Protein 2BA3 (pdb70)

Nearest PDB structures (foldseek):
  2ba3-assembly1_B  TM=7.836E-01  e=4.817E-06  Plasmid R64
  7vp3-assembly2_G  TM=6.598E-01  e=9.126E+00  Arabidopsis thaliana
  2ba3-assembly1_B  TM=8.034E-01  e=7.171E-06  Plasmid R64
  2ba3-assembly1_B  TM=7.892E-01  e=9.236E-06  Plasmid R64
  2bsq-assembly1_F  TM=8.356E-01  e=1.122E+00  Neisseria gonorrhoeae

Foldseek 3Di:
DDDPDDDDDPDDDPDDDDDDDADPVRCVVLCCCCVVVVHDSVCSVVVVVPD/DDDPPDDDDDDDDPDDDDDDDDDPVRVVVLCVCCVVVVHHSVRSVVVVVVD

CATH classification: 1.10.1220.10

Radius of gyration: 18.78 Å; Cα contacts (8 Å, |Δi|>4): 96; chains: 2; bounding box: 69×31×35 Å

Secondary structure (DSSP, 8-state):
--BTTB-TT-----SEEEEEEE-HHHHHHHHHHHHHHT--HHHHHHHHHH-/---TT---S-S---SEEEEEEE-HHHHHHHHHHHHHHT--HHHHHHHHHH-

InterPro domains:
  IPR013321 Arc-type ribbon-helix-helix [G3DSA:1.10.1220.10] (24-52)
  IPR047751 Plasmid mobilization protein MobA-like [NF041264] (13-103)
  IPR053842 Mobilization protein NikA-like [PF21983] (13-79)

Organism: NCBI:txid2492

Solvent-accessible surface area: 8827 Å² total; per-residue (Å²): 164,90,60,94,148,190,109,201,84,135,134,199,152,136,25,46,99,163,79,22,134,31,45,56,102,34,50,99,52,6,150,119,111,1,139,136,67,62,66,91,60,45,15,24,3,111,60,19,2,68,141,167,88,52,111,116,186,105,162,104,133,124,200,119,141,46,45,75,168,82,18,152,26,44,50,108,38,48,104,47,4,160,119,117,1,139,133,71,64,70,88,64,43,16,32,1,125,69,25,1,57,135

Sequence (102 aa):
SDSAVRKKSEVRQKTVVRTLRFSPVEDETIRKKAEDSGLTVSAYIRNAALNSDSAVRKKSEVRQKTVVRTLRFSPVEDETIRKKAEDSGLTVSAYIRNAALNSDSAVRKKSEVRQKTVVRTLRFSPVEDETIRKKAEDSGLTVSAYIRNAALNSDSAVRKKSEVRQKTVVRTLRFSPVEDETIRKKAEDSGLTVSAYIRNAALNSDSAVRKKSEVRQKTVVRTLRFSPVEDETIRKKAEDSGLTVSAYIRNAALNSDSAVRKKSEVRQKTVVRTLRFSPVEDETIRKKAEDSGLTVSAYIRNAALNSDSAVRKKSEVRQKTVVRTLRFSPVEDETIRKKAEDSGLTVSAYIRNAALNSDSAVRKKSEVRQKTVVRTLRFSPVEDETIRKKAEDSGLTVSAYIRNAALNSDSAVRKKSEVRQKTVVRTLRFSPVEDETIRKKAEDSGLTVSAYIRNAALNSDSAVRKKSEVRQKTVVRTLRFSPVEDETIRKKAEDSGLTVSAYIRNAALNSDSAVRKKSEVRQKTVVRTLRFSPVEDETIRKKAEDSGLTVSAYIRNAALNSDSAVRKKSEVRQKTVVRTLRFSPVEDETIRKKAEDSGLTVSAYIRNAALNSDSAVRKKSEVRQKTVVRTLRFSPVEDETIRKKAEDSGLTVSAYIRNAALNSDSAVRKKSEVRQKTVVRTLRFSPVEDETIRKKAEDSGLTVSAYIRNAALNSDSAVRKKSEVRQKTVVRTLRFSPVEDETIRKKAEDSGLTVSAYIRNAALNSDSAVRKKSEVRQKTVVRTLRFSPVEDETIRKKAEDSGLTVSAYIRNAALNSDSAVRKKSEVRQKTVVRTLRFSPVEDETIRKKAEDSGLTVSAYIRNAALNSDSAVRKKSEVRQKTVVRTLRFSPVEDETIRKKAEDSGLTVSAYIRNAALNSDSAVRKKSEVRQKTVVRTLRFSPVEDETIRKKAEDSGLTVSAYIRNAALNSDSAVRKKSEVRQKTVVRTLRFSPVEDETIRKKAEDSGLTVSAYIRNAALNSDSAVRKKSEVRQKTVVRTLRFSPVEDETIRKKAEDSGLTVSAYIRNAALNSDSAVRKKSEVRQKTVVRTLRFSPVEDETIRKKAEDSGLTVSAYIRNAALNSDSAVRKKSEVRQKTVVRTLRFSPVEDETIRKKAEDSGLTVSAYIRNAALNSDSAVRKKSEVRQKTVVRTLRFSPVEDETIRKKAEDSGLTVSAYIRNAALNSDSAVRKKSEVRQKTVVRTLRFSPVEDETIRKKAEDSGLTVSAYIRNAALNSDSAVRKKSEVRQKTVVRTLRFSPVEDETIRKKAEDSGLTVSAYIRNAALNSDSAVRKKSEVRQKTVVRTLRFSPVEDETIRKKAEDSGLTVSAYIRNAALNSDSAVRKKSEVRQKTVVRTLRFSPVEDETIRKKAEDSGLTVSAYIRNAALNSDSAVRKKSEVRQKTVVRTLRFSPVEDETIRKKAEDSGLTVSAYIRNAALNSDSAVRKKSEVRQKTVVRTLRFSPVEDETIRKKAEDSGLTVSAYIRNAALNSDSAVRKKSEVRQKTVVRTLRFSPVEDETIRKKAEDSGLTVSAYIRNAALNSDSAVRKKSEVRQKTVVRTLRFSPVEDETIRKKAEDSGLTVSAYIRNAALNSDSAVRKKSEVRQKTVVRTLRFSPVEDETIRKKAEDSGLTVSAYIRNAALNSDSAVRKKSEVRQKTVVRTLRFSPVEDETIRKKAEDSGLTVSAYIRNAALNSDSAVRKKSEVRQKTVVRTLRFSPVEDETIRKKAEDSGLTVSAYIRNAALNSDSAVRKKSEVRQKTVVRTLRFSPVEDETIRKKAEDSGLTVSAYIRNAALNSDSAVRKKSEVRQKTVVRTLRFSPVEDETIRKKAEDSGLTVSAYIRNAALNSDSAVRKKSEVRQKTVVRTLRFSPVEDETIRKKAEDSGLTVSAYIRNAALNSDSAVRKKSEVRQKTVVRTLRFSPVEDETIRKKAEDSGLTVSAYIRNAALNSDSAVRKKSEVRQKTVVRTLRFSPVEDETIRKKAEDSGLTVSAYIRNAALN

Structure (mmCIF, N/CA/C/O backbone):
data_2BA3
#
_entry.id   2BA3
#
_cell.length_a   1.000
_cell.length_b   1.000
_cell.length_c   1.000
_cell.angle_alpha   90.00
_cell.angle_beta   90.00
_cell.angle_gamma   90.00
#
_symmetry.space_group_name_H-M   'P 1'
#
loop_
_atom_site.group_PDB
_atom_site.id
_atom_site.type_symbol
_atom_site.label_atom_id
_atom_site.label_alt_id
_atom_site.label_comp_id
_atom_site.label_asym_id
_atom_site.label_entity_id
_atom_site.label_seq_id
_atom_site.pdbx_PDB_ins_code
_atom_site.Cartn_x
_atom_site.Cartn_y
_atom_site.Cartn_z
_atom_site.occupancy
_atom_site.B_iso_or_equiv
_atom_site.auth_seq_id
_atom_site.auth_comp_id
_atom_site.auth_asym_id
_atom_site.auth_atom_id
_atom_site.pdbx_PDB_model_num
ATOM 1 N N . SER A 1 1 ? 27.185 -0.345 -21.199 1.00 0.00 1 SER A N 1
ATOM 2 C CA . SER A 1 1 ? 28.310 0.574 -20.982 1.00 0.00 1 SER A CA 1
ATOM 3 C C . SER A 1 1 ? 28.451 0.935 -19.506 1.00 0.00 1 SER A C 1
ATOM 4 O O . SER A 1 1 ? 27.630 1.669 -18.957 1.00 0.00 1 SER A O 1
ATOM 12 N N . ASP A 1 2 ? 29.478 0.410 -18.836 1.00 0.00 2 ASP A N 1
ATOM 13 C CA . ASP A 1 2 ? 29.781 0.664 -17.429 1.00 0.00 2 ASP A CA 1
ATOM 14 C C . ASP A 1 2 ? 31.270 0.394 -17.211 1.00 0.00 2 ASP A C 1
ATOM 15 O O . ASP A 1 2 ? 31.997 0.094 -18.162 1.00 0.00 2 ASP A O 1
ATOM 24 N N . SER A 1 3 ? 31.766 0.617 -16.000 1.00 0.00 3 SER A N 1
ATOM 25 C CA . SER A 1 3 ? 33.146 0.385 -15.609 1.00 0.00 3 SER A CA 1
ATOM 26 C C . SER A 1 3 ? 33.137 0.043 -14.114 1.00 0.00 3 SER A C 1
ATOM 27 O O . SER A 1 3 ? 32.119 0.242 -13.447 1.00 0.00 3 SER A O 1
ATOM 35 N N . ALA A 1 4 ? 34.264 -0.433 -13.571 1.00 0.00 4 ALA A N 1
ATOM 36 C CA . ALA A 1 4 ? 34.385 -0.798 -12.160 1.00 0.00 4 ALA A CA 1
ATOM 37 C C . ALA A 1 4 ? 34.000 0.383 -11.262 1.00 0.00 4 ALA A C 1
ATOM 38 O O . ALA A 1 4 ? 32.920 0.395 -10.683 1.00 0.00 4 ALA A O 1
ATOM 45 N N . VAL A 1 5 ? 34.845 1.412 -11.214 1.00 0.00 5 VAL A N 1
ATOM 46 C CA . VAL A 1 5 ? 34.647 2.618 -10.409 1.00 0.00 5 VAL A CA 1
ATOM 47 C C . VAL A 1 5 ? 33.612 3.595 -11.005 1.00 0.00 5 VAL A C 1
ATOM 48 O O . VAL A 1 5 ? 33.508 4.730 -10.546 1.00 0.00 5 VAL A O 1
ATOM 61 N N . ARG A 1 6 ? 32.890 3.231 -12.075 1.00 0.00 6 ARG A N 1
ATOM 62 C CA . ARG A 1 6 ? 31.885 4.096 -12.698 1.00 0.00 6 ARG A CA 1
ATOM 63 C C . ARG A 1 6 ? 30.705 3.237 -13.125 1.00 0.00 6 ARG A C 1
ATOM 64 O O . ARG A 1 6 ? 30.560 2.901 -14.304 1.00 0.00 6 ARG A O 1
ATOM 85 N N . LYS A 1 7 ? 29.841 2.907 -12.166 1.00 0.00 7 LYS A N 1
ATOM 86 C CA . LYS A 1 7 ? 28.649 2.087 -12.371 1.00 0.00 7 LYS A CA 1
ATOM 87 C C . LYS A 1 7 ? 27.419 2.765 -11.760 1.00 0.00 7 LYS A C 1
ATOM 88 O O . LYS A 1 7 ? 26.458 2.092 -11.406 1.00 0.00 7 LYS A O 1
ATOM 107 N N . LYS A 1 8 ? 27.421 4.094 -11.599 1.00 0.00 8 LYS A N 1
ATOM 108 C CA . LYS A 1 8 ? 26.271 4.807 -11.033 1.00 0.00 8 LYS A CA 1
ATOM 109 C C . LYS A 1 8 ? 25.058 4.841 -11.980 1.00 0.00 8 LYS A C 1
ATOM 110 O O . LYS A 1 8 ? 24.123 5.603 -11.751 1.00 0.00 8 LYS A O 1
ATOM 129 N N . SER A 1 9 ? 25.100 4.103 -13.090 1.00 0.00 9 SER A N 1
ATOM 130 C CA . SER A 1 9 ? 24.053 4.002 -14.087 1.00 0.00 9 SER A CA 1
ATOM 131 C C . SER A 1 9 ? 22.789 3.401 -13.476 1.00 0.00 9 SER A C 1
ATOM 132 O O . SER A 1 9 ? 21.730 4.027 -13.536 1.00 0.00 9 SER A O 1
ATOM 140 N N . GLU A 1 10 ? 22.896 2.207 -12.890 1.00 0.00 10 GLU A N 1
ATOM 141 C CA . GLU A 1 10 ? 21.797 1.485 -12.270 1.00 0.00 10 GLU A CA 1
ATOM 142 C C . GLU A 1 10 ? 22.362 0.461 -11.276 1.00 0.00 10 GLU A C 1
ATOM 143 O O . GLU A 1 10 ? 23.558 0.148 -11.303 1.00 0.00 10 GLU A O 1
ATOM 155 N N . VAL A 1 11 ? 21.501 -0.050 -10.395 1.00 0.00 11 VAL A N 1
ATOM 156 C CA . VAL A 1 11 ? 21.805 -1.044 -9.383 1.00 0.00 11 VAL A CA 1
ATOM 157 C C . VAL A 1 11 ? 20.686 -2.089 -9.449 1.00 0.00 11 VAL A C 1
ATOM 158 O O . VAL A 1 11 ? 20.809 -3.072 -10.173 1.00 0.00 11 VAL A O 1
ATOM 171 N N . ARG A 1 12 ? 19.603 -1.896 -8.695 1.00 0.00 12 ARG A N 1
ATOM 172 C CA . ARG A 1 12 ? 18.422 -2.750 -8.583 1.00 0.00 12 ARG A CA 1
ATOM 173 C C . ARG A 1 12 ? 17.279 -1.880 -8.078 1.00 0.00 12 ARG A C 1
ATOM 174 O O . ARG A 1 12 ? 17.555 -0.812 -7.517 1.00 0.00 12 ARG A O 1
ATOM 195 N N . GLN A 1 13 ? 16.019 -2.283 -8.232 1.00 0.00 13 GLN A N 1
ATOM 196 C CA . GLN A 1 13 ? 14.895 -1.492 -7.739 1.00 0.00 13 GLN A CA 1
ATOM 197 C C . GLN A 1 13 ? 14.813 -1.753 -6.242 1.00 0.00 13 GLN A C 1
ATOM 198 O O . GLN A 1 13 ? 14.237 -2.735 -5.786 1.00 0.00 13 GLN A O 1
ATOM 212 N N . LYS A 1 14 ? 15.491 -0.904 -5.472 1.00 0.00 14 LYS A N 1
ATOM 213 C CA . LYS A 1 14 ? 15.525 -0.974 -4.020 1.00 0.00 14 LYS A CA 1
ATOM 214 C C . LYS A 1 14 ? 14.097 -0.893 -3.488 1.00 0.00 14 LYS A C 1
ATOM 215 O O . LYS A 1 14 ? 13.711 -1.649 -2.597 1.00 0.00 14 LYS A O 1
ATOM 234 N N . THR A 1 15 ? 13.339 0.069 -4.002 1.00 0.00 15 THR A N 1
ATOM 235 C CA . THR A 1 15 ? 11.973 0.268 -3.614 1.00 0.00 15 THR A CA 1
ATOM 236 C C . THR A 1 15 ? 11.111 -0.748 -4.340 1.00 0.00 15 THR A C 1
ATOM 237 O O . THR A 1 15 ? 11.428 -1.206 -5.437 1.00 0.00 15 THR A O 1
ATOM 248 N N . VAL A 1 16 ? 9.973 -1.015 -3.732 1.00 0.00 16 VAL A N 1
ATOM 249 C CA . VAL A 1 16 ? 8.972 -1.923 -4.247 1.00 0.00 16 VAL A CA 1
ATOM 250 C C . VAL A 1 16 ? 7.882 -1.026 -4.793 1.00 0.00 16 VAL A C 1
ATOM 251 O O . VAL A 1 16 ? 7.521 -0.071 -4.105 1.00 0.00 16 VAL A O 1
ATOM 264 N N . VAL A 1 17 ? 7.367 -1.290 -5.985 1.00 0.00 17 VAL A N 1
ATOM 265 C CA . VAL A 1 17 ? 6.308 -0.501 -6.583 1.00 0.00 17 VAL A CA 1
ATOM 266 C C . VAL A 1 17 ? 5.213 -1.484 -6.977 1.00 0.00 17 VAL A C 1
ATOM 267 O O . VAL A 1 17 ? 5.403 -2.356 -7.833 1.00 0.00 17 VAL A O 1
ATOM 280 N N . ARG A 1 18 ? 4.083 -1.393 -6.277 1.00 0.00 18 ARG A N 1
ATOM 281 C CA . ARG A 1 18 ? 2.933 -2.253 -6.512 1.00 0.00 18 ARG A CA 1
ATOM 282 C C . ARG A 1 18 ? 1.663 -1.433 -6.357 1.00 0.00 18 ARG A C 1
ATOM 283 O O . ARG A 1 18 ? 1.667 -0.371 -5.731 1.00 0.00 18 ARG A O 1
ATOM 304 N N . THR A 1 19 ? 0.592 -1.921 -6.970 1.00 0.00 19 THR A N 1
ATOM 305 C CA . THR A 1 19 ? -0.725 -1.320 -6.933 1.00 0.00 19 THR A CA 1
ATOM 306 C C . THR A 1 19 ? -1.450 -2.053 -5.816 1.00 0.00 19 THR A C 1
ATOM 307 O O . THR A 1 19 ? -1.697 -3.259 -5.928 1.00 0.00 19 THR A O 1
ATOM 318 N N . LEU A 1 20 ? -1.703 -1.365 -4.710 1.00 0.00 20 LEU A N 1
ATOM 319 C CA . LEU A 1 20 ? -2.391 -1.929 -3.559 1.00 0.00 20 LEU A CA 1
ATOM 320 C C . LEU A 1 20 ? -3.815 -1.373 -3.578 1.00 0.00 20 LEU A C 1
ATOM 321 O O . LEU A 1 20 ? -4.039 -0.245 -4.034 1.00 0.00 20 LEU A O 1
ATOM 337 N N . ARG A 1 21 ? -4.789 -2.174 -3.140 1.00 0.00 21 ARG A N 1
ATOM 338 C CA . ARG A 1 21 ? -6.190 -1.790 -3.107 1.00 0.00 21 ARG A CA 1
ATOM 339 C C . ARG A 1 21 ? -6.769 -2.026 -1.722 1.00 0.00 21 ARG A C 1
ATOM 340 O O . ARG A 1 21 ? -6.203 -2.787 -0.939 1.00 0.00 21 ARG A O 1
ATOM 361 N N . PHE A 1 22 ? -7.897 -1.384 -1.425 1.00 0.00 22 PHE A N 1
ATOM 362 C CA . PHE A 1 22 ? -8.585 -1.477 -0.135 1.00 0.00 22 PHE A CA 1
ATOM 363 C C . PHE A 1 22 ? -10.076 -1.298 -0.361 1.00 0.00 22 PHE A C 1
ATOM 364 O O . PHE A 1 22 ? -10.443 -0.771 -1.413 1.00 0.00 22 PHE A O 1
ATOM 381 N N . SER A 1 23 ? -10.930 -1.751 0.560 1.00 0.00 23 SER A N 1
ATOM 382 C CA . SER A 1 23 ? -12.376 -1.580 0.412 1.00 0.00 23 SER A CA 1
ATOM 383 C C . SER A 1 23 ? -12.761 -0.187 0.950 1.00 0.00 23 SER A C 1
ATOM 384 O O . SER A 1 23 ? -11.920 0.470 1.574 1.00 0.00 23 SER A O 1
ATOM 392 N N . PRO A 1 24 ? -14.005 0.291 0.738 1.00 0.00 24 PRO A N 1
ATOM 393 C CA . PRO A 1 24 ? -14.417 1.614 1.203 1.00 0.00 24 PRO A CA 1
ATOM 394 C C . PRO A 1 24 ? -14.335 1.732 2.723 1.00 0.00 24 PRO A C 1
ATOM 395 O O . PRO A 1 24 ? -14.042 2.816 3.225 1.00 0.00 24 PRO A O 1
ATOM 406 N N . VAL A 1 25 ? -14.583 0.626 3.429 1.00 0.00 25 VAL A N 1
ATOM 407 C CA . VAL A 1 25 ? -14.550 0.515 4.875 1.00 0.00 25 VAL A CA 1
ATOM 408 C C . VAL A 1 25 ? -13.109 0.720 5.345 1.00 0.00 25 VAL A C 1
ATOM 409 O O . VAL A 1 25 ? -12.842 1.660 6.087 1.00 0.00 25 VAL A O 1
ATOM 422 N N . GLU A 1 26 ? -12.168 -0.105 4.873 1.00 0.00 26 GLU A N 1
ATOM 423 C CA . GLU A 1 26 ? -10.768 0.005 5.265 1.00 0.00 26 GLU A CA 1
ATOM 424 C C . GLU A 1 26 ? -10.216 1.391 4.968 1.00 0.00 26 GLU A C 1
ATOM 425 O O . GLU A 1 26 ? -9.388 1.907 5.715 1.00 0.00 26 GLU A O 1
ATOM 437 N N . ASP A 1 27 ? -10.589 1.956 3.825 1.00 0.00 27 ASP A N 1
ATOM 438 C CA . ASP A 1 27 ? -10.160 3.276 3.393 1.00 0.00 27 ASP A CA 1
ATOM 439 C C . ASP A 1 27 ? -10.700 4.349 4.312 1.00 0.00 27 ASP A C 1
ATOM 440 O O . ASP A 1 27 ? -9.970 5.272 4.642 1.00 0.00 27 ASP A O 1
ATOM 449 N N . GLU A 1 28 ? -11.966 4.242 4.708 1.00 0.00 28 GLU A N 1
ATOM 450 C CA . GLU A 1 28 ? -12.607 5.188 5.597 1.00 0.00 28 GLU A CA 1
ATOM 451 C C . GLU A 1 28 ? -11.832 5.188 6.914 1.00 0.00 28 GLU A C 1
ATOM 452 O O . GLU A 1 28 ? -11.395 6.242 7.369 1.00 0.00 28 GLU A O 1
ATOM 464 N N . THR A 1 29 ? -11.623 4.012 7.511 1.00 0.00 29 THR A N 1
ATOM 465 C CA . THR A 1 29 ? -10.917 3.879 8.772 1.00 0.00 29 THR A CA 1
ATOM 466 C C . THR A 1 29 ? -9.530 4.499 8.665 1.00 0.00 29 THR A C 1
ATOM 467 O O . THR A 1 29 ? -9.203 5.402 9.434 1.00 0.00 29 THR A O 1
ATOM 478 N N . ILE A 1 30 ? -8.733 4.037 7.701 1.00 0.00 30 ILE A N 1
ATOM 479 C CA . ILE A 1 30 ? -7.380 4.515 7.505 1.00 0.00 30 ILE A CA 1
ATOM 480 C C . ILE A 1 30 ? -7.326 6.016 7.243 1.00 0.00 30 ILE A C 1
ATOM 481 O O . ILE A 1 30 ? -6.468 6.697 7.797 1.00 0.00 30 ILE A O 1
ATOM 497 N N . ARG A 1 31 ? -8.214 6.549 6.411 1.00 0.00 31 ARG A N 1
ATOM 498 C CA . ARG A 1 31 ? -8.245 7.972 6.106 1.00 0.00 31 ARG A CA 1
ATOM 499 C C . ARG A 1 31 ? -8.454 8.771 7.388 1.00 0.00 31 ARG A C 1
ATOM 500 O O . ARG A 1 31 ? -7.758 9.761 7.604 1.00 0.00 31 ARG A O 1
ATOM 521 N N . LYS A 1 32 ? -9.416 8.368 8.220 1.00 0.00 32 LYS A N 1
ATOM 522 C CA . LYS A 1 32 ? -9.707 9.059 9.469 1.00 0.00 32 LYS A CA 1
ATOM 523 C C . LYS A 1 32 ? -8.535 8.913 10.440 1.00 0.00 32 LYS A C 1
ATOM 524 O O . LYS A 1 32 ? -8.200 9.874 11.134 1.00 0.00 32 LYS A O 1
ATOM 543 N N . LYS A 1 33 ? -7.912 7.732 10.532 1.00 0.00 33 LYS A N 1
ATOM 544 C CA . LYS A 1 33 ? -6.794 7.496 11.440 1.00 0.00 33 LYS A CA 1
ATOM 545 C C . LYS A 1 33 ? -5.582 8.347 11.055 1.00 0.00 33 LYS A C 1
ATOM 546 O O . LYS A 1 33 ? -4.923 8.942 11.912 1.00 0.00 33 LYS A O 1
ATOM 565 N N . ALA A 1 34 ? -5.275 8.397 9.762 1.00 0.00 34 ALA A N 1
ATOM 566 C CA . ALA A 1 34 ? -4.160 9.149 9.212 1.00 0.00 34 ALA A CA 1
ATOM 567 C C . ALA A 1 34 ? -4.314 10.649 9.491 1.00 0.00 34 ALA A C 1
ATOM 568 O O . ALA A 1 34 ? -3.421 11.271 10.067 1.00 0.00 34 ALA A O 1
ATOM 575 N N . GLU A 1 35 ? -5.461 11.221 9.123 1.00 0.00 35 GLU A N 1
ATOM 576 C CA . GLU A 1 35 ? -5.720 12.652 9.272 1.00 0.00 35 GLU A CA 1
ATOM 577 C C . GLU A 1 35 ? -5.768 13.112 10.728 1.00 0.00 35 GLU A C 1
ATOM 578 O O . GLU A 1 35 ? -5.303 14.210 11.043 1.00 0.00 35 GLU A O 1
ATOM 590 N N . ASP A 1 36 ? -6.301 12.283 11.626 1.00 0.00 36 ASP A N 1
ATOM 591 C CA . ASP A 1 36 ? -6.377 12.620 13.046 1.00 0.00 36 ASP A CA 1
ATOM 592 C C . ASP A 1 36 ? -4.983 12.661 13.642 1.00 0.00 36 ASP A C 1
ATOM 593 O O . ASP A 1 36 ? -4.665 13.545 14.436 1.00 0.00 36 ASP A O 1
ATOM 602 N N . SER A 1 37 ? -4.151 11.699 13.239 1.00 0.00 37 SER A N 1
ATOM 603 C CA . SER A 1 37 ? -2.789 11.601 13.734 1.00 0.00 37 SER A CA 1
ATOM 604 C C . SER A 1 37 ? -1.880 12.651 13.097 1.00 0.00 37 SER A C 1
ATOM 605 O O . SER A 1 37 ? -0.788 12.906 13.608 1.00 0.00 37 SER A O 1
ATOM 613 N N . GLY A 1 38 ? -2.324 13.297 12.015 1.00 0.00 38 GLY A N 1
ATOM 614 C CA . GLY A 1 38 ? -1.525 14.289 11.331 1.00 0.00 38 GLY A CA 1
ATOM 615 C C . GLY A 1 38 ? -0.391 13.587 10.590 1.00 0.00 38 GLY A C 1
ATOM 616 O O . GLY A 1 38 ? 0.746 14.056 10.637 1.00 0.00 38 GLY A O 1
ATOM 620 N N . LEU A 1 39 ? -0.661 12.430 9.974 1.00 0.00 39 LEU A N 1
ATOM 621 C CA . LEU A 1 39 ? 0.257 11.617 9.204 1.00 0.00 39 LEU A CA 1
ATOM 622 C C . LEU A 1 39 ? -0.488 11.399 7.898 1.00 0.00 39 LEU A C 1
ATOM 623 O O . LEU A 1 39 ? -1.703 11.188 7.902 1.00 0.00 39 LEU A O 1
ATOM 639 N N . THR A 1 40 ? 0.177 11.499 6.763 1.00 0.00 40 THR A N 1
ATOM 640 C CA . THR A 1 40 ? -0.505 11.257 5.507 1.00 0.00 40 THR A CA 1
ATOM 641 C C . THR A 1 40 ? -0.785 9.750 5.460 1.00 0.00 40 THR A C 1
ATOM 642 O O . THR A 1 40 ? -0.062 8.951 6.058 1.00 0.00 40 THR A O 1
ATOM 653 N N . VAL A 1 41 ? -1.791 9.329 4.704 1.00 0.00 41 VAL A N 1
ATOM 654 C CA . VAL A 1 41 ? -2.166 7.915 4.581 1.00 0.00 41 VAL A CA 1
ATOM 655 C C . VAL A 1 41 ? -0.970 7.035 4.194 1.00 0.00 41 VAL A C 1
ATOM 656 O O . VAL A 1 41 ? -0.839 5.936 4.734 1.00 0.00 41 VAL A O 1
ATOM 669 N N . SER A 1 42 ? -0.098 7.474 3.280 1.00 0.00 42 SER A N 1
ATOM 670 C CA . SER A 1 42 ? 1.051 6.647 2.893 1.00 0.00 42 SER A CA 1
ATOM 671 C C . SER A 1 42 ? 1.972 6.392 4.094 1.00 0.00 42 SER A C 1
ATOM 672 O O . SER A 1 42 ? 2.370 5.248 4.337 1.00 0.00 42 SER A O 1
ATOM 680 N N . ALA A 1 43 ? 2.293 7.447 4.851 1.00 0.00 43 ALA A N 1
ATOM 681 C CA . ALA A 1 43 ? 3.124 7.346 6.035 1.00 0.00 43 ALA A CA 1
ATOM 682 C C . ALA A 1 43 ? 2.395 6.488 7.056 1.00 0.00 43 ALA A C 1
ATOM 683 O O . ALA A 1 43 ? 3.018 5.611 7.630 1.00 0.00 43 ALA A O 1
ATOM 690 N N . TYR A 1 44 ? 1.094 6.710 7.271 1.00 0.00 44 TYR A N 1
ATOM 691 C CA . TYR A 1 44 ? 0.293 5.960 8.221 1.00 0.00 44 TYR A CA 1
ATOM 692 C C . TYR A 1 44 ? 0.408 4.454 7.930 1.00 0.00 44 TYR A C 1
ATOM 693 O O . TYR A 1 44 ? 0.710 3.681 8.832 1.00 0.00 44 TYR A O 1
ATOM 711 N N . ILE A 1 45 ? 0.233 4.046 6.668 1.00 0.00 45 ILE A N 1
ATOM 712 C CA . ILE A 1 45 ? 0.314 2.657 6.215 1.00 0.00 45 ILE A CA 1
ATOM 713 C C . ILE A 1 45 ? 1.668 2.042 6.580 1.00 0.00 45 ILE A C 1
ATOM 714 O O . ILE A 1 45 ? 1.722 1.090 7.353 1.00 0.00 45 ILE A O 1
ATOM 730 N N . ARG A 1 46 ? 2.764 2.545 5.999 1.00 0.00 46 ARG A N 1
ATOM 731 C CA . ARG A 1 46 ? 4.104 2.023 6.251 1.00 0.00 46 ARG A CA 1
ATOM 732 C C . ARG A 1 46 ? 4.430 2.087 7.743 1.00 0.00 46 ARG A C 1
ATOM 733 O O . ARG A 1 46 ? 5.013 1.148 8.260 1.00 0.00 46 ARG A O 1
ATOM 754 N N . ASN A 1 47 ? 4.046 3.157 8.437 1.00 0.00 47 ASN A N 1
ATOM 755 C CA . ASN A 1 47 ? 4.284 3.333 9.860 1.00 0.00 47 ASN A CA 1
ATOM 756 C C . ASN A 1 47 ? 3.646 2.183 10.622 1.00 0.00 47 ASN A C 1
ATOM 757 O O . ASN A 1 47 ? 4.357 1.478 11.331 1.00 0.00 47 ASN A O 1
ATOM 768 N N . ALA A 1 48 ? 2.341 1.975 10.458 1.00 0.00 48 ALA A N 1
ATOM 769 C CA . ALA A 1 48 ? 1.621 0.907 11.139 1.00 0.00 48 ALA A CA 1
ATOM 770 C C . ALA A 1 48 ? 2.192 -0.466 10.771 1.00 0.00 48 ALA A C 1
ATOM 771 O O . ALA A 1 48 ? 2.249 -1.375 11.593 1.00 0.00 48 ALA A O 1
ATOM 778 N N . ALA A 1 49 ? 2.656 -0.624 9.530 1.00 0.00 49 ALA A N 1
ATOM 779 C CA . ALA A 1 49 ? 3.219 -1.874 9.057 1.00 0.00 49 ALA A CA 1
ATOM 780 C C . ALA A 1 49 ? 4.553 -2.232 9.734 1.00 0.00 49 ALA A C 1
ATOM 781 O O . ALA A 1 49 ? 4.894 -3.415 9.800 1.00 0.00 49 ALA A O 1
ATOM 788 N N . LEU A 1 50 ? 5.327 -1.255 10.210 1.00 0.00 50 LEU A N 1
ATOM 789 C CA . LEU A 1 50 ? 6.629 -1.492 10.846 1.00 0.00 50 LEU A CA 1
ATOM 790 C C . LEU A 1 50 ? 6.541 -1.442 12.367 1.00 0.00 50 LEU A C 1
ATOM 791 O O . LEU A 1 50 ? 7.348 -2.096 13.032 1.00 0.00 50 LEU A O 1
ATOM 807 N N . ASN A 1 51 ? 5.628 -0.618 12.889 1.00 0.00 51 ASN A N 1
ATOM 808 C CA . ASN A 1 51 ? 5.389 -0.440 14.319 1.00 0.00 51 ASN A CA 1
ATOM 809 C C . ASN A 1 51 ? 4.520 -1.585 14.798 1.00 0.00 51 ASN A C 1
ATOM 810 O O . ASN A 1 51 ? 5.050 -2.709 14.904 1.00 0.00 51 ASN A O 1
ATOM 821 N N . SER B 1 1 ? -27.343 5.670 -20.620 1.00 0.00 1 SER B N 1
ATOM 822 C CA . SER B 1 1 ? -28.398 4.644 -20.659 1.00 0.00 1 SER B CA 1
ATOM 823 C C . SER B 1 1 ? -28.511 3.971 -19.292 1.00 0.00 1 SER B C 1
ATOM 824 O O . SER B 1 1 ? -27.527 3.428 -18.790 1.00 0.00 1 SER B O 1
ATOM 832 N N . ASP B 1 2 ? -29.672 4.039 -18.636 1.00 0.00 2 ASP B N 1
ATOM 833 C CA . ASP B 1 2 ? -29.906 3.446 -17.318 1.00 0.00 2 ASP B CA 1
ATOM 834 C C . ASP B 1 2 ? -31.410 3.368 -17.048 1.00 0.00 2 ASP B C 1
ATOM 835 O O . ASP B 1 2 ? -32.237 3.553 -17.942 1.00 0.00 2 ASP B O 1
ATOM 844 N N . SER B 1 3 ? -31.768 2.985 -15.828 1.00 0.00 3 SER B N 1
ATOM 845 C CA . SER B 1 3 ? -33.109 2.876 -15.294 1.00 0.00 3 SER B CA 1
ATOM 846 C C . SER B 1 3 ? -32.937 2.950 -13.775 1.00 0.00 3 SER B C 1
ATOM 847 O O . SER B 1 3 ? -31.900 2.527 -13.253 1.00 0.00 3 SER B O 1
ATOM 855 N N . ALA B 1 4 ? -33.970 3.386 -13.047 1.00 0.00 4 ALA B N 1
ATOM 856 C CA . ALA B 1 4 ? -33.925 3.511 -11.589 1.00 0.00 4 ALA B CA 1
ATOM 857 C C . ALA B 1 4 ? -33.486 2.212 -10.895 1.00 0.00 4 ALA B C 1
ATOM 858 O O . ALA B 1 4 ? -32.714 2.262 -9.947 1.00 0.00 4 ALA B O 1
ATOM 865 N N . VAL B 1 5 ? -33.919 1.054 -11.405 1.00 0.00 5 VAL B N 1
ATOM 866 C CA . VAL B 1 5 ? -33.598 -0.263 -10.854 1.00 0.00 5 VAL B CA 1
ATOM 867 C C . VAL B 1 5 ? -32.533 -1.008 -11.687 1.00 0.00 5 VAL B C 1
ATOM 868 O O . VAL B 1 5 ? -32.246 -2.181 -11.434 1.00 0.00 5 VAL B O 1
ATOM 881 N N . ARG B 1 6 ? -31.972 -0.393 -12.737 1.00 0.00 6 ARG B N 1
ATOM 882 C CA . ARG B 1 6 ? -30.953 -1.020 -13.586 1.00 0.00 6 ARG B CA 1
ATOM 883 C C . ARG B 1 6 ? -29.799 -0.042 -13.766 1.00 0.00 6 ARG B C 1
ATOM 884 O O . ARG B 1 6 ? -29.586 0.509 -14.844 1.00 0.00 6 ARG B O 1
ATOM 905 N N . LYS B 1 7 ? -29.069 0.197 -12.684 1.00 0.00 7 LYS B N 1
ATOM 906 C CA . LYS B 1 7 ? -27.916 1.075 -12.646 1.00 0.00 7 LYS B CA 1
ATOM 907 C C . LYS B 1 7 ? -26.862 0.337 -11.834 1.00 0.00 7 LYS B C 1
ATOM 908 O O . LYS B 1 7 ? -26.692 0.566 -10.643 1.00 0.00 7 LYS B O 1
ATOM 927 N N . LYS B 1 8 ? -26.205 -0.619 -12.483 1.00 0.00 8 LYS B N 1
ATOM 928 C CA . LYS B 1 8 ? -25.141 -1.450 -11.927 1.00 0.00 8 LYS B CA 1
ATOM 929 C C . LYS B 1 8 ? -23.896 -1.343 -12.812 1.00 0.00 8 LYS B C 1
ATOM 930 O O . LYS B 1 8 ? -22.951 -2.106 -12.608 1.00 0.00 8 LYS B O 1
ATOM 949 N N . SER B 1 9 ? -23.899 -0.468 -13.821 1.00 0.00 9 SER B N 1
ATOM 950 C CA . SER B 1 9 ? -22.809 -0.258 -14.753 1.00 0.00 9 SER B CA 1
ATOM 951 C C . SER B 1 9 ? -21.561 0.196 -14.001 1.00 0.00 9 SER B C 1
ATOM 952 O O . SER B 1 9 ? -20.588 -0.559 -13.937 1.00 0.00 9 SER B O 1
ATOM 960 N N . GLU B 1 10 ? -21.591 1.376 -13.377 1.00 0.00 10 GLU B N 1
ATOM 961 C CA . GLU B 1 10 ? -20.463 1.910 -12.630 1.00 0.00 10 GLU B CA 1
ATOM 962 C C . GLU B 1 10 ? -20.988 2.906 -11.588 1.00 0.00 10 GLU B C 1
ATOM 963 O O . GLU B 1 10 ? -21.004 4.115 -11.821 1.00 0.00 10 GLU B O 1
ATOM 975 N N . VAL B 1 11 ? -21.424 2.404 -10.432 1.00 0.00 11 VAL B N 1
ATOM 976 C CA . VAL B 1 11 ? -21.947 3.229 -9.344 1.00 0.00 11 VAL B CA 1
ATOM 977 C C . VAL B 1 11 ? -20.849 4.176 -8.842 1.00 0.00 11 VAL B C 1
ATOM 978 O O . VAL B 1 11 ? -20.983 5.400 -8.903 1.00 0.00 11 VAL B O 1
ATOM 991 N N . ARG B 1 12 ? -19.766 3.612 -8.311 1.00 0.00 12 ARG B N 1
ATOM 992 C CA . ARG B 1 12 ? -18.604 4.311 -7.775 1.00 0.00 12 ARG B CA 1
ATOM 993 C C . ARG B 1 12 ? -17.530 3.269 -7.508 1.00 0.00 12 ARG B C 1
ATOM 994 O O . ARG B 1 12 ? -17.865 2.127 -7.164 1.00 0.00 12 ARG B O 1
ATOM 1015 N N . GLN B 1 13 ? -16.262 3.643 -7.664 1.00 0.00 13 GLN B N 1
ATOM 1016 C CA . GLN B 1 13 ? -15.152 2.746 -7.390 1.00 0.00 13 GLN B CA 1
ATOM 1017 C C . GLN B 1 13 ? -15.035 2.767 -5.879 1.00 0.00 13 GLN B C 1
ATOM 1018 O O . GLN B 1 13 ? -14.503 3.706 -5.290 1.00 0.00 13 GLN B O 1
ATOM 1032 N N . LYS B 1 14 ? -15.678 1.805 -5.229 1.00 0.00 14 LYS B N 1
ATOM 1033 C CA . LYS B 1 14 ? -15.627 1.700 -3.785 1.00 0.00 14 LYS B CA 1
ATOM 1034 C C . LYS B 1 14 ? -14.215 1.295 -3.386 1.00 0.00 14 LYS B C 1
ATOM 1035 O O . LYS B 1 14 ? -13.752 1.706 -2.323 1.00 0.00 14 LYS B O 1
ATOM 1054 N N . THR B 1 15 ? -13.553 0.467 -4.199 1.00 0.00 15 THR B N 1
ATOM 1055 C CA . THR B 1 15 ? -12.202 0.084 -3.893 1.00 0.00 15 THR B CA 1
ATOM 1056 C C . THR B 1 15 ? -11.319 1.276 -4.209 1.00 0.00 15 THR B C 1
ATOM 1057 O O . THR B 1 15 ? -11.612 2.111 -5.074 1.00 0.00 15 THR B O 1
ATOM 1068 N N . VAL B 1 16 ? -10.198 1.303 -3.522 1.00 0.00 16 VAL B N 1
ATOM 1069 C CA . VAL B 1 16 ? -9.184 2.312 -3.701 1.00 0.00 16 VAL B CA 1
ATOM 1070 C C . VAL B 1 16 ? -8.128 1.618 -4.559 1.00 0.00 16 VAL B C 1
ATOM 1071 O O . VAL B 1 16 ? -8.034 0.382 -4.549 1.00 0.00 16 VAL B O 1
ATOM 1084 N N . VAL B 1 17 ? -7.357 2.391 -5.309 1.00 0.00 17 VAL B N 1
ATOM 1085 C CA . VAL B 1 17 ? -6.303 1.909 -6.171 1.00 0.00 17 VAL B CA 1
ATOM 1086 C C . VAL B 1 17 ? -5.210 2.960 -6.145 1.00 0.00 17 VAL B C 1
ATOM 1087 O O . VAL B 1 17 ? -5.416 4.112 -6.550 1.00 0.00 17 VAL B O 1
ATOM 1100 N N . ARG B 1 18 ? -4.052 2.582 -5.617 1.00 0.00 18 ARG B N 1
ATOM 1101 C CA . ARG B 1 18 ? -2.923 3.494 -5.523 1.00 0.00 18 ARG B CA 1
ATOM 1102 C C . ARG B 1 18 ? -1.613 2.729 -5.530 1.00 0.00 18 ARG B C 1
ATOM 1103 O O . ARG B 1 18 ? -1.570 1.519 -5.298 1.00 0.00 18 ARG B O 1
ATOM 1124 N N . THR B 1 19 ? -0.541 3.447 -5.838 1.00 0.00 19 THR B N 1
ATOM 1125 C CA . THR B 1 19 ? 0.804 2.918 -5.886 1.00 0.00 19 THR B CA 1
ATOM 1126 C C . THR B 1 19 ? 1.425 3.262 -4.537 1.00 0.00 19 THR B C 1
ATOM 1127 O O . THR B 1 19 ? 1.629 4.445 -4.239 1.00 0.00 19 THR B O 1
ATOM 1138 N N . LEU B 1 20 ? 1.674 2.259 -3.696 1.00 0.00 20 LEU B N 1
ATOM 1139 C CA . LEU B 1 20 ? 2.261 2.452 -2.380 1.00 0.00 20 LEU B CA 1
ATOM 1140 C C . LEU B 1 20 ? 3.674 1.897 -2.451 1.00 0.00 20 LEU B C 1
ATOM 1141 O O . LEU B 1 20 ? 3.847 0.690 -2.652 1.00 0.00 20 LEU B O 1
ATOM 1157 N N . ARG B 1 21 ? 4.669 2.786 -2.428 1.00 0.00 21 ARG B N 1
ATOM 1158 C CA . ARG B 1 21 ? 6.074 2.399 -2.491 1.00 0.00 21 ARG B CA 1
ATOM 1159 C C . ARG B 1 21 ? 6.606 2.113 -1.091 1.00 0.00 21 ARG B C 1
ATOM 1160 O O . ARG B 1 21 ? 6.091 2.664 -0.121 1.00 0.00 21 ARG B O 1
ATOM 1181 N N . PHE B 1 22 ? 7.628 1.259 -0.999 1.00 0.00 22 PHE B N 1
ATOM 1182 C CA . PHE B 1 22 ? 8.257 0.878 0.272 1.00 0.00 22 PHE B CA 1
ATOM 1183 C C . PHE B 1 22 ? 9.755 0.774 0.041 1.00 0.00 22 PHE B C 1
ATOM 1184 O O . PHE B 1 22 ? 10.150 0.366 -1.052 1.00 0.00 22 PHE B O 1
ATOM 1201 N N . SER B 1 23 ? 10.582 1.162 1.015 1.00 0.00 23 SER B N 1
ATOM 1202 C CA . SER B 1 23 ? 12.043 1.100 0.894 1.00 0.00 23 SER B CA 1
ATOM 1203 C C . SER B 1 23 ? 12.493 -0.366 1.011 1.00 0.00 23 SER B C 1
ATOM 1204 O O . SER B 1 23 ? 11.695 -1.185 1.458 1.00 0.00 23 SER B O 1
ATOM 1212 N N . PRO B 1 24 ? 13.743 -0.741 0.681 1.00 0.00 24 PRO B N 1
ATOM 1213 C CA . PRO B 1 24 ? 14.182 -2.136 0.770 1.00 0.00 24 PRO B CA 1
ATOM 1214 C C . PRO B 1 24 ? 14.261 -2.628 2.216 1.00 0.00 24 PRO B C 1
ATOM 1215 O O . PRO B 1 24 ? 14.027 -3.805 2.487 1.00 0.00 24 PRO B O 1
ATOM 1226 N N . VAL B 1 25 ? 14.610 -1.740 3.148 1.00 0.00 25 VAL B N 1
ATOM 1227 C CA . VAL B 1 25 ? 14.719 -2.060 4.561 1.00 0.00 25 VAL B CA 1
ATOM 1228 C C . VAL B 1 25 ? 13.318 -2.431 5.069 1.00 0.00 25 VAL B C 1
ATOM 1229 O O . VAL B 1 25 ? 13.136 -3.515 5.624 1.00 0.00 25 VAL B O 1
ATOM 1242 N N . GLU B 1 26 ? 12.330 -1.563 4.814 1.00 0.00 26 GLU B N 1
ATOM 1243 C CA . GLU B 1 26 ? 10.943 -1.764 5.209 1.00 0.00 26 GLU B CA 1
ATOM 1244 C C . GLU B 1 26 ? 10.362 -2.987 4.511 1.00 0.00 26 GLU B C 1
ATOM 1245 O O . GLU B 1 26 ? 9.700 -3.788 5.154 1.00 0.00 26 GLU B O 1
ATOM 1257 N N . ASP B 1 27 ? 10.614 -3.133 3.211 1.00 0.00 27 ASP B N 1
ATOM 1258 C CA . ASP B 1 27 ? 10.143 -4.228 2.370 1.00 0.00 27 ASP B CA 1
ATOM 1259 C C . ASP B 1 27 ? 10.586 -5.577 2.914 1.00 0.00 27 ASP B C 1
ATOM 1260 O O . ASP B 1 27 ? 9.784 -6.499 2.971 1.00 0.00 27 ASP B O 1
ATOM 1269 N N . GLU B 1 28 ? 11.848 -5.700 3.312 1.00 0.00 28 GLU B N 1
ATOM 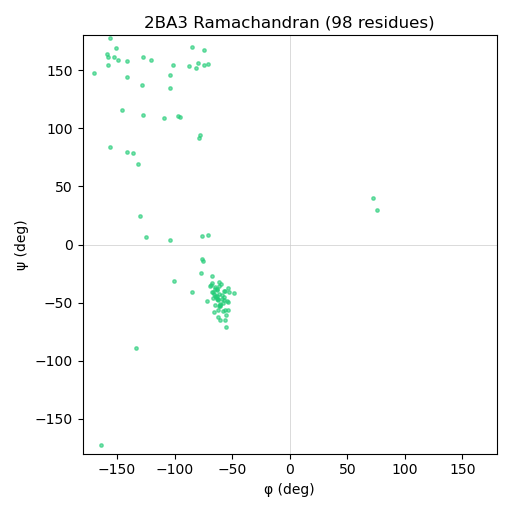1270 C CA . GLU B 1 28 ? 12.402 -6.915 3.872 1.00 0.00 28 GLU B CA 1
ATOM 1271 C C . GLU B 1 28 ? 11.677 -7.223 5.184 1.00 0.00 28 GLU B C 1
ATOM 1272 O O . GLU B 1 28 ? 11.249 -8.354 5.393 1.00 0.00 28 GLU B O 1
ATOM 1284 N N . THR B 1 29 ? 11.497 -6.233 6.059 1.00 0.00 29 THR B N 1
ATOM 1285 C CA . THR B 1 29 ? 10.805 -6.418 7.329 1.00 0.00 29 THR B CA 1
ATOM 1286 C C . THR B 1 29 ? 9.356 -6.836 7.093 1.00 0.00 29 THR B C 1
ATOM 1287 O O . THR B 1 29 ? 8.897 -7.799 7.704 1.00 0.00 29 THR B O 1
ATOM 1298 N N . ILE B 1 30 ? 8.641 -6.143 6.208 1.00 0.00 30 ILE B N 1
ATOM 1299 C CA . ILE B 1 30 ? 7.255 -6.449 5.895 1.00 0.00 30 ILE B CA 1
ATOM 1300 C C . ILE B 1 30 ? 7.197 -7.856 5.268 1.00 0.00 30 ILE B C 1
ATOM 1301 O O . ILE B 1 30 ? 6.298 -8.648 5.516 1.00 0.00 30 ILE B O 1
ATOM 1317 N N . ARG B 1 31 ? 8.163 -8.223 4.435 1.00 0.00 31 ARG B N 1
ATOM 1318 C CA . ARG B 1 31 ? 8.186 -9.556 3.838 1.00 0.00 31 ARG B CA 1
ATOM 1319 C C . ARG B 1 31 ? 8.376 -10.602 4.942 1.00 0.00 31 ARG B C 1
ATOM 1320 O O . ARG B 1 31 ? 7.801 -11.687 4.875 1.00 0.00 31 ARG B O 1
ATOM 1341 N N . LYS B 1 32 ? 9.200 -10.309 5.944 1.00 0.00 32 LYS B N 1
ATOM 1342 C CA . LYS B 1 32 ? 9.489 -11.211 7.048 1.00 0.00 32 LYS B CA 1
ATOM 1343 C C . LYS B 1 32 ? 8.316 -11.355 8.002 1.00 0.00 32 LYS B C 1
ATOM 1344 O O . LYS B 1 32 ? 8.008 -12.482 8.384 1.00 0.00 32 LYS B O 1
ATOM 1363 N N . LYS B 1 33 ? 7.696 -10.262 8.444 1.00 0.00 33 LYS B N 1
ATOM 1364 C CA . LYS B 1 33 ? 6.566 -10.344 9.364 1.00 0.00 33 LYS B CA 1
ATOM 1365 C C . LYS B 1 33 ? 5.397 -11.004 8.641 1.00 0.00 33 LYS B C 1
ATOM 1366 O O . LYS B 1 33 ? 4.824 -11.931 9.200 1.00 0.00 33 LYS B O 1
ATOM 1385 N N . ALA B 1 34 ? 5.081 -10.603 7.404 1.00 0.00 34 ALA B N 1
ATOM 1386 C CA . ALA B 1 34 ? 3.992 -11.178 6.619 1.00 0.00 34 ALA B CA 1
ATOM 1387 C C . ALA B 1 34 ? 4.147 -12.696 6.535 1.00 0.00 34 ALA B C 1
ATOM 1388 O O . ALA B 1 34 ? 3.256 -13.428 6.961 1.00 0.00 34 ALA B O 1
ATOM 1395 N N . GLU B 1 35 ? 5.295 -13.167 6.044 1.00 0.00 35 GLU B N 1
ATOM 1396 C CA . GLU B 1 35 ? 5.553 -14.595 5.878 1.00 0.00 35 GLU B CA 1
ATOM 1397 C C . GLU B 1 35 ? 5.556 -15.349 7.207 1.00 0.00 35 GLU B C 1
ATOM 1398 O O . GLU B 1 35 ? 5.067 -16.478 7.269 1.00 0.00 35 GLU B O 1
ATOM 1410 N N . ASP B 1 36 ? 6.114 -14.763 8.270 1.00 0.00 36 ASP B N 1
ATOM 1411 C CA . ASP B 1 36 ? 6.148 -15.417 9.575 1.00 0.00 36 ASP B CA 1
ATOM 1412 C C . ASP B 1 36 ? 4.744 -15.497 10.165 1.00 0.00 36 ASP B C 1
ATOM 1413 O O . ASP B 1 36 ? 4.399 -16.486 10.807 1.00 0.00 36 ASP B O 1
ATOM 1422 N N . SER B 1 37 ? 3.918 -14.479 9.928 1.00 0.00 37 SER B N 1
ATOM 1423 C CA . SER B 1 37 ? 2.543 -14.445 10.399 1.00 0.00 37 SER B CA 1
ATOM 1424 C C . SER B 1 37 ? 1.689 -15.375 9.515 1.00 0.00 37 SER B C 1
ATOM 1425 O O . SER B 1 37 ? 0.568 -15.733 9.885 1.00 0.00 37 SER B O 1
ATOM 1433 N N . GLY B 1 38 ? 2.222 -15.836 8.377 1.00 0.00 38 GLY B N 1
ATOM 1434 C CA . GLY B 1 38 ? 1.530 -16.707 7.449 1.00 0.00 38 GLY B CA 1
ATOM 1435 C C . GLY B 1 38 ? 0.499 -15.926 6.642 1.00 0.00 38 GLY B C 1
ATOM 1436 O O . GLY B 1 38 ? -0.548 -16.479 6.296 1.00 0.00 38 GLY B O 1
ATOM 1440 N N . LEU B 1 39 ? 0.732 -14.633 6.397 1.00 0.00 39 LEU B N 1
ATOM 1441 C CA . LEU B 1 39 ? -0.131 -13.754 5.642 1.00 0.00 39 LEU B CA 1
ATOM 1442 C C . LEU B 1 39 ? 0.666 -13.214 4.463 1.00 0.00 39 LEU B C 1
ATOM 1443 O O . LEU B 1 39 ? 1.899 -13.227 4.438 1.00 0.00 39 LEU B O 1
ATOM 1459 N N . THR B 1 40 ? -0.043 -12.755 3.446 1.00 0.00 40 THR B N 1
ATOM 1460 C CA . THR B 1 40 ? 0.590 -12.151 2.291 1.00 0.00 40 THR B CA 1
ATOM 1461 C C . THR B 1 40 ? 0.877 -10.713 2.732 1.00 0.00 40 THR B C 1
ATOM 1462 O O . THR B 1 40 ? 0.143 -10.144 3.549 1.00 0.00 40 THR B O 1
ATOM 1473 N N . VAL B 1 41 ? 1.911 -10.097 2.165 1.00 0.00 41 VAL B N 1
ATOM 1474 C CA . VAL B 1 41 ? 2.320 -8.725 2.431 1.00 0.00 41 VAL B CA 1
ATOM 1475 C C . VAL B 1 41 ? 1.092 -7.795 2.358 1.00 0.00 41 VAL B C 1
ATOM 1476 O O . VAL B 1 41 ? 0.941 -6.935 3.222 1.00 0.00 41 VAL B O 1
ATOM 1489 N N . SER B 1 42 ? 0.191 -7.964 1.384 1.00 0.00 42 SER B N 1
ATOM 1490 C CA . SER B 1 42 ? -1.005 -7.130 1.255 1.00 0.00 42 SER B CA 1
ATOM 1491 C C . SER B 1 42 ? -1.900 -7.237 2.500 1.00 0.00 42 SER B C 1
ATOM 1492 O O . SER B 1 42 ? -2.287 -6.213 3.070 1.00 0.00 42 SER B O 1
ATOM 1500 N N . ALA B 1 43 ? -2.227 -8.466 2.922 1.00 0.00 43 ALA B N 1
ATOM 1501 C CA . ALA B 1 43 ? -3.053 -8.723 4.096 1.00 0.00 43 ALA B CA 1
ATOM 1502 C C . ALA B 1 43 ? -2.362 -8.154 5.321 1.00 0.00 43 ALA B C 1
ATOM 1503 O O . ALA B 1 43 ? -3.015 -7.549 6.160 1.00 0.00 43 ALA B O 1
ATOM 1510 N N . TYR B 1 44 ? -1.049 -8.351 5.432 1.00 0.00 44 TYR B N 1
ATOM 1511 C CA . TYR B 1 44 ? -0.295 -7.841 6.554 1.00 0.00 44 TYR B CA 1
ATOM 1512 C C . TYR B 1 44 ? -0.453 -6.319 6.625 1.00 0.00 44 TYR B C 1
ATOM 1513 O O . TYR B 1 44 ? -0.784 -5.801 7.687 1.00 0.00 44 TYR B O 1
ATOM 1531 N N . ILE B 1 45 ? -0.228 -5.610 5.510 1.00 0.00 45 ILE B N 1
ATOM 1532 C CA . ILE B 1 45 ? -0.345 -4.158 5.428 1.00 0.00 45 ILE B CA 1
ATOM 1533 C C . ILE B 1 45 ? -1.732 -3.714 5.885 1.00 0.00 45 ILE B C 1
ATOM 1534 O O . ILE B 1 45 ? -1.848 -2.944 6.834 1.00 0.00 45 ILE B O 1
ATOM 1550 N N . ARG B 1 46 ? -2.776 -4.169 5.189 1.00 0.00 46 ARG B N 1
ATOM 1551 C CA . ARG B 1 46 ? -4.145 -3.797 5.502 1.00 0.00 46 ARG B CA 1
ATOM 1552 C C . ARG B 1 46 ? -4.477 -4.078 6.962 1.00 0.00 46 ARG B C 1
ATOM 1553 O O . ARG B 1 46 ? -4.981 -3.191 7.636 1.00 0.00 46 ARG B O 1
ATOM 1574 N N . ASN B 1 47 ? -4.175 -5.274 7.457 1.00 0.00 47 ASN B N 1
ATOM 1575 C CA . ASN B 1 47 ? -4.451 -5.686 8.823 1.00 0.00 47 ASN B CA 1
ATOM 1576 C C . ASN B 1 47 ? -3.751 -4.811 9.853 1.00 0.00 47 ASN B C 1
ATOM 1577 O O . ASN B 1 47 ? -4.423 -4.322 10.763 1.00 0.00 47 ASN B O 1
ATOM 1588 N N . ALA B 1 48 ? -2.437 -4.618 9.713 1.00 0.00 48 ALA B N 1
ATOM 1589 C CA . ALA B 1 48 ? -1.651 -3.806 10.631 1.00 0.00 48 ALA B CA 1
ATOM 1590 C C . ALA B 1 48 ? -2.129 -2.358 10.647 1.00 0.00 48 ALA B C 1
ATOM 1591 O O . ALA B 1 48 ? -2.098 -1.713 11.685 1.00 0.00 48 ALA B O 1
ATOM 1598 N N . ALA B 1 49 ? -2.561 -1.839 9.497 1.00 0.00 49 ALA B N 1
ATOM 1599 C CA . ALA B 1 49 ? -3.011 -0.467 9.401 1.00 0.00 49 ALA B CA 1
ATOM 1600 C C . ALA B 1 49 ? -4.420 -0.242 9.967 1.00 0.00 49 ALA B C 1
ATOM 1601 O O . ALA B 1 49 ? -4.742 0.888 10.339 1.00 0.00 49 ALA B O 1
ATOM 1608 N N . LEU B 1 50 ? -5.264 -1.277 10.020 1.00 0.00 50 LEU B N 1
ATOM 1609 C CA . LEU B 1 50 ? -6.631 -1.171 10.534 1.00 0.00 50 LEU B CA 1
ATOM 1610 C C . LEU B 1 50 ? -6.662 -1.321 12.039 1.00 0.00 50 LEU B C 1
ATOM 1611 O O . LEU B 1 50 ? -7.477 -0.674 12.692 1.00 0.00 50 LEU B O 1
ATOM 1627 N N . ASN B 1 51 ? -5.865 -2.254 12.550 1.00 0.00 51 ASN B N 1
ATOM 1628 C CA . ASN B 1 51 ? -5.766 -2.531 13.982 1.00 0.00 51 ASN B CA 1
ATOM 1629 C C . ASN B 1 51 ? -4.837 -1.517 14.616 1.00 0.00 51 ASN B C 1
ATOM 1630 O O . ASN B 1 51 ? -5.356 -0.443 14.978 1.00 0.00 51 ASN B O 1
ATOM 1641 N N . SER A 1 1 ? 38.475 12.111 7.788 1.00 0.00 1 SER A N 2
ATOM 1642 C CA . SER A 1 1 ? 37.491 11.075 7.456 1.00 0.00 1 SER A CA 2
ATOM 1643 C C . SER A 1 1 ? 36.517 11.648 6.436 1.00 0.00 1 SER A C 2
ATOM 1644 O O . SER A 1 1 ? 36.199 12.831 6.495 1.00 0.00 1 SER A O 2
ATOM 1652 N N . ASP A 1 2 ? 36.141 10.819 5.474 1.00 0.00 2 ASP A N 2
ATOM 1653 C CA . ASP A 1 2 ? 35.248 11.006 4.337 1.00 0.00 2 ASP A CA 2
ATOM 1654 C C . ASP A 1 2 ? 34.972 9.551 3.890 1.00 0.00 2 ASP A C 2
ATOM 1655 O O . ASP A 1 2 ? 35.483 8.609 4.515 1.00 0.00 2 ASP A O 2
ATOM 1664 N N . SER A 1 3 ? 34.147 9.293 2.886 1.00 0.00 3 SER A N 2
ATOM 1665 C CA . SER A 1 3 ? 33.837 7.946 2.426 1.00 0.00 3 SER A CA 2
ATOM 1666 C C . SER A 1 3 ? 33.601 8.047 0.930 1.00 0.00 3 SER A C 2
ATOM 1667 O O . SER A 1 3 ? 32.696 8.764 0.508 1.00 0.00 3 SER A O 2
ATOM 1675 N N . ALA A 1 4 ? 34.399 7.335 0.122 1.00 0.00 4 ALA A N 2
ATOM 1676 C CA . ALA A 1 4 ? 34.288 7.366 -1.336 1.00 0.00 4 ALA A CA 2
ATOM 1677 C C . ALA A 1 4 ? 32.856 7.111 -1.830 1.00 0.00 4 ALA A C 2
ATOM 1678 O O . ALA A 1 4 ? 32.446 7.655 -2.854 1.00 0.00 4 ALA A O 2
ATOM 1685 N N . VAL A 1 5 ? 32.078 6.331 -1.079 1.00 0.00 5 VAL A N 2
ATOM 1686 C CA . VAL A 1 5 ? 30.688 5.977 -1.353 1.00 0.00 5 VAL A CA 2
ATOM 1687 C C . VAL A 1 5 ? 29.727 7.179 -1.258 1.00 0.00 5 VAL A C 2
ATOM 1688 O O . VAL A 1 5 ? 28.516 7.021 -1.391 1.00 0.00 5 VAL A O 2
ATOM 1701 N N . ARG A 1 6 ? 30.233 8.404 -1.058 1.00 0.00 6 ARG A N 2
ATOM 1702 C CA . ARG A 1 6 ? 29.451 9.640 -0.974 1.00 0.00 6 ARG A CA 2
ATOM 1703 C C . ARG A 1 6 ? 28.690 9.929 -2.282 1.00 0.00 6 ARG A C 2
ATOM 1704 O O . ARG A 1 6 ? 27.914 10.882 -2.338 1.00 0.00 6 ARG A O 2
ATOM 1725 N N . LYS A 1 7 ? 28.940 9.159 -3.347 1.00 0.00 7 LYS A N 2
ATOM 1726 C CA . LYS A 1 7 ? 28.300 9.230 -4.657 1.00 0.00 7 LYS A CA 2
ATOM 1727 C C . LYS A 1 7 ? 27.763 7.829 -4.944 1.00 0.00 7 LYS A C 2
ATOM 1728 O O . LYS A 1 7 ? 28.240 6.863 -4.343 1.00 0.00 7 LYS A O 2
ATOM 1747 N N . LYS A 1 8 ? 26.816 7.694 -5.871 1.00 0.00 8 LYS A N 2
ATOM 1748 C CA . LYS A 1 8 ? 26.213 6.407 -6.218 1.00 0.00 8 LYS A CA 2
ATOM 1749 C C . LYS A 1 8 ? 25.959 6.324 -7.714 1.00 0.00 8 LYS A C 2
ATOM 1750 O O . LYS A 1 8 ? 25.139 7.081 -8.238 1.00 0.00 8 LYS A O 2
ATOM 1769 N N . SER A 1 9 ? 26.706 5.469 -8.411 1.00 0.00 9 SER A N 2
ATOM 1770 C CA . SER A 1 9 ? 26.563 5.273 -9.849 1.00 0.00 9 SER A CA 2
ATOM 1771 C C . SER A 1 9 ? 25.371 4.345 -10.104 1.00 0.00 9 SER A C 2
ATOM 1772 O O . SER A 1 9 ? 24.367 4.757 -10.688 1.00 0.00 9 SER A O 2
ATOM 1780 N N . GLU A 1 10 ? 25.471 3.105 -9.618 1.00 0.00 10 GLU A N 2
ATOM 1781 C CA . GLU A 1 10 ? 24.450 2.070 -9.747 1.00 0.00 10 GLU A CA 2
ATOM 1782 C C . GLU A 1 10 ? 23.150 2.505 -9.061 1.00 0.00 10 GLU A C 2
ATOM 1783 O O . GLU A 1 10 ? 23.172 3.234 -8.063 1.00 0.00 10 GLU A O 2
ATOM 1795 N N . VAL A 1 11 ? 22.019 2.038 -9.588 1.00 0.00 11 VAL A N 2
ATOM 1796 C CA . VAL A 1 11 ? 20.677 2.270 -9.085 1.00 0.00 11 VAL A CA 2
ATOM 1797 C C . VAL A 1 11 ? 19.909 0.963 -9.306 1.00 0.00 11 VAL A C 2
ATOM 1798 O O . VAL A 1 11 ? 20.180 0.230 -10.264 1.00 0.00 11 VAL A O 2
ATOM 1811 N N . ARG A 1 12 ? 19.014 0.597 -8.395 1.00 0.00 12 ARG A N 2
ATOM 1812 C CA . ARG A 1 12 ? 18.212 -0.613 -8.520 1.00 0.00 12 ARG A CA 2
ATOM 1813 C C . ARG A 1 12 ? 16.856 -0.343 -7.912 1.00 0.00 12 ARG A C 2
ATOM 1814 O O . ARG A 1 12 ? 16.721 0.615 -7.144 1.00 0.00 12 ARG A O 2
ATOM 1835 N N . GLN A 1 13 ? 15.873 -1.189 -8.212 1.00 0.00 13 GLN A N 2
ATOM 1836 C CA . GLN A 1 13 ? 14.539 -1.021 -7.654 1.00 0.00 13 GLN A CA 2
ATOM 1837 C C . GLN A 1 13 ? 14.554 -1.653 -6.260 1.00 0.00 13 GLN A C 2
ATOM 1838 O O . GLN A 1 13 ? 14.013 -2.729 -6.002 1.00 0.00 13 GLN A O 2
ATOM 1852 N N . LYS A 1 14 ? 15.274 -0.965 -5.372 1.00 0.00 14 LYS A N 2
ATOM 1853 C CA . LYS A 1 14 ? 15.478 -1.280 -3.964 1.00 0.00 14 LYS A CA 2
ATOM 1854 C C . LYS A 1 14 ? 14.140 -1.215 -3.238 1.00 0.00 14 LYS A C 2
ATOM 1855 O O . LYS A 1 14 ? 13.871 -1.984 -2.319 1.00 0.00 14 LYS A O 2
ATOM 1874 N N . THR A 1 15 ? 13.339 -0.234 -3.632 1.00 0.00 15 THR A N 2
ATOM 1875 C CA . THR A 1 15 ? 12.027 0.037 -3.127 1.00 0.00 15 THR A CA 2
ATOM 1876 C C . THR A 1 15 ? 11.045 -0.937 -3.782 1.00 0.00 15 THR A C 2
ATOM 1877 O O . THR A 1 15 ? 11.378 -1.628 -4.747 1.00 0.00 15 THR A O 2
ATOM 1888 N N . VAL A 1 16 ? 9.826 -0.957 -3.269 1.00 0.00 16 VAL A N 2
ATOM 1889 C CA . VAL A 1 16 ? 8.733 -1.781 -3.753 1.00 0.00 16 VAL A CA 2
ATOM 1890 C C . VAL A 1 16 ? 7.834 -0.864 -4.582 1.00 0.00 16 VAL A C 2
ATOM 1891 O O . VAL A 1 16 ? 7.862 0.356 -4.405 1.00 0.00 16 VAL A O 2
ATOM 1904 N N . VAL A 1 17 ? 7.045 -1.430 -5.486 1.00 0.00 17 VAL A N 2
ATOM 1905 C CA . VAL A 1 17 ? 6.103 -0.714 -6.327 1.00 0.00 17 VAL A CA 2
ATOM 1906 C C . VAL A 1 17 ? 4.982 -1.701 -6.624 1.00 0.00 17 VAL A C 2
ATOM 1907 O O . VAL A 1 17 ? 5.182 -2.685 -7.339 1.00 0.00 17 VAL A O 2
ATOM 1920 N N . ARG A 1 18 ? 3.817 -1.493 -6.019 1.00 0.00 18 ARG A N 2
ATOM 1921 C CA . ARG A 1 18 ? 2.688 -2.396 -6.221 1.00 0.00 18 ARG A CA 2
ATOM 1922 C C . ARG A 1 18 ? 1.360 -1.685 -6.029 1.00 0.00 18 ARG A C 2
ATOM 1923 O O . ARG A 1 18 ? 1.258 -0.773 -5.202 1.00 0.00 18 ARG A O 2
ATOM 1944 N N . THR A 1 19 ? 0.344 -2.095 -6.786 1.00 0.00 19 THR A N 2
ATOM 1945 C CA . THR A 1 19 ? -0.995 -1.552 -6.673 1.00 0.00 19 THR A CA 2
ATOM 1946 C C . THR A 1 19 ? -1.574 -2.205 -5.424 1.00 0.00 19 THR A C 2
ATOM 1947 O O . THR A 1 19 ? -1.662 -3.437 -5.357 1.00 0.00 19 THR A O 2
ATOM 1958 N N . LEU A 1 20 ? -1.934 -1.404 -4.423 1.00 0.00 20 LEU A N 2
ATOM 1959 C CA . LEU A 1 20 ? -2.499 -1.887 -3.187 1.00 0.00 20 LEU A CA 2
ATOM 1960 C C . LEU A 1 20 ? -3.848 -1.219 -2.953 1.00 0.00 20 LEU A C 2
ATOM 1961 O O . LEU A 1 20 ? -3.920 0.009 -2.844 1.00 0.00 20 LEU A O 2
ATOM 1977 N N . ARG A 1 21 ? -4.924 -2.002 -3.004 1.00 0.00 21 ARG A N 2
ATOM 1978 C CA . ARG A 1 21 ? -6.297 -1.568 -2.807 1.00 0.00 21 ARG A CA 2
ATOM 1979 C C . ARG A 1 21 ? -6.769 -1.846 -1.385 1.00 0.00 21 ARG A C 2
ATOM 1980 O O . ARG A 1 21 ? -6.187 -2.673 -0.679 1.00 0.00 21 ARG A O 2
ATOM 2001 N N . PHE A 1 22 ? -7.850 -1.170 -0.999 1.00 0.00 22 PHE A N 2
ATOM 2002 C CA . PHE A 1 22 ? -8.501 -1.270 0.307 1.00 0.00 22 PHE A CA 2
ATOM 2003 C C . PHE A 1 22 ? -10.006 -1.127 0.069 1.00 0.00 22 PHE A C 2
ATOM 2004 O O . PHE A 1 22 ? -10.383 -0.504 -0.925 1.00 0.00 22 PHE A O 2
ATOM 2021 N N . SER A 1 23 ? -10.869 -1.723 0.896 1.00 0.00 23 SER A N 2
ATOM 2022 C CA . SER A 1 23 ? -12.331 -1.625 0.748 1.00 0.00 23 SER A CA 2
ATOM 2023 C C . SER A 1 23 ? -12.790 -0.221 1.222 1.00 0.00 23 SER A C 2
ATOM 2024 O O . SER A 1 23 ? -11.957 0.509 1.755 1.00 0.00 23 SER A O 2
ATOM 2032 N N . PRO A 1 24 ? -14.072 0.189 1.117 1.00 0.00 24 PRO A N 2
ATOM 2033 C CA . PRO A 1 24 ? -14.492 1.528 1.541 1.00 0.00 24 PRO A CA 2
ATOM 2034 C C . PRO A 1 24 ? -14.383 1.739 3.044 1.00 0.00 24 PRO A C 2
ATOM 2035 O O . PRO A 1 24 ? -13.920 2.785 3.480 1.00 0.00 24 PRO A O 2
ATOM 2046 N N . VAL A 1 25 ? -14.807 0.752 3.832 1.00 0.00 25 VAL A N 2
ATOM 2047 C CA . VAL A 1 25 ? -14.757 0.824 5.284 1.00 0.00 25 VAL A CA 2
ATOM 2048 C C . VAL A 1 25 ? -13.293 0.895 5.719 1.00 0.00 25 VAL A C 2
ATOM 2049 O O . VAL A 1 25 ? -12.939 1.680 6.595 1.00 0.00 25 VAL A O 2
ATOM 2062 N N . GLU A 1 26 ? -12.439 0.098 5.075 1.00 0.00 26 GLU A N 2
ATOM 2063 C CA . GLU A 1 26 ? -11.017 0.043 5.362 1.00 0.00 26 GLU A CA 2
ATOM 2064 C C . GLU A 1 26 ? -10.386 1.402 5.052 1.00 0.00 26 GLU A C 2
ATOM 2065 O O . GLU A 1 26 ? -9.639 1.944 5.857 1.00 0.00 26 GLU A O 2
ATOM 2077 N N . ASP A 1 27 ? -10.706 1.942 3.876 1.00 0.00 27 ASP A N 2
ATOM 2078 C CA . ASP A 1 27 ? -10.229 3.218 3.367 1.00 0.00 27 ASP A CA 2
ATOM 2079 C C . ASP A 1 27 ? -10.611 4.361 4.272 1.00 0.00 27 ASP A C 2
ATOM 2080 O O . ASP A 1 27 ? -9.755 5.176 4.593 1.00 0.00 27 ASP A O 2
ATOM 2089 N N . GLU A 1 28 ? -11.885 4.434 4.645 1.00 0.00 28 GLU A N 2
ATOM 2090 C CA . GLU A 1 28 ? -12.400 5.478 5.504 1.00 0.00 28 GLU A CA 2
ATOM 2091 C C . GLU A 1 28 ? -11.694 5.375 6.851 1.00 0.00 28 GLU A C 2
ATOM 2092 O O . GLU A 1 28 ? -11.236 6.393 7.356 1.00 0.00 28 GLU A O 2
ATOM 2104 N N . THR A 1 29 ? -11.540 4.169 7.407 1.00 0.00 29 THR A N 2
ATOM 2105 C CA . THR A 1 29 ? -10.857 3.985 8.677 1.00 0.00 29 THR A CA 2
ATOM 2106 C C . THR A 1 29 ? -9.412 4.470 8.532 1.00 0.00 29 THR A C 2
ATOM 2107 O O . THR A 1 29 ? -8.990 5.329 9.302 1.00 0.00 29 THR A O 2
ATOM 2118 N N . ILE A 1 30 ? -8.662 3.984 7.541 1.00 0.00 30 ILE A N 2
ATOM 2119 C CA . ILE A 1 30 ? -7.274 4.377 7.324 1.00 0.00 30 ILE A CA 2
ATOM 2120 C C . ILE A 1 30 ? -7.179 5.891 7.118 1.00 0.00 30 ILE A C 2
ATOM 2121 O O . ILE A 1 30 ? -6.294 6.523 7.677 1.00 0.00 30 ILE A O 2
ATOM 2137 N N . ARG A 1 31 ? -8.071 6.491 6.331 1.00 0.00 31 ARG A N 2
ATOM 2138 C CA . ARG A 1 31 ? -8.075 7.925 6.067 1.00 0.00 31 ARG A CA 2
ATOM 2139 C C . ARG A 1 31 ? -8.325 8.694 7.358 1.00 0.00 31 ARG A C 2
ATOM 2140 O O . ARG A 1 31 ? -7.625 9.669 7.615 1.00 0.00 31 ARG A O 2
ATOM 2161 N N . LYS A 1 32 ? -9.327 8.310 8.152 1.00 0.00 32 LYS A N 2
ATOM 2162 C CA . LYS A 1 32 ? -9.638 8.994 9.404 1.00 0.00 32 LYS A CA 2
ATOM 2163 C C . LYS A 1 32 ? -8.472 8.854 10.371 1.00 0.00 32 LYS A C 2
ATOM 2164 O O . LYS A 1 32 ? -8.083 9.847 10.973 1.00 0.00 32 LYS A O 2
ATOM 2183 N N . LYS A 1 33 ? -7.912 7.654 10.536 1.00 0.00 33 LYS A N 2
ATOM 2184 C CA . LYS A 1 33 ? -6.798 7.439 11.451 1.00 0.00 33 LYS A CA 2
ATOM 2185 C C . LYS A 1 33 ? -5.567 8.211 10.976 1.00 0.00 33 LYS A C 2
ATOM 2186 O O . LYS A 1 33 ? -4.935 8.859 11.807 1.00 0.00 33 LYS A O 2
ATOM 2205 N N . ALA A 1 34 ? -5.241 8.171 9.682 1.00 0.00 34 ALA A N 2
ATOM 2206 C CA . ALA A 1 34 ? -4.109 8.874 9.090 1.00 0.00 34 ALA A CA 2
ATOM 2207 C C . ALA A 1 34 ? -4.231 10.367 9.370 1.00 0.00 34 ALA A C 2
ATOM 2208 O O . ALA A 1 34 ? -3.332 10.967 9.959 1.00 0.00 34 ALA A O 2
ATOM 2215 N N . GLU A 1 35 ? -5.361 10.945 8.964 1.00 0.00 35 GLU A N 2
ATOM 2216 C CA . GLU A 1 35 ? -5.637 12.360 9.112 1.00 0.00 35 GLU A CA 2
ATOM 2217 C C . GLU A 1 35 ? -5.634 12.797 10.576 1.00 0.00 35 GLU A C 2
ATOM 2218 O O . GLU A 1 35 ? -5.083 13.852 10.895 1.00 0.00 35 GLU A O 2
ATOM 2230 N N . ASP A 1 36 ? -6.204 11.989 11.473 1.00 0.00 36 ASP A N 2
ATOM 2231 C CA . ASP A 1 36 ? -6.269 12.264 12.906 1.00 0.00 36 ASP A CA 2
ATOM 2232 C C . ASP A 1 36 ? -4.870 12.192 13.520 1.00 0.00 36 ASP A C 2
ATOM 2233 O O . ASP A 1 36 ? -4.585 12.894 14.491 1.00 0.00 36 ASP A O 2
ATOM 2242 N N . SER A 1 37 ? -3.995 11.356 12.953 1.00 0.00 37 SER A N 2
ATOM 2243 C CA . SER A 1 37 ? -2.613 11.190 13.382 1.00 0.00 37 SER A CA 2
ATOM 2244 C C . SER A 1 37 ? -1.749 12.308 12.767 1.00 0.00 37 SER A C 2
ATOM 2245 O O . SER A 1 37 ? -0.581 12.459 13.123 1.00 0.00 37 SER A O 2
ATOM 2253 N N . GLY A 1 38 ? -2.303 13.141 11.877 1.00 0.00 38 GLY A N 2
ATOM 2254 C CA . GLY A 1 38 ? -1.562 14.215 11.233 1.00 0.00 38 GLY A CA 2
ATOM 2255 C C . GLY A 1 38 ? -0.534 13.633 10.266 1.00 0.00 38 GLY A C 2
ATOM 2256 O O . GLY A 1 38 ? 0.529 14.221 10.055 1.00 0.00 38 GLY A O 2
ATOM 2260 N N . LEU A 1 39 ? -0.811 12.458 9.694 1.00 0.00 39 LEU A N 2
ATOM 2261 C CA . LEU A 1 39 ? 0.035 11.752 8.756 1.00 0.00 39 LEU A CA 2
ATOM 2262 C C . LEU A 1 39 ? -0.758 11.527 7.481 1.00 0.00 39 LEU A C 2
ATOM 2263 O O . LEU A 1 39 ? -1.990 11.583 7.443 1.00 0.00 39 LEU A O 2
ATOM 2279 N N . THR A 1 40 ? -0.038 11.302 6.398 1.00 0.00 40 THR A N 2
ATOM 2280 C CA . THR A 1 40 ? -0.639 11.011 5.116 1.00 0.00 40 THR A CA 2
ATOM 2281 C C . THR A 1 40 ? -0.888 9.505 5.157 1.00 0.00 40 THR A C 2
ATOM 2282 O O . THR A 1 40 ? -0.098 8.759 5.738 1.00 0.00 40 THR A O 2
ATOM 2293 N N . VAL A 1 41 ? -1.949 9.040 4.504 1.00 0.00 41 VAL A N 2
ATOM 2294 C CA . VAL A 1 41 ? -2.329 7.638 4.404 1.00 0.00 41 VAL A CA 2
ATOM 2295 C C . VAL A 1 41 ? -1.106 6.780 4.041 1.00 0.00 41 VAL A C 2
ATOM 2296 O O . VAL A 1 41 ? -0.929 5.712 4.621 1.00 0.00 41 VAL A O 2
ATOM 2309 N N . SER A 1 42 ? -0.233 7.225 3.131 1.00 0.00 42 SER A N 2
ATOM 2310 C CA . SER A 1 42 ? 0.956 6.468 2.745 1.00 0.00 42 SER A CA 2
ATOM 2311 C C . SER A 1 42 ? 1.879 6.244 3.967 1.00 0.00 42 SER A C 2
ATOM 2312 O O . SER A 1 42 ? 2.288 5.110 4.234 1.00 0.00 42 SER A O 2
ATOM 2320 N N . ALA A 1 43 ? 2.184 7.309 4.722 1.00 0.00 43 ALA A N 2
ATOM 2321 C CA . ALA A 1 43 ? 3.018 7.281 5.920 1.00 0.00 43 ALA A CA 2
ATOM 2322 C C . ALA A 1 43 ? 2.348 6.449 7.009 1.00 0.00 43 ALA A C 2
ATOM 2323 O O . ALA A 1 43 ? 3.016 5.682 7.690 1.00 0.00 43 ALA A O 2
ATOM 2330 N N . TYR A 1 44 ? 1.037 6.601 7.177 1.00 0.00 44 TYR A N 2
ATOM 2331 C CA . TYR A 1 44 ? 0.253 5.872 8.158 1.00 0.00 44 TYR A CA 2
ATOM 2332 C C . TYR A 1 44 ? 0.416 4.373 7.879 1.00 0.00 44 TYR A C 2
ATOM 2333 O O . TYR A 1 44 ? 0.836 3.622 8.754 1.00 0.00 44 TYR A O 2
ATOM 2351 N N . ILE A 1 45 ? 0.170 3.950 6.630 1.00 0.00 45 ILE A N 2
ATOM 2352 C CA . ILE A 1 45 ? 0.288 2.561 6.195 1.00 0.00 45 ILE A CA 2
ATOM 2353 C C . ILE A 1 45 ? 1.662 1.992 6.566 1.00 0.00 45 ILE A C 2
ATOM 2354 O O . ILE A 1 45 ? 1.744 0.984 7.261 1.00 0.00 45 ILE A O 2
ATOM 2370 N N . ARG A 1 46 ? 2.744 2.595 6.062 1.00 0.00 46 ARG A N 2
ATOM 2371 C CA . ARG A 1 46 ? 4.095 2.104 6.346 1.00 0.00 46 ARG A CA 2
ATOM 2372 C C . ARG A 1 46 ? 4.405 2.093 7.840 1.00 0.00 46 ARG A C 2
ATOM 2373 O O . ARG A 1 46 ? 4.971 1.120 8.315 1.00 0.00 46 ARG A O 2
ATOM 2394 N N . ASN A 1 47 ? 4.057 3.149 8.572 1.00 0.00 47 ASN A N 2
ATOM 2395 C CA . ASN A 1 47 ? 4.324 3.254 9.997 1.00 0.00 47 ASN A CA 2
ATOM 2396 C C . ASN A 1 47 ? 3.644 2.121 10.761 1.00 0.00 47 ASN A C 2
ATOM 2397 O O . ASN A 1 47 ? 4.326 1.404 11.496 1.00 0.00 47 ASN A O 2
ATOM 2408 N N . ALA A 1 48 ? 2.340 1.933 10.554 1.00 0.00 48 ALA A N 2
ATOM 2409 C CA . ALA A 1 48 ? 1.562 0.885 11.203 1.00 0.00 48 ALA A CA 2
ATOM 2410 C C . ALA A 1 48 ? 2.060 -0.513 10.807 1.00 0.00 48 ALA A C 2
ATOM 2411 O O . ALA A 1 48 ? 1.941 -1.459 11.582 1.00 0.00 48 ALA A O 2
ATOM 2418 N N . ALA A 1 49 ? 2.619 -0.653 9.601 1.00 0.00 49 ALA A N 2
ATOM 2419 C CA . ALA A 1 49 ? 3.128 -1.921 9.093 1.00 0.00 49 ALA A CA 2
ATOM 2420 C C . ALA A 1 49 ? 4.522 -2.282 9.617 1.00 0.00 49 ALA A C 2
ATOM 2421 O O . ALA A 1 49 ? 4.920 -3.432 9.469 1.00 0.00 49 ALA A O 2
ATOM 2428 N N . LEU A 1 50 ? 5.281 -1.352 10.200 1.00 0.00 50 LEU A N 2
ATOM 2429 C CA . LEU A 1 50 ? 6.620 -1.630 10.712 1.00 0.00 50 LEU A CA 2
ATOM 2430 C C . LEU A 1 50 ? 6.633 -1.791 12.225 1.00 0.00 50 LEU A C 2
ATOM 2431 O O . LEU A 1 50 ? 7.350 -2.653 12.730 1.00 0.00 50 LEU A O 2
ATOM 2447 N N . ASN A 1 51 ? 5.909 -0.915 12.924 1.00 0.00 51 ASN A N 2
ATOM 2448 C CA . ASN A 1 51 ? 5.825 -0.925 14.385 1.00 0.00 51 ASN A CA 2
ATOM 2449 C C . ASN A 1 51 ? 4.963 -2.081 14.832 1.00 0.00 51 ASN A C 2
ATOM 2450 O O . ASN A 1 51 ? 5.440 -2.935 15.602 1.00 0.00 51 ASN A O 2
ATOM 2461 N N . SER B 1 1 ? -38.172 -13.442 4.536 1.00 0.00 1 SER B N 2
ATOM 2462 C CA . SER B 1 1 ? -37.277 -12.315 4.819 1.00 0.00 1 SER B CA 2
ATOM 2463 C C . SER B 1 1 ? -35.944 -12.603 4.150 1.00 0.00 1 SER B C 2
ATOM 2464 O O . SER B 1 1 ? -35.402 -13.681 4.366 1.00 0.00 1 SER B O 2
ATOM 2472 N N . ASP B 1 2 ? -35.473 -11.696 3.300 1.00 0.00 2 ASP B N 2
ATOM 2473 C CA . ASP B 1 2 ? -34.217 -11.758 2.553 1.00 0.00 2 ASP B CA 2
ATOM 2474 C C . ASP B 1 2 ? -33.834 -10.285 2.305 1.00 0.00 2 ASP B C 2
ATOM 2475 O O . ASP B 1 2 ? -34.001 -9.473 3.218 1.00 0.00 2 ASP B O 2
ATOM 2484 N N . SER B 1 3 ? -33.264 -9.899 1.166 1.00 0.00 3 SER B N 2
ATOM 2485 C CA . SER B 1 3 ? -32.897 -8.530 0.858 1.00 0.00 3 SER B CA 2
ATOM 2486 C C . SER B 1 3 ? -32.958 -8.371 -0.658 1.00 0.00 3 SER B C 2
ATOM 2487 O O . SER B 1 3 ? -32.237 -9.057 -1.377 1.00 0.00 3 SER B O 2
ATOM 2495 N N . ALA B 1 4 ? -33.794 -7.457 -1.163 1.00 0.00 4 ALA B N 2
ATOM 2496 C CA . ALA B 1 4 ? -33.914 -7.220 -2.604 1.00 0.00 4 ALA B CA 2
ATOM 2497 C C . ALA B 1 4 ? -32.553 -6.845 -3.214 1.00 0.00 4 ALA B C 2
ATOM 2498 O O . ALA B 1 4 ? -32.253 -7.216 -4.349 1.00 0.00 4 ALA B O 2
ATOM 2505 N N . VAL B 1 5 ? -31.716 -6.161 -2.427 1.00 0.00 5 VAL B N 2
ATOM 2506 C CA . VAL B 1 5 ? -30.368 -5.706 -2.760 1.00 0.00 5 VAL B CA 2
ATOM 2507 C C . VAL B 1 5 ? -29.364 -6.872 -2.885 1.00 0.00 5 VAL B C 2
ATOM 2508 O O . VAL B 1 5 ? -28.158 -6.647 -2.930 1.00 0.00 5 VAL B O 2
ATOM 2521 N N . ARG B 1 6 ? -29.824 -8.129 -2.943 1.00 0.00 6 ARG B N 2
ATOM 2522 C CA . ARG B 1 6 ? -29.029 -9.355 -3.083 1.00 0.00 6 ARG B CA 2
ATOM 2523 C C . ARG B 1 6 ? -28.337 -9.451 -4.460 1.00 0.00 6 ARG B C 2
ATOM 2524 O O . ARG B 1 6 ? -27.765 -10.487 -4.804 1.00 0.00 6 ARG B O 2
ATOM 2545 N N . LYS B 1 7 ? -28.499 -8.426 -5.299 1.00 0.00 7 LYS B N 2
ATOM 2546 C CA . LYS B 1 7 ? -27.935 -8.236 -6.629 1.00 0.00 7 LYS B CA 2
ATOM 2547 C C . LYS B 1 7 ? -27.616 -6.739 -6.698 1.00 0.00 7 LYS B C 2
ATOM 2548 O O . LYS B 1 7 ? -28.168 -5.961 -5.907 1.00 0.00 7 LYS B O 2
ATOM 2567 N N . LYS B 1 8 ? -26.820 -6.292 -7.668 1.00 0.00 8 LYS B N 2
ATOM 2568 C CA . LYS B 1 8 ? -26.438 -4.887 -7.783 1.00 0.00 8 LYS B CA 2
ATOM 2569 C C . LYS B 1 8 ? -26.378 -4.396 -9.219 1.00 0.00 8 LYS B C 2
ATOM 2570 O O . LYS B 1 8 ? -25.517 -4.798 -10.002 1.00 0.00 8 LYS B O 2
ATOM 2589 N N . SER B 1 9 ? -27.313 -3.513 -9.556 1.00 0.00 9 SER B N 2
ATOM 2590 C CA . SER B 1 9 ? -27.435 -2.877 -10.862 1.00 0.00 9 SER B CA 2
ATOM 2591 C C . SER B 1 9 ? -26.290 -1.881 -11.094 1.00 0.00 9 SER B C 2
ATOM 2592 O O . SER B 1 9 ? -26.116 -1.374 -12.203 1.00 0.00 9 SER B O 2
ATOM 2600 N N . GLU B 1 10 ? -25.482 -1.601 -10.070 1.00 0.00 10 GLU B N 2
ATOM 2601 C CA . GLU B 1 10 ? -24.382 -0.667 -10.128 1.00 0.00 10 GLU B CA 2
ATOM 2602 C C . GLU B 1 10 ? -23.219 -1.108 -9.254 1.00 0.00 10 GLU B C 2
ATOM 2603 O O . GLU B 1 10 ? -23.387 -1.854 -8.285 1.00 0.00 10 GLU B O 2
ATOM 2615 N N . VAL B 1 11 ? -22.045 -0.592 -9.588 1.00 0.00 11 VAL B N 2
ATOM 2616 C CA . VAL B 1 11 ? -20.778 -0.793 -8.909 1.00 0.00 11 VAL B CA 2
ATOM 2617 C C . VAL B 1 11 ? -20.092 0.564 -9.013 1.00 0.00 11 VAL B C 2
ATOM 2618 O O . VAL B 1 11 ? -20.260 1.285 -10.003 1.00 0.00 11 VAL B O 2
ATOM 2631 N N . ARG B 1 12 ? -19.328 0.918 -7.990 1.00 0.00 12 ARG B N 2
ATOM 2632 C CA . ARG B 1 12 ? -18.607 2.175 -7.907 1.00 0.00 12 ARG B CA 2
ATOM 2633 C C . ARG B 1 12 ? -17.195 1.873 -7.450 1.00 0.00 12 ARG B C 2
ATOM 2634 O O . ARG B 1 12 ? -16.922 0.742 -7.008 1.00 0.00 12 ARG B O 2
ATOM 2655 N N . GLN B 1 13 ? -16.291 2.848 -7.511 1.00 0.00 13 GLN B N 2
ATOM 2656 C CA . GLN B 1 13 ? -14.919 2.652 -7.066 1.00 0.00 13 GLN B CA 2
ATOM 2657 C C . GLN B 1 13 ? -14.846 2.889 -5.563 1.00 0.00 13 GLN B C 2
ATOM 2658 O O . GLN B 1 13 ? -14.116 3.745 -5.074 1.00 0.00 13 GLN B O 2
ATOM 2672 N N . LYS B 1 14 ? -15.614 2.073 -4.837 1.00 0.00 14 LYS B N 2
ATOM 2673 C CA . LYS B 1 14 ? -15.707 2.066 -3.383 1.00 0.00 14 LYS B CA 2
ATOM 2674 C C . LYS B 1 14 ? -14.349 1.747 -2.755 1.00 0.00 14 LYS B C 2
ATOM 2675 O O . LYS B 1 14 ? -14.124 2.011 -1.582 1.00 0.00 14 LYS B O 2
ATOM 2694 N N . THR B 1 15 ? -13.488 1.084 -3.520 1.00 0.00 15 THR B N 2
ATOM 2695 C CA . THR B 1 15 ? -12.164 0.692 -3.124 1.00 0.00 15 THR B CA 2
ATOM 2696 C C . THR B 1 15 ? -11.197 1.874 -3.304 1.00 0.00 15 THR B C 2
ATOM 2697 O O . THR B 1 15 ? -11.593 3.017 -3.555 1.00 0.00 15 THR B O 2
ATOM 2708 N N . VAL B 1 16 ? -9.910 1.596 -3.148 1.00 0.00 16 VAL B N 2
ATOM 2709 C CA . VAL B 1 16 ? -8.815 2.537 -3.283 1.00 0.00 16 VAL B CA 2
ATOM 2710 C C . VAL B 1 16 ? -7.910 1.955 -4.341 1.00 0.00 16 VAL B C 2
ATOM 2711 O O . VAL B 1 16 ? -7.773 0.735 -4.412 1.00 0.00 16 VAL B O 2
ATOM 2724 N N . VAL B 1 17 ? -7.309 2.797 -5.169 1.00 0.00 17 VAL B N 2
ATOM 2725 C CA . VAL B 1 17 ? -6.406 2.331 -6.194 1.00 0.00 17 VAL B CA 2
ATOM 2726 C C . VAL B 1 17 ? -5.266 3.325 -6.359 1.00 0.00 17 VAL B C 2
ATOM 2727 O O . VAL B 1 17 ? -5.385 4.367 -7.007 1.00 0.00 17 VAL B O 2
ATOM 2740 N N . ARG B 1 18 ? -4.156 3.005 -5.709 1.00 0.00 18 ARG B N 2
ATOM 2741 C CA . ARG B 1 18 ? -2.938 3.791 -5.730 1.00 0.00 18 ARG B CA 2
ATOM 2742 C C . ARG B 1 18 ? -1.749 2.836 -5.702 1.00 0.00 18 ARG B C 2
ATOM 2743 O O . ARG B 1 18 ? -1.879 1.684 -5.272 1.00 0.00 18 ARG B O 2
ATOM 2764 N N . THR B 1 19 ? -0.611 3.282 -6.212 1.00 0.00 19 THR B N 2
ATOM 2765 C CA . THR B 1 19 ? 0.627 2.524 -6.219 1.00 0.00 19 THR B CA 2
ATOM 2766 C C . THR B 1 19 ? 1.315 2.925 -4.920 1.00 0.00 19 THR B C 2
ATOM 2767 O O . THR B 1 19 ? 1.356 4.125 -4.617 1.00 0.00 19 THR B O 2
ATOM 2778 N N . LEU B 1 20 ? 1.855 1.976 -4.159 1.00 0.00 20 LEU B N 2
ATOM 2779 C CA . LEU B 1 20 ? 2.536 2.292 -2.912 1.00 0.00 20 LEU B CA 2
ATOM 2780 C C . LEU B 1 20 ? 4.010 1.912 -3.021 1.00 0.00 20 LEU B C 2
ATOM 2781 O O . LEU B 1 20 ? 4.373 1.052 -3.830 1.00 0.00 20 LEU B O 2
ATOM 2797 N N . ARG B 1 21 ? 4.852 2.574 -2.226 1.00 0.00 21 ARG B N 2
ATOM 2798 C CA . ARG B 1 21 ? 6.298 2.393 -2.177 1.00 0.00 21 ARG B CA 2
ATOM 2799 C C . ARG B 1 21 ? 6.745 2.118 -0.749 1.00 0.00 21 ARG B C 2
ATOM 2800 O O . ARG B 1 21 ? 6.133 2.630 0.190 1.00 0.00 21 ARG B O 2
ATOM 2821 N N . PHE B 1 22 ? 7.833 1.362 -0.599 1.00 0.00 22 PHE B N 2
ATOM 2822 C CA . PHE B 1 22 ? 8.449 1.001 0.677 1.00 0.00 22 PHE B CA 2
ATOM 2823 C C . PHE B 1 22 ? 9.957 0.930 0.451 1.00 0.00 22 PHE B C 2
ATOM 2824 O O . PHE B 1 22 ? 10.360 0.566 -0.655 1.00 0.00 22 PHE B O 2
ATOM 2841 N N . SER B 1 23 ? 10.781 1.334 1.419 1.00 0.00 23 SER B N 2
ATOM 2842 C CA . SER B 1 23 ? 12.246 1.298 1.319 1.00 0.00 23 SER B CA 2
ATOM 2843 C C . SER B 1 23 ? 12.739 -0.163 1.322 1.00 0.00 23 SER B C 2
ATOM 2844 O O . SER B 1 23 ? 11.950 -1.061 1.609 1.00 0.00 23 SER B O 2
ATOM 2852 N N . PRO B 1 24 ? 14.031 -0.444 1.054 1.00 0.00 24 PRO B N 2
ATOM 2853 C CA . PRO B 1 24 ? 14.519 -1.820 1.013 1.00 0.00 24 PRO B CA 2
ATOM 2854 C C . PRO B 1 24 ? 14.462 -2.517 2.369 1.00 0.00 24 PRO B C 2
ATOM 2855 O O . PRO B 1 24 ? 14.014 -3.654 2.460 1.00 0.00 24 PRO B O 2
ATOM 2866 N N . VAL B 1 25 ? 14.892 -1.829 3.422 1.00 0.00 25 VAL B N 2
ATOM 2867 C CA . VAL B 1 25 ? 14.900 -2.347 4.783 1.00 0.00 25 VAL B CA 2
ATOM 2868 C C . VAL B 1 25 ? 13.452 -2.565 5.255 1.00 0.00 25 VAL B C 2
ATOM 2869 O O . VAL B 1 25 ? 13.143 -3.545 5.936 1.00 0.00 25 VAL B O 2
ATOM 2882 N N . GLU B 1 26 ? 12.555 -1.644 4.887 1.00 0.00 26 GLU B N 2
ATOM 2883 C CA . GLU B 1 26 ? 11.143 -1.701 5.237 1.00 0.00 26 GLU B CA 2
ATOM 2884 C C . GLU B 1 26 ? 10.507 -2.898 4.531 1.00 0.00 26 GLU B C 2
ATOM 2885 O O . GLU B 1 26 ? 9.712 -3.603 5.142 1.00 0.00 26 GLU B O 2
ATOM 2897 N N . ASP B 1 27 ? 10.864 -3.143 3.268 1.00 0.00 27 ASP B N 2
ATOM 2898 C CA . ASP B 1 27 ? 10.352 -4.257 2.480 1.00 0.00 27 ASP B CA 2
ATOM 2899 C C . ASP B 1 27 ? 10.766 -5.564 3.123 1.00 0.00 27 ASP B C 2
ATOM 2900 O O . ASP B 1 27 ? 9.901 -6.394 3.356 1.00 0.00 27 ASP B O 2
ATOM 2909 N N . GLU B 1 28 ? 12.048 -5.729 3.443 1.00 0.00 28 GLU B N 2
ATOM 2910 C CA . GLU B 1 28 ? 12.585 -6.919 4.090 1.00 0.00 28 GLU B CA 2
ATOM 2911 C C . GLU B 1 28 ? 11.852 -7.159 5.406 1.00 0.00 28 GLU B C 2
ATOM 2912 O O . GLU B 1 28 ? 11.492 -8.293 5.717 1.00 0.00 28 GLU B O 2
ATOM 2924 N N . THR B 1 29 ? 11.621 -6.099 6.182 1.00 0.00 29 THR B N 2
ATOM 2925 C CA . THR B 1 29 ? 10.925 -6.196 7.451 1.00 0.00 29 THR B CA 2
ATOM 2926 C C . THR B 1 29 ? 9.493 -6.675 7.215 1.00 0.00 29 THR B C 2
ATOM 2927 O O . THR B 1 29 ? 9.110 -7.738 7.698 1.00 0.00 29 THR B O 2
ATOM 2938 N N . ILE B 1 30 ? 8.719 -5.917 6.442 1.00 0.00 30 ILE B N 2
ATOM 2939 C CA . ILE B 1 30 ? 7.332 -6.216 6.143 1.00 0.00 30 ILE B CA 2
ATOM 2940 C C . ILE B 1 30 ? 7.174 -7.584 5.482 1.00 0.00 30 ILE B C 2
ATOM 2941 O O . ILE B 1 30 ? 6.207 -8.287 5.752 1.00 0.00 30 ILE B O 2
ATOM 2957 N N . ARG B 1 31 ? 8.081 -7.967 4.588 1.00 0.00 31 ARG B N 2
ATOM 2958 C CA . ARG B 1 31 ? 8.025 -9.245 3.898 1.00 0.00 31 ARG B CA 2
ATOM 2959 C C . ARG B 1 31 ? 8.254 -10.360 4.904 1.00 0.00 31 ARG B C 2
ATOM 2960 O O . ARG B 1 31 ? 7.503 -11.332 4.885 1.00 0.00 31 ARG B O 2
ATOM 2981 N N . LYS B 1 32 ? 9.292 -10.245 5.742 1.00 0.00 32 LYS B N 2
ATOM 2982 C CA . LYS B 1 32 ? 9.588 -11.270 6.739 1.00 0.00 32 LYS B CA 2
ATOM 2983 C C . LYS B 1 32 ? 8.407 -11.392 7.680 1.00 0.00 32 LYS B C 2
ATOM 2984 O O . LYS B 1 32 ? 7.978 -12.507 7.943 1.00 0.00 32 LYS B O 2
ATOM 3003 N N . LYS B 1 33 ? 7.876 -10.273 8.175 1.00 0.00 33 LYS B N 2
ATOM 3004 C CA . LYS B 1 33 ? 6.751 -10.295 9.091 1.00 0.00 33 LYS B CA 2
ATOM 3005 C C . LYS B 1 33 ? 5.527 -10.878 8.418 1.00 0.00 33 LYS B C 2
ATOM 3006 O O . LYS B 1 33 ? 4.880 -11.714 9.028 1.00 0.00 33 LYS B O 2
ATOM 3025 N N . ALA B 1 34 ? 5.218 -10.505 7.178 1.00 0.00 34 ALA B N 2
ATOM 3026 C CA . ALA B 1 34 ? 4.073 -11.046 6.458 1.00 0.00 34 ALA B CA 2
ATOM 3027 C C . ALA B 1 34 ? 4.210 -12.567 6.363 1.00 0.00 34 ALA B C 2
ATOM 3028 O O . ALA B 1 34 ? 3.299 -13.309 6.727 1.00 0.00 34 ALA B O 2
ATOM 3035 N N . GLU B 1 35 ? 5.376 -13.016 5.903 1.00 0.00 35 GLU B N 2
ATOM 3036 C CA . GLU B 1 35 ? 5.695 -14.423 5.723 1.00 0.00 35 GLU B CA 2
ATOM 3037 C C . GLU B 1 35 ? 5.610 -15.198 7.041 1.00 0.00 35 GLU B C 2
ATOM 3038 O O . GLU B 1 35 ? 5.021 -16.278 7.084 1.00 0.00 35 GLU B O 2
ATOM 3050 N N . ASP B 1 36 ? 6.166 -14.644 8.116 1.00 0.00 36 ASP B N 2
ATOM 3051 C CA . ASP B 1 36 ? 6.197 -15.236 9.451 1.00 0.00 36 ASP B CA 2
ATOM 3052 C C . ASP B 1 36 ? 4.792 -15.270 10.052 1.00 0.00 36 ASP B C 2
ATOM 3053 O O . ASP B 1 36 ? 4.397 -16.242 10.690 1.00 0.00 36 ASP B O 2
ATOM 3062 N N . SER B 1 37 ? 4.003 -14.226 9.794 1.00 0.00 37 SER B N 2
ATOM 3063 C CA . SER B 1 37 ? 2.625 -14.053 10.236 1.00 0.00 37 SER B CA 2
ATOM 3064 C C . SER B 1 37 ? 1.697 -14.985 9.443 1.00 0.00 37 SER B C 2
ATOM 3065 O O . SER B 1 37 ? 0.529 -15.166 9.804 1.00 0.00 37 SER B O 2
ATOM 3073 N N . GLY B 1 38 ? 2.195 -15.606 8.369 1.00 0.00 38 GLY B N 2
ATOM 3074 C CA . GLY B 1 38 ? 1.430 -16.500 7.527 1.00 0.00 38 GLY B CA 2
ATOM 3075 C C . GLY B 1 38 ? 0.356 -15.745 6.751 1.00 0.00 38 GLY B C 2
ATOM 3076 O O . GLY B 1 38 ? -0.676 -16.326 6.419 1.00 0.00 38 GLY B O 2
ATOM 3080 N N . LEU B 1 39 ? 0.560 -14.455 6.478 1.00 0.00 39 LEU B N 2
ATOM 3081 C CA . LEU B 1 39 ? -0.358 -13.600 5.760 1.00 0.00 39 LEU B CA 2
ATOM 3082 C C . LEU B 1 39 ? 0.368 -13.069 4.544 1.00 0.00 39 LEU B C 2
ATOM 3083 O O . LEU B 1 39 ? 1.560 -12.764 4.594 1.00 0.00 39 LEU B O 2
ATOM 3099 N N . THR B 1 40 ? -0.332 -12.949 3.429 1.00 0.00 40 THR B N 2
ATOM 3100 C CA . THR B 1 40 ? 0.260 -12.389 2.227 1.00 0.00 40 THR B CA 2
ATOM 3101 C C . THR B 1 40 ? 0.584 -10.930 2.575 1.00 0.00 40 THR B C 2
ATOM 3102 O O . THR B 1 40 ? -0.168 -10.285 3.307 1.00 0.00 40 THR B O 2
ATOM 3113 N N . VAL B 1 41 ? 1.663 -10.381 2.024 1.00 0.00 41 VAL B N 2
ATOM 3114 C CA . VAL B 1 41 ? 2.098 -9.008 2.240 1.00 0.00 41 VAL B CA 2
ATOM 3115 C C . VAL B 1 41 ? 0.926 -8.020 2.125 1.00 0.00 41 VAL B C 2
ATOM 3116 O O . VAL B 1 41 ? 0.660 -7.220 3.022 1.00 0.00 41 VAL B O 2
ATOM 3129 N N . SER B 1 42 ? 0.160 -8.092 1.041 1.00 0.00 42 SER B N 2
ATOM 3130 C CA . SER B 1 42 ? -0.957 -7.178 0.855 1.00 0.00 42 SER B CA 2
ATOM 3131 C C . SER B 1 42 ? -1.985 -7.252 2.005 1.00 0.00 42 SER B C 2
ATOM 3132 O O . SER B 1 42 ? -2.610 -6.234 2.314 1.00 0.00 42 SER B O 2
ATOM 3140 N N . ALA B 1 43 ? -2.163 -8.425 2.629 1.00 0.00 43 ALA B N 2
ATOM 3141 C CA . ALA B 1 43 ? -3.059 -8.636 3.758 1.00 0.00 43 ALA B CA 2
ATOM 3142 C C . ALA B 1 43 ? -2.391 -8.114 5.029 1.00 0.00 43 ALA B C 2
ATOM 3143 O O . ALA B 1 43 ? -3.071 -7.515 5.852 1.00 0.00 43 ALA B O 2
ATOM 3150 N N . TYR B 1 44 ? -1.085 -8.340 5.216 1.00 0.00 44 TYR B N 2
ATOM 3151 C CA . TYR B 1 44 ? -0.339 -7.883 6.378 1.00 0.00 44 TYR B CA 2
ATOM 3152 C C . TYR B 1 44 ? -0.478 -6.363 6.474 1.00 0.00 44 TYR B C 2
ATOM 3153 O O . TYR B 1 44 ? -0.949 -5.857 7.490 1.00 0.00 44 TYR B O 2
ATOM 3171 N N . ILE B 1 45 ? -0.193 -5.639 5.386 1.00 0.00 45 ILE B N 2
ATOM 3172 C CA . ILE B 1 45 ? -0.295 -4.182 5.341 1.00 0.00 45 ILE B CA 2
ATOM 3173 C C . ILE B 1 45 ? -1.684 -3.698 5.773 1.00 0.00 45 ILE B C 2
ATOM 3174 O O . ILE B 1 45 ? -1.802 -2.907 6.705 1.00 0.00 45 ILE B O 2
ATOM 3190 N N . ARG B 1 46 ? -2.733 -4.109 5.047 1.00 0.00 46 ARG B N 2
ATOM 3191 C CA . ARG B 1 46 ? -4.101 -3.688 5.343 1.00 0.00 46 ARG B CA 2
ATOM 3192 C C . ARG B 1 46 ? -4.487 -4.034 6.776 1.00 0.00 46 ARG B C 2
ATOM 3193 O O . ARG B 1 46 ? -5.070 -3.199 7.455 1.00 0.00 46 ARG B O 2
ATOM 3214 N N . ASN B 1 47 ? -4.141 -5.231 7.239 1.00 0.00 47 ASN B N 2
ATOM 3215 C CA . ASN B 1 47 ? -4.454 -5.702 8.570 1.00 0.00 47 ASN B CA 2
ATOM 3216 C C . ASN B 1 47 ? -3.840 -4.819 9.644 1.00 0.00 47 ASN B C 2
ATOM 3217 O O . ASN B 1 47 ? -4.580 -4.316 10.488 1.00 0.00 47 ASN B O 2
ATOM 3228 N N . ALA B 1 48 ? -2.520 -4.632 9.598 1.00 0.00 48 ALA B N 2
ATOM 3229 C CA . ALA B 1 48 ? -1.776 -3.831 10.563 1.00 0.00 48 ALA B CA 2
ATOM 3230 C C . ALA B 1 48 ? -2.238 -2.373 10.596 1.00 0.00 48 ALA B C 2
ATOM 3231 O O . ALA B 1 48 ? -2.222 -1.734 11.644 1.00 0.00 48 ALA B O 2
ATOM 3238 N N . ALA B 1 49 ? -2.656 -1.845 9.446 1.00 0.00 49 ALA B N 2
ATOM 3239 C CA . ALA B 1 49 ? -3.103 -0.465 9.319 1.00 0.00 49 ALA B CA 2
ATOM 3240 C C . ALA B 1 49 ? -4.482 -0.201 9.921 1.00 0.00 49 ALA B C 2
ATOM 3241 O O . ALA B 1 49 ? -4.794 0.941 10.255 1.00 0.00 49 ALA B O 2
ATOM 3248 N N . LEU B 1 50 ? -5.325 -1.223 10.034 1.00 0.00 50 LEU B N 2
ATOM 3249 C CA . LEU B 1 50 ? -6.672 -1.076 10.567 1.00 0.00 50 LEU B CA 2
ATOM 3250 C C . LEU B 1 50 ? -6.797 -1.505 12.014 1.00 0.00 50 LEU B C 2
ATOM 3251 O O . LEU B 1 50 ? -7.520 -0.875 12.782 1.00 0.00 50 LEU B O 2
ATOM 3267 N N . ASN B 1 51 ? -6.174 -2.632 12.336 1.00 0.00 51 ASN B N 2
ATOM 3268 C CA . ASN B 1 51 ? -6.200 -3.254 13.639 1.00 0.00 51 ASN B CA 2
ATOM 3269 C C . ASN B 1 51 ? -4.979 -2.802 14.383 1.00 0.00 51 ASN B C 2
ATOM 3270 O O . ASN B 1 51 ? -5.052 -1.781 15.099 1.00 0.00 51 ASN B O 2
ATOM 3281 N N . SER A 1 1 ? 31.453 8.465 10.295 1.00 0.00 1 SER A N 3
ATOM 3282 C CA . SER A 1 1 ? 32.322 9.161 11.249 1.00 0.00 1 SER A CA 3
ATOM 3283 C C . SER A 1 1 ? 33.654 9.282 10.517 1.00 0.00 1 SER A C 3
ATOM 3284 O O . SER A 1 1 ? 33.710 10.000 9.524 1.00 0.00 1 SER A O 3
ATOM 3292 N N . ASP A 1 2 ? 34.681 8.578 10.979 1.00 0.00 2 ASP A N 3
ATOM 3293 C CA . ASP A 1 2 ? 36.035 8.472 10.452 1.00 0.00 2 ASP A CA 3
ATOM 3294 C C . ASP A 1 2 ? 35.985 7.927 9.024 1.00 0.00 2 ASP A C 3
ATOM 3295 O O . ASP A 1 2 ? 36.661 8.438 8.136 1.00 0.00 2 ASP A O 3
ATOM 3304 N N . SER A 1 3 ? 35.126 6.933 8.789 1.00 0.00 3 SER A N 3
ATOM 3305 C CA . SER A 1 3 ? 34.941 6.277 7.516 1.00 0.00 3 SER A CA 3
ATOM 3306 C C . SER A 1 3 ? 33.513 5.718 7.432 1.00 0.00 3 SER A C 3
ATOM 3307 O O . SER A 1 3 ? 32.662 5.946 8.309 1.00 0.00 3 SER A O 3
ATOM 3315 N N . ALA A 1 4 ? 33.242 5.042 6.312 1.00 0.00 4 ALA A N 3
ATOM 3316 C CA . ALA A 1 4 ? 32.003 4.386 5.933 1.00 0.00 4 ALA A CA 3
ATOM 3317 C C . ALA A 1 4 ? 32.323 3.426 4.779 1.00 0.00 4 ALA A C 3
ATOM 3318 O O . ALA A 1 4 ? 32.329 3.828 3.620 1.00 0.00 4 ALA A O 3
ATOM 3325 N N . VAL A 1 5 ? 32.601 2.153 5.081 1.00 0.00 5 VAL A N 3
ATOM 3326 C CA . VAL A 1 5 ? 32.914 1.151 4.055 1.00 0.00 5 VAL A CA 3
ATOM 3327 C C . VAL A 1 5 ? 31.692 0.847 3.163 1.00 0.00 5 VAL A C 3
ATOM 3328 O O . VAL A 1 5 ? 31.849 0.482 1.988 1.00 0.00 5 VAL A O 3
ATOM 3341 N N . ARG A 1 6 ? 30.474 0.966 3.712 1.00 0.00 6 ARG A N 3
ATOM 3342 C CA . ARG A 1 6 ? 29.250 0.714 2.959 1.00 0.00 6 ARG A CA 3
ATOM 3343 C C . ARG A 1 6 ? 29.112 1.803 1.895 1.00 0.00 6 ARG A C 3
ATOM 3344 O O . ARG A 1 6 ? 29.556 2.934 2.086 1.00 0.00 6 ARG A O 3
ATOM 3365 N N . LYS A 1 7 ? 28.497 1.466 0.764 1.00 0.00 7 LYS A N 3
ATOM 3366 C CA . LYS A 1 7 ? 28.316 2.373 -0.364 1.00 0.00 7 LYS A CA 3
ATOM 3367 C C . LYS A 1 7 ? 26.911 2.262 -0.946 1.00 0.00 7 LYS A C 3
ATOM 3368 O O . LYS A 1 7 ? 26.126 1.397 -0.538 1.00 0.00 7 LYS A O 3
ATOM 3387 N N . LYS A 1 8 ? 26.599 3.142 -1.900 1.00 0.00 8 LYS A N 3
ATOM 3388 C CA . LYS A 1 8 ? 25.312 3.250 -2.594 1.00 0.00 8 LYS A CA 3
ATOM 3389 C C . LYS A 1 8 ? 25.479 3.094 -4.112 1.00 0.00 8 LYS A C 3
ATOM 3390 O O . LYS A 1 8 ? 24.731 3.700 -4.881 1.00 0.00 8 LYS A O 3
ATOM 3409 N N . SER A 1 9 ? 26.491 2.345 -4.551 1.00 0.00 9 SER A N 3
ATOM 3410 C CA . SER A 1 9 ? 26.782 2.086 -5.959 1.00 0.00 9 SER A CA 3
ATOM 3411 C C . SER A 1 9 ? 25.772 1.111 -6.587 1.00 0.00 9 SER A C 3
ATOM 3412 O O . SER A 1 9 ? 25.711 1.016 -7.813 1.00 0.00 9 SER A O 3
ATOM 3420 N N . GLU A 1 10 ? 24.998 0.378 -5.775 1.00 0.00 10 GLU A N 3
ATOM 3421 C CA . GLU A 1 10 ? 24.004 -0.580 -6.241 1.00 0.00 10 GLU A CA 3
ATOM 3422 C C . GLU A 1 10 ? 22.803 0.180 -6.797 1.00 0.00 10 GLU A C 3
ATOM 3423 O O . GLU A 1 10 ? 21.886 0.568 -6.075 1.00 0.00 10 GLU A O 3
ATOM 3435 N N . VAL A 1 11 ? 22.814 0.380 -8.108 1.00 0.00 11 VAL A N 3
ATOM 3436 C CA . VAL A 1 11 ? 21.795 1.075 -8.881 1.00 0.00 11 VAL A CA 3
ATOM 3437 C C . VAL A 1 11 ? 20.450 0.347 -8.952 1.00 0.00 11 VAL A C 3
ATOM 3438 O O . VAL A 1 11 ? 19.462 0.986 -9.322 1.00 0.00 11 VAL A O 3
ATOM 3451 N N . ARG A 1 12 ? 20.371 -0.950 -8.616 1.00 0.00 12 ARG A N 3
ATOM 3452 C CA . ARG A 1 12 ? 19.090 -1.651 -8.690 1.00 0.00 12 ARG A CA 3
ATOM 3453 C C . ARG A 1 12 ? 18.114 -0.984 -7.738 1.00 0.00 12 ARG A C 3
ATOM 3454 O O . ARG A 1 12 ? 18.474 -0.756 -6.577 1.00 0.00 12 ARG A O 3
ATOM 3475 N N . GLN A 1 13 ? 16.914 -0.680 -8.233 1.00 0.00 13 GLN A N 3
ATOM 3476 C CA . GLN A 1 13 ? 15.828 -0.045 -7.501 1.00 0.00 13 GLN A CA 3
ATOM 3477 C C . GLN A 1 13 ? 15.553 -0.825 -6.218 1.00 0.00 13 GLN A C 3
ATOM 3478 O O . GLN A 1 13 ? 14.880 -1.858 -6.246 1.00 0.00 13 GLN A O 3
ATOM 3492 N N . LYS A 1 14 ? 16.089 -0.319 -5.103 1.00 0.00 14 LYS A N 3
ATOM 3493 C CA . LYS A 1 14 ? 15.968 -0.907 -3.769 1.00 0.00 14 LYS A CA 3
ATOM 3494 C C . LYS A 1 14 ? 14.573 -0.721 -3.193 1.00 0.00 14 LYS A C 3
ATOM 3495 O O . LYS A 1 14 ? 14.177 -1.470 -2.303 1.00 0.00 14 LYS A O 3
ATOM 3514 N N . THR A 1 15 ? 13.845 0.299 -3.651 1.00 0.00 15 THR A N 3
ATOM 3515 C CA . THR A 1 15 ? 12.490 0.543 -3.208 1.00 0.00 15 THR A CA 3
ATOM 3516 C C . THR A 1 15 ? 11.601 -0.550 -3.832 1.00 0.00 15 THR A C 3
ATOM 3517 O O . THR A 1 15 ? 12.062 -1.490 -4.485 1.00 0.00 15 THR A O 3
ATOM 3528 N N . VAL A 1 16 ? 10.301 -0.430 -3.623 1.00 0.00 16 VAL A N 3
ATOM 3529 C CA . VAL A 1 16 ? 9.277 -1.337 -4.104 1.00 0.00 16 VAL A CA 3
ATOM 3530 C C . VAL A 1 16 ? 8.208 -0.462 -4.744 1.00 0.00 16 VAL A C 3
ATOM 3531 O O . VAL A 1 16 ? 8.120 0.717 -4.401 1.00 0.00 16 VAL A O 3
ATOM 3544 N N . VAL A 1 17 ? 7.389 -1.003 -5.639 1.00 0.00 17 VAL A N 3
ATOM 3545 C CA . VAL A 1 17 ? 6.324 -0.264 -6.289 1.00 0.00 17 VAL A CA 3
ATOM 3546 C C . VAL A 1 17 ? 5.206 -1.262 -6.581 1.00 0.00 17 VAL A C 3
ATOM 3547 O O . VAL A 1 17 ? 5.418 -2.243 -7.294 1.00 0.00 17 VAL A O 3
ATOM 3560 N N . ARG A 1 18 ? 4.030 -1.072 -5.983 1.00 0.00 18 ARG A N 3
ATOM 3561 C CA . ARG A 1 18 ? 2.889 -1.969 -6.188 1.00 0.00 18 ARG A CA 3
ATOM 3562 C C . ARG A 1 18 ? 1.589 -1.220 -5.966 1.00 0.00 18 ARG A C 3
ATOM 3563 O O . ARG A 1 18 ? 1.577 -0.177 -5.307 1.00 0.00 18 ARG A O 3
ATOM 3584 N N . THR A 1 19 ? 0.497 -1.769 -6.477 1.00 0.00 19 THR A N 3
ATOM 3585 C CA . THR A 1 19 ? -0.837 -1.208 -6.350 1.00 0.00 19 THR A CA 3
ATOM 3586 C C . THR A 1 19 ? -1.550 -2.104 -5.334 1.00 0.00 19 THR A C 3
ATOM 3587 O O . THR A 1 19 ? -1.571 -3.331 -5.512 1.00 0.00 19 THR A O 3
ATOM 3598 N N . LEU A 1 20 ? -2.149 -1.542 -4.281 1.00 0.00 20 LEU A N 3
ATOM 3599 C CA . LEU A 1 20 ? -2.831 -2.287 -3.230 1.00 0.00 20 LEU A CA 3
ATOM 3600 C C . LEU A 1 20 ? -4.238 -1.722 -3.031 1.00 0.00 20 LEU A C 3
ATOM 3601 O O . LEU A 1 20 ? -4.405 -0.516 -2.851 1.00 0.00 20 LEU A O 3
ATOM 3617 N N . ARG A 1 21 ? -5.263 -2.554 -3.220 1.00 0.00 21 ARG A N 3
ATOM 3618 C CA . ARG A 1 21 ? -6.677 -2.187 -3.079 1.00 0.00 21 ARG A CA 3
ATOM 3619 C C . ARG A 1 21 ? -7.113 -2.273 -1.618 1.00 0.00 21 ARG A C 3
ATOM 3620 O O . ARG A 1 21 ? -6.530 -3.046 -0.855 1.00 0.00 21 ARG A O 3
ATOM 3641 N N . PHE A 1 22 ? -8.172 -1.547 -1.261 1.00 0.00 22 PHE A N 3
ATOM 3642 C CA . PHE A 1 22 ? -8.764 -1.514 0.077 1.00 0.00 22 PHE A CA 3
ATOM 3643 C C . PHE A 1 22 ? -10.276 -1.369 -0.071 1.00 0.00 22 PHE A C 3
ATOM 3644 O O . PHE A 1 22 ? -10.732 -0.881 -1.106 1.00 0.00 22 PHE A O 3
ATOM 3661 N N . SER A 1 23 ? -11.051 -1.805 0.920 1.00 0.00 23 SER A N 3
ATOM 3662 C CA . SER A 1 23 ? -12.513 -1.711 0.918 1.00 0.00 23 SER A CA 3
ATOM 3663 C C . SER A 1 23 ? -12.923 -0.276 1.319 1.00 0.00 23 SER A C 3
ATOM 3664 O O . SER A 1 23 ? -12.056 0.484 1.750 1.00 0.00 23 SER A O 3
ATOM 3672 N N . PRO A 1 24 ? -14.208 0.129 1.222 1.00 0.00 24 PRO A N 3
ATOM 3673 C CA . PRO A 1 24 ? -14.617 1.494 1.554 1.00 0.00 24 PRO A CA 3
ATOM 3674 C C . PRO A 1 24 ? -14.410 1.809 3.027 1.00 0.00 24 PRO A C 3
ATOM 3675 O O . PRO A 1 24 ? -13.720 2.762 3.362 1.00 0.00 24 PRO A O 3
ATOM 3686 N N . VAL A 1 25 ? -14.977 0.985 3.906 1.00 0.00 25 VAL A N 3
ATOM 3687 C CA . VAL A 1 25 ? -14.874 1.158 5.345 1.00 0.00 25 VAL A CA 3
ATOM 3688 C C . VAL A 1 25 ? -13.401 1.138 5.772 1.00 0.00 25 VAL A C 3
ATOM 3689 O O . VAL A 1 25 ? -12.996 1.925 6.622 1.00 0.00 25 VAL A O 3
ATOM 3702 N N . GLU A 1 26 ? -12.600 0.231 5.207 1.00 0.00 26 GLU A N 3
ATOM 3703 C CA . GLU A 1 26 ? -11.185 0.101 5.531 1.00 0.00 26 GLU A CA 3
ATOM 3704 C C . GLU A 1 26 ? -10.421 1.361 5.141 1.00 0.00 26 GLU A C 3
ATOM 3705 O O . GLU A 1 26 ? -9.673 1.897 5.953 1.00 0.00 26 GLU A O 3
ATOM 3717 N N . ASP A 1 27 ? -10.605 1.820 3.905 1.00 0.00 27 ASP A N 3
ATOM 3718 C CA . ASP A 1 27 ? -9.965 3.018 3.381 1.00 0.00 27 ASP A CA 3
ATOM 3719 C C . ASP A 1 27 ? -10.349 4.225 4.215 1.00 0.00 27 ASP A C 3
ATOM 3720 O O . ASP A 1 27 ? -9.489 5.009 4.586 1.00 0.00 27 ASP A O 3
ATOM 3729 N N . GLU A 1 28 ? -11.640 4.369 4.502 1.00 0.00 28 GLU A N 3
ATOM 3730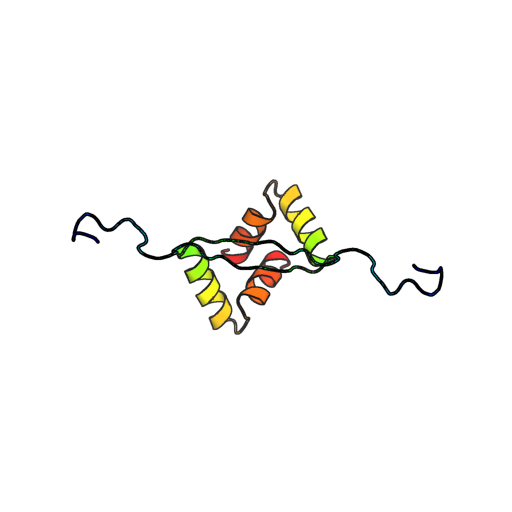 C CA . GLU A 1 28 ? -12.193 5.455 5.285 1.00 0.00 28 GLU A CA 3
ATOM 3731 C C . GLU A 1 28 ? -11.534 5.467 6.665 1.00 0.00 28 GLU A C 3
ATOM 3732 O O . GLU A 1 28 ? -11.123 6.528 7.124 1.00 0.00 28 GLU A O 3
ATOM 3744 N N . THR A 1 29 ? -11.392 4.299 7.297 1.00 0.00 29 THR A N 3
ATOM 3745 C CA . THR A 1 29 ? -10.762 4.160 8.604 1.00 0.00 29 THR A CA 3
ATOM 3746 C C . THR A 1 29 ? -9.309 4.656 8.509 1.00 0.00 29 THR A C 3
ATOM 3747 O O . THR A 1 29 ? -8.890 5.510 9.292 1.00 0.00 29 THR A O 3
ATOM 3758 N N . ILE A 1 30 ? -8.541 4.144 7.539 1.00 0.00 30 ILE A N 3
ATOM 3759 C CA . ILE A 1 30 ? -7.145 4.519 7.338 1.00 0.00 30 ILE A CA 3
ATOM 3760 C C . ILE A 1 30 ? -7.046 6.024 7.078 1.00 0.00 30 ILE A C 3
ATOM 3761 O O . ILE A 1 30 ? -6.199 6.696 7.660 1.00 0.00 30 ILE A O 3
ATOM 3777 N N . ARG A 1 31 ? -7.899 6.569 6.211 1.00 0.00 31 ARG A N 3
ATOM 3778 C CA . ARG A 1 31 ? -7.917 7.982 5.857 1.00 0.00 31 ARG A CA 3
ATOM 3779 C C . ARG A 1 31 ? -8.198 8.832 7.089 1.00 0.00 31 ARG A C 3
ATOM 3780 O O . ARG A 1 31 ? -7.566 9.882 7.232 1.00 0.00 31 ARG A O 3
ATOM 3801 N N . LYS A 1 32 ? -9.119 8.412 7.960 1.00 0.00 32 LYS A N 3
ATOM 3802 C CA . LYS A 1 32 ? -9.460 9.139 9.177 1.00 0.00 32 LYS A CA 3
ATOM 3803 C C . LYS A 1 32 ? -8.299 9.102 10.157 1.00 0.00 32 LYS A C 3
ATOM 3804 O O . LYS A 1 32 ? -7.884 10.160 10.620 1.00 0.00 32 LYS A O 3
ATOM 3823 N N . LYS A 1 33 ? -7.765 7.922 10.485 1.00 0.00 33 LYS A N 3
ATOM 3824 C CA . LYS A 1 33 ? -6.668 7.809 11.443 1.00 0.00 33 LYS A CA 3
ATOM 3825 C C . LYS A 1 33 ? -5.441 8.562 10.961 1.00 0.00 33 LYS A C 3
ATOM 3826 O O . LYS A 1 33 ? -4.817 9.251 11.769 1.00 0.00 33 LYS A O 3
ATOM 3845 N N . ALA A 1 34 ? -5.107 8.431 9.676 1.00 0.00 34 ALA A N 3
ATOM 3846 C CA . ALA A 1 34 ? -3.973 9.098 9.061 1.00 0.00 34 ALA A CA 3
ATOM 3847 C C . ALA A 1 34 ? -4.102 10.606 9.257 1.00 0.00 34 ALA A C 3
ATOM 3848 O O . ALA A 1 34 ? -3.206 11.242 9.808 1.00 0.00 34 ALA A O 3
ATOM 3855 N N . GLU A 1 35 ? -5.245 11.157 8.845 1.00 0.00 35 GLU A N 3
ATOM 3856 C CA . GLU A 1 35 ? -5.518 12.584 8.929 1.00 0.00 35 GLU A CA 3
ATOM 3857 C C . GLU A 1 35 ? -5.539 13.100 10.361 1.00 0.00 35 GLU A C 3
ATOM 3858 O O . GLU A 1 35 ? -5.001 14.171 10.635 1.00 0.00 35 GLU A O 3
ATOM 3870 N N . ASP A 1 36 ? -6.142 12.333 11.265 1.00 0.00 36 ASP A N 3
ATOM 3871 C CA . ASP A 1 36 ? -6.262 12.635 12.681 1.00 0.00 36 ASP A CA 3
ATOM 3872 C C . ASP A 1 36 ? -4.862 12.689 13.287 1.00 0.00 36 ASP A C 3
ATOM 3873 O O . ASP A 1 36 ? -4.574 13.556 14.114 1.00 0.00 36 ASP A O 3
ATOM 3882 N N . SER A 1 37 ? -3.983 11.781 12.855 1.00 0.00 37 SER A N 3
ATOM 3883 C CA . SER A 1 37 ? -2.600 11.723 13.293 1.00 0.00 37 SER A CA 3
ATOM 3884 C C . SER A 1 37 ? -1.770 12.788 12.555 1.00 0.00 37 SER A C 3
ATOM 3885 O O . SER A 1 37 ? -0.610 13.019 12.906 1.00 0.00 37 SER A O 3
ATOM 3893 N N . GLY A 1 38 ? -2.348 13.426 11.537 1.00 0.00 38 GLY A N 3
ATOM 3894 C CA . GLY A 1 38 ? -1.736 14.443 10.718 1.00 0.00 38 GLY A CA 3
ATOM 3895 C C . GLY A 1 38 ? -0.567 13.901 9.913 1.00 0.00 38 GLY A C 3
ATOM 3896 O O . GLY A 1 38 ? 0.361 14.669 9.673 1.00 0.00 38 GLY A O 3
ATOM 3900 N N . LEU A 1 39 ? -0.536 12.607 9.577 1.00 0.00 39 LEU A N 3
ATOM 3901 C CA . LEU A 1 39 ? 0.521 11.980 8.798 1.00 0.00 39 LEU A CA 3
ATOM 3902 C C . LEU A 1 39 ? -0.192 11.478 7.556 1.00 0.00 39 LEU A C 3
ATOM 3903 O O . LEU A 1 39 ? -1.299 10.944 7.657 1.00 0.00 39 LEU A O 3
ATOM 3919 N N . THR A 1 40 ? 0.404 11.634 6.379 1.00 0.00 40 THR A N 3
ATOM 3920 C CA . THR A 1 40 ? -0.226 11.150 5.160 1.00 0.00 40 THR A CA 3
ATOM 3921 C C . THR A 1 40 ? -0.514 9.651 5.309 1.00 0.00 40 THR A C 3
ATOM 3922 O O . THR A 1 40 ? 0.228 8.926 5.979 1.00 0.00 40 THR A O 3
ATOM 3933 N N . VAL A 1 41 ? -1.543 9.155 4.621 1.00 0.00 41 VAL A N 3
ATOM 3934 C CA . VAL A 1 41 ? -1.907 7.744 4.629 1.00 0.00 41 VAL A CA 3
ATOM 3935 C C . VAL A 1 41 ? -0.669 6.904 4.288 1.00 0.00 41 VAL A C 3
ATOM 3936 O O . VAL A 1 41 ? -0.456 5.853 4.886 1.00 0.00 41 VAL A O 3
ATOM 3949 N N . SER A 1 42 ? 0.194 7.370 3.382 1.00 0.00 42 SER A N 3
ATOM 3950 C CA . SER A 1 42 ? 1.393 6.635 3.005 1.00 0.00 42 SER A CA 3
ATOM 3951 C C . SER A 1 42 ? 2.360 6.431 4.187 1.00 0.00 42 SER A C 3
ATOM 3952 O O . SER A 1 42 ? 3.108 5.448 4.203 1.00 0.00 42 SER A O 3
ATOM 3960 N N . ALA A 1 43 ? 2.391 7.360 5.149 1.00 0.00 43 ALA A N 3
ATOM 3961 C CA . ALA A 1 43 ? 3.219 7.277 6.342 1.00 0.00 43 ALA A CA 3
ATOM 3962 C C . ALA A 1 43 ? 2.476 6.391 7.322 1.00 0.00 43 ALA A C 3
ATOM 3963 O O . ALA A 1 43 ? 3.082 5.506 7.912 1.00 0.00 43 ALA A O 3
ATOM 3970 N N . TYR A 1 44 ? 1.172 6.624 7.507 1.00 0.00 44 TYR A N 3
ATOM 3971 C CA . TYR A 1 44 ? 0.331 5.866 8.415 1.00 0.00 44 TYR A CA 3
ATOM 3972 C C . TYR A 1 44 ? 0.499 4.363 8.130 1.00 0.00 44 TYR A C 3
ATOM 3973 O O . TYR A 1 44 ? 0.849 3.597 9.020 1.00 0.00 44 TYR A O 3
ATOM 3991 N N . ILE A 1 45 ? 0.325 3.963 6.863 1.00 0.00 45 ILE A N 3
ATOM 3992 C CA . ILE A 1 45 ? 0.446 2.594 6.369 1.00 0.00 45 ILE A CA 3
ATOM 3993 C C . ILE A 1 45 ? 1.788 1.989 6.772 1.00 0.00 45 ILE A C 3
ATOM 3994 O O . ILE A 1 45 ? 1.825 1.008 7.512 1.00 0.00 45 ILE A O 3
ATOM 4010 N N . ARG A 1 46 ? 2.889 2.560 6.266 1.00 0.00 46 ARG A N 3
ATOM 4011 C CA . ARG A 1 46 ? 4.226 2.052 6.544 1.00 0.00 46 ARG A CA 3
ATOM 4012 C C . ARG A 1 46 ? 4.479 1.953 8.038 1.00 0.00 46 ARG A C 3
ATOM 4013 O O . ARG A 1 46 ? 4.906 0.908 8.500 1.00 0.00 46 ARG A O 3
ATOM 4034 N N . ASN A 1 47 ? 4.173 2.994 8.801 1.00 0.00 47 ASN A N 3
ATOM 4035 C CA . ASN A 1 47 ? 4.390 3.026 10.229 1.00 0.00 47 ASN A CA 3
ATOM 4036 C C . ASN A 1 47 ? 3.650 1.908 10.955 1.00 0.00 47 ASN A C 3
ATOM 4037 O O . ASN A 1 47 ? 4.273 1.186 11.733 1.00 0.00 47 ASN A O 3
ATOM 4048 N N . ALA A 1 48 ? 2.354 1.745 10.679 1.00 0.00 48 ALA A N 3
ATOM 4049 C CA . ALA A 1 48 ? 1.529 0.710 11.287 1.00 0.00 48 ALA A CA 3
ATOM 4050 C C . ALA A 1 48 ? 2.001 -0.691 10.870 1.00 0.00 48 ALA A C 3
ATOM 4051 O O . ALA A 1 48 ? 1.875 -1.642 11.638 1.00 0.00 48 ALA A O 3
ATOM 4058 N N . ALA A 1 49 ? 2.536 -0.828 9.651 1.00 0.00 49 ALA A N 3
ATOM 4059 C CA . ALA A 1 49 ? 3.024 -2.089 9.109 1.00 0.00 49 ALA A CA 3
ATOM 4060 C C . ALA A 1 49 ? 4.381 -2.511 9.695 1.00 0.00 49 ALA A C 3
ATOM 4061 O O . ALA A 1 49 ? 4.643 -3.701 9.851 1.00 0.00 49 ALA A O 3
ATOM 4068 N N . LEU A 1 50 ? 5.268 -1.557 9.975 1.00 0.00 50 LEU A N 3
ATOM 4069 C CA . LEU A 1 50 ? 6.612 -1.818 10.492 1.00 0.00 50 LEU A CA 3
ATOM 4070 C C . LEU A 1 50 ? 6.645 -2.152 11.969 1.00 0.00 50 LEU A C 3
ATOM 4071 O O . LEU A 1 50 ? 7.413 -3.031 12.375 1.00 0.00 50 LEU A O 3
ATOM 4087 N N . ASN A 1 51 ? 5.899 -1.384 12.760 1.00 0.00 51 ASN A N 3
ATOM 4088 C CA . ASN A 1 51 ? 5.814 -1.579 14.210 1.00 0.00 51 ASN A CA 3
ATOM 4089 C C . ASN A 1 51 ? 5.183 -2.924 14.550 1.00 0.00 51 ASN A C 3
ATOM 4090 O O . ASN A 1 51 ? 5.121 -3.250 15.754 1.00 0.00 51 ASN A O 3
ATOM 4101 N N . SER B 1 1 ? -31.326 -10.194 8.012 1.00 0.00 1 SER B N 3
ATOM 4102 C CA . SER B 1 1 ? -32.026 -11.077 8.950 1.00 0.00 1 SER B CA 3
ATOM 4103 C C . SER B 1 1 ? -33.375 -11.342 8.288 1.00 0.00 1 SER B C 3
ATOM 4104 O O . SER B 1 1 ? -33.387 -11.664 7.100 1.00 0.00 1 SER B O 3
ATOM 4112 N N . ASP B 1 2 ? -34.473 -11.215 9.031 1.00 0.00 2 ASP B N 3
ATOM 4113 C CA . ASP B 1 2 ? -35.873 -11.348 8.622 1.00 0.00 2 ASP B CA 3
ATOM 4114 C C . ASP B 1 2 ? -36.108 -10.397 7.442 1.00 0.00 2 ASP B C 3
ATOM 4115 O O . ASP B 1 2 ? -36.763 -10.736 6.461 1.00 0.00 2 ASP B O 3
ATOM 4124 N N . SER B 1 3 ? -35.476 -9.230 7.518 1.00 0.00 3 SER B N 3
ATOM 4125 C CA . SER B 1 3 ? -35.473 -8.147 6.576 1.00 0.00 3 SER B CA 3
ATOM 4126 C C . SER B 1 3 ? -34.069 -7.531 6.647 1.00 0.00 3 SER B C 3
ATOM 4127 O O . SER B 1 3 ? -33.190 -7.983 7.403 1.00 0.00 3 SER B O 3
ATOM 4135 N N . ALA B 1 4 ? -33.831 -6.530 5.801 1.00 0.00 4 ALA B N 3
ATOM 4136 C CA . ALA B 1 4 ? -32.595 -5.778 5.679 1.00 0.00 4 ALA B CA 3
ATOM 4137 C C . ALA B 1 4 ? -32.834 -4.670 4.655 1.00 0.00 4 ALA B C 3
ATOM 4138 O O . ALA B 1 4 ? -32.560 -4.856 3.471 1.00 0.00 4 ALA B O 3
ATOM 4145 N N . VAL B 1 5 ? -33.306 -3.506 5.111 1.00 0.00 5 VAL B N 3
ATOM 4146 C CA . VAL B 1 5 ? -33.597 -2.341 4.269 1.00 0.00 5 VAL B CA 3
ATOM 4147 C C . VAL B 1 5 ? -32.377 -1.846 3.466 1.00 0.00 5 VAL B C 3
ATOM 4148 O O . VAL B 1 5 ? -32.538 -1.147 2.461 1.00 0.00 5 VAL B O 3
ATOM 4161 N N . ARG B 1 6 ? -31.153 -2.164 3.901 1.00 0.00 6 ARG B N 3
ATOM 4162 C CA . ARG B 1 6 ? -29.929 -1.754 3.219 1.00 0.00 6 ARG B CA 3
ATOM 4163 C C . ARG B 1 6 ? -29.881 -2.379 1.817 1.00 0.00 6 ARG B C 3
ATOM 4164 O O . ARG B 1 6 ? -30.429 -3.453 1.578 1.00 0.00 6 ARG B O 3
ATOM 4185 N N . LYS B 1 7 ? -29.255 -1.699 0.858 1.00 0.00 7 LYS B N 3
ATOM 4186 C CA . LYS B 1 7 ? -29.107 -2.157 -0.524 1.00 0.00 7 LYS B CA 3
ATOM 4187 C C . LYS B 1 7 ? -27.696 -1.822 -1.011 1.00 0.00 7 LYS B C 3
ATOM 4188 O O . LYS B 1 7 ? -26.856 -1.395 -0.210 1.00 0.00 7 LYS B O 3
ATOM 4207 N N . LYS B 1 8 ? -27.403 -2.038 -2.297 1.00 0.00 8 LYS B N 3
ATOM 4208 C CA . LYS B 1 8 ? -26.087 -1.798 -2.892 1.00 0.00 8 LYS B CA 3
ATOM 4209 C C . LYS B 1 8 ? -26.204 -1.045 -4.225 1.00 0.00 8 LYS B C 3
ATOM 4210 O O . LYS B 1 8 ? -25.487 -1.346 -5.176 1.00 0.00 8 LYS B O 3
ATOM 4229 N N . SER B 1 9 ? -27.088 -0.053 -4.321 1.00 0.00 9 SER B N 3
ATOM 4230 C CA . SER B 1 9 ? -27.305 0.742 -5.534 1.00 0.00 9 SER B CA 3
ATOM 4231 C C . SER B 1 9 ? -26.128 1.659 -5.909 1.00 0.00 9 SER B C 3
ATOM 4232 O O . SER B 1 9 ? -26.109 2.250 -6.987 1.00 0.00 9 SER B O 3
ATOM 4240 N N . GLU B 1 10 ? -25.130 1.791 -5.040 1.00 0.00 10 GLU B N 3
ATOM 4241 C CA . GLU B 1 10 ? -23.973 2.646 -5.222 1.00 0.00 10 GLU B CA 3
ATOM 4242 C C . GLU B 1 10 ? -22.913 1.930 -6.059 1.00 0.00 10 GLU B C 3
ATOM 4243 O O . GLU B 1 10 ? -21.915 1.426 -5.537 1.00 0.00 10 GLU B O 3
ATOM 4255 N N . VAL B 1 11 ? -23.128 1.905 -7.373 1.00 0.00 11 VAL B N 3
ATOM 4256 C CA . VAL B 1 11 ? -22.247 1.280 -8.357 1.00 0.00 11 VAL B CA 3
ATOM 4257 C C . VAL B 1 11 ? -20.880 1.977 -8.484 1.00 0.00 11 VAL B C 3
ATOM 4258 O O . VAL B 1 11 ? -20.022 1.493 -9.226 1.00 0.00 11 VAL B O 3
ATOM 4271 N N . ARG B 1 12 ? -20.669 3.137 -7.852 1.00 0.00 12 ARG B N 3
ATOM 4272 C CA . ARG B 1 12 ? -19.393 3.852 -7.916 1.00 0.00 12 ARG B CA 3
ATOM 4273 C C . ARG B 1 12 ? -18.319 2.988 -7.249 1.00 0.00 12 ARG B C 3
ATOM 4274 O O . ARG B 1 12 ? -18.642 2.158 -6.395 1.00 0.00 12 ARG B O 3
ATOM 4295 N N . GLN B 1 13 ? -17.053 3.145 -7.641 1.00 0.00 13 GLN B N 3
ATOM 4296 C CA . GLN B 1 13 ? -15.955 2.382 -7.059 1.00 0.00 13 GLN B CA 3
ATOM 4297 C C . GLN B 1 13 ? -15.877 2.662 -5.560 1.00 0.00 13 GLN B C 3
ATOM 4298 O O . GLN B 1 13 ? -15.555 3.774 -5.141 1.00 0.00 13 GLN B O 3
ATOM 4312 N N . LYS B 1 14 ? -16.220 1.658 -4.756 1.00 0.00 14 LYS B N 3
ATOM 4313 C CA . LYS B 1 14 ? -16.184 1.752 -3.302 1.00 0.00 14 LYS B CA 3
ATOM 4314 C C . LYS B 1 14 ? -14.785 1.425 -2.792 1.00 0.00 14 LYS B C 3
ATOM 4315 O O . LYS B 1 14 ? -14.420 1.849 -1.699 1.00 0.00 14 LYS B O 3
ATOM 4334 N N . THR B 1 15 ? -14.037 0.618 -3.541 1.00 0.00 15 THR B N 3
ATOM 4335 C CA . THR B 1 15 ? -12.679 0.242 -3.222 1.00 0.00 15 THR B CA 3
ATOM 4336 C C . THR B 1 15 ? -11.784 1.456 -3.520 1.00 0.00 15 THR B C 3
ATOM 4337 O O . THR B 1 15 ? -12.251 2.579 -3.723 1.00 0.00 15 THR B O 3
ATOM 4348 N N . VAL B 1 16 ? -10.479 1.229 -3.504 1.00 0.00 16 VAL B N 3
ATOM 4349 C CA . VAL B 1 16 ? -9.477 2.234 -3.774 1.00 0.00 16 VAL B CA 3
ATOM 4350 C C . VAL B 1 16 ? -8.390 1.550 -4.585 1.00 0.00 16 VAL B C 3
ATOM 4351 O O . VAL B 1 16 ? -8.214 0.334 -4.474 1.00 0.00 16 VAL B O 3
ATOM 4364 N N . VAL B 1 17 ? -7.655 2.321 -5.375 1.00 0.00 17 VAL B N 3
ATOM 4365 C CA . VAL B 1 17 ? -6.560 1.854 -6.196 1.00 0.00 17 VAL B CA 3
ATOM 4366 C C . VAL B 1 17 ? -5.479 2.929 -6.139 1.00 0.00 17 VAL B C 3
ATOM 4367 O O . VAL B 1 17 ? -5.711 4.075 -6.545 1.00 0.00 17 VAL B O 3
ATOM 4380 N N . ARG B 1 18 ? -4.326 2.613 -5.558 1.00 0.00 18 ARG B N 3
ATOM 4381 C CA . ARG B 1 18 ? -3.217 3.575 -5.482 1.00 0.00 18 ARG B CA 3
ATOM 4382 C C . ARG B 1 18 ? -1.916 2.799 -5.507 1.00 0.00 18 ARG B C 3
ATOM 4383 O O . ARG B 1 18 ? -1.862 1.685 -4.977 1.00 0.00 18 ARG B O 3
ATOM 4404 N N . THR B 1 19 ? -0.870 3.390 -6.072 1.00 0.00 19 THR B N 3
ATOM 4405 C CA . THR B 1 19 ? 0.443 2.773 -6.181 1.00 0.00 19 THR B CA 3
ATOM 4406 C C . THR B 1 19 ? 1.332 3.360 -5.087 1.00 0.00 19 THR B C 3
ATOM 4407 O O . THR B 1 19 ? 1.570 4.573 -5.083 1.00 0.00 19 THR B O 3
ATOM 4418 N N . LEU B 1 20 ? 1.791 2.533 -4.149 1.00 0.00 20 LEU B N 3
ATOM 4419 C CA . LEU B 1 20 ? 2.640 2.940 -3.035 1.00 0.00 20 LEU B CA 3
ATOM 4420 C C . LEU B 1 20 ? 4.011 2.276 -3.154 1.00 0.00 20 LEU B C 3
ATOM 4421 O O . LEU B 1 20 ? 4.148 1.241 -3.813 1.00 0.00 20 LEU B O 3
ATOM 4437 N N . ARG B 1 21 ? 5.016 2.839 -2.479 1.00 0.00 21 ARG B N 3
ATOM 4438 C CA . ARG B 1 21 ? 6.368 2.335 -2.446 1.00 0.00 21 ARG B CA 3
ATOM 4439 C C . ARG B 1 21 ? 6.832 2.140 -1.019 1.00 0.00 21 ARG B C 3
ATOM 4440 O O . ARG B 1 21 ? 6.275 2.752 -0.103 1.00 0.00 21 ARG B O 3
ATOM 4461 N N . PHE B 1 22 ? 7.900 1.365 -0.851 1.00 0.00 22 PHE B N 3
ATOM 4462 C CA . PHE B 1 22 ? 8.510 1.053 0.431 1.00 0.00 22 PHE B CA 3
ATOM 4463 C C . PHE B 1 22 ? 10.017 1.058 0.247 1.00 0.00 22 PHE B C 3
ATOM 4464 O O . PHE B 1 22 ? 10.498 0.770 -0.851 1.00 0.00 22 PHE B O 3
ATOM 4481 N N . SER B 1 23 ? 10.756 1.467 1.269 1.00 0.00 23 SER B N 3
ATOM 4482 C CA . SER B 1 23 ? 12.215 1.496 1.263 1.00 0.00 23 SER B CA 3
ATOM 4483 C C . SER B 1 23 ? 12.690 0.028 1.389 1.00 0.00 23 SER B C 3
ATOM 4484 O O . SER B 1 23 ? 11.876 -0.840 1.710 1.00 0.00 23 SER B O 3
ATOM 4492 N N . PRO B 1 24 ? 13.979 -0.298 1.188 1.00 0.00 24 PRO B N 3
ATOM 4493 C CA . PRO B 1 24 ? 14.435 -1.682 1.263 1.00 0.00 24 PRO B CA 3
ATOM 4494 C C . PRO B 1 24 ? 14.251 -2.292 2.651 1.00 0.00 24 PRO B C 3
ATOM 4495 O O . PRO B 1 24 ? 13.764 -3.414 2.750 1.00 0.00 24 PRO B O 3
ATOM 4506 N N . VAL B 1 25 ? 14.598 -1.556 3.710 1.00 0.00 25 VAL B N 3
ATOM 4507 C CA . VAL B 1 25 ? 14.469 -2.008 5.095 1.00 0.00 25 VAL B CA 3
ATOM 4508 C C . VAL B 1 25 ? 12.992 -2.208 5.450 1.00 0.00 25 VAL B C 3
ATOM 4509 O O . VAL B 1 25 ? 12.642 -3.161 6.145 1.00 0.00 25 VAL B O 3
ATOM 4522 N N . GLU B 1 26 ? 12.133 -1.298 4.983 1.00 0.00 26 GLU B N 3
ATOM 4523 C CA . GLU B 1 26 ? 10.707 -1.356 5.254 1.00 0.00 26 GLU B CA 3
ATOM 4524 C C . GLU B 1 26 ? 10.125 -2.628 4.647 1.00 0.00 26 GLU B C 3
ATOM 4525 O O . GLU B 1 26 ? 9.421 -3.380 5.313 1.00 0.00 26 GLU B O 3
ATOM 4537 N N . ASP B 1 27 ? 10.422 -2.837 3.367 1.00 0.00 27 ASP B N 3
ATOM 4538 C CA . ASP B 1 27 ? 9.984 -3.976 2.583 1.00 0.00 27 ASP B CA 3
ATOM 4539 C C . ASP B 1 27 ? 10.460 -5.277 3.186 1.00 0.00 27 ASP B C 3
ATOM 4540 O O . ASP B 1 27 ? 9.666 -6.192 3.333 1.00 0.00 27 ASP B O 3
ATOM 4549 N N . GLU B 1 28 ? 11.738 -5.343 3.540 1.00 0.00 28 GLU B N 3
ATOM 4550 C CA . GLU B 1 28 ? 12.365 -6.500 4.142 1.00 0.00 28 GLU B CA 3
ATOM 4551 C C . GLU B 1 28 ? 11.621 -6.859 5.433 1.00 0.00 28 GLU B C 3
ATOM 4552 O O . GLU B 1 28 ? 11.267 -8.020 5.617 1.00 0.00 28 GLU B O 3
ATOM 4564 N N . THR B 1 29 ? 11.337 -5.870 6.288 1.00 0.00 29 THR B N 3
ATOM 4565 C CA . THR B 1 29 ? 10.616 -6.093 7.536 1.00 0.00 29 THR B CA 3
ATOM 4566 C C . THR B 1 29 ? 9.214 -6.634 7.231 1.00 0.00 29 THR B C 3
ATOM 4567 O O . THR B 1 29 ? 8.833 -7.698 7.709 1.00 0.00 29 THR B O 3
ATOM 4578 N N . ILE B 1 30 ? 8.425 -5.886 6.453 1.00 0.00 30 ILE B N 3
ATOM 4579 C CA . ILE B 1 30 ? 7.056 -6.248 6.110 1.00 0.00 30 ILE B CA 3
ATOM 4580 C C . ILE B 1 30 ? 7.004 -7.650 5.508 1.00 0.00 30 ILE B C 3
ATOM 4581 O O . ILE B 1 30 ? 6.151 -8.447 5.890 1.00 0.00 30 ILE B O 3
ATOM 4597 N N . ARG B 1 31 ? 7.897 -7.961 4.572 1.00 0.00 31 ARG B N 3
ATOM 4598 C CA . ARG B 1 31 ? 7.943 -9.257 3.922 1.00 0.00 31 ARG B CA 3
ATOM 4599 C C . ARG B 1 31 ? 8.203 -10.359 4.937 1.00 0.00 31 ARG B C 3
ATOM 4600 O O . ARG B 1 31 ? 7.505 -11.368 4.903 1.00 0.00 31 ARG B O 3
ATOM 4621 N N . LYS B 1 32 ? 9.195 -10.190 5.815 1.00 0.00 32 LYS B N 3
ATOM 4622 C CA . LYS B 1 32 ? 9.512 -11.214 6.802 1.00 0.00 32 LYS B CA 3
ATOM 4623 C C . LYS B 1 32 ? 8.359 -11.380 7.774 1.00 0.00 32 LYS B C 3
ATOM 4624 O O . LYS B 1 32 ? 7.975 -12.514 8.042 1.00 0.00 32 LYS B O 3
ATOM 4643 N N . LYS B 1 33 ? 7.794 -10.290 8.298 1.00 0.00 33 LYS B N 3
ATOM 4644 C CA . LYS B 1 33 ? 6.689 -10.341 9.248 1.00 0.00 33 LYS B CA 3
ATOM 4645 C C . LYS B 1 33 ? 5.497 -11.057 8.632 1.00 0.00 33 LYS B C 3
ATOM 4646 O O . LYS B 1 33 ? 4.918 -11.944 9.267 1.00 0.00 33 LYS B O 3
ATOM 4665 N N . ALA B 1 34 ? 5.144 -10.676 7.405 1.00 0.00 34 ALA B N 3
ATOM 4666 C CA . ALA B 1 34 ? 4.039 -11.247 6.660 1.00 0.00 34 ALA B CA 3
ATOM 4667 C C . ALA B 1 34 ? 4.233 -12.753 6.498 1.00 0.00 34 ALA B C 3
ATOM 4668 O O . ALA B 1 34 ? 3.390 -13.545 6.918 1.00 0.00 34 ALA B O 3
ATOM 4675 N N . GLU B 1 35 ? 5.368 -13.138 5.921 1.00 0.00 35 GLU B N 3
ATOM 4676 C CA . GLU B 1 35 ? 5.703 -14.526 5.640 1.00 0.00 35 GLU B CA 3
ATOM 4677 C C . GLU B 1 35 ? 5.820 -15.374 6.905 1.00 0.00 35 GLU B C 3
ATOM 4678 O O . GLU B 1 35 ? 5.451 -16.550 6.895 1.00 0.00 35 GLU B O 3
ATOM 4690 N N . ASP B 1 36 ? 6.308 -14.786 7.994 1.00 0.00 36 ASP B N 3
ATOM 4691 C CA . ASP B 1 36 ? 6.457 -15.450 9.284 1.00 0.00 36 ASP B CA 3
ATOM 4692 C C . ASP B 1 36 ? 5.066 -15.735 9.838 1.00 0.00 36 ASP B C 3
ATOM 4693 O O . ASP B 1 36 ? 4.815 -16.820 10.357 1.00 0.00 36 ASP B O 3
ATOM 4702 N N . SER B 1 37 ? 4.154 -14.769 9.712 1.00 0.00 37 SER B N 3
ATOM 4703 C CA . SER B 1 37 ? 2.784 -14.912 10.185 1.00 0.00 37 SER B CA 3
ATOM 4704 C C . SER B 1 37 ? 2.016 -15.885 9.275 1.00 0.00 37 SER B C 3
ATOM 4705 O O . SER B 1 37 ? 1.102 -16.588 9.716 1.00 0.00 37 SER B O 3
ATOM 4713 N N . GLY B 1 38 ? 2.421 -15.996 8.009 1.00 0.00 38 GLY B N 3
ATOM 4714 C CA . GLY B 1 38 ? 1.814 -16.858 7.007 1.00 0.00 38 GLY B CA 3
ATOM 4715 C C . GLY B 1 38 ? 0.838 -16.097 6.120 1.00 0.00 38 GLY B C 3
ATOM 4716 O O . GLY B 1 38 ? 0.273 -16.690 5.199 1.00 0.00 38 GLY B O 3
ATOM 4720 N N . LEU B 1 39 ? 0.603 -14.816 6.408 1.00 0.00 39 LEU B N 3
ATOM 4721 C CA . LEU B 1 39 ? -0.286 -13.951 5.680 1.00 0.00 39 LEU B CA 3
ATOM 4722 C C . LEU B 1 39 ? 0.516 -13.329 4.557 1.00 0.00 39 LEU B C 3
ATOM 4723 O O . LEU B 1 39 ? 1.706 -13.041 4.672 1.00 0.00 39 LEU B O 3
ATOM 4739 N N . THR B 1 40 ? -0.130 -13.136 3.430 1.00 0.00 40 THR B N 3
ATOM 4740 C CA . THR B 1 40 ? 0.493 -12.503 2.287 1.00 0.00 40 THR B CA 3
ATOM 4741 C C . THR B 1 40 ? 0.717 -11.041 2.683 1.00 0.00 40 THR B C 3
ATOM 4742 O O . THR B 1 40 ? -0.108 -10.454 3.388 1.00 0.00 40 THR B O 3
ATOM 4753 N N . VAL B 1 41 ? 1.784 -10.413 2.189 1.00 0.00 41 VAL B N 3
ATOM 4754 C CA . VAL B 1 41 ? 2.097 -9.012 2.478 1.00 0.00 41 VAL B CA 3
ATOM 4755 C C . VAL B 1 41 ? 0.871 -8.116 2.243 1.00 0.00 41 VAL B C 3
ATOM 4756 O O . VAL B 1 41 ? 0.636 -7.190 3.019 1.00 0.00 41 VAL B O 3
ATOM 4769 N N . SER B 1 42 ? 0.063 -8.372 1.210 1.00 0.00 42 SER B N 3
ATOM 4770 C CA . SER B 1 42 ? -1.117 -7.552 0.953 1.00 0.00 42 SER B CA 3
ATOM 4771 C C . SER B 1 42 ? -2.116 -7.610 2.115 1.00 0.00 42 SER B C 3
ATOM 4772 O O . SER B 1 42 ? -2.763 -6.604 2.395 1.00 0.00 42 SER B O 3
ATOM 4780 N N . ALA B 1 43 ? -2.282 -8.783 2.743 1.00 0.00 43 ALA B N 3
ATOM 4781 C CA . ALA B 1 43 ? -3.160 -9.024 3.884 1.00 0.00 43 ALA B CA 3
ATOM 4782 C C . ALA B 1 43 ? -2.523 -8.397 5.119 1.00 0.00 43 ALA B C 3
ATOM 4783 O O . ALA B 1 43 ? -3.207 -7.735 5.893 1.00 0.00 43 ALA B O 3
ATOM 4790 N N . TYR B 1 44 ? -1.210 -8.578 5.284 1.00 0.00 44 TYR B N 3
ATOM 4791 C CA . TYR B 1 44 ? -0.456 -8.037 6.400 1.00 0.00 44 TYR B CA 3
ATOM 4792 C C . TYR B 1 44 ? -0.650 -6.516 6.454 1.00 0.00 44 TYR B C 3
ATOM 4793 O O . TYR B 1 44 ? -1.024 -5.982 7.490 1.00 0.00 44 TYR B O 3
ATOM 4811 N N . ILE B 1 45 ? -0.461 -5.821 5.323 1.00 0.00 45 ILE B N 3
ATOM 4812 C CA . ILE B 1 45 ? -0.609 -4.372 5.200 1.00 0.00 45 ILE B CA 3
ATOM 4813 C C . ILE B 1 45 ? -1.973 -3.919 5.732 1.00 0.00 45 ILE B C 3
ATOM 4814 O O . ILE B 1 45 ? -2.027 -3.160 6.697 1.00 0.00 45 ILE B O 3
ATOM 4830 N N . ARG B 1 46 ? -3.067 -4.352 5.096 1.00 0.00 46 ARG B N 3
ATOM 4831 C CA . ARG B 1 46 ? -4.428 -3.990 5.489 1.00 0.00 46 ARG B CA 3
ATOM 4832 C C . ARG B 1 46 ? -4.712 -4.328 6.946 1.00 0.00 46 ARG B C 3
ATOM 4833 O O . ARG B 1 46 ? -5.222 -3.471 7.659 1.00 0.00 46 ARG B O 3
ATOM 4854 N N . ASN B 1 47 ? -4.383 -5.538 7.394 1.00 0.00 47 ASN B N 3
ATOM 4855 C CA . ASN B 1 47 ? -4.629 -5.952 8.763 1.00 0.00 47 ASN B CA 3
ATOM 4856 C C . ASN B 1 47 ? -3.909 -5.042 9.750 1.00 0.00 47 ASN B C 3
ATOM 4857 O O . ASN B 1 47 ? -4.564 -4.497 10.638 1.00 0.00 47 ASN B O 3
ATOM 4868 N N . ALA B 1 48 ? -2.600 -4.858 9.575 1.00 0.00 48 ALA B N 3
ATOM 4869 C CA . ALA B 1 48 ? -1.778 -4.026 10.440 1.00 0.00 48 ALA B CA 3
ATOM 4870 C C . ALA B 1 48 ? -2.200 -2.557 10.403 1.00 0.00 48 ALA B C 3
ATOM 4871 O O . ALA B 1 48 ? -2.079 -1.858 11.401 1.00 0.00 48 ALA B O 3
ATOM 4878 N N . ALA B 1 49 ? -2.688 -2.070 9.258 1.00 0.00 49 ALA B N 3
ATOM 4879 C CA . ALA B 1 49 ? -3.117 -0.684 9.128 1.00 0.00 49 ALA B CA 3
ATOM 4880 C C . ALA B 1 49 ? -4.374 -0.418 9.949 1.00 0.00 49 ALA B C 3
ATOM 4881 O O . ALA B 1 49 ? -4.544 0.687 10.467 1.00 0.00 49 ALA B O 3
ATOM 4888 N N . LEU B 1 50 ? -5.289 -1.386 10.009 1.00 0.00 50 LEU B N 3
ATOM 4889 C CA . LEU B 1 50 ? -6.531 -1.244 10.756 1.00 0.00 50 LEU B CA 3
ATOM 4890 C C . LEU B 1 50 ? -6.289 -1.481 12.239 1.00 0.00 50 LEU B C 3
ATOM 4891 O O . LEU B 1 50 ? -6.863 -0.768 13.060 1.00 0.00 50 LEU B O 3
ATOM 4907 N N . ASN B 1 51 ? -5.475 -2.485 12.559 1.00 0.00 51 ASN B N 3
ATOM 4908 C CA . ASN B 1 51 ? -5.153 -2.878 13.923 1.00 0.00 51 ASN B CA 3
ATOM 4909 C C . ASN B 1 51 ? -3.834 -2.287 14.368 1.00 0.00 51 ASN B C 3
ATOM 4910 O O . ASN B 1 51 ? -2.836 -3.039 14.466 1.00 0.00 51 ASN B O 3
ATOM 4921 N N . SER A 1 1 ? 38.715 -9.671 12.840 1.00 0.00 1 SER A N 4
ATOM 4922 C CA . SER A 1 1 ? 37.847 -8.677 12.165 1.00 0.00 1 SER A CA 4
ATOM 4923 C C . SER A 1 1 ? 37.857 -9.093 10.709 1.00 0.00 1 SER A C 4
ATOM 4924 O O . SER A 1 1 ? 38.366 -8.407 9.831 1.00 0.00 1 SER A O 4
ATOM 4932 N N . ASP A 1 2 ? 37.146 -10.185 10.491 1.00 0.00 2 ASP A N 4
ATOM 4933 C CA . ASP A 1 2 ? 37.046 -10.950 9.267 1.00 0.00 2 ASP A CA 4
ATOM 4934 C C . ASP A 1 2 ? 35.602 -11.129 8.788 1.00 0.00 2 ASP A C 4
ATOM 4935 O O . ASP A 1 2 ? 35.363 -11.533 7.652 1.00 0.00 2 ASP A O 4
ATOM 4944 N N . SER A 1 3 ? 34.620 -10.834 9.645 1.00 0.00 3 SER A N 4
ATOM 4945 C CA . SER A 1 3 ? 33.206 -10.940 9.319 1.00 0.00 3 SER A CA 4
ATOM 4946 C C . SER A 1 3 ? 32.837 -9.791 8.376 1.00 0.00 3 SER A C 4
ATOM 4947 O O . SER A 1 3 ? 32.917 -8.626 8.762 1.00 0.00 3 SER A O 4
ATOM 4955 N N . ALA A 1 4 ? 32.401 -10.109 7.152 1.00 0.00 4 ALA A N 4
ATOM 4956 C CA . ALA A 1 4 ? 32.019 -9.104 6.159 1.00 0.00 4 ALA A CA 4
ATOM 4957 C C . ALA A 1 4 ? 30.504 -8.856 6.096 1.00 0.00 4 ALA A C 4
ATOM 4958 O O . ALA A 1 4 ? 30.084 -7.910 5.428 1.00 0.00 4 ALA A O 4
ATOM 4965 N N . VAL A 1 5 ? 29.688 -9.723 6.713 1.00 0.00 5 VAL A N 4
ATOM 4966 C CA . VAL A 1 5 ? 28.214 -9.695 6.784 1.00 0.00 5 VAL A CA 4
ATOM 4967 C C . VAL A 1 5 ? 27.557 -9.209 5.470 1.00 0.00 5 VAL A C 4
ATOM 4968 O O . VAL A 1 5 ? 26.667 -8.355 5.459 1.00 0.00 5 VAL A O 4
ATOM 4981 N N . ARG A 1 6 ? 28.037 -9.709 4.326 1.00 0.00 6 ARG A N 4
ATOM 4982 C CA . ARG A 1 6 ? 27.500 -9.331 3.019 1.00 0.00 6 ARG A CA 4
ATOM 4983 C C . ARG A 1 6 ? 26.093 -9.910 2.925 1.00 0.00 6 ARG A C 4
ATOM 4984 O O . ARG A 1 6 ? 25.905 -11.090 3.233 1.00 0.00 6 ARG A O 4
ATOM 5005 N N . LYS A 1 7 ? 25.113 -9.117 2.503 1.00 0.00 7 LYS A N 4
ATOM 5006 C CA . LYS A 1 7 ? 23.720 -9.551 2.367 1.00 0.00 7 LYS A CA 4
ATOM 5007 C C . LYS A 1 7 ? 23.043 -8.961 1.131 1.00 0.00 7 LYS A C 4
ATOM 5008 O O . LYS A 1 7 ? 22.017 -9.481 0.691 1.00 0.00 7 LYS A O 4
ATOM 5027 N N . LYS A 1 8 ? 23.579 -7.885 0.558 1.00 0.00 8 LYS A N 4
ATOM 5028 C CA . LYS A 1 8 ? 23.051 -7.228 -0.629 1.00 0.00 8 LYS A CA 4
ATOM 5029 C C . LYS A 1 8 ? 24.209 -6.454 -1.239 1.00 0.00 8 LYS A C 4
ATOM 5030 O O . LYS A 1 8 ? 24.416 -5.283 -0.927 1.00 0.00 8 LYS A O 4
ATOM 5049 N N . SER A 1 9 ? 24.998 -7.130 -2.073 1.00 0.00 9 SER A N 4
ATOM 5050 C CA . SER A 1 9 ? 26.154 -6.543 -2.740 1.00 0.00 9 SER A CA 4
ATOM 5051 C C . SER A 1 9 ? 25.725 -5.272 -3.483 1.00 0.00 9 SER A C 4
ATOM 5052 O O . SER A 1 9 ? 26.382 -4.233 -3.385 1.00 0.00 9 SER A O 4
ATOM 5060 N N . GLU A 1 10 ? 24.605 -5.346 -4.201 1.00 0.00 10 GLU A N 4
ATOM 5061 C CA . GLU A 1 10 ? 24.002 -4.265 -4.960 1.00 0.00 10 GLU A CA 4
ATOM 5062 C C . GLU A 1 10 ? 22.507 -4.559 -5.054 1.00 0.00 10 GLU A C 4
ATOM 5063 O O . GLU A 1 10 ? 22.092 -5.707 -4.863 1.00 0.00 10 GLU A O 4
ATOM 5075 N N . VAL A 1 11 ? 21.689 -3.542 -5.340 1.00 0.00 11 VAL A N 4
ATOM 5076 C CA . VAL A 1 11 ? 20.247 -3.692 -5.487 1.00 0.00 11 VAL A CA 4
ATOM 5077 C C . VAL A 1 11 ? 19.839 -2.710 -6.579 1.00 0.00 11 VAL A C 4
ATOM 5078 O O . VAL A 1 11 ? 19.819 -1.503 -6.345 1.00 0.00 11 VAL A O 4
ATOM 5091 N N . ARG A 1 12 ? 19.572 -3.221 -7.786 1.00 0.00 12 ARG A N 4
ATOM 5092 C CA . ARG A 1 12 ? 19.175 -2.420 -8.949 1.00 0.00 12 ARG A CA 4
ATOM 5093 C C . ARG A 1 12 ? 17.995 -1.532 -8.564 1.00 0.00 12 ARG A C 4
ATOM 5094 O O . ARG A 1 12 ? 18.045 -0.304 -8.695 1.00 0.00 12 ARG A O 4
ATOM 5115 N N . GLN A 1 13 ? 16.963 -2.164 -8.012 1.00 0.00 13 GLN A N 4
ATOM 5116 C CA . GLN A 1 13 ? 15.732 -1.555 -7.556 1.00 0.00 13 GLN A CA 4
ATOM 5117 C C . GLN A 1 13 ? 15.587 -1.844 -6.067 1.00 0.00 13 GLN A C 4
ATOM 5118 O O . GLN A 1 13 ? 14.983 -2.825 -5.645 1.00 0.00 13 GLN A O 4
ATOM 5132 N N . LYS A 1 14 ? 16.211 -0.995 -5.253 1.00 0.00 14 LYS A N 4
ATOM 5133 C CA . LYS A 1 14 ? 16.160 -1.127 -3.800 1.00 0.00 14 LYS A CA 4
ATOM 5134 C C . LYS A 1 14 ? 14.740 -0.909 -3.269 1.00 0.00 14 LYS A C 4
ATOM 5135 O O . LYS A 1 14 ? 14.362 -1.519 -2.280 1.00 0.00 14 LYS A O 4
ATOM 5154 N N . THR A 1 15 ? 13.986 -0.002 -3.881 1.00 0.00 15 THR A N 4
ATOM 5155 C CA . THR A 1 15 ? 12.620 0.296 -3.511 1.00 0.00 15 THR A CA 4
ATOM 5156 C C . THR A 1 15 ? 11.695 -0.751 -4.143 1.00 0.00 15 THR A C 4
ATOM 5157 O O . THR A 1 15 ? 12.068 -1.470 -5.079 1.00 0.00 15 THR A O 4
ATOM 5168 N N . VAL A 1 16 ? 10.456 -0.758 -3.679 1.00 0.00 16 VAL A N 4
ATOM 5169 C CA . VAL A 1 16 ? 9.383 -1.624 -4.129 1.00 0.00 16 VAL A CA 4
ATOM 5170 C C . VAL A 1 16 ? 8.286 -0.713 -4.674 1.00 0.00 16 VAL A C 4
ATOM 5171 O O . VAL A 1 16 ? 8.211 0.449 -4.277 1.00 0.00 16 VAL A O 4
ATOM 5184 N N . VAL A 1 17 ? 7.432 -1.222 -5.556 1.00 0.00 17 VAL A N 4
ATOM 5185 C CA . VAL A 1 17 ? 6.331 -0.481 -6.138 1.00 0.00 17 VAL A CA 4
ATOM 5186 C C . VAL A 1 17 ? 5.178 -1.469 -6.310 1.00 0.00 17 VAL A C 4
ATOM 5187 O O . VAL A 1 17 ? 5.355 -2.539 -6.908 1.00 0.00 17 VAL A O 4
ATOM 5200 N N . ARG A 1 18 ? 4.013 -1.175 -5.730 1.00 0.00 18 ARG A N 4
ATOM 5201 C CA . ARG A 1 18 ? 2.837 -2.036 -5.835 1.00 0.00 18 ARG A CA 4
ATOM 5202 C C . ARG A 1 18 ? 1.577 -1.201 -5.650 1.00 0.00 18 ARG A C 4
ATOM 5203 O O . ARG A 1 18 ? 1.649 -0.053 -5.203 1.00 0.00 18 ARG A O 4
ATOM 5224 N N . THR A 1 19 ? 0.448 -1.790 -6.028 1.00 0.00 19 THR A N 4
ATOM 5225 C CA . THR A 1 19 ? -0.882 -1.225 -5.933 1.00 0.00 19 THR A CA 4
ATOM 5226 C C . THR A 1 19 ? -1.567 -1.993 -4.806 1.00 0.00 19 THR A C 4
ATOM 5227 O O . THR A 1 19 ? -1.455 -3.221 -4.753 1.00 0.00 19 THR A O 4
ATOM 5238 N N . LEU A 1 20 ? -2.271 -1.319 -3.899 1.00 0.00 20 LEU A N 4
ATOM 5239 C CA . LEU A 1 20 ? -2.963 -1.987 -2.806 1.00 0.00 20 LEU A CA 4
ATOM 5240 C C . LEU A 1 20 ? -4.390 -1.490 -2.764 1.00 0.00 20 LEU A C 4
ATOM 5241 O O . LEU A 1 20 ? -4.650 -0.322 -2.469 1.00 0.00 20 LEU A O 4
ATOM 5257 N N . ARG A 1 21 ? -5.298 -2.376 -3.155 1.00 0.00 21 ARG A N 4
ATOM 5258 C CA . ARG A 1 21 ? -6.724 -2.115 -3.140 1.00 0.00 21 ARG A CA 4
ATOM 5259 C C . ARG A 1 21 ? -7.195 -2.259 -1.693 1.00 0.00 21 ARG A C 4
ATOM 5260 O O . ARG A 1 21 ? -6.611 -3.026 -0.923 1.00 0.00 21 ARG A O 4
ATOM 5281 N N . PHE A 1 22 ? -8.236 -1.519 -1.332 1.00 0.00 22 PHE A N 4
ATOM 5282 C CA . PHE A 1 22 ? -8.869 -1.530 -0.014 1.00 0.00 22 PHE A CA 4
ATOM 5283 C C . PHE A 1 22 ? -10.367 -1.338 -0.250 1.00 0.00 22 PHE A C 4
ATOM 5284 O O . PHE A 1 22 ? -10.760 -0.887 -1.333 1.00 0.00 22 PHE A O 4
ATOM 5301 N N . SER A 1 23 ? -11.199 -1.675 0.730 1.00 0.00 23 SER A N 4
ATOM 5302 C CA . SER A 1 23 ? -12.655 -1.542 0.666 1.00 0.00 23 SER A CA 4
ATOM 5303 C C . SER A 1 23 ? -13.070 -0.182 1.251 1.00 0.00 23 SER A C 4
ATOM 5304 O O . SER A 1 23 ? -12.250 0.461 1.903 1.00 0.00 23 SER A O 4
ATOM 5312 N N . PRO A 1 24 ? -14.322 0.284 1.082 1.00 0.00 24 PRO A N 4
ATOM 5313 C CA . PRO A 1 24 ? -14.762 1.581 1.595 1.00 0.00 24 PRO A CA 4
ATOM 5314 C C . PRO A 1 24 ? -14.709 1.678 3.121 1.00 0.00 24 PRO A C 4
ATOM 5315 O O . PRO A 1 24 ? -14.534 2.771 3.660 1.00 0.00 24 PRO A O 4
ATOM 5326 N N . VAL A 1 25 ? -14.887 0.560 3.823 1.00 0.00 25 VAL A N 4
ATOM 5327 C CA . VAL A 1 25 ? -14.847 0.486 5.278 1.00 0.00 25 VAL A CA 4
ATOM 5328 C C . VAL A 1 25 ? -13.395 0.743 5.711 1.00 0.00 25 VAL A C 4
ATOM 5329 O O . VAL A 1 25 ? -13.116 1.663 6.480 1.00 0.00 25 VAL A O 4
ATOM 5342 N N . GLU A 1 26 ? -12.466 -0.039 5.162 1.00 0.00 26 GLU A N 4
ATOM 5343 C CA . GLU A 1 26 ? -11.035 0.037 5.433 1.00 0.00 26 GLU A CA 4
ATOM 5344 C C . GLU A 1 26 ? -10.493 1.418 5.072 1.00 0.00 26 GLU A C 4
ATOM 5345 O O . GLU A 1 26 ? -9.735 2.006 5.831 1.00 0.00 26 GLU A O 4
ATOM 5357 N N . ASP A 1 27 ? -10.903 1.936 3.919 1.00 0.00 27 ASP A N 4
ATOM 5358 C CA . ASP A 1 27 ? -10.513 3.231 3.385 1.00 0.00 27 ASP A CA 4
ATOM 5359 C C . ASP A 1 27 ? -10.958 4.349 4.301 1.00 0.00 27 ASP A C 4
ATOM 5360 O O . ASP A 1 27 ? -10.166 5.229 4.605 1.00 0.00 27 ASP A O 4
ATOM 5369 N N . GLU A 1 28 ? -12.215 4.345 4.734 1.00 0.00 28 GLU A N 4
ATOM 5370 C CA . GLU A 1 28 ? -12.740 5.351 5.642 1.00 0.00 28 GLU A CA 4
ATOM 5371 C C . GLU A 1 28 ? -11.925 5.312 6.932 1.00 0.00 28 GLU A C 4
ATOM 5372 O O . GLU A 1 28 ? -11.561 6.365 7.443 1.00 0.00 28 GLU A O 4
ATOM 5384 N N . THR A 1 29 ? -11.611 4.115 7.430 1.00 0.00 29 THR A N 4
ATOM 5385 C CA . THR A 1 29 ? -10.842 3.931 8.650 1.00 0.00 29 THR A CA 4
ATOM 5386 C C . THR A 1 29 ? -9.444 4.533 8.471 1.00 0.00 29 THR A C 4
ATOM 5387 O O . THR A 1 29 ? -9.086 5.475 9.173 1.00 0.00 29 THR A O 4
ATOM 5398 N N . ILE A 1 30 ? -8.674 4.035 7.500 1.00 0.00 30 ILE A N 4
ATOM 5399 C CA . ILE A 1 30 ? -7.317 4.485 7.219 1.00 0.00 30 ILE A CA 4
ATOM 5400 C C . ILE A 1 30 ? -7.287 5.983 6.913 1.00 0.00 30 ILE A C 4
ATOM 5401 O O . ILE A 1 30 ? -6.368 6.679 7.330 1.00 0.00 30 ILE A O 4
ATOM 5417 N N . ARG A 1 31 ? -8.266 6.510 6.180 1.00 0.00 31 ARG A N 4
ATOM 5418 C CA . ARG A 1 31 ? -8.313 7.927 5.838 1.00 0.00 31 ARG A CA 4
ATOM 5419 C C . ARG A 1 31 ? -8.602 8.770 7.075 1.00 0.00 31 ARG A C 4
ATOM 5420 O O . ARG A 1 31 ? -8.068 9.872 7.190 1.00 0.00 31 ARG A O 4
ATOM 5441 N N . LYS A 1 32 ? -9.451 8.292 7.985 1.00 0.00 32 LYS A N 4
ATOM 5442 C CA . LYS A 1 32 ? -9.776 9.011 9.211 1.00 0.00 32 LYS A CA 4
ATOM 5443 C C . LYS A 1 32 ? -8.570 9.007 10.132 1.00 0.00 32 LYS A C 4
ATOM 5444 O O . LYS A 1 32 ? -8.202 10.061 10.637 1.00 0.00 32 LYS A O 4
ATOM 5463 N N . LYS A 1 33 ? -7.977 7.835 10.347 1.00 0.00 33 LYS A N 4
ATOM 5464 C CA . LYS A 1 33 ? -6.834 7.640 11.222 1.00 0.00 33 LYS A CA 4
ATOM 5465 C C . LYS A 1 33 ? -5.631 8.395 10.705 1.00 0.00 33 LYS A C 4
ATOM 5466 O O . LYS A 1 33 ? -4.982 9.069 11.492 1.00 0.00 33 LYS A O 4
ATOM 5485 N N . ALA A 1 34 ? -5.318 8.310 9.413 1.00 0.00 34 ALA A N 4
ATOM 5486 C CA . ALA A 1 34 ? -4.179 9.020 8.860 1.00 0.00 34 ALA A CA 4
ATOM 5487 C C . ALA A 1 34 ? -4.345 10.522 9.088 1.00 0.00 34 ALA A C 4
ATOM 5488 O O . ALA A 1 34 ? -3.454 11.149 9.660 1.00 0.00 34 ALA A O 4
ATOM 5495 N N . GLU A 1 35 ? -5.480 11.087 8.658 1.00 0.00 35 GLU A N 4
ATOM 5496 C CA . GLU A 1 35 ? -5.721 12.524 8.790 1.00 0.00 35 GLU A CA 4
ATOM 5497 C C . GLU A 1 35 ? -5.751 12.969 10.256 1.00 0.00 35 GLU A C 4
ATOM 5498 O O . GLU A 1 35 ? -5.202 14.017 10.585 1.00 0.00 35 GLU A O 4
ATOM 5510 N N . ASP A 1 36 ? -6.319 12.162 11.153 1.00 0.00 36 ASP A N 4
ATOM 5511 C CA . ASP A 1 36 ? -6.394 12.467 12.580 1.00 0.00 36 ASP A CA 4
ATOM 5512 C C . ASP A 1 36 ? -4.999 12.391 13.202 1.00 0.00 36 ASP A C 4
ATOM 5513 O O . ASP A 1 36 ? -4.623 13.210 14.044 1.00 0.00 36 ASP A O 4
ATOM 5522 N N . SER A 1 37 ? -4.191 11.427 12.758 1.00 0.00 37 SER A N 4
ATOM 5523 C CA . SER A 1 37 ? -2.822 11.239 13.204 1.00 0.00 37 SER A CA 4
ATOM 5524 C C . SER A 1 37 ? -1.952 12.364 12.611 1.00 0.00 37 SER A C 4
ATOM 5525 O O . SER A 1 37 ? -0.789 12.489 12.993 1.00 0.00 37 SER A O 4
ATOM 5533 N N . GLY A 1 38 ? -2.496 13.187 11.702 1.00 0.00 38 GLY A N 4
ATOM 5534 C CA . GLY A 1 38 ? -1.826 14.286 11.036 1.00 0.00 38 GLY A CA 4
ATOM 5535 C C . GLY A 1 38 ? -0.787 13.826 10.021 1.00 0.00 38 GLY A C 4
ATOM 5536 O O . GLY A 1 38 ? -0.058 14.669 9.492 1.00 0.00 38 GLY A O 4
ATOM 5540 N N . LEU A 1 39 ? -0.695 12.521 9.749 1.00 0.00 39 LEU A N 4
ATOM 5541 C CA . LEU A 1 39 ? 0.230 11.907 8.830 1.00 0.00 39 LEU A CA 4
ATOM 5542 C C . LEU A 1 39 ? -0.536 11.607 7.561 1.00 0.00 39 LEU A C 4
ATOM 5543 O O . LEU A 1 39 ? -1.767 11.583 7.517 1.00 0.00 39 LEU A O 4
ATOM 5559 N N . THR A 1 40 ? 0.172 11.406 6.474 1.00 0.00 40 THR A N 4
ATOM 5560 C CA . THR A 1 40 ? -0.486 11.087 5.223 1.00 0.00 40 THR A CA 4
ATOM 5561 C C . THR A 1 40 ? -0.816 9.588 5.240 1.00 0.00 40 THR A C 4
ATOM 5562 O O . THR A 1 40 ? -0.145 8.802 5.906 1.00 0.00 40 THR A O 4
ATOM 5573 N N . VAL A 1 41 ? -1.827 9.168 4.478 1.00 0.00 41 VAL A N 4
ATOM 5574 C CA . VAL A 1 41 ? -2.258 7.775 4.353 1.00 0.00 41 VAL A CA 4
ATOM 5575 C C . VAL A 1 41 ? -1.058 6.880 4.011 1.00 0.00 41 VAL A C 4
ATOM 5576 O O . VAL A 1 41 ? -0.950 5.770 4.533 1.00 0.00 41 VAL A O 4
ATOM 5589 N N . SER A 1 42 ? -0.153 7.344 3.145 1.00 0.00 42 SER A N 4
ATOM 5590 C CA . SER A 1 42 ? 1.030 6.590 2.759 1.00 0.00 42 SER A CA 4
ATOM 5591 C C . SER A 1 42 ? 1.908 6.326 3.989 1.00 0.00 42 SER A C 4
ATOM 5592 O O . SER A 1 42 ? 2.273 5.177 4.228 1.00 0.00 42 SER A O 4
ATOM 5600 N N . ALA A 1 43 ? 2.215 7.374 4.767 1.00 0.00 43 ALA A N 4
ATOM 5601 C CA . ALA A 1 43 ? 3.017 7.325 5.987 1.00 0.00 43 ALA A CA 4
ATOM 5602 C C . ALA A 1 43 ? 2.360 6.406 7.003 1.00 0.00 43 ALA A C 4
ATOM 5603 O O . ALA A 1 43 ? 3.025 5.537 7.555 1.00 0.00 43 ALA A O 4
ATOM 5610 N N . TYR A 1 44 ? 1.057 6.593 7.230 1.00 0.00 44 TYR A N 4
ATOM 5611 C CA . TYR A 1 44 ? 0.260 5.820 8.162 1.00 0.00 44 TYR A CA 4
ATOM 5612 C C . TYR A 1 44 ? 0.456 4.327 7.897 1.00 0.00 44 TYR A C 4
ATOM 5613 O O . TYR A 1 44 ? 0.768 3.581 8.822 1.00 0.00 44 TYR A O 4
ATOM 5631 N N . ILE A 1 45 ? 0.327 3.914 6.633 1.00 0.00 45 ILE A N 4
ATOM 5632 C CA . ILE A 1 45 ? 0.494 2.531 6.205 1.00 0.00 45 ILE A CA 4
ATOM 5633 C C . ILE A 1 45 ? 1.888 2.012 6.585 1.00 0.00 45 ILE A C 4
ATOM 5634 O O . ILE A 1 45 ? 2.008 1.084 7.380 1.00 0.00 45 ILE A O 4
ATOM 5650 N N . ARG A 1 46 ? 2.951 2.582 6.000 1.00 0.00 46 ARG A N 4
ATOM 5651 C CA . ARG A 1 46 ? 4.323 2.150 6.257 1.00 0.00 46 ARG A CA 4
ATOM 5652 C C . ARG A 1 46 ? 4.648 2.146 7.744 1.00 0.00 46 ARG A C 4
ATOM 5653 O O . ARG A 1 46 ? 5.276 1.193 8.191 1.00 0.00 46 ARG A O 4
ATOM 5674 N N . ASN A 1 47 ? 4.217 3.158 8.494 1.00 0.00 47 ASN A N 4
ATOM 5675 C CA . ASN A 1 47 ? 4.454 3.269 9.923 1.00 0.00 47 ASN A CA 4
ATOM 5676 C C . ASN A 1 47 ? 3.804 2.100 10.655 1.00 0.00 47 ASN A C 4
ATOM 5677 O O . ASN A 1 47 ? 4.496 1.378 11.374 1.00 0.00 47 ASN A O 4
ATOM 5688 N N . ALA A 1 48 ? 2.493 1.914 10.462 1.00 0.00 48 ALA A N 4
ATOM 5689 C CA . ALA A 1 48 ? 1.732 0.847 11.111 1.00 0.00 48 ALA A CA 4
ATOM 5690 C C . ALA A 1 48 ? 2.239 -0.544 10.726 1.00 0.00 48 ALA A C 4
ATOM 5691 O O . ALA A 1 48 ? 2.126 -1.475 11.513 1.00 0.00 48 ALA A O 4
ATOM 5698 N N . ALA A 1 49 ? 2.792 -0.691 9.522 1.00 0.00 49 ALA A N 4
ATOM 5699 C CA . ALA A 1 49 ? 3.311 -1.959 9.045 1.00 0.00 49 ALA A CA 4
ATOM 5700 C C . ALA A 1 49 ? 4.678 -2.310 9.636 1.00 0.00 49 ALA A C 4
ATOM 5701 O O . ALA A 1 49 ? 5.042 -3.482 9.664 1.00 0.00 49 ALA A O 4
ATOM 5708 N N . LEU A 1 50 ? 5.484 -1.332 10.039 1.00 0.00 50 LEU A N 4
ATOM 5709 C CA . LEU A 1 50 ? 6.803 -1.618 10.604 1.00 0.00 50 LEU A CA 4
ATOM 5710 C C . LEU A 1 50 ? 6.677 -1.808 12.101 1.00 0.00 50 LEU A C 4
ATOM 5711 O O . LEU A 1 50 ? 7.325 -2.695 12.646 1.00 0.00 50 LEU A O 4
ATOM 5727 N N . ASN A 1 51 ? 5.886 -0.944 12.741 1.00 0.00 51 ASN A N 4
ATOM 5728 C CA . ASN A 1 51 ? 5.639 -0.983 14.176 1.00 0.00 51 ASN A CA 4
ATOM 5729 C C . ASN A 1 51 ? 4.972 -2.299 14.496 1.00 0.00 51 ASN A C 4
ATOM 5730 O O . ASN A 1 51 ? 5.523 -3.095 15.274 1.00 0.00 51 ASN A O 4
ATOM 5741 N N . SER B 1 1 ? -38.295 6.037 15.255 1.00 0.00 1 SER B N 4
ATOM 5742 C CA . SER B 1 1 ? -37.428 5.295 14.310 1.00 0.00 1 SER B CA 4
ATOM 5743 C C . SER B 1 1 ? -37.557 6.072 13.020 1.00 0.00 1 SER B C 4
ATOM 5744 O O . SER B 1 1 ? -38.135 5.616 12.039 1.00 0.00 1 SER B O 4
ATOM 5752 N N . ASP B 1 2 ? -36.874 7.207 13.031 1.00 0.00 2 ASP B N 4
ATOM 5753 C CA . ASP B 1 2 ? -36.928 8.237 12.016 1.00 0.00 2 ASP B CA 4
ATOM 5754 C C . ASP B 1 2 ? -35.563 8.644 11.466 1.00 0.00 2 ASP B C 4
ATOM 5755 O O . ASP B 1 2 ? -35.490 9.354 10.466 1.00 0.00 2 ASP B O 4
ATOM 5764 N N . SER B 1 3 ? -34.466 8.226 12.106 1.00 0.00 3 SER B N 4
ATOM 5765 C CA . SER B 1 3 ? -33.132 8.552 11.631 1.00 0.00 3 SER B CA 4
ATOM 5766 C C . SER B 1 3 ? -32.905 7.732 10.361 1.00 0.00 3 SER B C 4
ATOM 5767 O O . SER B 1 3 ? -32.904 6.502 10.403 1.00 0.00 3 SER B O 4
ATOM 5775 N N . ALA B 1 4 ? -32.694 8.408 9.230 1.00 0.00 4 ALA B N 4
ATOM 5776 C CA . ALA B 1 4 ? -32.469 7.748 7.950 1.00 0.00 4 ALA B CA 4
ATOM 5777 C C . ALA B 1 4 ? -31.098 7.059 7.853 1.00 0.00 4 ALA B C 4
ATOM 5778 O O . ALA B 1 4 ? -30.903 6.278 6.926 1.00 0.00 4 ALA B O 4
ATOM 5785 N N . VAL B 1 5 ? -30.151 7.370 8.750 1.00 0.00 5 VAL B N 4
ATOM 5786 C CA . VAL B 1 5 ? -28.782 6.833 8.815 1.00 0.00 5 VAL B CA 4
ATOM 5787 C C . VAL B 1 5 ? -28.115 6.755 7.422 1.00 0.00 5 VAL B C 4
ATOM 5788 O O . VAL B 1 5 ? -27.579 5.728 6.996 1.00 0.00 5 VAL B O 4
ATOM 5801 N N . ARG B 1 6 ? -28.192 7.847 6.652 1.00 0.00 6 ARG B N 4
ATOM 5802 C CA . ARG B 1 6 ? -27.582 7.927 5.324 1.00 0.00 6 ARG B CA 4
ATOM 5803 C C . ARG B 1 6 ? -26.259 8.661 5.477 1.00 0.00 6 ARG B C 4
ATOM 5804 O O . ARG B 1 6 ? -26.137 9.537 6.334 1.00 0.00 6 ARG B O 4
ATOM 5825 N N . LYS B 1 7 ? -25.278 8.325 4.640 1.00 0.00 7 LYS B N 4
ATOM 5826 C CA . LYS B 1 7 ? -23.943 8.929 4.659 1.00 0.00 7 LYS B CA 4
ATOM 5827 C C . LYS B 1 7 ? -23.268 8.856 3.296 1.00 0.00 7 LYS B C 4
ATOM 5828 O O . LYS B 1 7 ? -22.527 9.774 2.935 1.00 0.00 7 LYS B O 4
ATOM 5847 N N . LYS B 1 8 ? -23.522 7.779 2.550 1.00 0.00 8 LYS B N 4
ATOM 5848 C CA . LYS B 1 8 ? -23.009 7.500 1.215 1.00 0.00 8 LYS B CA 4
ATOM 5849 C C . LYS B 1 8 ? -24.199 6.857 0.511 1.00 0.00 8 LYS B C 4
ATOM 5850 O O . LYS B 1 8 ? -24.429 5.670 0.730 1.00 0.00 8 LYS B O 4
ATOM 5869 N N . SER B 1 9 ? -25.016 7.617 -0.215 1.00 0.00 9 SER B N 4
ATOM 5870 C CA . SER B 1 9 ? -26.187 7.084 -0.913 1.00 0.00 9 SER B CA 4
ATOM 5871 C C . SER B 1 9 ? -25.719 5.990 -1.876 1.00 0.00 9 SER B C 4
ATOM 5872 O O . SER B 1 9 ? -26.095 4.827 -1.751 1.00 0.00 9 SER B O 4
ATOM 5880 N N . GLU B 1 10 ? -24.834 6.360 -2.798 1.00 0.00 10 GLU B N 4
ATOM 5881 C CA . GLU B 1 10 ? -24.245 5.484 -3.795 1.00 0.00 10 GLU B CA 4
ATOM 5882 C C . GLU B 1 10 ? -22.758 5.812 -3.889 1.00 0.00 10 GLU B C 4
ATOM 5883 O O . GLU B 1 10 ? -22.330 6.872 -3.422 1.00 0.00 10 GLU B O 4
ATOM 5895 N N . VAL B 1 11 ? -21.956 4.911 -4.461 1.00 0.00 11 VAL B N 4
ATOM 5896 C CA . VAL B 1 11 ? -20.517 5.079 -4.623 1.00 0.00 11 VAL B CA 4
ATOM 5897 C C . VAL B 1 11 ? -20.103 4.401 -5.935 1.00 0.00 11 VAL B C 4
ATOM 5898 O O . VAL B 1 11 ? -20.359 3.207 -6.117 1.00 0.00 11 VAL B O 4
ATOM 5911 N N . ARG B 1 12 ? -19.465 5.156 -6.842 1.00 0.00 12 ARG B N 4
ATOM 5912 C CA . ARG B 1 12 ? -19.010 4.657 -8.145 1.00 0.00 12 ARG B CA 4
ATOM 5913 C C . ARG B 1 12 ? -17.879 3.652 -7.959 1.00 0.00 12 ARG B C 4
ATOM 5914 O O . ARG B 1 12 ? -17.993 2.518 -8.424 1.00 0.00 12 ARG B O 4
ATOM 5935 N N . GLN B 1 13 ? -16.787 4.060 -7.308 1.00 0.00 13 GLN B N 4
ATOM 5936 C CA . GLN B 1 13 ? -15.604 3.245 -7.044 1.00 0.00 13 GLN B CA 4
ATOM 5937 C C . GLN B 1 13 ? -15.431 3.180 -5.534 1.00 0.00 13 GLN B C 4
ATOM 5938 O O . GLN B 1 13 ? -14.808 4.065 -4.939 1.00 0.00 13 GLN B O 4
ATOM 5952 N N . LYS B 1 14 ? -16.037 2.172 -4.907 1.00 0.00 14 LYS B N 4
ATOM 5953 C CA . LYS B 1 14 ? -15.967 1.960 -3.464 1.00 0.00 14 LYS B CA 4
ATOM 5954 C C . LYS B 1 14 ? -14.552 1.601 -3.029 1.00 0.00 14 LYS B C 4
ATOM 5955 O O . LYS B 1 14 ? -14.158 1.952 -1.918 1.00 0.00 14 LYS B O 4
ATOM 5974 N N . THR B 1 15 ? -13.808 0.892 -3.873 1.00 0.00 15 THR B N 4
ATOM 5975 C CA . THR B 1 15 ? -12.456 0.490 -3.567 1.00 0.00 15 THR B CA 4
ATOM 5976 C C . THR B 1 15 ? -11.494 1.679 -3.673 1.00 0.00 15 THR B C 4
ATOM 5977 O O . THR B 1 15 ? -11.859 2.785 -4.083 1.00 0.00 15 THR B O 4
ATOM 5988 N N . VAL B 1 16 ? -10.240 1.420 -3.329 1.00 0.00 16 VAL B N 4
ATOM 5989 C CA . VAL B 1 16 ? -9.122 2.347 -3.352 1.00 0.00 16 VAL B CA 4
ATOM 5990 C C . VAL B 1 16 ? -8.124 1.773 -4.351 1.00 0.00 16 VAL B C 4
ATOM 5991 O O . VAL B 1 16 ? -8.016 0.555 -4.456 1.00 0.00 16 VAL B O 4
ATOM 6004 N N . VAL B 1 17 ? -7.393 2.613 -5.073 1.00 0.00 17 VAL B N 4
ATOM 6005 C CA . VAL B 1 17 ? -6.388 2.186 -6.028 1.00 0.00 17 VAL B CA 4
ATOM 6006 C C . VAL B 1 17 ? -5.297 3.245 -5.965 1.00 0.00 17 VAL B C 4
ATOM 6007 O O . VAL B 1 17 ? -5.510 4.397 -6.353 1.00 0.00 17 VAL B O 4
ATOM 6020 N N . ARG B 1 18 ? -4.156 2.895 -5.379 1.00 0.00 18 ARG B N 4
ATOM 6021 C CA . ARG B 1 18 ? -3.045 3.835 -5.259 1.00 0.00 18 ARG B CA 4
ATOM 6022 C C . ARG B 1 18 ? -1.734 3.089 -5.281 1.00 0.00 18 ARG B C 4
ATOM 6023 O O . ARG B 1 18 ? -1.716 1.870 -5.092 1.00 0.00 18 ARG B O 4
ATOM 6044 N N . THR B 1 19 ? -0.645 3.822 -5.460 1.00 0.00 19 THR B N 4
ATOM 6045 C CA . THR B 1 19 ? 0.692 3.255 -5.499 1.00 0.00 19 THR B CA 4
ATOM 6046 C C . THR B 1 19 ? 1.390 3.590 -4.192 1.00 0.00 19 THR B C 4
ATOM 6047 O O . THR B 1 19 ? 1.180 4.663 -3.614 1.00 0.00 19 THR B O 4
ATOM 6058 N N . LEU B 1 20 ? 2.229 2.671 -3.730 1.00 0.00 20 LEU B N 4
ATOM 6059 C CA . LEU B 1 20 ? 3.023 2.830 -2.536 1.00 0.00 20 LEU B CA 4
ATOM 6060 C C . LEU B 1 20 ? 4.416 2.342 -2.878 1.00 0.00 20 LEU B C 4
ATOM 6061 O O . LEU B 1 20 ? 4.600 1.426 -3.686 1.00 0.00 20 LEU B O 4
ATOM 6077 N N . ARG B 1 21 ? 5.388 3.040 -2.302 1.00 0.00 21 ARG B N 4
ATOM 6078 C CA . ARG B 1 21 ? 6.808 2.786 -2.433 1.00 0.00 21 ARG B CA 4
ATOM 6079 C C . ARG B 1 21 ? 7.276 2.389 -1.048 1.00 0.00 21 ARG B C 4
ATOM 6080 O O . ARG B 1 21 ? 6.775 2.938 -0.057 1.00 0.00 21 ARG B O 4
ATOM 6101 N N . PHE B 1 22 ? 8.208 1.449 -0.979 1.00 0.00 22 PHE B N 4
ATOM 6102 C CA . PHE B 1 22 ? 8.762 0.969 0.279 1.00 0.00 22 PHE B CA 4
ATOM 6103 C C . PHE B 1 22 ? 10.263 0.867 0.068 1.00 0.00 22 PHE B C 4
ATOM 6104 O O . PHE B 1 22 ? 10.694 0.539 -1.038 1.00 0.00 22 PHE B O 4
ATOM 6121 N N . SER B 1 23 ? 11.043 1.232 1.081 1.00 0.00 23 SER B N 4
ATOM 6122 C CA . SER B 1 23 ? 12.501 1.185 1.028 1.00 0.00 23 SER B CA 4
ATOM 6123 C C . SER B 1 23 ? 12.968 -0.281 1.147 1.00 0.00 23 SER B C 4
ATOM 6124 O O . SER B 1 23 ? 12.159 -1.150 1.477 1.00 0.00 23 SER B O 4
ATOM 6132 N N . PRO B 1 24 ? 14.257 -0.590 0.902 1.00 0.00 24 PRO B N 4
ATOM 6133 C CA . PRO B 1 24 ? 14.750 -1.966 0.963 1.00 0.00 24 PRO B CA 4
ATOM 6134 C C . PRO B 1 24 ? 14.730 -2.559 2.367 1.00 0.00 24 PRO B C 4
ATOM 6135 O O . PRO B 1 24 ? 14.659 -3.779 2.510 1.00 0.00 24 PRO B O 4
ATOM 6146 N N . VAL B 1 25 ? 14.865 -1.725 3.391 1.00 0.00 25 VAL B N 4
ATOM 6147 C CA . VAL B 1 25 ? 14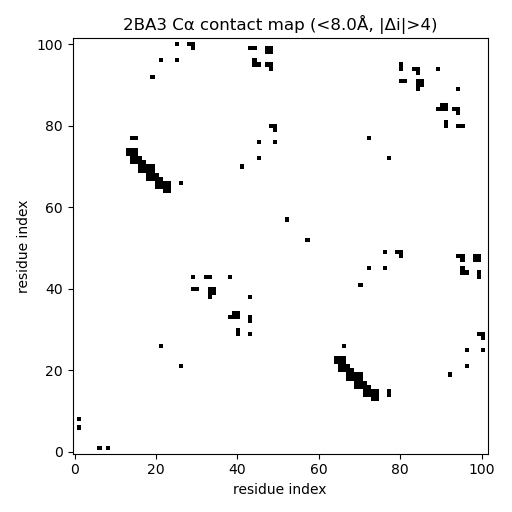.873 -2.137 4.783 1.00 0.00 25 VAL B CA 4
ATOM 6148 C C . VAL B 1 25 ? 13.434 -2.479 5.166 1.00 0.00 25 VAL B C 4
ATOM 6149 O O . VAL B 1 25 ? 13.163 -3.562 5.683 1.00 0.00 25 VAL B O 4
ATOM 6162 N N . GLU B 1 26 ? 12.500 -1.590 4.833 1.00 0.00 26 GLU B N 4
ATOM 6163 C CA . GLU B 1 26 ? 11.083 -1.736 5.091 1.00 0.00 26 GLU B CA 4
ATOM 6164 C C . GLU B 1 26 ? 10.573 -2.997 4.396 1.00 0.00 26 GLU B C 4
ATOM 6165 O O . GLU B 1 26 ? 9.831 -3.767 4.997 1.00 0.00 26 GLU B O 4
ATOM 6177 N N . ASP B 1 27 ? 10.991 -3.232 3.152 1.00 0.00 27 ASP B N 4
ATOM 6178 C CA . ASP B 1 27 ? 10.609 -4.399 2.364 1.00 0.00 27 ASP B CA 4
ATOM 6179 C C . ASP B 1 27 ? 11.129 -5.662 3.028 1.00 0.00 27 ASP B C 4
ATOM 6180 O O . ASP B 1 27 ? 10.349 -6.577 3.259 1.00 0.00 27 ASP B O 4
ATOM 6189 N N . GLU B 1 28 ? 12.418 -5.693 3.377 1.00 0.00 28 GLU B N 4
ATOM 6190 C CA . GLU B 1 28 ? 13.084 -6.814 4.037 1.00 0.00 28 GLU B CA 4
ATOM 6191 C C . GLU B 1 28 ? 12.441 -7.107 5.406 1.00 0.00 28 GLU B C 4
ATOM 6192 O O . GLU B 1 28 ? 12.627 -8.185 5.972 1.00 0.00 28 GLU B O 4
ATOM 6204 N N . THR B 1 29 ? 11.673 -6.168 5.958 1.00 0.00 29 THR B N 4
ATOM 6205 C CA . THR B 1 29 ? 10.987 -6.339 7.227 1.00 0.00 29 THR B CA 4
ATOM 6206 C C . THR B 1 29 ? 9.592 -6.885 6.930 1.00 0.00 29 THR B C 4
ATOM 6207 O O . THR B 1 29 ? 9.272 -8.007 7.319 1.00 0.00 29 THR B O 4
ATOM 6218 N N . ILE B 1 30 ? 8.786 -6.121 6.188 1.00 0.00 30 ILE B N 4
ATOM 6219 C CA . ILE B 1 30 ? 7.420 -6.474 5.842 1.00 0.00 30 ILE B CA 4
ATOM 6220 C C . ILE B 1 30 ? 7.332 -7.810 5.086 1.00 0.00 30 ILE B C 4
ATOM 6221 O O . ILE B 1 30 ? 6.334 -8.525 5.177 1.00 0.00 30 ILE B O 4
ATOM 6237 N N . ARG B 1 31 ? 8.359 -8.184 4.332 1.00 0.00 31 ARG B N 4
ATOM 6238 C CA . ARG B 1 31 ? 8.337 -9.438 3.590 1.00 0.00 31 ARG B CA 4
ATOM 6239 C C . ARG B 1 31 ? 8.514 -10.617 4.543 1.00 0.00 31 ARG B C 4
ATOM 6240 O O . ARG B 1 31 ? 7.976 -11.686 4.280 1.00 0.00 31 ARG B O 4
ATOM 6261 N N . LYS B 1 32 ? 9.268 -10.438 5.631 1.00 0.00 32 LYS B N 4
ATOM 6262 C CA . LYS B 1 32 ? 9.526 -11.482 6.613 1.00 0.00 32 LYS B CA 4
ATOM 6263 C C . LYS B 1 32 ? 8.378 -11.641 7.602 1.00 0.00 32 LYS B C 4
ATOM 6264 O O . LYS B 1 32 ? 7.922 -12.762 7.809 1.00 0.00 32 LYS B O 4
ATOM 6283 N N . LYS B 1 33 ? 7.912 -10.548 8.217 1.00 0.00 33 LYS B N 4
ATOM 6284 C CA . LYS B 1 33 ? 6.844 -10.608 9.216 1.00 0.00 33 LYS B CA 4
ATOM 6285 C C . LYS B 1 33 ? 5.565 -11.168 8.607 1.00 0.00 33 LYS B C 4
ATOM 6286 O O . LYS B 1 33 ? 4.932 -12.023 9.230 1.00 0.00 33 LYS B O 4
ATOM 6305 N N . ALA B 1 34 ? 5.225 -10.746 7.387 1.00 0.00 34 ALA B N 4
ATOM 6306 C CA . ALA B 1 34 ? 4.041 -11.192 6.669 1.00 0.00 34 ALA B CA 4
ATOM 6307 C C . ALA B 1 34 ? 4.125 -12.702 6.473 1.00 0.00 34 ALA B C 4
ATOM 6308 O O . ALA B 1 34 ? 3.214 -13.436 6.861 1.00 0.00 34 ALA B O 4
ATOM 6315 N N . GLU B 1 35 ? 5.227 -13.167 5.882 1.00 0.00 35 GLU B N 4
ATOM 6316 C CA . GLU B 1 35 ? 5.411 -14.588 5.610 1.00 0.00 35 GLU B CA 4
ATOM 6317 C C . GLU B 1 35 ? 5.409 -15.433 6.888 1.00 0.00 35 GLU B C 4
ATOM 6318 O O . GLU B 1 35 ? 4.850 -16.531 6.896 1.00 0.00 35 GLU B O 4
ATOM 6330 N N . ASP B 1 36 ? 5.970 -14.915 7.980 1.00 0.00 36 ASP B N 4
ATOM 6331 C CA . ASP B 1 36 ? 6.022 -15.591 9.272 1.00 0.00 36 ASP B CA 4
ATOM 6332 C C . ASP B 1 36 ? 4.623 -15.643 9.902 1.00 0.00 36 ASP B C 4
ATOM 6333 O O . ASP B 1 36 ? 4.265 -16.618 10.567 1.00 0.00 36 ASP B O 4
ATOM 6342 N N . SER B 1 37 ? 3.809 -14.608 9.677 1.00 0.00 37 SER B N 4
ATOM 6343 C CA . SER B 1 37 ? 2.453 -14.509 10.189 1.00 0.00 37 SER B CA 4
ATOM 6344 C C . SER B 1 37 ? 1.465 -15.325 9.351 1.00 0.00 37 SER B C 4
ATOM 6345 O O . SER B 1 37 ? 0.290 -15.394 9.722 1.00 0.00 37 SER B O 4
ATOM 6353 N N . GLY B 1 38 ? 1.904 -15.904 8.229 1.00 0.00 38 GLY B N 4
ATOM 6354 C CA . GLY B 1 38 ? 1.023 -16.662 7.363 1.00 0.00 38 GLY B CA 4
ATOM 6355 C C . GLY B 1 38 ? 0.001 -15.738 6.689 1.00 0.00 38 GLY B C 4
ATOM 6356 O O . GLY B 1 38 ? -1.059 -16.195 6.263 1.00 0.00 38 GLY B O 4
ATOM 6360 N N . LEU B 1 39 ? 0.269 -14.430 6.611 1.00 0.00 39 LEU B N 4
ATOM 6361 C CA . LEU B 1 39 ? -0.577 -13.411 6.010 1.00 0.00 39 LEU B CA 4
ATOM 6362 C C . LEU B 1 39 ? 0.218 -12.886 4.833 1.00 0.00 39 LEU B C 4
ATOM 6363 O O . LEU B 1 39 ? 1.402 -12.582 4.974 1.00 0.00 39 LEU B O 4
ATOM 6379 N N . THR B 1 40 ? -0.366 -12.832 3.646 1.00 0.00 40 THR B N 4
ATOM 6380 C CA . THR B 1 40 ? 0.377 -12.309 2.508 1.00 0.00 40 THR B CA 4
ATOM 6381 C C . THR B 1 40 ? 0.699 -10.837 2.799 1.00 0.00 40 THR B C 4
ATOM 6382 O O . THR B 1 40 ? -0.058 -10.164 3.494 1.00 0.00 40 THR B O 4
ATOM 6393 N N . VAL B 1 41 ? 1.783 -10.306 2.228 1.00 0.00 41 VAL B N 4
ATOM 6394 C CA . VAL B 1 41 ? 2.200 -8.914 2.381 1.00 0.00 41 VAL B CA 4
ATOM 6395 C C . VAL B 1 41 ? 1.005 -7.966 2.158 1.00 0.00 41 VAL B C 4
ATOM 6396 O O . VAL B 1 41 ? 0.826 -6.997 2.897 1.00 0.00 41 VAL B O 4
ATOM 6409 N N . SER B 1 42 ? 0.140 -8.221 1.180 1.00 0.00 42 SER B N 4
ATOM 6410 C CA . SER B 1 42 ? -0.998 -7.337 0.958 1.00 0.00 42 SER B CA 4
ATOM 6411 C C . SER B 1 42 ? -1.957 -7.326 2.170 1.00 0.00 42 SER B C 4
ATOM 6412 O O . SER B 1 42 ? -2.526 -6.279 2.488 1.00 0.00 42 SER B O 4
ATOM 6420 N N . ALA B 1 43 ? -2.142 -8.479 2.830 1.00 0.00 43 ALA B N 4
ATOM 6421 C CA . ALA B 1 43 ? -2.984 -8.658 4.006 1.00 0.00 43 ALA B CA 4
ATOM 6422 C C . ALA B 1 43 ? -2.313 -8.068 5.245 1.00 0.00 43 ALA B C 4
ATOM 6423 O O . ALA B 1 43 ? -2.985 -7.382 6.003 1.00 0.00 43 ALA B O 4
ATOM 6430 N N . TYR B 1 44 ? -1.017 -8.324 5.470 1.00 0.00 44 TYR B N 4
ATOM 6431 C CA . TYR B 1 44 ? -0.306 -7.784 6.631 1.00 0.00 44 TYR B CA 4
ATOM 6432 C C . TYR B 1 44 ? -0.436 -6.253 6.643 1.00 0.00 44 TYR B C 4
ATOM 6433 O O . TYR B 1 44 ? -0.723 -5.680 7.690 1.00 0.00 44 TYR B O 4
ATOM 6451 N N . ILE B 1 45 ? -0.329 -5.585 5.484 1.00 0.00 45 ILE B N 4
ATOM 6452 C CA . ILE B 1 45 ? -0.462 -4.130 5.392 1.00 0.00 45 ILE B CA 4
ATOM 6453 C C . ILE B 1 45 ? -1.828 -3.698 5.942 1.00 0.00 45 ILE B C 4
ATOM 6454 O O . ILE B 1 45 ? -1.888 -2.962 6.924 1.00 0.00 45 ILE B O 4
ATOM 6470 N N . ARG B 1 46 ? -2.921 -4.115 5.289 1.00 0.00 46 ARG B N 4
ATOM 6471 C CA . ARG B 1 46 ? -4.277 -3.756 5.703 1.00 0.00 46 ARG B CA 4
ATOM 6472 C C . ARG B 1 46 ? -4.540 -4.156 7.149 1.00 0.00 46 ARG B C 4
ATOM 6473 O O . ARG B 1 46 ? -5.038 -3.330 7.895 1.00 0.00 46 ARG B O 4
ATOM 6494 N N . ASN B 1 47 ? -4.187 -5.373 7.556 1.00 0.00 47 ASN B N 4
ATOM 6495 C CA . ASN B 1 47 ? -4.400 -5.859 8.908 1.00 0.00 47 ASN B CA 4
ATOM 6496 C C . ASN B 1 47 ? -3.777 -4.912 9.924 1.00 0.00 47 ASN B C 4
ATOM 6497 O O . ASN B 1 47 ? -4.485 -4.435 10.809 1.00 0.00 47 ASN B O 4
ATOM 6508 N N . ALA B 1 48 ? -2.484 -4.621 9.766 1.00 0.00 48 ALA B N 4
ATOM 6509 C CA . ALA B 1 48 ? -1.739 -3.735 10.649 1.00 0.00 48 ALA B CA 4
ATOM 6510 C C . ALA B 1 48 ? -2.264 -2.294 10.608 1.00 0.00 48 ALA B C 4
ATOM 6511 O O . ALA B 1 48 ? -2.140 -1.572 11.592 1.00 0.00 48 ALA B O 4
ATOM 6518 N N . ALA B 1 49 ? -2.820 -1.871 9.469 1.00 0.00 49 ALA B N 4
ATOM 6519 C CA . ALA B 1 49 ? -3.358 -0.530 9.263 1.00 0.00 49 ALA B CA 4
ATOM 6520 C C . ALA B 1 49 ? -4.745 -0.334 9.878 1.00 0.00 49 ALA B C 4
ATOM 6521 O O . ALA B 1 49 ? -5.185 0.804 9.999 1.00 0.00 49 ALA B O 4
ATOM 6528 N N . LEU B 1 50 ? -5.449 -1.404 10.253 1.00 0.00 50 LEU B N 4
ATOM 6529 C CA . LEU B 1 50 ? -6.784 -1.314 10.833 1.00 0.00 50 LEU B CA 4
ATOM 6530 C C . LEU B 1 50 ? -6.833 -1.746 12.295 1.00 0.00 50 LEU B C 4
ATOM 6531 O O . LEU B 1 50 ? -7.636 -1.206 13.062 1.00 0.00 50 LEU B O 4
ATOM 6547 N N . ASN B 1 51 ? -6.030 -2.747 12.657 1.00 0.00 51 ASN B N 4
ATOM 6548 C CA . ASN B 1 51 ? -5.991 -3.315 13.997 1.00 0.00 51 ASN B CA 4
ATOM 6549 C C . ASN B 1 51 ? -4.845 -2.785 14.806 1.00 0.00 51 ASN B C 4
ATOM 6550 O O . ASN B 1 51 ? -5.137 -2.004 15.734 1.00 0.00 51 ASN B O 4
ATOM 6561 N N . SER A 1 1 ? 22.149 14.899 -28.123 1.00 0.00 1 SER A N 5
ATOM 6562 C CA . SER A 1 1 ? 20.925 14.269 -28.640 1.00 0.00 1 SER A CA 5
ATOM 6563 C C . SER A 1 1 ? 20.307 13.346 -27.589 1.00 0.00 1 SER A C 5
ATOM 6564 O O . SER A 1 1 ? 20.991 12.898 -26.669 1.00 0.00 1 SER A O 5
ATOM 6572 N N . ASP A 1 2 ? 19.012 13.057 -27.705 1.00 0.00 2 ASP A N 5
ATOM 6573 C CA . ASP A 1 2 ? 18.216 12.191 -26.824 1.00 0.00 2 ASP A CA 5
ATOM 6574 C C . ASP A 1 2 ? 17.294 11.332 -27.711 1.00 0.00 2 ASP A C 5
ATOM 6575 O O . ASP A 1 2 ? 17.480 11.334 -28.933 1.00 0.00 2 ASP A O 5
ATOM 6584 N N . SER A 1 3 ? 16.350 10.560 -27.166 1.00 0.00 3 SER A N 5
ATOM 6585 C CA . SER A 1 3 ? 15.431 9.726 -27.953 1.00 0.00 3 SER A CA 5
ATOM 6586 C C . SER A 1 3 ? 13.977 9.982 -27.550 1.00 0.00 3 SER A C 5
ATOM 6587 O O . SER A 1 3 ? 13.702 10.688 -26.577 1.00 0.00 3 SER A O 5
ATOM 6595 N N . ALA A 1 4 ? 13.034 9.427 -28.319 1.00 0.00 4 ALA A N 5
ATOM 6596 C CA . ALA A 1 4 ? 11.600 9.561 -28.073 1.00 0.00 4 ALA A CA 5
ATOM 6597 C C . ALA A 1 4 ? 11.134 8.705 -26.884 1.00 0.00 4 ALA A C 5
ATOM 6598 O O . ALA A 1 4 ? 10.022 8.893 -26.380 1.00 0.00 4 ALA A O 5
ATOM 6605 N N . VAL A 1 5 ? 11.963 7.758 -26.443 1.00 0.00 5 VAL A N 5
ATOM 6606 C CA . VAL A 1 5 ? 11.729 6.860 -25.324 1.00 0.00 5 VAL A CA 5
ATOM 6607 C C . VAL A 1 5 ? 12.990 6.938 -24.474 1.00 0.00 5 VAL A C 5
ATOM 6608 O O . VAL A 1 5 ? 14.100 6.711 -24.964 1.00 0.00 5 VAL A O 5
ATOM 6621 N N . ARG A 1 6 ? 12.830 7.331 -23.215 1.00 0.00 6 ARG A N 5
ATOM 6622 C CA . ARG A 1 6 ? 13.929 7.472 -22.278 1.00 0.00 6 ARG A CA 5
ATOM 6623 C C . ARG A 1 6 ? 14.240 6.138 -21.619 1.00 0.00 6 ARG A C 5
ATOM 6624 O O . ARG A 1 6 ? 15.395 5.721 -21.650 1.00 0.00 6 ARG A O 5
ATOM 6645 N N . LYS A 1 7 ? 13.228 5.514 -20.996 1.00 0.00 7 LYS A N 5
ATOM 6646 C CA . LYS A 1 7 ? 13.247 4.244 -20.263 1.00 0.00 7 LYS A CA 5
ATOM 6647 C C . LYS A 1 7 ? 14.609 3.983 -19.621 1.00 0.00 7 LYS A C 5
ATOM 6648 O O . LYS A 1 7 ? 15.292 3.000 -19.923 1.00 0.00 7 LYS A O 5
ATOM 6667 N N . LYS A 1 8 ? 15.039 4.917 -18.775 1.00 0.00 8 LYS A N 5
ATOM 6668 C CA . LYS A 1 8 ? 16.305 4.877 -18.061 1.00 0.00 8 LYS A CA 5
ATOM 6669 C C . LYS A 1 8 ? 15.923 4.863 -16.595 1.00 0.00 8 LYS A C 5
ATOM 6670 O O . LYS A 1 8 ? 15.416 5.864 -16.082 1.00 0.00 8 LYS A O 5
ATOM 6689 N N . SER A 1 9 ? 16.118 3.727 -15.947 1.00 0.00 9 SER A N 5
ATOM 6690 C CA . SER A 1 9 ? 15.788 3.474 -14.556 1.00 0.00 9 SER A CA 5
ATOM 6691 C C . SER A 1 9 ? 17.032 3.083 -13.761 1.00 0.00 9 SER A C 5
ATOM 6692 O O . SER A 1 9 ? 18.133 3.011 -14.312 1.00 0.00 9 SER A O 5
ATOM 6700 N N . GLU A 1 10 ? 16.900 2.947 -12.443 1.00 0.00 10 GLU A N 5
ATOM 6701 C CA . GLU A 1 10 ? 17.992 2.536 -11.573 1.00 0.00 10 GLU A CA 5
ATOM 6702 C C . GLU A 1 10 ? 18.122 1.024 -11.804 1.00 0.00 10 GLU A C 5
ATOM 6703 O O . GLU A 1 10 ? 17.108 0.324 -11.786 1.00 0.00 10 GLU A O 5
ATOM 6715 N N . VAL A 1 11 ? 19.341 0.526 -12.024 1.00 0.00 11 VAL A N 5
ATOM 6716 C CA . VAL A 1 11 ? 19.634 -0.884 -12.304 1.00 0.00 11 VAL A CA 5
ATOM 6717 C C . VAL A 1 11 ? 18.915 -1.854 -11.358 1.00 0.00 11 VAL A C 5
ATOM 6718 O O . VAL A 1 11 ? 18.414 -2.895 -11.801 1.00 0.00 11 VAL A O 5
ATOM 6731 N N . ARG A 1 12 ? 18.872 -1.528 -10.065 1.00 0.00 12 ARG A N 5
ATOM 6732 C CA . ARG A 1 12 ? 18.225 -2.321 -9.030 1.00 0.00 12 ARG A CA 5
ATOM 6733 C C . ARG A 1 12 ? 17.087 -1.471 -8.488 1.00 0.00 12 ARG A C 5
ATOM 6734 O O . ARG A 1 12 ? 17.351 -0.380 -7.973 1.00 0.00 12 ARG A O 5
ATOM 6755 N N . GLN A 1 13 ? 15.827 -1.875 -8.672 1.00 0.00 13 GLN A N 5
ATOM 6756 C CA . GLN A 1 13 ? 14.718 -1.097 -8.128 1.00 0.00 13 GLN A CA 5
ATOM 6757 C C . GLN A 1 13 ? 14.653 -1.524 -6.663 1.00 0.00 13 GLN A C 5
ATOM 6758 O O . GLN A 1 13 ? 13.956 -2.475 -6.313 1.00 0.00 13 GLN A O 5
ATOM 6772 N N . LYS A 1 14 ? 15.444 -0.866 -5.811 1.00 0.00 14 LYS A N 5
ATOM 6773 C CA . LYS A 1 14 ? 15.517 -1.162 -4.382 1.00 0.00 14 LYS A CA 5
ATOM 6774 C C . LYS A 1 14 ? 14.173 -0.973 -3.687 1.00 0.00 14 LYS A C 5
ATOM 6775 O O . LYS A 1 14 ? 13.944 -1.564 -2.639 1.00 0.00 14 LYS A O 5
ATOM 6794 N N . THR A 1 15 ? 13.311 -0.119 -4.231 1.00 0.00 15 THR A N 5
ATOM 6795 C CA . THR A 1 15 ? 12.002 0.135 -3.677 1.00 0.00 15 THR A CA 5
ATOM 6796 C C . THR A 1 15 ? 11.005 -0.848 -4.296 1.00 0.00 15 THR A C 5
ATOM 6797 O O . THR A 1 15 ? 11.235 -1.444 -5.352 1.00 0.00 15 THR A O 5
ATOM 6808 N N . VAL A 1 16 ? 9.887 -1.034 -3.616 1.00 0.00 16 VAL A N 5
ATOM 6809 C CA . VAL A 1 16 ? 8.789 -1.886 -4.032 1.00 0.00 16 VAL A CA 5
ATOM 6810 C C . VAL A 1 16 ? 7.800 -0.939 -4.701 1.00 0.00 16 VAL A C 5
ATOM 6811 O O . VAL A 1 16 ? 7.679 0.213 -4.283 1.00 0.00 16 VAL A O 5
ATOM 6824 N N . VAL A 1 17 ? 7.107 -1.397 -5.734 1.00 0.00 17 VAL A N 5
ATOM 6825 C CA . VAL A 1 17 ? 6.109 -0.616 -6.439 1.00 0.00 17 VAL A CA 5
ATOM 6826 C C . VAL A 1 17 ? 5.019 -1.613 -6.806 1.00 0.00 17 VAL A C 5
ATOM 6827 O O . VAL A 1 17 ? 5.229 -2.523 -7.619 1.00 0.00 17 VAL A O 5
ATOM 6840 N N . ARG A 1 18 ? 3.882 -1.522 -6.119 1.00 0.00 18 ARG A N 5
ATOM 6841 C CA . ARG A 1 18 ? 2.771 -2.427 -6.364 1.00 0.00 18 ARG A CA 5
ATOM 6842 C C . ARG A 1 18 ? 1.435 -1.718 -6.268 1.00 0.00 18 ARG A C 5
ATOM 6843 O O . ARG A 1 18 ? 1.320 -0.636 -5.680 1.00 0.00 18 ARG A O 5
ATOM 6864 N N . THR A 1 19 ? 0.433 -2.376 -6.835 1.00 0.00 19 THR A N 5
ATOM 6865 C CA . THR A 1 19 ? -0.945 -1.944 -6.885 1.00 0.00 19 THR A CA 5
ATOM 6866 C C . THR A 1 19 ? -1.601 -2.563 -5.657 1.00 0.00 19 THR A C 5
ATOM 6867 O O . THR A 1 19 ? -1.861 -3.773 -5.622 1.00 0.00 19 THR A O 5
ATOM 6878 N N . LEU A 1 20 ? -1.828 -1.760 -4.630 1.00 0.00 20 LEU A N 5
ATOM 6879 C CA . LEU A 1 20 ? -2.446 -2.187 -3.390 1.00 0.00 20 LEU A CA 5
ATOM 6880 C C . LEU A 1 20 ? -3.829 -1.561 -3.292 1.00 0.00 20 LEU A C 5
ATOM 6881 O O . LEU A 1 20 ? -3.959 -0.342 -3.225 1.00 0.00 20 LEU A O 5
ATOM 6897 N N . ARG A 1 21 ? -4.858 -2.400 -3.386 1.00 0.00 21 ARG A N 5
ATOM 6898 C CA . ARG A 1 21 ? -6.253 -2.006 -3.313 1.00 0.00 21 ARG A CA 5
ATOM 6899 C C . ARG A 1 21 ? -6.760 -2.158 -1.885 1.00 0.00 21 ARG A C 5
ATOM 6900 O O . ARG A 1 21 ? -6.319 -3.054 -1.162 1.00 0.00 21 ARG A O 5
ATOM 6921 N N . PHE A 1 22 ? -7.736 -1.329 -1.527 1.00 0.00 22 PHE A N 5
ATOM 6922 C CA . PHE A 1 22 ? -8.404 -1.304 -0.228 1.00 0.00 22 PHE A CA 5
ATOM 6923 C C . PHE A 1 22 ? -9.912 -1.346 -0.469 1.00 0.00 22 PHE A C 5
ATOM 6924 O O . PHE A 1 22 ? -10.355 -1.410 -1.622 1.00 0.00 22 PHE A O 5
ATOM 6941 N N . SER A 1 23 ? -10.709 -1.350 0.591 1.00 0.00 23 SER A N 5
ATOM 6942 C CA . SER A 1 23 ? -12.166 -1.385 0.520 1.00 0.00 23 SER A CA 5
ATOM 6943 C C . SER A 1 23 ? -12.727 -0.039 1.024 1.00 0.00 23 SER A C 5
ATOM 6944 O O . SER A 1 23 ? -11.930 0.765 1.508 1.00 0.00 23 SER A O 5
ATOM 6952 N N . PRO A 1 24 ? -14.044 0.248 0.954 1.00 0.00 24 PRO A N 5
ATOM 6953 C CA . PRO A 1 24 ? -14.568 1.545 1.374 1.00 0.00 24 PRO A CA 5
ATOM 6954 C C . PRO A 1 24 ? -14.476 1.779 2.876 1.00 0.00 24 PRO A C 5
ATOM 6955 O O . PRO A 1 24 ? -13.974 2.821 3.294 1.00 0.00 24 PRO A O 5
ATOM 6966 N N . VAL A 1 25 ? -14.921 0.815 3.681 1.00 0.00 25 VAL A N 5
ATOM 6967 C CA . VAL A 1 25 ? -14.897 0.924 5.134 1.00 0.00 25 VAL A CA 5
ATOM 6968 C C . VAL A 1 25 ? -13.442 0.954 5.626 1.00 0.00 25 VAL A C 5
ATOM 6969 O O . VAL A 1 25 ? -13.130 1.664 6.584 1.00 0.00 25 VAL A O 5
ATOM 6982 N N . GLU A 1 26 ? -12.545 0.185 4.992 1.00 0.00 26 GLU A N 5
ATOM 6983 C CA . GLU A 1 26 ? -11.137 0.142 5.370 1.00 0.00 26 GLU A CA 5
ATOM 6984 C C . GLU A 1 26 ? -10.521 1.510 5.121 1.00 0.00 26 GLU A C 5
ATOM 6985 O O . GLU A 1 26 ? -9.889 2.087 6.001 1.00 0.00 26 GLU A O 5
ATOM 6997 N N . ASP A 1 27 ? -10.733 2.023 3.910 1.00 0.00 27 ASP A N 5
ATOM 6998 C CA . ASP A 1 27 ? -10.248 3.312 3.457 1.00 0.00 27 ASP A CA 5
ATOM 6999 C C . ASP A 1 27 ? -10.747 4.417 4.362 1.00 0.00 27 ASP A C 5
ATOM 7000 O O . ASP A 1 27 ? -9.963 5.270 4.751 1.00 0.00 27 ASP A O 5
ATOM 7009 N N . GLU A 1 28 ? -12.029 4.395 4.712 1.00 0.00 28 GLU A N 5
ATOM 7010 C CA . GLU A 1 28 ? -12.635 5.388 5.578 1.00 0.00 28 GLU A CA 5
ATOM 7011 C C . GLU A 1 28 ? -11.936 5.370 6.942 1.00 0.00 28 GLU A C 5
ATOM 7012 O O . GLU A 1 28 ? -11.563 6.423 7.457 1.00 0.00 28 GLU A O 5
ATOM 7024 N N . THR A 1 29 ? -11.719 4.178 7.506 1.00 0.00 29 THR A N 5
ATOM 7025 C CA . THR A 1 29 ? -11.060 4.014 8.794 1.00 0.00 29 THR A CA 5
ATOM 7026 C C . THR A 1 29 ? -9.637 4.584 8.730 1.00 0.00 29 THR A C 5
ATOM 7027 O O . THR A 1 29 ? -9.288 5.467 9.517 1.00 0.00 29 THR A O 5
ATOM 7038 N N . ILE A 1 30 ? -8.828 4.076 7.792 1.00 0.00 30 ILE A N 5
ATOM 7039 C CA . ILE A 1 30 ? -7.440 4.466 7.588 1.00 0.00 30 ILE A CA 5
ATOM 7040 C C . ILE A 1 30 ? -7.328 5.959 7.311 1.00 0.00 30 ILE A C 5
ATOM 7041 O O . ILE A 1 30 ? -6.448 6.612 7.854 1.00 0.00 30 ILE A O 5
ATOM 7057 N N . ARG A 1 31 ? -8.202 6.520 6.482 1.00 0.00 31 ARG A N 5
ATOM 7058 C CA . ARG A 1 31 ? -8.185 7.935 6.138 1.00 0.00 31 ARG A CA 5
ATOM 7059 C C . ARG A 1 31 ? -8.416 8.784 7.372 1.00 0.00 31 ARG A C 5
ATOM 7060 O O . ARG A 1 31 ? -7.684 9.749 7.579 1.00 0.00 31 ARG A O 5
ATOM 7081 N N . LYS A 1 32 ? -9.435 8.455 8.172 1.00 0.00 32 LYS A N 5
ATOM 7082 C CA . LYS A 1 32 ? -9.730 9.243 9.362 1.00 0.00 32 LYS A CA 5
ATOM 7083 C C . LYS A 1 32 ? -8.574 9.159 10.343 1.00 0.00 32 LYS A C 5
ATOM 7084 O O . LYS A 1 32 ? -8.162 10.186 10.874 1.00 0.00 32 LYS A O 5
ATOM 7103 N N . LYS A 1 33 ? -8.055 7.954 10.588 1.00 0.00 33 LYS A N 5
ATOM 7104 C CA . LYS A 1 33 ? -6.955 7.760 11.521 1.00 0.00 33 LYS A CA 5
ATOM 7105 C C . LYS A 1 33 ? -5.694 8.475 11.037 1.00 0.00 33 LYS A C 5
ATOM 7106 O O . LYS A 1 33 ? -5.050 9.164 11.820 1.00 0.00 33 LYS A O 5
ATOM 7125 N N . ALA A 1 34 ? -5.363 8.357 9.752 1.00 0.00 34 ALA A N 5
ATOM 7126 C CA . ALA A 1 34 ? -4.197 8.984 9.151 1.00 0.00 34 ALA A CA 5
ATOM 7127 C C . ALA A 1 34 ? -4.269 10.503 9.297 1.00 0.00 34 ALA A C 5
ATOM 7128 O O . ALA A 1 34 ? -3.320 11.129 9.767 1.00 0.00 34 ALA A O 5
ATOM 7135 N N . GLU A 1 35 ? -5.393 11.099 8.893 1.00 0.00 35 GLU A N 5
ATOM 7136 C CA . GLU A 1 35 ? -5.588 12.539 8.956 1.00 0.00 35 GLU A CA 5
ATOM 7137 C C . GLU A 1 35 ? -5.591 13.025 10.408 1.00 0.00 35 GLU A C 5
ATOM 7138 O O . GLU A 1 35 ? -5.052 14.099 10.682 1.00 0.00 35 GLU A O 5
ATOM 7150 N N . ASP A 1 36 ? -6.154 12.242 11.335 1.00 0.00 36 ASP A N 5
ATOM 7151 C CA . ASP A 1 36 ? -6.211 12.572 12.755 1.00 0.00 36 ASP A CA 5
ATOM 7152 C C . ASP A 1 36 ? -4.813 12.544 13.346 1.00 0.00 36 ASP A C 5
ATOM 7153 O O . ASP A 1 36 ? -4.439 13.447 14.092 1.00 0.00 36 ASP A O 5
ATOM 7162 N N . SER A 1 37 ? -4.031 11.523 12.999 1.00 0.00 37 SER A N 5
ATOM 7163 C CA . SER A 1 37 ? -2.662 11.360 13.460 1.00 0.00 37 SER A CA 5
ATOM 7164 C C . SER A 1 37 ? -1.750 12.379 12.747 1.00 0.00 37 SER A C 5
ATOM 7165 O O . SER A 1 37 ? -0.623 12.656 13.166 1.00 0.00 37 SER A O 5
ATOM 7173 N N . GLY A 1 38 ? -2.241 12.990 11.668 1.00 0.00 38 GLY A N 5
ATOM 7174 C CA . GLY A 1 38 ? -1.527 13.983 10.903 1.00 0.00 38 GLY A CA 5
ATOM 7175 C C . GLY A 1 38 ? -0.469 13.424 9.957 1.00 0.00 38 GLY A C 5
ATOM 7176 O O . GLY A 1 38 ? 0.334 14.210 9.444 1.00 0.00 38 GLY A O 5
ATOM 7180 N N . LEU A 1 39 ? -0.399 12.104 9.769 1.00 0.00 39 LEU A N 5
ATOM 7181 C CA . LEU A 1 39 ? 0.545 11.436 8.888 1.00 0.00 39 LEU A CA 5
ATOM 7182 C C . LEU A 1 39 ? -0.333 10.830 7.813 1.00 0.00 39 LEU A C 5
ATOM 7183 O O . LEU A 1 39 ? -1.191 10.009 8.131 1.00 0.00 39 LEU A O 5
ATOM 7199 N N . THR A 1 40 ? -0.137 11.249 6.567 1.00 0.00 40 THR A N 5
ATOM 7200 C CA . THR A 1 40 ? -0.892 10.793 5.408 1.00 0.00 40 THR A CA 5
ATOM 7201 C C . THR A 1 40 ? -0.994 9.266 5.368 1.00 0.00 40 THR A C 5
ATOM 7202 O O . THR A 1 40 ? -0.164 8.559 5.938 1.00 0.00 40 THR A O 5
ATOM 7213 N N . VAL A 1 41 ? -1.987 8.751 4.645 1.00 0.00 41 VAL A N 5
ATOM 7214 C CA . VAL A 1 41 ? -2.265 7.333 4.501 1.00 0.00 41 VAL A CA 5
ATOM 7215 C C . VAL A 1 41 ? -1.000 6.528 4.213 1.00 0.00 41 VAL A C 5
ATOM 7216 O O . VAL A 1 41 ? -0.804 5.504 4.856 1.00 0.00 41 VAL A O 5
ATOM 7229 N N . SER A 1 42 ? -0.107 6.965 3.322 1.00 0.00 42 SER A N 5
ATOM 7230 C CA . SER A 1 42 ? 1.102 6.195 3.047 1.00 0.00 42 SER A CA 5
ATOM 7231 C C . SER A 1 42 ? 1.995 6.070 4.290 1.00 0.00 42 SER A C 5
ATOM 7232 O O . SER A 1 42 ? 2.564 5.002 4.525 1.00 0.00 42 SER A O 5
ATOM 7240 N N . ALA A 1 43 ? 2.149 7.154 5.059 1.00 0.00 43 ALA A N 5
ATOM 7241 C CA . ALA A 1 43 ? 2.934 7.168 6.283 1.00 0.00 43 ALA A CA 5
ATOM 7242 C C . ALA A 1 43 ? 2.223 6.299 7.311 1.00 0.00 43 ALA A C 5
ATOM 7243 O O . ALA A 1 43 ? 2.864 5.438 7.887 1.00 0.00 43 ALA A O 5
ATOM 7250 N N . TYR A 1 44 ? 0.920 6.500 7.530 1.00 0.00 44 TYR A N 5
ATOM 7251 C CA . TYR A 1 44 ? 0.124 5.726 8.475 1.00 0.00 44 TYR A CA 5
ATOM 7252 C C . TYR A 1 44 ? 0.320 4.234 8.175 1.00 0.00 44 TYR A C 5
ATOM 7253 O O . TYR A 1 44 ? 0.689 3.470 9.057 1.00 0.00 44 TYR A O 5
ATOM 7271 N N . ILE A 1 45 ? 0.138 3.834 6.911 1.00 0.00 45 ILE A N 5
ATOM 7272 C CA . ILE A 1 45 ? 0.283 2.470 6.422 1.00 0.00 45 ILE A CA 5
ATOM 7273 C C . ILE A 1 45 ? 1.668 1.920 6.756 1.00 0.00 45 ILE A C 5
ATOM 7274 O O . ILE A 1 45 ? 1.769 0.918 7.454 1.00 0.00 45 ILE A O 5
ATOM 7290 N N . ARG A 1 46 ? 2.734 2.527 6.223 1.00 0.00 46 ARG A N 5
ATOM 7291 C CA . ARG A 1 46 ? 4.087 2.031 6.467 1.00 0.00 46 ARG A CA 5
ATOM 7292 C C . ARG A 1 46 ? 4.421 2.019 7.953 1.00 0.00 46 ARG A C 5
ATOM 7293 O O . ARG A 1 46 ? 4.936 1.022 8.438 1.00 0.00 46 ARG A O 5
ATOM 7314 N N . ASN A 1 47 ? 4.113 3.091 8.675 1.00 0.00 47 ASN A N 5
ATOM 7315 C CA . ASN A 1 47 ? 4.392 3.228 10.091 1.00 0.00 47 ASN A CA 5
ATOM 7316 C C . ASN A 1 47 ? 3.730 2.117 10.889 1.00 0.00 47 ASN A C 5
ATOM 7317 O O . ASN A 1 47 ? 4.430 1.437 11.636 1.00 0.00 47 ASN A O 5
ATOM 7328 N N . ALA A 1 48 ? 2.424 1.920 10.703 1.00 0.00 48 ALA A N 5
ATOM 7329 C CA . ALA A 1 48 ? 1.643 0.897 11.383 1.00 0.00 48 ALA A CA 5
ATOM 7330 C C . ALA A 1 48 ? 2.035 -0.516 10.943 1.00 0.00 48 ALA A C 5
ATOM 7331 O O . ALA A 1 48 ? 1.828 -1.465 11.693 1.00 0.00 48 ALA A O 5
ATOM 7338 N N . ALA A 1 49 ? 2.574 -0.678 9.733 1.00 0.00 49 ALA A N 5
ATOM 7339 C CA . ALA A 1 49 ? 2.983 -1.980 9.232 1.00 0.00 49 ALA A CA 5
ATOM 7340 C C . ALA A 1 49 ? 4.351 -2.385 9.780 1.00 0.00 49 ALA A C 5
ATOM 7341 O O . ALA A 1 49 ? 4.579 -3.548 10.099 1.00 0.00 49 ALA A O 5
ATOM 7348 N N . LEU A 1 50 ? 5.288 -1.443 9.829 1.00 0.00 50 LEU A N 5
ATOM 7349 C CA . LEU A 1 50 ? 6.643 -1.680 10.304 1.00 0.00 50 LEU A CA 5
ATOM 7350 C C . LEU A 1 50 ? 6.691 -1.845 11.810 1.00 0.00 50 LEU A C 5
ATOM 7351 O O . LEU A 1 50 ? 7.431 -2.694 12.303 1.00 0.00 50 LEU A O 5
ATOM 7367 N N . ASN A 1 51 ? 5.992 -0.967 12.525 1.00 0.00 51 ASN A N 5
ATOM 7368 C CA . ASN A 1 51 ? 5.971 -0.981 13.980 1.00 0.00 51 ASN A CA 5
ATOM 7369 C C . ASN A 1 51 ? 5.067 -2.062 14.498 1.00 0.00 51 ASN A C 5
ATOM 7370 O O . ASN A 1 51 ? 5.597 -2.965 15.182 1.00 0.00 51 ASN A O 5
ATOM 7381 N N . SER B 1 1 ? -21.156 -8.072 -30.404 1.00 0.00 1 SER B N 5
ATOM 7382 C CA . SER B 1 1 ? -20.945 -6.779 -31.062 1.00 0.00 1 SER B CA 5
ATOM 7383 C C . SER B 1 1 ? -20.040 -5.921 -30.186 1.00 0.00 1 SER B C 5
ATOM 7384 O O . SER B 1 1 ? -20.529 -5.170 -29.336 1.00 0.00 1 SER B O 5
ATOM 7392 N N . ASP B 1 2 ? -18.723 -6.029 -30.363 1.00 0.00 2 ASP B N 5
ATOM 7393 C CA . ASP B 1 2 ? -17.756 -5.269 -29.577 1.00 0.00 2 ASP B CA 5
ATOM 7394 C C . ASP B 1 2 ? -16.889 -4.421 -30.483 1.00 0.00 2 ASP B C 5
ATOM 7395 O O . ASP B 1 2 ? -16.759 -4.665 -31.683 1.00 0.00 2 ASP B O 5
ATOM 7404 N N . SER B 1 3 ? -16.299 -3.413 -29.869 1.00 0.00 3 SER B N 5
ATOM 7405 C CA . SER B 1 3 ? -15.403 -2.447 -30.457 1.00 0.00 3 SER B CA 5
ATOM 7406 C C . SER B 1 3 ? -13.971 -2.965 -30.281 1.00 0.00 3 SER B C 5
ATOM 7407 O O . SER B 1 3 ? -13.728 -3.947 -29.571 1.00 0.00 3 SER B O 5
ATOM 7415 N N . ALA B 1 4 ? -12.999 -2.263 -30.866 1.00 0.00 4 ALA B N 5
ATOM 7416 C CA . ALA B 1 4 ? -11.590 -2.625 -30.743 1.00 0.00 4 ALA B CA 5
ATOM 7417 C C . ALA B 1 4 ? -11.068 -2.349 -29.315 1.00 0.00 4 ALA B C 5
ATOM 7418 O O . ALA B 1 4 ? -9.882 -2.546 -29.057 1.00 0.00 4 ALA B O 5
ATOM 7425 N N . VAL B 1 5 ? -11.916 -1.831 -28.419 1.00 0.00 5 VAL B N 5
ATOM 7426 C CA . VAL B 1 5 ? -11.655 -1.497 -27.026 1.00 0.00 5 VAL B CA 5
ATOM 7427 C C . VAL B 1 5 ? -12.895 -1.877 -26.200 1.00 0.00 5 VAL B C 5
ATOM 7428 O O . VAL B 1 5 ? -13.963 -2.145 -26.762 1.00 0.00 5 VAL B O 5
ATOM 7441 N N . ARG B 1 6 ? -12.793 -1.850 -24.868 1.00 0.00 6 ARG B N 5
ATOM 7442 C CA . ARG B 1 6 ? -13.868 -2.194 -23.939 1.00 0.00 6 ARG B CA 5
ATOM 7443 C C . ARG B 1 6 ? -13.992 -1.156 -22.833 1.00 0.00 6 ARG B C 5
ATOM 7444 O O . ARG B 1 6 ? -15.061 -0.563 -22.724 1.00 0.00 6 ARG B O 5
ATOM 7465 N N . LYS B 1 7 ? -12.930 -0.944 -22.044 1.00 0.00 7 LYS B N 5
ATOM 7466 C CA . LYS B 1 7 ? -12.836 0.003 -20.923 1.00 0.00 7 LYS B CA 5
ATOM 7467 C C . LYS B 1 7 ? -14.148 0.153 -20.132 1.00 0.00 7 LYS B C 5
ATOM 7468 O O . LYS B 1 7 ? -14.812 1.188 -20.214 1.00 0.00 7 LYS B O 5
ATOM 7487 N N . LYS B 1 8 ? -14.526 -0.859 -19.340 1.00 0.00 8 LYS B N 5
ATOM 7488 C CA . LYS B 1 8 ? -15.757 -0.852 -18.546 1.00 0.00 8 LYS B CA 5
ATOM 7489 C C . LYS B 1 8 ? -15.454 -0.934 -17.050 1.00 0.00 8 LYS B C 5
ATOM 7490 O O . LYS B 1 8 ? -15.254 -2.018 -16.497 1.00 0.00 8 LYS B O 5
ATOM 7509 N N . SER B 1 9 ? -15.359 0.217 -16.404 1.00 0.00 9 SER B N 5
ATOM 7510 C CA . SER B 1 9 ? -15.094 0.410 -14.982 1.00 0.00 9 SER B CA 5
ATOM 7511 C C . SER B 1 9 ? -16.409 0.343 -14.184 1.00 0.00 9 SER B C 5
ATOM 7512 O O . SER B 1 9 ? -17.466 0.049 -14.751 1.00 0.00 9 SER B O 5
ATOM 7520 N N . GLU B 1 10 ? -16.355 0.539 -12.862 1.00 0.00 10 GLU B N 5
ATOM 7521 C CA . GLU B 1 10 ? -17.531 0.544 -11.991 1.00 0.00 10 GLU B CA 5
ATOM 7522 C C . GLU B 1 10 ? -17.954 2.008 -11.789 1.00 0.00 10 GLU B C 5
ATOM 7523 O O . GLU B 1 10 ? -17.118 2.905 -11.913 1.00 0.00 10 GLU B O 5
ATOM 7535 N N . VAL B 1 11 ? -19.221 2.251 -11.444 1.00 0.00 11 VAL B N 5
ATOM 7536 C CA . VAL B 1 11 ? -19.787 3.585 -11.233 1.00 0.00 11 VAL B CA 5
ATOM 7537 C C . VAL B 1 11 ? -19.064 4.330 -10.102 1.00 0.00 11 VAL B C 5
ATOM 7538 O O . VAL B 1 11 ? -18.404 5.348 -10.344 1.00 0.00 11 VAL B O 5
ATOM 7551 N N . ARG B 1 12 ? -19.204 3.869 -8.856 1.00 0.00 12 ARG B N 5
ATOM 7552 C CA . ARG B 1 12 ? -18.570 4.478 -7.690 1.00 0.00 12 ARG B CA 5
ATOM 7553 C C . ARG B 1 12 ? -17.444 3.550 -7.279 1.00 0.00 12 ARG B C 5
ATOM 7554 O O . ARG B 1 12 ? -17.714 2.479 -6.736 1.00 0.00 12 ARG B O 5
ATOM 7575 N N . GLN B 1 13 ? -16.211 3.906 -7.615 1.00 0.00 13 GLN B N 5
ATOM 7576 C CA . GLN B 1 13 ? -15.035 3.126 -7.277 1.00 0.00 13 GLN B CA 5
ATOM 7577 C C . GLN B 1 13 ? -14.895 3.168 -5.751 1.00 0.00 13 GLN B C 5
ATOM 7578 O O . GLN B 1 13 ? -14.495 4.182 -5.180 1.00 0.00 13 GLN B O 5
ATOM 7592 N N . LYS B 1 14 ? -15.277 2.071 -5.095 1.00 0.00 14 LYS B N 5
ATOM 7593 C CA . LYS B 1 14 ? -15.267 1.879 -3.641 1.00 0.00 14 LYS B CA 5
ATOM 7594 C C . LYS B 1 14 ? -13.881 1.689 -3.026 1.00 0.00 14 LYS B C 5
ATOM 7595 O O . LYS B 1 14 ? -13.713 1.830 -1.820 1.00 0.00 14 LYS B O 5
ATOM 7614 N N . THR B 1 15 ? -12.933 1.239 -3.836 1.00 0.00 15 THR B N 5
ATOM 7615 C CA . THR B 1 15 ? -11.566 0.954 -3.474 1.00 0.00 15 THR B CA 5
ATOM 7616 C C . THR B 1 15 ? -10.717 2.224 -3.456 1.00 0.00 15 THR B C 5
ATOM 7617 O O . THR B 1 15 ? -11.213 3.353 -3.458 1.00 0.00 15 THR B O 5
ATOM 7628 N N . VAL B 1 16 ? -9.416 1.989 -3.356 1.00 0.00 16 VAL B N 5
ATOM 7629 C CA . VAL B 1 16 ? -8.349 2.957 -3.345 1.00 0.00 16 VAL B CA 5
ATOM 7630 C C . VAL B 1 16 ? -7.228 2.268 -4.106 1.00 0.00 16 VAL B C 5
ATOM 7631 O O . VAL B 1 16 ? -6.513 1.457 -3.518 1.00 0.00 16 VAL B O 5
ATOM 7644 N N . VAL B 1 17 ? -7.152 2.458 -5.422 1.00 0.00 17 VAL B N 5
ATOM 7645 C CA . VAL B 1 17 ? -6.091 1.862 -6.218 1.00 0.00 17 VAL B CA 5
ATOM 7646 C C . VAL B 1 17 ? -4.998 2.930 -6.252 1.00 0.00 17 VAL B C 5
ATOM 7647 O O . VAL B 1 17 ? -5.235 4.063 -6.694 1.00 0.00 17 VAL B O 5
ATOM 7660 N N . ARG B 1 18 ? -3.814 2.624 -5.724 1.00 0.00 18 ARG B N 5
ATOM 7661 C CA . ARG B 1 18 ? -2.711 3.578 -5.681 1.00 0.00 18 ARG B CA 5
ATOM 7662 C C . ARG B 1 18 ? -1.388 2.843 -5.857 1.00 0.00 18 ARG B C 5
ATOM 7663 O O . ARG B 1 18 ? -1.352 1.614 -5.954 1.00 0.00 18 ARG B O 5
ATOM 7684 N N . THR B 1 19 ? -0.309 3.614 -5.907 1.00 0.00 19 THR B N 5
ATOM 7685 C CA . THR B 1 19 ? 1.052 3.130 -6.079 1.00 0.00 19 THR B CA 5
ATOM 7686 C C . THR B 1 19 ? 1.775 3.479 -4.783 1.00 0.00 19 THR B C 5
ATOM 7687 O O . THR B 1 19 ? 2.284 4.586 -4.605 1.00 0.00 19 THR B O 5
ATOM 7698 N N . LEU B 1 20 ? 1.733 2.554 -3.837 1.00 0.00 20 LEU B N 5
ATOM 7699 C CA . LEU B 1 20 ? 2.343 2.693 -2.517 1.00 0.00 20 LEU B CA 5
ATOM 7700 C C . LEU B 1 20 ? 3.718 2.052 -2.561 1.00 0.00 20 LEU B C 5
ATOM 7701 O O . LEU B 1 20 ? 3.798 0.827 -2.658 1.00 0.00 20 LEU B O 5
ATOM 7717 N N . ARG B 1 21 ? 4.787 2.848 -2.578 1.00 0.00 21 ARG B N 5
ATOM 7718 C CA . ARG B 1 21 ? 6.134 2.310 -2.596 1.00 0.00 21 ARG B CA 5
ATOM 7719 C C . ARG B 1 21 ? 6.681 2.143 -1.191 1.00 0.00 21 ARG B C 5
ATOM 7720 O O . ARG B 1 21 ? 6.263 2.858 -0.271 1.00 0.00 21 ARG B O 5
ATOM 7741 N N . PHE B 1 22 ? 7.644 1.237 -1.051 1.00 0.00 22 PHE B N 5
ATOM 7742 C CA . PHE B 1 22 ? 8.309 0.922 0.207 1.00 0.00 22 PHE B CA 5
ATOM 7743 C C . PHE B 1 22 ? 9.801 0.809 -0.071 1.00 0.00 22 PHE B C 5
ATOM 7744 O O . PHE B 1 22 ? 10.180 0.382 -1.165 1.00 0.00 22 PHE B O 5
ATOM 7761 N N . SER B 1 23 ? 10.647 1.242 0.856 1.00 0.00 23 SER B N 5
ATOM 7762 C CA . SER B 1 23 ? 12.100 1.179 0.716 1.00 0.00 23 SER B CA 5
ATOM 7763 C C . SER B 1 23 ? 12.585 -0.271 0.924 1.00 0.00 23 SER B C 5
ATOM 7764 O O . SER B 1 23 ? 11.808 -1.095 1.409 1.00 0.00 23 SER B O 5
ATOM 7772 N N . PRO B 1 24 ? 13.850 -0.616 0.610 1.00 0.00 24 PRO B N 5
ATOM 7773 C CA . PRO B 1 24 ? 14.356 -1.985 0.743 1.00 0.00 24 PRO B CA 5
ATOM 7774 C C . PRO B 1 24 ? 14.316 -2.506 2.176 1.00 0.00 24 PRO B C 5
ATOM 7775 O O . PRO B 1 24 ? 13.970 -3.664 2.410 1.00 0.00 24 PRO B O 5
ATOM 7786 N N . VAL B 1 25 ? 14.665 -1.666 3.146 1.00 0.00 25 VAL B N 5
ATOM 7787 C CA . VAL B 1 25 ? 14.655 -2.052 4.548 1.00 0.00 25 VAL B CA 5
ATOM 7788 C C . VAL B 1 25 ? 13.200 -2.172 5.031 1.00 0.00 25 VAL B C 5
ATOM 7789 O O . VAL B 1 25 ? 12.920 -3.002 5.892 1.00 0.00 25 VAL B O 5
ATOM 7802 N N . GLU B 1 26 ? 12.276 -1.346 4.513 1.00 0.00 26 GLU B N 5
ATOM 7803 C CA . GLU B 1 26 ? 10.868 -1.426 4.909 1.00 0.00 26 GLU B CA 5
ATOM 7804 C C . GLU B 1 26 ? 10.321 -2.768 4.422 1.00 0.00 26 GLU B C 5
ATOM 7805 O O . GLU B 1 26 ? 9.649 -3.482 5.161 1.00 0.00 26 GLU B O 5
ATOM 7817 N N . ASP B 1 27 ? 10.633 -3.088 3.167 1.00 0.00 27 ASP B N 5
ATOM 7818 C CA . ASP B 1 27 ? 10.264 -4.299 2.456 1.00 0.00 27 ASP B CA 5
ATOM 7819 C C . ASP B 1 27 ? 10.794 -5.512 3.187 1.00 0.00 27 ASP B C 5
ATOM 7820 O O . ASP B 1 27 ? 10.013 -6.417 3.439 1.00 0.00 27 ASP B O 5
ATOM 7829 N N . GLU B 1 28 ? 12.071 -5.525 3.573 1.00 0.00 28 GLU B N 5
ATOM 7830 C CA . GLU B 1 28 ? 12.645 -6.654 4.289 1.00 0.00 28 GLU B CA 5
ATOM 7831 C C . GLU B 1 28 ? 11.838 -6.929 5.559 1.00 0.00 28 GLU B C 5
ATOM 7832 O O . GLU B 1 28 ? 11.445 -8.068 5.803 1.00 0.00 28 GLU B O 5
ATOM 7844 N N . THR B 1 29 ? 11.601 -5.902 6.376 1.00 0.00 29 THR B N 5
ATOM 7845 C CA . THR B 1 29 ? 10.869 -6.046 7.620 1.00 0.00 29 THR B CA 5
ATOM 7846 C C . THR B 1 29 ? 9.450 -6.545 7.363 1.00 0.00 29 THR B C 5
ATOM 7847 O O . THR B 1 29 ? 9.058 -7.583 7.901 1.00 0.00 29 THR B O 5
ATOM 7858 N N . ILE B 1 30 ? 8.692 -5.818 6.541 1.00 0.00 30 ILE B N 5
ATOM 7859 C CA . ILE B 1 30 ? 7.317 -6.155 6.230 1.00 0.00 30 ILE B CA 5
ATOM 7860 C C . ILE B 1 30 ? 7.215 -7.562 5.643 1.00 0.00 30 ILE B C 5
ATOM 7861 O O . ILE B 1 30 ? 6.394 -8.346 6.102 1.00 0.00 30 ILE B O 5
ATOM 7877 N N . ARG B 1 31 ? 8.018 -7.905 4.637 1.00 0.00 31 ARG B N 5
ATOM 7878 C CA . ARG B 1 31 ? 7.996 -9.217 3.996 1.00 0.00 31 ARG B CA 5
ATOM 7879 C C . ARG B 1 31 ? 8.297 -10.324 4.994 1.00 0.00 31 ARG B C 5
ATOM 7880 O O . ARG B 1 31 ? 7.627 -11.356 4.961 1.00 0.00 31 ARG B O 5
ATOM 7901 N N . LYS B 1 32 ? 9.309 -10.143 5.844 1.00 0.00 32 LYS B N 5
ATOM 7902 C CA . LYS B 1 32 ? 9.675 -11.165 6.814 1.00 0.00 32 LYS B CA 5
ATOM 7903 C C . LYS B 1 32 ? 8.559 -11.382 7.807 1.00 0.00 32 LYS B C 5
ATOM 7904 O O . LYS B 1 32 ? 8.256 -12.531 8.113 1.00 0.00 32 LYS B O 5
ATOM 7923 N N . LYS B 1 33 ? 7.970 -10.311 8.336 1.00 0.00 33 LYS B N 5
ATOM 7924 C CA . LYS B 1 33 ? 6.898 -10.440 9.309 1.00 0.00 33 LYS B CA 5
ATOM 7925 C C . LYS B 1 33 ? 5.667 -11.044 8.638 1.00 0.00 33 LYS B C 5
ATOM 7926 O O . LYS B 1 33 ? 5.099 -11.998 9.156 1.00 0.00 33 LYS B O 5
ATOM 7945 N N . ALA B 1 34 ? 5.290 -10.536 7.468 1.00 0.00 34 ALA B N 5
ATOM 7946 C CA . ALA B 1 34 ? 4.145 -10.978 6.690 1.00 0.00 34 ALA B CA 5
ATOM 7947 C C . ALA B 1 34 ? 4.201 -12.471 6.352 1.00 0.00 34 ALA B C 5
ATOM 7948 O O . ALA B 1 34 ? 3.263 -13.217 6.645 1.00 0.00 34 ALA B O 5
ATOM 7955 N N . GLU B 1 35 ? 5.296 -12.918 5.732 1.00 0.00 35 GLU B N 5
ATOM 7956 C CA . GLU B 1 35 ? 5.416 -14.313 5.319 1.00 0.00 35 GLU B CA 5
ATOM 7957 C C . GLU B 1 35 ? 5.571 -15.257 6.511 1.00 0.00 35 GLU B C 5
ATOM 7958 O O . GLU B 1 35 ? 5.209 -16.433 6.425 1.00 0.00 35 GLU B O 5
ATOM 7970 N N . ASP B 1 36 ? 6.109 -14.774 7.628 1.00 0.00 36 ASP B N 5
ATOM 7971 C CA . ASP B 1 36 ? 6.273 -15.570 8.841 1.00 0.00 36 ASP B CA 5
ATOM 7972 C C . ASP B 1 36 ? 4.913 -15.734 9.519 1.00 0.00 36 ASP B C 5
ATOM 7973 O O . ASP B 1 36 ? 4.561 -16.826 9.960 1.00 0.00 36 ASP B O 5
ATOM 7982 N N . SER B 1 37 ? 4.144 -14.646 9.566 1.00 0.00 37 SER B N 5
ATOM 7983 C CA . SER B 1 37 ? 2.821 -14.560 10.160 1.00 0.00 37 SER B CA 5
ATOM 7984 C C . SER B 1 37 ? 1.792 -15.338 9.340 1.00 0.00 37 SER B C 5
ATOM 7985 O O . SER B 1 37 ? 0.783 -15.798 9.884 1.00 0.00 37 SER B O 5
ATOM 7993 N N . GLY B 1 38 ? 2.056 -15.547 8.047 1.00 0.00 38 GLY B N 5
ATOM 7994 C CA . GLY B 1 38 ? 1.147 -16.247 7.156 1.00 0.00 38 GLY B CA 5
ATOM 7995 C C . GLY B 1 38 ? 0.045 -15.303 6.671 1.00 0.00 38 GLY B C 5
ATOM 7996 O O . GLY B 1 38 ? -1.061 -15.728 6.337 1.00 0.00 38 GLY B O 5
ATOM 8000 N N . LEU B 1 39 ? 0.317 -14.001 6.702 1.00 0.00 39 LEU B N 5
ATOM 8001 C CA . LEU B 1 39 ? -0.543 -12.921 6.270 1.00 0.00 39 LEU B CA 5
ATOM 8002 C C . LEU B 1 39 ? 0.335 -12.301 5.209 1.00 0.00 39 LEU B C 5
ATOM 8003 O O . LEU B 1 39 ? 1.228 -11.533 5.553 1.00 0.00 39 LEU B O 5
ATOM 8019 N N . THR B 1 40 ? 0.143 -12.680 3.942 1.00 0.00 40 THR B N 5
ATOM 8020 C CA . THR B 1 40 ? 0.942 -12.169 2.836 1.00 0.00 40 THR B CA 5
ATOM 8021 C C . THR B 1 40 ? 1.025 -10.648 2.900 1.00 0.00 40 THR B C 5
ATOM 8022 O O . THR B 1 40 ? 0.167 -9.997 3.496 1.00 0.00 40 THR B O 5
ATOM 8033 N N . VAL B 1 41 ? 2.034 -10.066 2.255 1.00 0.00 41 VAL B N 5
ATOM 8034 C CA . VAL B 1 41 ? 2.296 -8.643 2.269 1.00 0.00 41 VAL B CA 5
ATOM 8035 C C . VAL B 1 41 ? 1.024 -7.802 2.148 1.00 0.00 41 VAL B C 5
ATOM 8036 O O . VAL B 1 41 ? 0.812 -6.900 2.960 1.00 0.00 41 VAL B O 5
ATOM 8049 N N . SER B 1 42 ? 0.132 -8.094 1.209 1.00 0.00 42 SER B N 5
ATOM 8050 C CA . SER B 1 42 ? -1.061 -7.256 1.122 1.00 0.00 42 SER B CA 5
ATOM 8051 C C . SER B 1 42 ? -1.963 -7.375 2.365 1.00 0.00 42 SER B C 5
ATOM 8052 O O . SER B 1 42 ? -2.429 -6.359 2.883 1.00 0.00 42 SER B O 5
ATOM 8060 N N . ALA B 1 43 ? -2.217 -8.604 2.829 1.00 0.00 43 ALA B N 5
ATOM 8061 C CA . ALA B 1 43 ? -3.033 -8.913 4.000 1.00 0.00 43 ALA B CA 5
ATOM 8062 C C . ALA B 1 43 ? -2.424 -8.283 5.256 1.00 0.00 43 ALA B C 5
ATOM 8063 O O . ALA B 1 43 ? -3.143 -7.677 6.046 1.00 0.00 43 ALA B O 5
ATOM 8070 N N . TYR B 1 44 ? -1.107 -8.410 5.437 1.00 0.00 44 TYR B N 5
ATOM 8071 C CA . TYR B 1 44 ? -0.391 -7.856 6.573 1.00 0.00 44 TYR B CA 5
ATOM 8072 C C . TYR B 1 44 ? -0.553 -6.336 6.598 1.00 0.00 44 TYR B C 5
ATOM 8073 O O . TYR B 1 44 ? -0.883 -5.800 7.646 1.00 0.00 44 TYR B O 5
ATOM 8091 N N . ILE B 1 45 ? -0.385 -5.631 5.467 1.00 0.00 45 ILE B N 5
ATOM 8092 C CA . ILE B 1 45 ? -0.535 -4.173 5.433 1.00 0.00 45 ILE B CA 5
ATOM 8093 C C . ILE B 1 45 ? -1.928 -3.774 5.916 1.00 0.00 45 ILE B C 5
ATOM 8094 O O . ILE B 1 45 ? -2.048 -3.051 6.900 1.00 0.00 45 ILE B O 5
ATOM 8110 N N . ARG B 1 46 ? -2.977 -4.216 5.215 1.00 0.00 46 ARG B N 5
ATOM 8111 C CA . ARG B 1 46 ? -4.347 -3.872 5.575 1.00 0.00 46 ARG B CA 5
ATOM 8112 C C . ARG B 1 46 ? -4.649 -4.213 7.034 1.00 0.00 46 ARG B C 5
ATOM 8113 O O . ARG B 1 46 ? -5.165 -3.364 7.757 1.00 0.00 46 ARG B O 5
ATOM 8134 N N . ASN B 1 47 ? -4.297 -5.413 7.490 1.00 0.00 47 ASN B N 5
ATOM 8135 C CA . ASN B 1 47 ? -4.564 -5.832 8.858 1.00 0.00 47 ASN B CA 5
ATOM 8136 C C . ASN B 1 47 ? -3.824 -5.014 9.918 1.00 0.00 47 ASN B C 5
ATOM 8137 O O . ASN B 1 47 ? -4.444 -4.584 10.895 1.00 0.00 47 ASN B O 5
ATOM 8148 N N . ALA B 1 48 ? -2.512 -4.834 9.754 1.00 0.00 48 ALA B N 5
ATOM 8149 C CA . ALA B 1 48 ? -1.664 -4.092 10.681 1.00 0.00 48 ALA B CA 5
ATOM 8150 C C . ALA B 1 48 ? -1.979 -2.599 10.688 1.00 0.00 48 ALA B C 5
ATOM 8151 O O . ALA B 1 48 ? -1.637 -1.921 11.656 1.00 0.00 48 ALA B O 5
ATOM 8158 N N . ALA B 1 49 ? -2.605 -2.073 9.632 1.00 0.00 49 ALA B N 5
ATOM 8159 C CA . ALA B 1 49 ? -2.953 -0.667 9.547 1.00 0.00 49 ALA B CA 5
ATOM 8160 C C . ALA B 1 49 ? -4.314 -0.401 10.187 1.00 0.00 49 ALA B C 5
ATOM 8161 O O . ALA B 1 49 ? -4.491 0.616 10.852 1.00 0.00 49 ALA B O 5
ATOM 8168 N N . LEU B 1 50 ? -5.293 -1.283 9.985 1.00 0.00 50 LEU B N 5
ATOM 8169 C CA . LEU B 1 50 ? -6.630 -1.099 10.541 1.00 0.00 50 LEU B CA 5
ATOM 8170 C C . LEU B 1 50 ? -6.661 -1.222 12.057 1.00 0.00 50 LEU B C 5
ATOM 8171 O O . LEU B 1 50 ? -7.286 -0.397 12.727 1.00 0.00 50 LEU B O 5
ATOM 8187 N N . ASN B 1 51 ? -6.049 -2.284 12.573 1.00 0.00 51 ASN B N 5
ATOM 8188 C CA . ASN B 1 51 ? -6.018 -2.617 13.992 1.00 0.00 51 ASN B CA 5
ATOM 8189 C C . ASN B 1 51 ? -4.762 -2.144 14.668 1.00 0.00 51 ASN B C 5
ATOM 8190 O O . ASN B 1 51 ? -4.889 -1.455 15.699 1.00 0.00 51 ASN B O 5
ATOM 8201 N N . SER A 1 1 ? 39.020 7.626 9.894 1.00 0.00 1 SER A N 6
ATOM 8202 C CA . SER A 1 1 ? 38.605 7.063 8.599 1.00 0.00 1 SER A CA 6
ATOM 8203 C C . SER A 1 1 ? 37.332 6.264 8.842 1.00 0.00 1 SER A C 6
ATOM 8204 O O . SER A 1 1 ? 37.186 5.751 9.948 1.00 0.00 1 SER A O 6
ATOM 8212 N N . ASP A 1 2 ? 36.413 6.199 7.875 1.00 0.00 2 ASP A N 6
ATOM 8213 C CA . ASP A 1 2 ? 35.153 5.464 8.016 1.00 0.00 2 ASP A CA 6
ATOM 8214 C C . ASP A 1 2 ? 34.788 4.863 6.654 1.00 0.00 2 ASP A C 6
ATOM 8215 O O . ASP A 1 2 ? 33.952 5.369 5.900 1.00 0.00 2 ASP A O 6
ATOM 8224 N N . SER A 1 3 ? 35.479 3.768 6.340 1.00 0.00 3 SER A N 6
ATOM 8225 C CA . SER A 1 3 ? 35.390 2.976 5.119 1.00 0.00 3 SER A CA 6
ATOM 8226 C C . SER A 1 3 ? 34.067 2.220 4.908 1.00 0.00 3 SER A C 6
ATOM 8227 O O . SER A 1 3 ? 34.009 1.362 4.030 1.00 0.00 3 SER A O 6
ATOM 8235 N N . ALA A 1 4 ? 33.012 2.459 5.695 1.00 0.00 4 ALA A N 6
ATOM 8236 C CA . ALA A 1 4 ? 31.747 1.751 5.530 1.00 0.00 4 ALA A CA 6
ATOM 8237 C C . ALA A 1 4 ? 31.077 2.125 4.202 1.00 0.00 4 ALA A C 6
ATOM 8238 O O . ALA A 1 4 ? 30.494 3.208 4.088 1.00 0.00 4 ALA A O 6
ATOM 8245 N N . VAL A 1 5 ? 31.163 1.244 3.201 1.00 0.00 5 VAL A N 6
ATOM 8246 C CA . VAL A 1 5 ? 30.576 1.439 1.880 1.00 0.00 5 VAL A CA 6
ATOM 8247 C C . VAL A 1 5 ? 29.066 1.173 1.956 1.00 0.00 5 VAL A C 6
ATOM 8248 O O . VAL A 1 5 ? 28.587 0.051 1.758 1.00 0.00 5 VAL A O 6
ATOM 8261 N N . ARG A 1 6 ? 28.294 2.197 2.316 1.00 0.00 6 ARG A N 6
ATOM 8262 C CA . ARG A 1 6 ? 26.839 2.093 2.394 1.00 0.00 6 ARG A CA 6
ATOM 8263 C C . ARG A 1 6 ? 26.271 2.175 0.978 1.00 0.00 6 ARG A C 6
ATOM 8264 O O . ARG A 1 6 ? 25.409 1.377 0.620 1.00 0.00 6 ARG A O 6
ATOM 8285 N N . LYS A 1 7 ? 26.752 3.124 0.171 1.00 0.00 7 LYS A N 6
ATOM 8286 C CA . LYS A 1 7 ? 26.336 3.350 -1.205 1.00 0.00 7 LYS A CA 6
ATOM 8287 C C . LYS A 1 7 ? 27.099 2.388 -2.107 1.00 0.00 7 LYS A C 6
ATOM 8288 O O . LYS A 1 7 ? 28.280 2.607 -2.370 1.00 0.00 7 LYS A O 6
ATOM 8307 N N . LYS A 1 8 ? 26.473 1.286 -2.525 1.00 0.00 8 LYS A N 6
ATOM 8308 C CA . LYS A 1 8 ? 27.113 0.313 -3.418 1.00 0.00 8 LYS A CA 6
ATOM 8309 C C . LYS A 1 8 ? 26.981 0.893 -4.826 1.00 0.00 8 LYS A C 6
ATOM 8310 O O . LYS A 1 8 ? 27.981 1.209 -5.466 1.00 0.00 8 LYS A O 6
ATOM 8329 N N . SER A 1 9 ? 25.750 0.983 -5.322 1.00 0.00 9 SER A N 6
ATOM 8330 C CA . SER A 1 9 ? 25.367 1.540 -6.607 1.00 0.00 9 SER A CA 6
ATOM 8331 C C . SER A 1 9 ? 23.907 1.969 -6.440 1.00 0.00 9 SER A C 6
ATOM 8332 O O . SER A 1 9 ? 23.208 1.443 -5.558 1.00 0.00 9 SER A O 6
ATOM 8340 N N . GLU A 1 10 ? 23.404 2.827 -7.325 1.00 0.00 10 GLU A N 6
ATOM 8341 C CA . GLU A 1 10 ? 22.023 3.318 -7.269 1.00 0.00 10 GLU A CA 6
ATOM 8342 C C . GLU A 1 10 ? 21.227 3.061 -8.552 1.00 0.00 10 GLU A C 6
ATOM 8343 O O . GLU A 1 10 ? 20.065 3.447 -8.666 1.00 0.00 10 GLU A O 6
ATOM 8355 N N . VAL A 1 11 ? 21.848 2.376 -9.508 1.00 0.00 11 VAL A N 6
ATOM 8356 C CA . VAL A 1 11 ? 21.260 2.047 -10.799 1.00 0.00 11 VAL A CA 6
ATOM 8357 C C . VAL A 1 11 ? 20.092 1.062 -10.646 1.00 0.00 11 VAL A C 6
ATOM 8358 O O . VAL A 1 11 ? 19.009 1.302 -11.182 1.00 0.00 11 VAL A O 6
ATOM 8371 N N . ARG A 1 12 ? 20.296 -0.059 -9.944 1.00 0.00 12 ARG A N 6
ATOM 8372 C CA . ARG A 1 12 ? 19.253 -1.073 -9.763 1.00 0.00 12 ARG A CA 6
ATOM 8373 C C . ARG A 1 12 ? 18.098 -0.586 -8.902 1.00 0.00 12 ARG A C 6
ATOM 8374 O O . ARG A 1 12 ? 18.207 0.458 -8.255 1.00 0.00 12 ARG A O 6
ATOM 8395 N N . GLN A 1 13 ? 16.993 -1.329 -8.897 1.00 0.00 13 GLN A N 6
ATOM 8396 C CA . GLN A 1 13 ? 15.860 -0.974 -8.068 1.00 0.00 13 GLN A CA 6
ATOM 8397 C C . GLN A 1 13 ? 16.137 -1.607 -6.701 1.00 0.00 13 GLN A C 6
ATOM 8398 O O . GLN A 1 13 ? 16.641 -2.731 -6.605 1.00 0.00 13 GLN A O 6
ATOM 8412 N N . LYS A 1 14 ? 15.823 -0.873 -5.642 1.00 0.00 14 LYS A N 6
ATOM 8413 C CA . LYS A 1 14 ? 15.964 -1.271 -4.242 1.00 0.00 14 LYS A CA 6
ATOM 8414 C C . LYS A 1 14 ? 14.619 -1.031 -3.552 1.00 0.00 14 LYS A C 6
ATOM 8415 O O . LYS A 1 14 ? 14.271 -1.746 -2.622 1.00 0.00 14 LYS A O 6
ATOM 8434 N N . THR A 1 15 ? 13.864 -0.030 -4.000 1.00 0.00 15 THR A N 6
ATOM 8435 C CA . THR A 1 15 ? 12.546 0.304 -3.510 1.00 0.00 15 THR A CA 6
ATOM 8436 C C . THR A 1 15 ? 11.585 -0.774 -4.028 1.00 0.00 15 THR A C 6
ATOM 8437 O O . THR A 1 15 ? 11.958 -1.717 -4.743 1.00 0.00 15 THR A O 6
ATOM 8448 N N . VAL A 1 16 ? 10.310 -0.602 -3.722 1.00 0.00 16 VAL A N 6
ATOM 8449 C CA . VAL A 1 16 ? 9.239 -1.484 -4.140 1.00 0.00 16 VAL A CA 6
ATOM 8450 C C . VAL A 1 16 ? 8.152 -0.587 -4.700 1.00 0.00 16 VAL A C 6
ATOM 8451 O O . VAL A 1 16 ? 7.958 0.510 -4.177 1.00 0.00 16 VAL A O 6
ATOM 8464 N N . VAL A 1 17 ? 7.454 -1.036 -5.737 1.00 0.00 17 VAL A N 6
ATOM 8465 C CA . VAL A 1 17 ? 6.382 -0.286 -6.361 1.00 0.00 17 VAL A CA 6
ATOM 8466 C C . VAL A 1 17 ? 5.247 -1.283 -6.583 1.00 0.00 17 VAL A C 6
ATOM 8467 O O . VAL A 1 17 ? 5.302 -2.177 -7.438 1.00 0.00 17 VAL A O 6
ATOM 8480 N N . ARG A 1 18 ? 4.239 -1.187 -5.723 1.00 0.00 18 ARG A N 6
ATOM 8481 C CA . ARG A 1 18 ? 3.071 -2.056 -5.772 1.00 0.00 18 ARG A CA 6
ATOM 8482 C C . ARG A 1 18 ? 1.824 -1.243 -5.498 1.00 0.00 18 ARG A C 6
ATOM 8483 O O . ARG A 1 18 ? 1.876 -0.251 -4.768 1.00 0.00 18 ARG A O 6
ATOM 8504 N N . THR A 1 19 ? 0.712 -1.689 -6.063 1.00 0.00 19 THR A N 6
ATOM 8505 C CA . THR A 1 19 ? -0.590 -1.066 -5.937 1.00 0.00 19 THR A CA 6
ATOM 8506 C C . THR A 1 19 ? -1.396 -1.894 -4.940 1.00 0.00 19 THR A C 6
ATOM 8507 O O . THR A 1 19 ? -1.244 -3.119 -4.890 1.00 0.00 19 THR A O 6
ATOM 8518 N N . LEU A 1 20 ? -2.238 -1.259 -4.127 1.00 0.00 20 LEU A N 6
ATOM 8519 C CA . LEU A 1 20 ? -3.058 -1.967 -3.151 1.00 0.00 20 LEU A CA 6
ATOM 8520 C C . LEU A 1 20 ? -4.486 -1.455 -3.228 1.00 0.00 20 LEU A C 6
ATOM 8521 O O . LEU A 1 20 ? -4.743 -0.271 -3.471 1.00 0.00 20 LEU A O 6
ATOM 8537 N N . ARG A 1 21 ? -5.409 -2.395 -3.065 1.00 0.00 21 ARG A N 6
ATOM 8538 C CA . ARG A 1 21 ? -6.848 -2.207 -3.065 1.00 0.00 21 ARG A CA 6
ATOM 8539 C C . ARG A 1 21 ? -7.296 -2.235 -1.609 1.00 0.00 21 ARG A C 6
ATOM 8540 O O . ARG A 1 21 ? -6.752 -3.018 -0.825 1.00 0.00 21 ARG A O 6
ATOM 8561 N N . PHE A 1 22 ? -8.256 -1.388 -1.257 1.00 0.00 22 PHE A N 6
ATOM 8562 C CA . PHE A 1 22 ? -8.824 -1.278 0.084 1.00 0.00 22 PHE A CA 6
ATOM 8563 C C . PHE A 1 22 ? -10.316 -1.062 -0.125 1.00 0.00 22 PHE A C 6
ATOM 8564 O O . PHE A 1 22 ? -10.700 -0.444 -1.121 1.00 0.00 22 PHE A O 6
ATOM 8581 N N . SER A 1 23 ? -11.157 -1.625 0.737 1.00 0.00 23 SER A N 6
ATOM 8582 C CA . SER A 1 23 ? -12.608 -1.486 0.641 1.00 0.00 23 SER A CA 6
ATOM 8583 C C . SER A 1 23 ? -12.999 -0.106 1.198 1.00 0.00 23 SER A C 6
ATOM 8584 O O . SER A 1 23 ? -12.199 0.484 1.918 1.00 0.00 23 SER A O 6
ATOM 8592 N N . PRO A 1 24 ? -14.219 0.415 0.972 1.00 0.00 24 PRO A N 6
ATOM 8593 C CA . PRO A 1 24 ? -14.610 1.732 1.487 1.00 0.00 24 PRO A CA 6
ATOM 8594 C C . PRO A 1 24 ? -14.717 1.745 3.018 1.00 0.00 24 PRO A C 6
ATOM 8595 O O . PRO A 1 24 ? -14.648 2.791 3.660 1.00 0.00 24 PRO A O 6
ATOM 8606 N N . VAL A 1 25 ? -14.884 0.568 3.615 1.00 0.00 25 VAL A N 6
ATOM 8607 C CA . VAL A 1 25 ? -15.013 0.370 5.048 1.00 0.00 25 VAL A CA 6
ATOM 8608 C C . VAL A 1 25 ? -13.631 0.325 5.716 1.00 0.00 25 VAL A C 6
ATOM 8609 O O . VAL A 1 25 ? -13.531 0.502 6.929 1.00 0.00 25 VAL A O 6
ATOM 8622 N N . GLU A 1 26 ? -12.584 0.039 4.945 1.00 0.00 26 GLU A N 6
ATOM 8623 C CA . GLU A 1 26 ? -11.197 -0.023 5.398 1.00 0.00 26 GLU A CA 6
ATOM 8624 C C . GLU A 1 26 ? -10.588 1.363 5.170 1.00 0.00 26 GLU A C 6
ATOM 8625 O O . GLU A 1 26 ? -9.951 1.941 6.043 1.00 0.00 26 GLU A O 6
ATOM 8637 N N . ASP A 1 27 ? -10.836 1.893 3.975 1.00 0.00 27 ASP A N 6
ATOM 8638 C CA . ASP A 1 27 ? -10.414 3.175 3.450 1.00 0.00 27 ASP A CA 6
ATOM 8639 C C . ASP A 1 27 ? -10.830 4.330 4.324 1.00 0.00 27 ASP A C 6
ATOM 8640 O O . ASP A 1 27 ? -9.971 5.124 4.693 1.00 0.00 27 ASP A O 6
ATOM 8649 N N . GLU A 1 28 ? -12.118 4.423 4.666 1.00 0.00 28 GLU A N 6
ATOM 8650 C CA . GLU A 1 28 ? -12.561 5.539 5.479 1.00 0.00 28 GLU A CA 6
ATOM 8651 C C . GLU A 1 28 ? -11.845 5.526 6.828 1.00 0.00 28 GLU A C 6
ATOM 8652 O O . GLU A 1 28 ? -11.447 6.579 7.312 1.00 0.00 28 GLU A O 6
ATOM 8664 N N . THR A 1 29 ? -11.628 4.348 7.415 1.00 0.00 29 THR A N 6
ATOM 8665 C CA . THR A 1 29 ? -10.939 4.219 8.686 1.00 0.00 29 THR A CA 6
ATOM 8666 C C . THR A 1 29 ? -9.486 4.676 8.532 1.00 0.00 29 THR A C 6
ATOM 8667 O O . THR A 1 29 ? -9.055 5.549 9.286 1.00 0.00 29 THR A O 6
ATOM 8678 N N . ILE A 1 30 ? -8.749 4.128 7.556 1.00 0.00 30 ILE A N 6
ATOM 8679 C CA . ILE A 1 30 ? -7.353 4.488 7.327 1.00 0.00 30 ILE A CA 6
ATOM 8680 C C . ILE A 1 30 ? -7.257 5.996 7.103 1.00 0.00 30 ILE A C 6
ATOM 8681 O O . ILE A 1 30 ? -6.374 6.638 7.659 1.00 0.00 30 ILE A O 6
ATOM 8697 N N . ARG A 1 31 ? -8.158 6.578 6.312 1.00 0.00 31 ARG A N 6
ATOM 8698 C CA . ARG A 1 31 ? -8.183 8.005 6.029 1.00 0.00 31 ARG A CA 6
ATOM 8699 C C . ARG A 1 31 ? -8.404 8.807 7.308 1.00 0.00 31 ARG A C 6
ATOM 8700 O O . ARG A 1 31 ? -7.663 9.758 7.546 1.00 0.00 31 ARG A O 6
ATOM 8721 N N . LYS A 1 32 ? -9.419 8.472 8.109 1.00 0.00 32 LYS A N 6
ATOM 8722 C CA . LYS A 1 32 ? -9.700 9.209 9.339 1.00 0.00 32 LYS A CA 6
ATOM 8723 C C . LYS A 1 32 ? -8.520 9.107 10.296 1.00 0.00 32 LYS A C 6
ATOM 8724 O O . LYS A 1 32 ? -8.114 10.133 10.845 1.00 0.00 32 LYS A O 6
ATOM 8743 N N . LYS A 1 33 ? -7.970 7.909 10.509 1.00 0.00 33 LYS A N 6
ATOM 8744 C CA . LYS A 1 33 ? -6.840 7.712 11.411 1.00 0.00 33 LYS A CA 6
ATOM 8745 C C . LYS A 1 33 ? -5.615 8.459 10.896 1.00 0.00 33 LYS A C 6
ATOM 8746 O O . LYS A 1 33 ? -4.959 9.137 11.680 1.00 0.00 33 LYS A O 6
ATOM 8765 N N . ALA A 1 34 ? -5.312 8.372 9.602 1.00 0.00 34 ALA A N 6
ATOM 8766 C CA . ALA A 1 34 ? -4.172 9.043 8.991 1.00 0.00 34 ALA A CA 6
ATOM 8767 C C . ALA A 1 34 ? -4.292 10.560 9.159 1.00 0.00 34 ALA A C 6
ATOM 8768 O O . ALA A 1 34 ? -3.336 11.241 9.549 1.00 0.00 34 ALA A O 6
ATOM 8775 N N . GLU A 1 35 ? -5.475 11.105 8.877 1.00 0.00 35 GLU A N 6
ATOM 8776 C CA . GLU A 1 35 ? -5.697 12.537 8.993 1.00 0.00 35 GLU A CA 6
ATOM 8777 C C . GLU A 1 35 ? -5.626 12.982 10.457 1.00 0.00 35 GLU A C 6
ATOM 8778 O O . GLU A 1 35 ? -5.065 14.039 10.752 1.00 0.00 35 GLU A O 6
ATOM 8790 N N . ASP A 1 36 ? -6.169 12.193 11.385 1.00 0.00 36 ASP A N 6
ATOM 8791 C CA . ASP A 1 36 ? -6.147 12.538 12.799 1.00 0.00 36 ASP A CA 6
ATOM 8792 C C . ASP A 1 36 ? -4.722 12.492 13.333 1.00 0.00 36 ASP A C 6
ATOM 8793 O O . ASP A 1 36 ? -4.303 13.397 14.056 1.00 0.00 36 ASP A O 6
ATOM 8802 N N . SER A 1 37 ? -3.978 11.449 12.969 1.00 0.00 37 SER A N 6
ATOM 8803 C CA . SER A 1 37 ? -2.614 11.222 13.401 1.00 0.00 37 SER A CA 6
ATOM 8804 C C . SER A 1 37 ? -1.650 12.235 12.788 1.00 0.00 37 SER A C 6
ATOM 8805 O O . SER A 1 37 ? -0.557 12.428 13.322 1.00 0.00 37 SER A O 6
ATOM 8813 N N . GLY A 1 38 ? -2.044 12.936 11.719 1.00 0.00 38 GLY A N 6
ATOM 8814 C CA . GLY A 1 38 ? -1.164 13.910 11.100 1.00 0.00 38 GLY A CA 6
ATOM 8815 C C . GLY A 1 38 ? -0.070 13.228 10.276 1.00 0.00 38 GLY A C 6
ATOM 8816 O O . GLY A 1 38 ? 1.020 13.786 10.118 1.00 0.00 38 GLY A O 6
ATOM 8820 N N . LEU A 1 39 ? -0.347 12.014 9.786 1.00 0.00 39 LEU A N 6
ATOM 8821 C CA . LEU A 1 39 ? 0.517 11.168 8.978 1.00 0.00 39 LEU A CA 6
ATOM 8822 C C . LEU A 1 39 ? -0.310 10.790 7.756 1.00 0.00 39 LEU A C 6
ATOM 8823 O O . LEU A 1 39 ? -1.320 10.116 7.921 1.00 0.00 39 LEU A O 6
ATOM 8839 N N . THR A 1 40 ? 0.062 11.229 6.552 1.00 0.00 40 THR A N 6
ATOM 8840 C CA . THR A 1 40 ? -0.663 10.916 5.318 1.00 0.00 40 THR A CA 6
ATOM 8841 C C . THR A 1 40 ? -0.861 9.397 5.206 1.00 0.00 40 THR A C 6
ATOM 8842 O O . THR A 1 40 ? -0.056 8.629 5.727 1.00 0.00 40 THR A O 6
ATOM 8853 N N . VAL A 1 41 ? -1.886 8.944 4.480 1.00 0.00 41 VAL A N 6
ATOM 8854 C CA . VAL A 1 41 ? -2.229 7.539 4.286 1.00 0.00 41 VAL A CA 6
ATOM 8855 C C . VAL A 1 41 ? -1.002 6.692 3.929 1.00 0.00 41 VAL A C 6
ATOM 8856 O O . VAL A 1 41 ? -0.860 5.593 4.461 1.00 0.00 41 VAL A O 6
ATOM 8869 N N . SER A 1 42 ? -0.101 7.167 3.063 1.00 0.00 42 SER A N 6
ATOM 8870 C CA . SER A 1 42 ? 1.086 6.392 2.706 1.00 0.00 42 SER A CA 6
ATOM 8871 C C . SER A 1 42 ? 1.992 6.181 3.934 1.00 0.00 42 SER A C 6
ATOM 8872 O O . SER A 1 42 ? 2.418 5.056 4.207 1.00 0.00 42 SER A O 6
ATOM 8880 N N . ALA A 1 43 ? 2.284 7.259 4.672 1.00 0.00 43 ALA A N 6
ATOM 8881 C CA . ALA A 1 43 ? 3.099 7.245 5.880 1.00 0.00 43 ALA A CA 6
ATOM 8882 C C . ALA A 1 43 ? 2.424 6.380 6.940 1.00 0.00 43 ALA A C 6
ATOM 8883 O O . ALA A 1 43 ? 3.091 5.563 7.560 1.00 0.00 43 ALA A O 6
ATOM 8890 N N . TYR A 1 44 ? 1.115 6.545 7.136 1.00 0.00 44 TYR A N 6
ATOM 8891 C CA . TYR A 1 44 ? 0.314 5.799 8.090 1.00 0.00 44 TYR A CA 6
ATOM 8892 C C . TYR A 1 44 ? 0.491 4.301 7.819 1.00 0.00 44 TYR A C 6
ATOM 8893 O O . TYR A 1 44 ? 0.831 3.546 8.723 1.00 0.00 44 TYR A O 6
ATOM 8911 N N . ILE A 1 45 ? 0.324 3.883 6.559 1.00 0.00 45 ILE A N 6
ATOM 8912 C CA . ILE A 1 45 ? 0.468 2.495 6.128 1.00 0.00 45 ILE A CA 6
ATOM 8913 C C . ILE A 1 45 ? 1.856 1.959 6.498 1.00 0.00 45 ILE A C 6
ATOM 8914 O O . ILE A 1 45 ? 1.963 1.027 7.291 1.00 0.00 45 ILE A O 6
ATOM 8930 N N . ARG A 1 46 ? 2.929 2.527 5.934 1.00 0.00 46 ARG A N 6
ATOM 8931 C CA . ARG A 1 46 ? 4.289 2.056 6.211 1.00 0.00 46 ARG A CA 6
ATOM 8932 C C . ARG A 1 46 ? 4.597 2.059 7.708 1.00 0.00 46 ARG A C 6
ATOM 8933 O O . ARG A 1 46 ? 5.210 1.118 8.192 1.00 0.00 46 ARG A O 6
ATOM 8954 N N . ASN A 1 47 ? 4.181 3.092 8.435 1.00 0.00 47 ASN A N 6
ATOM 8955 C CA . ASN A 1 47 ? 4.404 3.216 9.865 1.00 0.00 47 ASN A CA 6
ATOM 8956 C C . ASN A 1 47 ? 3.747 2.068 10.620 1.00 0.00 47 ASN A C 6
ATOM 8957 O O . ASN A 1 47 ? 4.437 1.385 11.376 1.00 0.00 47 ASN A O 6
ATOM 8968 N N . ALA A 1 48 ? 2.451 1.846 10.397 1.00 0.00 48 ALA A N 6
ATOM 8969 C CA . ALA A 1 48 ? 1.690 0.790 11.054 1.00 0.00 48 ALA A CA 6
ATOM 8970 C C . ALA A 1 48 ? 2.197 -0.608 10.688 1.00 0.00 48 ALA A C 6
ATOM 8971 O O . ALA A 1 48 ? 2.131 -1.522 11.502 1.00 0.00 48 ALA A O 6
ATOM 8978 N N . ALA A 1 49 ? 2.709 -0.785 9.468 1.00 0.00 49 ALA A N 6
ATOM 8979 C CA . ALA A 1 49 ? 3.209 -2.074 9.003 1.00 0.00 49 ALA A CA 6
ATOM 8980 C C . ALA A 1 49 ? 4.543 -2.473 9.639 1.00 0.00 49 ALA A C 6
ATOM 8981 O O . ALA A 1 49 ? 4.852 -3.659 9.718 1.00 0.00 49 ALA A O 6
ATOM 8988 N N . LEU A 1 50 ? 5.371 -1.502 10.024 1.00 0.00 50 LEU A N 6
ATOM 8989 C CA . LEU A 1 50 ? 6.675 -1.765 10.635 1.00 0.00 50 LEU A CA 6
ATOM 8990 C C . LEU A 1 50 ? 6.562 -1.804 12.149 1.00 0.00 50 LEU A C 6
ATOM 8991 O O . LEU A 1 50 ? 7.296 -2.557 12.799 1.00 0.00 50 LEU A O 6
ATOM 9007 N N . ASN A 1 51 ? 5.678 -0.971 12.695 1.00 0.00 51 ASN A N 6
ATOM 9008 C CA . ASN A 1 51 ? 5.423 -0.862 14.125 1.00 0.00 51 ASN A CA 6
ATOM 9009 C C . ASN A 1 51 ? 4.099 -1.540 14.441 1.00 0.00 51 ASN A C 6
ATOM 9010 O O . ASN A 1 51 ? 3.973 -2.753 14.172 1.00 0.00 51 ASN A O 6
ATOM 9021 N N . SER B 1 1 ? -39.839 -11.104 7.639 1.00 0.00 1 SER B N 6
ATOM 9022 C CA . SER B 1 1 ? -39.634 -10.005 6.689 1.00 0.00 1 SER B CA 6
ATOM 9023 C C . SER B 1 1 ? -38.382 -9.254 7.098 1.00 0.00 1 SER B C 6
ATOM 9024 O O . SER B 1 1 ? -38.080 -9.237 8.290 1.00 0.00 1 SER B O 6
ATOM 9032 N N . ASP B 1 2 ? -37.658 -8.706 6.123 1.00 0.00 2 ASP B N 6
ATOM 9033 C CA . ASP B 1 2 ? -36.430 -7.941 6.315 1.00 0.00 2 ASP B CA 6
ATOM 9034 C C . ASP B 1 2 ? -36.439 -6.866 5.231 1.00 0.00 2 ASP B C 6
ATOM 9035 O O . ASP B 1 2 ? -37.068 -7.056 4.187 1.00 0.00 2 ASP B O 6
ATOM 9044 N N . SER B 1 3 ? -35.787 -5.745 5.502 1.00 0.00 3 SER B N 6
ATOM 9045 C CA . SER B 1 3 ? -35.662 -4.581 4.635 1.00 0.00 3 SER B CA 6
ATOM 9046 C C . SER B 1 3 ? -34.224 -4.033 4.677 1.00 0.00 3 SER B C 6
ATOM 9047 O O . SER B 1 3 ? -33.968 -2.926 4.200 1.00 0.00 3 SER B O 6
ATOM 9055 N N . ALA B 1 4 ? -33.278 -4.773 5.269 1.00 0.00 4 ALA B N 6
ATOM 9056 C CA . ALA B 1 4 ? -31.878 -4.405 5.399 1.00 0.00 4 ALA B CA 6
ATOM 9057 C C . ALA B 1 4 ? -31.122 -4.443 4.059 1.00 0.00 4 ALA B C 6
ATOM 9058 O O . ALA B 1 4 ? -30.310 -5.339 3.798 1.00 0.00 4 ALA B O 6
ATOM 9065 N N . VAL B 1 5 ? -31.393 -3.464 3.193 1.00 0.00 5 VAL B N 6
ATOM 9066 C CA . VAL B 1 5 ? -30.738 -3.306 1.896 1.00 0.00 5 VAL B CA 6
ATOM 9067 C C . VAL B 1 5 ? -29.317 -2.818 2.223 1.00 0.00 5 VAL B C 6
ATOM 9068 O O . VAL B 1 5 ? -29.136 -2.047 3.175 1.00 0.00 5 VAL B O 6
ATOM 9081 N N . ARG B 1 6 ? -28.301 -3.220 1.451 1.00 0.00 6 ARG B N 6
ATOM 9082 C CA . ARG B 1 6 ? -26.908 -2.824 1.688 1.00 0.00 6 ARG B CA 6
ATOM 9083 C C . ARG B 1 6 ? -26.202 -2.409 0.397 1.00 0.00 6 ARG B C 6
ATOM 9084 O O . ARG B 1 6 ? -25.617 -1.330 0.331 1.00 0.00 6 ARG B O 6
ATOM 9105 N N . LYS B 1 7 ? -26.209 -3.269 -0.625 1.00 0.00 7 LYS B N 6
ATOM 9106 C CA . LYS B 1 7 ? -25.556 -3.023 -1.910 1.00 0.00 7 LYS B CA 6
ATOM 9107 C C . LYS B 1 7 ? -26.323 -1.996 -2.744 1.00 0.00 7 LYS B C 6
ATOM 9108 O O . LYS B 1 7 ? -27.097 -2.396 -3.611 1.00 0.00 7 LYS B O 6
ATOM 9127 N N . LYS B 1 8 ? -26.087 -0.695 -2.522 1.00 0.00 8 LYS B N 6
ATOM 9128 C CA . LYS B 1 8 ? -26.723 0.414 -3.247 1.00 0.00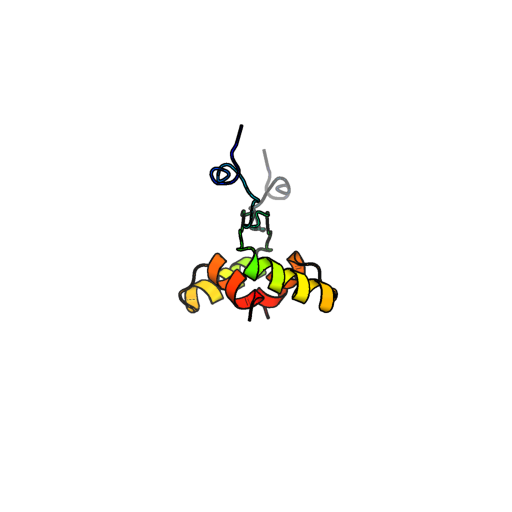 8 LYS B CA 6
ATOM 9129 C C . LYS B 1 8 ? -26.667 0.150 -4.744 1.00 0.00 8 LYS B C 6
ATOM 9130 O O . LYS B 1 8 ? -27.696 -0.004 -5.404 1.00 0.00 8 LYS B O 6
ATOM 9149 N N . SER B 1 9 ? -25.447 0.105 -5.258 1.00 0.00 9 SER B N 6
ATOM 9150 C CA . SER B 1 9 ? -25.116 -0.116 -6.646 1.00 0.00 9 SER B CA 6
ATOM 9151 C C . SER B 1 9 ? -23.723 -0.747 -6.698 1.00 0.00 9 SER B C 6
ATOM 9152 O O . SER B 1 9 ? -23.090 -0.968 -5.653 1.00 0.00 9 SER B O 6
ATOM 9160 N N . GLU B 1 10 ? -23.223 -0.999 -7.906 1.00 0.00 10 GLU B N 6
ATOM 9161 C CA . GLU B 1 10 ? -21.899 -1.565 -8.146 1.00 0.00 10 GLU B CA 6
ATOM 9162 C C . GLU B 1 10 ? -21.137 -0.815 -9.247 1.00 0.00 10 GLU B C 6
ATOM 9163 O O . GLU B 1 10 ? -20.030 -1.206 -9.618 1.00 0.00 10 GLU B O 6
ATOM 9175 N N . VAL B 1 11 ? -21.708 0.275 -9.756 1.00 0.00 11 VAL B N 6
ATOM 9176 C CA . VAL B 1 11 ? -21.110 1.107 -10.795 1.00 0.00 11 VAL B CA 6
ATOM 9177 C C . VAL B 1 11 ? -19.944 1.882 -10.175 1.00 0.00 11 VAL B C 6
ATOM 9178 O O . VAL B 1 11 ? -18.802 1.806 -10.624 1.00 0.00 11 VAL B O 6
ATOM 9191 N N . ARG B 1 12 ? -20.246 2.625 -9.107 1.00 0.00 12 ARG B N 6
ATOM 9192 C CA . ARG B 1 12 ? -19.329 3.470 -8.352 1.00 0.00 12 ARG B CA 6
ATOM 9193 C C . ARG B 1 12 ? -18.120 2.659 -7.897 1.00 0.00 12 ARG B C 6
ATOM 9194 O O . ARG B 1 12 ? -18.299 1.560 -7.358 1.00 0.00 12 ARG B O 6
ATOM 9215 N N . GLN B 1 13 ? -16.909 3.146 -8.153 1.00 0.00 13 GLN B N 6
ATOM 9216 C CA . GLN B 1 13 ? -15.673 2.491 -7.735 1.00 0.00 13 GLN B CA 6
ATOM 9217 C C . GLN B 1 13 ? -15.555 2.771 -6.237 1.00 0.00 13 GLN B C 6
ATOM 9218 O O . GLN B 1 13 ? -15.162 3.866 -5.837 1.00 0.00 13 GLN B O 6
ATOM 9232 N N . LYS B 1 14 ? -16.002 1.830 -5.408 1.00 0.00 14 LYS B N 6
ATOM 9233 C CA . LYS B 1 14 ? -15.970 1.958 -3.953 1.00 0.00 14 LYS B CA 6
ATOM 9234 C C . LYS B 1 14 ? -14.595 1.619 -3.379 1.00 0.00 14 LYS B C 6
ATOM 9235 O O . LYS B 1 14 ? -14.240 2.112 -2.310 1.00 0.00 14 LYS B O 6
ATOM 9254 N N . THR B 1 15 ? -13.869 0.731 -4.055 1.00 0.00 15 THR B N 6
ATOM 9255 C CA . THR B 1 15 ? -12.539 0.319 -3.672 1.00 0.00 15 THR B CA 6
ATOM 9256 C C . THR B 1 15 ? -11.590 1.484 -3.959 1.00 0.00 15 THR B C 6
ATOM 9257 O O . THR B 1 15 ? -11.916 2.418 -4.698 1.00 0.00 15 THR B O 6
ATOM 9268 N N . VAL B 1 16 ? -10.394 1.402 -3.406 1.00 0.00 16 VAL B N 6
ATOM 9269 C CA . VAL B 1 16 ? -9.321 2.370 -3.567 1.00 0.00 16 VAL B CA 6
ATOM 9270 C C . VAL B 1 16 ? -8.277 1.693 -4.448 1.00 0.00 16 VAL B C 6
ATOM 9271 O O . VAL B 1 16 ? -8.192 0.463 -4.465 1.00 0.00 16 VAL B O 6
ATOM 9284 N N . VAL B 1 17 ? -7.480 2.467 -5.177 1.00 0.00 17 VAL B N 6
ATOM 9285 C CA . VAL B 1 17 ? -6.441 1.926 -6.028 1.00 0.00 17 VAL B CA 6
ATOM 9286 C C . VAL B 1 17 ? -5.314 2.957 -6.104 1.00 0.00 17 VAL B C 6
ATOM 9287 O O . VAL B 1 17 ? -5.410 4.001 -6.761 1.00 0.00 17 VAL B O 6
ATOM 9300 N N . ARG B 1 18 ? -4.235 2.696 -5.375 1.00 0.00 18 ARG B N 6
ATOM 9301 C CA . ARG B 1 18 ? -3.075 3.587 -5.342 1.00 0.00 18 ARG B CA 6
ATOM 9302 C C . ARG B 1 18 ? -1.803 2.770 -5.179 1.00 0.00 18 ARG B C 6
ATOM 9303 O O . ARG B 1 18 ? -1.839 1.662 -4.639 1.00 0.00 18 ARG B O 6
ATOM 9324 N N . THR B 1 19 ? -0.700 3.319 -5.679 1.00 0.00 19 THR B N 6
ATOM 9325 C CA . THR B 1 19 ? 0.625 2.736 -5.630 1.00 0.00 19 THR B CA 6
ATOM 9326 C C . THR B 1 19 ? 1.367 3.338 -4.436 1.00 0.00 19 THR B C 6
ATOM 9327 O O . THR B 1 19 ? 1.238 4.536 -4.158 1.00 0.00 19 THR B O 6
ATOM 9338 N N . LEU B 1 20 ? 2.129 2.516 -3.719 1.00 0.00 20 LEU B N 6
ATOM 9339 C CA . LEU B 1 20 ? 2.934 2.920 -2.575 1.00 0.00 20 LEU B CA 6
ATOM 9340 C C . LEU B 1 20 ? 4.378 2.518 -2.881 1.00 0.00 20 LEU B C 6
ATOM 9341 O O . LEU B 1 20 ? 4.651 1.734 -3.797 1.00 0.00 20 LEU B O 6
ATOM 9357 N N . ARG B 1 21 ? 5.297 3.064 -2.093 1.00 0.00 21 ARG B N 6
ATOM 9358 C CA . ARG B 1 21 ? 6.734 2.847 -2.158 1.00 0.00 21 ARG B CA 6
ATOM 9359 C C . ARG B 1 21 ? 7.211 2.388 -0.789 1.00 0.00 21 ARG B C 6
ATOM 9360 O O . ARG B 1 21 ? 6.698 2.854 0.238 1.00 0.00 21 ARG B O 6
ATOM 9381 N N . PHE B 1 22 ? 8.188 1.488 -0.773 1.00 0.00 22 PHE B N 6
ATOM 9382 C CA . PHE B 1 22 ? 8.774 0.938 0.441 1.00 0.00 22 PHE B CA 6
ATOM 9383 C C . PHE B 1 22 ? 10.257 0.814 0.152 1.00 0.00 22 PHE B C 6
ATOM 9384 O O . PHE B 1 22 ? 10.639 0.519 -0.979 1.00 0.00 22 PHE B O 6
ATOM 9401 N N . SER B 1 23 ? 11.083 1.097 1.147 1.00 0.00 23 SER B N 6
ATOM 9402 C CA . SER B 1 23 ? 12.532 1.035 1.021 1.00 0.00 23 SER B CA 6
ATOM 9403 C C . SER B 1 23 ? 12.986 -0.426 1.139 1.00 0.00 23 SER B C 6
ATOM 9404 O O . SER B 1 23 ? 12.229 -1.232 1.672 1.00 0.00 23 SER B O 6
ATOM 9412 N N . PRO B 1 24 ? 14.226 -0.784 0.761 1.00 0.00 24 PRO B N 6
ATOM 9413 C CA . PRO B 1 24 ? 14.721 -2.164 0.853 1.00 0.00 24 PRO B CA 6
ATOM 9414 C C . PRO B 1 24 ? 14.880 -2.654 2.301 1.00 0.00 24 PRO B C 6
ATOM 9415 O O . PRO B 1 24 ? 15.282 -3.794 2.538 1.00 0.00 24 PRO B O 6
ATOM 9426 N N . VAL B 1 25 ? 14.668 -1.773 3.273 1.00 0.00 25 VAL B N 6
ATOM 9427 C CA . VAL B 1 25 ? 14.740 -2.038 4.696 1.00 0.00 25 VAL B CA 6
ATOM 9428 C C . VAL B 1 25 ? 13.307 -2.367 5.108 1.00 0.00 25 VAL B C 6
ATOM 9429 O O . VAL B 1 25 ? 13.030 -3.487 5.520 1.00 0.00 25 VAL B O 6
ATOM 9442 N N . GLU B 1 26 ? 12.411 -1.394 4.928 1.00 0.00 26 GLU B N 6
ATOM 9443 C CA . GLU B 1 26 ? 10.994 -1.461 5.250 1.00 0.00 26 GLU B CA 6
ATOM 9444 C C . GLU B 1 26 ? 10.340 -2.675 4.590 1.00 0.00 26 GLU B C 6
ATOM 9445 O O . GLU B 1 26 ? 9.619 -3.420 5.244 1.00 0.00 26 GLU B O 6
ATOM 9457 N N . ASP B 1 27 ? 10.595 -2.866 3.298 1.00 0.00 27 ASP B N 6
ATOM 9458 C CA . ASP B 1 27 ? 10.063 -3.960 2.499 1.00 0.00 27 ASP B CA 6
ATOM 9459 C C . ASP B 1 27 ? 10.501 -5.309 3.021 1.00 0.00 27 ASP B C 6
ATOM 9460 O O . ASP B 1 27 ? 9.664 -6.187 3.187 1.00 0.00 27 ASP B O 6
ATOM 9469 N N . GLU B 1 28 ? 11.805 -5.476 3.241 1.00 0.00 28 GLU B N 6
ATOM 9470 C CA . GLU B 1 28 ? 12.357 -6.725 3.727 1.00 0.00 28 GLU B CA 6
ATOM 9471 C C . GLU B 1 28 ? 11.734 -7.038 5.090 1.00 0.00 28 GLU B C 6
ATOM 9472 O O . GLU B 1 28 ? 11.332 -8.172 5.331 1.00 0.00 28 GLU B O 6
ATOM 9484 N N . THR B 1 29 ? 11.620 -6.036 5.966 1.00 0.00 29 THR B N 6
ATOM 9485 C CA . THR B 1 29 ? 11.026 -6.200 7.281 1.00 0.00 29 THR B CA 6
ATOM 9486 C C . THR B 1 29 ? 9.584 -6.686 7.112 1.00 0.00 29 THR B C 6
ATOM 9487 O O . THR B 1 29 ? 9.224 -7.723 7.669 1.00 0.00 29 THR B O 6
ATOM 9498 N N . ILE B 1 30 ? 8.767 -5.965 6.334 1.00 0.00 30 ILE B N 6
ATOM 9499 C CA . ILE B 1 30 ? 7.370 -6.316 6.101 1.00 0.00 30 ILE B CA 6
ATOM 9500 C C . ILE B 1 30 ? 7.272 -7.714 5.490 1.00 0.00 30 ILE B C 6
ATOM 9501 O O . ILE B 1 30 ? 6.418 -8.488 5.899 1.00 0.00 30 ILE B O 6
ATOM 9517 N N . ARG B 1 31 ? 8.111 -8.048 4.510 1.00 0.00 31 ARG B N 6
ATOM 9518 C CA . ARG B 1 31 ? 8.119 -9.352 3.853 1.00 0.00 31 ARG B CA 6
ATOM 9519 C C . ARG B 1 31 ? 8.303 -10.447 4.893 1.00 0.00 31 ARG B C 6
ATOM 9520 O O . ARG B 1 31 ? 7.543 -11.412 4.892 1.00 0.00 31 ARG B O 6
ATOM 9541 N N . LYS B 1 32 ? 9.299 -10.304 5.772 1.00 0.00 32 LYS B N 6
ATOM 9542 C CA . LYS B 1 32 ? 9.549 -11.310 6.793 1.00 0.00 32 LYS B CA 6
ATOM 9543 C C . LYS B 1 32 ? 8.412 -11.350 7.799 1.00 0.00 32 LYS B C 6
ATOM 9544 O O . LYS B 1 32 ? 8.010 -12.447 8.161 1.00 0.00 32 LYS B O 6
ATOM 9563 N N . LYS B 1 33 ? 7.890 -10.208 8.259 1.00 0.00 33 LYS B N 6
ATOM 9564 C CA . LYS B 1 33 ? 6.799 -10.193 9.237 1.00 0.00 33 LYS B CA 6
ATOM 9565 C C . LYS B 1 33 ? 5.547 -10.839 8.656 1.00 0.00 33 LYS B C 6
ATOM 9566 O O . LYS B 1 33 ? 4.895 -11.630 9.336 1.00 0.00 33 LYS B O 6
ATOM 9585 N N . ALA B 1 34 ? 5.217 -10.507 7.411 1.00 0.00 34 ALA B N 6
ATOM 9586 C CA . ALA B 1 34 ? 4.068 -11.025 6.693 1.00 0.00 34 ALA B CA 6
ATOM 9587 C C . ALA B 1 34 ? 4.180 -12.546 6.598 1.00 0.00 34 ALA B C 6
ATOM 9588 O O . ALA B 1 34 ? 3.301 -13.264 7.075 1.00 0.00 34 ALA B O 6
ATOM 9595 N N . GLU B 1 35 ? 5.287 -13.031 6.032 1.00 0.00 35 GLU B N 6
ATOM 9596 C CA . GLU B 1 35 ? 5.532 -14.451 5.842 1.00 0.00 35 GLU B CA 6
ATOM 9597 C C . GLU B 1 35 ? 5.586 -15.209 7.175 1.00 0.00 35 GLU B C 6
ATOM 9598 O O . GLU B 1 35 ? 5.107 -16.345 7.262 1.00 0.00 35 GLU B O 6
ATOM 9610 N N . ASP B 1 36 ? 6.167 -14.600 8.208 1.00 0.00 36 ASP B N 6
ATOM 9611 C CA . ASP B 1 36 ? 6.289 -15.152 9.554 1.00 0.00 36 ASP B CA 6
ATOM 9612 C C . ASP B 1 36 ? 4.890 -15.312 10.145 1.00 0.00 36 ASP B C 6
ATOM 9613 O O . ASP B 1 36 ? 4.586 -16.343 10.744 1.00 0.00 36 ASP B O 6
ATOM 9622 N N . SER B 1 37 ? 4.019 -14.328 9.909 1.00 0.00 37 SER B N 6
ATOM 9623 C CA . SER B 1 37 ? 2.646 -14.336 10.381 1.00 0.00 37 SER B CA 6
ATOM 9624 C C . SER B 1 37 ? 1.779 -15.254 9.499 1.00 0.00 37 SER B C 6
ATOM 9625 O O . SER B 1 37 ? 0.633 -15.538 9.846 1.00 0.00 37 SER B O 6
ATOM 9633 N N . GLY B 1 38 ? 2.306 -15.759 8.376 1.00 0.00 38 GLY B N 6
ATOM 9634 C CA . GLY B 1 38 ? 1.569 -16.619 7.460 1.00 0.00 38 GLY B CA 6
ATOM 9635 C C . GLY B 1 38 ? 0.476 -15.829 6.736 1.00 0.00 38 GLY B C 6
ATOM 9636 O O . GLY B 1 38 ? -0.530 -16.405 6.318 1.00 0.00 38 GLY B O 6
ATOM 9640 N N . LEU B 1 39 ? 0.643 -14.507 6.624 1.00 0.00 39 LEU B N 6
ATOM 9641 C CA . LEU B 1 39 ? -0.271 -13.578 5.995 1.00 0.00 39 LEU B CA 6
ATOM 9642 C C . LEU B 1 39 ? 0.441 -12.982 4.799 1.00 0.00 39 LEU B C 6
ATOM 9643 O O . LEU B 1 39 ? 1.554 -12.477 4.931 1.00 0.00 39 LEU B O 6
ATOM 9659 N N . THR B 1 40 ? -0.176 -13.020 3.625 1.00 0.00 40 THR B N 6
ATOM 9660 C CA . THR B 1 40 ? 0.412 -12.428 2.430 1.00 0.00 40 THR B CA 6
ATOM 9661 C C . THR B 1 40 ? 0.666 -10.945 2.750 1.00 0.00 40 THR B C 6
ATOM 9662 O O . THR B 1 40 ? -0.137 -10.303 3.430 1.00 0.00 40 THR B O 6
ATOM 9673 N N . VAL B 1 41 ? 1.739 -10.354 2.222 1.00 0.00 41 VAL B N 6
ATOM 9674 C CA . VAL B 1 41 ? 2.089 -8.956 2.483 1.00 0.00 41 VAL B CA 6
ATOM 9675 C C . VAL B 1 41 ? 0.902 -8.016 2.269 1.00 0.00 41 VAL B C 6
ATOM 9676 O O . VAL B 1 41 ? 0.719 -7.091 3.056 1.00 0.00 41 VAL B O 6
ATOM 9689 N N . SER B 1 42 ? 0.087 -8.204 1.229 1.00 0.00 42 SER B N 6
ATOM 9690 C CA . SER B 1 42 ? -1.042 -7.302 1.020 1.00 0.00 42 SER B CA 6
ATOM 9691 C C . SER B 1 42 ? -2.028 -7.353 2.203 1.00 0.00 42 SER B C 6
ATOM 9692 O O . SER B 1 42 ? -2.551 -6.314 2.612 1.00 0.00 42 SER B O 6
ATOM 9700 N N . ALA B 1 43 ? -2.289 -8.555 2.732 1.00 0.00 43 ALA B N 6
ATOM 9701 C CA . ALA B 1 43 ? -3.162 -8.778 3.873 1.00 0.00 43 ALA B CA 6
ATOM 9702 C C . ALA B 1 43 ? -2.486 -8.193 5.108 1.00 0.00 43 ALA B C 6
ATOM 9703 O O . ALA B 1 43 ? -3.152 -7.522 5.879 1.00 0.00 43 ALA B O 6
ATOM 9710 N N . TYR B 1 44 ? -1.181 -8.423 5.293 1.00 0.00 44 TYR B N 6
ATOM 9711 C CA . TYR B 1 44 ? -0.422 -7.910 6.422 1.00 0.00 44 TYR B CA 6
ATOM 9712 C C . TYR B 1 44 ? -0.586 -6.389 6.474 1.00 0.00 44 TYR B C 6
ATOM 9713 O O . TYR B 1 44 ? -1.027 -5.857 7.485 1.00 0.00 44 TYR B O 6
ATOM 9731 N N . ILE B 1 45 ? -0.333 -5.694 5.357 1.00 0.00 45 ILE B N 6
ATOM 9732 C CA . ILE B 1 45 ? -0.453 -4.243 5.245 1.00 0.00 45 ILE B CA 6
ATOM 9733 C C . ILE B 1 45 ? -1.832 -3.758 5.700 1.00 0.00 45 ILE B C 6
ATOM 9734 O O . ILE B 1 45 ? -1.934 -2.996 6.661 1.00 0.00 45 ILE B O 6
ATOM 9750 N N . ARG B 1 46 ? -2.891 -4.149 4.984 1.00 0.00 46 ARG B N 6
ATOM 9751 C CA . ARG B 1 46 ? -4.244 -3.706 5.309 1.00 0.00 46 ARG B CA 6
ATOM 9752 C C . ARG B 1 46 ? -4.636 -4.088 6.731 1.00 0.00 46 ARG B C 6
ATOM 9753 O O . ARG B 1 46 ? -5.210 -3.261 7.425 1.00 0.00 46 ARG B O 6
ATOM 9774 N N . ASN B 1 47 ? -4.308 -5.299 7.177 1.00 0.00 47 ASN B N 6
ATOM 9775 C CA . ASN B 1 47 ? -4.641 -5.758 8.511 1.00 0.00 47 ASN B CA 6
ATOM 9776 C C . ASN B 1 47 ? -3.984 -4.866 9.553 1.00 0.00 47 ASN B C 6
ATOM 9777 O O . ASN B 1 47 ? -4.694 -4.304 10.376 1.00 0.00 47 ASN B O 6
ATOM 9788 N N . ALA B 1 48 ? -2.661 -4.693 9.485 1.00 0.00 48 ALA B N 6
ATOM 9789 C CA . ALA B 1 48 ? -1.895 -3.870 10.418 1.00 0.00 48 ALA B CA 6
ATOM 9790 C C . ALA B 1 48 ? -2.384 -2.420 10.421 1.00 0.00 48 ALA B C 6
ATOM 9791 O O . ALA B 1 48 ? -2.299 -1.725 11.432 1.00 0.00 48 ALA B O 6
ATOM 9798 N N . ALA B 1 49 ? -2.877 -1.947 9.274 1.00 0.00 49 ALA B N 6
ATOM 9799 C CA . ALA B 1 49 ? -3.374 -0.590 9.118 1.00 0.00 49 ALA B CA 6
ATOM 9800 C C . ALA B 1 49 ? -4.740 -0.369 9.767 1.00 0.00 49 ALA B C 6
ATOM 9801 O O . ALA B 1 49 ? -5.101 0.777 10.010 1.00 0.00 49 ALA B O 6
ATOM 9808 N N . LEU B 1 50 ? -5.524 -1.418 10.016 1.00 0.00 50 LEU B N 6
ATOM 9809 C CA . LEU B 1 50 ? -6.853 -1.313 10.622 1.00 0.00 50 LEU B CA 6
ATOM 9810 C C . LEU B 1 50 ? -6.857 -1.825 12.056 1.00 0.00 50 LEU B C 6
ATOM 9811 O O . LEU B 1 50 ? -7.672 -1.389 12.872 1.00 0.00 50 LEU B O 6
ATOM 9827 N N . ASN B 1 51 ? -5.968 -2.773 12.338 1.00 0.00 51 ASN B N 6
ATOM 9828 C CA . ASN B 1 51 ? -5.789 -3.434 13.620 1.00 0.00 51 ASN B CA 6
ATOM 9829 C C . ASN B 1 51 ? -4.360 -3.291 14.073 1.00 0.00 51 ASN B C 6
ATOM 9830 O O . ASN B 1 51 ? -4.137 -2.602 15.086 1.00 0.00 51 ASN B O 6
ATOM 9841 N N . SER A 1 1 ? 23.672 26.898 -2.843 1.00 0.00 1 SER A N 7
ATOM 9842 C CA . SER A 1 1 ? 23.901 25.442 -2.831 1.00 0.00 1 SER A CA 7
ATOM 9843 C C . SER A 1 1 ? 23.128 24.872 -1.647 1.00 0.00 1 SER A C 7
ATOM 9844 O O . SER A 1 1 ? 23.686 24.656 -0.576 1.00 0.00 1 SER A O 7
ATOM 9852 N N . ASP A 1 2 ? 21.826 24.695 -1.834 1.00 0.00 2 ASP A N 7
ATOM 9853 C CA . ASP A 1 2 ? 20.857 24.181 -0.868 1.00 0.00 2 ASP A CA 7
ATOM 9854 C C . ASP A 1 2 ? 20.538 22.699 -1.089 1.00 0.00 2 ASP A C 7
ATOM 9855 O O . ASP A 1 2 ? 20.087 22.026 -0.162 1.00 0.00 2 ASP A O 7
ATOM 9864 N N . SER A 1 3 ? 20.784 22.181 -2.290 1.00 0.00 3 SER A N 7
ATOM 9865 C CA . SER A 1 3 ? 20.535 20.808 -2.680 1.00 0.00 3 SER A CA 7
ATOM 9866 C C . SER A 1 3 ? 21.709 20.391 -3.557 1.00 0.00 3 SER A C 7
ATOM 9867 O O . SER A 1 3 ? 22.280 21.221 -4.277 1.00 0.00 3 SER A O 7
ATOM 9875 N N . ALA A 1 4 ? 22.086 19.115 -3.483 1.00 0.00 4 ALA A N 7
ATOM 9876 C CA . ALA A 1 4 ? 23.180 18.567 -4.262 1.00 0.00 4 ALA A CA 7
ATOM 9877 C C . ALA A 1 4 ? 22.843 18.659 -5.752 1.00 0.00 4 ALA A C 7
ATOM 9878 O O . ALA A 1 4 ? 21.677 18.598 -6.150 1.00 0.00 4 ALA A O 7
ATOM 9885 N N . VAL A 1 5 ? 23.874 18.779 -6.592 1.00 0.00 5 VAL A N 7
ATOM 9886 C CA . VAL A 1 5 ? 23.691 18.870 -8.039 1.00 0.00 5 VAL A CA 7
ATOM 9887 C C . VAL A 1 5 ? 23.211 17.522 -8.610 1.00 0.00 5 VAL A C 7
ATOM 9888 O O . VAL A 1 5 ? 22.576 17.490 -9.665 1.00 0.00 5 VAL A O 7
ATOM 9901 N N . ARG A 1 6 ? 23.518 16.405 -7.940 1.00 0.00 6 ARG A N 7
ATOM 9902 C CA . ARG A 1 6 ? 23.126 15.055 -8.333 1.00 0.00 6 ARG A CA 7
ATOM 9903 C C . ARG A 1 6 ? 22.022 14.622 -7.377 1.00 0.00 6 ARG A C 7
ATOM 9904 O O . ARG A 1 6 ? 22.149 14.838 -6.173 1.00 0.00 6 ARG A O 7
ATOM 9925 N N . LYS A 1 7 ? 20.942 14.053 -7.909 1.00 0.00 7 LYS A N 7
ATOM 9926 C CA . LYS A 1 7 ? 19.792 13.565 -7.149 1.00 0.00 7 LYS A CA 7
ATOM 9927 C C . LYS A 1 7 ? 19.179 12.380 -7.883 1.00 0.00 7 LYS A C 7
ATOM 9928 O O . LYS A 1 7 ? 18.960 11.333 -7.276 1.00 0.00 7 LYS A O 7
ATOM 9947 N N . LYS A 1 8 ? 18.882 12.530 -9.176 1.00 0.00 8 LYS A N 7
ATOM 9948 C CA . LYS A 1 8 ? 18.319 11.487 -10.024 1.00 0.00 8 LYS A CA 7
ATOM 9949 C C . LYS A 1 8 ? 19.431 10.465 -10.268 1.00 0.00 8 LYS A C 7
ATOM 9950 O O . LYS A 1 8 ? 20.353 10.752 -11.036 1.00 0.00 8 LYS A O 7
ATOM 9969 N N . SER A 1 9 ? 19.430 9.332 -9.569 1.00 0.00 9 SER A N 7
ATOM 9970 C CA . SER A 1 9 ? 20.407 8.260 -9.718 1.00 0.00 9 SER A CA 7
ATOM 9971 C C . SER A 1 9 ? 19.895 7.008 -9.011 1.00 0.00 9 SER A C 7
ATOM 9972 O O . SER A 1 9 ? 19.294 7.106 -7.936 1.00 0.00 9 SER A O 7
ATOM 9980 N N . GLU A 1 10 ? 20.158 5.841 -9.593 1.00 0.00 10 GLU A N 7
ATOM 9981 C CA . GLU A 1 10 ? 19.822 4.493 -9.140 1.00 0.00 10 GLU A CA 7
ATOM 9982 C C . GLU A 1 10 ? 20.315 3.502 -10.202 1.00 0.00 10 GLU A C 7
ATOM 9983 O O . GLU A 1 10 ? 20.485 3.882 -11.363 1.00 0.00 10 GLU A O 7
ATOM 9995 N N . VAL A 1 11 ? 20.538 2.248 -9.810 1.00 0.00 11 VAL A N 7
ATOM 9996 C CA . VAL A 1 11 ? 21.014 1.168 -10.682 1.00 0.00 11 VAL A CA 7
ATOM 9997 C C . VAL A 1 11 ? 20.127 -0.075 -10.582 1.00 0.00 11 VAL A C 7
ATOM 9998 O O . VAL A 1 11 ? 20.122 -0.905 -11.492 1.00 0.00 11 VAL A O 7
ATOM 10011 N N . ARG A 1 12 ? 19.386 -0.222 -9.484 1.00 0.00 12 ARG A N 7
ATOM 10012 C CA . ARG A 1 12 ? 18.489 -1.332 -9.226 1.00 0.00 12 ARG A CA 7
ATOM 10013 C C . ARG A 1 12 ? 17.360 -0.762 -8.394 1.00 0.00 12 ARG A C 7
ATOM 10014 O O . ARG A 1 12 ? 17.637 -0.133 -7.369 1.00 0.00 12 ARG A O 7
ATOM 10035 N N . GLN A 1 13 ? 16.120 -0.968 -8.831 1.00 0.00 13 GLN A N 7
ATOM 10036 C CA . GLN A 1 13 ? 14.917 -0.487 -8.161 1.00 0.00 13 GLN A CA 7
ATOM 10037 C C . GLN A 1 13 ? 14.863 -1.076 -6.750 1.00 0.00 13 GLN A C 7
ATOM 10038 O O . GLN A 1 13 ? 14.493 -2.236 -6.568 1.00 0.00 13 GLN A O 7
ATOM 10052 N N . LYS A 1 14 ? 15.289 -0.301 -5.749 1.00 0.00 14 LYS A N 7
ATOM 10053 C CA . LYS A 1 14 ? 15.288 -0.733 -4.350 1.00 0.00 14 LYS A CA 7
ATOM 10054 C C . LYS A 1 14 ? 13.886 -0.652 -3.763 1.00 0.00 14 LYS A C 7
ATOM 10055 O O . LYS A 1 14 ? 13.521 -1.461 -2.909 1.00 0.00 14 LYS A O 7
ATOM 10074 N N . THR A 1 15 ? 13.123 0.352 -4.195 1.00 0.00 15 THR A N 7
ATOM 10075 C CA . THR A 1 15 ? 11.763 0.573 -3.759 1.00 0.00 15 THR A CA 7
ATOM 10076 C C . THR A 1 15 ? 10.890 -0.600 -4.204 1.00 0.00 15 THR A C 7
ATOM 10077 O O . THR A 1 15 ? 11.228 -1.337 -5.127 1.00 0.00 15 THR A O 7
ATOM 10088 N N . VAL A 1 16 ? 9.706 -0.694 -3.606 1.00 0.00 16 VAL A N 7
ATOM 10089 C CA . VAL A 1 16 ? 8.752 -1.772 -3.866 1.00 0.00 16 VAL A CA 7
ATOM 10090 C C . VAL A 1 16 ? 7.409 -1.197 -4.260 1.00 0.00 16 VAL A C 7
ATOM 10091 O O . VAL A 1 16 ? 6.699 -0.650 -3.414 1.00 0.00 16 VAL A O 7
ATOM 10104 N N . VAL A 1 17 ? 7.120 -1.236 -5.555 1.00 0.00 17 VAL A N 7
ATOM 10105 C CA . VAL A 1 17 ? 5.903 -0.699 -6.134 1.00 0.00 17 VAL A CA 7
ATOM 10106 C C . VAL A 1 17 ? 4.905 -1.810 -6.425 1.00 0.00 17 VAL A C 7
ATOM 10107 O O . VAL A 1 17 ? 5.230 -2.800 -7.084 1.00 0.00 17 VAL A O 7
ATOM 10120 N N . ARG A 1 18 ? 3.679 -1.653 -5.931 1.00 0.00 18 ARG A N 7
ATOM 10121 C CA . ARG A 1 18 ? 2.609 -2.622 -6.169 1.00 0.00 18 ARG A CA 7
ATOM 10122 C C . ARG A 1 18 ? 1.262 -1.907 -6.050 1.00 0.00 18 ARG A C 7
ATOM 10123 O O . ARG A 1 18 ? 1.168 -0.820 -5.468 1.00 0.00 18 ARG A O 7
ATOM 10144 N N . THR A 1 19 ? 0.221 -2.518 -6.609 1.00 0.00 19 THR A N 7
ATOM 10145 C CA . THR A 1 19 ? -1.140 -2.015 -6.601 1.00 0.00 19 THR A CA 7
ATOM 10146 C C . THR A 1 19 ? -1.832 -2.581 -5.358 1.00 0.00 19 THR A C 7
ATOM 10147 O O . THR A 1 19 ? -2.343 -3.707 -5.373 1.00 0.00 19 THR A O 7
ATOM 10158 N N . LEU A 1 20 ? -1.785 -1.852 -4.249 1.00 0.00 20 LEU A N 7
ATOM 10159 C CA . LEU A 1 20 ? -2.408 -2.243 -2.993 1.00 0.00 20 LEU A CA 7
ATOM 10160 C C . LEU A 1 20 ? -3.746 -1.529 -2.903 1.00 0.00 20 LEU A C 7
ATOM 10161 O O . LEU A 1 20 ? -3.791 -0.309 -2.707 1.00 0.00 20 LEU A O 7
ATOM 10177 N N . ARG A 1 21 ? -4.823 -2.242 -3.206 1.00 0.00 21 ARG A N 7
ATOM 10178 C CA . ARG A 1 21 ? -6.172 -1.697 -3.157 1.00 0.00 21 ARG A CA 7
ATOM 10179 C C . ARG A 1 21 ? -6.724 -1.867 -1.749 1.00 0.00 21 ARG A C 7
ATOM 10180 O O . ARG A 1 21 ? -6.249 -2.718 -0.998 1.00 0.00 21 ARG A O 7
ATOM 10201 N N . PHE A 1 22 ? -7.732 -1.073 -1.400 1.00 0.00 22 PHE A N 7
ATOM 10202 C CA . PHE A 1 22 ? -8.372 -1.103 -0.089 1.00 0.00 22 PHE A CA 7
ATOM 10203 C C . PHE A 1 22 ? -9.867 -1.021 -0.293 1.00 0.00 22 PHE A C 7
ATOM 10204 O O . PHE A 1 22 ? -10.310 -0.520 -1.328 1.00 0.00 22 PHE A O 7
ATOM 10221 N N . SER A 1 23 ? -10.645 -1.580 0.628 1.00 0.00 23 SER A N 7
ATOM 10222 C CA . SER A 1 23 ? -12.100 -1.543 0.517 1.00 0.00 23 SER A CA 7
ATOM 10223 C C . SER A 1 23 ? -12.571 -0.185 1.066 1.00 0.00 23 SER A C 7
ATOM 10224 O O . SER A 1 23 ? -11.760 0.531 1.652 1.00 0.00 23 SER A O 7
ATOM 10232 N N . PRO A 1 24 ? -13.851 0.187 0.936 1.00 0.00 24 PRO A N 7
ATOM 10233 C CA . PRO A 1 24 ? -14.320 1.480 1.416 1.00 0.00 24 PRO A CA 7
ATOM 10234 C C . PRO A 1 24 ? -14.277 1.595 2.941 1.00 0.00 24 PRO A C 7
ATOM 10235 O O . PRO A 1 24 ? -13.979 2.676 3.449 1.00 0.00 24 PRO A O 7
ATOM 10246 N N . VAL A 1 25 ? -14.584 0.521 3.673 1.00 0.00 25 VAL A N 7
ATOM 10247 C CA . VAL A 1 25 ? -14.565 0.517 5.134 1.00 0.00 25 VAL A CA 7
ATOM 10248 C C . VAL A 1 25 ? -13.110 0.693 5.585 1.00 0.00 25 VAL A C 7
ATOM 10249 O O . VAL A 1 25 ? -12.802 1.627 6.332 1.00 0.00 25 VAL A O 7
ATOM 10262 N N . GLU A 1 26 ? -12.205 -0.153 5.077 1.00 0.00 26 GLU A N 7
ATOM 10263 C CA . GLU A 1 26 ? -10.790 -0.093 5.412 1.00 0.00 26 GLU A CA 7
ATOM 10264 C C . GLU A 1 26 ? -10.218 1.279 5.066 1.00 0.00 26 GLU A C 7
ATOM 10265 O O . GLU A 1 26 ? -9.525 1.868 5.888 1.00 0.00 26 GLU A O 7
ATOM 10277 N N . ASP A 1 27 ? -10.503 1.790 3.867 1.00 0.00 27 ASP A N 7
ATOM 10278 C CA . ASP A 1 27 ? -10.018 3.087 3.419 1.00 0.00 27 ASP A CA 7
ATOM 10279 C C . ASP A 1 27 ? -10.487 4.191 4.332 1.00 0.00 27 ASP A C 7
ATOM 10280 O O . ASP A 1 27 ? -9.664 4.953 4.804 1.00 0.00 27 ASP A O 7
ATOM 10289 N N . GLU A 1 28 ? -11.786 4.278 4.602 1.00 0.00 28 GLU A N 7
ATOM 10290 C CA . GLU A 1 28 ? -12.336 5.315 5.462 1.00 0.00 28 GLU A CA 7
ATOM 10291 C C . GLU A 1 28 ? -11.659 5.293 6.830 1.00 0.00 28 GLU A C 7
ATOM 10292 O O . GLU A 1 28 ? -11.396 6.342 7.412 1.00 0.00 28 GLU A O 7
ATOM 10304 N N . THR A 1 29 ? -11.374 4.098 7.341 1.00 0.00 29 THR A N 7
ATOM 10305 C CA . THR A 1 29 ? -10.724 3.914 8.623 1.00 0.00 29 THR A CA 7
ATOM 10306 C C . THR A 1 29 ? -9.285 4.432 8.556 1.00 0.00 29 THR A C 7
ATOM 10307 O O . THR A 1 29 ? -8.913 5.300 9.343 1.00 0.00 29 THR A O 7
ATOM 10318 N N . ILE A 1 30 ? -8.480 3.920 7.621 1.00 0.00 30 ILE A N 7
ATOM 10319 C CA . ILE A 1 30 ? -7.084 4.309 7.449 1.00 0.00 30 ILE A CA 7
ATOM 10320 C C . ILE A 1 30 ? -6.998 5.807 7.142 1.00 0.00 30 ILE A C 7
ATOM 10321 O O . ILE A 1 30 ? -6.097 6.481 7.626 1.00 0.00 30 ILE A O 7
ATOM 10337 N N . ARG A 1 31 ? -7.919 6.345 6.344 1.00 0.00 31 ARG A N 7
ATOM 10338 C CA . ARG A 1 31 ? -7.980 7.751 5.974 1.00 0.00 31 ARG A CA 7
ATOM 10339 C C . ARG A 1 31 ? -8.185 8.571 7.240 1.00 0.00 31 ARG A C 7
ATOM 10340 O O . ARG A 1 31 ? -7.415 9.493 7.472 1.00 0.00 31 ARG A O 7
ATOM 10361 N N . LYS A 1 32 ? -9.187 8.231 8.057 1.00 0.00 32 LYS A N 7
ATOM 10362 C CA . LYS A 1 32 ? -9.481 8.935 9.299 1.00 0.00 32 LYS A CA 7
ATOM 10363 C C . LYS A 1 32 ? -8.275 8.873 10.214 1.00 0.00 32 LYS A C 7
ATOM 10364 O O . LYS A 1 32 ? -7.881 9.890 10.766 1.00 0.00 32 LYS A O 7
ATOM 10383 N N . LYS A 1 33 ? -7.715 7.684 10.402 1.00 0.00 33 LYS A N 7
ATOM 10384 C CA . LYS A 1 33 ? -6.572 7.479 11.268 1.00 0.00 33 LYS A CA 7
ATOM 10385 C C . LYS A 1 33 ? -5.371 8.269 10.810 1.00 0.00 33 LYS A C 7
ATOM 10386 O O . LYS A 1 33 ? -4.721 8.888 11.648 1.00 0.00 33 LYS A O 7
ATOM 10405 N N . ALA A 1 34 ? -5.068 8.243 9.518 1.00 0.00 34 ALA A N 7
ATOM 10406 C CA . ALA A 1 34 ? -3.930 8.951 8.976 1.00 0.00 34 ALA A CA 7
ATOM 10407 C C . ALA A 1 34 ? -4.103 10.450 9.172 1.00 0.00 34 ALA A C 7
ATOM 10408 O O . ALA A 1 34 ? -3.239 11.108 9.745 1.00 0.00 34 ALA A O 7
ATOM 10415 N N . GLU A 1 35 ? -5.235 10.974 8.711 1.00 0.00 35 GLU A N 7
ATOM 10416 C CA . GLU A 1 35 ? -5.543 12.392 8.774 1.00 0.00 35 GLU A CA 7
ATOM 10417 C C . GLU A 1 35 ? -5.590 12.902 10.221 1.00 0.00 35 GLU A C 7
ATOM 10418 O O . GLU A 1 35 ? -5.105 14.004 10.480 1.00 0.00 35 GLU A O 7
ATOM 10430 N N . ASP A 1 36 ? -6.095 12.100 11.168 1.00 0.00 36 ASP A N 7
ATOM 10431 C CA . ASP A 1 36 ? -6.187 12.427 12.600 1.00 0.00 36 ASP A CA 7
ATOM 10432 C C . ASP A 1 36 ? -4.792 12.362 13.236 1.00 0.00 36 ASP A C 7
ATOM 10433 O O . ASP A 1 36 ? -4.449 13.125 14.148 1.00 0.00 36 ASP A O 7
ATOM 10442 N N . SER A 1 37 ? -3.960 11.444 12.741 1.00 0.00 37 SER A N 7
ATOM 10443 C CA . SER A 1 37 ? -2.582 11.250 13.164 1.00 0.00 37 SER A CA 7
ATOM 10444 C C . SER A 1 37 ? -1.745 12.421 12.618 1.00 0.00 37 SER A C 7
ATOM 10445 O O . SER A 1 37 ? -0.624 12.642 13.073 1.00 0.00 37 SER A O 7
ATOM 10453 N N . GLY A 1 38 ? -2.279 13.209 11.677 1.00 0.00 38 GLY A N 7
ATOM 10454 C CA . GLY A 1 38 ? -1.618 14.341 11.043 1.00 0.00 38 GLY A CA 7
ATOM 10455 C C . GLY A 1 38 ? -0.718 13.900 9.895 1.00 0.00 38 GLY A C 7
ATOM 10456 O O . GLY A 1 38 ? -0.189 14.751 9.176 1.00 0.00 38 GLY A O 7
ATOM 10460 N N . LEU A 1 39 ? -0.495 12.593 9.758 1.00 0.00 39 LEU A N 7
ATOM 10461 C CA . LEU A 1 39 ? 0.316 11.975 8.742 1.00 0.00 39 LEU A CA 7
ATOM 10462 C C . LEU A 1 39 ? -0.573 11.758 7.526 1.00 0.00 39 LEU A C 7
ATOM 10463 O O . LEU A 1 39 ? -1.784 11.992 7.528 1.00 0.00 39 LEU A O 7
ATOM 10479 N N . THR A 1 40 ? 0.036 11.325 6.442 1.00 0.00 40 THR A N 7
ATOM 10480 C CA . THR A 1 40 ? -0.662 11.013 5.215 1.00 0.00 40 THR A CA 7
ATOM 10481 C C . THR A 1 40 ? -0.880 9.500 5.271 1.00 0.00 40 THR A C 7
ATOM 10482 O O . THR A 1 40 ? -0.133 8.780 5.944 1.00 0.00 40 THR A O 7
ATOM 10493 N N . VAL A 1 41 ? -1.873 8.996 4.541 1.00 0.00 41 VAL A N 7
ATOM 10494 C CA . VAL A 1 41 ? -2.183 7.576 4.473 1.00 0.00 41 VAL A CA 7
ATOM 10495 C C . VAL A 1 41 ? -0.907 6.788 4.146 1.00 0.00 41 VAL A C 7
ATOM 10496 O O . VAL A 1 41 ? -0.699 5.740 4.741 1.00 0.00 41 VAL A O 7
ATOM 10509 N N . SER A 1 42 ? -0.037 7.252 3.241 1.00 0.00 42 SER A N 7
ATOM 10510 C CA . SER A 1 42 ? 1.181 6.518 2.906 1.00 0.00 42 SER A CA 7
ATOM 10511 C C . SER A 1 42 ? 2.099 6.341 4.123 1.00 0.00 42 SER A C 7
ATOM 10512 O O . SER A 1 42 ? 2.621 5.245 4.332 1.00 0.00 42 SER A O 7
ATOM 10520 N N . ALA A 1 43 ? 2.308 7.404 4.910 1.00 0.00 43 ALA A N 7
ATOM 10521 C CA . ALA A 1 43 ? 3.140 7.380 6.110 1.00 0.00 43 ALA A CA 7
ATOM 10522 C C . ALA A 1 43 ? 2.489 6.493 7.163 1.00 0.00 43 ALA A C 7
ATOM 10523 O O . ALA A 1 43 ? 3.149 5.632 7.733 1.00 0.00 43 ALA A O 7
ATOM 10530 N N . TYR A 1 44 ? 1.193 6.691 7.409 1.00 0.00 44 TYR A N 7
ATOM 10531 C CA . TYR A 1 44 ? 0.449 5.915 8.383 1.00 0.00 44 TYR A CA 7
ATOM 10532 C C . TYR A 1 44 ? 0.559 4.419 8.043 1.00 0.00 44 TYR A C 7
ATOM 10533 O O . TYR A 1 44 ? 0.899 3.631 8.914 1.00 0.00 44 TYR A O 7
ATOM 10551 N N . ILE A 1 45 ? 0.355 4.031 6.775 1.00 0.00 45 ILE A N 7
ATOM 10552 C CA . ILE A 1 45 ? 0.436 2.647 6.298 1.00 0.00 45 ILE A CA 7
ATOM 10553 C C . ILE A 1 45 ? 1.787 2.030 6.664 1.00 0.00 45 ILE A C 7
ATOM 10554 O O . ILE A 1 45 ? 1.833 1.049 7.398 1.00 0.00 45 ILE A O 7
ATOM 10570 N N . ARG A 1 46 ? 2.884 2.560 6.110 1.00 0.00 46 ARG A N 7
ATOM 10571 C CA . ARG A 1 46 ? 4.226 2.036 6.365 1.00 0.00 46 ARG A CA 7
ATOM 10572 C C . ARG A 1 46 ? 4.527 2.019 7.854 1.00 0.00 46 ARG A C 7
ATOM 10573 O O . ARG A 1 46 ? 5.033 1.023 8.343 1.00 0.00 46 ARG A O 7
ATOM 10594 N N . ASN A 1 47 ? 4.213 3.091 8.575 1.00 0.00 47 ASN A N 7
ATOM 10595 C CA . ASN A 1 47 ? 4.473 3.178 9.997 1.00 0.00 47 ASN A CA 7
ATOM 10596 C C . ASN A 1 47 ? 3.766 2.075 10.772 1.00 0.00 47 ASN A C 7
ATOM 10597 O O . ASN A 1 47 ? 4.430 1.320 11.483 1.00 0.00 47 ASN A O 7
ATOM 10608 N N . ALA A 1 48 ? 2.449 1.965 10.606 1.00 0.00 48 ALA A N 7
ATOM 10609 C CA . ALA A 1 48 ? 1.627 0.969 11.281 1.00 0.00 48 ALA A CA 7
ATOM 10610 C C . ALA A 1 48 ? 2.042 -0.456 10.901 1.00 0.00 48 ALA A C 7
ATOM 10611 O O . ALA A 1 48 ? 1.911 -1.382 11.700 1.00 0.00 48 ALA A O 7
ATOM 10618 N N . ALA A 1 49 ? 2.559 -0.635 9.684 1.00 0.00 49 ALA A N 7
ATOM 10619 C CA . ALA A 1 49 ? 3.002 -1.925 9.180 1.00 0.00 49 ALA A CA 7
ATOM 10620 C C . ALA A 1 49 ? 4.334 -2.391 9.774 1.00 0.00 49 ALA A C 7
ATOM 10621 O O . ALA A 1 49 ? 4.596 -3.586 9.759 1.00 0.00 49 ALA A O 7
ATOM 10628 N N . LEU A 1 50 ? 5.182 -1.492 10.278 1.00 0.00 50 LEU A N 7
ATOM 10629 C CA . LEU A 1 50 ? 6.485 -1.858 10.836 1.00 0.00 50 LEU A CA 7
ATOM 10630 C C . LEU A 1 50 ? 6.461 -1.923 12.360 1.00 0.00 50 LEU A C 7
ATOM 10631 O O . LEU A 1 50 ? 7.138 -2.769 12.948 1.00 0.00 50 LEU A O 7
ATOM 10647 N N . ASN A 1 51 ? 5.746 -0.988 12.989 1.00 0.00 51 ASN A N 7
ATOM 10648 C CA . ASN A 1 51 ? 5.651 -0.909 14.448 1.00 0.00 51 ASN A CA 7
ATOM 10649 C C . ASN A 1 51 ? 4.812 -2.019 15.053 1.00 0.00 51 ASN A C 7
ATOM 10650 O O . ASN A 1 51 ? 4.906 -2.174 16.294 1.00 0.00 51 ASN A O 7
ATOM 10661 N N . SER B 1 1 ? -23.504 -26.652 -8.761 1.00 0.00 1 SER B N 7
ATOM 10662 C CA . SER B 1 1 ? -23.752 -25.315 -8.203 1.00 0.00 1 SER B CA 7
ATOM 10663 C C . SER B 1 1 ? -22.651 -25.095 -7.188 1.00 0.00 1 SER B C 7
ATOM 10664 O O . SER B 1 1 ? -22.421 -25.991 -6.381 1.00 0.00 1 SER B O 7
ATOM 10672 N N . ASP B 1 2 ? -21.971 -23.958 -7.257 1.00 0.00 2 ASP B N 7
ATOM 10673 C CA . ASP B 1 2 ? -20.864 -23.612 -6.376 1.00 0.00 2 ASP B CA 7
ATOM 10674 C C . ASP B 1 2 ? -20.858 -22.111 -6.120 1.00 0.00 2 ASP B C 7
ATOM 10675 O O . ASP B 1 2 ? -20.791 -21.704 -4.965 1.00 0.00 2 ASP B O 7
ATOM 10684 N N . SER B 1 3 ? -21.017 -21.280 -7.151 1.00 0.00 3 SER B N 7
ATOM 10685 C CA . SER B 1 3 ? -21.019 -19.837 -7.025 1.00 0.00 3 SER B CA 7
ATOM 10686 C C . SER B 1 3 ? -22.154 -19.273 -7.876 1.00 0.00 3 SER B C 7
ATOM 10687 O O . SER B 1 3 ? -22.554 -19.886 -8.869 1.00 0.00 3 SER B O 7
ATOM 10695 N N . ALA B 1 4 ? -22.667 -18.098 -7.499 1.00 0.00 4 ALA B N 7
ATOM 10696 C CA . ALA B 1 4 ? -23.750 -17.443 -8.220 1.00 0.00 4 ALA B CA 7
ATOM 10697 C C . ALA B 1 4 ? -23.310 -17.122 -9.650 1.00 0.00 4 ALA B C 7
ATOM 10698 O O . ALA B 1 4 ? -22.189 -16.659 -9.872 1.00 0.00 4 ALA B O 7
ATOM 10705 N N . VAL B 1 5 ? -24.229 -17.277 -10.605 1.00 0.00 5 VAL B N 7
ATOM 10706 C CA . VAL B 1 5 ? -23.999 -17.028 -12.028 1.00 0.00 5 VAL B CA 7
ATOM 10707 C C . VAL B 1 5 ? -23.635 -15.564 -12.339 1.00 0.00 5 VAL B C 7
ATOM 10708 O O . VAL B 1 5 ? -23.172 -15.273 -13.442 1.00 0.00 5 VAL B O 7
ATOM 10721 N N . ARG B 1 6 ? -23.856 -14.618 -11.419 1.00 0.00 6 ARG B N 7
ATOM 10722 C CA . ARG B 1 6 ? -23.532 -13.205 -11.605 1.00 0.00 6 ARG B CA 7
ATOM 10723 C C . ARG B 1 6 ? -22.440 -12.836 -10.615 1.00 0.00 6 ARG B C 7
ATOM 10724 O O . ARG B 1 6 ? -22.587 -13.140 -9.430 1.00 0.00 6 ARG B O 7
ATOM 10745 N N . LYS B 1 7 ? -21.363 -12.207 -11.091 1.00 0.00 7 LYS B N 7
ATOM 10746 C CA . LYS B 1 7 ? -20.265 -11.764 -10.232 1.00 0.00 7 LYS B CA 7
ATOM 10747 C C . LYS B 1 7 ? -19.789 -10.371 -10.606 1.00 0.00 7 LYS B C 7
ATOM 10748 O O . LYS B 1 7 ? -19.671 -9.530 -9.712 1.00 0.00 7 LYS B O 7
ATOM 10767 N N . LYS B 1 8 ? -19.589 -10.072 -11.893 1.00 0.00 8 LYS B N 7
ATOM 10768 C CA . LYS B 1 8 ? -19.136 -8.750 -12.311 1.00 0.00 8 LYS B CA 7
ATOM 10769 C C . LYS B 1 8 ? -20.271 -7.738 -12.153 1.00 0.00 8 LYS B C 7
ATOM 10770 O O . LYS B 1 8 ? -21.083 -7.572 -13.065 1.00 0.00 8 LYS B O 7
ATOM 10789 N N . SER B 1 9 ? -20.347 -7.068 -11.006 1.00 0.00 9 SER B N 7
ATOM 10790 C CA . SER B 1 9 ? -21.347 -6.060 -10.688 1.00 0.00 9 SER B CA 7
ATOM 10791 C C . SER B 1 9 ? -20.641 -4.943 -9.933 1.00 0.00 9 SER B C 7
ATOM 10792 O O . SER B 1 9 ? -20.394 -5.057 -8.730 1.00 0.00 9 SER B O 7
ATOM 10800 N N . GLU B 1 10 ? -20.276 -3.883 -10.645 1.00 0.00 10 GLU B N 7
ATOM 10801 C CA . GLU B 1 10 ? -19.606 -2.712 -10.103 1.00 0.00 10 GLU B CA 7
ATOM 10802 C C . GLU B 1 10 ? -20.317 -1.514 -10.722 1.00 0.00 10 GLU B C 7
ATOM 10803 O O . GLU B 1 10 ? -20.458 -1.456 -11.946 1.00 0.00 10 GLU B O 7
ATOM 10815 N N . VAL B 1 11 ? -20.831 -0.611 -9.887 1.00 0.00 11 VAL B N 7
ATOM 10816 C CA . VAL B 1 11 ? -21.554 0.596 -10.308 1.00 0.00 11 VAL B CA 7
ATOM 10817 C C . VAL B 1 11 ? -20.756 1.840 -9.909 1.00 0.00 11 VAL B C 7
ATOM 10818 O O . VAL B 1 11 ? -20.837 2.865 -10.579 1.00 0.00 11 VAL B O 7
ATOM 10831 N N . ARG B 1 12 ? -19.976 1.759 -8.830 1.00 0.00 12 ARG B N 7
ATOM 10832 C CA . ARG B 1 12 ? -19.135 2.833 -8.327 1.00 0.00 12 ARG B CA 7
ATOM 10833 C C . ARG B 1 12 ? -17.911 2.137 -7.748 1.00 0.00 12 ARG B C 7
ATOM 10834 O O . ARG B 1 12 ? -18.045 1.105 -7.077 1.00 0.00 12 ARG B O 7
ATOM 10855 N N . GLN B 1 13 ? -16.724 2.649 -8.042 1.00 0.00 13 GLN B N 7
ATOM 10856 C CA . GLN B 1 13 ? -15.457 2.102 -7.587 1.00 0.00 13 GLN B CA 7
ATOM 10857 C C . GLN B 1 13 ? -15.255 2.485 -6.123 1.00 0.00 13 GLN B C 7
ATOM 10858 O O . GLN B 1 13 ? -14.610 3.476 -5.779 1.00 0.00 13 GLN B O 7
ATOM 10872 N N . LYS B 1 14 ? -15.853 1.692 -5.238 1.00 0.00 14 LYS B N 7
ATOM 10873 C CA . LYS B 1 14 ? -15.767 1.886 -3.795 1.00 0.00 14 LYS B CA 7
ATOM 10874 C C . LYS B 1 14 ? -14.367 1.566 -3.261 1.00 0.00 14 LYS B C 7
ATOM 10875 O O . LYS B 1 14 ? -14.040 1.971 -2.152 1.00 0.00 14 LYS B O 7
ATOM 10894 N N . THR B 1 15 ? -13.577 0.781 -3.998 1.00 0.00 15 THR B N 7
ATOM 10895 C CA . THR B 1 15 ? -12.226 0.448 -3.594 1.00 0.00 15 THR B CA 7
ATOM 10896 C C . THR B 1 15 ? -11.322 1.649 -3.907 1.00 0.00 15 THR B C 7
ATOM 10897 O O . THR B 1 15 ? -11.729 2.610 -4.566 1.00 0.00 15 THR B O 7
ATOM 10908 N N . VAL B 1 16 ? -10.075 1.564 -3.469 1.00 0.00 16 VAL B N 7
ATOM 10909 C CA . VAL B 1 16 ? -9.043 2.567 -3.663 1.00 0.00 16 VAL B CA 7
ATOM 10910 C C . VAL B 1 16 ? -7.964 1.918 -4.514 1.00 0.00 16 VAL B C 7
ATOM 10911 O O . VAL B 1 16 ? -7.750 0.709 -4.399 1.00 0.00 16 VAL B O 7
ATOM 10924 N N . VAL B 1 17 ? -7.273 2.684 -5.352 1.00 0.00 17 VAL B N 7
ATOM 10925 C CA . VAL B 1 17 ? -6.193 2.175 -6.169 1.00 0.00 17 VAL B CA 7
ATOM 10926 C C . VAL B 1 17 ? -5.106 3.242 -6.199 1.00 0.00 17 VAL B C 7
ATOM 10927 O O . VAL B 1 17 ? -5.259 4.319 -6.783 1.00 0.00 17 VAL B O 7
ATOM 10940 N N . ARG B 1 18 ? -4.027 2.974 -5.473 1.00 0.00 18 ARG B N 7
ATOM 10941 C CA . ARG B 1 18 ? -2.880 3.868 -5.375 1.00 0.00 18 ARG B CA 7
ATOM 10942 C C . ARG B 1 18 ? -1.595 3.051 -5.484 1.00 0.00 18 ARG B C 7
ATOM 10943 O O . ARG B 1 18 ? -1.585 1.834 -5.287 1.00 0.00 18 ARG B O 7
ATOM 10964 N N . THR B 1 19 ? -0.510 3.725 -5.827 1.00 0.00 19 THR B N 7
ATOM 10965 C CA . THR B 1 19 ? 0.808 3.145 -5.991 1.00 0.00 19 THR B CA 7
ATOM 10966 C C . THR B 1 19 ? 1.579 3.383 -4.689 1.00 0.00 19 THR B C 7
ATOM 10967 O O . THR B 1 19 ? 2.238 4.412 -4.498 1.00 0.00 19 THR B O 7
ATOM 10978 N N . LEU B 1 20 ? 1.429 2.458 -3.746 1.00 0.00 20 LEU B N 7
ATOM 10979 C CA . LEU B 1 20 ? 2.083 2.520 -2.440 1.00 0.00 20 LEU B CA 7
ATOM 10980 C C . LEU B 1 20 ? 3.515 1.999 -2.580 1.00 0.00 20 LEU B C 7
ATOM 10981 O O . LEU B 1 20 ? 3.732 0.800 -2.753 1.00 0.00 20 LEU B O 7
ATOM 10997 N N . ARG B 1 21 ? 4.483 2.912 -2.557 1.00 0.00 21 ARG B N 7
ATOM 10998 C CA . ARG B 1 21 ? 5.914 2.663 -2.674 1.00 0.00 21 ARG B CA 7
ATOM 10999 C C . ARG B 1 21 ? 6.561 2.526 -1.290 1.00 0.00 21 ARG B C 7
ATOM 11000 O O . ARG B 1 21 ? 6.204 3.288 -0.389 1.00 0.00 21 ARG B O 7
ATOM 11021 N N . PHE B 1 22 ? 7.534 1.619 -1.135 1.00 0.00 22 PHE B N 7
ATOM 11022 C CA . PHE B 1 22 ? 8.251 1.344 0.132 1.00 0.00 22 PHE B CA 7
ATOM 11023 C C . PHE B 1 22 ? 9.757 1.367 -0.068 1.00 0.00 22 PHE B C 7
ATOM 11024 O O . PHE B 1 22 ? 10.209 1.415 -1.212 1.00 0.00 22 PHE B O 7
ATOM 11041 N N . SER B 1 23 ? 10.534 1.328 1.015 1.00 0.00 23 SER B N 7
ATOM 11042 C CA . SER B 1 23 ? 11.996 1.319 0.959 1.00 0.00 23 SER B CA 7
ATOM 11043 C C . SER B 1 23 ? 12.470 -0.134 1.127 1.00 0.00 23 SER B C 7
ATOM 11044 O O . SER B 1 23 ? 11.682 -0.967 1.578 1.00 0.00 23 SER B O 7
ATOM 11052 N N . PRO B 1 24 ? 13.740 -0.473 0.838 1.00 0.00 24 PRO B N 7
ATOM 11053 C CA . PRO B 1 24 ? 14.213 -1.845 0.983 1.00 0.00 24 PRO B CA 7
ATOM 11054 C C . PRO B 1 24 ? 14.297 -2.281 2.447 1.00 0.00 24 PRO B C 7
ATOM 11055 O O . PRO B 1 24 ? 14.186 -3.475 2.713 1.00 0.00 24 PRO B O 7
ATOM 11066 N N . VAL B 1 25 ? 14.521 -1.343 3.376 1.00 0.00 25 VAL B N 7
ATOM 11067 C CA . VAL B 1 25 ? 14.609 -1.613 4.807 1.00 0.00 25 VAL B CA 7
ATOM 11068 C C . VAL B 1 25 ? 13.209 -2.040 5.263 1.00 0.00 25 VAL B C 7
ATOM 11069 O O . VAL B 1 25 ? 13.031 -3.151 5.757 1.00 0.00 25 VAL B O 7
ATOM 11082 N N . GLU B 1 26 ? 12.209 -1.185 5.025 1.00 0.00 26 GLU B N 7
ATOM 11083 C CA . GLU B 1 26 ? 10.813 -1.416 5.374 1.00 0.00 26 GLU B CA 7
ATOM 11084 C C . GLU B 1 26 ? 10.289 -2.710 4.753 1.00 0.00 26 GLU B C 7
ATOM 11085 O O . GLU B 1 26 ? 9.604 -3.485 5.415 1.00 0.00 26 GLU B O 7
ATOM 11097 N N . ASP B 1 27 ? 10.608 -2.941 3.482 1.00 0.00 27 ASP B N 7
ATOM 11098 C CA . ASP B 1 27 ? 10.179 -4.122 2.750 1.00 0.00 27 ASP B CA 7
ATOM 11099 C C . ASP B 1 27 ? 10.719 -5.414 3.334 1.00 0.00 27 ASP B C 7
ATOM 11100 O O . ASP B 1 27 ? 10.042 -6.433 3.290 1.00 0.00 27 ASP B O 7
ATOM 11109 N N . GLU B 1 28 ? 11.956 -5.404 3.814 1.00 0.00 28 GLU B N 7
ATOM 11110 C CA . GLU B 1 28 ? 12.598 -6.554 4.421 1.00 0.00 28 GLU B CA 7
ATOM 11111 C C . GLU B 1 28 ? 11.774 -6.932 5.654 1.00 0.00 28 GLU B C 7
ATOM 11112 O O . GLU B 1 28 ? 11.342 -8.075 5.778 1.00 0.00 28 GLU B O 7
ATOM 11124 N N . THR B 1 29 ? 11.489 -5.958 6.520 1.00 0.00 29 THR B N 7
ATOM 11125 C CA . THR B 1 29 ? 10.730 -6.142 7.743 1.00 0.00 29 THR B CA 7
ATOM 11126 C C . THR B 1 29 ? 9.334 -6.694 7.452 1.00 0.00 29 THR B C 7
ATOM 11127 O O . THR B 1 29 ? 8.990 -7.778 7.932 1.00 0.00 29 THR B O 7
ATOM 11138 N N . ILE B 1 30 ? 8.550 -5.958 6.660 1.00 0.00 30 ILE B N 7
ATOM 11139 C CA . ILE B 1 30 ? 7.186 -6.310 6.295 1.00 0.00 30 ILE B CA 7
ATOM 11140 C C . ILE B 1 30 ? 7.154 -7.686 5.638 1.00 0.00 30 ILE B C 7
ATOM 11141 O O . ILE B 1 30 ? 6.299 -8.494 5.979 1.00 0.00 30 ILE B O 7
ATOM 11157 N N . ARG B 1 31 ? 8.049 -7.979 4.693 1.00 0.00 31 ARG B N 7
ATOM 11158 C CA . ARG B 1 31 ? 8.065 -9.276 4.017 1.00 0.00 31 ARG B CA 7
ATOM 11159 C C . ARG B 1 31 ? 8.331 -10.404 4.997 1.00 0.00 31 ARG B C 7
ATOM 11160 O O . ARG B 1 31 ? 7.672 -11.437 4.909 1.00 0.00 31 ARG B O 7
ATOM 11181 N N . LYS B 1 32 ? 9.314 -10.237 5.884 1.00 0.00 32 LYS B N 7
ATOM 11182 C CA . LYS B 1 32 ? 9.659 -11.268 6.851 1.00 0.00 32 LYS B CA 7
ATOM 11183 C C . LYS B 1 32 ? 8.463 -11.567 7.731 1.00 0.00 32 LYS B C 7
ATOM 11184 O O . LYS B 1 32 ? 8.117 -12.735 7.906 1.00 0.00 32 LYS B O 7
ATOM 11203 N N . LYS B 1 33 ? 7.879 -10.515 8.302 1.00 0.00 33 LYS B N 7
ATOM 11204 C CA . LYS B 1 33 ? 6.738 -10.597 9.191 1.00 0.00 33 LYS B CA 7
ATOM 11205 C C . LYS B 1 33 ? 5.548 -11.224 8.492 1.00 0.00 33 LYS B C 7
ATOM 11206 O O . LYS B 1 33 ? 4.985 -12.182 9.010 1.00 0.00 33 LYS B O 7
ATOM 11225 N N . ALA B 1 34 ? 5.180 -10.685 7.334 1.00 0.00 34 ALA B N 7
ATOM 11226 C CA . ALA B 1 34 ? 4.050 -11.150 6.554 1.00 0.00 34 ALA B CA 7
ATOM 11227 C C . ALA B 1 34 ? 4.173 -12.634 6.231 1.00 0.00 34 ALA B C 7
ATOM 11228 O O . ALA B 1 34 ? 3.274 -13.421 6.532 1.00 0.00 34 ALA B O 7
ATOM 11235 N N . GLU B 1 35 ? 5.301 -13.022 5.638 1.00 0.00 35 GLU B N 7
ATOM 11236 C CA . GLU B 1 35 ? 5.516 -14.402 5.245 1.00 0.00 35 GLU B CA 7
ATOM 11237 C C . GLU B 1 35 ? 5.537 -15.356 6.439 1.00 0.00 35 GLU B C 7
ATOM 11238 O O . GLU B 1 35 ? 4.939 -16.434 6.364 1.00 0.00 35 GLU B O 7
ATOM 11250 N N . ASP B 1 36 ? 6.205 -14.967 7.527 1.00 0.00 36 ASP B N 7
ATOM 11251 C CA . ASP B 1 36 ? 6.313 -15.772 8.738 1.00 0.00 36 ASP B CA 7
ATOM 11252 C C . ASP B 1 36 ? 4.947 -15.934 9.395 1.00 0.00 36 ASP B C 7
ATOM 11253 O O . ASP B 1 36 ? 4.630 -17.008 9.908 1.00 0.00 36 ASP B O 7
ATOM 11262 N N . SER B 1 37 ? 4.127 -14.884 9.348 1.00 0.00 37 SER B N 7
ATOM 11263 C CA . SER B 1 37 ? 2.793 -14.874 9.907 1.00 0.00 37 SER B CA 7
ATOM 11264 C C . SER B 1 37 ? 1.807 -15.591 8.977 1.00 0.00 37 SER B C 7
ATOM 11265 O O . SER B 1 37 ? 0.655 -15.778 9.366 1.00 0.00 37 SER B O 7
ATOM 11273 N N . GLY B 1 38 ? 2.208 -15.988 7.764 1.00 0.00 38 GLY B N 7
ATOM 11274 C CA . GLY B 1 38 ? 1.331 -16.667 6.820 1.00 0.00 38 GLY B CA 7
ATOM 11275 C C . GLY B 1 38 ? 0.249 -15.751 6.230 1.00 0.00 38 GLY B C 7
ATOM 11276 O O . GLY B 1 38 ? -0.701 -16.250 5.615 1.00 0.00 38 GLY B O 7
ATOM 11280 N N . LEU B 1 39 ? 0.344 -14.437 6.456 1.00 0.00 39 LEU B N 7
ATOM 11281 C CA . LEU B 1 39 ? -0.573 -13.421 5.973 1.00 0.00 39 LEU B CA 7
ATOM 11282 C C . LEU B 1 39 ? 0.222 -12.685 4.913 1.00 0.00 39 LEU B C 7
ATOM 11283 O O . LEU B 1 39 ? 1.150 -11.957 5.254 1.00 0.00 39 LEU B O 7
ATOM 11299 N N . THR B 1 40 ? -0.108 -12.882 3.637 1.00 0.00 40 THR B N 7
ATOM 11300 C CA . THR B 1 40 ? 0.564 -12.234 2.515 1.00 0.00 40 THR B CA 7
ATOM 11301 C C . THR B 1 40 ? 0.724 -10.730 2.796 1.00 0.00 40 THR B C 7
ATOM 11302 O O . THR B 1 40 ? -0.094 -10.126 3.495 1.00 0.00 40 THR B O 7
ATOM 11313 N N . VAL B 1 41 ? 1.760 -10.113 2.224 1.00 0.00 41 VAL B N 7
ATOM 11314 C CA . VAL B 1 41 ? 2.107 -8.707 2.396 1.00 0.00 41 VAL B CA 7
ATOM 11315 C C . VAL B 1 41 ? 0.878 -7.804 2.323 1.00 0.00 41 VAL B C 7
ATOM 11316 O O . VAL B 1 41 ? 0.749 -6.901 3.145 1.00 0.00 41 VAL B O 7
ATOM 11329 N N . SER B 1 42 ? -0.043 -8.021 1.385 1.00 0.00 42 SER B N 7
ATOM 11330 C CA . SER B 1 42 ? -1.226 -7.171 1.315 1.00 0.00 42 SER B CA 7
ATOM 11331 C C . SER B 1 42 ? -2.147 -7.336 2.529 1.00 0.00 42 SER B C 7
ATOM 11332 O O . SER B 1 42 ? -2.647 -6.335 3.044 1.00 0.00 42 SER B O 7
ATOM 11340 N N . ALA B 1 43 ? -2.397 -8.572 2.975 1.00 0.00 43 ALA B N 7
ATOM 11341 C CA . ALA B 1 43 ? -3.233 -8.837 4.138 1.00 0.00 43 ALA B CA 7
ATOM 11342 C C . ALA B 1 43 ? -2.575 -8.238 5.374 1.00 0.00 43 ALA B C 7
ATOM 11343 O O . ALA B 1 43 ? -3.270 -7.671 6.218 1.00 0.00 43 ALA B O 7
ATOM 11350 N N . TYR B 1 44 ? -1.253 -8.374 5.471 1.00 0.00 44 TYR B N 7
ATOM 11351 C CA . TYR B 1 44 ? -0.460 -7.857 6.559 1.00 0.00 44 TYR B CA 7
ATOM 11352 C C . TYR B 1 44 ? -0.632 -6.338 6.588 1.00 0.00 44 TYR B C 7
ATOM 11353 O O . TYR B 1 44 ? -1.034 -5.794 7.607 1.00 0.00 44 TYR B O 7
ATOM 11371 N N . ILE B 1 45 ? -0.397 -5.653 5.459 1.00 0.00 45 ILE B N 7
ATOM 11372 C CA . ILE B 1 45 ? -0.536 -4.201 5.355 1.00 0.00 45 ILE B CA 7
ATOM 11373 C C . ILE B 1 45 ? -1.939 -3.796 5.798 1.00 0.00 45 ILE B C 7
ATOM 11374 O O . ILE B 1 45 ? -2.075 -2.941 6.671 1.00 0.00 45 ILE B O 7
ATOM 11390 N N . ARG B 1 46 ? -2.974 -4.389 5.191 1.00 0.00 46 ARG B N 7
ATOM 11391 C CA . ARG B 1 46 ? -4.376 -4.120 5.509 1.00 0.00 46 ARG B CA 7
ATOM 11392 C C . ARG B 1 46 ? -4.581 -4.150 7.023 1.00 0.00 46 ARG B C 7
ATOM 11393 O O . ARG B 1 46 ? -4.918 -3.143 7.624 1.00 0.00 46 ARG B O 7
ATOM 11414 N N . ASN B 1 47 ? -4.376 -5.318 7.613 1.00 0.00 47 ASN B N 7
ATOM 11415 C CA . ASN B 1 47 ? -4.544 -5.616 9.024 1.00 0.00 47 ASN B CA 7
ATOM 11416 C C . ASN B 1 47 ? -3.765 -4.687 9.944 1.00 0.00 47 ASN B C 7
ATOM 11417 O O . ASN B 1 47 ? -4.341 -4.130 10.879 1.00 0.00 47 ASN B O 7
ATOM 11428 N N . ALA B 1 48 ? -2.470 -4.519 9.689 1.00 0.00 48 ALA B N 7
ATOM 11429 C CA . ALA B 1 48 ? -1.607 -3.677 10.499 1.00 0.00 48 ALA B CA 7
ATOM 11430 C C . ALA B 1 48 ? -2.067 -2.225 10.519 1.00 0.00 48 ALA B C 7
ATOM 11431 O O . ALA B 1 48 ? -1.853 -1.530 11.505 1.00 0.00 48 ALA B O 7
ATOM 11438 N N . ALA B 1 49 ? -2.714 -1.775 9.448 1.00 0.00 49 ALA B N 7
ATOM 11439 C CA . ALA B 1 49 ? -3.194 -0.407 9.331 1.00 0.00 49 ALA B CA 7
ATOM 11440 C C . ALA B 1 49 ? -4.580 -0.189 9.937 1.00 0.00 49 ALA B C 7
ATOM 11441 O O . ALA B 1 49 ? -5.020 0.948 10.061 1.00 0.00 49 ALA B O 7
ATOM 11448 N N . LEU B 1 50 ? -5.310 -1.251 10.269 1.00 0.00 50 LEU B N 7
ATOM 11449 C CA . LEU B 1 50 ? -6.655 -1.135 10.833 1.00 0.00 50 LEU B CA 7
ATOM 11450 C C . LEU B 1 50 ? -6.651 -1.424 12.321 1.00 0.00 50 LEU B C 7
ATOM 11451 O O . LEU B 1 50 ? -7.466 -0.870 13.060 1.00 0.00 50 LEU B O 7
ATOM 11467 N N . ASN B 1 51 ? -5.717 -2.262 12.755 1.00 0.00 51 ASN B N 7
ATOM 11468 C CA . ASN B 1 51 ? -5.546 -2.691 14.137 1.00 0.00 51 ASN B CA 7
ATOM 11469 C C . ASN B 1 51 ? -4.212 -2.233 14.695 1.00 0.00 51 ASN B C 7
ATOM 11470 O O . ASN B 1 51 ? -4.180 -1.194 15.387 1.00 0.00 51 ASN B O 7
ATOM 11481 N N . SER A 1 1 ? 40.646 -23.771 -8.193 1.00 0.00 1 SER A N 8
ATOM 11482 C CA . SER A 1 1 ? 39.567 -22.923 -7.634 1.00 0.00 1 SER A CA 8
ATOM 11483 C C . SER A 1 1 ? 39.523 -21.615 -8.430 1.00 0.00 1 SER A C 8
ATOM 11484 O O . SER A 1 1 ? 39.520 -20.509 -7.898 1.00 0.00 1 SER A O 8
ATOM 11492 N N . ASP A 1 2 ? 39.497 -21.815 -9.734 1.00 0.00 2 ASP A N 8
ATOM 11493 C CA . ASP A 1 2 ? 39.505 -20.943 -10.895 1.00 0.00 2 ASP A CA 8
ATOM 11494 C C . ASP A 1 2 ? 38.150 -20.246 -11.046 1.00 0.00 2 ASP A C 8
ATOM 11495 O O . ASP A 1 2 ? 38.065 -19.037 -11.267 1.00 0.00 2 ASP A O 8
ATOM 11504 N N . SER A 1 3 ? 37.077 -21.017 -10.867 1.00 0.00 3 SER A N 8
ATOM 11505 C CA . SER A 1 3 ? 35.704 -20.566 -10.945 1.00 0.00 3 SER A CA 8
ATOM 11506 C C . SER A 1 3 ? 35.165 -20.504 -9.518 1.00 0.00 3 SER A C 8
ATOM 11507 O O . SER A 1 3 ? 35.250 -21.487 -8.783 1.00 0.00 3 SER A O 8
ATOM 11515 N N . ALA A 1 4 ? 34.662 -19.339 -9.113 1.00 0.00 4 ALA A N 8
ATOM 11516 C CA . ALA A 1 4 ? 34.099 -19.085 -7.798 1.00 0.00 4 ALA A CA 8
ATOM 11517 C C . ALA A 1 4 ? 33.046 -17.987 -7.937 1.00 0.00 4 ALA A C 8
ATOM 11518 O O . ALA A 1 4 ? 33.090 -17.190 -8.888 1.00 0.00 4 ALA A O 8
ATOM 11525 N N . VAL A 1 5 ? 32.106 -17.962 -6.989 1.00 0.00 5 VAL A N 8
ATOM 11526 C CA . VAL A 1 5 ? 31.022 -16.988 -6.935 1.00 0.00 5 VAL A CA 8
ATOM 11527 C C . VAL A 1 5 ? 31.611 -15.579 -6.811 1.00 0.00 5 VAL A C 8
ATOM 11528 O O . VAL A 1 5 ? 32.720 -15.400 -6.304 1.00 0.00 5 VAL A O 8
ATOM 11541 N N . ARG A 1 6 ? 30.891 -14.563 -7.290 1.00 0.00 6 ARG A N 8
ATOM 11542 C CA . ARG A 1 6 ? 31.347 -13.179 -7.240 1.00 0.00 6 ARG A CA 8
ATOM 11543 C C . ARG A 1 6 ? 30.160 -12.241 -7.396 1.00 0.00 6 ARG A C 8
ATOM 11544 O O . ARG A 1 6 ? 29.152 -12.626 -7.989 1.00 0.00 6 ARG A O 8
ATOM 11565 N N . LYS A 1 7 ? 30.276 -11.036 -6.837 1.00 0.00 7 LYS A N 8
ATOM 11566 C CA . LYS A 1 7 ? 29.232 -10.022 -6.942 1.00 0.00 7 LYS A CA 8
ATOM 11567 C C . LYS A 1 7 ? 29.250 -9.538 -8.395 1.00 0.00 7 LYS A C 8
ATOM 11568 O O . LYS A 1 7 ? 30.310 -9.559 -9.029 1.00 0.00 7 LYS A O 8
ATOM 11587 N N . LYS A 1 8 ? 28.119 -9.065 -8.912 1.00 0.00 8 LYS A N 8
ATOM 11588 C CA . LYS A 1 8 ? 28.006 -8.556 -10.276 1.00 0.00 8 LYS A CA 8
ATOM 11589 C C . LYS A 1 8 ? 27.243 -7.243 -10.167 1.00 0.00 8 LYS A C 8
ATOM 11590 O O . LYS A 1 8 ? 27.856 -6.178 -10.206 1.00 0.00 8 LYS A O 8
ATOM 11609 N N . SER A 1 9 ? 25.929 -7.313 -10.000 1.00 0.00 9 SER A N 8
ATOM 11610 C CA . SER A 1 9 ? 25.018 -6.190 -9.851 1.00 0.00 9 SER A CA 8
ATOM 11611 C C . SER A 1 9 ? 23.959 -6.626 -8.834 1.00 0.00 9 SER A C 8
ATOM 11612 O O . SER A 1 9 ? 24.158 -7.609 -8.114 1.00 0.00 9 SER A O 8
ATOM 11620 N N . GLU A 1 10 ? 22.862 -5.884 -8.694 1.00 0.00 10 GLU A N 8
ATOM 11621 C CA . GLU A 1 10 ? 21.812 -6.232 -7.746 1.00 0.00 10 GLU A CA 8
ATOM 11622 C C . GLU A 1 10 ? 20.486 -5.655 -8.243 1.00 0.00 10 GLU A C 8
ATOM 11623 O O . GLU A 1 10 ? 20.351 -5.412 -9.452 1.00 0.00 10 GLU A O 8
ATOM 11635 N N . VAL A 1 11 ? 19.501 -5.496 -7.357 1.00 0.00 11 VAL A N 8
ATOM 11636 C CA . VAL A 1 11 ? 18.191 -4.943 -7.663 1.00 0.00 11 VAL A CA 8
ATOM 11637 C C . VAL A 1 11 ? 18.377 -3.560 -8.294 1.00 0.00 11 VAL A C 8
ATOM 11638 O O . VAL A 1 11 ? 18.896 -2.647 -7.652 1.00 0.00 11 VAL A O 8
ATOM 11651 N N . ARG A 1 12 ? 18.022 -3.398 -9.575 1.00 0.00 12 ARG A N 8
ATOM 11652 C CA . ARG A 1 12 ? 18.149 -2.098 -10.248 1.00 0.00 12 ARG A CA 8
ATOM 11653 C C . ARG A 1 12 ? 17.200 -1.078 -9.608 1.00 0.00 12 ARG A C 8
ATOM 11654 O O . ARG A 1 12 ? 17.463 0.122 -9.628 1.00 0.00 12 ARG A O 8
ATOM 11675 N N . GLN A 1 13 ? 16.106 -1.577 -9.036 1.00 0.00 13 GLN A N 8
ATOM 11676 C CA . GLN A 1 13 ? 15.040 -0.872 -8.365 1.00 0.00 13 GLN A CA 8
ATOM 11677 C C . GLN A 1 13 ? 14.965 -1.511 -6.986 1.00 0.00 13 GLN A C 8
ATOM 11678 O O . GLN A 1 13 ? 14.479 -2.633 -6.849 1.00 0.00 13 GLN A O 8
ATOM 11692 N N . LYS A 1 14 ? 15.577 -0.844 -6.004 1.00 0.00 14 LYS A N 8
ATOM 11693 C CA . LYS A 1 14 ? 15.619 -1.275 -4.606 1.00 0.00 14 LYS A CA 8
ATOM 11694 C C . LYS A 1 14 ? 14.245 -1.090 -3.964 1.00 0.00 14 LYS A C 8
ATOM 11695 O O . LYS A 1 14 ? 13.856 -1.879 -3.103 1.00 0.00 14 LYS A O 8
ATOM 11714 N N . THR A 1 15 ? 13.538 -0.017 -4.330 1.00 0.00 15 THR A N 8
ATOM 11715 C CA . THR A 1 15 ? 12.208 0.251 -3.815 1.00 0.00 15 THR A CA 8
ATOM 11716 C C . THR A 1 15 ? 11.254 -0.752 -4.452 1.00 0.00 15 THR A C 8
ATOM 11717 O O . THR A 1 15 ? 11.530 -1.342 -5.496 1.00 0.00 15 THR A O 8
ATOM 11728 N N . VAL A 1 16 ? 10.095 -0.886 -3.838 1.00 0.00 16 VAL A N 8
ATOM 11729 C CA . VAL A 1 16 ? 9.049 -1.773 -4.296 1.00 0.00 16 VAL A CA 8
ATOM 11730 C C . VAL A 1 16 ? 7.961 -0.894 -4.875 1.00 0.00 16 VAL A C 8
ATOM 11731 O O . VAL A 1 16 ? 7.716 0.202 -4.367 1.00 0.00 16 VAL A O 8
ATOM 11744 N N . VAL A 1 17 ? 7.295 -1.378 -5.909 1.00 0.00 17 VAL A N 8
ATOM 11745 C CA . VAL A 1 17 ? 6.204 -0.700 -6.568 1.00 0.00 17 VAL A CA 8
ATOM 11746 C C . VAL A 1 17 ? 5.194 -1.791 -6.893 1.00 0.00 17 VAL A C 8
ATOM 11747 O O . VAL A 1 17 ? 5.466 -2.717 -7.658 1.00 0.00 17 VAL A O 8
ATOM 11760 N N . ARG A 1 18 ? 4.067 -1.762 -6.201 1.00 0.00 18 ARG A N 8
ATOM 11761 C CA . ARG A 1 18 ? 3.003 -2.752 -6.376 1.00 0.00 18 ARG A CA 8
ATOM 11762 C C . ARG A 1 18 ? 1.646 -2.073 -6.200 1.00 0.00 18 ARG A C 8
ATOM 11763 O O . ARG A 1 18 ? 1.604 -0.855 -5.987 1.00 0.00 18 ARG A O 8
ATOM 11784 N N . THR A 1 19 ? 0.545 -2.820 -6.238 1.00 0.00 19 THR A N 8
ATOM 11785 C CA . THR A 1 19 ? -0.791 -2.259 -6.099 1.00 0.00 19 THR A CA 8
ATOM 11786 C C . THR A 1 19 ? -1.496 -2.850 -4.878 1.00 0.00 19 THR A C 8
ATOM 11787 O O . THR A 1 19 ? -1.833 -4.037 -4.846 1.00 0.00 19 THR A O 8
ATOM 11798 N N . LEU A 1 20 ? -1.734 -2.019 -3.863 1.00 0.00 20 LEU A N 8
ATOM 11799 C CA . LEU A 1 20 ? -2.394 -2.369 -2.612 1.00 0.00 20 LEU A CA 8
ATOM 11800 C C . LEU A 1 20 ? -3.802 -1.782 -2.652 1.00 0.00 20 LEU A C 8
ATOM 11801 O O . LEU A 1 20 ? -3.952 -0.561 -2.537 1.00 0.00 20 LEU A O 8
ATOM 11817 N N . ARG A 1 21 ? -4.814 -2.597 -2.949 1.00 0.00 21 ARG A N 8
ATOM 11818 C CA . ARG A 1 21 ? -6.191 -2.116 -2.962 1.00 0.00 21 ARG A CA 8
ATOM 11819 C C . ARG A 1 21 ? -6.740 -2.184 -1.538 1.00 0.00 21 ARG A C 8
ATOM 11820 O O . ARG A 1 21 ? -6.247 -2.974 -0.729 1.00 0.00 21 ARG A O 8
ATOM 11841 N N . PHE A 1 22 ? -7.768 -1.392 -1.247 1.00 0.00 22 PHE A N 8
ATOM 11842 C CA . PHE A 1 22 ? -8.429 -1.325 0.055 1.00 0.00 22 PHE A CA 8
ATOM 11843 C C . PHE A 1 22 ? -9.923 -1.197 -0.200 1.00 0.00 22 PHE A C 8
ATOM 11844 O O . PHE A 1 22 ? -10.304 -0.697 -1.264 1.00 0.00 22 PHE A O 8
ATOM 11861 N N . SER A 1 23 ? -10.765 -1.659 0.722 1.00 0.00 23 SER A N 8
ATOM 11862 C CA . SER A 1 23 ? -12.222 -1.572 0.568 1.00 0.00 23 SER A CA 8
ATOM 11863 C C . SER A 1 23 ? -12.673 -0.163 1.019 1.00 0.00 23 SER A C 8
ATOM 11864 O O . SER A 1 23 ? -11.847 0.548 1.589 1.00 0.00 23 SER A O 8
ATOM 11872 N N . PRO A 1 24 ? -13.934 0.276 0.838 1.00 0.00 24 PRO A N 8
ATOM 11873 C CA . PRO A 1 24 ? -14.347 1.631 1.215 1.00 0.00 24 PRO A CA 8
ATOM 11874 C C . PRO A 1 24 ? -14.263 1.931 2.708 1.00 0.00 24 PRO A C 8
ATOM 11875 O O . PRO A 1 24 ? -13.708 2.958 3.089 1.00 0.00 24 PRO A O 8
ATOM 11886 N N . VAL A 1 25 ? -14.797 1.044 3.543 1.00 0.00 25 VAL A N 8
ATOM 11887 C CA . VAL A 1 25 ? -14.814 1.174 4.997 1.00 0.00 25 VAL A CA 8
ATOM 11888 C C . VAL A 1 25 ? -13.385 1.139 5.553 1.00 0.00 25 VAL A C 8
ATOM 11889 O O . VAL A 1 25 ? -13.044 1.853 6.500 1.00 0.00 25 VAL A O 8
ATOM 11902 N N . GLU A 1 26 ? -12.548 0.295 4.952 1.00 0.00 26 GLU A N 8
ATOM 11903 C CA . GLU A 1 26 ? -11.155 0.087 5.312 1.00 0.00 26 GLU A CA 8
ATOM 11904 C C . GLU A 1 26 ? -10.400 1.392 5.057 1.00 0.00 26 GLU A C 8
ATOM 11905 O O . GLU A 1 26 ? -9.738 1.930 5.939 1.00 0.00 26 GLU A O 8
ATOM 11917 N N . ASP A 1 27 ? -10.537 1.895 3.832 1.00 0.00 27 ASP A N 8
ATOM 11918 C CA . ASP A 1 27 ? -9.949 3.118 3.306 1.00 0.00 27 ASP A CA 8
ATOM 11919 C C . ASP A 1 27 ? -10.402 4.337 4.096 1.00 0.00 27 ASP A C 8
ATOM 11920 O O . ASP A 1 27 ? -9.602 5.222 4.385 1.00 0.00 27 ASP A O 8
ATOM 11929 N N . GLU A 1 28 ? -11.688 4.408 4.431 1.00 0.00 28 GLU A N 8
ATOM 11930 C CA . GLU A 1 28 ? -12.265 5.496 5.197 1.00 0.00 28 GLU A CA 8
ATOM 11931 C C . GLU A 1 28 ? -11.627 5.487 6.585 1.00 0.00 28 GLU A C 8
ATOM 11932 O O . GLU A 1 28 ? -11.145 6.523 7.040 1.00 0.00 28 GLU A O 8
ATOM 11944 N N . THR A 1 29 ? -11.587 4.325 7.244 1.00 0.00 29 THR A N 8
ATOM 11945 C CA . THR A 1 29 ? -10.992 4.188 8.564 1.00 0.00 29 THR A CA 8
ATOM 11946 C C . THR A 1 29 ? -9.522 4.620 8.501 1.00 0.00 29 THR A C 8
ATOM 11947 O O . THR A 1 29 ? -9.105 5.446 9.310 1.00 0.00 29 THR A O 8
ATOM 11958 N N . ILE A 1 30 ? -8.747 4.106 7.538 1.00 0.00 30 ILE A N 8
ATOM 11959 C CA . ILE A 1 30 ? -7.339 4.450 7.374 1.00 0.00 30 ILE A CA 8
ATOM 11960 C C . ILE A 1 30 ? -7.206 5.955 7.175 1.00 0.00 30 ILE A C 8
ATOM 11961 O O . ILE A 1 30 ? -6.348 6.570 7.793 1.00 0.00 30 ILE A O 8
ATOM 11977 N N . ARG A 1 31 ? -8.022 6.563 6.315 1.00 0.00 31 ARG A N 8
ATOM 11978 C CA . ARG A 1 31 ? -7.963 7.996 6.054 1.00 0.00 31 ARG A CA 8
ATOM 11979 C C . ARG A 1 31 ? -8.222 8.787 7.323 1.00 0.00 31 ARG A C 8
ATOM 11980 O O . ARG A 1 31 ? -7.463 9.706 7.615 1.00 0.00 31 ARG A O 8
ATOM 12001 N N . LYS A 1 32 ? -9.307 8.490 8.041 1.00 0.00 32 LYS A N 8
ATOM 12002 C CA . LYS A 1 32 ? -9.626 9.223 9.259 1.00 0.00 32 LYS A CA 8
ATOM 12003 C C . LYS A 1 32 ? -8.514 9.033 10.277 1.00 0.00 32 LYS A C 8
ATOM 12004 O O . LYS A 1 32 ? -8.084 10.018 10.865 1.00 0.00 32 LYS A O 8
ATOM 12023 N N . LYS A 1 33 ? -8.020 7.810 10.471 1.00 0.00 33 LYS A N 8
ATOM 12024 C CA . LYS A 1 33 ? -6.960 7.532 11.431 1.00 0.00 33 LYS A CA 8
ATOM 12025 C C . LYS A 1 33 ? -5.666 8.235 11.025 1.00 0.00 33 LYS A C 8
ATOM 12026 O O . LYS A 1 33 ? -4.978 8.758 11.892 1.00 0.00 33 LYS A O 8
ATOM 12045 N N . ALA A 1 34 ? -5.342 8.282 9.733 1.00 0.00 34 ALA A N 8
ATOM 12046 C CA . ALA A 1 34 ? -4.160 8.933 9.186 1.00 0.00 34 ALA A CA 8
ATOM 12047 C C . ALA A 1 34 ? -4.253 10.434 9.473 1.00 0.00 34 ALA A C 8
ATOM 12048 O O . ALA A 1 34 ? -3.354 11.015 10.087 1.00 0.00 34 ALA A O 8
ATOM 12055 N N . GLU A 1 35 ? -5.362 11.050 9.054 1.00 0.00 35 GLU A N 8
ATOM 12056 C CA . GLU A 1 35 ? -5.625 12.472 9.223 1.00 0.00 35 GLU A CA 8
ATOM 12057 C C . GLU A 1 35 ? -5.610 12.848 10.712 1.00 0.00 35 GLU A C 8
ATOM 12058 O O . GLU A 1 35 ? -5.059 13.883 11.082 1.00 0.00 35 GLU A O 8
ATOM 12070 N N . ASP A 1 36 ? -6.172 11.995 11.568 1.00 0.00 36 ASP A N 8
ATOM 12071 C CA . ASP A 1 36 ? -6.253 12.168 13.014 1.00 0.00 36 ASP A CA 8
ATOM 12072 C C . ASP A 1 36 ? -4.887 11.997 13.682 1.00 0.00 36 ASP A C 8
ATOM 12073 O O . ASP A 1 36 ? -4.558 12.714 14.629 1.00 0.00 36 ASP A O 8
ATOM 12082 N N . SER A 1 37 ? -4.070 11.066 13.188 1.00 0.00 37 SER A N 8
ATOM 12083 C CA . SER A 1 37 ? -2.739 10.781 13.704 1.00 0.00 37 SER A CA 8
ATOM 12084 C C . SER A 1 37 ? -1.727 11.842 13.257 1.00 0.00 37 SER A C 8
ATOM 12085 O O . SER A 1 37 ? -0.649 11.931 13.848 1.00 0.00 37 SER A O 8
ATOM 12093 N N . GLY A 1 38 ? -2.047 12.664 12.254 1.00 0.00 38 GLY A N 8
ATOM 12094 C CA . GLY A 1 38 ? -1.125 13.679 11.770 1.00 0.00 38 GLY A CA 8
ATOM 12095 C C . GLY A 1 38 ? -0.056 13.036 10.885 1.00 0.00 38 GLY A C 8
ATOM 12096 O O . GLY A 1 38 ? 1.107 13.435 10.925 1.00 0.00 38 GLY A O 8
ATOM 12100 N N . LEU A 1 39 ? -0.414 11.995 10.126 1.00 0.00 39 LEU A N 8
ATOM 12101 C CA . LEU A 1 39 ? 0.470 11.270 9.226 1.00 0.00 39 LEU A CA 8
ATOM 12102 C C . LEU A 1 39 ? -0.303 11.044 7.944 1.00 0.00 39 LEU A C 8
ATOM 12103 O O . LEU A 1 39 ? -1.461 10.636 8.005 1.00 0.00 39 LEU A O 8
ATOM 12119 N N . THR A 1 40 ? 0.287 11.315 6.787 1.00 0.00 40 THR A N 8
ATOM 12120 C CA . THR A 1 40 ? -0.397 11.089 5.520 1.00 0.00 40 THR A CA 8
ATOM 12121 C C . THR A 1 40 ? -0.679 9.582 5.408 1.00 0.00 40 THR A C 8
ATOM 12122 O O . THR A 1 40 ? 0.090 8.773 5.927 1.00 0.00 40 THR A O 8
ATOM 12133 N N . VAL A 1 41 ? -1.746 9.191 4.707 1.00 0.00 41 VAL A N 8
ATOM 12134 C CA . VAL A 1 41 ? -2.157 7.800 4.508 1.00 0.00 41 VAL A CA 8
ATOM 12135 C C . VAL A 1 41 ? -0.970 6.915 4.097 1.00 0.00 41 VAL A C 8
ATOM 12136 O O . VAL A 1 41 ? -0.787 5.848 4.683 1.00 0.00 41 VAL A O 8
ATOM 12149 N N . SER A 1 42 ? -0.125 7.357 3.159 1.00 0.00 42 SER A N 8
ATOM 12150 C CA . SER A 1 42 ? 1.021 6.572 2.709 1.00 0.00 42 SER A CA 8
ATOM 12151 C C . SER A 1 42 ? 1.949 6.194 3.872 1.00 0.00 42 SER A C 8
ATOM 12152 O O . SER A 1 42 ? 2.398 5.049 3.980 1.00 0.00 42 SER A O 8
ATOM 12160 N N . ALA A 1 43 ? 2.245 7.171 4.733 1.00 0.00 43 ALA A N 8
ATOM 12161 C CA . ALA A 1 43 ? 3.087 7.005 5.901 1.00 0.00 43 ALA A CA 8
ATOM 12162 C C . ALA A 1 43 ? 2.344 6.188 6.952 1.00 0.00 43 ALA A C 8
ATOM 12163 O O . ALA A 1 43 ? 2.944 5.298 7.532 1.00 0.00 43 ALA A O 8
ATOM 12170 N N . TYR A 1 44 ? 1.062 6.479 7.199 1.00 0.00 44 TYR A N 8
ATOM 12171 C CA . TYR A 1 44 ? 0.230 5.782 8.169 1.00 0.00 44 TYR A CA 8
ATOM 12172 C C . TYR A 1 44 ? 0.303 4.277 7.905 1.00 0.00 44 TYR A C 8
ATOM 12173 O O . TYR A 1 44 ? 0.566 3.512 8.832 1.00 0.00 44 TYR A O 8
ATOM 12191 N N . ILE A 1 45 ? 0.122 3.856 6.647 1.00 0.00 45 ILE A N 8
ATOM 12192 C CA . ILE A 1 45 ? 0.171 2.454 6.242 1.00 0.00 45 ILE A CA 8
ATOM 12193 C C . ILE A 1 45 ? 1.490 1.804 6.645 1.00 0.00 45 ILE A C 8
ATOM 12194 O O . ILE A 1 45 ? 1.500 0.886 7.458 1.00 0.00 45 ILE A O 8
ATOM 12210 N N . ARG A 1 46 ? 2.599 2.239 6.043 1.00 0.00 46 ARG A N 8
ATOM 12211 C CA . ARG A 1 46 ? 3.888 1.633 6.342 1.00 0.00 46 ARG A CA 8
ATOM 12212 C C . ARG A 1 46 ? 4.236 1.733 7.821 1.00 0.00 46 ARG A C 8
ATOM 12213 O O . ARG A 1 46 ? 4.634 0.732 8.392 1.00 0.00 46 ARG A O 8
ATOM 12234 N N . ASN A 1 47 ? 4.053 2.889 8.453 1.00 0.00 47 ASN A N 8
ATOM 12235 C CA . ASN A 1 47 ? 4.369 3.080 9.860 1.00 0.00 47 ASN A CA 8
ATOM 12236 C C . ASN A 1 47 ? 3.652 2.055 10.738 1.00 0.00 47 ASN A C 8
ATOM 12237 O O . ASN A 1 47 ? 4.291 1.438 11.586 1.00 0.00 47 ASN A O 8
ATOM 12248 N N . ALA A 1 48 ? 2.349 1.856 10.532 1.00 0.00 48 ALA A N 8
ATOM 12249 C CA . ALA A 1 48 ? 1.564 0.895 11.301 1.00 0.00 48 ALA A CA 8
ATOM 12250 C C . ALA A 1 48 ? 1.982 -0.550 11.007 1.00 0.00 48 ALA A C 8
ATOM 12251 O O . ALA A 1 48 ? 1.859 -1.415 11.870 1.00 0.00 48 ALA A O 8
ATOM 12258 N N . ALA A 1 49 ? 2.441 -0.810 9.779 1.00 0.00 49 ALA A N 8
ATOM 12259 C CA . ALA A 1 49 ? 2.872 -2.120 9.329 1.00 0.00 49 ALA A CA 8
ATOM 12260 C C . ALA A 1 49 ? 4.268 -2.509 9.832 1.00 0.00 49 ALA A C 8
ATOM 12261 O O . ALA A 1 49 ? 4.551 -3.693 9.971 1.00 0.00 49 ALA A O 8
ATOM 12268 N N . LEU A 1 50 ? 5.157 -1.549 10.073 1.00 0.00 50 LEU A N 8
ATOM 12269 C CA . LEU A 1 50 ? 6.523 -1.816 10.520 1.00 0.00 50 LEU A CA 8
ATOM 12270 C C . LEU A 1 50 ? 6.658 -1.886 12.040 1.00 0.00 50 LEU A C 8
ATOM 12271 O O . LEU A 1 50 ? 7.469 -2.662 12.546 1.00 0.00 50 LEU A O 8
ATOM 12287 N N . ASN A 1 51 ? 5.956 -1.011 12.757 1.00 0.00 51 ASN A N 8
ATOM 12288 C CA . ASN A 1 51 ? 6.008 -0.935 14.215 1.00 0.00 51 ASN A CA 8
ATOM 12289 C C . ASN A 1 51 ? 5.342 -2.114 14.883 1.00 0.00 51 ASN A C 8
ATOM 12290 O O . ASN A 1 51 ? 5.985 -2.762 15.739 1.00 0.00 51 ASN A O 8
ATOM 12301 N N . SER B 1 1 ? -40.604 24.699 -1.654 1.00 0.00 1 SER B N 8
ATOM 12302 C CA . SER B 1 1 ? -39.662 23.588 -1.371 1.00 0.00 1 SER B CA 8
ATOM 12303 C C . SER B 1 1 ? -40.023 22.485 -2.356 1.00 0.00 1 SER B C 8
ATOM 12304 O O . SER B 1 1 ? -40.522 21.410 -2.043 1.00 0.00 1 SER B O 8
ATOM 12312 N N . ASP B 1 2 ? -39.790 22.889 -3.588 1.00 0.00 2 ASP B N 8
ATOM 12313 C CA . ASP B 1 2 ? -39.984 22.352 -4.913 1.00 0.00 2 ASP B CA 8
ATOM 12314 C C . ASP B 1 2 ? -38.761 21.510 -5.260 1.00 0.00 2 ASP B C 8
ATOM 12315 O O . ASP B 1 2 ? -38.859 20.308 -5.516 1.00 0.00 2 ASP B O 8
ATOM 12324 N N . SER B 1 3 ? -37.583 22.130 -5.189 1.00 0.00 3 SER B N 8
ATOM 12325 C CA . SER B 1 3 ? -36.306 21.499 -5.459 1.00 0.00 3 SER B CA 8
ATOM 12326 C C . SER B 1 3 ? -35.663 21.179 -4.111 1.00 0.00 3 SER B C 8
ATOM 12327 O O . SER B 1 3 ? -35.550 22.053 -3.253 1.00 0.00 3 SER B O 8
ATOM 12335 N N . ALA B 1 4 ? -35.281 19.919 -3.904 1.00 0.00 4 ALA B N 8
ATOM 12336 C CA . ALA B 1 4 ? -34.640 19.440 -2.688 1.00 0.00 4 ALA B CA 8
ATOM 12337 C C . ALA B 1 4 ? -33.616 18.383 -3.092 1.00 0.00 4 ALA B C 8
ATOM 12338 O O . ALA B 1 4 ? -33.873 17.619 -4.034 1.00 0.00 4 ALA B O 8
ATOM 12345 N N . VAL B 1 5 ? -32.481 18.353 -2.389 1.00 0.00 5 VAL B N 8
ATOM 12346 C CA . VAL B 1 5 ? -31.380 17.424 -2.622 1.00 0.00 5 VAL B CA 8
ATOM 12347 C C . VAL B 1 5 ? -31.893 15.980 -2.575 1.00 0.00 5 VAL B C 8
ATOM 12348 O O . VAL B 1 5 ? -32.824 15.659 -1.834 1.00 0.00 5 VAL B O 8
ATOM 12361 N N . ARG B 1 6 ? -31.324 15.111 -3.411 1.00 0.00 6 ARG B N 8
ATOM 12362 C CA . ARG B 1 6 ? -31.676 13.700 -3.518 1.00 0.00 6 ARG B CA 8
ATOM 12363 C C . ARG B 1 6 ? -30.501 12.982 -4.168 1.00 0.00 6 ARG B C 8
ATOM 12364 O O . ARG B 1 6 ? -29.700 13.625 -4.845 1.00 0.00 6 ARG B O 8
ATOM 12385 N N . LYS B 1 7 ? -30.406 11.665 -3.973 1.00 0.00 7 LYS B N 8
ATOM 12386 C CA . LYS B 1 7 ? -29.312 10.883 -4.538 1.00 0.00 7 LYS B CA 8
ATOM 12387 C C . LYS B 1 7 ? -29.327 10.908 -6.063 1.00 0.00 7 LYS B C 8
ATOM 12388 O O . LYS B 1 7 ? -30.399 10.971 -6.669 1.00 0.00 7 LYS B O 8
ATOM 12407 N N . LYS B 1 8 ? -28.147 10.787 -6.676 1.00 0.00 8 LYS B N 8
ATOM 12408 C CA . LYS B 1 8 ? -27.977 10.767 -8.126 1.00 0.00 8 LYS B CA 8
ATOM 12409 C C . LYS B 1 8 ? -26.917 9.720 -8.459 1.00 0.00 8 LYS B C 8
ATOM 12410 O O . LYS B 1 8 ? -27.243 8.708 -9.084 1.00 0.00 8 LYS B O 8
ATOM 12429 N N . SER B 1 9 ? -25.677 9.934 -8.022 1.00 0.00 9 SER B N 8
ATOM 12430 C CA . SER B 1 9 ? -24.544 9.042 -8.245 1.00 0.00 9 SER B CA 8
ATOM 12431 C C . SER B 1 9 ? -23.747 8.866 -6.952 1.00 0.00 9 SER B C 8
ATOM 12432 O O . SER B 1 9 ? -24.043 9.516 -5.948 1.00 0.00 9 SER B O 8
ATOM 12440 N N . GLU B 1 10 ? -22.738 8.001 -6.974 1.00 0.00 10 GLU B N 8
ATOM 12441 C CA . GLU B 1 10 ? -21.872 7.700 -5.841 1.00 0.00 10 GLU B CA 8
ATOM 12442 C C . GLU B 1 10 ? -20.475 7.355 -6.380 1.00 0.00 10 GLU B C 8
ATOM 12443 O O . GLU B 1 10 ? -20.257 7.437 -7.594 1.00 0.00 10 GLU B O 8
ATOM 12455 N N . VAL B 1 11 ? -19.510 7.050 -5.508 1.00 0.00 11 VAL B N 8
ATOM 12456 C CA . VAL B 1 11 ? -18.148 6.690 -5.889 1.00 0.00 11 VAL B CA 8
ATOM 12457 C C . VAL B 1 11 ? -18.213 5.412 -6.735 1.00 0.00 11 VAL B C 8
ATOM 12458 O O . VAL B 1 11 ? -18.568 4.342 -6.232 1.00 0.00 11 VAL B O 8
ATOM 12471 N N . ARG B 1 12 ? -17.904 5.533 -8.033 1.00 0.00 12 ARG B N 8
ATOM 12472 C CA . ARG B 1 12 ? -17.953 4.419 -8.982 1.00 0.00 12 ARG B CA 8
ATOM 12473 C C . ARG B 1 12 ? -17.041 3.258 -8.603 1.00 0.00 12 ARG B C 8
ATOM 12474 O O . ARG B 1 12 ? -17.386 2.105 -8.859 1.00 0.00 12 ARG B O 8
ATOM 12495 N N . GLN B 1 13 ? -15.908 3.538 -7.968 1.00 0.00 13 GLN B N 8
ATOM 12496 C CA . GLN B 1 13 ? -14.924 2.558 -7.543 1.00 0.00 13 GLN B CA 8
ATOM 12497 C C . GLN B 1 13 ? -14.813 2.711 -6.038 1.00 0.00 13 GLN B C 8
ATOM 12498 O O . GLN B 1 13 ? -14.142 3.620 -5.545 1.00 0.00 13 GLN B O 8
ATOM 12512 N N . LYS B 1 14 ? -15.576 1.884 -5.325 1.00 0.00 14 LYS B N 8
ATOM 12513 C CA . LYS B 1 14 ? -15.610 1.854 -3.871 1.00 0.00 14 LYS B CA 8
ATOM 12514 C C . LYS B 1 14 ? -14.237 1.460 -3.331 1.00 0.00 14 LYS B C 8
ATOM 12515 O O . LYS B 1 14 ? -13.866 1.893 -2.246 1.00 0.00 14 LYS B O 8
ATOM 12534 N N . THR B 1 15 ? -13.496 0.615 -4.051 1.00 0.00 15 THR B N 8
ATOM 12535 C CA . THR B 1 15 ? -12.170 0.212 -3.628 1.00 0.00 15 THR B CA 8
ATOM 12536 C C . THR B 1 15 ? -11.186 1.309 -4.042 1.00 0.00 15 THR B C 8
ATOM 12537 O O . THR B 1 15 ? -11.461 2.134 -4.920 1.00 0.00 15 THR B O 8
ATOM 12548 N N . VAL B 1 16 ? -10.007 1.277 -3.440 1.00 0.00 16 VAL B N 8
ATOM 12549 C CA . VAL B 1 16 ? -8.914 2.198 -3.703 1.00 0.00 16 VAL B CA 8
ATOM 12550 C C . VAL B 1 16 ? -7.867 1.410 -4.478 1.00 0.00 16 VAL B C 8
ATOM 12551 O O . VAL B 1 16 ? -7.800 0.183 -4.366 1.00 0.00 16 VAL B O 8
ATOM 12564 N N . VAL B 1 17 ? -7.022 2.108 -5.221 1.00 0.00 17 VAL B N 8
ATOM 12565 C CA . VAL B 1 17 ? -5.949 1.534 -5.998 1.00 0.00 17 VAL B CA 8
ATOM 12566 C C . VAL B 1 17 ? -4.882 2.616 -6.056 1.00 0.00 17 VAL B C 8
ATOM 12567 O O . VAL B 1 17 ? -5.165 3.731 -6.503 1.00 0.00 17 VAL B O 8
ATOM 12580 N N . ARG B 1 18 ? -3.673 2.346 -5.559 1.00 0.00 18 ARG B N 8
ATOM 12581 C CA . ARG B 1 18 ? -2.626 3.373 -5.599 1.00 0.00 18 ARG B CA 8
ATOM 12582 C C . ARG B 1 18 ? -1.247 2.763 -5.803 1.00 0.00 18 ARG B C 8
ATOM 12583 O O . ARG B 1 18 ? -1.108 1.534 -5.849 1.00 0.00 18 ARG B O 8
ATOM 12604 N N . THR B 1 19 ? -0.223 3.599 -5.945 1.00 0.00 19 THR B N 8
ATOM 12605 C CA . THR B 1 19 ? 1.160 3.182 -6.156 1.00 0.00 19 THR B CA 8
ATOM 12606 C C . THR B 1 19 ? 1.947 3.638 -4.932 1.00 0.00 19 THR B C 8
ATOM 12607 O O . THR B 1 19 ? 2.593 4.687 -4.896 1.00 0.00 19 THR B O 8
ATOM 12618 N N . LEU B 1 20 ? 1.745 2.864 -3.877 1.00 0.00 20 LEU B N 8
ATOM 12619 C CA . LEU B 1 20 ? 2.316 3.014 -2.555 1.00 0.00 20 LEU B CA 8
ATOM 12620 C C . LEU B 1 20 ? 3.630 2.246 -2.522 1.00 0.00 20 LEU B C 8
ATOM 12621 O O . LEU B 1 20 ? 3.646 1.027 -2.336 1.00 0.00 20 LEU B O 8
ATOM 12637 N N . ARG B 1 21 ? 4.726 2.936 -2.806 1.00 0.00 21 ARG B N 8
ATOM 12638 C CA . ARG B 1 21 ? 6.065 2.357 -2.826 1.00 0.00 21 ARG B CA 8
ATOM 12639 C C . ARG B 1 21 ? 6.598 2.161 -1.405 1.00 0.00 21 ARG B C 8
ATOM 12640 O O . ARG B 1 21 ? 6.050 2.727 -0.457 1.00 0.00 21 ARG B O 8
ATOM 12661 N N . PHE B 1 22 ? 7.656 1.365 -1.246 1.00 0.00 22 PHE B N 8
ATOM 12662 C CA . PHE B 1 22 ? 8.294 1.071 0.040 1.00 0.00 22 PHE B CA 8
ATOM 12663 C C . PHE B 1 22 ? 9.799 0.996 -0.199 1.00 0.00 22 PHE B C 8
ATOM 12664 O O . PHE B 1 22 ? 10.215 0.641 -1.308 1.00 0.00 22 PHE B O 8
ATOM 12681 N N . SER B 1 23 ? 10.613 1.370 0.788 1.00 0.00 23 SER B N 8
ATOM 12682 C CA . SER B 1 23 ? 12.070 1.323 0.667 1.00 0.00 23 SER B CA 8
ATOM 12683 C C . SER B 1 23 ? 12.514 -0.135 0.894 1.00 0.00 23 SER B C 8
ATOM 12684 O O . SER B 1 23 ? 11.707 -0.919 1.394 1.00 0.00 23 SER B O 8
ATOM 12692 N N . PRO B 1 24 ? 13.759 -0.541 0.575 1.00 0.00 24 PRO B N 8
ATOM 12693 C CA . PRO B 1 24 ? 14.181 -1.927 0.760 1.00 0.00 24 PRO B CA 8
ATOM 12694 C C . PRO B 1 24 ? 14.194 -2.331 2.227 1.00 0.00 24 PRO B C 8
ATOM 12695 O O . PRO B 1 24 ? 13.851 -3.470 2.531 1.00 0.00 24 PRO B O 8
ATOM 12706 N N . VAL B 1 25 ? 14.554 -1.408 3.122 1.00 0.00 25 VAL B N 8
ATOM 12707 C CA . VAL B 1 25 ? 14.598 -1.653 4.552 1.00 0.00 25 VAL B CA 8
ATOM 12708 C C . VAL B 1 25 ? 13.190 -2.032 5.016 1.00 0.00 25 VAL B C 8
ATOM 12709 O O . VAL B 1 25 ? 12.991 -3.107 5.579 1.00 0.00 25 VAL B O 8
ATOM 12722 N N . GLU B 1 26 ? 12.221 -1.165 4.724 1.00 0.00 26 GLU B N 8
ATOM 12723 C CA . GLU B 1 26 ? 10.820 -1.315 5.087 1.00 0.00 26 GLU B CA 8
ATOM 12724 C C . GLU B 1 26 ? 10.227 -2.589 4.481 1.00 0.00 26 GLU B C 8
ATOM 12725 O O . GLU B 1 26 ? 9.513 -3.330 5.150 1.00 0.00 26 GLU B O 8
ATOM 12737 N N . ASP B 1 27 ? 10.527 -2.832 3.206 1.00 0.00 27 ASP B N 8
ATOM 12738 C CA . ASP B 1 27 ? 10.077 -3.982 2.432 1.00 0.00 27 ASP B CA 8
ATOM 12739 C C . ASP B 1 27 ? 10.566 -5.279 3.042 1.00 0.00 27 ASP B C 8
ATOM 12740 O O . ASP B 1 27 ? 9.778 -6.202 3.182 1.00 0.00 27 ASP B O 8
ATOM 12749 N N . GLU B 1 28 ? 11.844 -5.345 3.412 1.00 0.00 28 GLU B N 8
ATOM 12750 C CA . GLU B 1 28 ? 12.444 -6.512 4.025 1.00 0.00 28 GLU B CA 8
ATOM 12751 C C . GLU B 1 28 ? 11.710 -6.800 5.334 1.00 0.00 28 GLU B C 8
ATOM 12752 O O . GLU B 1 28 ? 11.299 -7.936 5.563 1.00 0.00 28 GLU B O 8
ATOM 12764 N N . THR B 1 29 ? 11.507 -5.780 6.173 1.00 0.00 29 THR B N 8
ATOM 12765 C CA . THR B 1 29 ? 10.813 -5.923 7.444 1.00 0.00 29 THR B CA 8
ATOM 12766 C C . THR B 1 29 ? 9.411 -6.500 7.199 1.00 0.00 29 THR B C 8
ATOM 12767 O O . THR B 1 29 ? 9.092 -7.581 7.696 1.00 0.00 29 THR B O 8
ATOM 12778 N N . ILE B 1 30 ? 8.605 -5.808 6.387 1.00 0.00 30 ILE B N 8
ATOM 12779 C CA . ILE B 1 30 ? 7.236 -6.190 6.062 1.00 0.00 30 ILE B CA 8
ATOM 12780 C C . ILE B 1 30 ? 7.187 -7.581 5.446 1.00 0.00 30 ILE B C 8
ATOM 12781 O O . ILE B 1 30 ? 6.315 -8.363 5.798 1.00 0.00 30 ILE B O 8
ATOM 12797 N N . ARG B 1 31 ? 8.081 -7.910 4.518 1.00 0.00 31 ARG B N 8
ATOM 12798 C CA . ARG B 1 31 ? 8.104 -9.221 3.881 1.00 0.00 31 ARG B CA 8
ATOM 12799 C C . ARG B 1 31 ? 8.359 -10.308 4.910 1.00 0.00 31 ARG B C 8
ATOM 12800 O O . ARG B 1 31 ? 7.664 -11.322 4.895 1.00 0.00 31 ARG B O 8
ATOM 12821 N N . LYS B 1 32 ? 9.386 -10.132 5.744 1.00 0.00 32 LYS B N 8
ATOM 12822 C CA . LYS B 1 32 ? 9.720 -11.148 6.731 1.00 0.00 32 LYS B CA 8
ATOM 12823 C C . LYS B 1 32 ? 8.570 -11.323 7.707 1.00 0.00 32 LYS B C 8
ATOM 12824 O O . LYS B 1 32 ? 8.217 -12.456 8.020 1.00 0.00 32 LYS B O 8
ATOM 12843 N N . LYS B 1 33 ? 7.978 -10.228 8.186 1.00 0.00 33 LYS B N 8
ATOM 12844 C CA . LYS B 1 33 ? 6.878 -10.324 9.130 1.00 0.00 33 LYS B CA 8
ATOM 12845 C C . LYS B 1 33 ? 5.641 -10.917 8.473 1.00 0.00 33 LYS B C 8
ATOM 12846 O O . LYS B 1 33 ? 5.020 -11.784 9.067 1.00 0.00 33 LYS B O 8
ATOM 12865 N N . ALA B 1 34 ? 5.295 -10.503 7.258 1.00 0.00 34 ALA B N 8
ATOM 12866 C CA . ALA B 1 34 ? 4.138 -10.998 6.528 1.00 0.00 34 ALA B CA 8
ATOM 12867 C C . ALA B 1 34 ? 4.220 -12.516 6.352 1.00 0.00 34 ALA B C 8
ATOM 12868 O O . ALA B 1 34 ? 3.283 -13.241 6.696 1.00 0.00 34 ALA B O 8
ATOM 12875 N N . GLU B 1 35 ? 5.348 -13.003 5.829 1.00 0.00 35 GLU B N 8
ATOM 12876 C CA . GLU B 1 35 ? 5.537 -14.429 5.589 1.00 0.00 35 GLU B CA 8
ATOM 12877 C C . GLU B 1 35 ? 5.506 -15.204 6.912 1.00 0.00 35 GLU B C 8
ATOM 12878 O O . GLU B 1 35 ? 4.954 -16.305 6.970 1.00 0.00 35 GLU B O 8
ATOM 12890 N N . ASP B 1 36 ? 6.069 -14.632 7.980 1.00 0.00 36 ASP B N 8
ATOM 12891 C CA . ASP B 1 36 ? 6.118 -15.233 9.306 1.00 0.00 36 ASP B CA 8
ATOM 12892 C C . ASP B 1 36 ? 4.730 -15.287 9.934 1.00 0.00 36 ASP B C 8
ATOM 12893 O O . ASP B 1 36 ? 4.365 -16.298 10.536 1.00 0.00 36 ASP B O 8
ATOM 12902 N N . SER B 1 37 ? 3.946 -14.221 9.775 1.00 0.00 37 SER B N 8
ATOM 12903 C CA . SER B 1 37 ? 2.591 -14.116 10.295 1.00 0.00 37 SER B CA 8
ATOM 12904 C C . SER B 1 37 ? 1.679 -15.065 9.502 1.00 0.00 37 SER B C 8
ATOM 12905 O O . SER B 1 37 ? 0.713 -15.597 10.045 1.00 0.00 37 SER B O 8
ATOM 12913 N N . GLY B 1 38 ? 2.019 -15.363 8.242 1.00 0.00 38 GLY B N 8
ATOM 12914 C CA . GLY B 1 38 ? 1.233 -16.229 7.375 1.00 0.00 38 GLY B CA 8
ATOM 12915 C C . GLY B 1 38 ? 0.142 -15.416 6.675 1.00 0.00 38 GLY B C 8
ATOM 12916 O O . GLY B 1 38 ? -0.888 -15.963 6.276 1.00 0.00 38 GLY B O 8
ATOM 12920 N N . LEU B 1 39 ? 0.334 -14.103 6.566 1.00 0.00 39 LEU B N 8
ATOM 12921 C CA . LEU B 1 39 ? -0.558 -13.145 5.951 1.00 0.00 39 LEU B CA 8
ATOM 12922 C C . LEU B 1 39 ? 0.287 -12.488 4.889 1.00 0.00 39 LEU B C 8
ATOM 12923 O O . LEU B 1 39 ? 1.266 -11.833 5.236 1.00 0.00 39 LEU B O 8
ATOM 12939 N N . THR B 1 40 ? -0.054 -12.667 3.613 1.00 0.00 40 THR B N 8
ATOM 12940 C CA . THR B 1 40 ? 0.700 -12.055 2.525 1.00 0.00 40 THR B CA 8
ATOM 12941 C C . THR B 1 40 ? 0.850 -10.550 2.781 1.00 0.00 40 THR B C 8
ATOM 12942 O O . THR B 1 40 ? 0.030 -9.954 3.480 1.00 0.00 40 THR B O 8
ATOM 12953 N N . VAL B 1 41 ? 1.842 -9.905 2.164 1.00 0.00 41 VAL B N 8
ATOM 12954 C CA . VAL B 1 41 ? 2.121 -8.488 2.327 1.00 0.00 41 VAL B CA 8
ATOM 12955 C C . VAL B 1 41 ? 0.852 -7.635 2.222 1.00 0.00 41 VAL B C 8
ATOM 12956 O O . VAL B 1 41 ? 0.696 -6.726 3.031 1.00 0.00 41 VAL B O 8
ATOM 12969 N N . SER B 1 42 ? -0.067 -7.897 1.286 1.00 0.00 42 SER B N 8
ATOM 12970 C CA . SER B 1 42 ? -1.274 -7.079 1.203 1.00 0.00 42 SER B CA 8
ATOM 12971 C C . SER B 1 42 ? -2.150 -7.215 2.453 1.00 0.00 42 SER B C 8
ATOM 12972 O O . SER B 1 42 ? -2.617 -6.201 2.975 1.00 0.00 42 SER B O 8
ATOM 12980 N N . ALA B 1 43 ? -2.387 -8.450 2.906 1.00 0.00 43 ALA B N 8
ATOM 12981 C CA . ALA B 1 43 ? -3.181 -8.750 4.088 1.00 0.00 43 ALA B CA 8
ATOM 12982 C C . ALA B 1 43 ? -2.483 -8.159 5.310 1.00 0.00 43 ALA B C 8
ATOM 12983 O O . ALA B 1 43 ? -3.115 -7.492 6.115 1.00 0.00 43 ALA B O 8
ATOM 12990 N N . TYR B 1 44 ? -1.170 -8.368 5.432 1.00 0.00 44 TYR B N 8
ATOM 12991 C CA . TYR B 1 44 ? -0.360 -7.867 6.522 1.00 0.00 44 TYR B CA 8
ATOM 12992 C C . TYR B 1 44 ? -0.535 -6.348 6.619 1.00 0.00 44 TYR B C 8
ATOM 12993 O O . TYR B 1 44 ? -0.906 -5.827 7.665 1.00 0.00 44 TYR B O 8
ATOM 13011 N N . ILE B 1 45 ? -0.328 -5.641 5.503 1.00 0.00 45 ILE B N 8
ATOM 13012 C CA . ILE B 1 45 ? -0.452 -4.193 5.404 1.00 0.00 45 ILE B CA 8
ATOM 13013 C C . ILE B 1 45 ? -1.836 -3.716 5.854 1.00 0.00 45 ILE B C 8
ATOM 13014 O O . ILE B 1 45 ? -1.947 -2.921 6.782 1.00 0.00 45 ILE B O 8
ATOM 13030 N N . ARG B 1 46 ? -2.888 -4.145 5.155 1.00 0.00 46 ARG B N 8
ATOM 13031 C CA . ARG B 1 46 ? -4.252 -3.732 5.442 1.00 0.00 46 ARG B CA 8
ATOM 13032 C C . ARG B 1 46 ? -4.689 -4.076 6.865 1.00 0.00 46 ARG B C 8
ATOM 13033 O O . ARG B 1 46 ? -5.358 -3.248 7.474 1.00 0.00 46 ARG B O 8
ATOM 13054 N N . ASN B 1 47 ? -4.314 -5.238 7.398 1.00 0.00 47 ASN B N 8
ATOM 13055 C CA . ASN B 1 47 ? -4.654 -5.669 8.748 1.00 0.00 47 ASN B CA 8
ATOM 13056 C C . ASN B 1 47 ? -3.987 -4.745 9.757 1.00 0.00 47 ASN B C 8
ATOM 13057 O O . ASN B 1 47 ? -4.672 -4.149 10.587 1.00 0.00 47 ASN B O 8
ATOM 13068 N N . ALA B 1 48 ? -2.660 -4.620 9.664 1.00 0.00 48 ALA B N 8
ATOM 13069 C CA . ALA B 1 48 ? -1.848 -3.796 10.544 1.00 0.00 48 ALA B CA 8
ATOM 13070 C C . ALA B 1 48 ? -2.301 -2.336 10.543 1.00 0.00 48 ALA B C 8
ATOM 13071 O O . ALA B 1 48 ? -2.148 -1.644 11.547 1.00 0.00 48 ALA B O 8
ATOM 13078 N N . ALA B 1 49 ? -2.869 -1.869 9.428 1.00 0.00 49 ALA B N 8
ATOM 13079 C CA . ALA B 1 49 ? -3.344 -0.512 9.286 1.00 0.00 49 ALA B CA 8
ATOM 13080 C C . ALA B 1 49 ? -4.657 -0.238 10.024 1.00 0.00 49 ALA B C 8
ATOM 13081 O O . ALA B 1 49 ? -4.945 0.921 10.334 1.00 0.00 49 ALA B O 8
ATOM 13088 N N . LEU B 1 50 ? -5.482 -1.261 10.255 1.00 0.00 50 LEU B N 8
ATOM 13089 C CA . LEU B 1 50 ? -6.764 -1.121 10.947 1.00 0.00 50 LEU B CA 8
ATOM 13090 C C . LEU B 1 50 ? -6.566 -1.408 12.439 1.00 0.00 50 LEU B C 8
ATOM 13091 O O . LEU B 1 50 ? -7.102 -0.683 13.287 1.00 0.00 50 LEU B O 8
ATOM 13107 N N . ASN B 1 51 ? -5.824 -2.479 12.745 1.00 0.00 51 ASN B N 8
ATOM 13108 C CA . ASN B 1 51 ? -5.513 -2.938 14.094 1.00 0.00 51 ASN B CA 8
ATOM 13109 C C . ASN B 1 51 ? -4.306 -2.194 14.629 1.00 0.00 51 ASN B C 8
ATOM 13110 O O . ASN B 1 51 ? -4.489 -1.039 15.072 1.00 0.00 51 ASN B O 8
ATOM 13121 N N . SER A 1 1 ? 16.133 -31.836 -24.077 1.00 0.00 1 SER A N 9
ATOM 13122 C CA . SER A 1 1 ? 14.806 -31.218 -24.093 1.00 0.00 1 SER A CA 9
ATOM 13123 C C . SER A 1 1 ? 14.938 -29.868 -24.759 1.00 0.00 1 SER A C 9
ATOM 13124 O O . SER A 1 1 ? 15.926 -29.176 -24.514 1.00 0.00 1 SER A O 9
ATOM 13132 N N . ASP A 1 2 ? 13.970 -29.518 -25.595 1.00 0.00 2 ASP A N 9
ATOM 13133 C CA . ASP A 1 2 ? 13.908 -28.266 -26.330 1.00 0.00 2 ASP A CA 9
ATOM 13134 C C . ASP A 1 2 ? 13.451 -27.215 -25.326 1.00 0.00 2 ASP A C 9
ATOM 13135 O O . ASP A 1 2 ? 12.267 -26.885 -25.239 1.00 0.00 2 ASP A O 9
ATOM 13144 N N . SER A 1 3 ? 14.398 -26.720 -24.533 1.00 0.00 3 SER A N 9
ATOM 13145 C CA . SER A 1 3 ? 14.167 -25.734 -23.495 1.00 0.00 3 SER A CA 9
ATOM 13146 C C . SER A 1 3 ? 14.876 -24.428 -23.840 1.00 0.00 3 SER A C 9
ATOM 13147 O O . SER A 1 3 ? 16.090 -24.402 -24.068 1.00 0.00 3 SER A O 9
ATOM 13155 N N . ALA A 1 4 ? 14.113 -23.336 -23.900 1.00 0.00 4 ALA A N 9
ATOM 13156 C CA . ALA A 1 4 ? 14.625 -22.017 -24.218 1.00 0.00 4 ALA A CA 9
ATOM 13157 C C . ALA A 1 4 ? 13.886 -20.956 -23.421 1.00 0.00 4 ALA A C 9
ATOM 13158 O O . ALA A 1 4 ? 12.668 -21.042 -23.250 1.00 0.00 4 ALA A O 9
ATOM 13165 N N . VAL A 1 5 ? 14.618 -19.940 -22.971 1.00 0.00 5 VAL A N 9
ATOM 13166 C CA . VAL A 1 5 ? 14.089 -18.826 -22.203 1.00 0.00 5 VAL A CA 9
ATOM 13167 C C . VAL A 1 5 ? 14.758 -17.542 -22.670 1.00 0.00 5 VAL A C 9
ATOM 13168 O O . VAL A 1 5 ? 15.872 -17.567 -23.190 1.00 0.00 5 VAL A O 9
ATOM 13181 N N . ARG A 1 6 ? 14.081 -16.416 -22.457 1.00 0.00 6 ARG A N 9
ATOM 13182 C CA . ARG A 1 6 ? 14.554 -15.066 -22.774 1.00 0.00 6 ARG A CA 9
ATOM 13183 C C . ARG A 1 6 ? 14.184 -14.156 -21.594 1.00 0.00 6 ARG A C 9
ATOM 13184 O O . ARG A 1 6 ? 14.007 -12.945 -21.758 1.00 0.00 6 ARG A O 9
ATOM 13205 N N . LYS A 1 7 ? 13.981 -14.754 -20.407 1.00 0.00 7 LYS A N 9
ATOM 13206 C CA . LYS A 1 7 ? 13.632 -14.037 -19.191 1.00 0.00 7 LYS A CA 9
ATOM 13207 C C . LYS A 1 7 ? 14.799 -13.141 -18.793 1.00 0.00 7 LYS A C 9
ATOM 13208 O O . LYS A 1 7 ? 15.931 -13.293 -19.270 1.00 0.00 7 LYS A O 9
ATOM 13227 N N . LYS A 1 8 ? 14.522 -12.193 -17.912 1.00 0.00 8 LYS A N 9
ATOM 13228 C CA . LYS A 1 8 ? 15.476 -11.237 -17.379 1.00 0.00 8 LYS A CA 9
ATOM 13229 C C . LYS A 1 8 ? 15.227 -11.182 -15.877 1.00 0.00 8 LYS A C 9
ATOM 13230 O O . LYS A 1 8 ? 14.151 -11.588 -15.424 1.00 0.00 8 LYS A O 9
ATOM 13249 N N . SER A 1 9 ? 16.188 -10.686 -15.109 1.00 0.00 9 SER A N 9
ATOM 13250 C CA . SER A 1 9 ? 16.061 -10.593 -13.657 1.00 0.00 9 SER A CA 9
ATOM 13251 C C . SER A 1 9 ? 16.628 -9.284 -13.107 1.00 0.00 9 SER A C 9
ATOM 13252 O O . SER A 1 9 ? 16.577 -9.044 -11.899 1.00 0.00 9 SER A O 9
ATOM 13260 N N . GLU A 1 10 ? 17.181 -8.428 -13.968 1.00 0.00 10 GLU A N 9
ATOM 13261 C CA . GLU A 1 10 ? 17.739 -7.156 -13.551 1.00 0.00 10 GLU A CA 9
ATOM 13262 C C . GLU A 1 10 ? 16.675 -6.071 -13.648 1.00 0.00 10 GLU A C 9
ATOM 13263 O O . GLU A 1 10 ? 15.798 -6.123 -14.510 1.00 0.00 10 GLU A O 9
ATOM 13275 N N . VAL A 1 11 ? 16.764 -5.086 -12.757 1.00 0.00 11 VAL A N 9
ATOM 13276 C CA . VAL A 1 11 ? 15.842 -3.959 -12.674 1.00 0.00 11 VAL A CA 9
ATOM 13277 C C . VAL A 1 11 ? 16.477 -2.754 -11.959 1.00 0.00 11 VAL A C 9
ATOM 13278 O O . VAL A 1 11 ? 16.036 -1.627 -12.189 1.00 0.00 11 VAL A O 9
ATOM 13291 N N . ARG A 1 12 ? 17.532 -2.947 -11.149 1.00 0.00 12 ARG A N 9
ATOM 13292 C CA . ARG A 1 12 ? 18.229 -1.901 -10.393 1.00 0.00 12 ARG A CA 9
ATOM 13293 C C . ARG A 1 12 ? 17.256 -1.005 -9.610 1.00 0.00 12 ARG A C 9
ATOM 13294 O O . ARG A 1 12 ? 17.400 0.216 -9.599 1.00 0.00 12 ARG A O 9
ATOM 13315 N N . GLN A 1 13 ? 16.243 -1.586 -8.973 1.00 0.00 13 GLN A N 9
ATOM 13316 C CA . GLN A 1 13 ? 15.239 -0.891 -8.181 1.00 0.00 13 GLN A CA 9
ATOM 13317 C C . GLN A 1 13 ? 15.428 -1.309 -6.729 1.00 0.00 13 GLN A C 9
ATOM 13318 O O . GLN A 1 13 ? 15.316 -2.487 -6.402 1.00 0.00 13 GLN A O 9
ATOM 13332 N N . LYS A 1 14 ? 15.753 -0.349 -5.864 1.00 0.00 14 LYS A N 9
ATOM 13333 C CA . LYS A 1 14 ? 15.919 -0.617 -4.434 1.00 0.00 14 LYS A CA 9
ATOM 13334 C C . LYS A 1 14 ? 14.550 -0.563 -3.742 1.00 0.00 14 LYS A C 9
ATOM 13335 O O . LYS A 1 14 ? 14.352 -1.192 -2.712 1.00 0.00 14 LYS A O 9
ATOM 13354 N N . THR A 1 15 ? 13.651 0.280 -4.256 1.00 0.00 15 THR A N 9
ATOM 13355 C CA . THR A 1 15 ? 12.307 0.473 -3.760 1.00 0.00 15 THR A CA 9
ATOM 13356 C C . THR A 1 15 ? 11.432 -0.665 -4.291 1.00 0.00 15 THR A C 9
ATOM 13357 O O . THR A 1 15 ? 11.905 -1.593 -4.943 1.00 0.00 15 THR A O 9
ATOM 13368 N N . VAL A 1 16 ? 10.138 -0.571 -4.028 1.00 0.00 16 VAL A N 9
ATOM 13369 C CA . VAL A 1 16 ? 9.138 -1.524 -4.455 1.00 0.00 16 VAL A CA 9
ATOM 13370 C C . VAL A 1 16 ? 8.015 -0.701 -5.042 1.00 0.00 16 VAL A C 9
ATOM 13371 O O . VAL A 1 16 ? 7.766 0.415 -4.578 1.00 0.00 16 VAL A O 9
ATOM 13384 N N . VAL A 1 17 ? 7.319 -1.249 -6.026 1.00 0.00 17 VAL A N 9
ATOM 13385 C CA . VAL A 1 17 ? 6.198 -0.599 -6.650 1.00 0.00 17 VAL A CA 9
ATOM 13386 C C . VAL A 1 17 ? 5.154 -1.683 -6.858 1.00 0.00 17 VAL A C 9
ATOM 13387 O O . VAL A 1 17 ? 5.371 -2.654 -7.586 1.00 0.00 17 VAL A O 9
ATOM 13400 N N . ARG A 1 18 ? 4.041 -1.569 -6.140 1.00 0.00 18 ARG A N 9
ATOM 13401 C CA . ARG A 1 18 ? 2.949 -2.541 -6.227 1.00 0.00 18 ARG A CA 9
ATOM 13402 C C . ARG A 1 18 ? 1.634 -1.764 -6.162 1.00 0.00 18 ARG A C 9
ATOM 13403 O O . ARG A 1 18 ? 1.666 -0.535 -6.031 1.00 0.00 18 ARG A O 9
ATOM 13424 N N . THR A 1 19 ? 0.484 -2.424 -6.246 1.00 0.00 19 THR A N 9
ATOM 13425 C CA . THR A 1 19 ? -0.827 -1.790 -6.191 1.00 0.00 19 THR A CA 9
ATOM 13426 C C . THR A 1 19 ? -1.529 -2.327 -4.942 1.00 0.00 19 THR A C 9
ATOM 13427 O O . THR A 1 19 ? -1.894 -3.507 -4.877 1.00 0.00 19 THR A O 9
ATOM 13438 N N . LEU A 1 20 ? -1.670 -1.491 -3.911 1.00 0.00 20 LEU A N 9
ATOM 13439 C CA . LEU A 1 20 ? -2.297 -1.868 -2.649 1.00 0.00 20 LEU A CA 9
ATOM 13440 C C . LEU A 1 20 ? -3.757 -1.427 -2.685 1.00 0.00 20 LEU A C 9
ATOM 13441 O O . LEU A 1 20 ? -4.053 -0.235 -2.557 1.00 0.00 20 LEU A O 9
ATOM 13457 N N . ARG A 1 21 ? -4.648 -2.375 -2.974 1.00 0.00 21 ARG A N 9
ATOM 13458 C CA . ARG A 1 21 ? -6.085 -2.134 -3.032 1.00 0.00 21 ARG A CA 9
ATOM 13459 C C . ARG A 1 21 ? -6.664 -2.168 -1.621 1.00 0.00 21 ARG A C 9
ATOM 13460 O O . ARG A 1 21 ? -6.101 -2.845 -0.755 1.00 0.00 21 ARG A O 9
ATOM 13481 N N . PHE A 1 22 ? -7.790 -1.493 -1.406 1.00 0.00 22 PHE A N 9
ATOM 13482 C CA . PHE A 1 22 ? -8.488 -1.447 -0.123 1.00 0.00 22 PHE A CA 9
ATOM 13483 C C . PHE A 1 22 ? -9.976 -1.322 -0.385 1.00 0.00 22 PHE A C 9
ATOM 13484 O O . PHE A 1 22 ? -10.373 -0.826 -1.441 1.00 0.00 22 PHE A O 9
ATOM 13501 N N . SER A 1 23 ? -10.793 -1.804 0.541 1.00 0.00 23 SER A N 9
ATOM 13502 C CA . SER A 1 23 ? -12.247 -1.734 0.451 1.00 0.00 23 SER A CA 9
ATOM 13503 C C . SER A 1 23 ? -12.670 -0.308 0.868 1.00 0.00 23 SER A C 9
ATOM 13504 O O . SER A 1 23 ? -11.855 0.410 1.454 1.00 0.00 23 SER A O 9
ATOM 13512 N N . PRO A 1 24 ? -13.921 0.131 0.637 1.00 0.00 24 PRO A N 9
ATOM 13513 C CA . PRO A 1 24 ? -14.334 1.485 0.998 1.00 0.00 24 PRO A CA 9
ATOM 13514 C C . PRO A 1 24 ? -14.270 1.721 2.509 1.00 0.00 24 PRO A C 9
ATOM 13515 O O . PRO A 1 24 ? -13.750 2.747 2.944 1.00 0.00 24 PRO A O 9
ATOM 13526 N N . VAL A 1 25 ? -14.730 0.751 3.303 1.00 0.00 25 VAL A N 9
ATOM 13527 C CA . VAL A 1 25 ? -14.736 0.818 4.760 1.00 0.00 25 VAL A CA 9
ATOM 13528 C C . VAL A 1 25 ? -13.291 0.819 5.291 1.00 0.00 25 VAL A C 9
ATOM 13529 O O . VAL A 1 25 ? -12.976 1.526 6.250 1.00 0.00 25 VAL A O 9
ATOM 13542 N N . GLU A 1 26 ? -12.394 0.027 4.688 1.00 0.00 26 GLU A N 9
ATOM 13543 C CA . GLU A 1 26 ? -10.992 -0.047 5.105 1.00 0.00 26 GLU A CA 9
ATOM 13544 C C . GLU A 1 26 ? -10.319 1.308 4.894 1.00 0.00 26 GLU A C 9
ATOM 13545 O O . GLU A 1 26 ? -9.518 1.761 5.710 1.00 0.00 26 GLU A O 9
ATOM 13557 N N . ASP A 1 27 ? -10.629 1.936 3.765 1.00 0.00 27 ASP A N 9
ATOM 13558 C CA . ASP A 1 27 ? -10.111 3.232 3.380 1.00 0.00 27 ASP A CA 9
ATOM 13559 C C . ASP A 1 27 ? -10.653 4.315 4.285 1.00 0.00 27 ASP A C 9
ATOM 13560 O O . ASP A 1 27 ? -9.872 5.101 4.790 1.00 0.00 27 ASP A O 9
ATOM 13569 N N . GLU A 1 28 ? -11.959 4.341 4.539 1.00 0.00 28 GLU A N 9
ATOM 13570 C CA . GLU A 1 28 ? -12.574 5.328 5.418 1.00 0.00 28 GLU A CA 9
ATOM 13571 C C . GLU A 1 28 ? -11.930 5.241 6.804 1.00 0.00 28 GLU A C 9
ATOM 13572 O O . GLU A 1 28 ? -11.766 6.254 7.480 1.00 0.00 28 GLU A O 9
ATOM 13584 N N . THR A 1 29 ? -11.546 4.041 7.234 1.00 0.00 29 THR A N 9
ATOM 13585 C CA . THR A 1 29 ? -10.912 3.841 8.523 1.00 0.00 29 THR A CA 9
ATOM 13586 C C . THR A 1 29 ? -9.494 4.420 8.494 1.00 0.00 29 THR A C 9
ATOM 13587 O O . THR A 1 29 ? -9.183 5.337 9.249 1.00 0.00 29 THR A O 9
ATOM 13598 N N . ILE A 1 30 ? -8.636 3.906 7.612 1.00 0.00 30 ILE A N 9
ATOM 13599 C CA . ILE A 1 30 ? -7.244 4.329 7.493 1.00 0.00 30 ILE A CA 9
ATOM 13600 C C . ILE A 1 30 ? -7.129 5.813 7.186 1.00 0.00 30 ILE A C 9
ATOM 13601 O O . ILE A 1 30 ? -6.279 6.485 7.754 1.00 0.00 30 ILE A O 9
ATOM 13617 N N . ARG A 1 31 ? -7.955 6.339 6.291 1.00 0.00 31 ARG A N 9
ATOM 13618 C CA . ARG A 1 31 ? -7.922 7.738 5.918 1.00 0.00 31 ARG A CA 9
ATOM 13619 C C . ARG A 1 31 ? -8.282 8.616 7.107 1.00 0.00 31 ARG A C 9
ATOM 13620 O O . ARG A 1 31 ? -7.592 9.610 7.302 1.00 0.00 31 ARG A O 9
ATOM 13641 N N . LYS A 1 32 ? -9.325 8.291 7.886 1.00 0.00 32 LYS A N 9
ATOM 13642 C CA . LYS A 1 32 ? -9.647 9.147 9.033 1.00 0.00 32 LYS A CA 9
ATOM 13643 C C . LYS A 1 32 ? -8.540 9.031 10.074 1.00 0.00 32 LYS A C 9
ATOM 13644 O O . LYS A 1 32 ? -8.092 10.049 10.594 1.00 0.00 32 LYS A O 9
ATOM 13663 N N . LYS A 1 33 ? -8.082 7.809 10.364 1.00 0.00 33 LYS A N 9
ATOM 13664 C CA . LYS A 1 33 ? -7.031 7.550 11.341 1.00 0.00 33 LYS A CA 9
ATOM 13665 C C . LYS A 1 33 ? -5.779 8.339 11.001 1.00 0.00 33 LYS A C 9
ATOM 13666 O O . LYS A 1 33 ? -5.217 8.996 11.875 1.00 0.00 33 LYS A O 9
ATOM 13685 N N . ALA A 1 34 ? -5.356 8.256 9.742 1.00 0.00 34 ALA A N 9
ATOM 13686 C CA . ALA A 1 34 ? -4.194 8.923 9.204 1.00 0.00 34 ALA A CA 9
ATOM 13687 C C . ALA A 1 34 ? -4.332 10.436 9.362 1.00 0.00 34 ALA A C 9
ATOM 13688 O O . ALA A 1 34 ? -3.461 11.083 9.941 1.00 0.00 34 ALA A O 9
ATOM 13695 N N . GLU A 1 35 ? -5.438 10.998 8.873 1.00 0.00 35 GLU A N 9
ATOM 13696 C CA . GLU A 1 35 ? -5.715 12.427 8.934 1.00 0.00 35 GLU A CA 9
ATOM 13697 C C . GLU A 1 35 ? -5.703 12.924 10.389 1.00 0.00 35 GLU A C 9
ATOM 13698 O O . GLU A 1 35 ? -5.140 13.982 10.680 1.00 0.00 35 GLU A O 9
ATOM 13710 N N . ASP A 1 36 ? -6.280 12.146 11.312 1.00 0.00 36 ASP A N 9
ATOM 13711 C CA . ASP A 1 36 ? -6.362 12.444 12.742 1.00 0.00 36 ASP A CA 9
ATOM 13712 C C . ASP A 1 36 ? -4.970 12.378 13.369 1.00 0.00 36 ASP A C 9
ATOM 13713 O O . ASP A 1 36 ? -4.591 13.215 14.189 1.00 0.00 36 ASP A O 9
ATOM 13722 N N . SER A 1 37 ? -4.173 11.395 12.956 1.00 0.00 37 SER A N 9
ATOM 13723 C CA . SER A 1 37 ? -2.810 11.209 13.423 1.00 0.00 37 SER A CA 9
ATOM 13724 C C . SER A 1 37 ? -1.900 12.290 12.809 1.00 0.00 37 SER A C 9
ATOM 13725 O O . SER A 1 37 ? -0.787 12.542 13.282 1.00 0.00 37 SER A O 9
ATOM 13733 N N . GLY A 1 38 ? -2.372 12.978 11.765 1.00 0.00 38 GLY A N 9
ATOM 13734 C CA . GLY A 1 38 ? -1.631 13.998 11.052 1.00 0.00 38 GLY A CA 9
ATOM 13735 C C . GLY A 1 38 ? -0.573 13.350 10.151 1.00 0.00 38 GLY A C 9
ATOM 13736 O O . GLY A 1 38 ? 0.199 14.071 9.518 1.00 0.00 38 GLY A O 9
ATOM 13740 N N . LEU A 1 39 ? -0.482 12.017 10.122 1.00 0.00 39 LEU A N 9
ATOM 13741 C CA . LEU A 1 39 ? 0.434 11.212 9.339 1.00 0.00 39 LEU A CA 9
ATOM 13742 C C . LEU A 1 39 ? -0.355 10.818 8.110 1.00 0.00 39 LEU A C 9
ATOM 13743 O O . LEU A 1 39 ? -1.345 10.107 8.234 1.00 0.00 39 LEU A O 9
ATOM 13759 N N . THR A 1 40 ? 0.046 11.289 6.932 1.00 0.00 40 THR A N 9
ATOM 13760 C CA . THR A 1 40 ? -0.633 10.961 5.682 1.00 0.00 40 THR A CA 9
ATOM 13761 C C . THR A 1 40 ? -0.783 9.434 5.565 1.00 0.00 40 THR A C 9
ATOM 13762 O O . THR A 1 40 ? 0.029 8.686 6.112 1.00 0.00 40 THR A O 9
ATOM 13773 N N . VAL A 1 41 ? -1.791 8.959 4.827 1.00 0.00 41 VAL A N 9
ATOM 13774 C CA . VAL A 1 41 ? -2.091 7.542 4.632 1.00 0.00 41 VAL A CA 9
ATOM 13775 C C . VAL A 1 41 ? -0.837 6.722 4.335 1.00 0.00 41 VAL A C 9
ATOM 13776 O O . VAL A 1 41 ? -0.684 5.634 4.885 1.00 0.00 41 VAL A O 9
ATOM 13789 N N . SER A 1 42 ? 0.069 7.210 3.491 1.00 0.00 42 SER A N 9
ATOM 13790 C CA . SER A 1 42 ? 1.284 6.476 3.172 1.00 0.00 42 SER A CA 9
ATOM 13791 C C . SER A 1 42 ? 2.178 6.278 4.405 1.00 0.00 42 SER A C 9
ATOM 13792 O O . SER A 1 42 ? 2.677 5.172 4.628 1.00 0.00 42 SER A O 9
ATOM 13800 N N . ALA A 1 43 ? 2.381 7.336 5.198 1.00 0.00 43 ALA A N 9
ATOM 13801 C CA . ALA A 1 43 ? 3.182 7.293 6.413 1.00 0.00 43 ALA A CA 9
ATOM 13802 C C . ALA A 1 43 ? 2.494 6.395 7.431 1.00 0.00 43 ALA A C 9
ATOM 13803 O O . ALA A 1 43 ? 3.152 5.565 8.040 1.00 0.00 43 ALA A O 9
ATOM 13810 N N . TYR A 1 44 ? 1.179 6.554 7.601 1.00 0.00 44 TYR A N 9
ATOM 13811 C CA . TYR A 1 44 ? 0.366 5.784 8.525 1.00 0.00 44 TYR A CA 9
ATOM 13812 C C . TYR A 1 44 ? 0.530 4.294 8.215 1.00 0.00 44 TYR A C 9
ATOM 13813 O O . TYR A 1 44 ? 0.881 3.506 9.084 1.00 0.00 44 TYR A O 9
ATOM 13831 N N . ILE A 1 45 ? 0.334 3.913 6.950 1.00 0.00 45 ILE A N 9
ATOM 13832 C CA . ILE A 1 45 ? 0.449 2.544 6.464 1.00 0.00 45 ILE A CA 9
ATOM 13833 C C . ILE A 1 45 ? 1.814 1.963 6.816 1.00 0.00 45 ILE A C 9
ATOM 13834 O O . ILE A 1 45 ? 1.885 0.968 7.536 1.00 0.00 45 ILE A O 9
ATOM 13850 N N . ARG A 1 46 ? 2.893 2.553 6.287 1.00 0.00 46 ARG A N 9
ATOM 13851 C CA . ARG A 1 46 ? 4.235 2.045 6.535 1.00 0.00 46 ARG A CA 9
ATOM 13852 C C . ARG A 1 46 ? 4.552 2.018 8.026 1.00 0.00 46 ARG A C 9
ATOM 13853 O O . ARG A 1 46 ? 5.042 1.002 8.496 1.00 0.00 46 ARG A O 9
ATOM 13874 N N . ASN A 1 47 ? 4.269 3.087 8.770 1.00 0.00 47 ASN A N 9
ATOM 13875 C CA . ASN A 1 47 ? 4.546 3.141 10.198 1.00 0.00 47 ASN A CA 9
ATOM 13876 C C . ASN A 1 47 ? 3.856 1.989 10.912 1.00 0.00 47 ASN A C 9
ATOM 13877 O O . ASN A 1 47 ? 4.533 1.222 11.586 1.00 0.00 47 ASN A O 9
ATOM 13888 N N . ALA A 1 48 ? 2.541 1.847 10.738 1.00 0.00 48 ALA A N 9
ATOM 13889 C CA . ALA A 1 48 ? 1.773 0.793 11.377 1.00 0.00 48 ALA A CA 9
ATOM 13890 C C . ALA A 1 48 ? 2.256 -0.606 10.978 1.00 0.00 48 ALA A C 9
ATOM 13891 O O . ALA A 1 48 ? 2.198 -1.527 11.792 1.00 0.00 48 ALA A O 9
ATOM 13898 N N . ALA A 1 49 ? 2.722 -0.766 9.732 1.00 0.00 49 ALA A N 9
ATOM 13899 C CA . ALA A 1 49 ? 3.197 -2.040 9.209 1.00 0.00 49 ALA A CA 9
ATOM 13900 C C . ALA A 1 49 ? 4.544 -2.464 9.797 1.00 0.00 49 ALA A C 9
ATOM 13901 O O . ALA A 1 49 ? 4.779 -3.650 10.036 1.00 0.00 49 ALA A O 9
ATOM 13908 N N . LEU A 1 50 ? 5.456 -1.507 9.949 1.00 0.00 50 LEU A N 9
ATOM 13909 C CA . LEU A 1 50 ? 6.805 -1.730 10.451 1.00 0.00 50 LEU A CA 9
ATOM 13910 C C . LEU A 1 50 ? 6.891 -1.720 11.969 1.00 0.00 50 LEU A C 9
ATOM 13911 O O . LEU A 1 50 ? 7.658 -2.496 12.534 1.00 0.00 50 LEU A O 9
ATOM 13927 N N . ASN A 1 51 ? 6.124 -0.861 12.630 1.00 0.00 51 ASN A N 9
ATOM 13928 C CA . ASN A 1 51 ? 6.154 -0.706 14.080 1.00 0.00 51 ASN A CA 9
ATOM 13929 C C . ASN A 1 51 ? 4.981 -1.341 14.781 1.00 0.00 51 ASN A C 9
ATOM 13930 O O . ASN A 1 51 ? 4.205 -0.619 15.461 1.00 0.00 51 ASN A O 9
ATOM 13941 N N . SER B 1 1 ? -15.310 36.243 -14.907 1.00 0.00 1 SER B N 9
ATOM 13942 C CA . SER B 1 1 ? -14.200 35.327 -15.161 1.00 0.00 1 SER B CA 9
ATOM 13943 C C . SER B 1 1 ? -14.636 34.377 -16.252 1.00 0.00 1 SER B C 9
ATOM 13944 O O . SER B 1 1 ? -15.603 33.643 -16.062 1.00 0.00 1 SER B O 9
ATOM 13952 N N . ASP B 1 2 ? -13.913 34.368 -17.361 1.00 0.00 2 ASP B N 9
ATOM 13953 C CA . ASP B 1 2 ? -14.154 33.553 -18.547 1.00 0.00 2 ASP B CA 9
ATOM 13954 C C . ASP B 1 2 ? -13.518 32.177 -18.322 1.00 0.00 2 ASP B C 9
ATOM 13955 O O . ASP B 1 2 ? -12.708 31.674 -19.103 1.00 0.00 2 ASP B O 9
ATOM 13964 N N . SER B 1 3 ? -13.832 31.606 -17.164 1.00 0.00 3 SER B N 9
ATOM 13965 C CA . SER B 1 3 ? -13.387 30.329 -16.661 1.00 0.00 3 SER B CA 9
ATOM 13966 C C . SER B 1 3 ? -14.013 29.214 -17.497 1.00 0.00 3 SER B C 9
ATOM 13967 O O . SER B 1 3 ? -15.213 29.239 -17.797 1.00 0.00 3 SER B O 9
ATOM 13975 N N . ALA B 1 4 ? -13.204 28.227 -17.882 1.00 0.00 4 ALA B N 9
ATOM 13976 C CA . ALA B 1 4 ? -13.635 27.094 -18.681 1.00 0.00 4 ALA B CA 9
ATOM 13977 C C . ALA B 1 4 ? -12.941 25.844 -18.164 1.00 0.00 4 ALA B C 9
ATOM 13978 O O . ALA B 1 4 ? -11.714 25.739 -18.252 1.00 0.00 4 ALA B O 9
ATOM 13985 N N . VAL B 1 5 ? -13.712 24.907 -17.617 1.00 0.00 5 VAL B N 9
ATOM 13986 C CA . VAL B 1 5 ? -13.232 23.640 -17.080 1.00 0.00 5 VAL B CA 9
ATOM 13987 C C . VAL B 1 5 ? -14.072 22.520 -17.697 1.00 0.00 5 VAL B C 9
ATOM 13988 O O . VAL B 1 5 ? -15.279 22.691 -17.886 1.00 0.00 5 VAL B O 9
ATOM 14001 N N . ARG B 1 6 ? -13.442 21.388 -18.020 1.00 0.00 6 ARG B N 9
ATOM 14002 C CA . ARG B 1 6 ? -14.065 20.209 -18.621 1.00 0.00 6 ARG B CA 9
ATOM 14003 C C . ARG B 1 6 ? -13.610 18.930 -17.916 1.00 0.00 6 ARG B C 9
ATOM 14004 O O . ARG B 1 6 ? -13.230 17.935 -18.544 1.00 0.00 6 ARG B O 9
ATOM 14025 N N . LYS B 1 7 ? -13.531 18.995 -16.593 1.00 0.00 7 LYS B N 9
ATOM 14026 C CA . LYS B 1 7 ? -13.144 17.896 -15.712 1.00 0.00 7 LYS B CA 9
ATOM 14027 C C . LYS B 1 7 ? -14.344 16.951 -15.560 1.00 0.00 7 LYS B C 9
ATOM 14028 O O . LYS B 1 7 ? -15.363 17.106 -16.239 1.00 0.00 7 LYS B O 9
ATOM 14047 N N . LYS B 1 8 ? -14.197 15.909 -14.746 1.00 0.00 8 LYS B N 9
ATOM 14048 C CA . LYS B 1 8 ? -15.192 14.888 -14.405 1.00 0.00 8 LYS B CA 9
ATOM 14049 C C . LYS B 1 8 ? -14.867 14.449 -12.979 1.00 0.00 8 LYS B C 9
ATOM 14050 O O . LYS B 1 8 ? -13.756 14.718 -12.501 1.00 0.00 8 LYS B O 9
ATOM 14069 N N . SER B 1 9 ? -15.771 13.734 -12.315 1.00 0.00 9 SER B N 9
ATOM 14070 C CA . SER B 1 9 ? -15.560 13.288 -10.940 1.00 0.00 9 SER B CA 9
ATOM 14071 C C . SER B 1 9 ? -16.119 11.899 -10.622 1.00 0.00 9 SER B C 9
ATOM 14072 O O . SER B 1 9 ? -15.761 11.329 -9.588 1.00 0.00 9 SER B O 9
ATOM 14080 N N . GLU B 1 10 ? -16.962 11.331 -11.484 1.00 0.00 10 GLU B N 9
ATOM 14081 C CA . GLU B 1 10 ? -17.592 10.028 -11.326 1.00 0.00 10 GLU B CA 9
ATOM 14082 C C . GLU B 1 10 ? -16.644 8.907 -11.749 1.00 0.00 10 GLU B C 9
ATOM 14083 O O . GLU B 1 10 ? -16.571 8.569 -12.930 1.00 0.00 10 GLU B O 9
ATOM 14095 N N . VAL B 1 11 ? -15.911 8.307 -10.809 1.00 0.00 11 VAL B N 9
ATOM 14096 C CA . VAL B 1 11 ? -14.978 7.218 -11.122 1.00 0.00 11 VAL B CA 9
ATOM 14097 C C . VAL B 1 11 ? -15.612 5.830 -10.956 1.00 0.00 11 VAL B C 9
ATOM 14098 O O . VAL B 1 11 ? -15.026 4.859 -11.430 1.00 0.00 11 VAL B O 9
ATOM 14111 N N . ARG B 1 12 ? -16.799 5.719 -10.338 1.00 0.00 12 ARG B N 9
ATOM 14112 C CA . ARG B 1 12 ? -17.518 4.460 -10.102 1.00 0.00 12 ARG B CA 9
ATOM 14113 C C . ARG B 1 12 ? -16.574 3.353 -9.604 1.00 0.00 12 ARG B C 9
ATOM 14114 O O . ARG B 1 12 ? -16.424 2.310 -10.246 1.00 0.00 12 ARG B O 9
ATOM 14135 N N . GLN B 1 13 ? -15.899 3.597 -8.479 1.00 0.00 13 GLN B N 9
ATOM 14136 C CA . GLN B 1 13 ? -14.948 2.684 -7.857 1.00 0.00 13 GLN B CA 9
ATOM 14137 C C . GLN B 1 13 ? -15.122 2.731 -6.345 1.00 0.00 13 GLN B C 9
ATOM 14138 O O . GLN B 1 13 ? -14.875 3.771 -5.726 1.00 0.00 13 GLN B O 9
ATOM 14152 N N . LYS B 1 14 ? -15.534 1.612 -5.747 1.00 0.00 14 LYS B N 9
ATOM 14153 C CA . LYS B 1 14 ? -15.719 1.502 -4.301 1.00 0.00 14 LYS B CA 9
ATOM 14154 C C . LYS B 1 14 ? -14.362 1.277 -3.635 1.00 0.00 14 LYS B C 9
ATOM 14155 O O . LYS B 1 14 ? -14.082 1.853 -2.587 1.00 0.00 14 LYS B O 9
ATOM 14174 N N . THR B 1 15 ? -13.538 0.417 -4.237 1.00 0.00 15 THR B N 9
ATOM 14175 C CA . THR B 1 15 ? -12.207 0.087 -3.768 1.00 0.00 15 THR B CA 9
ATOM 14176 C C . THR B 1 15 ? -11.310 1.318 -3.958 1.00 0.00 15 THR B C 9
ATOM 14177 O O . THR B 1 15 ? -11.738 2.347 -4.488 1.00 0.00 15 THR B O 9
ATOM 14188 N N . VAL B 1 16 ? -10.054 1.219 -3.556 1.00 0.00 16 VAL B N 9
ATOM 14189 C CA . VAL B 1 16 ? -9.063 2.277 -3.665 1.00 0.00 16 VAL B CA 9
ATOM 14190 C C . VAL B 1 16 ? -7.881 1.686 -4.413 1.00 0.00 16 VAL B C 9
ATOM 14191 O O . VAL B 1 16 ? -7.590 0.505 -4.224 1.00 0.00 16 VAL B O 9
ATOM 14204 N N . VAL B 1 17 ? -7.190 2.473 -5.233 1.00 0.00 17 VAL B N 9
ATOM 14205 C CA . VAL B 1 17 ? -6.044 2.021 -6.001 1.00 0.00 17 VAL B CA 9
ATOM 14206 C C . VAL B 1 17 ? -4.965 3.101 -5.941 1.00 0.00 17 VAL B C 9
ATOM 14207 O O . VAL B 1 17 ? -5.207 4.243 -6.343 1.00 0.00 17 VAL B O 9
ATOM 14220 N N . ARG B 1 18 ? -3.789 2.767 -5.395 1.00 0.00 18 ARG B N 9
ATOM 14221 C CA . ARG B 1 18 ? -2.685 3.718 -5.307 1.00 0.00 18 ARG B CA 9
ATOM 14222 C C . ARG B 1 18 ? -1.346 3.000 -5.380 1.00 0.00 18 ARG B C 9
ATOM 14223 O O . ARG B 1 18 ? -1.248 1.819 -5.033 1.00 0.00 18 ARG B O 9
ATOM 14244 N N . THR B 1 19 ? -0.322 3.756 -5.766 1.00 0.00 19 THR B N 9
ATOM 14245 C CA . THR B 1 19 ? 1.048 3.301 -5.910 1.00 0.00 19 THR B CA 9
ATOM 14246 C C . THR B 1 19 ? 1.789 3.620 -4.610 1.00 0.00 19 THR B C 9
ATOM 14247 O O . THR B 1 19 ? 2.277 4.735 -4.409 1.00 0.00 19 THR B O 9
ATOM 14258 N N . LEU B 1 20 ? 1.843 2.661 -3.695 1.00 0.00 20 LEU B N 9
ATOM 14259 C CA . LEU B 1 20 ? 2.499 2.790 -2.398 1.00 0.00 20 LEU B CA 9
ATOM 14260 C C . LEU B 1 20 ? 3.915 2.225 -2.502 1.00 0.00 20 LEU B C 9
ATOM 14261 O O . LEU B 1 20 ? 4.125 1.013 -2.446 1.00 0.00 20 LEU B O 9
ATOM 14277 N N . ARG B 1 21 ? 4.885 3.095 -2.757 1.00 0.00 21 ARG B N 9
ATOM 14278 C CA . ARG B 1 21 ? 6.291 2.722 -2.872 1.00 0.00 21 ARG B CA 9
ATOM 14279 C C . ARG B 1 21 ? 6.857 2.487 -1.465 1.00 0.00 21 ARG B C 9
ATOM 14280 O O . ARG B 1 21 ? 6.430 3.177 -0.529 1.00 0.00 21 ARG B O 9
ATOM 14301 N N . PHE B 1 22 ? 7.813 1.567 -1.317 1.00 0.00 22 PHE B N 9
ATOM 14302 C CA . PHE B 1 22 ? 8.461 1.233 -0.042 1.00 0.00 22 PHE B CA 9
ATOM 14303 C C . PHE B 1 22 ? 9.962 1.113 -0.271 1.00 0.00 22 PHE B C 9
ATOM 14304 O O . PHE B 1 22 ? 10.378 0.846 -1.398 1.00 0.00 22 PHE B O 9
ATOM 14321 N N . SER B 1 23 ? 10.770 1.350 0.755 1.00 0.00 23 SER B N 9
ATOM 14322 C CA . SER B 1 23 ? 12.229 1.259 0.694 1.00 0.00 23 SER B CA 9
ATOM 14323 C C . SER B 1 23 ? 12.666 -0.210 0.854 1.00 0.00 23 SER B C 9
ATOM 14324 O O . SER B 1 23 ? 11.842 -1.032 1.257 1.00 0.00 23 SER B O 9
ATOM 14332 N N . PRO B 1 24 ? 13.943 -0.566 0.604 1.00 0.00 24 PRO B N 9
ATOM 14333 C CA . PRO B 1 24 ? 14.393 -1.953 0.732 1.00 0.00 24 PRO B CA 9
ATOM 14334 C C . PRO B 1 24 ? 14.294 -2.435 2.179 1.00 0.00 24 PRO B C 9
ATOM 14335 O O . PRO B 1 24 ? 13.964 -3.589 2.434 1.00 0.00 24 PRO B O 9
ATOM 14346 N N . VAL B 1 25 ? 14.572 -1.565 3.149 1.00 0.00 25 VAL B N 9
ATOM 14347 C CA . VAL B 1 25 ? 14.487 -1.919 4.560 1.00 0.00 25 VAL B CA 9
ATOM 14348 C C . VAL B 1 25 ? 13.020 -2.191 4.901 1.00 0.00 25 VAL B C 9
ATOM 14349 O O . VAL B 1 25 ? 12.710 -3.184 5.557 1.00 0.00 25 VAL B O 9
ATOM 14362 N N . GLU B 1 26 ? 12.121 -1.315 4.446 1.00 0.00 26 GLU B N 9
ATOM 14363 C CA . GLU B 1 26 ? 10.692 -1.424 4.696 1.00 0.00 26 GLU B CA 9
ATOM 14364 C C . GLU B 1 26 ? 10.136 -2.719 4.113 1.00 0.00 26 GLU B C 9
ATOM 14365 O O . GLU B 1 26 ? 9.435 -3.446 4.813 1.00 0.00 26 GLU B O 9
ATOM 14377 N N . ASP B 1 27 ? 10.446 -3.002 2.846 1.00 0.00 27 ASP B N 9
ATOM 14378 C CA . ASP B 1 27 ? 9.975 -4.194 2.158 1.00 0.00 27 ASP B CA 9
ATOM 14379 C C . ASP B 1 27 ? 10.438 -5.450 2.840 1.00 0.00 27 ASP B C 9
ATOM 14380 O O . ASP B 1 27 ? 9.587 -6.261 3.159 1.00 0.00 27 ASP B O 9
ATOM 14389 N N . GLU B 1 28 ? 11.739 -5.606 3.087 1.00 0.00 28 GLU B N 9
ATOM 14390 C CA . GLU B 1 28 ? 12.250 -6.804 3.733 1.00 0.00 28 GLU B CA 9
ATOM 14391 C C . GLU B 1 28 ? 11.562 -6.972 5.084 1.00 0.00 28 GLU B C 9
ATOM 14392 O O . GLU B 1 28 ? 11.095 -8.063 5.392 1.00 0.00 28 GLU B O 9
ATOM 14404 N N . THR B 1 29 ? 11.423 -5.899 5.867 1.00 0.00 29 THR B N 9
ATOM 14405 C CA . THR B 1 29 ? 10.776 -5.987 7.168 1.00 0.00 29 THR B CA 9
ATOM 14406 C C . THR B 1 29 ? 9.343 -6.523 7.020 1.00 0.00 29 THR B C 9
ATOM 14407 O O . THR B 1 29 ? 8.977 -7.496 7.685 1.00 0.00 29 THR B O 9
ATOM 14418 N N . ILE B 1 30 ? 8.538 -5.898 6.155 1.00 0.00 30 ILE B N 9
ATOM 14419 C CA . ILE B 1 30 ? 7.152 -6.271 5.906 1.00 0.00 30 ILE B CA 9
ATOM 14420 C C . ILE B 1 30 ? 7.063 -7.691 5.352 1.00 0.00 30 ILE B C 9
ATOM 14421 O O . ILE B 1 30 ? 6.212 -8.466 5.768 1.00 0.00 30 ILE B O 9
ATOM 14437 N N . ARG B 1 31 ? 7.918 -8.037 4.401 1.00 0.00 31 ARG B N 9
ATOM 14438 C CA . ARG B 1 31 ? 7.982 -9.326 3.731 1.00 0.00 31 ARG B CA 9
ATOM 14439 C C . ARG B 1 31 ? 8.310 -10.440 4.708 1.00 0.00 31 ARG B C 9
ATOM 14440 O O . ARG B 1 31 ? 7.659 -11.484 4.669 1.00 0.00 31 ARG B O 9
ATOM 14461 N N . LYS B 1 32 ? 9.307 -10.235 5.568 1.00 0.00 32 LYS B N 9
ATOM 14462 C CA . LYS B 1 32 ? 9.714 -11.236 6.542 1.00 0.00 32 LYS B CA 9
ATOM 14463 C C . LYS B 1 32 ? 8.595 -11.424 7.551 1.00 0.00 32 LYS B C 9
ATOM 14464 O O . LYS B 1 32 ? 8.287 -12.567 7.892 1.00 0.00 32 LYS B O 9
ATOM 14483 N N . LYS B 1 33 ? 7.984 -10.323 8.004 1.00 0.00 33 LYS B N 9
ATOM 14484 C CA . LYS B 1 33 ? 6.886 -10.349 8.959 1.00 0.00 33 LYS B CA 9
ATOM 14485 C C . LYS B 1 33 ? 5.692 -11.070 8.356 1.00 0.00 33 LYS B C 9
ATOM 14486 O O . LYS B 1 33 ? 5.191 -12.001 8.968 1.00 0.00 33 LYS B O 9
ATOM 14505 N N . ALA B 1 34 ? 5.247 -10.655 7.173 1.00 0.00 34 ALA B N 9
ATOM 14506 C CA . ALA B 1 34 ? 4.104 -11.218 6.471 1.00 0.00 34 ALA B CA 9
ATOM 14507 C C . ALA B 1 34 ? 4.226 -12.737 6.334 1.00 0.00 34 ALA B C 9
ATOM 14508 O O . ALA B 1 34 ? 3.303 -13.481 6.683 1.00 0.00 34 ALA B O 9
ATOM 14515 N N . GLU B 1 35 ? 5.374 -13.210 5.844 1.00 0.00 35 GLU B N 9
ATOM 14516 C CA . GLU B 1 35 ? 5.580 -14.644 5.668 1.00 0.00 35 GLU B CA 9
ATOM 14517 C C . GLU B 1 35 ? 5.556 -15.391 7.005 1.00 0.00 35 GLU B C 9
ATOM 14518 O O . GLU B 1 35 ? 4.974 -16.470 7.078 1.00 0.00 35 GLU B O 9
ATOM 14530 N N . ASP B 1 36 ? 6.146 -14.829 8.060 1.00 0.00 36 ASP B N 9
ATOM 14531 C CA . ASP B 1 36 ? 6.225 -15.454 9.383 1.00 0.00 36 ASP B CA 9
ATOM 14532 C C . ASP B 1 36 ? 4.901 -15.411 10.141 1.00 0.00 36 ASP B C 9
ATOM 14533 O O . ASP B 1 36 ? 4.597 -16.327 10.901 1.00 0.00 36 ASP B O 9
ATOM 14542 N N . SER B 1 37 ? 4.086 -14.382 9.910 1.00 0.00 37 SER B N 9
ATOM 14543 C CA . SER B 1 37 ? 2.802 -14.207 10.567 1.00 0.00 37 SER B CA 9
ATOM 14544 C C . SER B 1 37 ? 1.665 -14.931 9.834 1.00 0.00 37 SER B C 9
ATOM 14545 O O . SER B 1 37 ? 0.548 -14.934 10.353 1.00 0.00 37 SER B O 9
ATOM 14553 N N . GLY B 1 38 ? 1.900 -15.519 8.656 1.00 0.00 38 GLY B N 9
ATOM 14554 C CA . GLY B 1 38 ? 0.851 -16.234 7.925 1.00 0.00 38 GLY B CA 9
ATOM 14555 C C . GLY B 1 38 ? -0.158 -15.319 7.219 1.00 0.00 38 GLY B C 9
ATOM 14556 O O . GLY B 1 38 ? -1.242 -15.776 6.832 1.00 0.00 38 GLY B O 9
ATOM 14560 N N . LEU B 1 39 ? 0.154 -14.026 7.078 1.00 0.00 39 LEU B N 9
ATOM 14561 C CA . LEU B 1 39 ? -0.680 -13.026 6.430 1.00 0.00 39 LEU B CA 9
ATOM 14562 C C . LEU B 1 39 ? 0.158 -12.457 5.301 1.00 0.00 39 LEU B C 9
ATOM 14563 O O . LEU B 1 39 ? 1.159 -11.799 5.568 1.00 0.00 39 LEU B O 9
ATOM 14579 N N . THR B 1 40 ? -0.224 -12.714 4.053 1.00 0.00 40 THR B N 9
ATOM 14580 C CA . THR B 1 40 ? 0.460 -12.228 2.857 1.00 0.00 40 THR B CA 9
ATOM 14581 C C . THR B 1 40 ? 0.647 -10.710 2.954 1.00 0.00 40 THR B C 9
ATOM 14582 O O . THR B 1 40 ? -0.126 -10.038 3.628 1.00 0.00 40 THR B O 9
ATOM 14593 N N . VAL B 1 41 ? 1.631 -10.145 2.251 1.00 0.00 41 VAL B N 9
ATOM 14594 C CA . VAL B 1 41 ? 1.969 -8.721 2.266 1.00 0.00 41 VAL B CA 9
ATOM 14595 C C . VAL B 1 41 ? 0.733 -7.823 2.175 1.00 0.00 41 VAL B C 9
ATOM 14596 O O . VAL B 1 41 ? 0.587 -6.908 2.985 1.00 0.00 41 VAL B O 9
ATOM 14609 N N . SER B 1 42 ? -0.190 -8.092 1.250 1.00 0.00 42 SER B N 9
ATOM 14610 C CA . SER B 1 42 ? -1.377 -7.262 1.114 1.00 0.00 42 SER B CA 9
ATOM 14611 C C . SER B 1 42 ? -2.252 -7.313 2.384 1.00 0.00 42 SER B C 9
ATOM 14612 O O . SER B 1 42 ? -2.684 -6.264 2.879 1.00 0.00 42 SER B O 9
ATOM 14620 N N . ALA B 1 43 ? -2.522 -8.514 2.912 1.00 0.00 43 ALA B N 9
ATOM 14621 C CA . ALA B 1 43 ? -3.308 -8.726 4.122 1.00 0.00 43 ALA B CA 9
ATOM 14622 C C . ALA B 1 43 ? -2.577 -8.130 5.325 1.00 0.00 43 ALA B C 9
ATOM 14623 O O . ALA B 1 43 ? -3.213 -7.481 6.139 1.00 0.00 43 ALA B O 9
ATOM 14630 N N . TYR B 1 44 ? -1.263 -8.330 5.438 1.00 0.00 44 TYR B N 9
ATOM 14631 C CA . TYR B 1 44 ? -0.420 -7.824 6.511 1.00 0.00 44 TYR B CA 9
ATOM 14632 C C . TYR B 1 44 ? -0.619 -6.314 6.614 1.00 0.00 44 TYR B C 9
ATOM 14633 O O . TYR B 1 44 ? -0.990 -5.812 7.669 1.00 0.00 44 TYR B O 9
ATOM 14651 N N . ILE B 1 45 ? -0.444 -5.602 5.494 1.00 0.00 45 ILE B N 9
ATOM 14652 C CA . ILE B 1 45 ? -0.603 -4.154 5.416 1.00 0.00 45 ILE B CA 9
ATOM 14653 C C . ILE B 1 45 ? -1.980 -3.720 5.925 1.00 0.00 45 ILE B C 9
ATOM 14654 O O . ILE B 1 45 ? -2.069 -2.945 6.875 1.00 0.00 45 ILE B O 9
ATOM 14670 N N . ARG B 1 46 ? -3.061 -4.180 5.281 1.00 0.00 46 ARG B N 9
ATOM 14671 C CA . ARG B 1 46 ? -4.411 -3.778 5.689 1.00 0.00 46 ARG B CA 9
ATOM 14672 C C . ARG B 1 46 ? -4.678 -4.131 7.148 1.00 0.00 46 ARG B C 9
ATOM 14673 O O . ARG B 1 46 ? -5.189 -3.297 7.884 1.00 0.00 46 ARG B O 9
ATOM 14694 N N . ASN B 1 47 ? -4.319 -5.337 7.572 1.00 0.00 47 ASN B N 9
ATOM 14695 C CA . ASN B 1 47 ? -4.525 -5.807 8.927 1.00 0.00 47 ASN B CA 9
ATOM 14696 C C . ASN B 1 47 ? -3.843 -4.897 9.942 1.00 0.00 47 ASN B C 9
ATOM 14697 O O . ASN B 1 47 ? -4.520 -4.386 10.831 1.00 0.00 47 ASN B O 9
ATOM 14708 N N . ALA B 1 48 ? -2.534 -4.679 9.791 1.00 0.00 48 ALA B N 9
ATOM 14709 C CA . ALA B 1 48 ? -1.732 -3.842 10.677 1.00 0.00 48 ALA B CA 9
ATOM 14710 C C . ALA B 1 48 ? -2.194 -2.384 10.677 1.00 0.00 48 ALA B C 9
ATOM 14711 O O . ALA B 1 48 ? -2.067 -1.693 11.682 1.00 0.00 48 ALA B O 9
ATOM 14718 N N . ALA B 1 49 ? -2.709 -1.900 9.545 1.00 0.00 49 ALA B N 9
ATOM 14719 C CA . ALA B 1 49 ? -3.157 -0.526 9.414 1.00 0.00 49 ALA B CA 9
ATOM 14720 C C . ALA B 1 49 ? -4.511 -0.271 10.067 1.00 0.00 49 ALA B C 9
ATOM 14721 O O . ALA B 1 49 ? -4.709 0.784 10.657 1.00 0.00 49 ALA B O 9
ATOM 14728 N N . LEU B 1 50 ? -5.464 -1.189 9.930 1.00 0.00 50 LEU B N 9
ATOM 14729 C CA . LEU B 1 50 ? -6.802 -1.026 10.499 1.00 0.00 50 LEU B CA 9
ATOM 14730 C C . LEU B 1 50 ? -6.799 -1.222 12.007 1.00 0.00 50 LEU B C 9
ATOM 14731 O O . LEU B 1 50 ? -7.500 -0.508 12.724 1.00 0.00 50 LEU B O 9
ATOM 14747 N N . ASN B 1 51 ? -6.079 -2.247 12.457 1.00 0.00 51 ASN B N 9
ATOM 14748 C CA . ASN B 1 51 ? -5.959 -2.595 13.864 1.00 0.00 51 ASN B CA 9
ATOM 14749 C C . ASN B 1 51 ? -5.037 -1.635 14.581 1.00 0.00 51 ASN B C 9
ATOM 14750 O O . ASN B 1 51 ? -4.845 -1.810 15.808 1.00 0.00 51 ASN B O 9
ATOM 14761 N N . SER A 1 1 ? 40.355 -10.868 -10.932 1.00 0.00 1 SER A N 10
ATOM 14762 C CA . SER A 1 1 ? 39.958 -10.479 -12.288 1.00 0.00 1 SER A CA 10
ATOM 14763 C C . SER A 1 1 ? 38.527 -10.931 -12.486 1.00 0.00 1 SER A C 10
ATOM 14764 O O . SER A 1 1 ? 38.210 -12.057 -12.111 1.00 0.00 1 SER A O 10
ATOM 14772 N N . ASP A 1 2 ? 37.688 -10.056 -13.020 1.00 0.00 2 ASP A N 10
ATOM 14773 C CA . ASP A 1 2 ? 36.274 -10.264 -13.290 1.00 0.00 2 ASP A CA 10
ATOM 14774 C C . ASP A 1 2 ? 35.966 -9.510 -14.595 1.00 0.00 2 ASP A C 10
ATOM 14775 O O . ASP A 1 2 ? 36.825 -9.474 -15.478 1.00 0.00 2 ASP A O 10
ATOM 14784 N N . SER A 1 3 ? 34.754 -8.992 -14.813 1.00 0.00 3 SER A N 10
ATOM 14785 C CA . SER A 1 3 ? 34.398 -8.262 -16.032 1.00 0.00 3 SER A CA 10
ATOM 14786 C C . SER A 1 3 ? 33.366 -7.147 -15.788 1.00 0.00 3 SER A C 10
ATOM 14787 O O . SER A 1 3 ? 32.751 -6.667 -16.743 1.00 0.00 3 SER A O 10
ATOM 14795 N N . ALA A 1 4 ? 33.156 -6.711 -14.542 1.00 0.00 4 ALA A N 10
ATOM 14796 C CA . ALA A 1 4 ? 32.200 -5.669 -14.184 1.00 0.00 4 ALA A CA 10
ATOM 14797 C C . ALA A 1 4 ? 32.472 -4.326 -14.865 1.00 0.00 4 ALA A C 10
ATOM 14798 O O . ALA A 1 4 ? 31.551 -3.521 -14.959 1.00 0.00 4 ALA A O 10
ATOM 14805 N N . VAL A 1 5 ? 33.681 -4.091 -15.384 1.00 0.00 5 VAL A N 10
ATOM 14806 C CA . VAL A 1 5 ? 34.070 -2.858 -16.073 1.00 0.00 5 VAL A CA 10
ATOM 14807 C C . VAL A 1 5 ? 33.083 -2.495 -17.201 1.00 0.00 5 VAL A C 10
ATOM 14808 O O . VAL A 1 5 ? 32.909 -1.323 -17.526 1.00 0.00 5 VAL A O 10
ATOM 14821 N N . ARG A 1 6 ? 32.399 -3.489 -17.783 1.00 0.00 6 ARG A N 10
ATOM 14822 C CA . ARG A 1 6 ? 31.419 -3.306 -18.853 1.00 0.00 6 ARG A CA 10
ATOM 14823 C C . ARG A 1 6 ? 30.129 -2.606 -18.399 1.00 0.00 6 ARG A C 10
ATOM 14824 O O . ARG A 1 6 ? 29.228 -2.437 -19.217 1.00 0.00 6 ARG A O 10
ATOM 14845 N N . LYS A 1 7 ? 29.982 -2.243 -17.121 1.00 0.00 7 LYS A N 10
ATOM 14846 C CA . LYS A 1 7 ? 28.794 -1.577 -16.596 1.00 0.00 7 LYS A CA 10
ATOM 14847 C C . LYS A 1 7 ? 29.193 -0.548 -15.544 1.00 0.00 7 LYS A C 10
ATOM 14848 O O . LYS A 1 7 ? 29.804 -0.902 -14.540 1.00 0.00 7 LYS A O 10
ATOM 14867 N N . LYS A 1 8 ? 28.858 0.732 -15.741 1.00 0.00 8 LYS A N 10
ATOM 14868 C CA . LYS A 1 8 ? 29.172 1.789 -14.770 1.00 0.00 8 LYS A CA 10
ATOM 14869 C C . LYS A 1 8 ? 28.002 1.995 -13.795 1.00 0.00 8 LYS A C 10
ATOM 14870 O O . LYS A 1 8 ? 28.076 2.895 -12.957 1.00 0.00 8 LYS A O 10
ATOM 14889 N N . SER A 1 9 ? 26.926 1.213 -13.916 1.00 0.00 9 SER A N 10
ATOM 14890 C CA . SER A 1 9 ? 25.715 1.252 -13.106 1.00 0.00 9 SER A CA 10
ATOM 14891 C C . SER A 1 9 ? 25.113 -0.158 -13.027 1.00 0.00 9 SER A C 10
ATOM 14892 O O . SER A 1 9 ? 25.664 -1.100 -13.608 1.00 0.00 9 SER A O 10
ATOM 14900 N N . GLU A 1 10 ? 23.990 -0.329 -12.324 1.00 0.00 10 GLU A N 10
ATOM 14901 C CA . GLU A 1 10 ? 23.317 -1.613 -12.143 1.00 0.00 10 GLU A CA 10
ATOM 14902 C C . GLU A 1 10 ? 21.812 -1.481 -12.372 1.00 0.00 10 GLU A C 10
ATOM 14903 O O . GLU A 1 10 ? 21.279 -0.381 -12.518 1.00 0.00 10 GLU A O 10
ATOM 14915 N N . VAL A 1 11 ? 21.115 -2.616 -12.370 1.00 0.00 11 VAL A N 10
ATOM 14916 C CA . VAL A 1 11 ? 19.673 -2.725 -12.546 1.00 0.00 11 VAL A CA 10
ATOM 14917 C C . VAL A 1 11 ? 19.153 -3.483 -11.325 1.00 0.00 11 VAL A C 10
ATOM 14918 O O . VAL A 1 11 ? 19.412 -4.679 -11.166 1.00 0.00 11 VAL A O 10
ATOM 14931 N N . ARG A 1 12 ? 18.576 -2.743 -10.380 1.00 0.00 12 ARG A N 10
ATOM 14932 C CA . ARG A 1 12 ? 17.988 -3.203 -9.127 1.00 0.00 12 ARG A CA 10
ATOM 14933 C C . ARG A 1 12 ? 17.140 -2.044 -8.634 1.00 0.00 12 ARG A C 10
ATOM 14934 O O . ARG A 1 12 ? 17.628 -0.913 -8.534 1.00 0.00 12 ARG A O 10
ATOM 14955 N N . GLN A 1 13 ? 15.867 -2.313 -8.408 1.00 0.00 13 GLN A N 10
ATOM 14956 C CA . GLN A 1 13 ? 14.856 -1.384 -7.964 1.00 0.00 13 GLN A CA 10
ATOM 14957 C C . GLN A 1 13 ? 14.614 -1.719 -6.509 1.00 0.00 13 GLN A C 10
ATOM 14958 O O . GLN A 1 13 ? 13.755 -2.522 -6.164 1.00 0.00 13 GLN A O 10
ATOM 14972 N N . LYS A 1 14 ? 15.425 -1.097 -5.654 1.00 0.00 14 LYS A N 10
ATOM 14973 C CA . LYS A 1 14 ? 15.378 -1.262 -4.206 1.00 0.00 14 LYS A CA 10
ATOM 14974 C C . LYS A 1 14 ? 14.018 -0.897 -3.611 1.00 0.00 14 LYS A C 10
ATOM 14975 O O . LYS A 1 14 ? 13.705 -1.343 -2.507 1.00 0.00 14 LYS A O 10
ATOM 14994 N N . THR A 1 15 ? 13.226 -0.075 -4.298 1.00 0.00 15 THR A N 10
ATOM 14995 C CA . THR A 1 15 ? 11.913 0.302 -3.822 1.00 0.00 15 THR A CA 10
ATOM 14996 C C . THR A 1 15 ? 10.900 -0.765 -4.234 1.00 0.00 15 THR A C 10
ATOM 14997 O O . THR A 1 15 ? 11.106 -1.502 -5.200 1.00 0.00 15 THR A O 10
ATOM 15008 N N . VAL A 1 16 ? 9.755 -0.781 -3.564 1.00 0.00 16 VAL A N 10
ATOM 15009 C CA . VAL A 1 16 ? 8.697 -1.743 -3.838 1.00 0.00 16 VAL A CA 10
ATOM 15010 C C . VAL A 1 16 ? 7.519 -1.040 -4.477 1.00 0.00 16 VAL A C 10
ATOM 15011 O O . VAL A 1 16 ? 6.612 -0.597 -3.774 1.00 0.00 16 VAL A O 10
ATOM 15024 N N . VAL A 1 17 ? 7.546 -0.853 -5.790 1.00 0.00 17 VAL A N 10
ATOM 15025 C CA . VAL A 1 17 ? 6.425 -0.222 -6.457 1.00 0.00 17 VAL A CA 10
ATOM 15026 C C . VAL A 1 17 ? 5.410 -1.337 -6.692 1.00 0.00 17 VAL A C 10
ATOM 15027 O O . VAL A 1 17 ? 5.746 -2.376 -7.265 1.00 0.00 17 VAL A O 10
ATOM 15040 N N . ARG A 1 18 ? 4.201 -1.189 -6.152 1.00 0.00 18 ARG A N 10
ATOM 15041 C CA . ARG A 1 18 ? 3.142 -2.169 -6.320 1.00 0.00 18 ARG A CA 10
ATOM 15042 C C . ARG A 1 18 ? 1.812 -1.460 -6.097 1.00 0.00 18 ARG A C 10
ATOM 15043 O O . ARG A 1 18 ? 1.787 -0.349 -5.555 1.00 0.00 18 ARG A O 10
ATOM 15064 N N . THR A 1 19 ? 0.729 -2.087 -6.537 1.00 0.00 19 THR A N 10
ATOM 15065 C CA . THR A 1 19 ? -0.628 -1.578 -6.413 1.00 0.00 19 THR A CA 10
ATOM 15066 C C . THR A 1 19 ? -1.275 -2.332 -5.258 1.00 0.00 19 THR A C 10
ATOM 15067 O O . THR A 1 19 ? -1.211 -3.567 -5.252 1.00 0.00 19 THR A O 10
ATOM 15078 N N . LEU A 1 20 ? -1.905 -1.623 -4.320 1.00 0.00 20 LEU A N 10
ATOM 15079 C CA . LEU A 1 20 ? -2.582 -2.192 -3.173 1.00 0.00 20 LEU A CA 10
ATOM 15080 C C . LEU A 1 20 ? -3.967 -1.561 -3.115 1.00 0.00 20 LEU A C 10
ATOM 15081 O O . LEU A 1 20 ? -4.076 -0.332 -3.142 1.00 0.00 20 LEU A O 10
ATOM 15097 N N . ARG A 1 21 ? -5.014 -2.382 -3.078 1.00 0.00 21 ARG A N 10
ATOM 15098 C CA . ARG A 1 21 ? -6.399 -1.942 -3.014 1.00 0.00 21 ARG A CA 10
ATOM 15099 C C . ARG A 1 21 ? -6.991 -2.190 -1.632 1.00 0.00 21 ARG A C 10
ATOM 15100 O O . ARG A 1 21 ? -6.569 -3.091 -0.910 1.00 0.00 21 ARG A O 10
ATOM 15121 N N . PHE A 1 22 ? -8.017 -1.405 -1.303 1.00 0.00 22 PHE A N 10
ATOM 15122 C CA . PHE A 1 22 ? -8.754 -1.452 -0.039 1.00 0.00 22 PHE A CA 10
ATOM 15123 C C . PHE A 1 22 ? -10.250 -1.415 -0.348 1.00 0.00 22 PHE A C 10
ATOM 15124 O O . PHE A 1 22 ? -10.639 -1.590 -1.508 1.00 0.00 22 PHE A O 10
ATOM 15141 N N . SER A 1 23 ? -11.097 -1.274 0.663 1.00 0.00 23 SER A N 10
ATOM 15142 C CA . SER A 1 23 ? -12.551 -1.210 0.521 1.00 0.00 23 SER A CA 10
ATOM 15143 C C . SER A 1 23 ? -13.011 0.164 1.040 1.00 0.00 23 SER A C 10
ATOM 15144 O O . SER A 1 23 ? -12.166 0.869 1.593 1.00 0.00 23 SER A O 10
ATOM 15152 N N . PRO A 1 24 ? -14.299 0.551 0.959 1.00 0.00 24 PRO A N 10
ATOM 15153 C CA . PRO A 1 24 ? -14.713 1.870 1.423 1.00 0.00 24 PRO A CA 10
ATOM 15154 C C . PRO A 1 24 ? -14.527 2.027 2.932 1.00 0.00 24 PRO A C 10
ATOM 15155 O O . PRO A 1 24 ? -13.870 2.971 3.360 1.00 0.00 24 PRO A O 10
ATOM 15166 N N . VAL A 1 25 ? -15.039 1.083 3.724 1.00 0.00 25 VAL A N 10
ATOM 15167 C CA . VAL A 1 25 ? -14.953 1.084 5.184 1.00 0.00 25 VAL A CA 10
ATOM 15168 C C . VAL A 1 25 ? -13.493 1.084 5.648 1.00 0.00 25 VAL A C 10
ATOM 15169 O O . VAL A 1 25 ? -13.120 1.816 6.566 1.00 0.00 25 VAL A O 10
ATOM 15182 N N . GLU A 1 26 ? -12.662 0.254 5.021 1.00 0.00 26 GLU A N 10
ATOM 15183 C CA . GLU A 1 26 ? -11.254 0.109 5.358 1.00 0.00 26 GLU A CA 10
ATOM 15184 C C . GLU A 1 26 ? -10.499 1.402 5.054 1.00 0.00 26 GLU A C 10
ATOM 15185 O O . GLU A 1 26 ? -9.745 1.886 5.891 1.00 0.00 26 GLU A O 10
ATOM 15197 N N . ASP A 1 27 ? -10.708 1.955 3.858 1.00 0.00 27 ASP A N 10
ATOM 15198 C CA . ASP A 1 27 ? -10.078 3.190 3.405 1.00 0.00 27 ASP A CA 10
ATOM 15199 C C . ASP A 1 27 ? -10.465 4.351 4.296 1.00 0.00 27 ASP A C 10
ATOM 15200 O O . ASP A 1 27 ? -9.612 5.152 4.647 1.00 0.00 27 ASP A O 10
ATOM 15209 N N . GLU A 1 28 ? -11.745 4.430 4.646 1.00 0.00 28 GLU A N 10
ATOM 15210 C CA . GLU A 1 28 ? -12.313 5.457 5.494 1.00 0.00 28 GLU A CA 10
ATOM 15211 C C . GLU A 1 28 ? -11.652 5.374 6.867 1.00 0.00 28 GLU A C 10
ATOM 15212 O O . GLU A 1 28 ? -11.174 6.385 7.370 1.00 0.00 28 GLU A O 10
ATOM 15224 N N . THR A 1 29 ? -11.577 4.173 7.445 1.00 0.00 29 THR A N 10
ATOM 15225 C CA . THR A 1 29 ? -10.958 3.946 8.744 1.00 0.00 29 THR A CA 10
ATOM 15226 C C . THR A 1 29 ? -9.509 4.446 8.707 1.00 0.00 29 THR A C 10
ATOM 15227 O O . THR A 1 29 ? -9.104 5.238 9.559 1.00 0.00 29 THR A O 10
ATOM 15238 N N . ILE A 1 30 ? -8.743 4.003 7.705 1.00 0.00 30 ILE A N 10
ATOM 15239 C CA . ILE A 1 30 ? -7.346 4.372 7.536 1.00 0.00 30 ILE A CA 10
ATOM 15240 C C . ILE A 1 30 ? -7.220 5.874 7.303 1.00 0.00 30 ILE A C 10
ATOM 15241 O O . ILE A 1 30 ? -6.319 6.496 7.844 1.00 0.00 30 ILE A O 10
ATOM 15257 N N . ARG A 1 31 ? -8.090 6.484 6.501 1.00 0.00 31 ARG A N 10
ATOM 15258 C CA . ARG A 1 31 ? -8.048 7.911 6.218 1.00 0.00 31 ARG A CA 10
ATOM 15259 C C . ARG A 1 31 ? -8.263 8.702 7.495 1.00 0.00 31 ARG A C 10
ATOM 15260 O O . ARG A 1 31 ? -7.487 9.618 7.765 1.00 0.00 31 ARG A O 10
ATOM 15281 N N . LYS A 1 32 ? -9.336 8.397 8.231 1.00 0.00 32 LYS A N 10
ATOM 15282 C CA . LYS A 1 32 ? -9.647 9.104 9.461 1.00 0.00 32 LYS A CA 10
ATOM 15283 C C . LYS A 1 32 ? -8.475 8.985 10.420 1.00 0.00 32 LYS A C 10
ATOM 15284 O O . LYS A 1 32 ? -8.046 10.005 10.955 1.00 0.00 32 LYS A O 10
ATOM 15303 N N . LYS A 1 33 ? -7.941 7.778 10.616 1.00 0.00 33 LYS A N 10
ATOM 15304 C CA . LYS A 1 33 ? -6.826 7.560 11.530 1.00 0.00 33 LYS A CA 10
ATOM 15305 C C . LYS A 1 33 ? -5.541 8.195 11.021 1.00 0.00 33 LYS A C 10
ATOM 15306 O O . LYS A 1 33 ? -4.799 8.720 11.840 1.00 0.00 33 LYS A O 10
ATOM 15325 N N . ALA A 1 34 ? -5.289 8.219 9.713 1.00 0.00 34 ALA A N 10
ATOM 15326 C CA . ALA A 1 34 ? -4.108 8.845 9.132 1.00 0.00 34 ALA A CA 10
ATOM 15327 C C . ALA A 1 34 ? -4.163 10.326 9.505 1.00 0.00 34 ALA A C 10
ATOM 15328 O O . ALA A 1 34 ? -3.233 10.874 10.097 1.00 0.00 34 ALA A O 10
ATOM 15335 N N . GLU A 1 35 ? -5.299 10.958 9.210 1.00 0.00 35 GLU A N 10
ATOM 15336 C CA . GLU A 1 35 ? -5.519 12.367 9.482 1.00 0.00 35 GLU A CA 10
ATOM 15337 C C . GLU A 1 35 ? -5.456 12.672 10.984 1.00 0.00 35 GLU A C 10
ATOM 15338 O O . GLU A 1 35 ? -4.903 13.698 11.378 1.00 0.00 35 GLU A O 10
ATOM 15350 N N . ASP A 1 36 ? -5.993 11.790 11.830 1.00 0.00 36 ASP A N 10
ATOM 15351 C CA . ASP A 1 36 ? -5.991 11.934 13.289 1.00 0.00 36 ASP A CA 10
ATOM 15352 C C . ASP A 1 36 ? -4.540 11.847 13.770 1.00 0.00 36 ASP A C 10
ATOM 15353 O O . ASP A 1 36 ? -4.100 12.631 14.613 1.00 0.00 36 ASP A O 10
ATOM 15362 N N . SER A 1 37 ? -3.772 10.904 13.211 1.00 0.00 37 SER A N 10
ATOM 15363 C CA . SER A 1 37 ? -2.368 10.672 13.510 1.00 0.00 37 SER A CA 10
ATOM 15364 C C . SER A 1 37 ? -1.586 11.938 13.138 1.00 0.00 37 SER A C 10
ATOM 15365 O O . SER A 1 37 ? -0.650 12.322 13.847 1.00 0.00 37 SER A O 10
ATOM 15373 N N . GLY A 1 38 ? -2.039 12.635 12.092 1.00 0.00 38 GLY A N 10
ATOM 15374 C CA . GLY A 1 38 ? -1.450 13.843 11.555 1.00 0.00 38 GLY A CA 10
ATOM 15375 C C . GLY A 1 38 ? -0.460 13.436 10.473 1.00 0.00 38 GLY A C 10
ATOM 15376 O O . GLY A 1 38 ? 0.623 14.007 10.391 1.00 0.00 38 GLY A O 10
ATOM 15380 N N . LEU A 1 39 ? -0.796 12.413 9.684 1.00 0.00 39 LEU A N 10
ATOM 15381 C CA . LEU A 1 39 ? -0.002 11.854 8.611 1.00 0.00 39 LEU A CA 10
ATOM 15382 C C . LEU A 1 39 ? -0.913 11.549 7.430 1.00 0.00 39 LEU A C 10
ATOM 15383 O O . LEU A 1 39 ? -2.130 11.441 7.559 1.00 0.00 39 LEU A O 10
ATOM 15399 N N . THR A 1 40 ? -0.328 11.439 6.246 1.00 0.00 40 THR A N 10
ATOM 15400 C CA . THR A 1 40 ? -1.096 11.084 5.065 1.00 0.00 40 THR A CA 10
ATOM 15401 C C . THR A 1 40 ? -1.207 9.553 5.118 1.00 0.00 40 THR A C 10
ATOM 15402 O O . THR A 1 40 ? -0.338 8.877 5.680 1.00 0.00 40 THR A O 10
ATOM 15413 N N . VAL A 1 41 ? -2.243 8.998 4.494 1.00 0.00 41 VAL A N 10
ATOM 15414 C CA . VAL A 1 41 ? -2.532 7.573 4.394 1.00 0.00 41 VAL A CA 10
ATOM 15415 C C . VAL A 1 41 ? -1.260 6.787 4.042 1.00 0.00 41 VAL A C 10
ATOM 15416 O O . VAL A 1 41 ? -1.015 5.750 4.652 1.00 0.00 41 VAL A O 10
ATOM 15429 N N . SER A 1 42 ? -0.426 7.261 3.112 1.00 0.00 42 SER A N 10
ATOM 15430 C CA . SER A 1 42 ? 0.805 6.578 2.731 1.00 0.00 42 SER A CA 10
ATOM 15431 C C . SER A 1 42 ? 1.742 6.393 3.928 1.00 0.00 42 SER A C 10
ATOM 15432 O O . SER A 1 42 ? 2.203 5.279 4.184 1.00 0.00 42 SER A O 10
ATOM 15440 N N . ALA A 1 43 ? 2.023 7.481 4.649 1.00 0.00 43 ALA A N 10
ATOM 15441 C CA . ALA A 1 43 ? 2.877 7.497 5.827 1.00 0.00 43 ALA A CA 10
ATOM 15442 C C . ALA A 1 43 ? 2.282 6.595 6.908 1.00 0.00 43 ALA A C 10
ATOM 15443 O O . ALA A 1 43 ? 3.005 5.781 7.473 1.00 0.00 43 ALA A O 10
ATOM 15450 N N . TYR A 1 44 ? 0.979 6.738 7.177 1.00 0.00 44 TYR A N 10
ATOM 15451 C CA . TYR A 1 44 ? 0.252 5.954 8.170 1.00 0.00 44 TYR A CA 10
ATOM 15452 C C . TYR A 1 44 ? 0.427 4.457 7.870 1.00 0.00 44 TYR A C 10
ATOM 15453 O O . TYR A 1 44 ? 0.773 3.684 8.761 1.00 0.00 44 TYR A O 10
ATOM 15471 N N . ILE A 1 45 ? 0.248 4.051 6.607 1.00 0.00 45 ILE A N 10
ATOM 15472 C CA . ILE A 1 45 ? 0.386 2.673 6.135 1.00 0.00 45 ILE A CA 10
ATOM 15473 C C . ILE A 1 45 ? 1.780 2.150 6.453 1.00 0.00 45 ILE A C 10
ATOM 15474 O O . ILE A 1 45 ? 1.929 1.240 7.259 1.00 0.00 45 ILE A O 10
ATOM 15490 N N . ARG A 1 46 ? 2.807 2.719 5.818 1.00 0.00 46 ARG A N 10
ATOM 15491 C CA . ARG A 1 46 ? 4.177 2.284 6.015 1.00 0.00 46 ARG A CA 10
ATOM 15492 C C . ARG A 1 46 ? 4.594 2.286 7.476 1.00 0.00 46 ARG A C 10
ATOM 15493 O O . ARG A 1 46 ? 5.263 1.350 7.882 1.00 0.00 46 ARG A O 10
ATOM 15514 N N . ASN A 1 47 ? 4.219 3.287 8.265 1.00 0.00 47 ASN A N 10
ATOM 15515 C CA . ASN A 1 47 ? 4.602 3.346 9.667 1.00 0.00 47 ASN A CA 10
ATOM 15516 C C . ASN A 1 47 ? 3.917 2.268 10.503 1.00 0.00 47 ASN A C 10
ATOM 15517 O O . ASN A 1 47 ? 4.595 1.624 11.304 1.00 0.00 47 ASN A O 10
ATOM 15528 N N . ALA A 1 48 ? 2.610 2.060 10.326 1.00 0.00 48 ALA A N 10
ATOM 15529 C CA . ALA A 1 48 ? 1.882 1.031 11.068 1.00 0.00 48 ALA A CA 10
ATOM 15530 C C . ALA A 1 48 ? 2.403 -0.354 10.686 1.00 0.00 48 ALA A C 10
ATOM 15531 O O . ALA A 1 48 ? 2.437 -1.256 11.512 1.00 0.00 48 ALA A O 10
ATOM 15538 N N . ALA A 1 49 ? 2.810 -0.498 9.423 1.00 0.00 49 ALA A N 10
ATOM 15539 C CA . ALA A 1 49 ? 3.324 -1.738 8.867 1.00 0.00 49 ALA A CA 10
ATOM 15540 C C . ALA A 1 49 ? 4.729 -2.080 9.367 1.00 0.00 49 ALA A C 10
ATOM 15541 O O . ALA A 1 49 ? 5.195 -3.187 9.119 1.00 0.00 49 ALA A O 10
ATOM 15548 N N . LEU A 1 50 ? 5.446 -1.137 9.987 1.00 0.00 50 LEU A N 10
ATOM 15549 C CA . LEU A 1 50 ? 6.779 -1.388 10.514 1.00 0.00 50 LEU A CA 10
ATOM 15550 C C . LEU A 1 50 ? 6.708 -1.614 12.004 1.00 0.00 50 LEU A C 10
ATOM 15551 O O . LEU A 1 50 ? 7.453 -2.449 12.500 1.00 0.00 50 LEU A O 10
ATOM 15567 N N . ASN A 1 51 ? 5.885 -0.827 12.701 1.00 0.00 51 ASN A N 10
ATOM 15568 C CA . ASN A 1 51 ? 5.719 -0.953 14.150 1.00 0.00 51 ASN A CA 10
ATOM 15569 C C . ASN A 1 51 ? 4.739 -2.069 14.484 1.00 0.00 51 ASN A C 10
ATOM 15570 O O . ASN A 1 51 ? 3.832 -1.843 15.316 1.00 0.00 51 ASN A O 10
ATOM 15581 N N . SER B 1 1 ? -40.162 12.950 -8.248 1.00 0.00 1 SER B N 10
ATOM 15582 C CA . SER B 1 1 ? -39.807 13.065 -9.666 1.00 0.00 1 SER B CA 10
ATOM 15583 C C . SER B 1 1 ? -38.375 13.555 -9.736 1.00 0.00 1 SER B C 10
ATOM 15584 O O . SER B 1 1 ? -38.037 14.495 -9.022 1.00 0.00 1 SER B O 10
ATOM 15592 N N . ASP B 1 2 ? -37.554 12.911 -10.554 1.00 0.00 2 ASP B N 10
ATOM 15593 C CA . ASP B 1 2 ? -36.140 13.188 -10.765 1.00 0.00 2 ASP B CA 10
ATOM 15594 C C . ASP B 1 2 ? -35.817 12.806 -12.220 1.00 0.00 2 ASP B C 10
ATOM 15595 O O . ASP B 1 2 ? -36.695 12.916 -13.078 1.00 0.00 2 ASP B O 10
ATOM 15604 N N . SER B 1 3 ? -34.572 12.453 -12.560 1.00 0.00 3 SER B N 10
ATOM 15605 C CA . SER B 1 3 ? -34.178 12.074 -13.920 1.00 0.00 3 SER B CA 10
ATOM 15606 C C . SER B 1 3 ? -33.099 10.975 -13.963 1.00 0.00 3 SER B C 10
ATOM 15607 O O . SER B 1 3 ? -32.501 10.741 -15.016 1.00 0.00 3 SER B O 10
ATOM 15615 N N . ALA B 1 4 ? -32.830 10.285 -12.847 1.00 0.00 4 ALA B N 10
ATOM 15616 C CA . ALA B 1 4 ? -31.839 9.217 -12.744 1.00 0.00 4 ALA B CA 10
ATOM 15617 C C . ALA B 1 4 ? -32.123 8.071 -13.720 1.00 0.00 4 ALA B C 10
ATOM 15618 O O . ALA B 1 4 ? -31.197 7.357 -14.100 1.00 0.00 4 ALA B O 10
ATOM 15625 N N . VAL B 1 5 ? -33.376 7.926 -14.165 1.00 0.00 5 VAL B N 10
ATOM 15626 C CA . VAL B 1 5 ? -33.852 6.912 -15.106 1.00 0.00 5 VAL B CA 10
ATOM 15627 C C . VAL B 1 5 ? -33.034 6.894 -16.410 1.00 0.00 5 VAL B C 10
ATOM 15628 O O . VAL B 1 5 ? -33.003 5.881 -17.106 1.00 0.00 5 VAL B O 10
ATOM 15641 N N . ARG B 1 6 ? -32.326 7.984 -16.746 1.00 0.00 6 ARG B N 10
ATOM 15642 C CA . ARG B 1 6 ? -31.500 8.071 -17.952 1.00 0.00 6 ARG B CA 10
ATOM 15643 C C . ARG B 1 6 ? -30.388 7.014 -18.000 1.00 0.00 6 ARG B C 10
ATOM 15644 O O . ARG B 1 6 ? -29.761 6.851 -19.050 1.00 0.00 6 ARG B O 10
ATOM 15665 N N . LYS B 1 7 ? -30.061 6.363 -16.881 1.00 0.00 7 LYS B N 10
ATOM 15666 C CA . LYS B 1 7 ? -29.028 5.339 -16.751 1.00 0.00 7 LYS B CA 10
ATOM 15667 C C . LYS B 1 7 ? -29.534 4.300 -15.752 1.00 0.00 7 LYS B C 10
ATOM 15668 O O . LYS B 1 7 ? -30.370 4.612 -14.907 1.00 0.00 7 LYS B O 10
ATOM 15687 N N . LYS B 1 8 ? -28.987 3.085 -15.796 1.00 0.00 8 LYS B N 10
ATOM 15688 C CA . LYS B 1 8 ? -29.383 1.983 -14.915 1.00 0.00 8 LYS B CA 10
ATOM 15689 C C . LYS B 1 8 ? -28.285 1.590 -13.921 1.00 0.00 8 LYS B C 10
ATOM 15690 O O . LYS B 1 8 ? -28.455 0.598 -13.207 1.00 0.00 8 LYS B O 10
ATOM 15709 N N . SER B 1 9 ? -27.165 2.313 -13.882 1.00 0.00 9 SER B N 10
ATOM 15710 C CA . SER B 1 9 ? -26.044 2.069 -12.983 1.00 0.00 9 SER B CA 10
ATOM 15711 C C . SER B 1 9 ? -25.267 3.378 -12.801 1.00 0.00 9 SER B C 10
ATOM 15712 O O . SER B 1 9 ? -25.410 4.308 -13.606 1.00 0.00 9 SER B O 10
ATOM 15720 N N . GLU B 1 10 ? -24.430 3.449 -11.769 1.00 0.00 10 GLU B N 10
ATOM 15721 C CA . GLU B 1 10 ? -23.598 4.599 -11.438 1.00 0.00 10 GLU B CA 10
ATOM 15722 C C . GLU B 1 10 ? -22.154 4.358 -11.905 1.00 0.00 10 GLU B C 10
ATOM 15723 O O . GLU B 1 10 ? -21.851 3.353 -12.571 1.00 0.00 10 GLU B O 10
ATOM 15735 N N . VAL B 1 11 ? -21.267 5.303 -11.577 1.00 0.00 11 VAL B N 10
ATOM 15736 C CA . VAL B 1 11 ? -19.850 5.300 -11.907 1.00 0.00 11 VAL B CA 10
ATOM 15737 C C . VAL B 1 11 ? -19.072 5.768 -10.664 1.00 0.00 11 VAL B C 10
ATOM 15738 O O . VAL B 1 11 ? -18.875 6.971 -10.467 1.00 0.00 11 VAL B O 10
ATOM 15751 N N . ARG B 1 12 ? -18.640 4.848 -9.799 1.00 0.00 12 ARG B N 10
ATOM 15752 C CA . ARG B 1 12 ? -17.875 5.118 -8.576 1.00 0.00 12 ARG B CA 10
ATOM 15753 C C . ARG B 1 12 ? -16.773 4.072 -8.425 1.00 0.00 12 ARG B C 10
ATOM 15754 O O . ARG B 1 12 ? -16.759 3.065 -9.142 1.00 0.00 12 ARG B O 10
ATOM 15775 N N . GLN B 1 13 ? -15.852 4.305 -7.493 1.00 0.00 13 GLN B N 10
ATOM 15776 C CA . GLN B 1 13 ? -14.734 3.437 -7.172 1.00 0.00 13 GLN B CA 10
ATOM 15777 C C . GLN B 1 13 ? -14.688 3.312 -5.655 1.00 0.00 13 GLN B C 10
ATOM 15778 O O . GLN B 1 13 ? -14.046 4.108 -4.979 1.00 0.00 13 GLN B O 10
ATOM 15792 N N . LYS B 1 14 ? -15.367 2.297 -5.123 1.00 0.00 14 LYS B N 10
ATOM 15793 C CA . LYS B 1 14 ? -15.415 2.025 -3.685 1.00 0.00 14 LYS B CA 10
ATOM 15794 C C . LYS B 1 14 ? -14.061 1.578 -3.114 1.00 0.00 14 LYS B C 10
ATOM 15795 O O . LYS B 1 14 ? -13.884 1.525 -1.902 1.00 0.00 14 LYS B O 10
ATOM 15814 N N . THR B 1 15 ? -13.138 1.143 -3.967 1.00 0.00 15 THR B N 10
ATOM 15815 C CA . THR B 1 15 ? -11.800 0.712 -3.612 1.00 0.00 15 THR B CA 10
ATOM 15816 C C . THR B 1 15 ? -10.857 1.916 -3.724 1.00 0.00 15 THR B C 10
ATOM 15817 O O . THR B 1 15 ? -11.287 3.047 -3.954 1.00 0.00 15 THR B O 10
ATOM 15828 N N . VAL B 1 16 ? -9.561 1.664 -3.561 1.00 0.00 16 VAL B N 10
ATOM 15829 C CA . VAL B 1 16 ? -8.509 2.656 -3.619 1.00 0.00 16 VAL B CA 10
ATOM 15830 C C . VAL B 1 16 ? -7.382 2.058 -4.440 1.00 0.00 16 VAL B C 10
ATOM 15831 O O . VAL B 1 16 ? -6.564 1.317 -3.902 1.00 0.00 16 VAL B O 10
ATOM 15844 N N . VAL B 1 17 ? -7.403 2.238 -5.756 1.00 0.00 17 VAL B N 10
ATOM 15845 C CA . VAL B 1 17 ? -6.338 1.714 -6.589 1.00 0.00 17 VAL B CA 10
ATOM 15846 C C . VAL B 1 17 ? -5.253 2.792 -6.558 1.00 0.00 17 VAL B C 10
ATOM 15847 O O . VAL B 1 17 ? -5.400 3.863 -7.148 1.00 0.00 17 VAL B O 10
ATOM 15860 N N . ARG B 1 18 ? -4.194 2.553 -5.792 1.00 0.00 18 ARG B N 10
ATOM 15861 C CA . ARG B 1 18 ? -3.073 3.481 -5.645 1.00 0.00 18 ARG B CA 10
ATOM 15862 C C . ARG B 1 18 ? -1.779 2.680 -5.681 1.00 0.00 18 ARG B C 10
ATOM 15863 O O . ARG B 1 18 ? -1.797 1.454 -5.544 1.00 0.00 18 ARG B O 10
ATOM 15884 N N . THR B 1 19 ? -0.659 3.368 -5.858 1.00 0.00 19 THR B N 10
ATOM 15885 C CA . THR B 1 19 ? 0.665 2.781 -5.913 1.00 0.00 19 THR B CA 10
ATOM 15886 C C . THR B 1 19 ? 1.377 3.280 -4.664 1.00 0.00 19 THR B C 10
ATOM 15887 O O . THR B 1 19 ? 1.527 4.491 -4.483 1.00 0.00 19 THR B O 10
ATOM 15898 N N . LEU B 1 20 ? 1.823 2.372 -3.800 1.00 0.00 20 LEU B N 10
ATOM 15899 C CA . LEU B 1 20 ? 2.488 2.706 -2.548 1.00 0.00 20 LEU B CA 10
ATOM 15900 C C . LEU B 1 20 ? 3.896 2.142 -2.551 1.00 0.00 20 LEU B C 10
ATOM 15901 O O . LEU B 1 20 ? 4.061 0.922 -2.568 1.00 0.00 20 LEU B O 10
ATOM 15917 N N . ARG B 1 21 ? 4.909 3.008 -2.599 1.00 0.00 21 ARG B N 10
ATOM 15918 C CA . ARG B 1 21 ? 6.299 2.582 -2.593 1.00 0.00 21 ARG B CA 10
ATOM 15919 C C . ARG B 1 21 ? 6.841 2.485 -1.174 1.00 0.00 21 ARG B C 10
ATOM 15920 O O . ARG B 1 21 ? 6.369 3.166 -0.262 1.00 0.00 21 ARG B O 10
ATOM 15941 N N . PHE B 1 22 ? 7.847 1.630 -1.010 1.00 0.00 22 PHE B N 10
ATOM 15942 C CA . PHE B 1 22 ? 8.550 1.331 0.239 1.00 0.00 22 PHE B CA 10
ATOM 15943 C C . PHE B 1 22 ? 10.027 1.216 -0.092 1.00 0.00 22 PHE B C 10
ATOM 15944 O O . PHE B 1 22 ? 10.351 1.059 -1.273 1.00 0.00 22 PHE B O 10
ATOM 15961 N N . SER B 1 23 ? 10.906 1.303 0.903 1.00 0.00 23 SER B N 10
ATOM 15962 C CA . SER B 1 23 ? 12.348 1.185 0.691 1.00 0.00 23 SER B CA 10
ATOM 15963 C C . SER B 1 23 ? 12.762 -0.283 0.946 1.00 0.00 23 SER B C 10
ATOM 15964 O O . SER B 1 23 ? 11.907 -1.093 1.317 1.00 0.00 23 SER B O 10
ATOM 15972 N N . PRO B 1 24 ? 14.038 -0.675 0.776 1.00 0.00 24 PRO B N 10
ATOM 15973 C CA . PRO B 1 24 ? 14.443 -2.066 0.966 1.00 0.00 24 PRO B CA 10
ATOM 15974 C C . PRO B 1 24 ? 14.443 -2.532 2.422 1.00 0.00 24 PRO B C 10
ATOM 15975 O O . PRO B 1 24 ? 14.399 -3.734 2.678 1.00 0.00 24 PRO B O 10
ATOM 15986 N N . VAL B 1 25 ? 14.560 -1.618 3.383 1.00 0.00 25 VAL B N 10
ATOM 15987 C CA . VAL B 1 25 ? 14.565 -1.977 4.793 1.00 0.00 25 VAL B CA 10
ATOM 15988 C C . VAL B 1 25 ? 13.126 -2.309 5.191 1.00 0.00 25 VAL B C 10
ATOM 15989 O O . VAL B 1 25 ? 12.879 -3.349 5.810 1.00 0.00 25 VAL B O 10
ATOM 16002 N N . GLU B 1 26 ? 12.175 -1.465 4.779 1.00 0.00 26 GLU B N 10
ATOM 16003 C CA . GLU B 1 26 ? 10.770 -1.673 5.074 1.00 0.00 26 GLU B CA 10
ATOM 16004 C C . GLU B 1 26 ? 10.273 -2.951 4.414 1.00 0.00 26 GLU B C 10
ATOM 16005 O O . GLU B 1 26 ? 9.505 -3.681 5.028 1.00 0.00 26 GLU B O 10
ATOM 16017 N N . ASP B 1 27 ? 10.692 -3.216 3.176 1.00 0.00 27 ASP B N 10
ATOM 16018 C CA . ASP B 1 27 ? 10.286 -4.402 2.430 1.00 0.00 27 ASP B CA 10
ATOM 16019 C C . ASP B 1 27 ? 10.742 -5.669 3.114 1.00 0.00 27 ASP B C 10
ATOM 16020 O O . ASP B 1 27 ? 9.954 -6.586 3.279 1.00 0.00 27 ASP B O 10
ATOM 16029 N N . GLU B 1 28 ? 12.006 -5.729 3.513 1.00 0.00 28 GLU B N 10
ATOM 16030 C CA . GLU B 1 28 ? 12.560 -6.880 4.196 1.00 0.00 28 GLU B CA 10
ATOM 16031 C C . GLU B 1 28 ? 11.787 -7.097 5.494 1.00 0.00 28 GLU B C 10
ATOM 16032 O O . GLU B 1 28 ? 11.301 -8.197 5.735 1.00 0.00 28 GLU B O 10
ATOM 16044 N N . THR B 1 29 ? 11.606 -6.044 6.289 1.00 0.00 29 THR B N 10
ATOM 16045 C CA . THR B 1 29 ? 10.890 -6.127 7.552 1.00 0.00 29 THR B CA 10
ATOM 16046 C C . THR B 1 29 ? 9.460 -6.643 7.317 1.00 0.00 29 THR B C 10
ATOM 16047 O O . THR B 1 29 ? 9.072 -7.669 7.879 1.00 0.00 29 THR B O 10
ATOM 16058 N N . ILE B 1 30 ? 8.688 -5.952 6.474 1.00 0.00 30 ILE B N 10
ATOM 16059 C CA . ILE B 1 30 ? 7.310 -6.300 6.158 1.00 0.00 30 ILE B CA 10
ATOM 16060 C C . ILE B 1 30 ? 7.218 -7.726 5.623 1.00 0.00 30 ILE B C 10
ATOM 16061 O O . ILE B 1 30 ? 6.355 -8.482 6.049 1.00 0.00 30 ILE B O 10
ATOM 16077 N N . ARG B 1 31 ? 8.076 -8.105 4.679 1.00 0.00 31 ARG B N 10
ATOM 16078 C CA . ARG B 1 31 ? 8.060 -9.437 4.083 1.00 0.00 31 ARG B CA 10
ATOM 16079 C C . ARG B 1 31 ? 8.335 -10.512 5.122 1.00 0.00 31 ARG B C 10
ATOM 16080 O O . ARG B 1 31 ? 7.634 -11.523 5.117 1.00 0.00 31 ARG B O 10
ATOM 16101 N N . LYS B 1 32 ? 9.327 -10.318 5.997 1.00 0.00 32 LYS B N 10
ATOM 16102 C CA . LYS B 1 32 ? 9.638 -11.303 7.030 1.00 0.00 32 LYS B CA 10
ATOM 16103 C C . LYS B 1 32 ? 8.432 -11.467 7.955 1.00 0.00 32 LYS B C 10
ATOM 16104 O O . LYS B 1 32 ? 8.009 -12.592 8.196 1.00 0.00 32 LYS B O 10
ATOM 16123 N N . LYS B 1 33 ? 7.879 -10.366 8.478 1.00 0.00 33 LYS B N 10
ATOM 16124 C CA . LYS B 1 33 ? 6.734 -10.400 9.393 1.00 0.00 33 LYS B CA 10
ATOM 16125 C C . LYS B 1 33 ? 5.499 -10.995 8.724 1.00 0.00 33 LYS B C 10
ATOM 16126 O O . LYS B 1 33 ? 4.792 -11.792 9.337 1.00 0.00 33 LYS B O 10
ATOM 16145 N N . ALA B 1 34 ? 5.231 -10.620 7.477 1.00 0.00 34 ALA B N 10
ATOM 16146 C CA . ALA B 1 34 ? 4.099 -11.113 6.715 1.00 0.00 34 ALA B CA 10
ATOM 16147 C C . ALA B 1 34 ? 4.182 -12.634 6.604 1.00 0.00 34 ALA B C 10
ATOM 16148 O O . ALA B 1 34 ? 3.239 -13.345 6.957 1.00 0.00 34 ALA B O 10
ATOM 16155 N N . GLU B 1 35 ? 5.329 -13.131 6.136 1.00 0.00 35 GLU B N 10
ATOM 16156 C CA . GLU B 1 35 ? 5.520 -14.556 5.943 1.00 0.00 35 GLU B CA 10
ATOM 16157 C C . GLU B 1 35 ? 5.417 -15.313 7.262 1.00 0.00 35 GLU B C 10
ATOM 16158 O O . GLU B 1 35 ? 4.814 -16.386 7.282 1.00 0.00 35 GLU B O 10
ATOM 16170 N N . ASP B 1 36 ? 5.973 -14.749 8.339 1.00 0.00 36 ASP B N 10
ATOM 16171 C CA . ASP B 1 36 ? 5.975 -15.288 9.694 1.00 0.00 36 ASP B CA 10
ATOM 16172 C C . ASP B 1 36 ? 4.537 -15.427 10.154 1.00 0.00 36 ASP B C 10
ATOM 16173 O O . ASP B 1 36 ? 4.157 -16.481 10.669 1.00 0.00 36 ASP B O 10
ATOM 16182 N N . SER B 1 37 ? 3.724 -14.389 9.941 1.00 0.00 37 SER B N 10
ATOM 16183 C CA . SER B 1 37 ? 2.334 -14.433 10.355 1.00 0.00 37 SER B CA 10
ATOM 16184 C C . SER B 1 37 ? 1.520 -15.352 9.441 1.00 0.00 37 SER B C 10
ATOM 16185 O O . SER B 1 37 ? 0.417 -15.768 9.806 1.00 0.00 37 SER B O 10
ATOM 16193 N N . GLY B 1 38 ? 2.056 -15.733 8.281 1.00 0.00 38 GLY B N 10
ATOM 16194 C CA . GLY B 1 38 ? 1.371 -16.591 7.336 1.00 0.00 38 GLY B CA 10
ATOM 16195 C C . GLY B 1 38 ? 0.394 -15.804 6.463 1.00 0.00 38 GLY B C 10
ATOM 16196 O O . GLY B 1 38 ? -0.346 -16.423 5.697 1.00 0.00 38 GLY B O 10
ATOM 16200 N N . LEU B 1 39 ? 0.335 -14.477 6.621 1.00 0.00 39 LEU B N 10
ATOM 16201 C CA . LEU B 1 39 ? -0.515 -13.542 5.920 1.00 0.00 39 LEU B CA 10
ATOM 16202 C C . LEU B 1 39 ? 0.343 -12.911 4.849 1.00 0.00 39 LEU B C 10
ATOM 16203 O O . LEU B 1 39 ? 1.391 -12.345 5.144 1.00 0.00 39 LEU B O 10
ATOM 16219 N N . THR B 1 40 ? -0.077 -13.009 3.600 1.00 0.00 40 THR B N 10
ATOM 16220 C CA . THR B 1 40 ? 0.652 -12.418 2.491 1.00 0.00 40 THR B CA 10
ATOM 16221 C C . THR B 1 40 ? 0.870 -10.921 2.782 1.00 0.00 40 THR B C 10
ATOM 16222 O O . THR B 1 40 ? 0.069 -10.284 3.466 1.00 0.00 40 THR B O 10
ATOM 16233 N N . VAL B 1 41 ? 1.921 -10.327 2.216 1.00 0.00 41 VAL B N 10
ATOM 16234 C CA . VAL B 1 41 ? 2.284 -8.919 2.399 1.00 0.00 41 VAL B CA 10
ATOM 16235 C C . VAL B 1 41 ? 1.078 -7.991 2.222 1.00 0.00 41 VAL B C 10
ATOM 16236 O O . VAL B 1 41 ? 0.898 -7.066 3.015 1.00 0.00 41 VAL B O 10
ATOM 16249 N N . SER B 1 42 ? 0.238 -8.215 1.210 1.00 0.00 42 SER B N 10
ATOM 16250 C CA . SER B 1 42 ? -0.932 -7.376 0.998 1.00 0.00 42 SER B CA 10
ATOM 16251 C C . SER B 1 42 ? -1.889 -7.437 2.196 1.00 0.00 42 SER B C 10
ATOM 16252 O O . SER B 1 42 ? -2.384 -6.393 2.630 1.00 0.00 42 SER B O 10
ATOM 16260 N N . ALA B 1 43 ? -2.157 -8.640 2.717 1.00 0.00 43 ALA B N 10
ATOM 16261 C CA . ALA B 1 43 ? -3.024 -8.844 3.870 1.00 0.00 43 ALA B CA 10
ATOM 16262 C C . ALA B 1 43 ? -2.375 -8.211 5.097 1.00 0.00 43 ALA B C 10
ATOM 16263 O O . ALA B 1 43 ? -3.054 -7.518 5.843 1.00 0.00 43 ALA B O 10
ATOM 16270 N N . TYR B 1 44 ? -1.069 -8.419 5.286 1.00 0.00 44 TYR B N 10
ATOM 16271 C CA . TYR B 1 44 ? -0.299 -7.884 6.397 1.00 0.00 44 TYR B CA 10
ATOM 16272 C C . TYR B 1 44 ? -0.480 -6.365 6.475 1.00 0.00 44 TYR B C 10
ATOM 16273 O O . TYR B 1 44 ? -0.856 -5.845 7.519 1.00 0.00 44 TYR B O 10
ATOM 16291 N N . ILE B 1 45 ? -0.292 -5.656 5.356 1.00 0.00 45 ILE B N 10
ATOM 16292 C CA . ILE B 1 45 ? -0.432 -4.202 5.276 1.00 0.00 45 ILE B CA 10
ATOM 16293 C C . ILE B 1 45 ? -1.809 -3.746 5.762 1.00 0.00 45 ILE B C 10
ATOM 16294 O O . ILE B 1 45 ? -1.901 -2.971 6.708 1.00 0.00 45 ILE B O 10
ATOM 16310 N N . ARG B 1 46 ? -2.878 -4.173 5.080 1.00 0.00 46 ARG B N 10
ATOM 16311 C CA . ARG B 1 46 ? -4.238 -3.784 5.442 1.00 0.00 46 ARG B CA 10
ATOM 16312 C C . ARG B 1 46 ? -4.549 -4.162 6.884 1.00 0.00 46 ARG B C 10
ATOM 16313 O O . ARG B 1 46 ? -5.185 -3.382 7.578 1.00 0.00 46 ARG B O 10
ATOM 16334 N N . ASN B 1 47 ? -4.115 -5.337 7.330 1.00 0.00 47 ASN B N 10
ATOM 16335 C CA . ASN B 1 47 ? -4.349 -5.822 8.675 1.00 0.00 47 ASN B CA 10
ATOM 16336 C C . ASN B 1 47 ? -3.723 -4.879 9.697 1.00 0.00 47 ASN B C 10
ATOM 16337 O O . ASN B 1 47 ? -4.445 -4.373 10.553 1.00 0.00 47 ASN B O 10
ATOM 16348 N N . ALA B 1 48 ? -2.423 -4.604 9.583 1.00 0.00 48 ALA B N 10
ATOM 16349 C CA . ALA B 1 48 ? -1.695 -3.724 10.496 1.00 0.00 48 ALA B CA 10
ATOM 16350 C C . ALA B 1 48 ? -2.244 -2.290 10.488 1.00 0.00 48 ALA B C 10
ATOM 16351 O O . ALA B 1 48 ? -2.208 -1.595 11.501 1.00 0.00 48 ALA B O 10
ATOM 16358 N N . ALA B 1 49 ? -2.769 -1.839 9.347 1.00 0.00 49 ALA B N 10
ATOM 16359 C CA . ALA B 1 49 ? -3.313 -0.509 9.176 1.00 0.00 49 ALA B CA 10
ATOM 16360 C C . ALA B 1 49 ? -4.683 -0.315 9.824 1.00 0.00 49 ALA B C 10
ATOM 16361 O O . ALA B 1 49 ? -5.085 0.821 10.057 1.00 0.00 49 ALA B O 10
ATOM 16368 N N . LEU B 1 50 ? -5.425 -1.392 10.081 1.00 0.00 50 LEU B N 10
ATOM 16369 C CA . LEU B 1 50 ? -6.748 -1.318 10.695 1.00 0.00 50 LEU B CA 10
ATOM 16370 C C . LEU B 1 50 ? -6.668 -1.664 12.175 1.00 0.00 50 LEU B C 10
ATOM 16371 O O . LEU B 1 50 ? -7.410 -1.101 12.979 1.00 0.00 50 LEU B O 10
ATOM 16387 N N . ASN B 1 51 ? -5.793 -2.611 12.513 1.00 0.00 51 ASN B N 10
ATOM 16388 C CA . ASN B 1 51 ? -5.572 -3.076 13.880 1.00 0.00 51 ASN B CA 10
ATOM 16389 C C . ASN B 1 51 ? -4.685 -2.097 14.627 1.00 0.00 51 ASN B C 10
ATOM 16390 O O . ASN B 1 51 ? -5.215 -1.050 15.046 1.00 0.00 51 ASN B O 10
ATOM 16401 N N . SER A 1 1 ? 41.137 2.728 -2.700 1.00 0.00 1 SER A N 11
ATOM 16402 C CA . SER A 1 1 ? 40.231 3.429 -1.759 1.00 0.00 1 SER A CA 11
ATOM 16403 C C . SER A 1 1 ? 39.101 4.021 -2.585 1.00 0.00 1 SER A C 11
ATOM 16404 O O . SER A 1 1 ? 38.892 5.227 -2.666 1.00 0.00 1 SER A O 11
ATOM 16412 N N . ASP A 1 2 ? 38.404 3.095 -3.213 1.00 0.00 2 ASP A N 11
ATOM 16413 C CA . ASP A 1 2 ? 37.306 3.188 -4.139 1.00 0.00 2 ASP A CA 11
ATOM 16414 C C . ASP A 1 2 ? 35.979 3.281 -3.398 1.00 0.00 2 ASP A C 11
ATOM 16415 O O . ASP A 1 2 ? 35.926 3.180 -2.170 1.00 0.00 2 ASP A O 11
ATOM 16424 N N . SER A 1 3 ? 34.894 3.519 -4.129 1.00 0.00 3 SER A N 11
ATOM 16425 C CA . SER A 1 3 ? 33.534 3.640 -3.620 1.00 0.00 3 SER A CA 11
ATOM 16426 C C . SER A 1 3 ? 32.562 3.492 -4.796 1.00 0.00 3 SER A C 11
ATOM 16427 O O . SER A 1 3 ? 32.985 3.306 -5.939 1.00 0.00 3 SER A O 11
ATOM 16435 N N . ALA A 1 4 ? 31.256 3.545 -4.518 1.00 0.00 4 ALA A N 11
ATOM 16436 C CA . ALA A 1 4 ? 30.219 3.433 -5.527 1.00 0.00 4 ALA A CA 11
ATOM 16437 C C . ALA A 1 4 ? 30.360 4.580 -6.533 1.00 0.00 4 ALA A C 11
ATOM 16438 O O . ALA A 1 4 ? 30.051 5.723 -6.207 1.00 0.00 4 ALA A O 11
ATOM 16445 N N . VAL A 1 5 ? 30.769 4.261 -7.764 1.00 0.00 5 VAL A N 11
ATOM 16446 C CA . VAL A 1 5 ? 30.954 5.209 -8.867 1.00 0.00 5 VAL A CA 11
ATOM 16447 C C . VAL A 1 5 ? 29.651 5.950 -9.228 1.00 0.00 5 VAL A C 11
ATOM 16448 O O . VAL A 1 5 ? 29.693 7.010 -9.857 1.00 0.00 5 VAL A O 11
ATOM 16461 N N . ARG A 1 6 ? 28.502 5.396 -8.809 1.00 0.00 6 ARG A N 11
ATOM 16462 C CA . ARG A 1 6 ? 27.145 5.893 -9.014 1.00 0.00 6 ARG A CA 11
ATOM 16463 C C . ARG A 1 6 ? 26.959 6.464 -10.419 1.00 0.00 6 ARG A C 11
ATOM 16464 O O . ARG A 1 6 ? 26.709 7.657 -10.601 1.00 0.00 6 ARG A O 11
ATOM 16485 N N . LYS A 1 7 ? 27.112 5.603 -11.431 1.00 0.00 7 LYS A N 11
ATOM 16486 C CA . LYS A 1 7 ? 26.971 6.022 -12.824 1.00 0.00 7 LYS A CA 11
ATOM 16487 C C . LYS A 1 7 ? 25.535 5.892 -13.340 1.00 0.00 7 LYS A C 11
ATOM 16488 O O . LYS A 1 7 ? 25.223 6.528 -14.339 1.00 0.00 7 LYS A O 11
ATOM 16507 N N . LYS A 1 8 ? 24.692 5.037 -12.748 1.00 0.00 8 LYS A N 11
ATOM 16508 C CA . LYS A 1 8 ? 23.305 4.842 -13.179 1.00 0.00 8 LYS A CA 11
ATOM 16509 C C . LYS A 1 8 ? 22.415 4.443 -12.008 1.00 0.00 8 LYS A C 11
ATOM 16510 O O . LYS A 1 8 ? 21.560 5.215 -11.576 1.00 0.00 8 LYS A O 11
ATOM 16529 N N . SER A 1 9 ? 22.602 3.230 -11.476 1.00 0.00 9 SER A N 11
ATOM 16530 C CA . SER A 1 9 ? 21.863 2.594 -10.373 1.00 0.00 9 SER A CA 11
ATOM 16531 C C . SER A 1 9 ? 20.400 2.274 -10.720 1.00 0.00 9 SER A C 11
ATOM 16532 O O . SER A 1 9 ? 19.781 1.461 -10.041 1.00 0.00 9 SER A O 11
ATOM 16540 N N . GLU A 1 10 ? 19.883 2.787 -11.841 1.00 0.00 10 GLU A N 11
ATOM 16541 C CA . GLU A 1 10 ? 18.526 2.586 -12.354 1.00 0.00 10 GLU A CA 11
ATOM 16542 C C . GLU A 1 10 ? 18.223 1.131 -12.739 1.00 0.00 10 GLU A C 11
ATOM 16543 O O . GLU A 1 10 ? 17.096 0.773 -13.076 1.00 0.00 10 GLU A O 11
ATOM 16555 N N . VAL A 1 11 ? 19.228 0.277 -12.642 1.00 0.00 11 VAL A N 11
ATOM 16556 C CA . VAL A 1 11 ? 19.214 -1.152 -12.922 1.00 0.00 11 VAL A CA 11
ATOM 16557 C C . VAL A 1 11 ? 19.080 -1.968 -11.619 1.00 0.00 11 VAL A C 11
ATOM 16558 O O . VAL A 1 11 ? 19.465 -3.141 -11.573 1.00 0.00 11 VAL A O 11
ATOM 16571 N N . ARG A 1 12 ? 18.609 -1.368 -10.518 1.00 0.00 12 ARG A N 11
ATOM 16572 C CA . ARG A 1 12 ? 18.426 -2.058 -9.248 1.00 0.00 12 ARG A CA 11
ATOM 16573 C C . ARG A 1 12 ? 17.292 -1.370 -8.501 1.00 0.00 12 ARG A C 11
ATOM 16574 O O . ARG A 1 12 ? 17.524 -0.383 -7.795 1.00 0.00 12 ARG A O 11
ATOM 16595 N N . GLN A 1 13 ? 16.066 -1.867 -8.683 1.00 0.00 13 GLN A N 11
ATOM 16596 C CA . GLN A 1 13 ? 14.898 -1.305 -8.022 1.00 0.00 13 GLN A CA 11
ATOM 16597 C C . GLN A 1 13 ? 14.924 -1.664 -6.540 1.00 0.00 13 GLN A C 11
ATOM 16598 O O . GLN A 1 13 ? 14.507 -2.752 -6.148 1.00 0.00 13 GLN A O 11
ATOM 16612 N N . LYS A 1 14 ? 15.466 -0.776 -5.709 1.00 0.00 14 LYS A N 11
ATOM 16613 C CA . LYS A 1 14 ? 15.530 -1.002 -4.267 1.00 0.00 14 LYS A CA 11
ATOM 16614 C C . LYS A 1 14 ? 14.137 -0.931 -3.634 1.00 0.00 14 LYS A C 11
ATOM 16615 O O . LYS A 1 14 ? 13.939 -1.447 -2.539 1.00 0.00 14 LYS A O 11
ATOM 16634 N N . THR A 1 15 ? 13.217 -0.225 -4.285 1.00 0.00 15 THR A N 11
ATOM 16635 C CA . THR A 1 15 ? 11.850 -0.052 -3.865 1.00 0.00 15 THR A CA 11
ATOM 16636 C C . THR A 1 15 ? 11.045 -1.295 -4.251 1.00 0.00 15 THR A C 11
ATOM 16637 O O . THR A 1 15 ? 11.563 -2.344 -4.640 1.00 0.00 15 THR A O 11
ATOM 16648 N N . VAL A 1 16 ? 9.741 -1.162 -4.090 1.00 0.00 16 VAL A N 11
ATOM 16649 C CA . VAL A 1 16 ? 8.721 -2.134 -4.394 1.00 0.00 16 VAL A CA 11
ATOM 16650 C C . VAL A 1 16 ? 7.594 -1.285 -4.940 1.00 0.00 16 VAL A C 11
ATOM 16651 O O . VAL A 1 16 ? 7.407 -0.161 -4.474 1.00 0.00 16 VAL A O 11
ATOM 16664 N N . VAL A 1 17 ? 6.865 -1.768 -5.932 1.00 0.00 17 VAL A N 11
ATOM 16665 C CA . VAL A 1 17 ? 5.761 -1.033 -6.487 1.00 0.00 17 VAL A CA 11
ATOM 16666 C C . VAL A 1 17 ? 4.661 -2.034 -6.727 1.00 0.00 17 VAL A C 11
ATOM 16667 O O . VAL A 1 17 ? 4.841 -3.021 -7.452 1.00 0.00 17 VAL A O 11
ATOM 16680 N N . ARG A 1 18 ? 3.536 -1.794 -6.064 1.00 0.00 18 ARG A N 11
ATOM 16681 C CA . ARG A 1 18 ? 2.388 -2.673 -6.210 1.00 0.00 18 ARG A CA 11
ATOM 16682 C C . ARG A 1 18 ? 1.129 -1.842 -6.282 1.00 0.00 18 ARG A C 11
ATOM 16683 O O . ARG A 1 18 ? 1.101 -0.677 -5.870 1.00 0.00 18 ARG A O 11
ATOM 16704 N N . THR A 1 19 ? 0.081 -2.419 -6.845 1.00 0.00 19 THR A N 11
ATOM 16705 C CA . THR A 1 19 ? -1.215 -1.790 -6.963 1.00 0.00 19 THR A CA 11
ATOM 16706 C C . THR A 1 19 ? -1.981 -2.534 -5.877 1.00 0.00 19 THR A C 11
ATOM 16707 O O . THR A 1 19 ? -2.388 -3.688 -6.041 1.00 0.00 19 THR A O 11
ATOM 16718 N N . LEU A 1 20 ? -2.061 -1.899 -4.717 1.00 0.00 20 LEU A N 11
ATOM 16719 C CA . LEU A 1 20 ? -2.695 -2.400 -3.515 1.00 0.00 20 LEU A CA 11
ATOM 16720 C C . LEU A 1 20 ? -3.973 -1.640 -3.200 1.00 0.00 20 LEU A C 11
ATOM 16721 O O . LEU A 1 20 ? -3.944 -0.587 -2.567 1.00 0.00 20 LEU A O 11
ATOM 16737 N N . ARG A 1 21 ? -5.094 -2.154 -3.694 1.00 0.00 21 ARG A N 11
ATOM 16738 C CA . ARG A 1 21 ? -6.404 -1.609 -3.450 1.00 0.00 21 ARG A CA 11
ATOM 16739 C C . ARG A 1 21 ? -6.774 -1.767 -1.974 1.00 0.00 21 ARG A C 11
ATOM 16740 O O . ARG A 1 21 ? -6.279 -2.686 -1.310 1.00 0.00 21 ARG A O 11
ATOM 16761 N N . PHE A 1 22 ? -7.677 -0.922 -1.490 1.00 0.00 22 PHE A N 11
ATOM 16762 C CA . PHE A 1 22 ? -8.217 -0.930 -0.127 1.00 0.00 22 PHE A CA 11
ATOM 16763 C C . PHE A 1 22 ? -9.725 -0.840 -0.324 1.00 0.00 22 PHE A C 11
ATOM 16764 O O . PHE A 1 22 ? -10.164 -0.266 -1.322 1.00 0.00 22 PHE A O 11
ATOM 16781 N N . SER A 1 23 ? -10.513 -1.451 0.557 1.00 0.00 23 SER A N 11
ATOM 16782 C CA . SER A 1 23 ? -11.970 -1.437 0.437 1.00 0.00 23 SER A CA 11
ATOM 16783 C C . SER A 1 23 ? -12.501 -0.061 0.896 1.00 0.00 23 SER A C 11
ATOM 16784 O O . SER A 1 23 ? -11.738 0.704 1.487 1.00 0.00 23 SER A O 11
ATOM 16792 N N . PRO A 1 24 ? -13.783 0.291 0.691 1.00 0.00 24 PRO A N 11
ATOM 16793 C CA . PRO A 1 24 ? -14.300 1.602 1.090 1.00 0.00 24 PRO A CA 11
ATOM 16794 C C . PRO A 1 24 ? -14.341 1.808 2.602 1.00 0.00 24 PRO A C 11
ATOM 16795 O O . PRO A 1 24 ? -14.235 2.945 3.066 1.00 0.00 24 PRO A O 11
ATOM 16806 N N . VAL A 1 25 ? -14.568 0.748 3.376 1.00 0.00 25 VAL A N 11
ATOM 16807 C CA . VAL A 1 25 ? -14.613 0.820 4.830 1.00 0.00 25 VAL A CA 11
ATOM 16808 C C . VAL A 1 25 ? -13.180 0.975 5.325 1.00 0.00 25 VAL A C 11
ATOM 16809 O O . VAL A 1 25 ? -12.901 1.882 6.105 1.00 0.00 25 VAL A O 11
ATOM 16822 N N . GLU A 1 26 ? -12.281 0.122 4.833 1.00 0.00 26 GLU A N 11
ATOM 16823 C CA . GLU A 1 26 ? -10.873 0.116 5.174 1.00 0.00 26 GLU A CA 11
ATOM 16824 C C . GLU A 1 26 ? -10.283 1.497 4.877 1.00 0.00 26 GLU A C 11
ATOM 16825 O O . GLU A 1 26 ? -9.590 2.056 5.720 1.00 0.00 26 GLU A O 11
ATOM 16837 N N . ASP A 1 27 ? -10.590 2.061 3.705 1.00 0.00 27 ASP A N 11
ATOM 16838 C CA . ASP A 1 27 ? -10.113 3.372 3.285 1.00 0.00 27 ASP A CA 11
ATOM 16839 C C . ASP A 1 27 ? -10.601 4.472 4.200 1.00 0.00 27 ASP A C 11
ATOM 16840 O O . ASP A 1 27 ? -9.812 5.312 4.605 1.00 0.00 27 ASP A O 11
ATOM 16849 N N . GLU A 1 28 ? -11.897 4.478 4.505 1.00 0.00 28 GLU A N 11
ATOM 16850 C CA . GLU A 1 28 ? -12.513 5.470 5.368 1.00 0.00 28 GLU A CA 11
ATOM 16851 C C . GLU A 1 28 ? -11.837 5.422 6.739 1.00 0.00 28 GLU A C 11
ATOM 16852 O O . GLU A 1 28 ? -11.431 6.462 7.250 1.00 0.00 28 GLU A O 11
ATOM 16864 N N . THR A 1 29 ? -11.680 4.228 7.316 1.00 0.00 29 THR A N 11
ATOM 16865 C CA . THR A 1 29 ? -11.043 4.037 8.610 1.00 0.00 29 THR A CA 11
ATOM 16866 C C . THR A 1 29 ? -9.613 4.578 8.552 1.00 0.00 29 THR A C 11
ATOM 16867 O O . THR A 1 29 ? -9.257 5.447 9.344 1.00 0.00 29 THR A O 11
ATOM 16878 N N . ILE A 1 30 ? -8.806 4.106 7.601 1.00 0.00 30 ILE A N 11
ATOM 16879 C CA . ILE A 1 30 ? -7.421 4.524 7.448 1.00 0.00 30 ILE A CA 11
ATOM 16880 C C . ILE A 1 30 ? -7.342 6.038 7.232 1.00 0.00 30 ILE A C 11
ATOM 16881 O O . ILE A 1 30 ? -6.469 6.680 7.802 1.00 0.00 30 ILE A O 11
ATOM 16897 N N . ARG A 1 31 ? -8.228 6.630 6.430 1.00 0.00 31 ARG A N 11
ATOM 16898 C CA . ARG A 1 31 ? -8.259 8.068 6.168 1.00 0.00 31 ARG A CA 11
ATOM 16899 C C . ARG A 1 31 ? -8.488 8.805 7.479 1.00 0.00 31 ARG A C 11
ATOM 16900 O O . ARG A 1 31 ? -7.758 9.755 7.760 1.00 0.00 31 ARG A O 11
ATOM 16921 N N . LYS A 1 32 ? -9.499 8.394 8.250 1.00 0.00 32 LYS A N 11
ATOM 16922 C CA . LYS A 1 32 ? -9.819 9.008 9.532 1.00 0.00 32 LYS A CA 11
ATOM 16923 C C . LYS A 1 32 ? -8.602 8.918 10.445 1.00 0.00 32 LYS A C 11
ATOM 16924 O O . LYS A 1 32 ? -8.159 9.941 10.953 1.00 0.00 32 LYS A O 11
ATOM 16943 N N . LYS A 1 33 ? -8.035 7.726 10.638 1.00 0.00 33 LYS A N 11
ATOM 16944 C CA . LYS A 1 33 ? -6.887 7.517 11.511 1.00 0.00 33 LYS A CA 11
ATOM 16945 C C . LYS A 1 33 ? -5.680 8.325 11.073 1.00 0.00 33 LYS A C 11
ATOM 16946 O O . LYS A 1 33 ? -5.011 8.904 11.929 1.00 0.00 33 LYS A O 11
ATOM 16965 N N . ALA A 1 34 ? -5.401 8.359 9.773 1.00 0.00 34 ALA A N 11
ATOM 16966 C CA . ALA A 1 34 ? -4.287 9.077 9.194 1.00 0.00 34 ALA A CA 11
ATOM 16967 C C . ALA A 1 34 ? -4.447 10.580 9.428 1.00 0.00 34 ALA A C 11
ATOM 16968 O O . ALA A 1 34 ? -3.517 11.256 9.868 1.00 0.00 34 ALA A O 11
ATOM 16975 N N . GLU A 1 35 ? -5.624 11.128 9.136 1.00 0.00 35 GLU A N 11
ATOM 16976 C CA . GLU A 1 35 ? -5.867 12.555 9.330 1.00 0.00 35 GLU A CA 11
ATOM 16977 C C . GLU A 1 35 ? -5.852 12.914 10.820 1.00 0.00 35 GLU A C 11
ATOM 16978 O O . GLU A 1 35 ? -5.411 14.004 11.191 1.00 0.00 35 GLU A O 11
ATOM 16990 N N . ASP A 1 36 ? -6.297 11.998 11.680 1.00 0.00 36 ASP A N 11
ATOM 16991 C CA . ASP A 1 36 ? -6.368 12.191 13.123 1.00 0.00 36 ASP A CA 11
ATOM 16992 C C . ASP A 1 36 ? -4.962 12.216 13.683 1.00 0.00 36 ASP A C 11
ATOM 16993 O O . ASP A 1 36 ? -4.626 13.091 14.478 1.00 0.00 36 ASP A O 11
ATOM 17002 N N . SER A 1 37 ? -4.126 11.280 13.235 1.00 0.00 37 SER A N 11
ATOM 17003 C CA . SER A 1 37 ? -2.732 11.155 13.630 1.00 0.00 37 SER A CA 11
ATOM 17004 C C . SER A 1 37 ? -1.882 12.231 12.936 1.00 0.00 37 SER A C 11
ATOM 17005 O O . SER A 1 37 ? -0.712 12.424 13.266 1.00 0.00 37 SER A O 11
ATOM 17013 N N . GLY A 1 38 ? -2.455 12.952 11.968 1.00 0.00 38 GLY A N 11
ATOM 17014 C CA . GLY A 1 38 ? -1.774 13.979 11.206 1.00 0.00 38 GLY A CA 11
ATOM 17015 C C . GLY A 1 38 ? -0.806 13.360 10.192 1.00 0.00 38 GLY A C 11
ATOM 17016 O O . GLY A 1 38 ? -0.269 14.090 9.364 1.00 0.00 38 GLY A O 11
ATOM 17020 N N . LEU A 1 39 ? -0.584 12.043 10.202 1.00 0.00 39 LEU A N 11
ATOM 17021 C CA . LEU A 1 39 ? 0.310 11.325 9.314 1.00 0.00 39 LEU A CA 11
ATOM 17022 C C . LEU A 1 39 ? -0.485 10.947 8.084 1.00 0.00 39 LEU A C 11
ATOM 17023 O O . LEU A 1 39 ? -1.490 10.258 8.212 1.00 0.00 39 LEU A O 11
ATOM 17039 N N . THR A 1 40 ? -0.076 11.426 6.915 1.00 0.00 40 THR A N 11
ATOM 17040 C CA . THR A 1 40 ? -0.718 11.137 5.634 1.00 0.00 40 THR A CA 11
ATOM 17041 C C . THR A 1 40 ? -0.952 9.621 5.499 1.00 0.00 40 THR A C 11
ATOM 17042 O O . THR A 1 40 ? -0.179 8.831 6.037 1.00 0.00 40 THR A O 11
ATOM 17053 N N . VAL A 1 41 ? -1.980 9.196 4.756 1.00 0.00 41 VAL A N 11
ATOM 17054 C CA . VAL A 1 41 ? -2.347 7.792 4.553 1.00 0.00 41 VAL A CA 11
ATOM 17055 C C . VAL A 1 41 ? -1.123 6.937 4.211 1.00 0.00 41 VAL A C 11
ATOM 17056 O O . VAL A 1 41 ? -0.936 5.874 4.798 1.00 0.00 41 VAL A O 11
ATOM 17069 N N . SER A 1 42 ? -0.255 7.396 3.311 1.00 0.00 42 SER A N 11
ATOM 17070 C CA . SER A 1 42 ? 0.936 6.645 2.937 1.00 0.00 42 SER A CA 11
ATOM 17071 C C . SER A 1 42 ? 1.867 6.420 4.142 1.00 0.00 42 SER A C 11
ATOM 17072 O O . SER A 1 42 ? 2.319 5.293 4.362 1.00 0.00 42 SER A O 11
ATOM 17080 N N . ALA A 1 43 ? 2.147 7.473 4.921 1.00 0.00 43 ALA A N 11
ATOM 17081 C CA . ALA A 1 43 ? 2.991 7.403 6.108 1.00 0.00 43 ALA A CA 11
ATOM 17082 C C . ALA A 1 43 ? 2.318 6.521 7.156 1.00 0.00 43 ALA A C 11
ATOM 17083 O O . ALA A 1 43 ? 2.975 5.687 7.763 1.00 0.00 43 ALA A O 11
ATOM 17090 N N . TYR A 1 44 ? 1.012 6.699 7.360 1.00 0.00 44 TYR A N 11
ATOM 17091 C CA . TYR A 1 44 ? 0.211 5.950 8.308 1.00 0.00 44 TYR A CA 11
ATOM 17092 C C . TYR A 1 44 ? 0.350 4.451 8.035 1.00 0.00 44 TYR A C 11
ATOM 17093 O O . TYR A 1 44 ? 0.682 3.696 8.946 1.00 0.00 44 TYR A O 11
ATOM 17111 N N . ILE A 1 45 ? 0.144 4.035 6.779 1.00 0.00 45 ILE A N 11
ATOM 17112 C CA . ILE A 1 45 ? 0.238 2.650 6.333 1.00 0.00 45 ILE A CA 11
ATOM 17113 C C . ILE A 1 45 ? 1.606 2.069 6.684 1.00 0.00 45 ILE A C 11
ATOM 17114 O O . ILE A 1 45 ? 1.696 1.139 7.483 1.00 0.00 45 ILE A O 11
ATOM 17130 N N . ARG A 1 46 ? 2.674 2.592 6.070 1.00 0.00 46 ARG A N 11
ATOM 17131 C CA . ARG A 1 46 ? 4.017 2.082 6.308 1.00 0.00 46 ARG A CA 11
ATOM 17132 C C . ARG A 1 46 ? 4.377 2.103 7.787 1.00 0.00 46 ARG A C 11
ATOM 17133 O O . ARG A 1 46 ? 4.878 1.099 8.267 1.00 0.00 46 ARG A O 11
ATOM 17154 N N . ASN A 1 47 ? 4.095 3.185 8.512 1.00 0.00 47 ASN A N 11
ATOM 17155 C CA . ASN A 1 47 ? 4.401 3.279 9.933 1.00 0.00 47 ASN A CA 11
ATOM 17156 C C . ASN A 1 47 ? 3.704 2.153 10.697 1.00 0.00 47 ASN A C 11
ATOM 17157 O O . ASN A 1 47 ? 4.367 1.409 11.416 1.00 0.00 47 ASN A O 11
ATOM 17168 N N . ALA A 1 48 ? 2.390 1.991 10.514 1.00 0.00 48 ALA A N 11
ATOM 17169 C CA . ALA A 1 48 ? 1.621 0.949 11.184 1.00 0.00 48 ALA A CA 11
ATOM 17170 C C . ALA A 1 48 ? 2.108 -0.458 10.818 1.00 0.00 48 ALA A C 11
ATOM 17171 O O . ALA A 1 48 ? 1.993 -1.369 11.632 1.00 0.00 48 ALA A O 11
ATOM 17178 N N . ALA A 1 49 ? 2.628 -0.641 9.602 1.00 0.00 49 ALA A N 11
ATOM 17179 C CA . ALA A 1 49 ? 3.108 -1.924 9.115 1.00 0.00 49 ALA A CA 11
ATOM 17180 C C . ALA A 1 49 ? 4.527 -2.287 9.554 1.00 0.00 49 ALA A C 11
ATOM 17181 O O . ALA A 1 49 ? 4.847 -3.461 9.669 1.00 0.00 49 ALA A O 11
ATOM 17188 N N . LEU A 1 50 ? 5.410 -1.310 9.725 1.00 0.00 50 LEU A N 11
ATOM 17189 C CA . LEU A 1 50 ? 6.801 -1.569 10.092 1.00 0.00 50 LEU A CA 11
ATOM 17190 C C . LEU A 1 50 ? 7.012 -1.799 11.567 1.00 0.00 50 LEU A C 11
ATOM 17191 O O . LEU A 1 50 ? 7.843 -2.622 11.945 1.00 0.00 50 LEU A O 11
ATOM 17207 N N . ASN A 1 51 ? 6.335 -0.997 12.381 1.00 0.00 51 ASN A N 11
ATOM 17208 C CA . ASN A 1 51 ? 6.467 -1.098 13.826 1.00 0.00 51 ASN A CA 11
ATOM 17209 C C . ASN A 1 51 ? 5.813 -2.374 14.292 1.00 0.00 51 ASN A C 11
ATOM 17210 O O . ASN A 1 51 ? 6.550 -3.261 14.776 1.00 0.00 51 ASN A O 11
ATOM 17221 N N . SER B 1 1 ? -40.908 -2.285 -3.523 1.00 0.00 1 SER B N 11
ATOM 17222 C CA . SER B 1 1 ? -39.955 -3.083 -2.717 1.00 0.00 1 SER B CA 11
ATOM 17223 C C . SER B 1 1 ? -38.776 -3.406 -3.617 1.00 0.00 1 SER B C 11
ATOM 17224 O O . SER B 1 1 ? -38.483 -4.549 -3.949 1.00 0.00 1 SER B O 11
ATOM 17232 N N . ASP B 1 2 ? -38.154 -2.317 -4.019 1.00 0.00 2 ASP B N 11
ATOM 17233 C CA . ASP B 1 2 ? -37.044 -2.119 -4.913 1.00 0.00 2 ASP B CA 11
ATOM 17234 C C . ASP B 1 2 ? -35.731 -2.249 -4.149 1.00 0.00 2 ASP B C 11
ATOM 17235 O O . ASP B 1 2 ? -35.724 -2.377 -2.922 1.00 0.00 2 ASP B O 11
ATOM 17244 N N . SER B 1 3 ? -34.605 -2.266 -4.857 1.00 0.00 3 SER B N 11
ATOM 17245 C CA . SER B 1 3 ? -33.266 -2.381 -4.292 1.00 0.00 3 SER B CA 11
ATOM 17246 C C . SER B 1 3 ? -32.248 -1.893 -5.327 1.00 0.00 3 SER B C 11
ATOM 17247 O O . SER B 1 3 ? -32.610 -1.547 -6.455 1.00 0.00 3 SER B O 11
ATOM 17255 N N . ALA B 1 4 ? -30.974 -1.841 -4.932 1.00 0.00 4 ALA B N 11
ATOM 17256 C CA . ALA B 1 4 ? -29.876 -1.416 -5.781 1.00 0.00 4 ALA B CA 11
ATOM 17257 C C . ALA B 1 4 ? -29.762 -2.382 -6.968 1.00 0.00 4 ALA B C 11
ATOM 17258 O O . ALA B 1 4 ? -29.301 -3.515 -6.822 1.00 0.00 4 ALA B O 11
ATOM 17265 N N . VAL B 1 5 ? -30.158 -1.919 -8.154 1.00 0.00 5 VAL B N 11
ATOM 17266 C CA . VAL B 1 5 ? -30.134 -2.692 -9.393 1.00 0.00 5 VAL B CA 11
ATOM 17267 C C . VAL B 1 5 ? -28.701 -3.077 -9.795 1.00 0.00 5 VAL B C 11
ATOM 17268 O O . VAL B 1 5 ? -28.524 -4.087 -10.473 1.00 0.00 5 VAL B O 11
ATOM 17281 N N . ARG B 1 6 ? -27.668 -2.315 -9.392 1.00 0.00 6 ARG B N 11
ATOM 17282 C CA . ARG B 1 6 ? -26.262 -2.599 -9.720 1.00 0.00 6 ARG B CA 11
ATOM 17283 C C . ARG B 1 6 ? -26.042 -2.802 -11.230 1.00 0.00 6 ARG B C 11
ATOM 17284 O O . ARG B 1 6 ? -25.131 -3.533 -11.614 1.00 0.00 6 ARG B O 11
ATOM 17305 N N . LYS B 1 7 ? -26.822 -2.107 -12.078 1.00 0.00 7 LYS B N 11
ATOM 17306 C CA . LYS B 1 7 ? -26.813 -2.157 -13.553 1.00 0.00 7 LYS B CA 11
ATOM 17307 C C . LYS B 1 7 ? -25.421 -2.160 -14.209 1.00 0.00 7 LYS B C 11
ATOM 17308 O O . LYS B 1 7 ? -25.303 -2.535 -15.375 1.00 0.00 7 LYS B O 11
ATOM 17327 N N . LYS B 1 8 ? -24.384 -1.657 -13.542 1.00 0.00 8 LYS B N 11
ATOM 17328 C CA . LYS B 1 8 ? -23.006 -1.630 -14.027 1.00 0.00 8 LYS B CA 11
ATOM 17329 C C . LYS B 1 8 ? -22.039 -1.514 -12.856 1.00 0.00 8 LYS B C 11
ATOM 17330 O O . LYS B 1 8 ? -20.967 -2.108 -12.919 1.00 0.00 8 LYS B O 11
ATOM 17349 N N . SER B 1 9 ? -22.396 -0.770 -11.801 1.00 0.00 9 SER B N 11
ATOM 17350 C CA . SER B 1 9 ? -21.644 -0.519 -10.565 1.00 0.00 9 SER B CA 11
ATOM 17351 C C . SER B 1 9 ? -20.263 0.148 -10.717 1.00 0.00 9 SER B C 11
ATOM 17352 O O . SER B 1 9 ? -19.821 0.842 -9.798 1.00 0.00 9 SER B O 11
ATOM 17360 N N . GLU B 1 10 ? -19.645 0.069 -11.892 1.00 0.00 10 GLU B N 11
ATOM 17361 C CA . GLU B 1 10 ? -18.343 0.603 -12.270 1.00 0.00 10 GLU B CA 11
ATOM 17362 C C . GLU B 1 10 ? -18.198 2.117 -12.172 1.00 0.00 10 GLU B C 11
ATOM 17363 O O . GLU B 1 10 ? -17.092 2.649 -12.130 1.00 0.00 10 GLU B O 11
ATOM 17375 N N . VAL B 1 11 ? -19.337 2.781 -12.127 1.00 0.00 11 VAL B N 11
ATOM 17376 C CA . VAL B 1 11 ? -19.529 4.225 -12.055 1.00 0.00 11 VAL B CA 11
ATOM 17377 C C . VAL B 1 11 ? -19.142 4.852 -10.712 1.00 0.00 11 VAL B C 11
ATOM 17378 O O . VAL B 1 11 ? -19.169 6.080 -10.595 1.00 0.00 11 VAL B O 11
ATOM 17391 N N . ARG B 1 12 ? -18.791 4.067 -9.687 1.00 0.00 12 ARG B N 11
ATOM 17392 C CA . ARG B 1 12 ? -18.395 4.593 -8.383 1.00 0.00 12 ARG B CA 11
ATOM 17393 C C . ARG B 1 12 ? -17.249 3.754 -7.846 1.00 0.00 12 ARG B C 11
ATOM 17394 O O . ARG B 1 12 ? -17.434 2.556 -7.607 1.00 0.00 12 ARG B O 11
ATOM 17415 N N . GLN B 1 13 ? -16.079 4.357 -7.672 1.00 0.00 13 GLN B N 11
ATOM 17416 C CA . GLN B 1 13 ? -14.900 3.683 -7.149 1.00 0.00 13 GLN B CA 11
ATOM 17417 C C . GLN B 1 13 ? -14.989 3.557 -5.636 1.00 0.00 13 GLN B C 11
ATOM 17418 O O . GLN B 1 13 ? -14.747 4.519 -4.913 1.00 0.00 13 GLN B O 11
ATOM 17432 N N . LYS B 1 14 ? -15.437 2.409 -5.139 1.00 0.00 14 LYS B N 11
ATOM 17433 C CA . LYS B 1 14 ? -15.493 2.213 -3.695 1.00 0.00 14 LYS B CA 11
ATOM 17434 C C . LYS B 1 14 ? -14.065 1.897 -3.243 1.00 0.00 14 LYS B C 11
ATOM 17435 O O . LYS B 1 14 ? -13.630 2.381 -2.202 1.00 0.00 14 LYS B O 11
ATOM 17454 N N . THR B 1 15 ? -13.325 1.127 -4.044 1.00 0.00 15 THR B N 11
ATOM 17455 C CA . THR B 1 15 ? -11.948 0.789 -3.768 1.00 0.00 15 THR B CA 11
ATOM 17456 C C . THR B 1 15 ? -11.074 2.023 -4.026 1.00 0.00 15 THR B C 11
ATOM 17457 O O . THR B 1 15 ? -11.464 2.970 -4.721 1.00 0.00 15 THR B O 11
ATOM 17468 N N . VAL B 1 16 ? -9.850 1.964 -3.526 1.00 0.00 16 VAL B N 11
ATOM 17469 C CA . VAL B 1 16 ? -8.832 2.999 -3.649 1.00 0.00 16 VAL B CA 11
ATOM 17470 C C . VAL B 1 16 ? -7.732 2.395 -4.489 1.00 0.00 16 VAL B C 11
ATOM 17471 O O . VAL B 1 16 ? -7.447 1.221 -4.310 1.00 0.00 16 VAL B O 11
ATOM 17484 N N . VAL B 1 17 ? -7.081 3.138 -5.370 1.00 0.00 17 VAL B N 11
ATOM 17485 C CA . VAL B 1 17 ? -6.000 2.594 -6.172 1.00 0.00 17 VAL B CA 11
ATOM 17486 C C . VAL B 1 17 ? -4.891 3.633 -6.149 1.00 0.00 17 VAL B C 11
ATOM 17487 O O . VAL B 1 17 ? -5.033 4.738 -6.674 1.00 0.00 17 VAL B O 11
ATOM 17500 N N . ARG B 1 18 ? -3.809 3.312 -5.442 1.00 0.00 18 ARG B N 11
ATOM 17501 C CA . ARG B 1 18 ? -2.668 4.226 -5.332 1.00 0.00 18 ARG B CA 11
ATOM 17502 C C . ARG B 1 18 ? -1.371 3.469 -5.547 1.00 0.00 18 ARG B C 11
ATOM 17503 O O . ARG B 1 18 ? -1.265 2.291 -5.202 1.00 0.00 18 ARG B O 11
ATOM 17524 N N . THR B 1 19 ? -0.371 4.163 -6.078 1.00 0.00 19 THR B N 11
ATOM 17525 C CA . THR B 1 19 ? 0.951 3.641 -6.364 1.00 0.00 19 THR B CA 11
ATOM 17526 C C . THR B 1 19 ? 1.812 3.819 -5.124 1.00 0.00 19 THR B C 11
ATOM 17527 O O . THR B 1 19 ? 2.611 4.750 -4.992 1.00 0.00 19 THR B O 11
ATOM 17538 N N . LEU B 1 20 ? 1.551 2.957 -4.157 1.00 0.00 20 LEU B N 11
ATOM 17539 C CA . LEU B 1 20 ? 2.267 2.929 -2.899 1.00 0.00 20 LEU B CA 11
ATOM 17540 C C . LEU B 1 20 ? 3.495 2.055 -3.135 1.00 0.00 20 LEU B C 11
ATOM 17541 O O . LEU B 1 20 ? 3.401 1.017 -3.799 1.00 0.00 20 LEU B O 11
ATOM 17557 N N . ARG B 1 21 ? 4.636 2.501 -2.626 1.00 0.00 21 ARG B N 11
ATOM 17558 C CA . ARG B 1 21 ? 5.942 1.877 -2.722 1.00 0.00 21 ARG B CA 11
ATOM 17559 C C . ARG B 1 21 ? 6.610 1.845 -1.350 1.00 0.00 21 ARG B C 11
ATOM 17560 O O . ARG B 1 21 ? 6.141 2.545 -0.451 1.00 0.00 21 ARG B O 11
ATOM 17581 N N . PHE B 1 22 ? 7.689 1.078 -1.184 1.00 0.00 22 PHE B N 11
ATOM 17582 C CA . PHE B 1 22 ? 8.431 0.943 0.077 1.00 0.00 22 PHE B CA 11
ATOM 17583 C C . PHE B 1 22 ? 9.940 0.985 -0.192 1.00 0.00 22 PHE B C 11
ATOM 17584 O O . PHE B 1 22 ? 10.355 1.197 -1.334 1.00 0.00 22 PHE B O 11
ATOM 17601 N N . SER B 1 23 ? 10.776 0.837 0.833 1.00 0.00 23 SER B N 11
ATOM 17602 C CA . SER B 1 23 ? 12.237 0.852 0.713 1.00 0.00 23 SER B CA 11
ATOM 17603 C C . SER B 1 23 ? 12.787 -0.581 0.863 1.00 0.00 23 SER B C 11
ATOM 17604 O O . SER B 1 23 ? 12.007 -1.468 1.208 1.00 0.00 23 SER B O 11
ATOM 17612 N N . PRO B 1 24 ? 14.091 -0.852 0.662 1.00 0.00 24 PRO B N 11
ATOM 17613 C CA . PRO B 1 24 ? 14.611 -2.215 0.749 1.00 0.00 24 PRO B CA 11
ATOM 17614 C C . PRO B 1 24 ? 14.593 -2.808 2.157 1.00 0.00 24 PRO B C 11
ATOM 17615 O O . PRO B 1 24 ? 14.356 -4.005 2.301 1.00 0.00 24 PRO B O 11
ATOM 17626 N N . VAL B 1 25 ? 14.878 -2.016 3.191 1.00 0.00 25 VAL B N 11
ATOM 17627 C CA . VAL B 1 25 ? 14.874 -2.495 4.573 1.00 0.00 25 VAL B CA 11
ATOM 17628 C C . VAL B 1 25 ? 13.424 -2.661 5.033 1.00 0.00 25 VAL B C 11
ATOM 17629 O O . VAL B 1 25 ? 13.071 -3.649 5.674 1.00 0.00 25 VAL B O 11
ATOM 17642 N N . GLU B 1 26 ? 12.591 -1.691 4.661 1.00 0.00 26 GLU B N 11
ATOM 17643 C CA . GLU B 1 26 ? 11.181 -1.593 4.983 1.00 0.00 26 GLU B CA 11
ATOM 17644 C C . GLU B 1 26 ? 10.433 -2.806 4.426 1.00 0.00 26 GLU B C 11
ATOM 17645 O O . GLU B 1 26 ? 9.700 -3.478 5.145 1.00 0.00 26 GLU B O 11
ATOM 17657 N N . ASP B 1 27 ? 10.623 -3.086 3.134 1.00 0.00 27 ASP B N 11
ATOM 17658 C CA . ASP B 1 27 ? 10.007 -4.201 2.427 1.00 0.00 27 ASP B CA 11
ATOM 17659 C C . ASP B 1 27 ? 10.425 -5.518 3.040 1.00 0.00 27 ASP B C 11
ATOM 17660 O O . ASP B 1 27 ? 9.569 -6.346 3.326 1.00 0.00 27 ASP B O 11
ATOM 17669 N N . GLU B 1 28 ? 11.727 -5.707 3.237 1.00 0.00 28 GLU B N 11
ATOM 17670 C CA . GLU B 1 28 ? 12.267 -6.921 3.810 1.00 0.00 28 GLU B CA 11
ATOM 17671 C C . GLU B 1 28 ? 11.662 -7.131 5.201 1.00 0.00 28 GLU B C 11
ATOM 17672 O O . GLU B 1 28 ? 11.204 -8.229 5.492 1.00 0.00 28 GLU B O 11
ATOM 17684 N N . THR B 1 29 ? 11.593 -6.089 6.034 1.00 0.00 29 THR B N 11
ATOM 17685 C CA . THR B 1 29 ? 11.019 -6.170 7.373 1.00 0.00 29 THR B CA 11
ATOM 17686 C C . THR B 1 29 ? 9.555 -6.603 7.270 1.00 0.00 29 THR B C 11
ATOM 17687 O O . THR B 1 29 ? 9.176 -7.625 7.845 1.00 0.00 29 THR B O 11
ATOM 17698 N N . ILE B 1 30 ? 8.745 -5.861 6.505 1.00 0.00 30 ILE B N 11
ATOM 17699 C CA . ILE B 1 30 ? 7.330 -6.159 6.325 1.00 0.00 30 ILE B CA 11
ATOM 17700 C C . ILE B 1 30 ? 7.160 -7.591 5.812 1.00 0.00 30 ILE B C 11
ATOM 17701 O O . ILE B 1 30 ? 6.280 -8.318 6.259 1.00 0.00 30 ILE B O 11
ATOM 17717 N N . ARG B 1 31 ? 7.988 -8.008 4.857 1.00 0.00 31 ARG B N 11
ATOM 17718 C CA . ARG B 1 31 ? 7.925 -9.333 4.271 1.00 0.00 31 ARG B CA 11
ATOM 17719 C C . ARG B 1 31 ? 8.236 -10.403 5.298 1.00 0.00 31 ARG B C 11
ATOM 17720 O O . ARG B 1 31 ? 7.549 -11.420 5.306 1.00 0.00 31 ARG B O 11
ATOM 17741 N N . LYS B 1 32 ? 9.270 -10.221 6.121 1.00 0.00 32 LYS B N 11
ATOM 17742 C CA . LYS B 1 32 ? 9.614 -11.207 7.134 1.00 0.00 32 LYS B CA 11
ATOM 17743 C C . LYS B 1 32 ? 8.463 -11.332 8.115 1.00 0.00 32 LYS B C 11
ATOM 17744 O O . LYS B 1 32 ? 8.067 -12.453 8.398 1.00 0.00 32 LYS B O 11
ATOM 17763 N N . LYS B 1 33 ? 7.903 -10.227 8.616 1.00 0.00 33 LYS B N 11
ATOM 17764 C CA . LYS B 1 33 ? 6.795 -10.294 9.569 1.00 0.00 33 LYS B CA 11
ATOM 17765 C C . LYS B 1 33 ? 5.594 -10.973 8.936 1.00 0.00 33 LYS B C 11
ATOM 17766 O O . LYS B 1 33 ? 5.015 -11.873 9.550 1.00 0.00 33 LYS B O 11
ATOM 17785 N N . ALA B 1 34 ? 5.240 -10.552 7.723 1.00 0.00 34 ALA B N 11
ATOM 17786 C CA . ALA B 1 34 ? 4.134 -11.080 6.952 1.00 0.00 34 ALA B CA 11
ATOM 17787 C C . ALA B 1 34 ? 4.279 -12.599 6.806 1.00 0.00 34 ALA B C 11
ATOM 17788 O O . ALA B 1 34 ? 3.369 -13.339 7.176 1.00 0.00 34 ALA B O 11
ATOM 17795 N N . GLU B 1 35 ? 5.402 -13.052 6.236 1.00 0.00 35 GLU B N 11
ATOM 17796 C CA . GLU B 1 35 ? 5.702 -14.465 5.995 1.00 0.00 35 GLU B CA 11
ATOM 17797 C C . GLU B 1 35 ? 5.772 -15.272 7.292 1.00 0.00 35 GLU B C 11
ATOM 17798 O O . GLU B 1 35 ? 5.249 -16.383 7.353 1.00 0.00 35 GLU B O 11
ATOM 17810 N N . ASP B 1 36 ? 6.386 -14.722 8.338 1.00 0.00 36 ASP B N 11
ATOM 17811 C CA . ASP B 1 36 ? 6.529 -15.357 9.642 1.00 0.00 36 ASP B CA 11
ATOM 17812 C C . ASP B 1 36 ? 5.138 -15.613 10.207 1.00 0.00 36 ASP B C 11
ATOM 17813 O O . ASP B 1 36 ? 4.860 -16.689 10.739 1.00 0.00 36 ASP B O 11
ATOM 17822 N N . SER B 1 37 ? 4.251 -14.631 10.052 1.00 0.00 37 SER B N 11
ATOM 17823 C CA . SER B 1 37 ? 2.878 -14.687 10.500 1.00 0.00 37 SER B CA 11
ATOM 17824 C C . SER B 1 37 ? 2.025 -15.530 9.542 1.00 0.00 37 SER B C 11
ATOM 17825 O O . SER B 1 37 ? 0.859 -15.772 9.843 1.00 0.00 37 SER B O 11
ATOM 17833 N N . GLY B 1 38 ? 2.552 -15.955 8.392 1.00 0.00 38 GLY B N 11
ATOM 17834 C CA . GLY B 1 38 ? 1.821 -16.774 7.445 1.00 0.00 38 GLY B CA 11
ATOM 17835 C C . GLY B 1 38 ? 0.798 -16.046 6.583 1.00 0.00 38 GLY B C 11
ATOM 17836 O O . GLY B 1 38 ? -0.066 -16.734 6.037 1.00 0.00 38 GLY B O 11
ATOM 17840 N N . LEU B 1 39 ? 0.805 -14.710 6.488 1.00 0.00 39 LEU B N 11
ATOM 17841 C CA . LEU B 1 39 ? -0.141 -13.964 5.673 1.00 0.00 39 LEU B CA 11
ATOM 17842 C C . LEU B 1 39 ? 0.688 -13.183 4.669 1.00 0.00 39 LEU B C 11
ATOM 17843 O O . LEU B 1 39 ? 1.798 -12.727 4.959 1.00 0.00 39 LEU B O 11
ATOM 17859 N N . THR B 1 40 ? 0.194 -13.046 3.452 1.00 0.00 40 THR B N 11
ATOM 17860 C CA . THR B 1 40 ? 0.897 -12.299 2.427 1.00 0.00 40 THR B CA 11
ATOM 17861 C C . THR B 1 40 ? 0.989 -10.830 2.874 1.00 0.00 40 THR B C 11
ATOM 17862 O O . THR B 1 40 ? 0.104 -10.321 3.562 1.00 0.00 40 THR B O 11
ATOM 17873 N N . VAL B 1 41 ? 2.018 -10.117 2.424 1.00 0.00 41 VAL B N 11
ATOM 17874 C CA . VAL B 1 41 ? 2.265 -8.712 2.726 1.00 0.00 41 VAL B CA 11
ATOM 17875 C C . VAL B 1 41 ? 1.004 -7.866 2.526 1.00 0.00 41 VAL B C 11
ATOM 17876 O O . VAL B 1 41 ? 0.717 -7.032 3.376 1.00 0.00 41 VAL B O 11
ATOM 17889 N N . SER B 1 42 ? 0.214 -8.072 1.466 1.00 0.00 42 SER B N 11
ATOM 17890 C CA . SER B 1 42 ? -0.994 -7.266 1.272 1.00 0.00 42 SER B CA 11
ATOM 17891 C C . SER B 1 42 ? -1.953 -7.380 2.470 1.00 0.00 42 SER B C 11
ATOM 17892 O O . SER B 1 42 ? -2.522 -6.375 2.901 1.00 0.00 42 SER B O 11
ATOM 17900 N N . ALA B 1 43 ? -2.142 -8.601 2.983 1.00 0.00 43 ALA B N 11
ATOM 17901 C CA . ALA B 1 43 ? -2.976 -8.898 4.134 1.00 0.00 43 ALA B CA 11
ATOM 17902 C C . ALA B 1 43 ? -2.342 -8.224 5.347 1.00 0.00 43 ALA B C 11
ATOM 17903 O O . ALA B 1 43 ? -3.011 -7.473 6.044 1.00 0.00 43 ALA B O 11
ATOM 17910 N N . TYR B 1 44 ? -1.042 -8.448 5.568 1.00 0.00 44 TYR B N 11
ATOM 17911 C CA . TYR B 1 44 ? -0.308 -7.880 6.686 1.00 0.00 44 TYR B CA 11
ATOM 17912 C C . TYR B 1 44 ? -0.456 -6.352 6.734 1.00 0.00 44 TYR B C 11
ATOM 17913 O O . TYR B 1 44 ? -0.732 -5.809 7.800 1.00 0.00 44 TYR B O 11
ATOM 17931 N N . ILE B 1 45 ? -0.311 -5.669 5.590 1.00 0.00 45 ILE B N 11
ATOM 17932 C CA . ILE B 1 45 ? -0.424 -4.219 5.451 1.00 0.00 45 ILE B CA 11
ATOM 17933 C C . ILE B 1 45 ? -1.812 -3.761 5.893 1.00 0.00 45 ILE B C 11
ATOM 17934 O O . ILE B 1 45 ? -1.931 -3.071 6.905 1.00 0.00 45 ILE B O 11
ATOM 17950 N N . ARG B 1 46 ? -2.856 -4.118 5.127 1.00 0.00 46 ARG B N 11
ATOM 17951 C CA . ARG B 1 46 ? -4.221 -3.712 5.427 1.00 0.00 46 ARG B CA 11
ATOM 17952 C C . ARG B 1 46 ? -4.573 -4.048 6.867 1.00 0.00 46 ARG B C 11
ATOM 17953 O O . ARG B 1 46 ? -5.113 -3.200 7.556 1.00 0.00 46 ARG B O 11
ATOM 17974 N N . ASN B 1 47 ? -4.234 -5.245 7.335 1.00 0.00 47 ASN B N 11
ATOM 17975 C CA . ASN B 1 47 ? -4.542 -5.667 8.681 1.00 0.00 47 ASN B CA 11
ATOM 17976 C C . ASN B 1 47 ? -3.862 -4.800 9.733 1.00 0.00 47 ASN B C 11
ATOM 17977 O O . ASN B 1 47 ? -4.559 -4.351 10.638 1.00 0.00 47 ASN B O 11
ATOM 17988 N N . ALA B 1 48 ? -2.559 -4.524 9.606 1.00 0.00 48 ALA B N 11
ATOM 17989 C CA . ALA B 1 48 ? -1.817 -3.694 10.556 1.00 0.00 48 ALA B CA 11
ATOM 17990 C C . ALA B 1 48 ? -2.351 -2.259 10.546 1.00 0.00 48 ALA B C 11
ATOM 17991 O O . ALA B 1 48 ? -2.271 -1.562 11.550 1.00 0.00 48 ALA B O 11
ATOM 17998 N N . ALA B 1 49 ? -2.886 -1.801 9.410 1.00 0.00 49 ALA B N 11
ATOM 17999 C CA . ALA B 1 49 ? -3.432 -0.455 9.292 1.00 0.00 49 ALA B CA 11
ATOM 18000 C C . ALA B 1 49 ? -4.782 -0.302 10.014 1.00 0.00 49 ALA B C 11
ATOM 18001 O O . ALA B 1 49 ? -5.203 0.818 10.307 1.00 0.00 49 ALA B O 11
ATOM 18008 N N . LEU B 1 50 ? -5.487 -1.409 10.258 1.00 0.00 50 LEU B N 11
ATOM 18009 C CA . LEU B 1 50 ? -6.794 -1.432 10.916 1.00 0.00 50 LEU B CA 11
ATOM 18010 C C . LEU B 1 50 ? -6.630 -1.849 12.379 1.00 0.00 50 LEU B C 11
ATOM 18011 O O . LEU B 1 50 ? -7.380 -1.383 13.232 1.00 0.00 50 LEU B O 11
ATOM 18027 N N . ASN B 1 51 ? -5.668 -2.728 12.666 1.00 0.00 51 ASN B N 11
ATOM 18028 C CA . ASN B 1 51 ? -5.342 -3.232 14.003 1.00 0.00 51 ASN B CA 11
ATOM 18029 C C . ASN B 1 51 ? -4.066 -2.561 14.491 1.00 0.00 51 ASN B C 11
ATOM 18030 O O . ASN B 1 51 ? -3.077 -3.284 14.754 1.00 0.00 51 ASN B O 11
ATOM 18041 N N . SER A 1 1 ? 36.458 -8.314 14.935 1.00 0.00 1 SER A N 12
ATOM 18042 C CA . SER A 1 1 ? 35.004 -8.421 14.665 1.00 0.00 1 SER A CA 12
ATOM 18043 C C . SER A 1 1 ? 34.268 -7.478 15.611 1.00 0.00 1 SER A C 12
ATOM 18044 O O . SER A 1 1 ? 33.364 -7.849 16.349 1.00 0.00 1 SER A O 12
ATOM 18052 N N . ASP A 1 2 ? 34.712 -6.236 15.539 1.00 0.00 2 ASP A N 12
ATOM 18053 C CA . ASP A 1 2 ? 34.386 -5.016 16.253 1.00 0.00 2 ASP A CA 12
ATOM 18054 C C . ASP A 1 2 ? 33.123 -4.351 15.703 1.00 0.00 2 ASP A C 12
ATOM 18055 O O . ASP A 1 2 ? 32.514 -3.500 16.349 1.00 0.00 2 ASP A O 12
ATOM 18064 N N . SER A 1 3 ? 32.740 -4.734 14.486 1.00 0.00 3 SER A N 12
ATOM 18065 C CA . SER A 1 3 ? 31.599 -4.312 13.698 1.00 0.00 3 SER A CA 12
ATOM 18066 C C . SER A 1 3 ? 31.654 -5.170 12.421 1.00 0.00 3 SER A C 12
ATOM 18067 O O . SER A 1 3 ? 32.632 -5.899 12.202 1.00 0.00 3 SER A O 12
ATOM 18075 N N . ALA A 1 4 ? 30.623 -5.100 11.580 1.00 0.00 4 ALA A N 12
ATOM 18076 C CA . ALA A 1 4 ? 30.532 -5.824 10.318 1.00 0.00 4 ALA A CA 12
ATOM 18077 C C . ALA A 1 4 ? 29.840 -4.933 9.282 1.00 0.00 4 ALA A C 12
ATOM 18078 O O . ALA A 1 4 ? 29.291 -3.880 9.616 1.00 0.00 4 ALA A O 12
ATOM 18085 N N . VAL A 1 5 ? 29.878 -5.346 8.015 1.00 0.00 5 VAL A N 12
ATOM 18086 C CA . VAL A 1 5 ? 29.285 -4.622 6.892 1.00 0.00 5 VAL A CA 12
ATOM 18087 C C . VAL A 1 5 ? 27.860 -5.123 6.604 1.00 0.00 5 VAL A C 12
ATOM 18088 O O . VAL A 1 5 ? 27.338 -5.980 7.318 1.00 0.00 5 VAL A O 12
ATOM 18101 N N . ARG A 1 6 ? 27.194 -4.574 5.580 1.00 0.00 6 ARG A N 12
ATOM 18102 C CA . ARG A 1 6 ? 25.824 -4.933 5.191 1.00 0.00 6 ARG A CA 12
ATOM 18103 C C . ARG A 1 6 ? 25.730 -5.108 3.682 1.00 0.00 6 ARG A C 12
ATOM 18104 O O . ARG A 1 6 ? 26.208 -4.235 2.947 1.00 0.00 6 ARG A O 12
ATOM 18125 N N . LYS A 1 7 ? 25.115 -6.192 3.211 1.00 0.00 7 LYS A N 12
ATOM 18126 C CA . LYS A 1 7 ? 24.914 -6.505 1.797 1.00 0.00 7 LYS A CA 12
ATOM 18127 C C . LYS A 1 7 ? 23.407 -6.612 1.587 1.00 0.00 7 LYS A C 12
ATOM 18128 O O . LYS A 1 7 ? 22.742 -7.425 2.233 1.00 0.00 7 LYS A O 12
ATOM 18147 N N . LYS A 1 8 ? 22.868 -5.742 0.733 1.00 0.00 8 LYS A N 12
ATOM 18148 C CA . LYS A 1 8 ? 21.441 -5.682 0.433 1.00 0.00 8 LYS A CA 12
ATOM 18149 C C . LYS A 1 8 ? 20.974 -6.862 -0.405 1.00 0.00 8 LYS A C 12
ATOM 18150 O O . LYS A 1 8 ? 21.753 -7.453 -1.153 1.00 0.00 8 LYS A O 12
ATOM 18169 N N . SER A 1 9 ? 19.675 -7.114 -0.370 1.00 0.00 9 SER A N 12
ATOM 18170 C CA . SER A 1 9 ? 19.011 -8.175 -1.097 1.00 0.00 9 SER A CA 12
ATOM 18171 C C . SER A 1 9 ? 18.799 -7.823 -2.572 1.00 0.00 9 SER A C 12
ATOM 18172 O O . SER A 1 9 ? 18.783 -8.734 -3.405 1.00 0.00 9 SER A O 12
ATOM 18180 N N . GLU A 1 10 ? 18.681 -6.532 -2.908 1.00 0.00 10 GLU A N 12
ATOM 18181 C CA . GLU A 1 10 ? 18.457 -6.013 -4.256 1.00 0.00 10 GLU A CA 12
ATOM 18182 C C . GLU A 1 10 ? 19.309 -4.767 -4.527 1.00 0.00 10 GLU A C 12
ATOM 18183 O O . GLU A 1 10 ? 19.704 -4.036 -3.608 1.00 0.00 10 GLU A O 12
ATOM 18195 N N . VAL A 1 11 ? 19.523 -4.490 -5.817 1.00 0.00 11 VAL A N 12
ATOM 18196 C CA . VAL A 1 11 ? 20.288 -3.365 -6.349 1.00 0.00 11 VAL A CA 12
ATOM 18197 C C . VAL A 1 11 ? 19.516 -2.684 -7.485 1.00 0.00 11 VAL A C 12
ATOM 18198 O O . VAL A 1 11 ? 19.456 -1.456 -7.521 1.00 0.00 11 VAL A O 12
ATOM 18211 N N . ARG A 1 12 ? 18.902 -3.454 -8.385 1.00 0.00 12 ARG A N 12
ATOM 18212 C CA . ARG A 1 12 ? 18.141 -2.965 -9.527 1.00 0.00 12 ARG A CA 12
ATOM 18213 C C . ARG A 1 12 ? 16.949 -2.130 -9.079 1.00 0.00 12 ARG A C 12
ATOM 18214 O O . ARG A 1 12 ? 16.862 -0.964 -9.465 1.00 0.00 12 ARG A O 12
ATOM 18235 N N . GLN A 1 13 ? 16.054 -2.669 -8.248 1.00 0.00 13 GLN A N 12
ATOM 18236 C CA . GLN A 1 13 ? 14.889 -1.936 -7.757 1.00 0.00 13 GLN A CA 12
ATOM 18237 C C . GLN A 1 13 ? 14.908 -1.964 -6.237 1.00 0.00 13 GLN A C 12
ATOM 18238 O O . GLN A 1 13 ? 14.410 -2.902 -5.620 1.00 0.00 13 GLN A O 12
ATOM 18252 N N . LYS A 1 14 ? 15.524 -0.948 -5.631 1.00 0.00 14 LYS A N 12
ATOM 18253 C CA . LYS A 1 14 ? 15.589 -0.840 -4.178 1.00 0.00 14 LYS A CA 12
ATOM 18254 C C . LYS A 1 14 ? 14.194 -0.568 -3.615 1.00 0.00 14 LYS A C 12
ATOM 18255 O O . LYS A 1 14 ? 13.906 -0.936 -2.485 1.00 0.00 14 LYS A O 12
ATOM 18274 N N . THR A 1 15 ? 13.351 0.150 -4.356 1.00 0.00 15 THR A N 12
ATOM 18275 C CA . THR A 1 15 ? 12.002 0.454 -3.929 1.00 0.00 15 THR A CA 12
ATOM 18276 C C . THR A 1 15 ? 11.088 -0.693 -4.350 1.00 0.00 15 THR A C 12
ATOM 18277 O O . THR A 1 15 ? 11.408 -1.481 -5.244 1.00 0.00 15 THR A O 12
ATOM 18288 N N . VAL A 1 16 ? 9.931 -0.747 -3.714 1.00 0.00 16 VAL A N 12
ATOM 18289 C CA . VAL A 1 16 ? 8.891 -1.727 -3.976 1.00 0.00 16 VAL A CA 12
ATOM 18290 C C . VAL A 1 16 ? 7.797 -0.917 -4.652 1.00 0.00 16 VAL A C 12
ATOM 18291 O O . VAL A 1 16 ? 7.549 0.215 -4.225 1.00 0.00 16 VAL A O 12
ATOM 18304 N N . VAL A 1 17 ? 7.154 -1.440 -5.689 1.00 0.00 17 VAL A N 12
ATOM 18305 C CA . VAL A 1 17 ? 6.084 -0.728 -6.363 1.00 0.00 17 VAL A CA 12
ATOM 18306 C C . VAL A 1 17 ? 5.025 -1.757 -6.703 1.00 0.00 17 VAL A C 12
ATOM 18307 O O . VAL A 1 17 ? 5.298 -2.730 -7.410 1.00 0.00 17 VAL A O 12
ATOM 18320 N N . ARG A 1 18 ? 3.834 -1.593 -6.131 1.00 0.00 18 ARG A N 12
ATOM 18321 C CA . ARG A 1 18 ? 2.725 -2.503 -6.360 1.00 0.00 18 ARG A CA 12
ATOM 18322 C C . ARG A 1 18 ? 1.431 -1.706 -6.225 1.00 0.00 18 ARG A C 12
ATOM 18323 O O . ARG A 1 18 ? 1.442 -0.522 -5.870 1.00 0.00 18 ARG A O 12
ATOM 18344 N N . THR A 1 19 ? 0.318 -2.349 -6.538 1.00 0.00 19 THR A N 12
ATOM 18345 C CA . THR A 1 19 ? -1.018 -1.782 -6.461 1.00 0.00 19 THR A CA 12
ATOM 18346 C C . THR A 1 19 ? -1.694 -2.529 -5.326 1.00 0.00 19 THR A C 12
ATOM 18347 O O . THR A 1 19 ? -1.794 -3.761 -5.394 1.00 0.00 19 THR A O 12
ATOM 18358 N N . LEU A 1 20 ? -2.135 -1.827 -4.285 1.00 0.00 20 LEU A N 12
ATOM 18359 C CA . LEU A 1 20 ? -2.807 -2.405 -3.139 1.00 0.00 20 LEU A CA 12
ATOM 18360 C C . LEU A 1 20 ? -4.172 -1.749 -3.070 1.00 0.00 20 LEU A C 12
ATOM 18361 O O . LEU A 1 20 ? -4.257 -0.553 -2.791 1.00 0.00 20 LEU A O 12
ATOM 18377 N N . ARG A 1 21 ? -5.223 -2.470 -3.467 1.00 0.00 21 ARG A N 12
ATOM 18378 C CA . ARG A 1 21 ? -6.560 -1.917 -3.406 1.00 0.00 21 ARG A CA 12
ATOM 18379 C C . ARG A 1 21 ? -7.135 -2.124 -2.018 1.00 0.00 21 ARG A C 12
ATOM 18380 O O . ARG A 1 21 ? -6.736 -3.053 -1.313 1.00 0.00 21 ARG A O 12
ATOM 18401 N N . PHE A 1 22 ? -8.109 -1.297 -1.663 1.00 0.00 22 PHE A N 12
ATOM 18402 C CA . PHE A 1 22 ? -8.788 -1.340 -0.369 1.00 0.00 22 PHE A CA 12
ATOM 18403 C C . PHE A 1 22 ? -10.276 -1.147 -0.604 1.00 0.00 22 PHE A C 12
ATOM 18404 O O . PHE A 1 22 ? -10.655 -0.741 -1.704 1.00 0.00 22 PHE A O 12
ATOM 18421 N N . SER A 1 23 ? -11.113 -1.481 0.375 1.00 0.00 23 SER A N 12
ATOM 18422 C CA . SER A 1 23 ? -12.566 -1.340 0.280 1.00 0.00 23 SER A CA 12
ATOM 18423 C C . SER A 1 23 ? -12.963 0.046 0.840 1.00 0.00 23 SER A C 12
ATOM 18424 O O . SER A 1 23 ? -12.112 0.689 1.459 1.00 0.00 23 SER A O 12
ATOM 18432 N N . PRO A 1 24 ? -14.205 0.540 0.665 1.00 0.00 24 PRO A N 12
ATOM 18433 C CA . PRO A 1 24 ? -14.577 1.870 1.142 1.00 0.00 24 PRO A CA 12
ATOM 18434 C C . PRO A 1 24 ? -14.492 2.005 2.655 1.00 0.00 24 PRO A C 12
ATOM 18435 O O . PRO A 1 24 ? -13.981 3.010 3.144 1.00 0.00 24 PRO A O 12
ATOM 18446 N N . VAL A 1 25 ? -14.947 0.989 3.387 1.00 0.00 25 VAL A N 12
ATOM 18447 C CA . VAL A 1 25 ? -14.942 0.969 4.844 1.00 0.00 25 VAL A CA 12
ATOM 18448 C C . VAL A 1 25 ? -13.505 0.895 5.377 1.00 0.00 25 VAL A C 12
ATOM 18449 O O . VAL A 1 25 ? -13.231 1.342 6.489 1.00 0.00 25 VAL A O 12
ATOM 18462 N N . GLU A 1 26 ? -12.576 0.335 4.602 1.00 0.00 26 GLU A N 12
ATOM 18463 C CA . GLU A 1 26 ? -11.174 0.183 4.984 1.00 0.00 26 GLU A CA 12
ATOM 18464 C C . GLU A 1 26 ? -10.430 1.494 4.733 1.00 0.00 26 GLU A C 12
ATOM 18465 O O . GLU A 1 26 ? -9.548 1.880 5.497 1.00 0.00 26 GLU A O 12
ATOM 18477 N N . ASP A 1 27 ? -10.772 2.169 3.639 1.00 0.00 27 ASP A N 12
ATOM 18478 C CA . ASP A 1 27 ? -10.212 3.449 3.227 1.00 0.00 27 ASP A CA 12
ATOM 18479 C C . ASP A 1 27 ? -10.677 4.517 4.199 1.00 0.00 27 ASP A C 12
ATOM 18480 O O . ASP A 1 27 ? -9.869 5.308 4.660 1.00 0.00 27 ASP A O 12
ATOM 18489 N N . GLU A 1 28 ? -11.960 4.489 4.551 1.00 0.00 28 GLU A N 12
ATOM 18490 C CA . GLU A 1 28 ? -12.624 5.390 5.475 1.00 0.00 28 GLU A CA 12
ATOM 18491 C C . GLU A 1 28 ? -11.873 5.399 6.805 1.00 0.00 28 GLU A C 12
ATOM 18492 O O . GLU A 1 28 ? -11.510 6.462 7.300 1.00 0.00 28 GLU A O 12
ATOM 18504 N N . THR A 1 29 ? -11.630 4.219 7.376 1.00 0.00 29 THR A N 12
ATOM 18505 C CA . THR A 1 29 ? -10.938 4.089 8.644 1.00 0.00 29 THR A CA 12
ATOM 18506 C C . THR A 1 29 ? -9.492 4.551 8.524 1.00 0.00 29 THR A C 12
ATOM 18507 O O . THR A 1 29 ? -9.065 5.382 9.321 1.00 0.00 29 THR A O 12
ATOM 18518 N N . ILE A 1 30 ? -8.742 4.033 7.544 1.00 0.00 30 ILE A N 12
ATOM 18519 C CA . ILE A 1 30 ? -7.344 4.405 7.384 1.00 0.00 30 ILE A CA 12
ATOM 18520 C C . ILE A 1 30 ? -7.209 5.910 7.180 1.00 0.00 30 ILE A C 12
ATOM 18521 O O . ILE A 1 30 ? -6.316 6.525 7.748 1.00 0.00 30 ILE A O 12
ATOM 18537 N N . ARG A 1 31 ? -8.084 6.515 6.383 1.00 0.00 31 ARG A N 12
ATOM 18538 C CA . ARG A 1 31 ? -8.046 7.938 6.108 1.00 0.00 31 ARG A CA 12
ATOM 18539 C C . ARG A 1 31 ? -8.321 8.730 7.378 1.00 0.00 31 ARG A C 12
ATOM 18540 O O . ARG A 1 31 ? -7.561 9.646 7.682 1.00 0.00 31 ARG A O 12
ATOM 18561 N N . LYS A 1 32 ? -9.374 8.384 8.124 1.00 0.00 32 LYS A N 12
ATOM 18562 C CA . LYS A 1 32 ? -9.706 9.110 9.345 1.00 0.00 32 LYS A CA 12
ATOM 18563 C C . LYS A 1 32 ? -8.600 8.965 10.385 1.00 0.00 32 LYS A C 12
ATOM 18564 O O . LYS A 1 32 ? -8.194 9.975 10.963 1.00 0.00 32 LYS A O 12
ATOM 18583 N N . LYS A 1 33 ? -8.101 7.748 10.624 1.00 0.00 33 LYS A N 12
ATOM 18584 C CA . LYS A 1 33 ? -7.049 7.529 11.612 1.00 0.00 33 LYS A CA 12
ATOM 18585 C C . LYS A 1 33 ? -5.782 8.275 11.207 1.00 0.00 33 LYS A C 12
ATOM 18586 O O . LYS A 1 33 ? -5.163 8.919 12.050 1.00 0.00 33 LYS A O 12
ATOM 18605 N N . ALA A 1 34 ? -5.414 8.217 9.926 1.00 0.00 34 ALA A N 12
ATOM 18606 C CA . ALA A 1 34 ? -4.239 8.885 9.390 1.00 0.00 34 ALA A CA 12
ATOM 18607 C C . ALA A 1 34 ? -4.338 10.394 9.625 1.00 0.00 34 ALA A C 12
ATOM 18608 O O . ALA A 1 34 ? -3.428 11.009 10.183 1.00 0.00 34 ALA A O 12
ATOM 18615 N N . GLU A 1 35 ? -5.456 10.990 9.204 1.00 0.00 35 GLU A N 12
ATOM 18616 C CA . GLU A 1 35 ? -5.698 12.421 9.330 1.00 0.00 35 GLU A CA 12
ATOM 18617 C C . GLU A 1 35 ? -5.656 12.878 10.791 1.00 0.00 35 GLU A C 12
ATOM 18618 O O . GLU A 1 35 ? -5.117 13.949 11.077 1.00 0.00 35 GLU A O 12
ATOM 18630 N N . ASP A 1 36 ? -6.196 12.084 11.722 1.00 0.00 36 ASP A N 12
ATOM 18631 C CA . ASP A 1 36 ? -6.173 12.439 13.141 1.00 0.00 36 ASP A CA 12
ATOM 18632 C C . ASP A 1 36 ? -4.752 12.312 13.686 1.00 0.00 36 ASP A C 12
ATOM 18633 O O . ASP A 1 36 ? -4.296 13.144 14.471 1.00 0.00 36 ASP A O 12
ATOM 18642 N N . SER A 1 37 ? -4.043 11.262 13.279 1.00 0.00 37 SER A N 12
ATOM 18643 C CA . SER A 1 37 ? -2.682 11.002 13.700 1.00 0.00 37 SER A CA 12
ATOM 18644 C C . SER A 1 37 ? -1.726 12.033 13.101 1.00 0.00 37 SER A C 12
ATOM 18645 O O . SER A 1 37 ? -0.551 12.038 13.474 1.00 0.00 37 SER A O 12
ATOM 18653 N N . GLY A 1 38 ? -2.182 12.878 12.171 1.00 0.00 38 GLY A N 12
ATOM 18654 C CA . GLY A 1 38 ? -1.335 13.869 11.546 1.00 0.00 38 GLY A CA 12
ATOM 18655 C C . GLY A 1 38 ? -0.273 13.209 10.669 1.00 0.00 38 GLY A C 12
ATOM 18656 O O . GLY A 1 38 ? 0.766 13.813 10.400 1.00 0.00 38 GLY A O 12
ATOM 18660 N N . LEU A 1 39 ? -0.489 11.961 10.247 1.00 0.00 39 LEU A N 12
ATOM 18661 C CA . LEU A 1 39 ? 0.397 11.173 9.407 1.00 0.00 39 LEU A CA 12
ATOM 18662 C C . LEU A 1 39 ? -0.413 10.914 8.156 1.00 0.00 39 LEU A C 12
ATOM 18663 O O . LEU A 1 39 ? -1.474 10.307 8.253 1.00 0.00 39 LEU A O 12
ATOM 18679 N N . THR A 1 40 ? 0.017 11.405 6.996 1.00 0.00 40 THR A N 12
ATOM 18680 C CA . THR A 1 40 ? -0.723 11.165 5.759 1.00 0.00 40 THR A CA 12
ATOM 18681 C C . THR A 1 40 ? -0.922 9.648 5.594 1.00 0.00 40 THR A C 12
ATOM 18682 O O . THR A 1 40 ? -0.087 8.872 6.063 1.00 0.00 40 THR A O 12
ATOM 18693 N N . VAL A 1 41 ? -1.987 9.210 4.911 1.00 0.00 41 VAL A N 12
ATOM 18694 C CA . VAL A 1 41 ? -2.295 7.796 4.693 1.00 0.00 41 VAL A CA 12
ATOM 18695 C C . VAL A 1 41 ? -1.056 7.009 4.261 1.00 0.00 41 VAL A C 12
ATOM 18696 O O . VAL A 1 41 ? -0.827 5.906 4.753 1.00 0.00 41 VAL A O 12
ATOM 18709 N N . SER A 1 42 ? -0.245 7.550 3.355 1.00 0.00 42 SER A N 12
ATOM 18710 C CA . SER A 1 42 ? 0.949 6.865 2.894 1.00 0.00 42 SER A CA 12
ATOM 18711 C C . SER A 1 42 ? 1.913 6.567 4.052 1.00 0.00 42 SER A C 12
ATOM 18712 O O . SER A 1 42 ? 2.412 5.447 4.164 1.00 0.00 42 SER A O 12
ATOM 18720 N N . ALA A 1 43 ? 2.172 7.564 4.904 1.00 0.00 43 ALA A N 12
ATOM 18721 C CA . ALA A 1 43 ? 3.042 7.450 6.064 1.00 0.00 43 ALA A CA 12
ATOM 18722 C C . ALA A 1 43 ? 2.420 6.510 7.091 1.00 0.00 43 ALA A C 12
ATOM 18723 O O . ALA A 1 43 ? 3.120 5.680 7.659 1.00 0.00 43 ALA A O 12
ATOM 18730 N N . TYR A 1 44 ? 1.113 6.642 7.327 1.00 0.00 44 TYR A N 12
ATOM 18731 C CA . TYR A 1 44 ? 0.344 5.838 8.261 1.00 0.00 44 TYR A CA 12
ATOM 18732 C C . TYR A 1 44 ? 0.553 4.359 7.939 1.00 0.00 44 TYR A C 12
ATOM 18733 O O . TYR A 1 44 ? 0.943 3.589 8.811 1.00 0.00 44 TYR A O 12
ATOM 18751 N N . ILE A 1 45 ? 0.360 3.980 6.671 1.00 0.00 45 ILE A N 12
ATOM 18752 C CA . ILE A 1 45 ? 0.518 2.617 6.180 1.00 0.00 45 ILE A CA 12
ATOM 18753 C C . ILE A 1 45 ? 1.902 2.083 6.549 1.00 0.00 45 ILE A C 12
ATOM 18754 O O . ILE A 1 45 ? 2.003 1.106 7.288 1.00 0.00 45 ILE A O 12
ATOM 18770 N N . ARG A 1 46 ? 2.964 2.705 6.025 1.00 0.00 46 ARG A N 12
ATOM 18771 C CA . ARG A 1 46 ? 4.334 2.271 6.282 1.00 0.00 46 ARG A CA 12
ATOM 18772 C C . ARG A 1 46 ? 4.671 2.234 7.769 1.00 0.00 46 ARG A C 12
ATOM 18773 O O . ARG A 1 46 ? 5.251 1.250 8.208 1.00 0.00 46 ARG A O 12
ATOM 18794 N N . ASN A 1 47 ? 4.307 3.258 8.541 1.00 0.00 47 ASN A N 12
ATOM 18795 C CA . ASN A 1 47 ? 4.570 3.346 9.974 1.00 0.00 47 ASN A CA 12
ATOM 18796 C C . ASN A 1 47 ? 3.922 2.179 10.707 1.00 0.00 47 ASN A C 12
ATOM 18797 O O . ASN A 1 47 ? 4.614 1.462 11.431 1.00 0.00 47 ASN A O 12
ATOM 18808 N N . ALA A 1 48 ? 2.620 1.970 10.497 1.00 0.00 48 ALA A N 12
ATOM 18809 C CA . ALA A 1 48 ? 1.871 0.891 11.127 1.00 0.00 48 ALA A CA 12
ATOM 18810 C C . ALA A 1 48 ? 2.407 -0.480 10.704 1.00 0.00 48 ALA A C 12
ATOM 18811 O O . ALA A 1 48 ? 2.387 -1.419 11.500 1.00 0.00 48 ALA A O 12
ATOM 18818 N N . ALA A 1 49 ? 2.895 -0.593 9.465 1.00 0.00 49 ALA A N 12
ATOM 18819 C CA . ALA A 1 49 ? 3.435 -1.829 8.909 1.00 0.00 49 ALA A CA 12
ATOM 18820 C C . ALA A 1 49 ? 4.832 -2.195 9.432 1.00 0.00 49 ALA A C 12
ATOM 18821 O O . ALA A 1 49 ? 5.263 -3.327 9.238 1.00 0.00 49 ALA A O 12
ATOM 18828 N N . LEU A 1 50 ? 5.559 -1.270 10.065 1.00 0.00 50 LEU A N 12
ATOM 18829 C CA . LEU A 1 50 ? 6.898 -1.536 10.591 1.00 0.00 50 LEU A CA 12
ATOM 18830 C C . LEU A 1 50 ? 6.916 -1.634 12.105 1.00 0.00 50 LEU A C 12
ATOM 18831 O O . LEU A 1 50 ? 7.721 -2.387 12.658 1.00 0.00 50 LEU A O 12
ATOM 18847 N N . ASN A 1 51 ? 6.076 -0.839 12.766 1.00 0.00 51 ASN A N 12
ATOM 18848 C CA . ASN A 1 51 ? 5.982 -0.793 14.226 1.00 0.00 51 ASN A CA 12
ATOM 18849 C C . ASN A 1 51 ? 4.947 -1.774 14.751 1.00 0.00 51 ASN A C 12
ATOM 18850 O O . ASN A 1 51 ? 3.831 -1.342 15.103 1.00 0.00 51 ASN A O 12
ATOM 18861 N N . SER B 1 1 ? -37.155 4.613 16.326 1.00 0.00 1 SER B N 12
ATOM 18862 C CA . SER B 1 1 ? -35.684 4.641 16.138 1.00 0.00 1 SER B CA 12
ATOM 18863 C C . SER B 1 1 ? -35.095 3.372 16.743 1.00 0.00 1 SER B C 12
ATOM 18864 O O . SER B 1 1 ? -34.184 3.387 17.560 1.00 0.00 1 SER B O 12
ATOM 18872 N N . ASP B 1 2 ? -35.683 2.279 16.297 1.00 0.00 2 ASP B N 12
ATOM 18873 C CA . ASP B 1 2 ? -35.525 0.874 16.598 1.00 0.00 2 ASP B CA 12
ATOM 18874 C C . ASP B 1 2 ? -34.285 0.298 15.926 1.00 0.00 2 ASP B C 12
ATOM 18875 O O . ASP B 1 2 ? -33.661 -0.619 16.452 1.00 0.00 2 ASP B O 12
ATOM 18884 N N . SER B 1 3 ? -33.937 0.823 14.751 1.00 0.00 3 SER B N 12
ATOM 18885 C CA . SER B 1 3 ? -32.795 0.455 13.936 1.00 0.00 3 SER B CA 12
ATOM 18886 C C . SER B 1 3 ? -32.531 1.643 12.993 1.00 0.00 3 SER B C 12
ATOM 18887 O O . SER B 1 3 ? -33.244 2.653 13.053 1.00 0.00 3 SER B O 12
ATOM 18895 N N . ALA B 1 4 ? -31.506 1.549 12.144 1.00 0.00 4 ALA B N 12
ATOM 18896 C CA . ALA B 1 4 ? -31.112 2.582 11.193 1.00 0.00 4 ALA B CA 12
ATOM 18897 C C . ALA B 1 4 ? -30.692 1.960 9.853 1.00 0.00 4 ALA B C 12
ATOM 18898 O O . ALA B 1 4 ? -30.787 0.745 9.654 1.00 0.00 4 ALA B O 12
ATOM 18905 N N . VAL B 1 5 ? -30.246 2.808 8.923 1.00 0.00 5 VAL B N 12
ATOM 18906 C CA . VAL B 1 5 ? -29.782 2.450 7.584 1.00 0.00 5 VAL B CA 12
ATOM 18907 C C . VAL B 1 5 ? -28.411 3.096 7.357 1.00 0.00 5 VAL B C 12
ATOM 18908 O O . VAL B 1 5 ? -28.066 4.095 8.004 1.00 0.00 5 VAL B O 12
ATOM 18921 N N . ARG B 1 6 ? -27.621 2.560 6.422 1.00 0.00 6 ARG B N 12
ATOM 18922 C CA . ARG B 1 6 ? -26.284 3.066 6.104 1.00 0.00 6 ARG B CA 12
ATOM 18923 C C . ARG B 1 6 ? -26.218 3.489 4.643 1.00 0.00 6 ARG B C 12
ATOM 18924 O O . ARG B 1 6 ? -27.073 3.115 3.839 1.00 0.00 6 ARG B O 12
ATOM 18945 N N . LYS B 1 7 ? -25.204 4.279 4.296 1.00 0.00 7 LYS B N 12
ATOM 18946 C CA . LYS B 1 7 ? -24.934 4.798 2.959 1.00 0.00 7 LYS B CA 12
ATOM 18947 C C . LYS B 1 7 ? -23.422 4.782 2.793 1.00 0.00 7 LYS B C 12
ATOM 18948 O O . LYS B 1 7 ? -22.717 5.205 3.710 1.00 0.00 7 LYS B O 12
ATOM 18967 N N . LYS B 1 8 ? -22.915 4.268 1.673 1.00 0.00 8 LYS B N 12
ATOM 18968 C CA . LYS B 1 8 ? -21.470 4.223 1.466 1.00 0.00 8 LYS B CA 12
ATOM 18969 C C . LYS B 1 8 ? -20.925 5.625 1.213 1.00 0.00 8 LYS B C 12
ATOM 18970 O O . LYS B 1 8 ? -21.684 6.537 0.866 1.00 0.00 8 LYS B O 12
ATOM 18989 N N . SER B 1 9 ? -19.613 5.778 1.355 1.00 0.00 9 SER B N 12
ATOM 18990 C CA . SER B 1 9 ? -18.896 7.021 1.148 1.00 0.00 9 SER B CA 12
ATOM 18991 C C . SER B 1 9 ? -18.867 7.340 -0.351 1.00 0.00 9 SER B C 12
ATOM 18992 O O . SER B 1 9 ? -19.629 8.181 -0.828 1.00 0.00 9 SER B O 12
ATOM 19000 N N . GLU B 1 10 ? -18.005 6.654 -1.100 1.00 0.00 10 GLU B N 12
ATOM 19001 C CA . GLU B 1 10 ? -17.832 6.833 -2.536 1.00 0.00 10 GLU B CA 12
ATOM 19002 C C . GLU B 1 10 ? -18.966 6.188 -3.339 1.00 0.00 10 GLU B C 12
ATOM 19003 O O . GLU B 1 10 ? -19.743 5.382 -2.815 1.00 0.00 10 GLU B O 12
ATOM 19015 N N . VAL B 1 11 ? -19.025 6.494 -4.636 1.00 0.00 11 VAL B N 12
ATOM 19016 C CA . VAL B 1 11 ? -20.007 5.984 -5.585 1.00 0.00 11 VAL B CA 12
ATOM 19017 C C . VAL B 1 11 ? -19.312 5.492 -6.861 1.00 0.00 11 VAL B C 12
ATOM 19018 O O . VAL B 1 11 ? -19.534 4.344 -7.263 1.00 0.00 11 VAL B O 12
ATOM 19031 N N . ARG B 1 12 ? -18.441 6.299 -7.482 1.00 0.00 12 ARG B N 12
ATOM 19032 C CA . ARG B 1 12 ? -17.767 5.918 -8.721 1.00 0.00 12 ARG B CA 12
ATOM 19033 C C . ARG B 1 12 ? -16.825 4.745 -8.504 1.00 0.00 12 ARG B C 12
ATOM 19034 O O . ARG B 1 12 ? -16.977 3.723 -9.181 1.00 0.00 12 ARG B O 12
ATOM 19055 N N . GLN B 1 13 ? -15.917 4.825 -7.533 1.00 0.00 13 GLN B N 12
ATOM 19056 C CA . GLN B 1 13 ? -14.975 3.762 -7.211 1.00 0.00 13 GLN B CA 12
ATOM 19057 C C . GLN B 1 13 ? -14.933 3.590 -5.704 1.00 0.00 13 GLN B C 12
ATOM 19058 O O . GLN B 1 13 ? -14.270 4.347 -5.001 1.00 0.00 13 GLN B O 12
ATOM 19072 N N . LYS B 1 14 ? -15.657 2.581 -5.218 1.00 0.00 14 LYS B N 12
ATOM 19073 C CA . LYS B 1 14 ? -15.712 2.240 -3.802 1.00 0.00 14 LYS B CA 12
ATOM 19074 C C . LYS B 1 14 ? -14.322 1.837 -3.310 1.00 0.00 14 LYS B C 12
ATOM 19075 O O . LYS B 1 14 ? -13.991 2.043 -2.149 1.00 0.00 14 LYS B O 12
ATOM 19094 N N . THR B 1 15 ? -13.544 1.202 -4.185 1.00 0.00 15 THR B N 12
ATOM 19095 C CA . THR B 1 15 ? -12.211 0.740 -3.900 1.00 0.00 15 THR B CA 12
ATOM 19096 C C . THR B 1 15 ? -11.189 1.827 -4.215 1.00 0.00 15 THR B C 12
ATOM 19097 O O . THR B 1 15 ? -11.417 2.727 -5.029 1.00 0.00 15 THR B O 12
ATOM 19108 N N . VAL B 1 16 ? -10.043 1.694 -3.568 1.00 0.00 16 VAL B N 12
ATOM 19109 C CA . VAL B 1 16 ? -8.893 2.566 -3.706 1.00 0.00 16 VAL B CA 12
ATOM 19110 C C . VAL B 1 16 ? -7.921 1.815 -4.612 1.00 0.00 16 VAL B C 12
ATOM 19111 O O . VAL B 1 16 ? -7.915 0.584 -4.627 1.00 0.00 16 VAL B O 12
ATOM 19124 N N . VAL B 1 17 ? -7.083 2.533 -5.346 1.00 0.00 17 VAL B N 12
ATOM 19125 C CA . VAL B 1 17 ? -6.074 1.976 -6.226 1.00 0.00 17 VAL B CA 12
ATOM 19126 C C . VAL B 1 17 ? -4.944 2.997 -6.163 1.00 0.00 17 VAL B C 12
ATOM 19127 O O . VAL B 1 17 ? -5.112 4.141 -6.596 1.00 0.00 17 VAL B O 12
ATOM 19140 N N . ARG B 1 18 ? -3.811 2.647 -5.554 1.00 0.00 18 ARG B N 12
ATOM 19141 C CA . ARG B 1 18 ? -2.699 3.588 -5.427 1.00 0.00 18 ARG B CA 12
ATOM 19142 C C . ARG B 1 18 ? -1.334 2.923 -5.523 1.00 0.00 18 ARG B C 12
ATOM 19143 O O . ARG B 1 18 ? -1.201 1.717 -5.305 1.00 0.00 18 ARG B O 12
ATOM 19164 N N . THR B 1 19 ? -0.340 3.743 -5.856 1.00 0.00 19 THR B N 12
ATOM 19165 C CA . THR B 1 19 ? 1.052 3.370 -6.029 1.00 0.00 19 THR B CA 12
ATOM 19166 C C . THR B 1 19 ? 1.761 3.575 -4.690 1.00 0.00 19 THR B C 12
ATOM 19167 O O . THR B 1 19 ? 2.401 4.599 -4.442 1.00 0.00 19 THR B O 12
ATOM 19178 N N . LEU B 1 20 ? 1.608 2.621 -3.782 1.00 0.00 20 LEU B N 12
ATOM 19179 C CA . LEU B 1 20 ? 2.220 2.696 -2.459 1.00 0.00 20 LEU B CA 12
ATOM 19180 C C . LEU B 1 20 ? 3.647 2.151 -2.536 1.00 0.00 20 LEU B C 12
ATOM 19181 O O . LEU B 1 20 ? 3.853 0.939 -2.490 1.00 0.00 20 LEU B O 12
ATOM 19197 N N . ARG B 1 21 ? 4.622 3.034 -2.753 1.00 0.00 21 ARG B N 12
ATOM 19198 C CA . ARG B 1 21 ? 6.032 2.659 -2.831 1.00 0.00 21 ARG B CA 12
ATOM 19199 C C . ARG B 1 21 ? 6.601 2.446 -1.424 1.00 0.00 21 ARG B C 12
ATOM 19200 O O . ARG B 1 21 ? 6.111 3.064 -0.476 1.00 0.00 21 ARG B O 12
ATOM 19221 N N . PHE B 1 22 ? 7.647 1.626 -1.300 1.00 0.00 22 PHE B N 12
ATOM 19222 C CA . PHE B 1 22 ? 8.341 1.310 -0.041 1.00 0.00 22 PHE B CA 12
ATOM 19223 C C . PHE B 1 22 ? 9.841 1.223 -0.329 1.00 0.00 22 PHE B C 12
ATOM 19224 O O . PHE B 1 22 ? 10.231 1.305 -1.499 1.00 0.00 22 PHE B O 12
ATOM 19241 N N . SER B 1 23 ? 10.675 1.061 0.700 1.00 0.00 23 SER B N 12
ATOM 19242 C CA . SER B 1 23 ? 12.131 0.953 0.569 1.00 0.00 23 SER B CA 12
ATOM 19243 C C . SER B 1 23 ? 12.573 -0.515 0.749 1.00 0.00 23 SER B C 12
ATOM 19244 O O . SER B 1 23 ? 11.713 -1.340 1.059 1.00 0.00 23 SER B O 12
ATOM 19252 N N . PRO B 1 24 ? 13.863 -0.886 0.607 1.00 0.00 24 PRO B N 12
ATOM 19253 C CA . PRO B 1 24 ? 14.266 -2.285 0.739 1.00 0.00 24 PRO B CA 12
ATOM 19254 C C . PRO B 1 24 ? 14.332 -2.741 2.189 1.00 0.00 24 PRO B C 12
ATOM 19255 O O . PRO B 1 24 ? 14.169 -3.926 2.464 1.00 0.00 24 PRO B O 12
ATOM 19266 N N . VAL B 1 25 ? 14.617 -1.837 3.128 1.00 0.00 25 VAL B N 12
ATOM 19267 C CA . VAL B 1 25 ? 14.680 -2.202 4.538 1.00 0.00 25 VAL B CA 12
ATOM 19268 C C . VAL B 1 25 ? 13.241 -2.366 5.030 1.00 0.00 25 VAL B C 12
ATOM 19269 O O . VAL B 1 25 ? 12.957 -3.250 5.838 1.00 0.00 25 VAL B O 12
ATOM 19282 N N . GLU B 1 26 ? 12.326 -1.550 4.499 1.00 0.00 26 GLU B N 12
ATOM 19283 C CA . GLU B 1 26 ? 10.920 -1.605 4.837 1.00 0.00 26 GLU B CA 12
ATOM 19284 C C . GLU B 1 26 ? 10.361 -2.904 4.263 1.00 0.00 26 GLU B C 12
ATOM 19285 O O . GLU B 1 26 ? 9.679 -3.626 4.986 1.00 0.00 26 GLU B O 12
ATOM 19297 N N . ASP B 1 27 ? 10.690 -3.228 3.003 1.00 0.00 27 ASP B N 12
ATOM 19298 C CA . ASP B 1 27 ? 10.235 -4.453 2.347 1.00 0.00 27 ASP B CA 12
ATOM 19299 C C . ASP B 1 27 ? 10.743 -5.650 3.121 1.00 0.00 27 ASP B C 12
ATOM 19300 O O . ASP B 1 27 ? 9.953 -6.502 3.485 1.00 0.00 27 ASP B O 12
ATOM 19309 N N . GLU B 1 28 ? 12.038 -5.679 3.442 1.00 0.00 28 GLU B N 12
ATOM 19310 C CA . GLU B 1 28 ? 12.669 -6.764 4.179 1.00 0.00 28 GLU B CA 12
ATOM 19311 C C . GLU B 1 28 ? 12.058 -6.924 5.574 1.00 0.00 28 GLU B C 12
ATOM 19312 O O . GLU B 1 28 ? 12.156 -7.994 6.166 1.00 0.00 28 GLU B O 12
ATOM 19324 N N . THR B 1 29 ? 11.439 -5.885 6.132 1.00 0.00 29 THR B N 12
ATOM 19325 C CA . THR B 1 29 ? 10.814 -5.982 7.439 1.00 0.00 29 THR B CA 12
ATOM 19326 C C . THR B 1 29 ? 9.399 -6.536 7.248 1.00 0.00 29 THR B C 12
ATOM 19327 O O . THR B 1 29 ? 9.040 -7.545 7.855 1.00 0.00 29 THR B O 12
ATOM 19338 N N . ILE B 1 30 ? 8.607 -5.893 6.385 1.00 0.00 30 ILE B N 12
ATOM 19339 C CA . ILE B 1 30 ? 7.231 -6.267 6.089 1.00 0.00 30 ILE B CA 12
ATOM 19340 C C . ILE B 1 30 ? 7.176 -7.693 5.568 1.00 0.00 30 ILE B C 12
ATOM 19341 O O . ILE B 1 30 ? 6.328 -8.462 5.988 1.00 0.00 30 ILE B O 12
ATOM 19357 N N . ARG B 1 31 ? 8.050 -8.057 4.637 1.00 0.00 31 ARG B N 12
ATOM 19358 C CA . ARG B 1 31 ? 8.107 -9.379 4.041 1.00 0.00 31 ARG B CA 12
ATOM 19359 C C . ARG B 1 31 ? 8.364 -10.423 5.110 1.00 0.00 31 ARG B C 12
ATOM 19360 O O . ARG B 1 31 ? 7.621 -11.401 5.177 1.00 0.00 31 ARG B O 12
ATOM 19381 N N . LYS B 1 32 ? 9.409 -10.228 5.921 1.00 0.00 32 LYS B N 12
ATOM 19382 C CA . LYS B 1 32 ? 9.738 -11.192 6.961 1.00 0.00 32 LYS B CA 12
ATOM 19383 C C . LYS B 1 32 ? 8.573 -11.353 7.926 1.00 0.00 32 LYS B C 12
ATOM 19384 O O . LYS B 1 32 ? 8.183 -12.479 8.221 1.00 0.00 32 LYS B O 12
ATOM 19403 N N . LYS B 1 33 ? 8.003 -10.249 8.414 1.00 0.00 33 LYS B N 12
ATOM 19404 C CA . LYS B 1 33 ? 6.902 -10.323 9.367 1.00 0.00 33 LYS B CA 12
ATOM 19405 C C . LYS B 1 33 ? 5.642 -10.907 8.742 1.00 0.00 33 LYS B C 12
ATOM 19406 O O . LYS B 1 33 ? 4.956 -11.688 9.392 1.00 0.00 33 LYS B O 12
ATOM 19425 N N . ALA B 1 34 ? 5.347 -10.572 7.489 1.00 0.00 34 ALA B N 12
ATOM 19426 C CA . ALA B 1 34 ? 4.191 -11.070 6.766 1.00 0.00 34 ALA B CA 12
ATOM 19427 C C . ALA B 1 34 ? 4.281 -12.592 6.683 1.00 0.00 34 ALA B C 12
ATOM 19428 O O . ALA B 1 34 ? 3.355 -13.302 7.075 1.00 0.00 34 ALA B O 12
ATOM 19435 N N . GLU B 1 35 ? 5.415 -13.104 6.200 1.00 0.00 35 GLU B N 12
ATOM 19436 C CA . GLU B 1 35 ? 5.600 -14.542 6.056 1.00 0.00 35 GLU B CA 12
ATOM 19437 C C . GLU B 1 35 ? 5.617 -15.228 7.428 1.00 0.00 35 GLU B C 12
ATOM 19438 O O . GLU B 1 35 ? 5.189 -16.380 7.549 1.00 0.00 35 GLU B O 12
ATOM 19450 N N . ASP B 1 36 ? 6.089 -14.541 8.471 1.00 0.00 36 ASP B N 12
ATOM 19451 C CA . ASP B 1 36 ? 6.141 -15.054 9.839 1.00 0.00 36 ASP B CA 12
ATOM 19452 C C . ASP B 1 36 ? 4.708 -15.213 10.345 1.00 0.00 36 ASP B C 12
ATOM 19453 O O . ASP B 1 36 ? 4.360 -16.230 10.945 1.00 0.00 36 ASP B O 12
ATOM 19462 N N . SER B 1 37 ? 3.852 -14.230 10.054 1.00 0.00 37 SER B N 12
ATOM 19463 C CA . SER B 1 37 ? 2.447 -14.226 10.432 1.00 0.00 37 SER B CA 12
ATOM 19464 C C . SER B 1 37 ? 1.648 -15.196 9.555 1.00 0.00 37 SER B C 12
ATOM 19465 O O . SER B 1 37 ? 0.592 -15.671 9.961 1.00 0.00 37 SER B O 12
ATOM 19473 N N . GLY B 1 38 ? 2.157 -15.541 8.373 1.00 0.00 38 GLY B N 12
ATOM 19474 C CA . GLY B 1 38 ? 1.481 -16.412 7.426 1.00 0.00 38 GLY B CA 12
ATOM 19475 C C . GLY B 1 38 ? 0.524 -15.585 6.553 1.00 0.00 38 GLY B C 12
ATOM 19476 O O . GLY B 1 38 ? -0.092 -16.120 5.631 1.00 0.00 38 GLY B O 12
ATOM 19480 N N . LEU B 1 39 ? 0.374 -14.295 6.865 1.00 0.00 39 LEU B N 12
ATOM 19481 C CA . LEU B 1 39 ? -0.446 -13.306 6.203 1.00 0.00 39 LEU B CA 12
ATOM 19482 C C . LEU B 1 39 ? 0.431 -12.702 5.125 1.00 0.00 39 LEU B C 12
ATOM 19483 O O . LEU B 1 39 ? 1.378 -11.996 5.459 1.00 0.00 39 LEU B O 12
ATOM 19499 N N . THR B 1 40 ? 0.142 -12.972 3.855 1.00 0.00 40 THR B N 12
ATOM 19500 C CA . THR B 1 40 ? 0.881 -12.425 2.720 1.00 0.00 40 THR B CA 12
ATOM 19501 C C . THR B 1 40 ? 1.055 -10.907 2.901 1.00 0.00 40 THR B C 12
ATOM 19502 O O . THR B 1 40 ? 0.235 -10.267 3.556 1.00 0.00 40 THR B O 12
ATOM 19513 N N . VAL B 1 41 ? 2.078 -10.300 2.294 1.00 0.00 41 VAL B N 12
ATOM 19514 C CA . VAL B 1 41 ? 2.368 -8.868 2.391 1.00 0.00 41 VAL B CA 12
ATOM 19515 C C . VAL B 1 41 ? 1.096 -8.023 2.207 1.00 0.00 41 VAL B C 12
ATOM 19516 O O . VAL B 1 41 ? 0.856 -7.090 2.977 1.00 0.00 41 VAL B O 12
ATOM 19529 N N . SER B 1 42 ? 0.245 -8.363 1.238 1.00 0.00 42 SER B N 12
ATOM 19530 C CA . SER B 1 42 ? -0.989 -7.640 0.975 1.00 0.00 42 SER B CA 12
ATOM 19531 C C . SER B 1 42 ? -1.992 -7.719 2.143 1.00 0.00 42 SER B C 12
ATOM 19532 O O . SER B 1 42 ? -2.724 -6.755 2.393 1.00 0.00 42 SER B O 12
ATOM 19540 N N . ALA B 1 43 ? -2.056 -8.855 2.840 1.00 0.00 43 ALA B N 12
ATOM 19541 C CA . ALA B 1 43 ? -2.913 -9.114 3.990 1.00 0.00 43 ALA B CA 12
ATOM 19542 C C . ALA B 1 43 ? -2.326 -8.417 5.212 1.00 0.00 43 ALA B C 12
ATOM 19543 O O . ALA B 1 43 ? -3.037 -7.761 5.965 1.00 0.00 43 ALA B O 12
ATOM 19550 N N . TYR B 1 44 ? -1.014 -8.538 5.388 1.00 0.00 44 TYR B N 12
ATOM 19551 C CA . TYR B 1 44 ? -0.269 -7.945 6.476 1.00 0.00 44 TYR B CA 12
ATOM 19552 C C . TYR B 1 44 ? -0.518 -6.433 6.494 1.00 0.00 44 TYR B C 12
ATOM 19553 O O . TYR B 1 44 ? -0.948 -5.902 7.510 1.00 0.00 44 TYR B O 12
ATOM 19571 N N . ILE B 1 45 ? -0.335 -5.743 5.362 1.00 0.00 45 ILE B N 12
ATOM 19572 C CA . ILE B 1 45 ? -0.545 -4.301 5.244 1.00 0.00 45 ILE B CA 12
ATOM 19573 C C . ILE B 1 45 ? -1.955 -3.893 5.694 1.00 0.00 45 ILE B C 12
ATOM 19574 O O . ILE B 1 45 ? -2.098 -3.084 6.611 1.00 0.00 45 ILE B O 12
ATOM 19590 N N . ARG B 1 46 ? -3.003 -4.407 5.043 1.00 0.00 46 ARG B N 12
ATOM 19591 C CA . ARG B 1 46 ? -4.388 -4.083 5.376 1.00 0.00 46 ARG B CA 12
ATOM 19592 C C . ARG B 1 46 ? -4.677 -4.332 6.850 1.00 0.00 46 ARG B C 12
ATOM 19593 O O . ARG B 1 46 ? -5.284 -3.474 7.478 1.00 0.00 46 ARG B O 12
ATOM 19614 N N . ASN B 1 47 ? -4.245 -5.472 7.384 1.00 0.00 47 ASN B N 12
ATOM 19615 C CA . ASN B 1 47 ? -4.444 -5.871 8.766 1.00 0.00 47 ASN B CA 12
ATOM 19616 C C . ASN B 1 47 ? -3.760 -4.894 9.718 1.00 0.00 47 ASN B C 12
ATOM 19617 O O . ASN B 1 47 ? -4.425 -4.287 10.554 1.00 0.00 47 ASN B O 12
ATOM 19628 N N . ALA B 1 48 ? -2.450 -4.702 9.556 1.00 0.00 48 ALA B N 12
ATOM 19629 C CA . ALA B 1 48 ? -1.646 -3.823 10.399 1.00 0.00 48 ALA B CA 12
ATOM 19630 C C . ALA B 1 48 ? -2.140 -2.379 10.408 1.00 0.00 48 ALA B C 12
ATOM 19631 O O . ALA B 1 48 ? -1.953 -1.683 11.402 1.00 0.00 48 ALA B O 12
ATOM 19638 N N . ALA B 1 49 ? -2.737 -1.922 9.305 1.00 0.00 49 ALA B N 12
ATOM 19639 C CA . ALA B 1 49 ? -3.235 -0.565 9.181 1.00 0.00 49 ALA B CA 12
ATOM 19640 C C . ALA B 1 49 ? -4.624 -0.345 9.792 1.00 0.00 49 ALA B C 12
ATOM 19641 O O . ALA B 1 49 ? -4.953 0.788 10.133 1.00 0.00 49 ALA B O 12
ATOM 19648 N N . LEU B 1 50 ? -5.486 -1.364 9.828 1.00 0.00 50 LEU B N 12
ATOM 19649 C CA . LEU B 1 50 ? -6.839 -1.226 10.382 1.00 0.00 50 LEU B CA 12
ATOM 19650 C C . LEU B 1 50 ? -6.837 -1.417 11.883 1.00 0.00 50 LEU B C 12
ATOM 19651 O O . LEU B 1 50 ? -7.624 -0.777 12.584 1.00 0.00 50 LEU B O 12
ATOM 19667 N N . ASN B 1 51 ? -6.007 -2.349 12.336 1.00 0.00 51 ASN B N 12
ATOM 19668 C CA . ASN B 1 51 ? -5.837 -2.685 13.745 1.00 0.00 51 ASN B CA 12
ATOM 19669 C C . ASN B 1 51 ? -5.084 -1.574 14.467 1.00 0.00 51 ASN B C 12
ATOM 19670 O O . ASN B 1 51 ? -4.722 -1.814 15.640 1.00 0.00 51 ASN B O 12
ATOM 19681 N N . SER A 1 1 ? 42.668 7.877 8.698 1.00 0.00 1 SER A N 13
ATOM 19682 C CA . SER A 1 1 ? 41.261 7.852 8.293 1.00 0.00 1 SER A CA 13
ATOM 19683 C C . SER A 1 1 ? 40.488 8.653 9.316 1.00 0.00 1 SER A C 13
ATOM 19684 O O . SER A 1 1 ? 40.551 8.329 10.496 1.00 0.00 1 SER A O 13
ATOM 19692 N N . ASP A 1 2 ? 39.805 9.686 8.850 1.00 0.00 2 ASP A N 13
ATOM 19693 C CA . ASP A 1 2 ? 38.993 10.640 9.595 1.00 0.00 2 ASP A CA 13
ATOM 19694 C C . ASP A 1 2 ? 37.887 9.907 10.344 1.00 0.00 2 ASP A C 13
ATOM 19695 O O . ASP A 1 2 ? 37.696 10.102 11.538 1.00 0.00 2 ASP A O 13
ATOM 19704 N N . SER A 1 3 ? 37.141 9.058 9.634 1.00 0.00 3 SER A N 13
ATOM 19705 C CA . SER A 1 3 ? 36.060 8.258 10.186 1.00 0.00 3 SER A CA 13
ATOM 19706 C C . SER A 1 3 ? 35.746 7.140 9.191 1.00 0.00 3 SER A C 13
ATOM 19707 O O . SER A 1 3 ? 36.270 6.035 9.319 1.00 0.00 3 SER A O 13
ATOM 19715 N N . ALA A 1 4 ? 34.921 7.429 8.184 1.00 0.00 4 ALA A N 13
ATOM 19716 C CA . ALA A 1 4 ? 34.504 6.510 7.135 1.00 0.00 4 ALA A CA 13
ATOM 19717 C C . ALA A 1 4 ? 34.395 7.274 5.814 1.00 0.00 4 ALA A C 13
ATOM 19718 O O . ALA A 1 4 ? 34.600 8.485 5.767 1.00 0.00 4 ALA A O 13
ATOM 19725 N N . VAL A 1 5 ? 34.080 6.565 4.732 1.00 0.00 5 VAL A N 13
ATOM 19726 C CA . VAL A 1 5 ? 33.932 7.134 3.400 1.00 0.00 5 VAL A CA 13
ATOM 19727 C C . VAL A 1 5 ? 32.789 6.396 2.686 1.00 0.00 5 VAL A C 13
ATOM 19728 O O . VAL A 1 5 ? 32.250 5.404 3.195 1.00 0.00 5 VAL A O 13
ATOM 19741 N N . ARG A 1 6 ? 32.372 6.907 1.528 1.00 0.00 6 ARG A N 13
ATOM 19742 C CA . ARG A 1 6 ? 31.314 6.352 0.692 1.00 0.00 6 ARG A CA 13
ATOM 19743 C C . ARG A 1 6 ? 31.720 6.504 -0.769 1.00 0.00 6 ARG A C 13
ATOM 19744 O O . ARG A 1 6 ? 32.616 7.284 -1.086 1.00 0.00 6 ARG A O 13
ATOM 19765 N N . LYS A 1 7 ? 31.076 5.750 -1.653 1.00 0.00 7 LYS A N 13
ATOM 19766 C CA . LYS A 1 7 ? 31.294 5.741 -3.095 1.00 0.00 7 LYS A CA 13
ATOM 19767 C C . LYS A 1 7 ? 30.142 4.964 -3.717 1.00 0.00 7 LYS A C 13
ATOM 19768 O O . LYS A 1 7 ? 29.326 4.398 -2.986 1.00 0.00 7 LYS A O 13
ATOM 19787 N N . LYS A 1 8 ? 30.078 4.926 -5.050 1.00 0.00 8 LYS A N 13
ATOM 19788 C CA . LYS A 1 8 ? 29.065 4.136 -5.738 1.00 0.00 8 LYS A CA 13
ATOM 19789 C C . LYS A 1 8 ? 29.378 2.697 -5.306 1.00 0.00 8 LYS A C 13
ATOM 19790 O O . LYS A 1 8 ? 30.553 2.320 -5.333 1.00 0.00 8 LYS A O 13
ATOM 19809 N N . SER A 1 9 ? 28.402 1.913 -4.862 1.00 0.00 9 SER A N 13
ATOM 19810 C CA . SER A 1 9 ? 28.620 0.533 -4.440 1.00 0.00 9 SER A CA 13
ATOM 19811 C C . SER A 1 9 ? 27.785 -0.367 -5.335 1.00 0.00 9 SER A C 13
ATOM 19812 O O . SER A 1 9 ? 28.354 -1.095 -6.153 1.00 0.00 9 SER A O 13
ATOM 19820 N N . GLU A 1 10 ? 26.464 -0.292 -5.215 1.00 0.00 10 GLU A N 13
ATOM 19821 C CA . GLU A 1 10 ? 25.497 -1.058 -5.980 1.00 0.00 10 GLU A CA 13
ATOM 19822 C C . GLU A 1 10 ? 24.286 -0.159 -6.263 1.00 0.00 10 GLU A C 13
ATOM 19823 O O . GLU A 1 10 ? 24.228 0.999 -5.826 1.00 0.00 10 GLU A O 13
ATOM 19835 N N . VAL A 1 11 ? 23.364 -0.640 -7.094 1.00 0.00 11 VAL A N 13
ATOM 19836 C CA . VAL A 1 11 ? 22.130 0.039 -7.463 1.00 0.00 11 VAL A CA 13
ATOM 19837 C C . VAL A 1 11 ? 21.194 -1.014 -8.058 1.00 0.00 11 VAL A C 13
ATOM 19838 O O . VAL A 1 11 ? 21.617 -1.847 -8.872 1.00 0.00 11 VAL A O 13
ATOM 19851 N N . ARG A 1 12 ? 19.932 -1.015 -7.653 1.00 0.00 12 ARG A N 13
ATOM 19852 C CA . ARG A 1 12 ? 18.888 -1.921 -8.118 1.00 0.00 12 ARG A CA 13
ATOM 19853 C C . ARG A 1 12 ? 17.569 -1.319 -7.635 1.00 0.00 12 ARG A C 13
ATOM 19854 O O . ARG A 1 12 ? 17.544 -0.171 -7.163 1.00 0.00 12 ARG A O 13
ATOM 19875 N N . GLN A 1 13 ? 16.456 -2.031 -7.804 1.00 0.00 13 GLN A N 13
ATOM 19876 C CA . GLN A 1 13 ? 15.165 -1.528 -7.366 1.00 0.00 13 GLN A CA 13
ATOM 19877 C C . GLN A 1 13 ? 15.021 -1.804 -5.872 1.00 0.00 13 GLN A C 13
ATOM 19878 O O . GLN A 1 13 ? 14.334 -2.730 -5.459 1.00 0.00 13 GLN A O 13
ATOM 19892 N N . LYS A 1 14 ? 15.712 -0.998 -5.068 1.00 0.00 14 LYS A N 13
ATOM 19893 C CA . LYS A 1 14 ? 15.680 -1.081 -3.612 1.00 0.00 14 LYS A CA 13
ATOM 19894 C C . LYS A 1 14 ? 14.273 -0.763 -3.103 1.00 0.00 14 LYS A C 13
ATOM 19895 O O . LYS A 1 14 ? 13.869 -1.240 -2.054 1.00 0.00 14 LYS A O 13
ATOM 19914 N N . THR A 1 15 ? 13.567 0.129 -3.791 1.00 0.00 15 THR A N 13
ATOM 19915 C CA . THR A 1 15 ? 12.225 0.510 -3.446 1.00 0.00 15 THR A CA 13
ATOM 19916 C C . THR A 1 15 ? 11.273 -0.547 -3.986 1.00 0.00 15 THR A C 13
ATOM 19917 O O . THR A 1 15 ? 11.585 -1.300 -4.909 1.00 0.00 15 THR A O 13
ATOM 19928 N N . VAL A 1 16 ? 10.057 -0.484 -3.479 1.00 0.00 16 VAL A N 13
ATOM 19929 C CA . VAL A 1 16 ? 8.971 -1.340 -3.894 1.00 0.00 16 VAL A CA 13
ATOM 19930 C C . VAL A 1 16 ? 8.024 -0.413 -4.652 1.00 0.00 16 VAL A C 13
ATOM 19931 O O . VAL A 1 16 ? 7.936 0.777 -4.327 1.00 0.00 16 VAL A O 13
ATOM 19944 N N . VAL A 1 17 ? 7.349 -0.938 -5.667 1.00 0.00 17 VAL A N 13
ATOM 19945 C CA . VAL A 1 17 ? 6.383 -0.231 -6.476 1.00 0.00 17 VAL A CA 13
ATOM 19946 C C . VAL A 1 17 ? 5.309 -1.269 -6.779 1.00 0.00 17 VAL A C 13
ATOM 19947 O O . VAL A 1 17 ? 5.527 -2.225 -7.535 1.00 0.00 17 VAL A O 13
ATOM 19960 N N . ARG A 1 18 ? 4.169 -1.142 -6.115 1.00 0.00 18 ARG A N 13
ATOM 19961 C CA . ARG A 1 18 ? 3.044 -2.057 -6.275 1.00 0.00 18 ARG A CA 13
ATOM 19962 C C . ARG A 1 18 ? 1.738 -1.307 -6.065 1.00 0.00 18 ARG A C 13
ATOM 19963 O O . ARG A 1 18 ? 1.696 -0.276 -5.387 1.00 0.00 18 ARG A O 13
ATOM 19984 N N . THR A 1 19 ? 0.677 -1.852 -6.647 1.00 0.00 19 THR A N 13
ATOM 19985 C CA . THR A 1 19 ? -0.681 -1.347 -6.569 1.00 0.00 19 THR A CA 13
ATOM 19986 C C . THR A 1 19 ? -1.368 -2.282 -5.579 1.00 0.00 19 THR A C 13
ATOM 19987 O O . THR A 1 19 ? -1.257 -3.503 -5.740 1.00 0.00 19 THR A O 13
ATOM 19998 N N . LEU A 1 20 ? -2.054 -1.756 -4.564 1.00 0.00 20 LEU A N 13
ATOM 19999 C CA . LEU A 1 20 ? -2.715 -2.559 -3.550 1.00 0.00 20 LEU A CA 13
ATOM 20000 C C . LEU A 1 20 ? -4.102 -1.968 -3.304 1.00 0.00 20 LEU A C 13
ATOM 20001 O O . LEU A 1 20 ? -4.213 -0.838 -2.834 1.00 0.00 20 LEU A O 13
ATOM 20017 N N . ARG A 1 21 ? -5.164 -2.682 -3.689 1.00 0.00 21 ARG A N 13
ATOM 20018 C CA . ARG A 1 21 ? -6.544 -2.223 -3.536 1.00 0.00 21 ARG A CA 13
ATOM 20019 C C . ARG A 1 21 ? -7.116 -2.557 -2.167 1.00 0.00 21 ARG A C 13
ATOM 20020 O O . ARG A 1 21 ? -6.876 -3.674 -1.711 1.00 0.00 21 ARG A O 13
ATOM 20041 N N . PHE A 1 22 ? -7.870 -1.640 -1.545 1.00 0.00 22 PHE A N 13
ATOM 20042 C CA . PHE A 1 22 ? -8.493 -1.754 -0.206 1.00 0.00 22 PHE A CA 13
ATOM 20043 C C . PHE A 1 22 ? -10.000 -1.552 -0.308 1.00 0.00 22 PHE A C 13
ATOM 20044 O O . PHE A 1 22 ? -10.444 -0.967 -1.291 1.00 0.00 22 PHE A O 13
ATOM 20061 N N . SER A 1 23 ? -10.784 -2.012 0.669 1.00 0.00 23 SER A N 13
ATOM 20062 C CA . SER A 1 23 ? -12.243 -1.850 0.645 1.00 0.00 23 SER A CA 13
ATOM 20063 C C . SER A 1 23 ? -12.616 -0.433 1.122 1.00 0.00 23 SER A C 13
ATOM 20064 O O . SER A 1 23 ? -11.767 0.242 1.706 1.00 0.00 23 SER A O 13
ATOM 20072 N N . PRO A 1 24 ? -13.871 0.028 0.951 1.00 0.00 24 PRO A N 13
ATOM 20073 C CA . PRO A 1 24 ? -14.267 1.365 1.380 1.00 0.00 24 PRO A CA 13
ATOM 20074 C C . PRO A 1 24 ? -14.204 1.531 2.894 1.00 0.00 24 PRO A C 13
ATOM 20075 O O . PRO A 1 24 ? -13.749 2.568 3.369 1.00 0.00 24 PRO A O 13
ATOM 20086 N N . VAL A 1 25 ? -14.659 0.530 3.648 1.00 0.00 25 VAL A N 13
ATOM 20087 C CA . VAL A 1 25 ? -14.655 0.551 5.104 1.00 0.00 25 VAL A CA 13
ATOM 20088 C C . VAL A 1 25 ? -13.208 0.743 5.573 1.00 0.00 25 VAL A C 13
ATOM 20089 O O . VAL A 1 25 ? -12.924 1.686 6.307 1.00 0.00 25 VAL A O 13
ATOM 20102 N N . GLU A 1 26 ? -12.301 -0.110 5.087 1.00 0.00 26 GLU A N 13
ATOM 20103 C CA . GLU A 1 26 ? -10.883 -0.075 5.409 1.00 0.00 26 GLU A CA 13
ATOM 20104 C C . GLU A 1 26 ? -10.279 1.291 5.066 1.00 0.00 26 GLU A C 13
ATOM 20105 O O . GLU A 1 26 ? -9.545 1.861 5.869 1.00 0.00 26 GLU A O 13
ATOM 20117 N N . ASP A 1 27 ? -10.590 1.813 3.878 1.00 0.00 27 ASP A N 13
ATOM 20118 C CA . ASP A 1 27 ? -10.095 3.096 3.395 1.00 0.00 27 ASP A CA 13
ATOM 20119 C C . ASP A 1 27 ? -10.501 4.247 4.287 1.00 0.00 27 ASP A C 13
ATOM 20120 O O . ASP A 1 27 ? -9.644 5.044 4.645 1.00 0.00 27 ASP A O 13
ATOM 20129 N N . GLU A 1 28 ? -11.786 4.348 4.626 1.00 0.00 28 GLU A N 13
ATOM 20130 C CA . GLU A 1 28 ? -12.281 5.418 5.474 1.00 0.00 28 GLU A CA 13
ATOM 20131 C C . GLU A 1 28 ? -11.586 5.361 6.829 1.00 0.00 28 GLU A C 13
ATOM 20132 O O . GLU A 1 28 ? -11.174 6.401 7.339 1.00 0.00 28 GLU A O 13
ATOM 20144 N N . THR A 1 29 ? -11.439 4.165 7.403 1.00 0.00 29 THR A N 13
ATOM 20145 C CA . THR A 1 29 ? -10.782 3.996 8.686 1.00 0.00 29 THR A CA 13
ATOM 20146 C C . THR A 1 29 ? -9.353 4.535 8.597 1.00 0.00 29 THR A C 13
ATOM 20147 O O . THR A 1 29 ? -8.975 5.408 9.381 1.00 0.00 29 THR A O 13
ATOM 20158 N N . ILE A 1 30 ? -8.583 4.041 7.620 1.00 0.00 30 ILE A N 13
ATOM 20159 C CA . ILE A 1 30 ? -7.204 4.451 7.415 1.00 0.00 30 ILE A CA 13
ATOM 20160 C C . ILE A 1 30 ? -7.143 5.967 7.186 1.00 0.00 30 ILE A C 13
ATOM 20161 O O . ILE A 1 30 ? -6.300 6.647 7.760 1.00 0.00 30 ILE A O 13
ATOM 20177 N N . ARG A 1 31 ? -8.022 6.515 6.345 1.00 0.00 31 ARG A N 13
ATOM 20178 C CA . ARG A 1 31 ? -8.057 7.937 6.023 1.00 0.00 31 ARG A CA 13
ATOM 20179 C C . ARG A 1 31 ? -8.333 8.799 7.249 1.00 0.00 31 ARG A C 13
ATOM 20180 O O . ARG A 1 31 ? -7.688 9.835 7.401 1.00 0.00 31 ARG A O 13
ATOM 20201 N N . LYS A 1 32 ? -9.282 8.417 8.106 1.00 0.00 32 LYS A N 13
ATOM 20202 C CA . LYS A 1 32 ? -9.603 9.198 9.297 1.00 0.00 32 LYS A CA 13
ATOM 20203 C C . LYS A 1 32 ? -8.444 9.132 10.291 1.00 0.00 32 LYS A C 13
ATOM 20204 O O . LYS A 1 32 ? -8.030 10.171 10.798 1.00 0.00 32 LYS A O 13
ATOM 20223 N N . LYS A 1 33 ? -7.907 7.941 10.577 1.00 0.00 33 LYS A N 13
ATOM 20224 C CA . LYS A 1 33 ? -6.810 7.780 11.535 1.00 0.00 33 LYS A CA 13
ATOM 20225 C C . LYS A 1 33 ? -5.543 8.481 11.076 1.00 0.00 33 LYS A C 13
ATOM 20226 O O . LYS A 1 33 ? -4.913 9.192 11.858 1.00 0.00 33 LYS A O 13
ATOM 20245 N N . ALA A 1 34 ? -5.175 8.294 9.812 1.00 0.00 34 ALA A N 13
ATOM 20246 C CA . ALA A 1 34 ? -3.983 8.895 9.251 1.00 0.00 34 ALA A CA 13
ATOM 20247 C C . ALA A 1 34 ? -4.059 10.416 9.333 1.00 0.00 34 ALA A C 13
ATOM 20248 O O . ALA A 1 34 ? -3.148 11.065 9.850 1.00 0.00 34 ALA A O 13
ATOM 20255 N N . GLU A 1 35 ? -5.156 10.988 8.829 1.00 0.00 35 GLU A N 13
ATOM 20256 C CA . GLU A 1 35 ? -5.324 12.432 8.826 1.00 0.00 35 GLU A CA 13
ATOM 20257 C C . GLU A 1 35 ? -5.363 12.992 10.248 1.00 0.00 35 GLU A C 13
ATOM 20258 O O . GLU A 1 35 ? -4.817 14.068 10.492 1.00 0.00 35 GLU A O 13
ATOM 20270 N N . ASP A 1 36 ? -5.981 12.278 11.192 1.00 0.00 36 ASP A N 13
ATOM 20271 C CA . ASP A 1 36 ? -6.069 12.703 12.586 1.00 0.00 36 ASP A CA 13
ATOM 20272 C C . ASP A 1 36 ? -4.660 12.756 13.171 1.00 0.00 36 ASP A C 13
ATOM 20273 O O . ASP A 1 36 ? -4.325 13.676 13.915 1.00 0.00 36 ASP A O 13
ATOM 20282 N N . SER A 1 37 ? -3.817 11.791 12.803 1.00 0.00 37 SER A N 13
ATOM 20283 C CA . SER A 1 37 ? -2.439 11.713 13.246 1.00 0.00 37 SER A CA 13
ATOM 20284 C C . SER A 1 37 ? -1.571 12.755 12.514 1.00 0.00 37 SER A C 13
ATOM 20285 O O . SER A 1 37 ? -0.420 12.988 12.897 1.00 0.00 37 SER A O 13
ATOM 20293 N N . GLY A 1 38 ? -2.090 13.409 11.474 1.00 0.00 38 GLY A N 13
ATOM 20294 C CA . GLY A 1 38 ? -1.370 14.419 10.720 1.00 0.00 38 GLY A CA 13
ATOM 20295 C C . GLY A 1 38 ? -0.360 13.831 9.736 1.00 0.00 38 GLY A C 13
ATOM 20296 O O . GLY A 1 38 ? 0.400 14.595 9.140 1.00 0.00 38 GLY A O 13
ATOM 20300 N N . LEU A 1 39 ? -0.278 12.503 9.588 1.00 0.00 39 LEU A N 13
ATOM 20301 C CA . LEU A 1 39 ? 0.643 11.842 8.668 1.00 0.00 39 LEU A CA 13
ATOM 20302 C C . LEU A 1 39 ? -0.289 11.112 7.734 1.00 0.00 39 LEU A C 13
ATOM 20303 O O . LEU A 1 39 ? -1.050 10.255 8.180 1.00 0.00 39 LEU A O 13
ATOM 20319 N N . THR A 1 40 ? -0.270 11.500 6.469 1.00 0.00 40 THR A N 13
ATOM 20320 C CA . THR A 1 40 ? -1.094 10.954 5.404 1.00 0.00 40 THR A CA 13
ATOM 20321 C C . THR A 1 40 ? -1.110 9.432 5.402 1.00 0.00 40 THR A C 13
ATOM 20322 O O . THR A 1 40 ? -0.207 8.766 5.906 1.00 0.00 40 THR A O 13
ATOM 20333 N N . VAL A 1 41 ? -2.127 8.881 4.745 1.00 0.00 41 VAL A N 13
ATOM 20334 C CA . VAL A 1 41 ? -2.368 7.457 4.653 1.00 0.00 41 VAL A CA 13
ATOM 20335 C C . VAL A 1 41 ? -1.135 6.639 4.296 1.00 0.00 41 VAL A C 13
ATOM 20336 O O . VAL A 1 41 ? -0.971 5.552 4.842 1.00 0.00 41 VAL A O 13
ATOM 20349 N N . SER A 1 42 ? -0.262 7.120 3.409 1.00 0.00 42 SER A N 13
ATOM 20350 C CA . SER A 1 42 ? 0.929 6.362 3.070 1.00 0.00 42 SER A CA 13
ATOM 20351 C C . SER A 1 42 ? 1.850 6.266 4.289 1.00 0.00 42 SER A C 13
ATOM 20352 O O . SER A 1 42 ? 2.237 5.157 4.649 1.00 0.00 42 SER A O 13
ATOM 20360 N N . ALA A 1 43 ? 2.188 7.393 4.925 1.00 0.00 43 ALA A N 13
ATOM 20361 C CA . ALA A 1 43 ? 3.025 7.441 6.119 1.00 0.00 43 ALA A CA 13
ATOM 20362 C C . ALA A 1 43 ? 2.397 6.575 7.214 1.00 0.00 43 ALA A C 13
ATOM 20363 O O . ALA A 1 43 ? 3.099 5.802 7.856 1.00 0.00 43 ALA A O 13
ATOM 20370 N N . TYR A 1 44 ? 1.078 6.669 7.394 1.00 0.00 44 TYR A N 13
ATOM 20371 C CA . TYR A 1 44 ? 0.333 5.895 8.374 1.00 0.00 44 TYR A CA 13
ATOM 20372 C C . TYR A 1 44 ? 0.542 4.396 8.091 1.00 0.00 44 TYR A C 13
ATOM 20373 O O . TYR A 1 44 ? 0.955 3.656 8.979 1.00 0.00 44 TYR A O 13
ATOM 20391 N N . ILE A 1 45 ? 0.305 3.957 6.844 1.00 0.00 45 ILE A N 13
ATOM 20392 C CA . ILE A 1 45 ? 0.448 2.578 6.371 1.00 0.00 45 ILE A CA 13
ATOM 20393 C C . ILE A 1 45 ? 1.844 2.054 6.702 1.00 0.00 45 ILE A C 13
ATOM 20394 O O . ILE A 1 45 ? 1.973 1.097 7.463 1.00 0.00 45 ILE A O 13
ATOM 20410 N N . ARG A 1 46 ? 2.891 2.655 6.124 1.00 0.00 46 ARG A N 13
ATOM 20411 C CA . ARG A 1 46 ? 4.260 2.217 6.349 1.00 0.00 46 ARG A CA 13
ATOM 20412 C C . ARG A 1 46 ? 4.610 2.212 7.824 1.00 0.00 46 ARG A C 13
ATOM 20413 O O . ARG A 1 46 ? 5.232 1.252 8.257 1.00 0.00 46 ARG A O 13
ATOM 20434 N N . ASN A 1 47 ? 4.230 3.231 8.590 1.00 0.00 47 ASN A N 13
ATOM 20435 C CA . ASN A 1 47 ? 4.520 3.285 10.015 1.00 0.00 47 ASN A CA 13
ATOM 20436 C C . ASN A 1 47 ? 3.863 2.112 10.739 1.00 0.00 47 ASN A C 13
ATOM 20437 O O . ASN A 1 47 ? 4.561 1.370 11.424 1.00 0.00 47 ASN A O 13
ATOM 20448 N N . ALA A 1 48 ? 2.549 1.939 10.585 1.00 0.00 48 ALA A N 13
ATOM 20449 C CA . ALA A 1 48 ? 1.796 0.870 11.234 1.00 0.00 48 ALA A CA 13
ATOM 20450 C C . ALA A 1 48 ? 2.300 -0.518 10.831 1.00 0.00 48 ALA A C 13
ATOM 20451 O O . ALA A 1 48 ? 2.270 -1.446 11.628 1.00 0.00 48 ALA A O 13
ATOM 20458 N N . ALA A 1 49 ? 2.775 -0.666 9.595 1.00 0.00 49 ALA A N 13
ATOM 20459 C CA . ALA A 1 49 ? 3.276 -1.940 9.094 1.00 0.00 49 ALA A CA 13
ATOM 20460 C C . ALA A 1 49 ? 4.618 -2.344 9.720 1.00 0.00 49 ALA A C 13
ATOM 20461 O O . ALA A 1 49 ? 4.960 -3.527 9.736 1.00 0.00 49 ALA A O 13
ATOM 20468 N N . LEU A 1 50 ? 5.419 -1.370 10.155 1.00 0.00 50 LEU A N 13
ATOM 20469 C CA . LEU A 1 50 ? 6.725 -1.614 10.766 1.00 0.00 50 LEU A CA 13
ATOM 20470 C C . LEU A 1 50 ? 6.578 -1.708 12.274 1.00 0.00 50 LEU A C 13
ATOM 20471 O O . LEU A 1 50 ? 7.301 -2.471 12.914 1.00 0.00 50 LEU A O 13
ATOM 20487 N N . ASN A 1 51 ? 5.670 -0.908 12.828 1.00 0.00 51 ASN A N 13
ATOM 20488 C CA . ASN A 1 51 ? 5.367 -0.836 14.250 1.00 0.00 51 ASN A CA 13
ATOM 20489 C C . ASN A 1 51 ? 4.074 -1.565 14.532 1.00 0.00 51 ASN A C 13
ATOM 20490 O O . ASN A 1 51 ? 4.121 -2.814 14.572 1.00 0.00 51 ASN A O 13
ATOM 20501 N N . SER B 1 1 ? -42.137 -9.047 6.818 1.00 0.00 1 SER B N 13
ATOM 20502 C CA . SER B 1 1 ? -41.471 -10.222 6.247 1.00 0.00 1 SER B CA 13
ATOM 20503 C C . SER B 1 1 ? -40.350 -10.631 7.183 1.00 0.00 1 SER B C 13
ATOM 20504 O O . SER B 1 1 ? -39.811 -9.789 7.896 1.00 0.00 1 SER B O 13
ATOM 20512 N N . ASP B 1 2 ? -39.998 -11.906 7.131 1.00 0.00 2 ASP B N 13
ATOM 20513 C CA . ASP B 1 2 ? -38.972 -12.598 7.906 1.00 0.00 2 ASP B CA 13
ATOM 20514 C C . ASP B 1 2 ? -37.576 -12.045 7.609 1.00 0.00 2 ASP B C 13
ATOM 20515 O O . ASP B 1 2 ? -36.654 -12.200 8.402 1.00 0.00 2 ASP B O 13
ATOM 20524 N N . SER B 1 3 ? -37.408 -11.404 6.451 1.00 0.00 3 SER B N 13
ATOM 20525 C CA . SER B 1 3 ? -36.171 -10.804 5.987 1.00 0.00 3 SER B CA 13
ATOM 20526 C C . SER B 1 3 ? -36.504 -9.652 5.024 1.00 0.00 3 SER B C 13
ATOM 20527 O O . SER B 1 3 ? -37.677 -9.301 4.831 1.00 0.00 3 SER B O 13
ATOM 20535 N N . ALA B 1 4 ? -35.471 -9.018 4.460 1.00 0.00 4 ALA B N 13
ATOM 20536 C CA . ALA B 1 4 ? -35.546 -7.915 3.512 1.00 0.00 4 ALA B CA 13
ATOM 20537 C C . ALA B 1 4 ? -34.684 -8.284 2.300 1.00 0.00 4 ALA B C 13
ATOM 20538 O O . ALA B 1 4 ? -33.788 -9.119 2.414 1.00 0.00 4 ALA B O 13
ATOM 20545 N N . VAL B 1 5 ? -34.893 -7.619 1.159 1.00 0.00 5 VAL B N 13
ATOM 20546 C CA . VAL B 1 5 ? -34.156 -7.894 -0.072 1.00 0.00 5 VAL B CA 13
ATOM 20547 C C . VAL B 1 5 ? -33.531 -6.614 -0.638 1.00 0.00 5 VAL B C 13
ATOM 20548 O O . VAL B 1 5 ? -34.213 -5.733 -1.177 1.00 0.00 5 VAL B O 13
ATOM 20561 N N . ARG B 1 6 ? -32.216 -6.466 -0.465 1.00 0.00 6 ARG B N 13
ATOM 20562 C CA . ARG B 1 6 ? -31.447 -5.321 -0.954 1.00 0.00 6 ARG B CA 13
ATOM 20563 C C . ARG B 1 6 ? -30.895 -5.666 -2.337 1.00 0.00 6 ARG B C 13
ATOM 20564 O O . ARG B 1 6 ? -30.558 -6.825 -2.584 1.00 0.00 6 ARG B O 13
ATOM 20585 N N . LYS B 1 7 ? -30.836 -4.694 -3.250 1.00 0.00 7 LYS B N 13
ATOM 20586 C CA . LYS B 1 7 ? -30.325 -4.875 -4.613 1.00 0.00 7 LYS B CA 13
ATOM 20587 C C . LYS B 1 7 ? -29.946 -3.526 -5.233 1.00 0.00 7 LYS B C 13
ATOM 20588 O O . LYS B 1 7 ? -30.477 -2.506 -4.790 1.00 0.00 7 LYS B O 13
ATOM 20607 N N . LYS B 1 8 ? -29.110 -3.547 -6.280 1.00 0.00 8 LYS B N 13
ATOM 20608 C CA . LYS B 1 8 ? -28.585 -2.430 -7.084 1.00 0.00 8 LYS B CA 13
ATOM 20609 C C . LYS B 1 8 ? -28.433 -1.123 -6.292 1.00 0.00 8 LYS B C 13
ATOM 20610 O O . LYS B 1 8 ? -28.894 -0.071 -6.737 1.00 0.00 8 LYS B O 13
ATOM 20629 N N . SER B 1 9 ? -27.776 -1.193 -5.131 1.00 0.00 9 SER B N 13
ATOM 20630 C CA . SER B 1 9 ? -27.565 -0.056 -4.246 1.00 0.00 9 SER B CA 13
ATOM 20631 C C . SER B 1 9 ? -26.763 1.062 -4.932 1.00 0.00 9 SER B C 13
ATOM 20632 O O . SER B 1 9 ? -27.327 2.106 -5.259 1.00 0.00 9 SER B O 13
ATOM 20640 N N . GLU B 1 10 ? -25.466 0.870 -5.186 1.00 0.00 10 GLU B N 13
ATOM 20641 C CA . GLU B 1 10 ? -24.619 1.876 -5.822 1.00 0.00 10 GLU B CA 13
ATOM 20642 C C . GLU B 1 10 ? -23.524 1.174 -6.629 1.00 0.00 10 GLU B C 13
ATOM 20643 O O . GLU B 1 10 ? -23.241 -0.006 -6.401 1.00 0.00 10 GLU B O 13
ATOM 20655 N N . VAL B 1 11 ? -22.878 1.894 -7.543 1.00 0.00 11 VAL B N 13
ATOM 20656 C CA . VAL B 1 11 ? -21.789 1.433 -8.391 1.00 0.00 11 VAL B CA 13
ATOM 20657 C C . VAL B 1 11 ? -20.816 2.609 -8.429 1.00 0.00 11 VAL B C 13
ATOM 20658 O O . VAL B 1 11 ? -21.005 3.558 -9.195 1.00 0.00 11 VAL B O 13
ATOM 20671 N N . ARG B 1 12 ? -19.817 2.601 -7.550 1.00 0.00 12 ARG B N 13
ATOM 20672 C CA . ARG B 1 12 ? -18.808 3.652 -7.441 1.00 0.00 12 ARG B CA 13
ATOM 20673 C C . ARG B 1 12 ? -17.469 2.992 -7.147 1.00 0.00 12 ARG B C 13
ATOM 20674 O O . ARG B 1 12 ? -17.440 1.805 -6.802 1.00 0.00 12 ARG B O 13
ATOM 20695 N N . GLN B 1 13 ? -16.367 3.726 -7.288 1.00 0.00 13 GLN B N 13
ATOM 20696 C CA . GLN B 1 13 ? -15.015 3.250 -7.033 1.00 0.00 13 GLN B CA 13
ATOM 20697 C C . GLN B 1 13 ? -14.799 3.264 -5.519 1.00 0.00 13 GLN B C 13
ATOM 20698 O O . GLN B 1 13 ? -14.015 4.048 -4.977 1.00 0.00 13 GLN B O 13
ATOM 20712 N N . LYS B 1 14 ? -15.548 2.413 -4.821 1.00 0.00 14 LYS B N 13
ATOM 20713 C CA . LYS B 1 14 ? -15.502 2.261 -3.378 1.00 0.00 14 LYS B CA 13
ATOM 20714 C C . LYS B 1 14 ? -14.092 1.833 -2.966 1.00 0.00 14 LYS B C 13
ATOM 20715 O O . LYS B 1 14 ? -13.596 2.291 -1.939 1.00 0.00 14 LYS B O 13
ATOM 20734 N N . THR B 1 15 ? -13.448 0.962 -3.746 1.00 0.00 15 THR B N 13
ATOM 20735 C CA . THR B 1 15 ? -12.106 0.523 -3.465 1.00 0.00 15 THR B CA 13
ATOM 20736 C C . THR B 1 15 ? -11.132 1.672 -3.672 1.00 0.00 15 THR B C 13
ATOM 20737 O O . THR B 1 15 ? -11.397 2.670 -4.348 1.00 0.00 15 THR B O 13
ATOM 20748 N N . VAL B 1 16 ? -9.946 1.451 -3.136 1.00 0.00 16 VAL B N 13
ATOM 20749 C CA . VAL B 1 16 ? -8.820 2.339 -3.283 1.00 0.00 16 VAL B CA 13
ATOM 20750 C C . VAL B 1 16 ? -7.985 1.619 -4.337 1.00 0.00 16 VAL B C 13
ATOM 20751 O O . VAL B 1 16 ? -7.977 0.385 -4.374 1.00 0.00 16 VAL B O 13
ATOM 20764 N N . VAL B 1 17 ? -7.292 2.350 -5.190 1.00 0.00 17 VAL B N 13
ATOM 20765 C CA . VAL B 1 17 ? -6.411 1.834 -6.208 1.00 0.00 17 VAL B CA 13
ATOM 20766 C C . VAL B 1 17 ? -5.348 2.915 -6.302 1.00 0.00 17 VAL B C 13
ATOM 20767 O O . VAL B 1 17 ? -5.564 4.004 -6.833 1.00 0.00 17 VAL B O 13
ATOM 20780 N N . ARG B 1 18 ? -4.224 2.653 -5.656 1.00 0.00 18 ARG B N 13
ATOM 20781 C CA . ARG B 1 18 ? -3.107 3.576 -5.610 1.00 0.00 18 ARG B CA 13
ATOM 20782 C C . ARG B 1 18 ? -1.807 2.794 -5.681 1.00 0.00 18 ARG B C 13
ATOM 20783 O O . ARG B 1 18 ? -1.782 1.588 -5.433 1.00 0.00 18 ARG B O 13
ATOM 20804 N N . THR B 1 19 ? -0.741 3.484 -6.048 1.00 0.00 19 THR B N 13
ATOM 20805 C CA . THR B 1 19 ? 0.615 2.987 -6.162 1.00 0.00 19 THR B CA 13
ATOM 20806 C C . THR B 1 19 ? 1.288 3.674 -4.966 1.00 0.00 19 THR B C 13
ATOM 20807 O O . THR B 1 19 ? 1.235 4.905 -4.849 1.00 0.00 19 THR B O 13
ATOM 20818 N N . LEU B 1 20 ? 1.880 2.908 -4.049 1.00 0.00 20 LEU B N 13
ATOM 20819 C CA . LEU B 1 20 ? 2.507 3.410 -2.826 1.00 0.00 20 LEU B CA 13
ATOM 20820 C C . LEU B 1 20 ? 3.860 2.736 -2.644 1.00 0.00 20 LEU B C 13
ATOM 20821 O O . LEU B 1 20 ? 3.902 1.513 -2.530 1.00 0.00 20 LEU B O 13
ATOM 20837 N N . ARG B 1 21 ? 4.968 3.479 -2.754 1.00 0.00 21 ARG B N 13
ATOM 20838 C CA . ARG B 1 21 ? 6.321 2.919 -2.622 1.00 0.00 21 ARG B CA 13
ATOM 20839 C C . ARG B 1 21 ? 6.748 2.689 -1.170 1.00 0.00 21 ARG B C 13
ATOM 20840 O O . ARG B 1 21 ? 6.137 3.237 -0.254 1.00 0.00 21 ARG B O 13
ATOM 20861 N N . PHE B 1 22 ? 7.785 1.865 -0.984 1.00 0.00 22 PHE B N 13
ATOM 20862 C CA . PHE B 1 22 ? 8.399 1.487 0.297 1.00 0.00 22 PHE B CA 13
ATOM 20863 C C . PHE B 1 22 ? 9.905 1.375 0.066 1.00 0.00 22 PHE B C 13
ATOM 20864 O O . PHE B 1 22 ? 10.306 1.243 -1.091 1.00 0.00 22 PHE B O 13
ATOM 20881 N N . SER B 1 23 ? 10.723 1.428 1.117 1.00 0.00 23 SER B N 13
ATOM 20882 C CA . SER B 1 23 ? 12.186 1.330 1.043 1.00 0.00 23 SER B CA 13
ATOM 20883 C C . SER B 1 23 ? 12.619 -0.150 1.133 1.00 0.00 23 SER B C 13
ATOM 20884 O O . SER B 1 23 ? 11.766 -0.989 1.425 1.00 0.00 23 SER B O 13
ATOM 20892 N N . PRO B 1 24 ? 13.912 -0.509 0.965 1.00 0.00 24 PRO B N 13
ATOM 20893 C CA . PRO B 1 24 ? 14.334 -1.910 1.016 1.00 0.00 24 PRO B CA 13
ATOM 20894 C C . PRO B 1 24 ? 14.199 -2.501 2.415 1.00 0.00 24 PRO B C 13
ATOM 20895 O O . PRO B 1 24 ? 13.630 -3.578 2.571 1.00 0.00 24 PRO B O 13
ATOM 20906 N N . VAL B 1 25 ? 14.683 -1.782 3.430 1.00 0.00 25 VAL B N 13
ATOM 20907 C CA . VAL B 1 25 ? 14.640 -2.210 4.824 1.00 0.00 25 VAL B CA 13
ATOM 20908 C C . VAL B 1 25 ? 13.190 -2.241 5.327 1.00 0.00 25 VAL B C 13
ATOM 20909 O O . VAL B 1 25 ? 12.853 -3.027 6.214 1.00 0.00 25 VAL B O 13
ATOM 20922 N N . GLU B 1 26 ? 12.327 -1.363 4.807 1.00 0.00 26 GLU B N 13
ATOM 20923 C CA . GLU B 1 26 ? 10.925 -1.319 5.208 1.00 0.00 26 GLU B CA 13
ATOM 20924 C C . GLU B 1 26 ? 10.238 -2.571 4.663 1.00 0.00 26 GLU B C 13
ATOM 20925 O O . GLU B 1 26 ? 9.555 -3.284 5.398 1.00 0.00 26 GLU B O 13
ATOM 20937 N N . ASP B 1 27 ? 10.461 -2.838 3.374 1.00 0.00 27 ASP B N 13
ATOM 20938 C CA . ASP B 1 27 ? 9.921 -3.980 2.654 1.00 0.00 27 ASP B CA 13
ATOM 20939 C C . ASP B 1 27 ? 10.389 -5.280 3.281 1.00 0.00 27 ASP B C 13
ATOM 20940 O O . ASP B 1 27 ? 9.582 -6.174 3.467 1.00 0.00 27 ASP B O 13
ATOM 20949 N N . GLU B 1 28 ? 11.670 -5.377 3.636 1.00 0.00 28 GLU B N 13
ATOM 20950 C CA . GLU B 1 28 ? 12.276 -6.552 4.241 1.00 0.00 28 GLU B CA 13
ATOM 20951 C C . GLU B 1 28 ? 11.527 -6.932 5.519 1.00 0.00 28 GLU B C 13
ATOM 20952 O O . GLU B 1 28 ? 11.096 -8.078 5.639 1.00 0.00 28 GLU B O 13
ATOM 20964 N N . THR B 1 29 ? 11.332 -5.988 6.447 1.00 0.00 29 THR B N 13
ATOM 20965 C CA . THR B 1 29 ? 10.611 -6.238 7.692 1.00 0.00 29 THR B CA 13
ATOM 20966 C C . THR B 1 29 ? 9.212 -6.764 7.364 1.00 0.00 29 THR B C 13
ATOM 20967 O O . THR B 1 29 ? 8.842 -7.846 7.819 1.00 0.00 29 THR B O 13
ATOM 20978 N N . ILE B 1 30 ? 8.452 -6.014 6.562 1.00 0.00 30 ILE B N 13
ATOM 20979 C CA . ILE B 1 30 ? 7.095 -6.375 6.181 1.00 0.00 30 ILE B CA 13
ATOM 20980 C C . ILE B 1 30 ? 7.055 -7.779 5.575 1.00 0.00 30 ILE B C 13
ATOM 20981 O O . ILE B 1 30 ? 6.243 -8.614 5.968 1.00 0.00 30 ILE B O 13
ATOM 20997 N N . ARG B 1 31 ? 7.916 -8.042 4.596 1.00 0.00 31 ARG B N 13
ATOM 20998 C CA . ARG B 1 31 ? 8.003 -9.307 3.895 1.00 0.00 31 ARG B CA 13
ATOM 20999 C C . ARG B 1 31 ? 8.248 -10.457 4.858 1.00 0.00 31 ARG B C 13
ATOM 21000 O O . ARG B 1 31 ? 7.561 -11.473 4.734 1.00 0.00 31 ARG B O 13
ATOM 21021 N N . LYS B 1 32 ? 9.217 -10.319 5.767 1.00 0.00 32 LYS B N 13
ATOM 21022 C CA . LYS B 1 32 ? 9.541 -11.364 6.730 1.00 0.00 32 LYS B CA 13
ATOM 21023 C C . LYS B 1 32 ? 8.385 -11.578 7.685 1.00 0.00 32 LYS B C 13
ATOM 21024 O O . LYS B 1 32 ? 8.048 -12.724 7.951 1.00 0.00 32 LYS B O 13
ATOM 21043 N N . LYS B 1 33 ? 7.784 -10.522 8.234 1.00 0.00 33 LYS B N 13
ATOM 21044 C CA . LYS B 1 33 ? 6.679 -10.672 9.177 1.00 0.00 33 LYS B CA 13
ATOM 21045 C C . LYS B 1 33 ? 5.496 -11.353 8.499 1.00 0.00 33 LYS B C 13
ATOM 21046 O O . LYS B 1 33 ? 4.932 -12.286 9.070 1.00 0.00 33 LYS B O 13
ATOM 21065 N N . ALA B 1 34 ? 5.158 -10.936 7.280 1.00 0.00 34 ALA B N 13
ATOM 21066 C CA . ALA B 1 34 ? 4.070 -11.485 6.485 1.00 0.00 34 ALA B CA 13
ATOM 21067 C C . ALA B 1 34 ? 4.288 -12.992 6.263 1.00 0.00 34 ALA B C 13
ATOM 21068 O O . ALA B 1 34 ? 3.448 -13.818 6.634 1.00 0.00 34 ALA B O 13
ATOM 21075 N N . GLU B 1 35 ? 5.457 -13.359 5.728 1.00 0.00 35 GLU B N 13
ATOM 21076 C CA . GLU B 1 35 ? 5.837 -14.742 5.425 1.00 0.00 35 GLU B CA 13
ATOM 21077 C C . GLU B 1 35 ? 6.000 -15.603 6.685 1.00 0.00 35 GLU B C 13
ATOM 21078 O O . GLU B 1 35 ? 5.996 -16.830 6.608 1.00 0.00 35 GLU B O 13
ATOM 21090 N N . ASP B 1 36 ? 6.128 -14.991 7.855 1.00 0.00 36 ASP B N 13
ATOM 21091 C CA . ASP B 1 36 ? 6.294 -15.643 9.152 1.00 0.00 36 ASP B CA 13
ATOM 21092 C C . ASP B 1 36 ? 4.987 -15.652 9.945 1.00 0.00 36 ASP B C 13
ATOM 21093 O O . ASP B 1 36 ? 4.957 -16.091 11.093 1.00 0.00 36 ASP B O 13
ATOM 21102 N N . SER B 1 37 ? 3.893 -15.176 9.342 1.00 0.00 37 SER B N 13
ATOM 21103 C CA . SER B 1 37 ? 2.574 -15.118 9.956 1.00 0.00 37 SER B CA 13
ATOM 21104 C C . SER B 1 37 ? 1.499 -15.774 9.078 1.00 0.00 37 SER B C 13
ATOM 21105 O O . SER B 1 37 ? 0.340 -15.808 9.494 1.00 0.00 37 SER B O 13
ATOM 21113 N N . GLY B 1 38 ? 1.832 -16.287 7.889 1.00 0.00 38 GLY B N 13
ATOM 21114 C CA . GLY B 1 38 ? 0.859 -16.905 6.990 1.00 0.00 38 GLY B CA 13
ATOM 21115 C C . GLY B 1 38 ? -0.114 -15.858 6.447 1.00 0.00 38 GLY B C 13
ATOM 21116 O O . GLY B 1 38 ? -1.285 -16.160 6.191 1.00 0.00 38 GLY B O 13
ATOM 21120 N N . LEU B 1 39 ? 0.342 -14.606 6.335 1.00 0.00 39 LEU B N 13
ATOM 21121 C CA . LEU B 1 39 ? -0.411 -13.466 5.866 1.00 0.00 39 LEU B CA 13
ATOM 21122 C C . LEU B 1 39 ? 0.307 -12.935 4.650 1.00 0.00 39 LEU B C 13
ATOM 21123 O O . LEU B 1 39 ? 1.507 -12.684 4.728 1.00 0.00 39 LEU B O 13
ATOM 21139 N N . THR B 1 40 ? -0.371 -12.799 3.516 1.00 0.00 40 THR B N 13
ATOM 21140 C CA . THR B 1 40 ? 0.292 -12.222 2.355 1.00 0.00 40 THR B CA 13
ATOM 21141 C C . THR B 1 40 ? 0.629 -10.781 2.774 1.00 0.00 40 THR B C 13
ATOM 21142 O O . THR B 1 40 ? -0.082 -10.188 3.592 1.00 0.00 40 THR B O 13
ATOM 21153 N N . VAL B 1 41 ? 1.662 -10.176 2.183 1.00 0.00 41 VAL B N 13
ATOM 21154 C CA . VAL B 1 41 ? 2.069 -8.804 2.480 1.00 0.00 41 VAL B CA 13
ATOM 21155 C C . VAL B 1 41 ? 0.850 -7.867 2.443 1.00 0.00 41 VAL B C 13
ATOM 21156 O O . VAL B 1 41 ? 0.721 -7.000 3.301 1.00 0.00 41 VAL B O 13
ATOM 21169 N N . SER B 1 42 ? -0.086 -8.058 1.511 1.00 0.00 42 SER B N 13
ATOM 21170 C CA . SER B 1 42 ? -1.278 -7.226 1.423 1.00 0.00 42 SER B CA 13
ATOM 21171 C C . SER B 1 42 ? -2.139 -7.348 2.686 1.00 0.00 42 SER B C 13
ATOM 21172 O O . SER B 1 42 ? -2.592 -6.329 3.201 1.00 0.00 42 SER B O 13
ATOM 21180 N N . ALA B 1 43 ? -2.394 -8.569 3.175 1.00 0.00 43 ALA B N 13
ATOM 21181 C CA . ALA B 1 43 ? -3.178 -8.816 4.383 1.00 0.00 43 ALA B CA 13
ATOM 21182 C C . ALA B 1 43 ? -2.442 -8.240 5.585 1.00 0.00 43 ALA B C 13
ATOM 21183 O O . ALA B 1 43 ? -3.072 -7.647 6.455 1.00 0.00 43 ALA B O 13
ATOM 21190 N N . TYR B 1 44 ? -1.118 -8.411 5.623 1.00 0.00 44 TYR B N 13
ATOM 21191 C CA . TYR B 1 44 ? -0.271 -7.906 6.690 1.00 0.00 44 TYR B CA 13
ATOM 21192 C C . TYR B 1 44 ? -0.448 -6.379 6.765 1.00 0.00 44 TYR B C 13
ATOM 21193 O O . TYR B 1 44 ? -0.755 -5.850 7.829 1.00 0.00 44 TYR B O 13
ATOM 21211 N N . ILE B 1 45 ? -0.316 -5.684 5.626 1.00 0.00 45 ILE B N 13
ATOM 21212 C CA . ILE B 1 45 ? -0.474 -4.234 5.501 1.00 0.00 45 ILE B CA 13
ATOM 21213 C C . ILE B 1 45 ? -1.867 -3.848 6.011 1.00 0.00 45 ILE B C 13
ATOM 21214 O O . ILE B 1 45 ? -1.975 -3.092 6.972 1.00 0.00 45 ILE B O 13
ATOM 21230 N N . ARG B 1 46 ? -2.920 -4.370 5.365 1.00 0.00 46 ARG B N 13
ATOM 21231 C CA . ARG B 1 46 ? -4.326 -4.139 5.686 1.00 0.00 46 ARG B CA 13
ATOM 21232 C C . ARG B 1 46 ? -4.551 -4.219 7.182 1.00 0.00 46 ARG B C 13
ATOM 21233 O O . ARG B 1 46 ? -4.906 -3.236 7.810 1.00 0.00 46 ARG B O 13
ATOM 21254 N N . ASN B 1 47 ? -4.360 -5.410 7.729 1.00 0.00 47 ASN B N 13
ATOM 21255 C CA . ASN B 1 47 ? -4.558 -5.714 9.124 1.00 0.00 47 ASN B CA 13
ATOM 21256 C C . ASN B 1 47 ? -3.803 -4.785 10.063 1.00 0.00 47 ASN B C 13
ATOM 21257 O O . ASN B 1 47 ? -4.439 -4.246 10.968 1.00 0.00 47 ASN B O 13
ATOM 21268 N N . ALA B 1 48 ? -2.504 -4.561 9.846 1.00 0.00 48 ALA B N 13
ATOM 21269 C CA . ALA B 1 48 ? -1.718 -3.673 10.700 1.00 0.00 48 ALA B CA 13
ATOM 21270 C C . ALA B 1 48 ? -2.238 -2.230 10.631 1.00 0.00 48 ALA B C 13
ATOM 21271 O O . ALA B 1 48 ? -2.148 -1.491 11.605 1.00 0.00 48 ALA B O 13
ATOM 21278 N N . ALA B 1 49 ? -2.778 -1.823 9.479 1.00 0.00 49 ALA B N 13
ATOM 21279 C CA . ALA B 1 49 ? -3.310 -0.483 9.254 1.00 0.00 49 ALA B CA 13
ATOM 21280 C C . ALA B 1 49 ? -4.706 -0.271 9.851 1.00 0.00 49 ALA B C 13
ATOM 21281 O O . ALA B 1 49 ? -5.155 0.864 9.956 1.00 0.00 49 ALA B O 13
ATOM 21288 N N . LEU B 1 50 ? -5.422 -1.336 10.202 1.00 0.00 50 LEU B N 13
ATOM 21289 C CA . LEU B 1 50 ? -6.762 -1.245 10.782 1.00 0.00 50 LEU B CA 13
ATOM 21290 C C . LEU B 1 50 ? -6.688 -1.421 12.295 1.00 0.00 50 LEU B C 13
ATOM 21291 O O . LEU B 1 50 ? -7.462 -0.807 13.035 1.00 0.00 50 LEU B O 13
ATOM 21307 N N . ASN B 1 51 ? -5.807 -2.320 12.742 1.00 0.00 51 ASN B N 13
ATOM 21308 C CA . ASN B 1 51 ? -5.574 -2.621 14.156 1.00 0.00 51 ASN B CA 13
ATOM 21309 C C . ASN B 1 51 ? -4.659 -1.574 14.770 1.00 0.00 51 ASN B C 13
ATOM 21310 O O . ASN B 1 51 ? -4.578 -0.438 14.264 1.00 0.00 51 ASN B O 13
ATOM 21321 N N . SER A 1 1 ? 31.864 1.005 14.199 1.00 0.00 1 SER A N 14
ATOM 21322 C CA . SER A 1 1 ? 32.216 1.512 12.864 1.00 0.00 1 SER A CA 14
ATOM 21323 C C . SER A 1 1 ? 31.523 0.589 11.873 1.00 0.00 1 SER A C 14
ATOM 21324 O O . SER A 1 1 ? 31.984 -0.534 11.687 1.00 0.00 1 SER A O 14
ATOM 21332 N N . ASP A 1 2 ? 30.429 1.027 11.240 1.00 0.00 2 ASP A N 14
ATOM 21333 C CA . ASP A 1 2 ? 29.678 0.187 10.309 1.00 0.00 2 ASP A CA 14
ATOM 21334 C C . ASP A 1 2 ? 29.193 1.025 9.140 1.00 0.00 2 ASP A C 14
ATOM 21335 O O . ASP A 1 2 ? 28.795 2.179 9.334 1.00 0.00 2 ASP A O 14
ATOM 21344 N N . SER A 1 3 ? 29.270 0.465 7.934 1.00 0.00 3 SER A N 14
ATOM 21345 C CA . SER A 1 3 ? 28.829 1.119 6.708 1.00 0.00 3 SER A CA 14
ATOM 21346 C C . SER A 1 3 ? 27.294 1.127 6.678 1.00 0.00 3 SER A C 14
ATOM 21347 O O . SER A 1 3 ? 26.657 0.323 7.366 1.00 0.00 3 SER A O 14
ATOM 21355 N N . ALA A 1 4 ? 26.700 1.974 5.835 1.00 0.00 4 ALA A N 14
ATOM 21356 C CA . ALA A 1 4 ? 25.251 2.094 5.699 1.00 0.00 4 ALA A CA 14
ATOM 21357 C C . ALA A 1 4 ? 24.766 1.943 4.255 1.00 0.00 4 ALA A C 14
ATOM 21358 O O . ALA A 1 4 ? 23.569 1.717 4.049 1.00 0.00 4 ALA A O 14
ATOM 21365 N N . VAL A 1 5 ? 25.657 2.103 3.276 1.00 0.00 5 VAL A N 14
ATOM 21366 C CA . VAL A 1 5 ? 25.447 1.990 1.837 1.00 0.00 5 VAL A CA 14
ATOM 21367 C C . VAL A 1 5 ? 26.817 1.692 1.210 1.00 0.00 5 VAL A C 14
ATOM 21368 O O . VAL A 1 5 ? 27.842 1.776 1.894 1.00 0.00 5 VAL A O 14
ATOM 21381 N N . ARG A 1 6 ? 26.852 1.358 -0.086 1.00 0.00 6 ARG A N 14
ATOM 21382 C CA . ARG A 1 6 ? 28.093 1.081 -0.812 1.00 0.00 6 ARG A CA 14
ATOM 21383 C C . ARG A 1 6 ? 28.009 1.684 -2.204 1.00 0.00 6 ARG A C 14
ATOM 21384 O O . ARG A 1 6 ? 28.636 2.709 -2.469 1.00 0.00 6 ARG A O 14
ATOM 21405 N N . LYS A 1 7 ? 27.257 1.043 -3.100 1.00 0.00 7 LYS A N 14
ATOM 21406 C CA . LYS A 1 7 ? 27.073 1.477 -4.481 1.00 0.00 7 LYS A CA 14
ATOM 21407 C C . LYS A 1 7 ? 25.591 1.701 -4.740 1.00 0.00 7 LYS A C 14
ATOM 21408 O O . LYS A 1 7 ? 24.743 1.097 -4.075 1.00 0.00 7 LYS A O 14
ATOM 21427 N N . LYS A 1 8 ? 25.285 2.540 -5.726 1.00 0.00 8 LYS A N 14
ATOM 21428 C CA . LYS A 1 8 ? 23.928 2.898 -6.129 1.00 0.00 8 LYS A CA 14
ATOM 21429 C C . LYS A 1 8 ? 23.799 2.804 -7.644 1.00 0.00 8 LYS A C 14
ATOM 21430 O O . LYS A 1 8 ? 24.806 2.685 -8.351 1.00 0.00 8 LYS A O 14
ATOM 21449 N N . SER A 1 9 ? 22.583 2.853 -8.168 1.00 0.00 9 SER A N 14
ATOM 21450 C CA . SER A 1 9 ? 22.326 2.795 -9.598 1.00 0.00 9 SER A CA 14
ATOM 21451 C C . SER A 1 9 ? 21.025 3.541 -9.898 1.00 0.00 9 SER A C 14
ATOM 21452 O O . SER A 1 9 ? 20.308 3.954 -8.983 1.00 0.00 9 SER A O 14
ATOM 21460 N N . GLU A 1 10 ? 20.708 3.712 -11.180 1.00 0.00 10 GLU A N 14
ATOM 21461 C CA . GLU A 1 10 ? 19.509 4.389 -11.664 1.00 0.00 10 GLU A CA 14
ATOM 21462 C C . GLU A 1 10 ? 18.658 3.433 -12.516 1.00 0.00 10 GLU A C 14
ATOM 21463 O O . GLU A 1 10 ? 17.635 3.824 -13.073 1.00 0.00 10 GLU A O 14
ATOM 21475 N N . VAL A 1 11 ? 19.050 2.158 -12.574 1.00 0.00 11 VAL A N 14
ATOM 21476 C CA . VAL A 1 11 ? 18.398 1.077 -13.313 1.00 0.00 11 VAL A CA 14
ATOM 21477 C C . VAL A 1 11 ? 17.823 0.025 -12.343 1.00 0.00 11 VAL A C 14
ATOM 21478 O O . VAL A 1 11 ? 17.353 -1.033 -12.760 1.00 0.00 11 VAL A O 14
ATOM 21491 N N . ARG A 1 12 ? 17.885 0.271 -11.029 1.00 0.00 12 ARG A N 14
ATOM 21492 C CA . ARG A 1 12 ? 17.382 -0.623 -9.994 1.00 0.00 12 ARG A CA 14
ATOM 21493 C C . ARG A 1 12 ? 16.480 0.198 -9.096 1.00 0.00 12 ARG A C 14
ATOM 21494 O O . ARG A 1 12 ? 16.975 1.059 -8.364 1.00 0.00 12 ARG A O 14
ATOM 21515 N N . GLN A 1 13 ? 15.170 0.013 -9.204 1.00 0.00 13 GLN A N 14
ATOM 21516 C CA . GLN A 1 13 ? 14.229 0.725 -8.358 1.00 0.00 13 GLN A CA 14
ATOM 21517 C C . GLN A 1 13 ? 14.387 0.108 -6.971 1.00 0.00 13 GLN A C 14
ATOM 21518 O O . GLN A 1 13 ? 13.991 -1.030 -6.747 1.00 0.00 13 GLN A O 14
ATOM 21532 N N . LYS A 1 14 ? 15.031 0.828 -6.051 1.00 0.00 14 LYS A N 14
ATOM 21533 C CA . LYS A 1 14 ? 15.244 0.357 -4.680 1.00 0.00 14 LYS A CA 14
ATOM 21534 C C . LYS A 1 14 ? 13.914 0.070 -3.978 1.00 0.00 14 LYS A C 14
ATOM 21535 O O . LYS A 1 14 ? 13.864 -0.739 -3.057 1.00 0.00 14 LYS A O 14
ATOM 21554 N N . THR A 1 15 ? 12.866 0.769 -4.398 1.00 0.00 15 THR A N 14
ATOM 21555 C CA . THR A 1 15 ? 11.527 0.644 -3.895 1.00 0.00 15 THR A CA 14
ATOM 21556 C C . THR A 1 15 ? 10.851 -0.617 -4.447 1.00 0.00 15 THR A C 14
ATOM 21557 O O . THR A 1 15 ? 11.411 -1.439 -5.177 1.00 0.00 15 THR A O 14
ATOM 21568 N N . VAL A 1 16 ? 9.594 -0.740 -4.064 1.00 0.00 16 VAL A N 14
ATOM 21569 C CA . VAL A 1 16 ? 8.636 -1.748 -4.437 1.00 0.00 16 VAL A CA 14
ATOM 21570 C C . VAL A 1 16 ? 7.540 -0.874 -5.005 1.00 0.00 16 VAL A C 14
ATOM 21571 O O . VAL A 1 16 ? 7.323 0.237 -4.506 1.00 0.00 16 VAL A O 14
ATOM 21584 N N . VAL A 1 17 ? 6.866 -1.335 -6.039 1.00 0.00 17 VAL A N 14
ATOM 21585 C CA . VAL A 1 17 ? 5.795 -0.585 -6.639 1.00 0.00 17 VAL A CA 14
ATOM 21586 C C . VAL A 1 17 ? 4.713 -1.613 -6.885 1.00 0.00 17 VAL A C 14
ATOM 21587 O O . VAL A 1 17 ? 4.796 -2.465 -7.772 1.00 0.00 17 VAL A O 14
ATOM 21600 N N . ARG A 1 18 ? 3.721 -1.596 -6.006 1.00 0.00 18 ARG A N 14
ATOM 21601 C CA . ARG A 1 18 ? 2.602 -2.513 -6.091 1.00 0.00 18 ARG A CA 14
ATOM 21602 C C . ARG A 1 18 ? 1.305 -1.743 -6.037 1.00 0.00 18 ARG A C 14
ATOM 21603 O O . ARG A 1 18 ? 1.213 -0.610 -5.555 1.00 0.00 18 ARG A O 14
ATOM 21624 N N . THR A 1 19 ? 0.290 -2.418 -6.539 1.00 0.00 19 THR A N 14
ATOM 21625 C CA . THR A 1 19 ? -1.067 -1.951 -6.644 1.00 0.00 19 THR A CA 14
ATOM 21626 C C . THR A 1 19 ? -1.738 -2.477 -5.381 1.00 0.00 19 THR A C 14
ATOM 21627 O O . THR A 1 19 ? -2.295 -3.577 -5.345 1.00 0.00 19 THR A O 14
ATOM 21638 N N . LEU A 1 20 ? -1.562 -1.729 -4.301 1.00 0.00 20 LEU A N 14
ATOM 21639 C CA . LEU A 1 20 ? -2.073 -2.064 -2.978 1.00 0.00 20 LEU A CA 14
ATOM 21640 C C . LEU A 1 20 ? -3.526 -1.614 -2.820 1.00 0.00 20 LEU A C 14
ATOM 21641 O O . LEU A 1 20 ? -3.798 -0.464 -2.470 1.00 0.00 20 LEU A O 14
ATOM 21657 N N . ARG A 1 21 ? -4.463 -2.516 -3.118 1.00 0.00 21 ARG A N 14
ATOM 21658 C CA . ARG A 1 21 ? -5.885 -2.270 -3.011 1.00 0.00 21 ARG A CA 14
ATOM 21659 C C . ARG A 1 21 ? -6.371 -2.257 -1.569 1.00 0.00 21 ARG A C 14
ATOM 21660 O O . ARG A 1 21 ? -5.913 -3.058 -0.749 1.00 0.00 21 ARG A O 14
ATOM 21681 N N . PHE A 1 22 ? -7.371 -1.415 -1.323 1.00 0.00 22 PHE A N 14
ATOM 21682 C CA . PHE A 1 22 ? -8.068 -1.236 -0.049 1.00 0.00 22 PHE A CA 14
ATOM 21683 C C . PHE A 1 22 ? -9.552 -1.139 -0.389 1.00 0.00 22 PHE A C 14
ATOM 21684 O O . PHE A 1 22 ? -9.894 -0.783 -1.524 1.00 0.00 22 PHE A O 14
ATOM 21701 N N . SER A 1 23 ? -10.432 -1.528 0.532 1.00 0.00 23 SER A N 14
ATOM 21702 C CA . SER A 1 23 ? -11.877 -1.459 0.298 1.00 0.00 23 SER A CA 14
ATOM 21703 C C . SER A 1 23 ? -12.321 -0.037 0.700 1.00 0.00 23 SER A C 14
ATOM 21704 O O . SER A 1 23 ? -11.534 0.661 1.342 1.00 0.00 23 SER A O 14
ATOM 21712 N N . PRO A 1 24 ? -13.540 0.429 0.378 1.00 0.00 24 PRO A N 14
ATOM 21713 C CA . PRO A 1 24 ? -13.959 1.783 0.746 1.00 0.00 24 PRO A CA 14
ATOM 21714 C C . PRO A 1 24 ? -14.093 1.934 2.264 1.00 0.00 24 PRO A C 14
ATOM 21715 O O . PRO A 1 24 ? -13.876 3.013 2.806 1.00 0.00 24 PRO A O 14
ATOM 21726 N N . VAL A 1 25 ? -14.451 0.852 2.959 1.00 0.00 25 VAL A N 14
ATOM 21727 C CA . VAL A 1 25 ? -14.599 0.857 4.404 1.00 0.00 25 VAL A CA 14
ATOM 21728 C C . VAL A 1 25 ? -13.211 1.009 5.033 1.00 0.00 25 VAL A C 14
ATOM 21729 O O . VAL A 1 25 ? -13.030 1.837 5.920 1.00 0.00 25 VAL A O 14
ATOM 21742 N N . GLU A 1 26 ? -12.226 0.255 4.535 1.00 0.00 26 GLU A N 14
ATOM 21743 C CA . GLU A 1 26 ? -10.860 0.297 5.043 1.00 0.00 26 GLU A CA 14
ATOM 21744 C C . GLU A 1 26 ? -10.266 1.672 4.789 1.00 0.00 26 GLU A C 14
ATOM 21745 O O . GLU A 1 26 ? -9.659 2.251 5.680 1.00 0.00 26 GLU A O 14
ATOM 21757 N N . ASP A 1 27 ? -10.446 2.184 3.570 1.00 0.00 27 ASP A N 14
ATOM 21758 C CA . ASP A 1 27 ? -9.942 3.483 3.154 1.00 0.00 27 ASP A CA 14
ATOM 21759 C C . ASP A 1 27 ? -10.481 4.588 4.036 1.00 0.00 27 ASP A C 14
ATOM 21760 O O . ASP A 1 27 ? -9.712 5.454 4.430 1.00 0.00 27 ASP A O 14
ATOM 21769 N N . GLU A 1 28 ? -11.775 4.559 4.344 1.00 0.00 28 GLU A N 14
ATOM 21770 C CA . GLU A 1 28 ? -12.416 5.552 5.180 1.00 0.00 28 GLU A CA 14
ATOM 21771 C C . GLU A 1 28 ? -11.788 5.515 6.576 1.00 0.00 28 GLU A C 14
ATOM 21772 O O . GLU A 1 28 ? -11.332 6.551 7.059 1.00 0.00 28 GLU A O 14
ATOM 21784 N N . THR A 1 29 ? -11.701 4.337 7.202 1.00 0.00 29 THR A N 14
ATOM 21785 C CA . THR A 1 29 ? -11.112 4.189 8.526 1.00 0.00 29 THR A CA 14
ATOM 21786 C C . THR A 1 29 ? -9.654 4.665 8.508 1.00 0.00 29 THR A C 14
ATOM 21787 O O . THR A 1 29 ? -9.278 5.520 9.309 1.00 0.00 29 THR A O 14
ATOM 21798 N N . ILE A 1 30 ? -8.837 4.138 7.593 1.00 0.00 30 ILE A N 14
ATOM 21799 C CA . ILE A 1 30 ? -7.427 4.478 7.462 1.00 0.00 30 ILE A CA 14
ATOM 21800 C C . ILE A 1 30 ? -7.275 5.979 7.227 1.00 0.00 30 ILE A C 14
ATOM 21801 O O . ILE A 1 30 ? -6.402 6.595 7.823 1.00 0.00 30 ILE A O 14
ATOM 21817 N N . ARG A 1 31 ? -8.092 6.591 6.370 1.00 0.00 31 ARG A N 14
ATOM 21818 C CA . ARG A 1 31 ? -8.015 8.020 6.077 1.00 0.00 31 ARG A CA 14
ATOM 21819 C C . ARG A 1 31 ? -8.305 8.830 7.334 1.00 0.00 31 ARG A C 14
ATOM 21820 O O . ARG A 1 31 ? -7.642 9.840 7.568 1.00 0.00 31 ARG A O 14
ATOM 21841 N N . LYS A 1 32 ? -9.302 8.436 8.125 1.00 0.00 32 LYS A N 14
ATOM 21842 C CA . LYS A 1 32 ? -9.647 9.164 9.340 1.00 0.00 32 LYS A CA 14
ATOM 21843 C C . LYS A 1 32 ? -8.546 9.001 10.368 1.00 0.00 32 LYS A C 14
ATOM 21844 O O . LYS A 1 32 ? -8.113 10.003 10.939 1.00 0.00 32 LYS A O 14
ATOM 21863 N N . LYS A 1 33 ? -8.081 7.773 10.597 1.00 0.00 33 LYS A N 14
ATOM 21864 C CA . LYS A 1 33 ? -7.033 7.511 11.572 1.00 0.00 33 LYS A CA 14
ATOM 21865 C C . LYS A 1 33 ? -5.740 8.212 11.169 1.00 0.00 33 LYS A C 14
ATOM 21866 O O . LYS A 1 33 ? -5.083 8.785 12.028 1.00 0.00 33 LYS A O 14
ATOM 21885 N N . ALA A 1 34 ? -5.392 8.198 9.882 1.00 0.00 34 ALA A N 14
ATOM 21886 C CA . ALA A 1 34 ? -4.205 8.834 9.336 1.00 0.00 34 ALA A CA 14
ATOM 21887 C C . ALA A 1 34 ? -4.275 10.338 9.596 1.00 0.00 34 ALA A C 14
ATOM 21888 O O . ALA A 1 34 ? -3.362 10.913 10.188 1.00 0.00 34 ALA A O 14
ATOM 21895 N N . GLU A 1 35 ? -5.382 10.965 9.185 1.00 0.00 35 GLU A N 14
ATOM 21896 C CA . GLU A 1 35 ? -5.588 12.394 9.348 1.00 0.00 35 GLU A CA 14
ATOM 21897 C C . GLU A 1 35 ? -5.498 12.800 10.817 1.00 0.00 35 GLU A C 14
ATOM 21898 O O . GLU A 1 35 ? -4.852 13.798 11.135 1.00 0.00 35 GLU A O 14
ATOM 21910 N N . ASP A 1 36 ? -6.124 12.031 11.707 1.00 0.00 36 ASP A N 14
ATOM 21911 C CA . ASP A 1 36 ? -6.125 12.300 13.138 1.00 0.00 36 ASP A CA 14
ATOM 21912 C C . ASP A 1 36 ? -4.718 12.114 13.703 1.00 0.00 36 ASP A C 14
ATOM 21913 O O . ASP A 1 36 ? -4.257 12.915 14.509 1.00 0.00 36 ASP A O 14
ATOM 21922 N N . SER A 1 37 ? -3.995 11.094 13.238 1.00 0.00 37 SER A N 14
ATOM 21923 C CA . SER A 1 37 ? -2.643 10.783 13.663 1.00 0.00 37 SER A CA 14
ATOM 21924 C C . SER A 1 37 ? -1.646 11.803 13.110 1.00 0.00 37 SER A C 14
ATOM 21925 O O . SER A 1 37 ? -0.478 11.769 13.509 1.00 0.00 37 SER A O 14
ATOM 21933 N N . GLY A 1 38 ? -2.055 12.694 12.201 1.00 0.00 38 GLY A N 14
ATOM 21934 C CA . GLY A 1 38 ? -1.162 13.683 11.631 1.00 0.00 38 GLY A CA 14
ATOM 21935 C C . GLY A 1 38 ? -0.062 13.033 10.789 1.00 0.00 38 GLY A C 14
ATOM 21936 O O . GLY A 1 38 ? 1.054 13.547 10.734 1.00 0.00 38 GLY A O 14
ATOM 21940 N N . LEU A 1 39 ? -0.355 11.878 10.186 1.00 0.00 39 LEU A N 14
ATOM 21941 C CA . LEU A 1 39 ? 0.511 11.081 9.338 1.00 0.00 39 LEU A CA 14
ATOM 21942 C C . LEU A 1 39 ? -0.362 10.742 8.147 1.00 0.00 39 LEU A C 14
ATOM 21943 O O . LEU A 1 39 ? -1.378 10.077 8.335 1.00 0.00 39 LEU A O 14
ATOM 21959 N N . THR A 1 40 ? -0.032 11.209 6.943 1.00 0.00 40 THR A N 14
ATOM 21960 C CA . THR A 1 40 ? -0.856 10.902 5.776 1.00 0.00 40 THR A CA 14
ATOM 21961 C C . THR A 1 40 ? -0.980 9.382 5.600 1.00 0.00 40 THR A C 14
ATOM 21962 O O . THR A 1 40 ? -0.158 8.624 6.108 1.00 0.00 40 THR A O 14
ATOM 21973 N N . VAL A 1 41 ? -1.975 8.926 4.836 1.00 0.00 41 VAL A N 14
ATOM 21974 C CA . VAL A 1 41 ? -2.277 7.529 4.565 1.00 0.00 41 VAL A CA 14
ATOM 21975 C C . VAL A 1 41 ? -1.011 6.731 4.253 1.00 0.00 41 VAL A C 14
ATOM 21976 O O . VAL A 1 41 ? -0.841 5.652 4.809 1.00 0.00 41 VAL A O 14
ATOM 21989 N N . SER A 1 42 ? -0.099 7.218 3.410 1.00 0.00 42 SER A N 14
ATOM 21990 C CA . SER A 1 42 ? 1.104 6.451 3.113 1.00 0.00 42 SER A CA 14
ATOM 21991 C C . SER A 1 42 ? 1.990 6.263 4.354 1.00 0.00 42 SER A C 14
ATOM 21992 O O . SER A 1 42 ? 2.454 5.146 4.613 1.00 0.00 42 SER A O 14
ATOM 22000 N N . ALA A 1 43 ? 2.242 7.345 5.098 1.00 0.00 43 ALA A N 14
ATOM 22001 C CA . ALA A 1 43 ? 3.037 7.338 6.317 1.00 0.00 43 ALA A CA 14
ATOM 22002 C C . ALA A 1 43 ? 2.359 6.447 7.352 1.00 0.00 43 ALA A C 14
ATOM 22003 O O . ALA A 1 43 ? 3.037 5.651 7.985 1.00 0.00 43 ALA A O 14
ATOM 22010 N N . TYR A 1 44 ? 1.040 6.558 7.511 1.00 0.00 44 TYR A N 14
ATOM 22011 C CA . TYR A 1 44 ? 0.235 5.777 8.434 1.00 0.00 44 TYR A CA 14
ATOM 22012 C C . TYR A 1 44 ? 0.390 4.293 8.090 1.00 0.00 44 TYR A C 14
ATOM 22013 O O . TYR A 1 44 ? 0.735 3.498 8.956 1.00 0.00 44 TYR A O 14
ATOM 22031 N N . ILE A 1 45 ? 0.198 3.922 6.818 1.00 0.00 45 ILE A N 14
ATOM 22032 C CA . ILE A 1 45 ? 0.315 2.550 6.332 1.00 0.00 45 ILE A CA 14
ATOM 22033 C C . ILE A 1 45 ? 1.687 1.980 6.689 1.00 0.00 45 ILE A C 14
ATOM 22034 O O . ILE A 1 45 ? 1.766 0.963 7.370 1.00 0.00 45 ILE A O 14
ATOM 22050 N N . ARG A 1 46 ? 2.772 2.596 6.205 1.00 0.00 46 ARG A N 14
ATOM 22051 C CA . ARG A 1 46 ? 4.113 2.098 6.490 1.00 0.00 46 ARG A CA 14
ATOM 22052 C C . ARG A 1 46 ? 4.373 2.092 7.997 1.00 0.00 46 ARG A C 14
ATOM 22053 O O . ARG A 1 46 ? 4.876 1.099 8.494 1.00 0.00 46 ARG A O 14
ATOM 22074 N N . ASN A 1 47 ? 4.017 3.153 8.728 1.00 0.00 47 ASN A N 14
ATOM 22075 C CA . ASN A 1 47 ? 4.215 3.254 10.173 1.00 0.00 47 ASN A CA 14
ATOM 22076 C C . ASN A 1 47 ? 3.601 2.051 10.869 1.00 0.00 47 ASN A C 14
ATOM 22077 O O . ASN A 1 47 ? 4.321 1.337 11.559 1.00 0.00 47 ASN A O 14
ATOM 22088 N N . ALA A 1 48 ? 2.306 1.816 10.659 1.00 0.00 48 ALA A N 14
ATOM 22089 C CA . ALA A 1 48 ? 1.570 0.712 11.252 1.00 0.00 48 ALA A CA 14
ATOM 22090 C C . ALA A 1 48 ? 2.127 -0.648 10.830 1.00 0.00 48 ALA A C 14
ATOM 22091 O O . ALA A 1 48 ? 2.079 -1.596 11.609 1.00 0.00 48 ALA A O 14
ATOM 22098 N N . ALA A 1 49 ? 2.642 -0.753 9.604 1.00 0.00 49 ALA A N 14
ATOM 22099 C CA . ALA A 1 49 ? 3.198 -1.989 9.070 1.00 0.00 49 ALA A CA 14
ATOM 22100 C C . ALA A 1 49 ? 4.584 -2.317 9.644 1.00 0.00 49 ALA A C 14
ATOM 22101 O O . ALA A 1 49 ? 4.997 -3.473 9.618 1.00 0.00 49 ALA A O 14
ATOM 22108 N N . LEU A 1 50 ? 5.332 -1.321 10.115 1.00 0.00 50 LEU A N 14
ATOM 22109 C CA . LEU A 1 50 ? 6.673 -1.509 10.674 1.00 0.00 50 LEU A CA 14
ATOM 22110 C C . LEU A 1 50 ? 6.637 -1.557 12.193 1.00 0.00 50 LEU A C 14
ATOM 22111 O O . LEU A 1 50 ? 7.516 -2.172 12.799 1.00 0.00 50 LEU A O 14
ATOM 22127 N N . ASN A 1 51 ? 5.660 -0.866 12.776 1.00 0.00 51 ASN A N 14
ATOM 22128 C CA . ASN A 1 51 ? 5.411 -0.749 14.209 1.00 0.00 51 ASN A CA 14
ATOM 22129 C C . ASN A 1 51 ? 4.163 -1.536 14.542 1.00 0.00 51 ASN A C 14
ATOM 22130 O O . ASN A 1 51 ? 4.236 -2.771 14.419 1.00 0.00 51 ASN A O 14
ATOM 22141 N N . SER B 1 1 ? -32.061 -5.318 13.350 1.00 0.00 1 SER B N 14
ATOM 22142 C CA . SER B 1 1 ? -32.580 -5.077 11.997 1.00 0.00 1 SER B CA 14
ATOM 22143 C C . SER B 1 1 ? -31.631 -4.040 11.448 1.00 0.00 1 SER B C 14
ATOM 22144 O O . SER B 1 1 ? -31.728 -2.876 11.830 1.00 0.00 1 SER B O 14
ATOM 22152 N N . ASP B 1 2 ? -30.708 -4.453 10.582 1.00 0.00 2 ASP B N 14
ATOM 22153 C CA . ASP B 1 2 ? -29.699 -3.552 10.053 1.00 0.00 2 ASP B CA 14
ATOM 22154 C C . ASP B 1 2 ? -29.446 -3.825 8.577 1.00 0.00 2 ASP B C 14
ATOM 22155 O O . ASP B 1 2 ? -29.774 -4.900 8.064 1.00 0.00 2 ASP B O 14
ATOM 22164 N N . SER B 1 3 ? -28.859 -2.852 7.884 1.00 0.00 3 SER B N 14
ATOM 22165 C CA . SER B 1 3 ? -28.516 -2.918 6.470 1.00 0.00 3 SER B CA 14
ATOM 22166 C C . SER B 1 3 ? -26.991 -2.966 6.320 1.00 0.00 3 SER B C 14
ATOM 22167 O O . SER B 1 3 ? -26.260 -2.481 7.191 1.00 0.00 3 SER B O 14
ATOM 22175 N N . ALA B 1 4 ? -26.524 -3.532 5.209 1.00 0.00 4 ALA B N 14
ATOM 22176 C CA . ALA B 1 4 ? -25.114 -3.672 4.863 1.00 0.00 4 ALA B CA 14
ATOM 22177 C C . ALA B 1 4 ? -24.912 -3.238 3.411 1.00 0.00 4 ALA B C 14
ATOM 22178 O O . ALA B 1 4 ? -23.997 -2.469 3.102 1.00 0.00 4 ALA B O 14
ATOM 22185 N N . VAL B 1 5 ? -25.803 -3.695 2.530 1.00 0.00 5 VAL B N 14
ATOM 22186 C CA . VAL B 1 5 ? -25.817 -3.413 1.105 1.00 0.00 5 VAL B CA 14
ATOM 22187 C C . VAL B 1 5 ? -27.256 -3.102 0.684 1.00 0.00 5 VAL B C 14
ATOM 22188 O O . VAL B 1 5 ? -28.212 -3.559 1.317 1.00 0.00 5 VAL B O 14
ATOM 22201 N N . ARG B 1 6 ? -27.404 -2.303 -0.372 1.00 0.00 6 ARG B N 14
ATOM 22202 C CA . ARG B 1 6 ? -28.675 -1.891 -0.959 1.00 0.00 6 ARG B CA 14
ATOM 22203 C C . ARG B 1 6 ? -28.537 -2.106 -2.459 1.00 0.00 6 ARG B C 14
ATOM 22204 O O . ARG B 1 6 ? -29.165 -3.009 -3.006 1.00 0.00 6 ARG B O 14
ATOM 22225 N N . LYS B 1 7 ? -27.697 -1.308 -3.125 1.00 0.00 7 LYS B N 14
ATOM 22226 C CA . LYS B 1 7 ? -27.447 -1.398 -4.562 1.00 0.00 7 LYS B CA 14
ATOM 22227 C C . LYS B 1 7 ? -25.945 -1.449 -4.831 1.00 0.00 7 LYS B C 14
ATOM 22228 O O . LYS B 1 7 ? -25.147 -1.357 -3.893 1.00 0.00 7 LYS B O 14
ATOM 22247 N N . LYS B 1 8 ? -25.568 -1.607 -6.099 1.00 0.00 8 LYS B N 14
ATOM 22248 C CA . LYS B 1 8 ? -24.191 -1.685 -6.584 1.00 0.00 8 LYS B CA 14
ATOM 22249 C C . LYS B 1 8 ? -24.086 -0.981 -7.941 1.00 0.00 8 LYS B C 14
ATOM 22250 O O . LYS B 1 8 ? -25.071 -0.393 -8.402 1.00 0.00 8 LYS B O 14
ATOM 22269 N N . SER B 1 9 ? -22.903 -1.007 -8.548 1.00 0.00 9 SER B N 14
ATOM 22270 C CA . SER B 1 9 ? -22.574 -0.380 -9.823 1.00 0.00 9 SER B CA 14
ATOM 22271 C C . SER B 1 9 ? -21.300 -1.010 -10.410 1.00 0.00 9 SER B C 14
ATOM 22272 O O . SER B 1 9 ? -20.632 -1.789 -9.719 1.00 0.00 9 SER B O 14
ATOM 22280 N N . GLU B 1 10 ? -20.915 -0.625 -11.633 1.00 0.00 10 GLU B N 14
ATOM 22281 C CA . GLU B 1 10 ? -19.724 -1.154 -12.311 1.00 0.00 10 GLU B CA 14
ATOM 22282 C C . GLU B 1 10 ? -18.920 -0.126 -13.115 1.00 0.00 10 GLU B C 14
ATOM 22283 O O . GLU B 1 10 ? -17.903 -0.449 -13.729 1.00 0.00 10 GLU B O 14
ATOM 22295 N N . VAL B 1 11 ? -19.343 1.130 -13.083 1.00 0.00 11 VAL B N 14
ATOM 22296 C CA . VAL B 1 11 ? -18.702 2.253 -13.777 1.00 0.00 11 VAL B CA 14
ATOM 22297 C C . VAL B 1 11 ? -18.176 3.267 -12.751 1.00 0.00 11 VAL B C 14
ATOM 22298 O O . VAL B 1 11 ? -18.183 4.482 -12.972 1.00 0.00 11 VAL B O 14
ATOM 22311 N N . ARG B 1 12 ? -17.780 2.750 -11.586 1.00 0.00 12 ARG B N 14
ATOM 22312 C CA . ARG B 1 12 ? -17.248 3.443 -10.425 1.00 0.00 12 ARG B CA 14
ATOM 22313 C C . ARG B 1 12 ? -16.325 2.422 -9.737 1.00 0.00 12 ARG B C 14
ATOM 22314 O O . ARG B 1 12 ? -16.624 1.229 -9.814 1.00 0.00 12 ARG B O 14
ATOM 22335 N N . GLN B 1 13 ? -15.238 2.843 -9.082 1.00 0.00 13 GLN B N 14
ATOM 22336 C CA . GLN B 1 13 ? -14.290 1.946 -8.410 1.00 0.00 13 GLN B CA 14
ATOM 22337 C C . GLN B 1 13 ? -14.301 2.239 -6.913 1.00 0.00 13 GLN B C 14
ATOM 22338 O O . GLN B 1 13 ? -13.775 3.259 -6.455 1.00 0.00 13 GLN B O 14
ATOM 22352 N N . LYS B 1 14 ? -14.970 1.384 -6.135 1.00 0.00 14 LYS B N 14
ATOM 22353 C CA . LYS B 1 14 ? -15.070 1.531 -4.682 1.00 0.00 14 LYS B CA 14
ATOM 22354 C C . LYS B 1 14 ? -13.725 1.276 -4.024 1.00 0.00 14 LYS B C 14
ATOM 22355 O O . LYS B 1 14 ? -13.448 1.864 -2.978 1.00 0.00 14 LYS B O 14
ATOM 22374 N N . THR B 1 15 ? -12.914 0.394 -4.599 1.00 0.00 15 THR B N 14
ATOM 22375 C CA . THR B 1 15 ? -11.605 0.109 -4.065 1.00 0.00 15 THR B CA 14
ATOM 22376 C C . THR B 1 15 ? -10.691 1.304 -4.334 1.00 0.00 15 THR B C 14
ATOM 22377 O O . THR B 1 15 ? -10.984 2.171 -5.165 1.00 0.00 15 THR B O 14
ATOM 22388 N N . VAL B 1 16 ? -9.558 1.316 -3.648 1.00 0.00 16 VAL B N 14
ATOM 22389 C CA . VAL B 1 16 ? -8.551 2.348 -3.785 1.00 0.00 16 VAL B CA 14
ATOM 22390 C C . VAL B 1 16 ? -7.438 1.692 -4.573 1.00 0.00 16 VAL B C 14
ATOM 22391 O O . VAL B 1 16 ? -6.922 0.662 -4.137 1.00 0.00 16 VAL B O 14
ATOM 22404 N N . VAL B 1 17 ? -7.102 2.231 -5.736 1.00 0.00 17 VAL B N 14
ATOM 22405 C CA . VAL B 1 17 ? -6.034 1.698 -6.554 1.00 0.00 17 VAL B CA 14
ATOM 22406 C C . VAL B 1 17 ? -4.964 2.776 -6.611 1.00 0.00 17 VAL B C 14
ATOM 22407 O O . VAL B 1 17 ? -4.987 3.706 -7.422 1.00 0.00 17 VAL B O 14
ATOM 22420 N N . ARG B 1 18 ? -4.050 2.687 -5.654 1.00 0.00 18 ARG B N 14
ATOM 22421 C CA . ARG B 1 18 ? -2.947 3.626 -5.536 1.00 0.00 18 ARG B CA 14
ATOM 22422 C C . ARG B 1 18 ? -1.637 2.880 -5.705 1.00 0.00 18 ARG B C 14
ATOM 22423 O O . ARG B 1 18 ? -1.564 1.654 -5.562 1.00 0.00 18 ARG B O 14
ATOM 22444 N N . THR B 1 19 ? -0.590 3.636 -5.998 1.00 0.00 19 THR B N 14
ATOM 22445 C CA . THR B 1 19 ? 0.748 3.122 -6.207 1.00 0.00 19 THR B CA 14
ATOM 22446 C C . THR B 1 19 ? 1.518 3.489 -4.943 1.00 0.00 19 THR B C 14
ATOM 22447 O O . THR B 1 19 ? 2.074 4.584 -4.808 1.00 0.00 19 THR B O 14
ATOM 22458 N N . LEU B 1 20 ? 1.452 2.590 -3.973 1.00 0.00 20 LEU B N 14
ATOM 22459 C CA . LEU B 1 20 ? 2.071 2.713 -2.656 1.00 0.00 20 LEU B CA 14
ATOM 22460 C C . LEU B 1 20 ? 3.482 2.118 -2.658 1.00 0.00 20 LEU B C 14
ATOM 22461 O O . LEU B 1 20 ? 3.632 0.900 -2.727 1.00 0.00 20 LEU B O 14
ATOM 22477 N N . ARG B 1 21 ? 4.512 2.966 -2.647 1.00 0.00 21 ARG B N 14
ATOM 22478 C CA . ARG B 1 21 ? 5.903 2.541 -2.623 1.00 0.00 21 ARG B CA 14
ATOM 22479 C C . ARG B 1 21 ? 6.364 2.209 -1.205 1.00 0.00 21 ARG B C 14
ATOM 22480 O O . ARG B 1 21 ? 5.861 2.783 -0.237 1.00 0.00 21 ARG B O 14
ATOM 22501 N N . PHE B 1 22 ? 7.367 1.341 -1.097 1.00 0.00 22 PHE B N 14
ATOM 22502 C CA . PHE B 1 22 ? 7.990 0.911 0.151 1.00 0.00 22 PHE B CA 14
ATOM 22503 C C . PHE B 1 22 ? 9.484 0.866 -0.103 1.00 0.00 22 PHE B C 14
ATOM 22504 O O . PHE B 1 22 ? 9.897 0.523 -1.212 1.00 0.00 22 PHE B O 14
ATOM 22521 N N . SER B 1 23 ? 10.281 1.269 0.879 1.00 0.00 23 SER B N 14
ATOM 22522 C CA . SER B 1 23 ? 11.735 1.272 0.775 1.00 0.00 23 SER B CA 14
ATOM 22523 C C . SER B 1 23 ? 12.251 -0.178 0.809 1.00 0.00 23 SER B C 14
ATOM 22524 O O . SER B 1 23 ? 11.502 -1.069 1.208 1.00 0.00 23 SER B O 14
ATOM 22532 N N . PRO B 1 24 ? 13.519 -0.454 0.444 1.00 0.00 24 PRO B N 14
ATOM 22533 C CA . PRO B 1 24 ? 14.035 -1.822 0.453 1.00 0.00 24 PRO B CA 14
ATOM 22534 C C . PRO B 1 24 ? 14.020 -2.409 1.868 1.00 0.00 24 PRO B C 14
ATOM 22535 O O . PRO B 1 24 ? 13.678 -3.577 2.048 1.00 0.00 24 PRO B O 14
ATOM 22546 N N . VAL B 1 25 ? 14.345 -1.576 2.861 1.00 0.00 25 VAL B N 14
ATOM 22547 C CA . VAL B 1 25 ? 14.375 -1.945 4.267 1.00 0.00 25 VAL B CA 14
ATOM 22548 C C . VAL B 1 25 ? 12.957 -2.282 4.733 1.00 0.00 25 VAL B C 14
ATOM 22549 O O . VAL B 1 25 ? 12.750 -3.325 5.346 1.00 0.00 25 VAL B O 14
ATOM 22562 N N . GLU B 1 26 ? 11.996 -1.401 4.435 1.00 0.00 26 GLU B N 14
ATOM 22563 C CA . GLU B 1 26 ? 10.596 -1.562 4.807 1.00 0.00 26 GLU B CA 14
ATOM 22564 C C . GLU B 1 26 ? 10.050 -2.851 4.209 1.00 0.00 26 GLU B C 14
ATOM 22565 O O . GLU B 1 26 ? 9.429 -3.637 4.910 1.00 0.00 26 GLU B O 14
ATOM 22577 N N . ASP B 1 27 ? 10.277 -3.054 2.914 1.00 0.00 27 ASP B N 14
ATOM 22578 C CA . ASP B 1 27 ? 9.833 -4.219 2.168 1.00 0.00 27 ASP B CA 14
ATOM 22579 C C . ASP B 1 27 ? 10.405 -5.504 2.738 1.00 0.00 27 ASP B C 14
ATOM 22580 O O . ASP B 1 27 ? 9.705 -6.507 2.777 1.00 0.00 27 ASP B O 14
ATOM 22589 N N . GLU B 1 28 ? 11.667 -5.484 3.166 1.00 0.00 28 GLU B N 14
ATOM 22590 C CA . GLU B 1 28 ? 12.325 -6.645 3.740 1.00 0.00 28 GLU B CA 14
ATOM 22591 C C . GLU B 1 28 ? 11.661 -6.993 5.070 1.00 0.00 28 GLU B C 14
ATOM 22592 O O . GLU B 1 28 ? 11.226 -8.127 5.255 1.00 0.00 28 GLU B O 14
ATOM 22604 N N . THR B 1 29 ? 11.558 -6.020 5.976 1.00 0.00 29 THR B N 14
ATOM 22605 C CA . THR B 1 29 ? 10.943 -6.186 7.283 1.00 0.00 29 THR B CA 14
ATOM 22606 C C . THR B 1 29 ? 9.497 -6.664 7.125 1.00 0.00 29 THR B C 14
ATOM 22607 O O . THR B 1 29 ? 9.107 -7.660 7.734 1.00 0.00 29 THR B O 14
ATOM 22618 N N . ILE B 1 30 ? 8.711 -5.982 6.291 1.00 0.00 30 ILE B N 14
ATOM 22619 C CA . ILE B 1 30 ? 7.319 -6.315 6.047 1.00 0.00 30 ILE B CA 14
ATOM 22620 C C . ILE B 1 30 ? 7.232 -7.727 5.467 1.00 0.00 30 ILE B C 14
ATOM 22621 O O . ILE B 1 30 ? 6.366 -8.491 5.880 1.00 0.00 30 ILE B O 14
ATOM 22637 N N . ARG B 1 31 ? 8.101 -8.101 4.525 1.00 0.00 31 ARG B N 14
ATOM 22638 C CA . ARG B 1 31 ? 8.088 -9.438 3.937 1.00 0.00 31 ARG B CA 14
ATOM 22639 C C . ARG B 1 31 ? 8.344 -10.485 5.008 1.00 0.00 31 ARG B C 14
ATOM 22640 O O . ARG B 1 31 ? 7.585 -11.446 5.082 1.00 0.00 31 ARG B O 14
ATOM 22661 N N . LYS B 1 32 ? 9.400 -10.329 5.807 1.00 0.00 32 LYS B N 14
ATOM 22662 C CA . LYS B 1 32 ? 9.733 -11.291 6.853 1.00 0.00 32 LYS B CA 14
ATOM 22663 C C . LYS B 1 32 ? 8.599 -11.392 7.860 1.00 0.00 32 LYS B C 14
ATOM 22664 O O . LYS B 1 32 ? 8.233 -12.504 8.240 1.00 0.00 32 LYS B O 14
ATOM 22683 N N . LYS B 1 33 ? 8.019 -10.269 8.293 1.00 0.00 33 LYS B N 14
ATOM 22684 C CA . LYS B 1 33 ? 6.933 -10.307 9.264 1.00 0.00 33 LYS B CA 14
ATOM 22685 C C . LYS B 1 33 ? 5.669 -10.910 8.652 1.00 0.00 33 LYS B C 14
ATOM 22686 O O . LYS B 1 33 ? 5.000 -11.705 9.308 1.00 0.00 33 LYS B O 14
ATOM 22705 N N . ALA B 1 34 ? 5.354 -10.610 7.392 1.00 0.00 34 ALA B N 14
ATOM 22706 C CA . ALA B 1 34 ? 4.183 -11.155 6.713 1.00 0.00 34 ALA B CA 14
ATOM 22707 C C . ALA B 1 34 ? 4.354 -12.672 6.542 1.00 0.00 34 ALA B C 14
ATOM 22708 O O . ALA B 1 34 ? 3.415 -13.461 6.648 1.00 0.00 34 ALA B O 14
ATOM 22715 N N . GLU B 1 35 ? 5.587 -13.100 6.290 1.00 0.00 35 GLU B N 14
ATOM 22716 C CA . GLU B 1 35 ? 5.945 -14.499 6.110 1.00 0.00 35 GLU B CA 14
ATOM 22717 C C . GLU B 1 35 ? 5.977 -15.221 7.469 1.00 0.00 35 GLU B C 14
ATOM 22718 O O . GLU B 1 35 ? 5.885 -16.451 7.530 1.00 0.00 35 GLU B O 14
ATOM 22730 N N . ASP B 1 36 ? 6.085 -14.479 8.571 1.00 0.00 36 ASP B N 14
ATOM 22731 C CA . ASP B 1 36 ? 6.112 -14.988 9.936 1.00 0.00 36 ASP B CA 14
ATOM 22732 C C . ASP B 1 36 ? 4.691 -15.151 10.455 1.00 0.00 36 ASP B C 14
ATOM 22733 O O . ASP B 1 36 ? 4.363 -16.183 11.043 1.00 0.00 36 ASP B O 14
ATOM 22742 N N . SER B 1 37 ? 3.836 -14.146 10.235 1.00 0.00 37 SER B N 14
ATOM 22743 C CA . SER B 1 37 ? 2.456 -14.194 10.688 1.00 0.00 37 SER B CA 14
ATOM 22744 C C . SER B 1 37 ? 1.621 -15.051 9.729 1.00 0.00 37 SER B C 14
ATOM 22745 O O . SER B 1 37 ? 0.507 -15.432 10.091 1.00 0.00 37 SER B O 14
ATOM 22753 N N . GLY B 1 38 ? 2.168 -15.418 8.564 1.00 0.00 38 GLY B N 14
ATOM 22754 C CA . GLY B 1 38 ? 1.523 -16.256 7.569 1.00 0.00 38 GLY B CA 14
ATOM 22755 C C . GLY B 1 38 ? 0.565 -15.532 6.637 1.00 0.00 38 GLY B C 14
ATOM 22756 O O . GLY B 1 38 ? 0.102 -16.151 5.676 1.00 0.00 38 GLY B O 14
ATOM 22760 N N . LEU B 1 39 ? 0.248 -14.255 6.859 1.00 0.00 39 LEU B N 14
ATOM 22761 C CA . LEU B 1 39 ? -0.675 -13.519 5.999 1.00 0.00 39 LEU B CA 14
ATOM 22762 C C . LEU B 1 39 ? 0.194 -12.756 5.015 1.00 0.00 39 LEU B C 14
ATOM 22763 O O . LEU B 1 39 ? 1.104 -12.047 5.435 1.00 0.00 39 LEU B O 14
ATOM 22779 N N . THR B 1 40 ? -0.052 -12.937 3.722 1.00 0.00 40 THR B N 14
ATOM 22780 C CA . THR B 1 40 ? 0.671 -12.292 2.629 1.00 0.00 40 THR B CA 14
ATOM 22781 C C . THR B 1 40 ? 0.843 -10.787 2.910 1.00 0.00 40 THR B C 14
ATOM 22782 O O . THR B 1 40 ? 0.000 -10.179 3.574 1.00 0.00 40 THR B O 14
ATOM 22793 N N . VAL B 1 41 ? 1.911 -10.177 2.385 1.00 0.00 41 VAL B N 14
ATOM 22794 C CA . VAL B 1 41 ? 2.249 -8.764 2.560 1.00 0.00 41 VAL B CA 14
ATOM 22795 C C . VAL B 1 41 ? 1.031 -7.860 2.359 1.00 0.00 41 VAL B C 14
ATOM 22796 O O . VAL B 1 41 ? 0.778 -6.985 3.185 1.00 0.00 41 VAL B O 14
ATOM 22809 N N . SER B 1 42 ? 0.249 -8.074 1.304 1.00 0.00 42 SER B N 14
ATOM 22810 C CA . SER B 1 42 ? -0.930 -7.272 1.023 1.00 0.00 42 SER B CA 14
ATOM 22811 C C . SER B 1 42 ? -1.909 -7.251 2.200 1.00 0.00 42 SER B C 14
ATOM 22812 O O . SER B 1 42 ? -2.405 -6.178 2.556 1.00 0.00 42 SER B O 14
ATOM 22820 N N . ALA B 1 43 ? -2.176 -8.420 2.794 1.00 0.00 43 ALA B N 14
ATOM 22821 C CA . ALA B 1 43 ? -3.060 -8.582 3.934 1.00 0.00 43 ALA B CA 14
ATOM 22822 C C . ALA B 1 43 ? -2.400 -7.972 5.157 1.00 0.00 43 ALA B C 14
ATOM 22823 O O . ALA B 1 43 ? -3.065 -7.237 5.871 1.00 0.00 43 ALA B O 14
ATOM 22830 N N . TYR B 1 44 ? -1.118 -8.271 5.390 1.00 0.00 44 TYR B N 14
ATOM 22831 C CA . TYR B 1 44 ? -0.341 -7.764 6.512 1.00 0.00 44 TYR B CA 14
ATOM 22832 C C . TYR B 1 44 ? -0.509 -6.243 6.591 1.00 0.00 44 TYR B C 14
ATOM 22833 O O . TYR B 1 44 ? -0.897 -5.727 7.633 1.00 0.00 44 TYR B O 14
ATOM 22851 N N . ILE B 1 45 ? -0.306 -5.539 5.470 1.00 0.00 45 ILE B N 14
ATOM 22852 C CA . ILE B 1 45 ? -0.438 -4.088 5.380 1.00 0.00 45 ILE B CA 14
ATOM 22853 C C . ILE B 1 45 ? -1.815 -3.619 5.873 1.00 0.00 45 ILE B C 14
ATOM 22854 O O . ILE B 1 45 ? -1.893 -2.809 6.790 1.00 0.00 45 ILE B O 14
ATOM 22870 N N . ARG B 1 46 ? -2.902 -4.058 5.227 1.00 0.00 46 ARG B N 14
ATOM 22871 C CA . ARG B 1 46 ? -4.252 -3.637 5.617 1.00 0.00 46 ARG B CA 14
ATOM 22872 C C . ARG B 1 46 ? -4.570 -4.026 7.055 1.00 0.00 46 ARG B C 14
ATOM 22873 O O . ARG B 1 46 ? -5.129 -3.215 7.782 1.00 0.00 46 ARG B O 14
ATOM 22894 N N . ASN B 1 47 ? -4.229 -5.246 7.456 1.00 0.00 47 ASN B N 14
ATOM 22895 C CA . ASN B 1 47 ? -4.479 -5.771 8.783 1.00 0.00 47 ASN B CA 14
ATOM 22896 C C . ASN B 1 47 ? -3.850 -4.884 9.839 1.00 0.00 47 ASN B C 14
ATOM 22897 O O . ASN B 1 47 ? -4.573 -4.379 10.693 1.00 0.00 47 ASN B O 14
ATOM 22908 N N . ALA B 1 48 ? -2.538 -4.673 9.745 1.00 0.00 48 ALA B N 14
ATOM 22909 C CA . ALA B 1 48 ? -1.770 -3.853 10.667 1.00 0.00 48 ALA B CA 14
ATOM 22910 C C . ALA B 1 48 ? -2.240 -2.398 10.656 1.00 0.00 48 ALA B C 14
ATOM 22911 O O . ALA B 1 48 ? -2.188 -1.721 11.677 1.00 0.00 48 ALA B O 14
ATOM 22918 N N . ALA B 1 49 ? -2.688 -1.895 9.502 1.00 0.00 49 ALA B N 14
ATOM 22919 C CA . ALA B 1 49 ? -3.138 -0.520 9.385 1.00 0.00 49 ALA B CA 14
ATOM 22920 C C . ALA B 1 49 ? -4.433 -0.273 10.150 1.00 0.00 49 ALA B C 14
ATOM 22921 O O . ALA B 1 49 ? -4.587 0.778 10.765 1.00 0.00 49 ALA B O 14
ATOM 22928 N N . LEU B 1 50 ? -5.384 -1.196 10.070 1.00 0.00 50 LEU B N 14
ATOM 22929 C CA . LEU B 1 50 ? -6.677 -1.068 10.734 1.00 0.00 50 LEU B CA 14
ATOM 22930 C C . LEU B 1 50 ? -6.602 -1.441 12.210 1.00 0.00 50 LEU B C 14
ATOM 22931 O O . LEU B 1 50 ? -7.308 -0.846 13.015 1.00 0.00 50 LEU B O 14
ATOM 22947 N N . ASN B 1 51 ? -5.780 -2.440 12.531 1.00 0.00 51 ASN B N 14
ATOM 22948 C CA . ASN B 1 51 ? -5.595 -2.944 13.884 1.00 0.00 51 ASN B CA 14
ATOM 22949 C C . ASN B 1 51 ? -4.327 -2.356 14.483 1.00 0.00 51 ASN B C 14
ATOM 22950 O O . ASN B 1 51 ? -4.285 -1.118 14.635 1.00 0.00 51 ASN B O 14
ATOM 22961 N N . SER A 1 1 ? 38.209 2.440 -19.816 1.00 0.00 1 SER A N 15
ATOM 22962 C CA . SER A 1 1 ? 37.196 1.884 -20.742 1.00 0.00 1 SER A CA 15
ATOM 22963 C C . SER A 1 1 ? 36.091 1.228 -19.914 1.00 0.00 1 SER A C 15
ATOM 22964 O O . SER A 1 1 ? 34.937 1.640 -19.973 1.00 0.00 1 SER A O 15
ATOM 22972 N N . ASP A 1 2 ? 36.492 0.203 -19.169 1.00 0.00 2 ASP A N 15
ATOM 22973 C CA . ASP A 1 2 ? 35.837 -0.659 -18.199 1.00 0.00 2 ASP A CA 15
ATOM 22974 C C . ASP A 1 2 ? 34.523 -0.088 -17.642 1.00 0.00 2 ASP A C 15
ATOM 22975 O O . ASP A 1 2 ? 33.449 -0.563 -18.003 1.00 0.00 2 ASP A O 15
ATOM 22984 N N . SER A 1 3 ? 34.593 0.957 -16.820 1.00 0.00 3 SER A N 15
ATOM 22985 C CA . SER A 1 3 ? 33.561 1.705 -16.114 1.00 0.00 3 SER A CA 15
ATOM 22986 C C . SER A 1 3 ? 32.540 2.444 -16.993 1.00 0.00 3 SER A C 15
ATOM 22987 O O . SER A 1 3 ? 31.977 3.444 -16.542 1.00 0.00 3 SER A O 15
ATOM 22995 N N . ALA A 1 4 ? 32.282 1.992 -18.223 1.00 0.00 4 ALA A N 15
ATOM 22996 C CA . ALA A 1 4 ? 31.334 2.593 -19.156 1.00 0.00 4 ALA A CA 15
ATOM 22997 C C . ALA A 1 4 ? 29.972 2.880 -18.506 1.00 0.00 4 ALA A C 15
ATOM 22998 O O . ALA A 1 4 ? 29.342 3.862 -18.883 1.00 0.00 4 ALA A O 15
ATOM 23005 N N . VAL A 1 5 ? 29.532 2.114 -17.504 1.00 0.00 5 VAL A N 15
ATOM 23006 C CA . VAL A 1 5 ? 28.260 2.343 -16.818 1.00 0.00 5 VAL A CA 15
ATOM 23007 C C . VAL A 1 5 ? 28.101 3.803 -16.362 1.00 0.00 5 VAL A C 15
ATOM 23008 O O . VAL A 1 5 ? 27.035 4.393 -16.522 1.00 0.00 5 VAL A O 15
ATOM 23021 N N . ARG A 1 6 ? 29.175 4.421 -15.855 1.00 0.00 6 ARG A N 15
ATOM 23022 C CA . ARG A 1 6 ? 29.200 5.789 -15.336 1.00 0.00 6 ARG A CA 15
ATOM 23023 C C . ARG A 1 6 ? 28.857 6.888 -16.343 1.00 0.00 6 ARG A C 15
ATOM 23024 O O . ARG A 1 6 ? 28.820 8.052 -15.938 1.00 0.00 6 ARG A O 15
ATOM 23045 N N . LYS A 1 7 ? 28.630 6.579 -17.624 1.00 0.00 7 LYS A N 15
ATOM 23046 C CA . LYS A 1 7 ? 28.264 7.573 -18.637 1.00 0.00 7 LYS A CA 15
ATOM 23047 C C . LYS A 1 7 ? 26.890 7.304 -19.255 1.00 0.00 7 LYS A C 15
ATOM 23048 O O . LYS A 1 7 ? 26.498 8.083 -20.119 1.00 0.00 7 LYS A O 15
ATOM 23067 N N . LYS A 1 8 ? 26.205 6.212 -18.892 1.00 0.00 8 LYS A N 15
ATOM 23068 C CA . LYS A 1 8 ? 24.886 5.792 -19.368 1.00 0.00 8 LYS A CA 15
ATOM 23069 C C . LYS A 1 8 ? 24.614 4.429 -18.739 1.00 0.00 8 LYS A C 15
ATOM 23070 O O . LYS A 1 8 ? 25.222 3.443 -19.163 1.00 0.00 8 LYS A O 15
ATOM 23089 N N . SER A 1 9 ? 23.707 4.338 -17.776 1.00 0.00 9 SER A N 15
ATOM 23090 C CA . SER A 1 9 ? 23.355 3.087 -17.118 1.00 0.00 9 SER A CA 15
ATOM 23091 C C . SER A 1 9 ? 21.909 3.168 -16.638 1.00 0.00 9 SER A C 15
ATOM 23092 O O . SER A 1 9 ? 21.272 4.218 -16.753 1.00 0.00 9 SER A O 15
ATOM 23100 N N . GLU A 1 10 ? 21.344 2.052 -16.193 1.00 0.00 10 GLU A N 15
ATOM 23101 C CA . GLU A 1 10 ? 19.990 1.993 -15.663 1.00 0.00 10 GLU A CA 15
ATOM 23102 C C . GLU A 1 10 ? 20.117 2.082 -14.143 1.00 0.00 10 GLU A C 15
ATOM 23103 O O . GLU A 1 10 ? 21.183 1.821 -13.569 1.00 0.00 10 GLU A O 15
ATOM 23115 N N . VAL A 1 11 ? 19.026 2.443 -13.475 1.00 0.00 11 VAL A N 15
ATOM 23116 C CA . VAL A 1 11 ? 18.992 2.567 -12.034 1.00 0.00 11 VAL A CA 15
ATOM 23117 C C . VAL A 1 11 ? 18.095 1.480 -11.460 1.00 0.00 11 VAL A C 15
ATOM 23118 O O . VAL A 1 11 ? 16.878 1.460 -11.678 1.00 0.00 11 VAL A O 15
ATOM 23131 N N . ARG A 1 12 ? 18.747 0.534 -10.784 1.00 0.00 12 ARG A N 15
ATOM 23132 C CA . ARG A 1 12 ? 18.161 -0.612 -10.104 1.00 0.00 12 ARG A CA 15
ATOM 23133 C C . ARG A 1 12 ? 17.178 -0.067 -9.067 1.00 0.00 12 ARG A C 15
ATOM 23134 O O . ARG A 1 12 ? 17.583 0.649 -8.144 1.00 0.00 12 ARG A O 15
ATOM 23155 N N . GLN A 1 13 ? 15.879 -0.270 -9.280 1.00 0.00 13 GLN A N 15
ATOM 23156 C CA . GLN A 1 13 ? 14.831 0.205 -8.392 1.00 0.00 13 GLN A CA 15
ATOM 23157 C C . GLN A 1 13 ? 14.736 -0.697 -7.168 1.00 0.00 13 GLN A C 15
ATOM 23158 O O . GLN A 1 13 ? 13.907 -1.598 -7.102 1.00 0.00 13 GLN A O 15
ATOM 23172 N N . LYS A 1 14 ? 15.565 -0.420 -6.161 1.00 0.00 14 LYS A N 15
ATOM 23173 C CA . LYS A 1 14 ? 15.578 -1.165 -4.898 1.00 0.00 14 LYS A CA 15
ATOM 23174 C C . LYS A 1 14 ? 14.276 -0.964 -4.109 1.00 0.00 14 LYS A C 15
ATOM 23175 O O . LYS A 1 14 ? 14.049 -1.638 -3.111 1.00 0.00 14 LYS A O 15
ATOM 23194 N N . THR A 1 15 ? 13.480 0.039 -4.481 1.00 0.00 15 THR A N 15
ATOM 23195 C CA . THR A 1 15 ? 12.201 0.333 -3.875 1.00 0.00 15 THR A CA 15
ATOM 23196 C C . THR A 1 15 ? 11.209 -0.729 -4.378 1.00 0.00 15 THR A C 15
ATOM 23197 O O . THR A 1 15 ? 11.540 -1.608 -5.180 1.00 0.00 15 THR A O 15
ATOM 23208 N N . VAL A 1 16 ? 9.971 -0.635 -3.921 1.00 0.00 16 VAL A N 15
ATOM 23209 C CA . VAL A 1 16 ? 8.895 -1.528 -4.298 1.00 0.00 16 VAL A CA 15
ATOM 23210 C C . VAL A 1 16 ? 7.871 -0.622 -4.933 1.00 0.00 16 VAL A C 15
ATOM 23211 O O . VAL A 1 16 ? 7.561 0.413 -4.353 1.00 0.00 16 VAL A O 15
ATOM 23224 N N . VAL A 1 17 ? 7.384 -0.942 -6.123 1.00 0.00 17 VAL A N 15
ATOM 23225 C CA . VAL A 1 17 ? 6.370 -0.146 -6.784 1.00 0.00 17 VAL A CA 15
ATOM 23226 C C . VAL A 1 17 ? 5.244 -1.141 -6.994 1.00 0.00 17 VAL A C 15
ATOM 23227 O O . VAL A 1 17 ? 5.298 -2.021 -7.849 1.00 0.00 17 VAL A O 15
ATOM 23240 N N . ARG A 1 18 ? 4.270 -1.081 -6.100 1.00 0.00 18 ARG A N 15
ATOM 23241 C CA . ARG A 1 18 ? 3.122 -1.974 -6.145 1.00 0.00 18 ARG A CA 15
ATOM 23242 C C . ARG A 1 18 ? 1.863 -1.220 -5.788 1.00 0.00 18 ARG A C 15
ATOM 23243 O O . ARG A 1 18 ? 1.927 -0.104 -5.267 1.00 0.00 18 ARG A O 15
ATOM 23264 N N . THR A 1 19 ? 0.736 -1.844 -6.098 1.00 0.00 19 THR A N 15
ATOM 23265 C CA . THR A 1 19 ? -0.593 -1.338 -5.845 1.00 0.00 19 THR A CA 15
ATOM 23266 C C . THR A 1 19 ? -1.213 -2.198 -4.756 1.00 0.00 19 THR A C 15
ATOM 23267 O O . THR A 1 19 ? -0.909 -3.387 -4.630 1.00 0.00 19 THR A O 15
ATOM 23278 N N . LEU A 1 20 ? -2.076 -1.581 -3.955 1.00 0.00 20 LEU A N 15
ATOM 23279 C CA . LEU A 1 20 ? -2.797 -2.220 -2.873 1.00 0.00 20 LEU A CA 15
ATOM 23280 C C . LEU A 1 20 ? -4.161 -1.575 -2.802 1.00 0.00 20 LEU A C 15
ATOM 23281 O O . LEU A 1 20 ? -4.260 -0.365 -2.588 1.00 0.00 20 LEU A O 15
ATOM 23297 N N . ARG A 1 21 ? -5.207 -2.326 -3.116 1.00 0.00 21 ARG A N 15
ATOM 23298 C CA . ARG A 1 21 ? -6.569 -1.826 -3.044 1.00 0.00 21 ARG A CA 15
ATOM 23299 C C . ARG A 1 21 ? -7.058 -2.037 -1.614 1.00 0.00 21 ARG A C 15
ATOM 23300 O O . ARG A 1 21 ? -6.629 -2.981 -0.937 1.00 0.00 21 ARG A O 15
ATOM 23321 N N . PHE A 1 22 ? -7.982 -1.200 -1.163 1.00 0.00 22 PHE A N 15
ATOM 23322 C CA . PHE A 1 22 ? -8.585 -1.236 0.166 1.00 0.00 22 PHE A CA 15
ATOM 23323 C C . PHE A 1 22 ? -10.089 -1.108 -0.067 1.00 0.00 22 PHE A C 15
ATOM 23324 O O . PHE A 1 22 ? -10.482 -0.406 -1.004 1.00 0.00 22 PHE A O 15
ATOM 23341 N N . SER A 1 23 ? -10.929 -1.840 0.668 1.00 0.00 23 SER A N 15
ATOM 23342 C CA . SER A 1 23 ? -12.386 -1.778 0.504 1.00 0.00 23 SER A CA 15
ATOM 23343 C C . SER A 1 23 ? -12.898 -0.379 0.939 1.00 0.00 23 SER A C 15
ATOM 23344 O O . SER A 1 23 ? -12.108 0.406 1.463 1.00 0.00 23 SER A O 15
ATOM 23352 N N . PRO A 1 24 ? -14.185 -0.024 0.754 1.00 0.00 24 PRO A N 15
ATOM 23353 C CA . PRO A 1 24 ? -14.680 1.306 1.118 1.00 0.00 24 PRO A CA 15
ATOM 23354 C C . PRO A 1 24 ? -14.588 1.587 2.616 1.00 0.00 24 PRO A C 15
ATOM 23355 O O . PRO A 1 24 ? -14.210 2.685 3.021 1.00 0.00 24 PRO A O 15
ATOM 23366 N N . VAL A 1 25 ? -14.941 0.597 3.431 1.00 0.00 25 VAL A N 15
ATOM 23367 C CA . VAL A 1 25 ? -14.912 0.699 4.880 1.00 0.00 25 VAL A CA 15
ATOM 23368 C C . VAL A 1 25 ? -13.462 0.821 5.359 1.00 0.00 25 VAL A C 15
ATOM 23369 O O . VAL A 1 25 ? -13.172 1.612 6.252 1.00 0.00 25 VAL A O 15
ATOM 23382 N N . GLU A 1 26 ? -12.559 0.063 4.735 1.00 0.00 26 GLU A N 15
ATOM 23383 C CA . GLU A 1 26 ? -11.140 0.018 5.060 1.00 0.00 26 GLU A CA 15
ATOM 23384 C C . GLU A 1 26 ? -10.466 1.346 4.753 1.00 0.00 26 GLU A C 15
ATOM 23385 O O . GLU A 1 26 ? -9.663 1.824 5.552 1.00 0.00 26 GLU A O 15
ATOM 23397 N N . ASP A 1 27 ? -10.779 1.926 3.587 1.00 0.00 27 ASP A N 15
ATOM 23398 C CA . ASP A 1 27 ? -10.210 3.207 3.191 1.00 0.00 27 ASP A CA 15
ATOM 23399 C C . ASP A 1 27 ? -10.637 4.242 4.192 1.00 0.00 27 ASP A C 15
ATOM 23400 O O . ASP A 1 27 ? -9.796 4.957 4.699 1.00 0.00 27 ASP A O 15
ATOM 23409 N N . GLU A 1 28 ? -11.929 4.291 4.499 1.00 0.00 28 GLU A N 15
ATOM 23410 C CA . GLU A 1 28 ? -12.493 5.228 5.443 1.00 0.00 28 GLU A CA 15
ATOM 23411 C C . GLU A 1 28 ? -11.745 5.177 6.778 1.00 0.00 28 GLU A C 15
ATOM 23412 O O . GLU A 1 28 ? -11.422 6.238 7.306 1.00 0.00 28 GLU A O 15
ATOM 23424 N N . THR A 1 29 ? -11.428 3.986 7.294 1.00 0.00 29 THR A N 15
ATOM 23425 C CA . THR A 1 29 ? -10.703 3.835 8.548 1.00 0.00 29 THR A CA 15
ATOM 23426 C C . THR A 1 29 ? -9.285 4.385 8.391 1.00 0.00 29 THR A C 15
ATOM 23427 O O . THR A 1 29 ? -8.877 5.270 9.142 1.00 0.00 29 THR A O 15
ATOM 23438 N N . ILE A 1 30 ? -8.537 3.895 7.396 1.00 0.00 30 ILE A N 15
ATOM 23439 C CA . ILE A 1 30 ? -7.161 4.322 7.166 1.00 0.00 30 ILE A CA 15
ATOM 23440 C C . ILE A 1 30 ? -7.079 5.812 6.813 1.00 0.00 30 ILE A C 15
ATOM 23441 O O . ILE A 1 30 ? -6.064 6.469 7.020 1.00 0.00 30 ILE A O 15
ATOM 23457 N N . ARG A 1 31 ? -8.129 6.385 6.265 1.00 0.00 31 ARG A N 15
ATOM 23458 C CA . ARG A 1 31 ? -8.178 7.786 5.896 1.00 0.00 31 ARG A CA 15
ATOM 23459 C C . ARG A 1 31 ? -8.405 8.591 7.172 1.00 0.00 31 ARG A C 15
ATOM 23460 O O . ARG A 1 31 ? -7.697 9.570 7.390 1.00 0.00 31 ARG A O 15
ATOM 23481 N N . LYS A 1 32 ? -9.338 8.171 8.033 1.00 0.00 32 LYS A N 15
ATOM 23482 C CA . LYS A 1 32 ? -9.639 8.857 9.282 1.00 0.00 32 LYS A CA 15
ATOM 23483 C C . LYS A 1 32 ? -8.509 8.761 10.293 1.00 0.00 32 LYS A C 15
ATOM 23484 O O . LYS A 1 32 ? -8.163 9.785 10.874 1.00 0.00 32 LYS A O 15
ATOM 23503 N N . LYS A 1 33 ? -7.924 7.586 10.544 1.00 0.00 33 LYS A N 15
ATOM 23504 C CA . LYS A 1 33 ? -6.867 7.469 11.545 1.00 0.00 33 LYS A CA 15
ATOM 23505 C C . LYS A 1 33 ? -5.599 8.194 11.114 1.00 0.00 33 LYS A C 15
ATOM 23506 O O . LYS A 1 33 ? -4.942 8.795 11.961 1.00 0.00 33 LYS A O 15
ATOM 23525 N N . ALA A 1 34 ? -5.296 8.222 9.818 1.00 0.00 34 ALA A N 15
ATOM 23526 C CA . ALA A 1 34 ? -4.131 8.876 9.242 1.00 0.00 34 ALA A CA 15
ATOM 23527 C C . ALA A 1 34 ? -4.289 10.379 9.427 1.00 0.00 34 ALA A C 15
ATOM 23528 O O . ALA A 1 34 ? -3.425 11.047 9.996 1.00 0.00 34 ALA A O 15
ATOM 23535 N N . GLU A 1 35 ? -5.416 10.900 8.946 1.00 0.00 35 GLU A N 15
ATOM 23536 C CA . GLU A 1 35 ? -5.738 12.318 9.012 1.00 0.00 35 GLU A CA 15
ATOM 23537 C C . GLU A 1 35 ? -5.792 12.808 10.465 1.00 0.00 35 GLU A C 15
ATOM 23538 O O . GLU A 1 35 ? -5.293 13.894 10.762 1.00 0.00 35 GLU A O 15
ATOM 23550 N N . ASP A 1 36 ? -6.350 12.008 11.378 1.00 0.00 36 ASP A N 15
ATOM 23551 C CA . ASP A 1 36 ? -6.463 12.317 12.802 1.00 0.00 36 ASP A CA 15
ATOM 23552 C C . ASP A 1 36 ? -5.078 12.399 13.428 1.00 0.00 36 ASP A C 15
ATOM 23553 O O . ASP A 1 36 ? -4.805 13.295 14.221 1.00 0.00 36 ASP A O 15
ATOM 23562 N N . SER A 1 37 ? -4.199 11.476 13.038 1.00 0.00 37 SER A N 15
ATOM 23563 C CA . SER A 1 37 ? -2.843 11.395 13.538 1.00 0.00 37 SER A CA 15
ATOM 23564 C C . SER A 1 37 ? -1.905 12.404 12.869 1.00 0.00 37 SER A C 15
ATOM 23565 O O . SER A 1 37 ? -0.767 12.562 13.317 1.00 0.00 37 SER A O 15
ATOM 23573 N N . GLY A 1 38 ? -2.336 13.099 11.813 1.00 0.00 38 GLY A N 15
ATOM 23574 C CA . GLY A 1 38 ? -1.503 14.074 11.125 1.00 0.00 38 GLY A CA 15
ATOM 23575 C C . GLY A 1 38 ? -0.428 13.441 10.238 1.00 0.00 38 GLY A C 15
ATOM 23576 O O . GLY A 1 38 ? 0.519 14.123 9.849 1.00 0.00 38 GLY A O 15
ATOM 23580 N N . LEU A 1 39 ? -0.516 12.139 9.955 1.00 0.00 39 LEU A N 15
ATOM 23581 C CA . LEU A 1 39 ? 0.404 11.389 9.117 1.00 0.00 39 LEU A CA 15
ATOM 23582 C C . LEU A 1 39 ? -0.435 10.947 7.941 1.00 0.00 39 LEU A C 15
ATOM 23583 O O . LEU A 1 39 ? -1.387 10.201 8.145 1.00 0.00 39 LEU A O 15
ATOM 23599 N N . THR A 1 40 ? -0.120 11.403 6.731 1.00 0.00 40 THR A N 15
ATOM 23600 C CA . THR A 1 40 ? -0.862 11.013 5.539 1.00 0.00 40 THR A CA 15
ATOM 23601 C C . THR A 1 40 ? -0.920 9.480 5.450 1.00 0.00 40 THR A C 15
ATOM 23602 O O . THR A 1 40 ? -0.053 8.781 5.983 1.00 0.00 40 THR A O 15
ATOM 23613 N N . VAL A 1 41 ? -1.910 8.959 4.726 1.00 0.00 41 VAL A N 15
ATOM 23614 C CA . VAL A 1 41 ? -2.146 7.536 4.527 1.00 0.00 41 VAL A CA 15
ATOM 23615 C C . VAL A 1 41 ? -0.851 6.793 4.191 1.00 0.00 41 VAL A C 15
ATOM 23616 O O . VAL A 1 41 ? -0.610 5.729 4.753 1.00 0.00 41 VAL A O 15
ATOM 23629 N N . SER A 1 42 ? 0.003 7.326 3.312 1.00 0.00 42 SER A N 15
ATOM 23630 C CA . SER A 1 42 ? 1.240 6.646 2.955 1.00 0.00 42 SER A CA 15
ATOM 23631 C C . SER A 1 42 ? 2.134 6.425 4.195 1.00 0.00 42 SER A C 15
ATOM 23632 O O . SER A 1 42 ? 2.589 5.300 4.439 1.00 0.00 42 SER A O 15
ATOM 23640 N N . ALA A 1 43 ? 2.374 7.482 4.981 1.00 0.00 43 ALA A N 15
ATOM 23641 C CA . ALA A 1 43 ? 3.182 7.437 6.197 1.00 0.00 43 ALA A CA 15
ATOM 23642 C C . ALA A 1 43 ? 2.519 6.522 7.223 1.00 0.00 43 ALA A C 15
ATOM 23643 O O . ALA A 1 43 ? 3.200 5.729 7.865 1.00 0.00 43 ALA A O 15
ATOM 23650 N N . TYR A 1 44 ? 1.196 6.619 7.368 1.00 0.00 44 TYR A N 15
ATOM 23651 C CA . TYR A 1 44 ? 0.441 5.798 8.294 1.00 0.00 44 TYR A CA 15
ATOM 23652 C C . TYR A 1 44 ? 0.676 4.320 7.969 1.00 0.00 44 TYR A C 15
ATOM 23653 O O . TYR A 1 44 ? 1.097 3.563 8.836 1.00 0.00 44 TYR A O 15
ATOM 23671 N N . ILE A 1 45 ? 0.458 3.918 6.711 1.00 0.00 45 ILE A N 15
ATOM 23672 C CA . ILE A 1 45 ? 0.622 2.543 6.247 1.00 0.00 45 ILE A CA 15
ATOM 23673 C C . ILE A 1 45 ? 2.015 2.006 6.577 1.00 0.00 45 ILE A C 15
ATOM 23674 O O . ILE A 1 45 ? 2.135 0.927 7.153 1.00 0.00 45 ILE A O 15
ATOM 23690 N N . ARG A 1 46 ? 3.078 2.698 6.158 1.00 0.00 46 ARG A N 15
ATOM 23691 C CA . ARG A 1 46 ? 4.442 2.240 6.430 1.00 0.00 46 ARG A CA 15
ATOM 23692 C C . ARG A 1 46 ? 4.710 2.152 7.924 1.00 0.00 46 ARG A C 15
ATOM 23693 O O . ARG A 1 46 ? 5.158 1.108 8.384 1.00 0.00 46 ARG A O 15
ATOM 23714 N N . ASN A 1 47 ? 4.421 3.209 8.678 1.00 0.00 47 ASN A N 15
ATOM 23715 C CA . ASN A 1 47 ? 4.642 3.246 10.115 1.00 0.00 47 ASN A CA 15
ATOM 23716 C C . ASN A 1 47 ? 3.931 2.080 10.794 1.00 0.00 47 ASN A C 15
ATOM 23717 O O . ASN A 1 47 ? 4.605 1.255 11.408 1.00 0.00 47 ASN A O 15
ATOM 23728 N N . ALA A 1 48 ? 2.611 1.976 10.634 1.00 0.00 48 ALA A N 15
ATOM 23729 C CA . ALA A 1 48 ? 1.795 0.932 11.238 1.00 0.00 48 ALA A CA 15
ATOM 23730 C C . ALA A 1 48 ? 2.246 -0.479 10.865 1.00 0.00 48 ALA A C 15
ATOM 23731 O O . ALA A 1 48 ? 2.113 -1.385 11.681 1.00 0.00 48 ALA A O 15
ATOM 23738 N N . ALA A 1 49 ? 2.790 -0.675 9.662 1.00 0.00 49 ALA A N 15
ATOM 23739 C CA . ALA A 1 49 ? 3.232 -1.988 9.215 1.00 0.00 49 ALA A CA 15
ATOM 23740 C C . ALA A 1 49 ? 4.598 -2.415 9.760 1.00 0.00 49 ALA A C 15
ATOM 23741 O O . ALA A 1 49 ? 4.839 -3.609 9.925 1.00 0.00 49 ALA A O 15
ATOM 23748 N N . LEU A 1 50 ? 5.522 -1.476 9.968 1.00 0.00 50 LEU A N 15
ATOM 23749 C CA . LEU A 1 50 ? 6.872 -1.773 10.467 1.00 0.00 50 LEU A CA 15
ATOM 23750 C C . LEU A 1 50 ? 6.886 -1.899 11.986 1.00 0.00 50 LEU A C 15
ATOM 23751 O O . LEU A 1 50 ? 7.708 -2.631 12.546 1.00 0.00 50 LEU A O 15
ATOM 23767 N N . ASN A 1 51 ? 6.027 -1.111 12.632 1.00 0.00 51 ASN A N 15
ATOM 23768 C CA . ASN A 1 51 ? 5.858 -1.080 14.082 1.00 0.00 51 ASN A CA 15
ATOM 23769 C C . ASN A 1 51 ? 5.239 -2.399 14.520 1.00 0.00 51 ASN A C 15
ATOM 23770 O O . ASN A 1 51 ? 4.004 -2.552 14.419 1.00 0.00 51 ASN A O 15
ATOM 23781 N N . SER B 1 1 ? -38.406 4.265 -20.999 1.00 0.00 1 SER B N 15
ATOM 23782 C CA . SER B 1 1 ? -37.067 4.414 -21.623 1.00 0.00 1 SER B CA 15
ATOM 23783 C C . SER B 1 1 ? -35.909 4.357 -20.608 1.00 0.00 1 SER B C 15
ATOM 23784 O O . SER B 1 1 ? -34.738 4.322 -20.974 1.00 0.00 1 SER B O 15
ATOM 23792 N N . ASP B 1 2 ? -36.282 4.355 -19.339 1.00 0.00 2 ASP B N 15
ATOM 23793 C CA . ASP B 1 2 ? -35.620 4.343 -18.051 1.00 0.00 2 ASP B CA 15
ATOM 23794 C C . ASP B 1 2 ? -34.843 3.053 -17.797 1.00 0.00 2 ASP B C 15
ATOM 23795 O O . ASP B 1 2 ? -34.767 2.174 -18.654 1.00 0.00 2 ASP B O 15
ATOM 23804 N N . SER B 1 3 ? -34.253 2.937 -16.603 1.00 0.00 3 SER B N 15
ATOM 23805 C CA . SER B 1 3 ? -33.466 1.787 -16.144 1.00 0.00 3 SER B CA 15
ATOM 23806 C C . SER B 1 3 ? -32.217 1.485 -16.993 1.00 0.00 3 SER B C 15
ATOM 23807 O O . SER B 1 3 ? -31.540 0.475 -16.764 1.00 0.00 3 SER B O 15
ATOM 23815 N N . ALA B 1 4 ? -31.845 2.385 -17.915 1.00 0.00 4 ALA B N 15
ATOM 23816 C CA . ALA B 1 4 ? -30.692 2.243 -18.798 1.00 0.00 4 ALA B CA 15
ATOM 23817 C C . ALA B 1 4 ? -29.399 1.941 -18.028 1.00 0.00 4 ALA B C 15
ATOM 23818 O O . ALA B 1 4 ? -28.553 1.226 -18.557 1.00 0.00 4 ALA B O 15
ATOM 23825 N N . VAL B 1 5 ? -29.287 2.386 -16.771 1.00 0.00 5 VAL B N 15
ATOM 23826 C CA . VAL B 1 5 ? -28.146 2.178 -15.880 1.00 0.00 5 VAL B CA 15
ATOM 23827 C C . VAL B 1 5 ? -27.701 0.705 -15.825 1.00 0.00 5 VAL B C 15
ATOM 23828 O O . VAL B 1 5 ? -26.515 0.446 -15.617 1.00 0.00 5 VAL B O 15
ATOM 23841 N N . ARG B 1 6 ? -28.611 -0.273 -15.966 1.00 0.00 6 ARG B N 15
ATOM 23842 C CA . ARG B 1 6 ? -28.235 -1.694 -15.948 1.00 0.00 6 ARG B CA 15
ATOM 23843 C C . ARG B 1 6 ? -28.016 -2.212 -17.368 1.00 0.00 6 ARG B C 15
ATOM 23844 O O . ARG B 1 6 ? -27.183 -3.097 -17.549 1.00 0.00 6 ARG B O 15
ATOM 23865 N N . LYS B 1 7 ? -28.720 -1.680 -18.379 1.00 0.00 7 LYS B N 15
ATOM 23866 C CA . LYS B 1 7 ? -28.539 -2.127 -19.764 1.00 0.00 7 LYS B CA 15
ATOM 23867 C C . LYS B 1 7 ? -27.083 -1.913 -20.167 1.00 0.00 7 LYS B C 15
ATOM 23868 O O . LYS B 1 7 ? -26.526 -2.715 -20.913 1.00 0.00 7 LYS B O 15
ATOM 23887 N N . LYS B 1 8 ? -26.472 -0.811 -19.730 1.00 0.00 8 LYS B N 15
ATOM 23888 C CA . LYS B 1 8 ? -25.083 -0.470 -19.989 1.00 0.00 8 LYS B CA 15
ATOM 23889 C C . LYS B 1 8 ? -24.659 0.547 -18.934 1.00 0.00 8 LYS B C 15
ATOM 23890 O O . LYS B 1 8 ? -25.500 1.273 -18.414 1.00 0.00 8 LYS B O 15
ATOM 23909 N N . SER B 1 9 ? -23.367 0.627 -18.654 1.00 0.00 9 SER B N 15
ATOM 23910 C CA . SER B 1 9 ? -22.608 1.471 -17.740 1.00 0.00 9 SER B CA 15
ATOM 23911 C C . SER B 1 9 ? -21.958 0.613 -16.654 1.00 0.00 9 SER B C 15
ATOM 23912 O O . SER B 1 9 ? -22.550 -0.358 -16.177 1.00 0.00 9 SER B O 15
ATOM 23920 N N . GLU B 1 10 ? -20.769 1.019 -16.212 1.00 0.00 10 GLU B N 15
ATOM 23921 C CA . GLU B 1 10 ? -19.972 0.344 -15.200 1.00 0.00 10 GLU B CA 15
ATOM 23922 C C . GLU B 1 10 ? -19.180 1.412 -14.435 1.00 0.00 10 GLU B C 15
ATOM 23923 O O . GLU B 1 10 ? -18.035 1.710 -14.772 1.00 0.00 10 GLU B O 15
ATOM 23935 N N . VAL B 1 11 ? -19.782 2.026 -13.412 1.00 0.00 11 VAL B N 15
ATOM 23936 C CA . VAL B 1 11 ? -19.144 3.077 -12.614 1.00 0.00 11 VAL B CA 15
ATOM 23937 C C . VAL B 1 11 ? -19.218 2.668 -11.142 1.00 0.00 11 VAL B C 15
ATOM 23938 O O . VAL B 1 11 ? -20.124 3.075 -10.410 1.00 0.00 11 VAL B O 15
ATOM 23951 N N . ARG B 1 12 ? -18.290 1.811 -10.704 1.00 0.00 12 ARG B N 15
ATOM 23952 C CA . ARG B 1 12 ? -18.209 1.317 -9.329 1.00 0.00 12 ARG B CA 15
ATOM 23953 C C . ARG B 1 12 ? -16.740 1.141 -8.970 1.00 0.00 12 ARG B C 15
ATOM 23954 O O . ARG B 1 12 ? -16.140 0.139 -9.372 1.00 0.00 12 ARG B O 15
ATOM 23975 N N . GLN B 1 13 ? -16.144 2.089 -8.247 1.00 0.00 13 GLN B N 15
ATOM 23976 C CA . GLN B 1 13 ? -14.743 2.019 -7.818 1.00 0.00 13 GLN B CA 15
ATOM 23977 C C . GLN B 1 13 ? -14.625 2.398 -6.338 1.00 0.00 13 GLN B C 15
ATOM 23978 O O . GLN B 1 13 ? -13.636 2.995 -5.922 1.00 0.00 13 GLN B O 15
ATOM 23992 N N . LYS B 1 14 ? -15.633 2.007 -5.543 1.00 0.00 14 LYS B N 15
ATOM 23993 C CA . LYS B 1 14 ? -15.773 2.223 -4.094 1.00 0.00 14 LYS B CA 15
ATOM 23994 C C . LYS B 1 14 ? -14.514 1.893 -3.287 1.00 0.00 14 LYS B C 15
ATOM 23995 O O . LYS B 1 14 ? -14.386 2.342 -2.155 1.00 0.00 14 LYS B O 15
ATOM 24014 N N . THR B 1 15 ? -13.655 1.033 -3.818 1.00 0.00 15 THR B N 15
ATOM 24015 C CA . THR B 1 15 ? -12.399 0.616 -3.247 1.00 0.00 15 THR B CA 15
ATOM 24016 C C . THR B 1 15 ? -11.401 1.774 -3.437 1.00 0.00 15 THR B C 15
ATOM 24017 O O . THR B 1 15 ? -11.779 2.948 -3.507 1.00 0.00 15 THR B O 15
ATOM 24028 N N . VAL B 1 16 ? -10.113 1.462 -3.480 1.00 0.00 16 VAL B N 15
ATOM 24029 C CA . VAL B 1 16 ? -9.037 2.417 -3.650 1.00 0.00 16 VAL B CA 15
ATOM 24030 C C . VAL B 1 16 ? -8.049 1.795 -4.618 1.00 0.00 16 VAL B C 15
ATOM 24031 O O . VAL B 1 16 ? -7.944 0.568 -4.694 1.00 0.00 16 VAL B O 15
ATOM 24044 N N . VAL B 1 17 ? -7.315 2.630 -5.339 1.00 0.00 17 VAL B N 15
ATOM 24045 C CA . VAL B 1 17 ? -6.301 2.199 -6.268 1.00 0.00 17 VAL B CA 15
ATOM 24046 C C . VAL B 1 17 ? -5.177 3.218 -6.105 1.00 0.00 17 VAL B C 15
ATOM 24047 O O . VAL B 1 17 ? -5.336 4.389 -6.456 1.00 0.00 17 VAL B O 15
ATOM 24060 N N . ARG B 1 18 ? -4.101 2.832 -5.423 1.00 0.00 18 ARG B N 15
ATOM 24061 C CA . ARG B 1 18 ? -2.959 3.714 -5.181 1.00 0.00 18 ARG B CA 15
ATOM 24062 C C . ARG B 1 18 ? -1.675 2.912 -5.085 1.00 0.00 18 ARG B C 15
ATOM 24063 O O . ARG B 1 18 ? -1.696 1.741 -4.699 1.00 0.00 18 ARG B O 15
ATOM 24084 N N . THR B 1 19 ? -0.563 3.553 -5.420 1.00 0.00 19 THR B N 15
ATOM 24085 C CA . THR B 1 19 ? 0.769 2.970 -5.409 1.00 0.00 19 THR B CA 15
ATOM 24086 C C . THR B 1 19 ? 1.486 3.415 -4.131 1.00 0.00 19 THR B C 15
ATOM 24087 O O . THR B 1 19 ? 1.299 4.553 -3.689 1.00 0.00 19 THR B O 15
ATOM 24098 N N . LEU B 1 20 ? 2.325 2.567 -3.536 1.00 0.00 20 LEU B N 15
ATOM 24099 C CA . LEU B 1 20 ? 3.078 2.897 -2.328 1.00 0.00 20 LEU B CA 15
ATOM 24100 C C . LEU B 1 20 ? 4.510 2.430 -2.534 1.00 0.00 20 LEU B C 15
ATOM 24101 O O . LEU B 1 20 ? 4.768 1.238 -2.692 1.00 0.00 20 LEU B O 15
ATOM 24117 N N . ARG B 1 21 ? 5.428 3.391 -2.619 1.00 0.00 21 ARG B N 15
ATOM 24118 C CA . ARG B 1 21 ? 6.852 3.158 -2.809 1.00 0.00 21 ARG B CA 15
ATOM 24119 C C . ARG B 1 21 ? 7.481 2.847 -1.459 1.00 0.00 21 ARG B C 15
ATOM 24120 O O . ARG B 1 21 ? 7.420 3.704 -0.574 1.00 0.00 21 ARG B O 15
ATOM 24141 N N . PHE B 1 22 ? 8.059 1.666 -1.257 1.00 0.00 22 PHE B N 15
ATOM 24142 C CA . PHE B 1 22 ? 8.702 1.289 0.016 1.00 0.00 22 PHE B CA 15
ATOM 24143 C C . PHE B 1 22 ? 10.195 1.139 -0.226 1.00 0.00 22 PHE B C 15
ATOM 24144 O O . PHE B 1 22 ? 10.586 0.946 -1.377 1.00 0.00 22 PHE B O 15
ATOM 24161 N N . SER B 1 23 ? 11.040 1.286 0.794 1.00 0.00 23 SER B N 15
ATOM 24162 C CA . SER B 1 23 ? 12.486 1.138 0.601 1.00 0.00 23 SER B CA 15
ATOM 24163 C C . SER B 1 23 ? 12.823 -0.360 0.733 1.00 0.00 23 SER B C 15
ATOM 24164 O O . SER B 1 23 ? 11.978 -1.118 1.216 1.00 0.00 23 SER B O 15
ATOM 24172 N N . PRO B 1 24 ? 14.035 -0.817 0.369 1.00 0.00 24 PRO B N 15
ATOM 24173 C CA . PRO B 1 24 ? 14.377 -2.233 0.458 1.00 0.00 24 PRO B CA 15
ATOM 24174 C C . PRO B 1 24 ? 14.344 -2.763 1.891 1.00 0.00 24 PRO B C 15
ATOM 24175 O O . PRO B 1 24 ? 14.021 -3.930 2.082 1.00 0.00 24 PRO B O 15
ATOM 24186 N N . VAL B 1 25 ? 14.693 -1.933 2.878 1.00 0.00 25 VAL B N 15
ATOM 24187 C CA . VAL B 1 25 ? 14.700 -2.297 4.289 1.00 0.00 25 VAL B CA 15
ATOM 24188 C C . VAL B 1 25 ? 13.259 -2.509 4.753 1.00 0.00 25 VAL B C 15
ATOM 24189 O O . VAL B 1 25 ? 12.927 -3.609 5.179 1.00 0.00 25 VAL B O 15
ATOM 24202 N N . GLU B 1 26 ? 12.398 -1.501 4.599 1.00 0.00 26 GLU B N 15
ATOM 24203 C CA . GLU B 1 26 ? 11.000 -1.567 5.003 1.00 0.00 26 GLU B CA 15
ATOM 24204 C C . GLU B 1 26 ? 10.299 -2.761 4.355 1.00 0.00 26 GLU B C 15
ATOM 24205 O O . GLU B 1 26 ? 9.527 -3.457 5.011 1.00 0.00 26 GLU B O 15
ATOM 24217 N N . ASP B 1 27 ? 10.568 -2.991 3.069 1.00 0.00 27 ASP B N 15
ATOM 24218 C CA . ASP B 1 27 ? 10.002 -4.102 2.316 1.00 0.00 27 ASP B CA 15
ATOM 24219 C C . ASP B 1 27 ? 10.472 -5.420 2.905 1.00 0.00 27 ASP B C 15
ATOM 24220 O O . ASP B 1 27 ? 9.659 -6.318 3.078 1.00 0.00 27 ASP B O 15
ATOM 24229 N N . GLU B 1 28 ? 11.762 -5.538 3.221 1.00 0.00 28 GLU B N 15
ATOM 24230 C CA . GLU B 1 28 ? 12.331 -6.742 3.794 1.00 0.00 28 GLU B CA 15
ATOM 24231 C C . GLU B 1 28 ? 11.612 -7.066 5.107 1.00 0.00 28 GLU B C 15
ATOM 24232 O O . GLU B 1 28 ? 11.188 -8.204 5.311 1.00 0.00 28 GLU B O 15
ATOM 24244 N N . THR B 1 29 ? 11.474 -6.069 5.983 1.00 0.00 29 THR B N 15
ATOM 24245 C CA . THR B 1 29 ? 10.820 -6.184 7.274 1.00 0.00 29 THR B CA 15
ATOM 24246 C C . THR B 1 29 ? 9.368 -6.638 7.079 1.00 0.00 29 THR B C 15
ATOM 24247 O O . THR B 1 29 ? 8.968 -7.654 7.649 1.00 0.00 29 THR B O 15
ATOM 24258 N N . ILE B 1 30 ? 8.584 -5.923 6.265 1.00 0.00 30 ILE B N 15
ATOM 24259 C CA . ILE B 1 30 ? 7.185 -6.259 6.015 1.00 0.00 30 ILE B CA 15
ATOM 24260 C C . ILE B 1 30 ? 7.071 -7.659 5.418 1.00 0.00 30 ILE B C 15
ATOM 24261 O O . ILE B 1 30 ? 6.201 -8.428 5.813 1.00 0.00 30 ILE B O 15
ATOM 24277 N N . ARG B 1 31 ? 7.910 -7.993 4.440 1.00 0.00 31 ARG B N 15
ATOM 24278 C CA . ARG B 1 31 ? 7.892 -9.287 3.777 1.00 0.00 31 ARG B CA 15
ATOM 24279 C C . ARG B 1 31 ? 8.116 -10.409 4.779 1.00 0.00 31 ARG B C 15
ATOM 24280 O O . ARG B 1 31 ? 7.362 -11.387 4.758 1.00 0.00 31 ARG B O 15
ATOM 24301 N N . LYS B 1 32 ? 9.131 -10.270 5.639 1.00 0.00 32 LYS B N 15
ATOM 24302 C CA . LYS B 1 32 ? 9.431 -11.270 6.651 1.00 0.00 32 LYS B CA 15
ATOM 24303 C C . LYS B 1 32 ? 8.267 -11.388 7.609 1.00 0.00 32 LYS B C 15
ATOM 24304 O O . LYS B 1 32 ? 7.831 -12.499 7.881 1.00 0.00 32 LYS B O 15
ATOM 24323 N N . LYS B 1 33 ? 7.781 -10.267 8.148 1.00 0.00 33 LYS B N 15
ATOM 24324 C CA . LYS B 1 33 ? 6.695 -10.285 9.113 1.00 0.00 33 LYS B CA 15
ATOM 24325 C C . LYS B 1 33 ? 5.417 -10.856 8.531 1.00 0.00 33 LYS B C 15
ATOM 24326 O O . LYS B 1 33 ? 4.745 -11.611 9.221 1.00 0.00 33 LYS B O 15
ATOM 24345 N N . ALA B 1 34 ? 5.100 -10.553 7.275 1.00 0.00 34 ALA B N 15
ATOM 24346 C CA . ALA B 1 34 ? 3.918 -11.073 6.615 1.00 0.00 34 ALA B CA 15
ATOM 24347 C C . ALA B 1 34 ? 3.995 -12.600 6.628 1.00 0.00 34 ALA B C 15
ATOM 24348 O O . ALA B 1 34 ? 3.078 -13.282 7.089 1.00 0.00 34 ALA B O 15
ATOM 24355 N N . GLU B 1 35 ? 5.117 -13.135 6.148 1.00 0.00 35 GLU B N 15
ATOM 24356 C CA . GLU B 1 35 ? 5.303 -14.581 6.083 1.00 0.00 35 GLU B CA 15
ATOM 24357 C C . GLU B 1 35 ? 5.419 -15.233 7.466 1.00 0.00 35 GLU B C 15
ATOM 24358 O O . GLU B 1 35 ? 4.910 -16.338 7.672 1.00 0.00 35 GLU B O 15
ATOM 24370 N N . ASP B 1 36 ? 6.033 -14.545 8.427 1.00 0.00 36 ASP B N 15
ATOM 24371 C CA . ASP B 1 36 ? 6.221 -15.004 9.798 1.00 0.00 36 ASP B CA 15
ATOM 24372 C C . ASP B 1 36 ? 4.859 -15.134 10.464 1.00 0.00 36 ASP B C 15
ATOM 24373 O O . ASP B 1 36 ? 4.609 -16.101 11.184 1.00 0.00 36 ASP B O 15
ATOM 24382 N N . SER B 1 37 ? 3.970 -14.173 10.206 1.00 0.00 37 SER B N 15
ATOM 24383 C CA . SER B 1 37 ? 2.622 -14.177 10.741 1.00 0.00 37 SER B CA 15
ATOM 24384 C C . SER B 1 37 ? 1.721 -15.117 9.927 1.00 0.00 37 SER B C 15
ATOM 24385 O O . SER B 1 37 ? 0.623 -15.457 10.372 1.00 0.00 37 SER B O 15
ATOM 24393 N N . GLY B 1 38 ? 2.164 -15.570 8.752 1.00 0.00 38 GLY B N 15
ATOM 24394 C CA . GLY B 1 38 ? 1.421 -16.477 7.899 1.00 0.00 38 GLY B CA 15
ATOM 24395 C C . GLY B 1 38 ? 0.323 -15.819 7.073 1.00 0.00 38 GLY B C 15
ATOM 24396 O O . GLY B 1 38 ? -0.637 -16.507 6.728 1.00 0.00 38 GLY B O 15
ATOM 24400 N N . LEU B 1 39 ? 0.392 -14.514 6.792 1.00 0.00 39 LEU B N 15
ATOM 24401 C CA . LEU B 1 39 ? -0.591 -13.791 6.000 1.00 0.00 39 LEU B CA 15
ATOM 24402 C C . LEU B 1 39 ? 0.176 -13.171 4.837 1.00 0.00 39 LEU B C 15
ATOM 24403 O O . LEU B 1 39 ? 1.356 -12.846 4.963 1.00 0.00 39 LEU B O 15
ATOM 24419 N N . THR B 1 40 ? -0.447 -13.038 3.676 1.00 0.00 40 THR B N 15
ATOM 24420 C CA . THR B 1 40 ? 0.210 -12.440 2.514 1.00 0.00 40 THR B CA 15
ATOM 24421 C C . THR B 1 40 ? 0.520 -10.976 2.839 1.00 0.00 40 THR B C 15
ATOM 24422 O O . THR B 1 40 ? -0.214 -10.350 3.599 1.00 0.00 40 THR B O 15
ATOM 24433 N N . VAL B 1 41 ? 1.555 -10.386 2.232 1.00 0.00 41 VAL B N 15
ATOM 24434 C CA . VAL B 1 41 ? 1.942 -8.989 2.451 1.00 0.00 41 VAL B CA 15
ATOM 24435 C C . VAL B 1 41 ? 0.729 -8.062 2.308 1.00 0.00 41 VAL B C 15
ATOM 24436 O O . VAL B 1 41 ? 0.526 -7.195 3.153 1.00 0.00 41 VAL B O 15
ATOM 24449 N N . SER B 1 42 ? -0.110 -8.239 1.283 1.00 0.00 42 SER B N 15
ATOM 24450 C CA . SER B 1 42 ? -1.278 -7.379 1.103 1.00 0.00 42 SER B CA 15
ATOM 24451 C C . SER B 1 42 ? -2.231 -7.448 2.313 1.00 0.00 42 SER B C 15
ATOM 24452 O O . SER B 1 42 ? -2.861 -6.446 2.661 1.00 0.00 42 SER B O 15
ATOM 24460 N N . ALA B 1 43 ? -2.360 -8.628 2.931 1.00 0.00 43 ALA B N 15
ATOM 24461 C CA . ALA B 1 43 ? -3.192 -8.850 4.103 1.00 0.00 43 ALA B CA 15
ATOM 24462 C C . ALA B 1 43 ? -2.481 -8.270 5.321 1.00 0.00 43 ALA B C 15
ATOM 24463 O O . ALA B 1 43 ? -3.124 -7.605 6.116 1.00 0.00 43 ALA B O 15
ATOM 24470 N N . TYR B 1 44 ? -1.170 -8.482 5.462 1.00 0.00 44 TYR B N 15
ATOM 24471 C CA . TYR B 1 44 ? -0.373 -7.964 6.566 1.00 0.00 44 TYR B CA 15
ATOM 24472 C C . TYR B 1 44 ? -0.545 -6.441 6.626 1.00 0.00 44 TYR B C 15
ATOM 24473 O O . TYR B 1 44 ? -0.866 -5.897 7.677 1.00 0.00 44 TYR B O 15
ATOM 24491 N N . ILE B 1 45 ? -0.415 -5.760 5.483 1.00 0.00 45 ILE B N 15
ATOM 24492 C CA . ILE B 1 45 ? -0.556 -4.314 5.383 1.00 0.00 45 ILE B CA 15
ATOM 24493 C C . ILE B 1 45 ? -1.954 -3.852 5.795 1.00 0.00 45 ILE B C 15
ATOM 24494 O O . ILE B 1 45 ? -2.063 -2.970 6.642 1.00 0.00 45 ILE B O 15
ATOM 24510 N N . ARG B 1 46 ? -3.019 -4.374 5.169 1.00 0.00 46 ARG B N 15
ATOM 24511 C CA . ARG B 1 46 ? -4.375 -3.946 5.523 1.00 0.00 46 ARG B CA 15
ATOM 24512 C C . ARG B 1 46 ? -4.636 -4.228 6.999 1.00 0.00 46 ARG B C 15
ATOM 24513 O O . ARG B 1 46 ? -5.147 -3.354 7.684 1.00 0.00 46 ARG B O 15
ATOM 24534 N N . ASN B 1 47 ? -4.247 -5.404 7.485 1.00 0.00 47 ASN B N 15
ATOM 24535 C CA . ASN B 1 47 ? -4.424 -5.816 8.865 1.00 0.00 47 ASN B CA 15
ATOM 24536 C C . ASN B 1 47 ? -3.774 -4.817 9.813 1.00 0.00 47 ASN B C 15
ATOM 24537 O O . ASN B 1 47 ? -4.485 -4.206 10.609 1.00 0.00 47 ASN B O 15
ATOM 24548 N N . ALA B 1 48 ? -2.463 -4.606 9.688 1.00 0.00 48 ALA B N 15
ATOM 24549 C CA . ALA B 1 48 ? -1.707 -3.698 10.544 1.00 0.00 48 ALA B CA 15
ATOM 24550 C C . ALA B 1 48 ? -2.220 -2.258 10.507 1.00 0.00 48 ALA B C 15
ATOM 24551 O O . ALA B 1 48 ? -2.116 -1.537 11.494 1.00 0.00 48 ALA B O 15
ATOM 24558 N N . ALA B 1 49 ? -2.760 -1.821 9.369 1.00 0.00 49 ALA B N 15
ATOM 24559 C CA . ALA B 1 49 ? -3.268 -0.470 9.212 1.00 0.00 49 ALA B CA 15
ATOM 24560 C C . ALA B 1 49 ? -4.654 -0.256 9.828 1.00 0.00 49 ALA B C 15
ATOM 24561 O O . ALA B 1 49 ? -4.952 0.842 10.296 1.00 0.00 49 ALA B O 15
ATOM 24568 N N . LEU B 1 50 ? -5.527 -1.257 9.791 1.00 0.00 50 LEU B N 15
ATOM 24569 C CA . LEU B 1 50 ? -6.881 -1.138 10.334 1.00 0.00 50 LEU B CA 15
ATOM 24570 C C . LEU B 1 50 ? -6.920 -1.332 11.840 1.00 0.00 50 LEU B C 15
ATOM 24571 O O . LEU B 1 50 ? -7.752 -0.731 12.526 1.00 0.00 50 LEU B O 15
ATOM 24587 N N . ASN B 1 51 ? -6.058 -2.221 12.317 1.00 0.00 51 ASN B N 15
ATOM 24588 C CA . ASN B 1 51 ? -5.919 -2.588 13.726 1.00 0.00 51 ASN B CA 15
ATOM 24589 C C . ASN B 1 51 ? -5.319 -1.506 14.613 1.00 0.00 51 ASN B C 15
ATOM 24590 O O . ASN B 1 51 ? -5.096 -1.833 15.801 1.00 0.00 51 ASN B O 15
ATOM 24601 N N . SER A 1 1 ? 32.804 12.585 8.079 1.00 0.00 1 SER A N 16
ATOM 24602 C CA . SER A 1 1 ? 32.915 13.590 7.011 1.00 0.00 1 SER A CA 16
ATOM 24603 C C . SER A 1 1 ? 32.486 12.852 5.762 1.00 0.00 1 SER A C 16
ATOM 24604 O O . SER A 1 1 ? 33.259 12.102 5.177 1.00 0.00 1 SER A O 16
ATOM 24612 N N . ASP A 1 2 ? 31.210 13.000 5.450 1.00 0.00 2 ASP A N 16
ATOM 24613 C CA . ASP A 1 2 ? 30.452 12.406 4.363 1.00 0.00 2 ASP A CA 16
ATOM 24614 C C . ASP A 1 2 ? 29.107 13.141 4.371 1.00 0.00 2 ASP A C 16
ATOM 24615 O O . ASP A 1 2 ? 28.938 14.093 5.142 1.00 0.00 2 ASP A O 16
ATOM 24624 N N . SER A 1 3 ? 28.148 12.724 3.551 1.00 0.00 3 SER A N 16
ATOM 24625 C CA . SER A 1 3 ? 26.838 13.341 3.513 1.00 0.00 3 SER A CA 16
ATOM 24626 C C . SER A 1 3 ? 25.795 12.248 3.251 1.00 0.00 3 SER A C 16
ATOM 24627 O O . SER A 1 3 ? 25.836 11.553 2.232 1.00 0.00 3 SER A O 16
ATOM 24635 N N . ALA A 1 4 ? 24.865 12.044 4.189 1.00 0.00 4 ALA A N 16
ATOM 24636 C CA . ALA A 1 4 ? 23.796 11.052 4.065 1.00 0.00 4 ALA A CA 16
ATOM 24637 C C . ALA A 1 4 ? 22.853 11.389 2.897 1.00 0.00 4 ALA A C 16
ATOM 24638 O O . ALA A 1 4 ? 22.089 10.542 2.446 1.00 0.00 4 ALA A O 16
ATOM 24645 N N . VAL A 1 5 ? 22.917 12.615 2.375 1.00 0.00 5 VAL A N 16
ATOM 24646 C CA . VAL A 1 5 ? 22.115 13.113 1.265 1.00 0.00 5 VAL A CA 16
ATOM 24647 C C . VAL A 1 5 ? 22.394 12.392 -0.066 1.00 0.00 5 VAL A C 16
ATOM 24648 O O . VAL A 1 5 ? 21.595 12.519 -0.999 1.00 0.00 5 VAL A O 16
ATOM 24661 N N . ARG A 1 6 ? 23.524 11.683 -0.191 1.00 0.00 6 ARG A N 16
ATOM 24662 C CA . ARG A 1 6 ? 23.890 10.987 -1.422 1.00 0.00 6 ARG A CA 16
ATOM 24663 C C . ARG A 1 6 ? 22.930 9.844 -1.764 1.00 0.00 6 ARG A C 16
ATOM 24664 O O . ARG A 1 6 ? 22.146 9.379 -0.933 1.00 0.00 6 ARG A O 16
ATOM 24685 N N . LYS A 1 7 ? 23.055 9.345 -2.994 1.00 0.00 7 LYS A N 16
ATOM 24686 C CA . LYS A 1 7 ? 22.276 8.256 -3.570 1.00 0.00 7 LYS A CA 16
ATOM 24687 C C . LYS A 1 7 ? 23.246 7.145 -3.972 1.00 0.00 7 LYS A C 16
ATOM 24688 O O . LYS A 1 7 ? 23.482 6.925 -5.160 1.00 0.00 7 LYS A O 16
ATOM 24707 N N . LYS A 1 8 ? 23.867 6.469 -2.999 1.00 0.00 8 LYS A N 16
ATOM 24708 C CA . LYS A 1 8 ? 24.818 5.391 -3.278 1.00 0.00 8 LYS A CA 16
ATOM 24709 C C . LYS A 1 8 ? 24.124 4.194 -3.917 1.00 0.00 8 LYS A C 16
ATOM 24710 O O . LYS A 1 8 ? 24.621 3.678 -4.923 1.00 0.00 8 LYS A O 16
ATOM 24729 N N . SER A 1 9 ? 23.052 3.708 -3.297 1.00 0.00 9 SER A N 16
ATOM 24730 C CA . SER A 1 9 ? 22.317 2.570 -3.813 1.00 0.00 9 SER A CA 16
ATOM 24731 C C . SER A 1 9 ? 21.411 2.989 -4.961 1.00 0.00 9 SER A C 16
ATOM 24732 O O . SER A 1 9 ? 20.918 4.118 -5.005 1.00 0.00 9 SER A O 16
ATOM 24740 N N . GLU A 1 10 ? 21.123 2.024 -5.826 1.00 0.00 10 GLU A N 16
ATOM 24741 C CA . GLU A 1 10 ? 20.253 2.156 -6.986 1.00 0.00 10 GLU A CA 16
ATOM 24742 C C . GLU A 1 10 ? 19.506 0.863 -7.316 1.00 0.00 10 GLU A C 16
ATOM 24743 O O . GLU A 1 10 ? 18.611 0.858 -8.159 1.00 0.00 10 GLU A O 16
ATOM 24755 N N . VAL A 1 11 ? 19.847 -0.213 -6.616 1.00 0.00 11 VAL A N 16
ATOM 24756 C CA . VAL A 1 11 ? 19.297 -1.555 -6.740 1.00 0.00 11 VAL A CA 16
ATOM 24757 C C . VAL A 1 11 ? 17.779 -1.502 -6.583 1.00 0.00 11 VAL A C 16
ATOM 24758 O O . VAL A 1 11 ? 17.298 -1.005 -5.566 1.00 0.00 11 VAL A O 16
ATOM 24771 N N . ARG A 1 12 ? 17.021 -1.968 -7.586 1.00 0.00 12 ARG A N 16
ATOM 24772 C CA . ARG A 1 12 ? 15.551 -1.979 -7.562 1.00 0.00 12 ARG A CA 16
ATOM 24773 C C . ARG A 1 12 ? 14.990 -0.592 -7.188 1.00 0.00 12 ARG A C 16
ATOM 24774 O O . ARG A 1 12 ? 13.973 -0.488 -6.506 1.00 0.00 12 ARG A O 16
ATOM 24795 N N . GLN A 1 13 ? 15.626 0.506 -7.629 1.00 0.00 13 GLN A N 16
ATOM 24796 C CA . GLN A 1 13 ? 15.196 1.873 -7.303 1.00 0.00 13 GLN A CA 16
ATOM 24797 C C . GLN A 1 13 ? 15.193 2.128 -5.794 1.00 0.00 13 GLN A C 16
ATOM 24798 O O . GLN A 1 13 ? 14.617 3.130 -5.361 1.00 0.00 13 GLN A O 16
ATOM 24812 N N . LYS A 1 14 ? 15.923 1.312 -5.012 1.00 0.00 14 LYS A N 16
ATOM 24813 C CA . LYS A 1 14 ? 16.050 1.328 -3.551 1.00 0.00 14 LYS A CA 16
ATOM 24814 C C . LYS A 1 14 ? 14.666 1.512 -2.943 1.00 0.00 14 LYS A C 16
ATOM 24815 O O . LYS A 1 14 ? 14.467 2.253 -1.979 1.00 0.00 14 LYS A O 16
ATOM 24834 N N . THR A 1 15 ? 13.690 0.862 -3.558 1.00 0.00 15 THR A N 16
ATOM 24835 C CA . THR A 1 15 ? 12.310 0.920 -3.175 1.00 0.00 15 THR A CA 16
ATOM 24836 C C . THR A 1 15 ? 11.575 -0.289 -3.765 1.00 0.00 15 THR A C 16
ATOM 24837 O O . THR A 1 15 ? 12.198 -1.260 -4.192 1.00 0.00 15 THR A O 16
ATOM 24848 N N . VAL A 1 16 ? 10.249 -0.227 -3.732 1.00 0.00 16 VAL A N 16
ATOM 24849 C CA . VAL A 1 16 ? 9.300 -1.194 -4.244 1.00 0.00 16 VAL A CA 16
ATOM 24850 C C . VAL A 1 16 ? 8.180 -0.341 -4.828 1.00 0.00 16 VAL A C 16
ATOM 24851 O O . VAL A 1 16 ? 7.931 0.753 -4.315 1.00 0.00 16 VAL A O 16
ATOM 24864 N N . VAL A 1 17 ? 7.482 -0.805 -5.854 1.00 0.00 17 VAL A N 16
ATOM 24865 C CA . VAL A 1 17 ? 6.379 -0.079 -6.451 1.00 0.00 17 VAL A CA 16
ATOM 24866 C C . VAL A 1 17 ? 5.357 -1.120 -6.890 1.00 0.00 17 VAL A C 16
ATOM 24867 O O . VAL A 1 17 ? 5.636 -1.987 -7.721 1.00 0.00 17 VAL A O 16
ATOM 24880 N N . ARG A 1 18 ? 4.193 -1.104 -6.252 1.00 0.00 18 ARG A N 16
ATOM 24881 C CA . ARG A 1 18 ? 3.095 -2.012 -6.541 1.00 0.00 18 ARG A CA 16
ATOM 24882 C C . ARG A 1 18 ? 1.808 -1.246 -6.269 1.00 0.00 18 ARG A C 16
ATOM 24883 O O . ARG A 1 18 ? 1.814 -0.205 -5.603 1.00 0.00 18 ARG A O 16
ATOM 24904 N N . THR A 1 19 ? 0.717 -1.752 -6.813 1.00 0.00 19 THR A N 16
ATOM 24905 C CA . THR A 1 19 ? -0.606 -1.203 -6.644 1.00 0.00 19 THR A CA 16
ATOM 24906 C C . THR A 1 19 ? -1.191 -1.961 -5.451 1.00 0.00 19 THR A C 16
ATOM 24907 O O . THR A 1 19 ? -1.047 -3.185 -5.372 1.00 0.00 19 THR A O 16
ATOM 24918 N N . LEU A 1 20 ? -1.805 -1.267 -4.499 1.00 0.00 20 LEU A N 16
ATOM 24919 C CA . LEU A 1 20 ? -2.436 -1.859 -3.329 1.00 0.00 20 LEU A CA 16
ATOM 24920 C C . LEU A 1 20 ? -3.930 -1.545 -3.461 1.00 0.00 20 LEU A C 16
ATOM 24921 O O . LEU A 1 20 ? -4.309 -0.638 -4.214 1.00 0.00 20 LEU A O 16
ATOM 24937 N N . ARG A 1 21 ? -4.781 -2.306 -2.774 1.00 0.00 21 ARG A N 16
ATOM 24938 C CA . ARG A 1 21 ? -6.228 -2.138 -2.798 1.00 0.00 21 ARG A CA 16
ATOM 24939 C C . ARG A 1 21 ? -6.753 -2.067 -1.382 1.00 0.00 21 ARG A C 16
ATOM 24940 O O . ARG A 1 21 ? -6.170 -2.677 -0.483 1.00 0.00 21 ARG A O 16
ATOM 24961 N N . PHE A 1 22 ? -7.851 -1.342 -1.195 1.00 0.00 22 PHE A N 16
ATOM 24962 C CA . PHE A 1 22 ? -8.504 -1.180 0.099 1.00 0.00 22 PHE A CA 16
ATOM 24963 C C . PHE A 1 22 ? -10.000 -1.176 -0.141 1.00 0.00 22 PHE A C 16
ATOM 24964 O O . PHE A 1 22 ? -10.410 -0.742 -1.212 1.00 0.00 22 PHE A O 16
ATOM 24981 N N . SER A 1 23 ? -10.804 -1.639 0.811 1.00 0.00 23 SER A N 16
ATOM 24982 C CA . SER A 1 23 ? -12.265 -1.715 0.715 1.00 0.00 23 SER A CA 16
ATOM 24983 C C . SER A 1 23 ? -12.922 -0.375 1.134 1.00 0.00 23 SER A C 16
ATOM 24984 O O . SER A 1 23 ? -12.186 0.587 1.388 1.00 0.00 23 SER A O 16
ATOM 24992 N N . PRO A 1 24 ? -14.269 -0.229 1.211 1.00 0.00 24 PRO A N 16
ATOM 24993 C CA . PRO A 1 24 ? -14.868 1.045 1.597 1.00 0.00 24 PRO A CA 16
ATOM 24994 C C . PRO A 1 24 ? -14.524 1.392 3.044 1.00 0.00 24 PRO A C 16
ATOM 24995 O O . PRO A 1 24 ? -13.949 2.452 3.292 1.00 0.00 24 PRO A O 16
ATOM 25006 N N . VAL A 1 25 ? -14.825 0.493 3.983 1.00 0.00 25 VAL A N 16
ATOM 25007 C CA . VAL A 1 25 ? -14.555 0.701 5.400 1.00 0.00 25 VAL A CA 16
ATOM 25008 C C . VAL A 1 25 ? -13.049 0.853 5.640 1.00 0.00 25 VAL A C 16
ATOM 25009 O O . VAL A 1 25 ? -12.649 1.719 6.413 1.00 0.00 25 VAL A O 16
ATOM 25022 N N . GLU A 1 26 ? -12.215 0.054 4.968 1.00 0.00 26 GLU A N 16
ATOM 25023 C CA . GLU A 1 26 ? -10.766 0.102 5.137 1.00 0.00 26 GLU A CA 16
ATOM 25024 C C . GLU A 1 26 ? -10.209 1.486 4.818 1.00 0.00 26 GLU A C 16
ATOM 25025 O O . GLU A 1 26 ? -9.441 2.037 5.602 1.00 0.00 26 GLU A O 16
ATOM 25037 N N . ASP A 1 27 ? -10.565 2.034 3.656 1.00 0.00 27 ASP A N 16
ATOM 25038 C CA . ASP A 1 27 ? -10.102 3.351 3.230 1.00 0.00 27 ASP A CA 16
ATOM 25039 C C . ASP A 1 27 ? -10.630 4.438 4.136 1.00 0.00 27 ASP A C 16
ATOM 25040 O O . ASP A 1 27 ? -9.873 5.304 4.553 1.00 0.00 27 ASP A O 16
ATOM 25049 N N . GLU A 1 28 ? -11.922 4.375 4.443 1.00 0.00 28 GLU A N 16
ATOM 25050 C CA . GLU A 1 28 ? -12.606 5.324 5.291 1.00 0.00 28 GLU A CA 16
ATOM 25051 C C . GLU A 1 28 ? -11.878 5.438 6.626 1.00 0.00 28 GLU A C 16
ATOM 25052 O O . GLU A 1 28 ? -11.491 6.534 7.027 1.00 0.00 28 GLU A O 16
ATOM 25064 N N . THR A 1 29 ? -11.645 4.298 7.269 1.00 0.00 29 THR A N 16
ATOM 25065 C CA . THR A 1 29 ? -10.972 4.205 8.549 1.00 0.00 29 THR A CA 16
ATOM 25066 C C . THR A 1 29 ? -9.528 4.698 8.447 1.00 0.00 29 THR A C 16
ATOM 25067 O O . THR A 1 29 ? -9.143 5.580 9.214 1.00 0.00 29 THR A O 16
ATOM 25078 N N . ILE A 1 30 ? -8.733 4.153 7.517 1.00 0.00 30 ILE A N 16
ATOM 25079 C CA . ILE A 1 30 ? -7.336 4.541 7.345 1.00 0.00 30 ILE A CA 16
ATOM 25080 C C . ILE A 1 30 ? -7.226 6.044 7.122 1.00 0.00 30 ILE A C 16
ATOM 25081 O O . ILE A 1 30 ? -6.364 6.679 7.716 1.00 0.00 30 ILE A O 16
ATOM 25097 N N . ARG A 1 31 ? -8.076 6.618 6.276 1.00 0.00 31 ARG A N 16
ATOM 25098 C CA . ARG A 1 31 ? -8.064 8.042 5.979 1.00 0.00 31 ARG A CA 16
ATOM 25099 C C . ARG A 1 31 ? -8.363 8.851 7.235 1.00 0.00 31 ARG A C 16
ATOM 25100 O O . ARG A 1 31 ? -7.678 9.834 7.492 1.00 0.00 31 ARG A O 16
ATOM 25121 N N . LYS A 1 32 ? -9.372 8.447 8.007 1.00 0.00 32 LYS A N 16
ATOM 25122 C CA . LYS A 1 32 ? -9.765 9.138 9.230 1.00 0.00 32 LYS A CA 16
ATOM 25123 C C . LYS A 1 32 ? -8.628 9.102 10.234 1.00 0.00 32 LYS A C 16
ATOM 25124 O O . LYS A 1 32 ? -8.284 10.139 10.801 1.00 0.00 32 LYS A O 16
ATOM 25143 N N . LYS A 1 33 ? -8.056 7.920 10.466 1.00 0.00 33 LYS A N 16
ATOM 25144 C CA . LYS A 1 33 ? -6.972 7.747 11.410 1.00 0.00 33 LYS A CA 16
ATOM 25145 C C . LYS A 1 33 ? -5.762 8.565 10.969 1.00 0.00 33 LYS A C 16
ATOM 25146 O O . LYS A 1 33 ? -5.242 9.352 11.753 1.00 0.00 33 LYS A O 16
ATOM 25165 N N . ALA A 1 34 ? -5.351 8.413 9.709 1.00 0.00 34 ALA A N 16
ATOM 25166 C CA . ALA A 1 34 ? -4.198 9.100 9.144 1.00 0.00 34 ALA A CA 16
ATOM 25167 C C . ALA A 1 34 ? -4.324 10.625 9.263 1.00 0.00 34 ALA A C 16
ATOM 25168 O O . ALA A 1 34 ? -3.384 11.318 9.659 1.00 0.00 34 ALA A O 16
ATOM 25175 N N . GLU A 1 35 ? -5.480 11.176 8.898 1.00 0.00 35 GLU A N 16
ATOM 25176 C CA . GLU A 1 35 ? -5.746 12.611 8.942 1.00 0.00 35 GLU A CA 16
ATOM 25177 C C . GLU A 1 35 ? -5.819 13.113 10.390 1.00 0.00 35 GLU A C 16
ATOM 25178 O O . GLU A 1 35 ? -5.597 14.303 10.642 1.00 0.00 35 GLU A O 16
ATOM 25190 N N . ASP A 1 36 ? -6.099 12.226 11.349 1.00 0.00 36 ASP A N 16
ATOM 25191 C CA . ASP A 1 36 ? -6.207 12.571 12.762 1.00 0.00 36 ASP A CA 16
ATOM 25192 C C . ASP A 1 36 ? -4.844 12.490 13.435 1.00 0.00 36 ASP A C 16
ATOM 25193 O O . ASP A 1 36 ? -4.530 13.319 14.284 1.00 0.00 36 ASP A O 16
ATOM 25202 N N . SER A 1 37 ? -3.993 11.541 13.044 1.00 0.00 37 SER A N 16
ATOM 25203 C CA . SER A 1 37 ? -2.662 11.416 13.631 1.00 0.00 37 SER A CA 16
ATOM 25204 C C . SER A 1 37 ? -1.669 12.334 12.903 1.00 0.00 37 SER A C 16
ATOM 25205 O O . SER A 1 37 ? -0.556 12.550 13.385 1.00 0.00 37 SER A O 16
ATOM 25213 N N . GLY A 1 38 ? -2.067 12.896 11.756 1.00 0.00 38 GLY A N 16
ATOM 25214 C CA . GLY A 1 38 ? -1.269 13.784 10.925 1.00 0.00 38 GLY A CA 16
ATOM 25215 C C . GLY A 1 38 ? -0.391 13.023 9.934 1.00 0.00 38 GLY A C 16
ATOM 25216 O O . GLY A 1 38 ? 0.111 13.623 8.981 1.00 0.00 38 GLY A O 16
ATOM 25220 N N . LEU A 1 39 ? -0.214 11.712 10.122 1.00 0.00 39 LEU A N 16
ATOM 25221 C CA . LEU A 1 39 ? 0.593 10.855 9.278 1.00 0.00 39 LEU A CA 16
ATOM 25222 C C . LEU A 1 39 ? -0.228 10.645 8.033 1.00 0.00 39 LEU A C 16
ATOM 25223 O O . LEU A 1 39 ? -1.286 10.036 8.125 1.00 0.00 39 LEU A O 16
ATOM 25239 N N . THR A 1 40 ? 0.206 11.179 6.896 1.00 0.00 40 THR A N 16
ATOM 25240 C CA . THR A 1 40 ? -0.491 11.017 5.623 1.00 0.00 40 THR A CA 16
ATOM 25241 C C . THR A 1 40 ? -0.804 9.524 5.426 1.00 0.00 40 THR A C 16
ATOM 25242 O O . THR A 1 40 ? -0.068 8.662 5.905 1.00 0.00 40 THR A O 16
ATOM 25253 N N . VAL A 1 41 ? -1.858 9.188 4.685 1.00 0.00 41 VAL A N 16
ATOM 25254 C CA . VAL A 1 41 ? -2.301 7.822 4.411 1.00 0.00 41 VAL A CA 16
ATOM 25255 C C . VAL A 1 41 ? -1.136 6.909 4.001 1.00 0.00 41 VAL A C 16
ATOM 25256 O O . VAL A 1 41 ? -1.127 5.723 4.340 1.00 0.00 41 VAL A O 16
ATOM 25269 N N . SER A 1 42 ? -0.151 7.428 3.267 1.00 0.00 42 SER A N 16
ATOM 25270 C CA . SER A 1 42 ? 1.019 6.646 2.865 1.00 0.00 42 SER A CA 16
ATOM 25271 C C . SER A 1 42 ? 1.918 6.365 4.082 1.00 0.00 42 SER A C 16
ATOM 25272 O O . SER A 1 42 ? 2.367 5.233 4.275 1.00 0.00 42 SER A O 16
ATOM 25280 N N . ALA A 1 43 ? 2.211 7.401 4.877 1.00 0.00 43 ALA A N 16
ATOM 25281 C CA . ALA A 1 43 ? 3.030 7.319 6.080 1.00 0.00 43 ALA A CA 16
ATOM 25282 C C . ALA A 1 43 ? 2.378 6.392 7.095 1.00 0.00 43 ALA A C 16
ATOM 25283 O O . ALA A 1 43 ? 3.073 5.588 7.703 1.00 0.00 43 ALA A O 16
ATOM 25290 N N . TYR A 1 44 ? 1.063 6.512 7.270 1.00 0.00 44 TYR A N 16
ATOM 25291 C CA . TYR A 1 44 ? 0.265 5.718 8.182 1.00 0.00 44 TYR A CA 16
ATOM 25292 C C . TYR A 1 44 ? 0.490 4.236 7.890 1.00 0.00 44 TYR A C 16
ATOM 25293 O O . TYR A 1 44 ? 0.881 3.483 8.781 1.00 0.00 44 TYR A O 16
ATOM 25311 N N . ILE A 1 45 ? 0.316 3.832 6.628 1.00 0.00 45 ILE A N 16
ATOM 25312 C CA . ILE A 1 45 ? 0.502 2.447 6.195 1.00 0.00 45 ILE A CA 16
ATOM 25313 C C . ILE A 1 45 ? 1.899 1.915 6.523 1.00 0.00 45 ILE A C 16
ATOM 25314 O O . ILE A 1 45 ? 2.019 0.913 7.225 1.00 0.00 45 ILE A O 16
ATOM 25330 N N . ARG A 1 46 ? 2.956 2.540 5.992 1.00 0.00 46 ARG A N 16
ATOM 25331 C CA . ARG A 1 46 ? 4.319 2.058 6.250 1.00 0.00 46 ARG A CA 16
ATOM 25332 C C . ARG A 1 46 ? 4.618 2.014 7.748 1.00 0.00 46 ARG A C 16
ATOM 25333 O O . ARG A 1 46 ? 5.150 1.020 8.227 1.00 0.00 46 ARG A O 16
ATOM 25354 N N . ASN A 1 47 ? 4.247 3.057 8.487 1.00 0.00 47 ASN A N 16
ATOM 25355 C CA . ASN A 1 47 ? 4.477 3.154 9.920 1.00 0.00 47 ASN A CA 16
ATOM 25356 C C . ASN A 1 47 ? 3.840 1.996 10.681 1.00 0.00 47 ASN A C 16
ATOM 25357 O O . ASN A 1 47 ? 4.552 1.306 11.409 1.00 0.00 47 ASN A O 16
ATOM 25368 N N . ALA A 1 48 ? 2.541 1.765 10.482 1.00 0.00 48 ALA A N 16
ATOM 25369 C CA . ALA A 1 48 ? 1.802 0.700 11.152 1.00 0.00 48 ALA A CA 16
ATOM 25370 C C . ALA A 1 48 ? 2.321 -0.692 10.810 1.00 0.00 48 ALA A C 16
ATOM 25371 O O . ALA A 1 48 ? 2.269 -1.601 11.635 1.00 0.00 48 ALA A O 16
ATOM 25378 N N . ALA A 1 49 ? 2.786 -0.871 9.574 1.00 0.00 49 ALA A N 16
ATOM 25379 C CA . ALA A 1 49 ? 3.283 -2.150 9.110 1.00 0.00 49 ALA A CA 1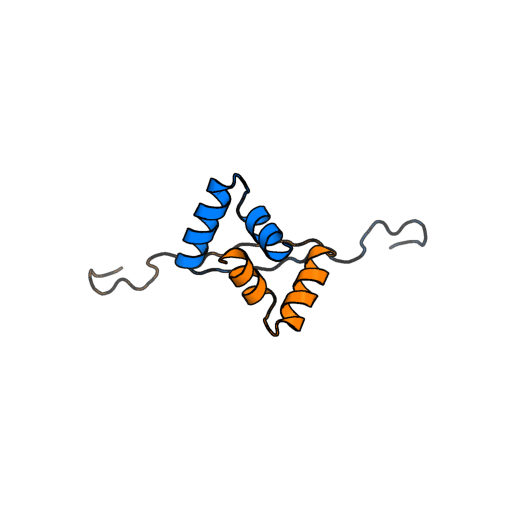6
ATOM 25380 C C . ALA A 1 49 ? 4.614 -2.515 9.760 1.00 0.00 49 ALA A C 16
ATOM 25381 O O . ALA A 1 49 ? 4.842 -3.673 10.104 1.00 0.00 49 ALA A O 16
ATOM 25388 N N . LEU A 1 50 ? 5.517 -1.548 9.892 1.00 0.00 50 LEU A N 16
ATOM 25389 C CA . LEU A 1 50 ? 6.840 -1.768 10.469 1.00 0.00 50 LEU A CA 16
ATOM 25390 C C . LEU A 1 50 ? 6.786 -1.926 11.973 1.00 0.00 50 LEU A C 16
ATOM 25391 O O . LEU A 1 50 ? 7.527 -2.744 12.522 1.00 0.00 50 LEU A O 16
ATOM 25407 N N . ASN A 1 51 ? 5.964 -1.109 12.623 1.00 0.00 51 ASN A N 16
ATOM 25408 C CA . ASN A 1 51 ? 5.793 -1.137 14.073 1.00 0.00 51 ASN A CA 16
ATOM 25409 C C . ASN A 1 51 ? 4.751 -2.190 14.419 1.00 0.00 51 ASN A C 16
ATOM 25410 O O . ASN A 1 51 ? 3.767 -1.863 15.121 1.00 0.00 51 ASN A O 16
ATOM 25421 N N . SER B 1 1 ? -32.889 -14.166 5.023 1.00 0.00 1 SER B N 16
ATOM 25422 C CA . SER B 1 1 ? -33.115 -15.185 3.982 1.00 0.00 1 SER B CA 16
ATOM 25423 C C . SER B 1 1 ? -32.693 -14.453 2.732 1.00 0.00 1 SER B C 16
ATOM 25424 O O . SER B 1 1 ? -33.477 -13.728 2.128 1.00 0.00 1 SER B O 16
ATOM 25432 N N . ASP B 1 2 ? -31.412 -14.597 2.423 1.00 0.00 2 ASP B N 16
ATOM 25433 C CA . ASP B 1 2 ? -30.706 -13.937 1.350 1.00 0.00 2 ASP B CA 16
ATOM 25434 C C . ASP B 1 2 ? -29.335 -14.614 1.260 1.00 0.00 2 ASP B C 16
ATOM 25435 O O . ASP B 1 2 ? -29.154 -15.715 1.792 1.00 0.00 2 ASP B O 16
ATOM 25444 N N . SER B 1 3 ? -28.385 -14.016 0.547 1.00 0.00 3 SER B N 16
ATOM 25445 C CA . SER B 1 3 ? -27.036 -14.537 0.367 1.00 0.00 3 SER B CA 16
ATOM 25446 C C . SER B 1 3 ? -26.040 -13.380 0.464 1.00 0.00 3 SER B C 16
ATOM 25447 O O . SER B 1 3 ? -26.455 -12.219 0.490 1.00 0.00 3 SER B O 16
ATOM 25455 N N . ALA B 1 4 ? -24.742 -13.689 0.483 1.00 0.00 4 ALA B N 16
ATOM 25456 C CA . ALA B 1 4 ? -23.649 -12.724 0.571 1.00 0.00 4 ALA B CA 16
ATOM 25457 C C . ALA B 1 4 ? -22.867 -12.617 -0.748 1.00 0.00 4 ALA B C 16
ATOM 25458 O O . ALA B 1 4 ? -21.969 -11.787 -0.856 1.00 0.00 4 ALA B O 16
ATOM 25465 N N . VAL B 1 5 ? -23.194 -13.429 -1.756 1.00 0.00 5 VAL B N 16
ATOM 25466 C CA . VAL B 1 5 ? -22.518 -13.440 -3.054 1.00 0.00 5 VAL B CA 16
ATOM 25467 C C . VAL B 1 5 ? -22.931 -12.247 -3.937 1.00 0.00 5 VAL B C 16
ATOM 25468 O O . VAL B 1 5 ? -22.164 -11.824 -4.801 1.00 0.00 5 VAL B O 16
ATOM 25481 N N . ARG B 1 6 ? -24.146 -11.701 -3.787 1.00 0.00 6 ARG B N 16
ATOM 25482 C CA . ARG B 1 6 ? -24.570 -10.574 -4.623 1.00 0.00 6 ARG B CA 16
ATOM 25483 C C . ARG B 1 6 ? -23.821 -9.306 -4.218 1.00 0.00 6 ARG B C 16
ATOM 25484 O O . ARG B 1 6 ? -23.404 -9.143 -3.065 1.00 0.00 6 ARG B O 16
ATOM 25505 N N . LYS B 1 7 ? -23.684 -8.380 -5.161 1.00 0.00 7 LYS B N 16
ATOM 25506 C CA . LYS B 1 7 ? -23.020 -7.095 -4.973 1.00 0.00 7 LYS B CA 16
ATOM 25507 C C . LYS B 1 7 ? -24.085 -6.004 -5.030 1.00 0.00 7 LYS B C 16
ATOM 25508 O O . LYS B 1 7 ? -25.184 -6.237 -5.541 1.00 0.00 7 LYS B O 16
ATOM 25527 N N . LYS B 1 8 ? -23.795 -4.819 -4.493 1.00 0.00 8 LYS B N 16
ATOM 25528 C CA . LYS B 1 8 ? -24.711 -3.682 -4.479 1.00 0.00 8 LYS B CA 16
ATOM 25529 C C . LYS B 1 8 ? -23.928 -2.414 -4.799 1.00 0.00 8 LYS B C 16
ATOM 25530 O O . LYS B 1 8 ? -24.117 -1.853 -5.880 1.00 0.00 8 LYS B O 16
ATOM 25549 N N . SER B 1 9 ? -23.079 -1.955 -3.881 1.00 0.00 9 SER B N 16
ATOM 25550 C CA . SER B 1 9 ? -22.257 -0.769 -4.057 1.00 0.00 9 SER B CA 16
ATOM 25551 C C . SER B 1 9 ? -21.226 -1.002 -5.161 1.00 0.00 9 SER B C 16
ATOM 25552 O O . SER B 1 9 ? -20.371 -1.878 -5.035 1.00 0.00 9 SER B O 16
ATOM 25560 N N . GLU B 1 10 ? -21.292 -0.174 -6.200 1.00 0.00 10 GLU B N 16
ATOM 25561 C CA . GLU B 1 10 ? -20.433 -0.158 -7.388 1.00 0.00 10 GLU B CA 16
ATOM 25562 C C . GLU B 1 10 ? -19.595 1.119 -7.506 1.00 0.00 10 GLU B C 16
ATOM 25563 O O . GLU B 1 10 ? -18.705 1.235 -8.356 1.00 0.00 10 GLU B O 16
ATOM 25575 N N . VAL B 1 11 ? -19.893 2.079 -6.643 1.00 0.00 11 VAL B N 16
ATOM 25576 C CA . VAL B 1 11 ? -19.221 3.370 -6.555 1.00 0.00 11 VAL B CA 16
ATOM 25577 C C . VAL B 1 11 ? -17.751 3.048 -6.281 1.00 0.00 11 VAL B C 16
ATOM 25578 O O . VAL B 1 11 ? -17.469 2.179 -5.451 1.00 0.00 11 VAL B O 16
ATOM 25591 N N . ARG B 1 12 ? -16.816 3.709 -6.974 1.00 0.00 12 ARG B N 16
ATOM 25592 C CA . ARG B 1 12 ? -15.365 3.522 -6.850 1.00 0.00 12 ARG B CA 16
ATOM 25593 C C . ARG B 1 12 ? -14.932 2.046 -6.881 1.00 0.00 12 ARG B C 16
ATOM 25594 O O . ARG B 1 12 ? -13.841 1.746 -6.401 1.00 0.00 12 ARG B O 16
ATOM 25615 N N . GLN B 1 13 ? -15.704 1.120 -7.469 1.00 0.00 13 GLN B N 16
ATOM 25616 C CA . GLN B 1 13 ? -15.352 -0.305 -7.476 1.00 0.00 13 GLN B CA 16
ATOM 25617 C C . GLN B 1 13 ? -15.273 -0.838 -6.048 1.00 0.00 13 GLN B C 16
ATOM 25618 O O . GLN B 1 13 ? -14.606 -1.843 -5.822 1.00 0.00 13 GLN B O 16
ATOM 25632 N N . LYS B 1 14 ? -15.999 -0.211 -5.100 1.00 0.00 14 LYS B N 16
ATOM 25633 C CA . LYS B 1 14 ? -16.041 -0.533 -3.668 1.00 0.00 14 LYS B CA 16
ATOM 25634 C C . LYS B 1 14 ? -14.614 -0.733 -3.157 1.00 0.00 14 LYS B C 16
ATOM 25635 O O . LYS B 1 14 ? -14.370 -1.549 -2.266 1.00 0.00 14 LYS B O 16
ATOM 25654 N N . THR B 1 15 ? -13.670 0.010 -3.729 1.00 0.00 15 THR B N 16
ATOM 25655 C CA . THR B 1 15 ? -12.283 -0.105 -3.390 1.00 0.00 15 THR B CA 16
ATOM 25656 C C . THR B 1 15 ? -11.536 1.201 -3.676 1.00 0.00 15 THR B C 16
ATOM 25657 O O . THR B 1 15 ? -12.130 2.240 -3.955 1.00 0.00 15 THR B O 16
ATOM 25668 N N . VAL B 1 16 ? -10.216 1.148 -3.554 1.00 0.00 16 VAL B N 16
ATOM 25669 C CA . VAL B 1 16 ? -9.263 2.217 -3.784 1.00 0.00 16 VAL B CA 16
ATOM 25670 C C . VAL B 1 16 ? -8.140 1.555 -4.554 1.00 0.00 16 VAL B C 16
ATOM 25671 O O . VAL B 1 16 ? -7.831 0.392 -4.287 1.00 0.00 16 VAL B O 16
ATOM 25684 N N . VAL B 1 17 ? -7.519 2.271 -5.477 1.00 0.00 17 VAL B N 16
ATOM 25685 C CA . VAL B 1 17 ? -6.418 1.766 -6.265 1.00 0.00 17 VAL B CA 16
ATOM 25686 C C . VAL B 1 17 ? -5.344 2.840 -6.172 1.00 0.00 17 VAL B C 16
ATOM 25687 O O . VAL B 1 17 ? -5.542 3.973 -6.613 1.00 0.00 17 VAL B O 16
ATOM 25700 N N . ARG B 1 18 ? -4.236 2.514 -5.507 1.00 0.00 18 ARG B N 16
ATOM 25701 C CA . ARG B 1 18 ? -3.138 3.456 -5.341 1.00 0.00 18 ARG B CA 16
ATOM 25702 C C . ARG B 1 18 ? -1.807 2.748 -5.423 1.00 0.00 18 ARG B C 16
ATOM 25703 O O . ARG B 1 18 ? -1.687 1.590 -5.018 1.00 0.00 18 ARG B O 16
ATOM 25724 N N . THR B 1 19 ? -0.815 3.446 -5.959 1.00 0.00 19 THR B N 16
ATOM 25725 C CA . THR B 1 19 ? 0.537 2.932 -6.084 1.00 0.00 19 THR B CA 16
ATOM 25726 C C . THR B 1 19 ? 1.251 3.415 -4.832 1.00 0.00 19 THR B C 16
ATOM 25727 O O . THR B 1 19 ? 1.353 4.625 -4.587 1.00 0.00 19 THR B O 16
ATOM 25738 N N . LEU B 1 20 ? 1.706 2.467 -4.020 1.00 0.00 20 LEU B N 16
ATOM 25739 C CA . LEU B 1 20 ? 2.390 2.720 -2.765 1.00 0.00 20 LEU B CA 16
ATOM 25740 C C . LEU B 1 20 ? 3.781 2.100 -2.828 1.00 0.00 20 LEU B C 16
ATOM 25741 O O . LEU B 1 20 ? 3.949 0.997 -3.361 1.00 0.00 20 LEU B O 16
ATOM 25757 N N . ARG B 1 21 ? 4.782 2.820 -2.316 1.00 0.00 21 ARG B N 16
ATOM 25758 C CA . ARG B 1 21 ? 6.174 2.393 -2.306 1.00 0.00 21 ARG B CA 16
ATOM 25759 C C . ARG B 1 21 ? 6.690 2.205 -0.890 1.00 0.00 21 ARG B C 16
ATOM 25760 O O . ARG B 1 21 ? 6.112 2.750 0.052 1.00 0.00 21 ARG B O 16
ATOM 25781 N N . PHE B 1 22 ? 7.788 1.465 -0.764 1.00 0.00 22 PHE B N 16
ATOM 25782 C CA . PHE B 1 22 ? 8.453 1.152 0.495 1.00 0.00 22 PHE B CA 16
ATOM 25783 C C . PHE B 1 22 ? 9.952 1.133 0.243 1.00 0.00 22 PHE B C 16
ATOM 25784 O O . PHE B 1 22 ? 10.366 0.990 -0.908 1.00 0.00 22 PHE B O 16
ATOM 25801 N N . SER B 1 23 ? 10.759 1.320 1.282 1.00 0.00 23 SER B N 16
ATOM 25802 C CA . SER B 1 23 ? 12.219 1.299 1.230 1.00 0.00 23 SER B CA 16
ATOM 25803 C C . SER B 1 23 ? 12.660 -0.185 1.226 1.00 0.00 23 SER B C 16
ATOM 25804 O O . SER B 1 23 ? 11.824 -1.058 1.462 1.00 0.00 23 SER B O 16
ATOM 25812 N N . PRO B 1 24 ? 13.939 -0.535 0.992 1.00 0.00 24 PRO B N 16
ATOM 25813 C CA . PRO B 1 24 ? 14.351 -1.938 0.964 1.00 0.00 24 PRO B CA 16
ATOM 25814 C C . PRO B 1 24 ? 14.280 -2.559 2.358 1.00 0.00 24 PRO B C 16
ATOM 25815 O O . PRO B 1 24 ? 13.788 -3.672 2.520 1.00 0.00 24 PRO B O 16
ATOM 25826 N N . VAL B 1 25 ? 14.736 -1.826 3.369 1.00 0.00 25 VAL B N 16
ATOM 25827 C CA . VAL B 1 25 ? 14.737 -2.264 4.756 1.00 0.00 25 VAL B CA 16
ATOM 25828 C C . VAL B 1 25 ? 13.288 -2.529 5.196 1.00 0.00 25 VAL B C 16
ATOM 25829 O O . VAL B 1 25 ? 13.006 -3.494 5.908 1.00 0.00 25 VAL B O 16
ATOM 25842 N N . GLU B 1 26 ? 12.358 -1.676 4.752 1.00 0.00 26 GLU B N 16
ATOM 25843 C CA . GLU B 1 26 ? 10.945 -1.791 5.071 1.00 0.00 26 GLU B CA 16
ATOM 25844 C C . GLU B 1 26 ? 10.357 -3.006 4.372 1.00 0.00 26 GLU B C 16
ATOM 25845 O O . GLU B 1 26 ? 9.701 -3.809 5.014 1.00 0.00 26 GLU B O 16
ATOM 25857 N N . ASP B 1 27 ? 10.594 -3.150 3.068 1.00 0.00 27 ASP B N 16
ATOM 25858 C CA . ASP B 1 27 ? 10.108 -4.263 2.255 1.00 0.00 27 ASP B CA 16
ATOM 25859 C C . ASP B 1 27 ? 10.546 -5.596 2.822 1.00 0.00 27 ASP B C 16
ATOM 25860 O O . ASP B 1 27 ? 9.750 -6.528 2.856 1.00 0.00 27 ASP B O 16
ATOM 25869 N N . GLU B 1 28 ? 11.805 -5.680 3.240 1.00 0.00 28 GLU B N 16
ATOM 25870 C CA . GLU B 1 28 ? 12.369 -6.882 3.809 1.00 0.00 28 GLU B CA 16
ATOM 25871 C C . GLU B 1 28 ? 11.660 -7.187 5.125 1.00 0.00 28 GLU B C 16
ATOM 25872 O O . GLU B 1 28 ? 11.191 -8.304 5.313 1.00 0.00 28 GLU B O 16
ATOM 25884 N N . THR B 1 29 ? 11.557 -6.200 6.016 1.00 0.00 29 THR B N 16
ATOM 25885 C CA . THR B 1 29 ? 10.899 -6.361 7.304 1.00 0.00 29 THR B CA 16
ATOM 25886 C C . THR B 1 29 ? 9.441 -6.791 7.089 1.00 0.00 29 THR B C 16
ATOM 25887 O O . THR B 1 29 ? 9.031 -7.816 7.628 1.00 0.00 29 THR B O 16
ATOM 25898 N N . ILE B 1 30 ? 8.687 -6.066 6.258 1.00 0.00 30 ILE B N 16
ATOM 25899 C CA . ILE B 1 30 ? 7.291 -6.348 5.959 1.00 0.00 30 ILE B CA 16
ATOM 25900 C C . ILE B 1 30 ? 7.167 -7.753 5.381 1.00 0.00 30 ILE B C 16
ATOM 25901 O O . ILE B 1 30 ? 6.256 -8.485 5.747 1.00 0.00 30 ILE B O 16
ATOM 25917 N N . ARG B 1 31 ? 8.051 -8.144 4.463 1.00 0.00 31 ARG B N 16
ATOM 25918 C CA . ARG B 1 31 ? 8.015 -9.469 3.859 1.00 0.00 31 ARG B CA 16
ATOM 25919 C C . ARG B 1 31 ? 8.239 -10.531 4.922 1.00 0.00 31 ARG B C 16
ATOM 25920 O O . ARG B 1 31 ? 7.477 -11.490 4.973 1.00 0.00 31 ARG B O 16
ATOM 25941 N N . LYS B 1 32 ? 9.275 -10.384 5.748 1.00 0.00 32 LYS B N 16
ATOM 25942 C CA . LYS B 1 32 ? 9.574 -11.350 6.793 1.00 0.00 32 LYS B CA 16
ATOM 25943 C C . LYS B 1 32 ? 8.429 -11.423 7.791 1.00 0.00 32 LYS B C 16
ATOM 25944 O O . LYS B 1 32 ? 8.066 -12.532 8.173 1.00 0.00 32 LYS B O 16
ATOM 25963 N N . LYS B 1 33 ? 7.845 -10.297 8.213 1.00 0.00 33 LYS B N 16
ATOM 25964 C CA . LYS B 1 33 ? 6.755 -10.351 9.179 1.00 0.00 33 LYS B CA 16
ATOM 25965 C C . LYS B 1 33 ? 5.492 -10.929 8.558 1.00 0.00 33 LYS B C 16
ATOM 25966 O O . LYS B 1 33 ? 4.798 -11.701 9.217 1.00 0.00 33 LYS B O 16
ATOM 25985 N N . ALA B 1 34 ? 5.213 -10.605 7.295 1.00 0.00 34 ALA B N 16
ATOM 25986 C CA . ALA B 1 34 ? 4.065 -11.118 6.567 1.00 0.00 34 ALA B CA 16
ATOM 25987 C C . ALA B 1 34 ? 4.210 -12.642 6.505 1.00 0.00 34 ALA B C 16
ATOM 25988 O O . ALA B 1 34 ? 3.294 -13.380 6.865 1.00 0.00 34 ALA B O 16
ATOM 25995 N N . GLU B 1 35 ? 5.395 -13.115 6.106 1.00 0.00 35 GLU B N 16
ATOM 25996 C CA . GLU B 1 35 ? 5.715 -14.531 5.990 1.00 0.00 35 GLU B CA 16
ATOM 25997 C C . GLU B 1 35 ? 5.584 -15.234 7.348 1.00 0.00 35 GLU B C 16
ATOM 25998 O O . GLU B 1 35 ? 5.014 -16.324 7.423 1.00 0.00 35 GLU B O 16
ATOM 26010 N N . ASP B 1 36 ? 6.106 -14.617 8.414 1.00 0.00 36 ASP B N 16
ATOM 26011 C CA . ASP B 1 36 ? 6.108 -15.102 9.790 1.00 0.00 36 ASP B CA 16
ATOM 26012 C C . ASP B 1 36 ? 4.683 -15.247 10.297 1.00 0.00 36 ASP B C 16
ATOM 26013 O O . ASP B 1 36 ? 4.350 -16.244 10.940 1.00 0.00 36 ASP B O 16
ATOM 26022 N N . SER B 1 37 ? 3.832 -14.275 9.977 1.00 0.00 37 SER B N 16
ATOM 26023 C CA . SER B 1 37 ? 2.441 -14.279 10.379 1.00 0.00 37 SER B CA 16
ATOM 26024 C C . SER B 1 37 ? 1.590 -15.146 9.430 1.00 0.00 37 SER B C 16
ATOM 26025 O O . SER B 1 37 ? 0.435 -15.464 9.734 1.00 0.00 37 SER B O 16
ATOM 26033 N N . GLY B 1 38 ? 2.144 -15.584 8.294 1.00 0.00 38 GLY B N 16
ATOM 26034 C CA . GLY B 1 38 ? 1.452 -16.388 7.294 1.00 0.00 38 GLY B CA 16
ATOM 26035 C C . GLY B 1 38 ? 0.410 -15.558 6.536 1.00 0.00 38 GLY B C 16
ATOM 26036 O O . GLY B 1 38 ? -0.429 -16.124 5.833 1.00 0.00 38 GLY B O 16
ATOM 26040 N N . LEU B 1 39 ? 0.414 -14.232 6.697 1.00 0.00 39 LEU B N 16
ATOM 26041 C CA . LEU B 1 39 ? -0.488 -13.284 6.070 1.00 0.00 39 LEU B CA 16
ATOM 26042 C C . LEU B 1 39 ? 0.327 -12.559 5.016 1.00 0.00 39 LEU B C 16
ATOM 26043 O O . LEU B 1 39 ? 1.229 -11.810 5.373 1.00 0.00 39 LEU B O 16
ATOM 26059 N N . THR B 1 40 ? 0.009 -12.775 3.739 1.00 0.00 40 THR B N 16
ATOM 26060 C CA . THR B 1 40 ? 0.659 -12.170 2.579 1.00 0.00 40 THR B CA 16
ATOM 26061 C C . THR B 1 40 ? 0.851 -10.663 2.806 1.00 0.00 40 THR B C 16
ATOM 26062 O O . THR B 1 40 ? 0.059 -10.042 3.508 1.00 0.00 40 THR B O 16
ATOM 26073 N N . VAL B 1 41 ? 1.846 -10.042 2.165 1.00 0.00 41 VAL B N 16
ATOM 26074 C CA . VAL B 1 41 ? 2.165 -8.623 2.304 1.00 0.00 41 VAL B CA 16
ATOM 26075 C C . VAL B 1 41 ? 0.908 -7.751 2.235 1.00 0.00 41 VAL B C 16
ATOM 26076 O O . VAL B 1 41 ? 0.736 -6.869 3.072 1.00 0.00 41 VAL B O 16
ATOM 26089 N N . SER B 1 42 ? 0.001 -7.987 1.286 1.00 0.00 42 SER B N 16
ATOM 26090 C CA . SER B 1 42 ? -1.210 -7.191 1.188 1.00 0.00 42 SER B CA 16
ATOM 26091 C C . SER B 1 42 ? -2.110 -7.351 2.429 1.00 0.00 42 SER B C 16
ATOM 26092 O O . SER B 1 42 ? -2.658 -6.358 2.913 1.00 0.00 42 SER B O 16
ATOM 26100 N N . ALA B 1 43 ? -2.278 -8.584 2.925 1.00 0.00 43 ALA B N 16
ATOM 26101 C CA . ALA B 1 43 ? -3.076 -8.912 4.103 1.00 0.00 43 ALA B CA 16
ATOM 26102 C C . ALA B 1 43 ? -2.436 -8.281 5.333 1.00 0.00 43 ALA B C 16
ATOM 26103 O O . ALA B 1 43 ? -3.145 -7.710 6.156 1.00 0.00 43 ALA B O 16
ATOM 26110 N N . TYR B 1 44 ? -1.109 -8.379 5.435 1.00 0.00 44 TYR B N 16
ATOM 26111 C CA . TYR B 1 44 ? -0.311 -7.836 6.515 1.00 0.00 44 TYR B CA 16
ATOM 26112 C C . TYR B 1 44 ? -0.553 -6.326 6.586 1.00 0.00 44 TYR B C 16
ATOM 26113 O O . TYR B 1 44 ? -0.931 -5.803 7.626 1.00 0.00 44 TYR B O 16
ATOM 26131 N N . ILE B 1 45 ? -0.400 -5.624 5.459 1.00 0.00 45 ILE B N 16
ATOM 26132 C CA . ILE B 1 45 ? -0.598 -4.182 5.364 1.00 0.00 45 ILE B CA 16
ATOM 26133 C C . ILE B 1 45 ? -2.013 -3.784 5.807 1.00 0.00 45 ILE B C 16
ATOM 26134 O O . ILE B 1 45 ? -2.173 -3.037 6.768 1.00 0.00 45 ILE B O 16
ATOM 26150 N N . ARG B 1 46 ? -3.043 -4.258 5.097 1.00 0.00 46 ARG B N 16
ATOM 26151 C CA . ARG B 1 46 ? -4.437 -3.932 5.396 1.00 0.00 46 ARG B CA 16
ATOM 26152 C C . ARG B 1 46 ? -4.808 -4.224 6.846 1.00 0.00 46 ARG B C 16
ATOM 26153 O O . ARG B 1 46 ? -5.523 -3.421 7.430 1.00 0.00 46 ARG B O 16
ATOM 26174 N N . ASN B 1 47 ? -4.357 -5.339 7.413 1.00 0.00 47 ASN B N 16
ATOM 26175 C CA . ASN B 1 47 ? -4.646 -5.743 8.778 1.00 0.00 47 ASN B CA 16
ATOM 26176 C C . ASN B 1 47 ? -3.926 -4.851 9.780 1.00 0.00 47 ASN B C 16
ATOM 26177 O O . ASN B 1 47 ? -4.584 -4.299 10.663 1.00 0.00 47 ASN B O 16
ATOM 26188 N N . ALA B 1 48 ? -2.609 -4.677 9.636 1.00 0.00 48 ALA B N 16
ATOM 26189 C CA . ALA B 1 48 ? -1.812 -3.858 10.547 1.00 0.00 48 ALA B CA 16
ATOM 26190 C C . ALA B 1 48 ? -2.313 -2.414 10.607 1.00 0.00 48 ALA B C 16
ATOM 26191 O O . ALA B 1 48 ? -2.223 -1.774 11.652 1.00 0.00 48 ALA B O 16
ATOM 26198 N N . ALA B 1 49 ? -2.863 -1.915 9.501 1.00 0.00 49 ALA B N 16
ATOM 26199 C CA . ALA B 1 49 ? -3.376 -0.569 9.383 1.00 0.00 49 ALA B CA 16
ATOM 26200 C C . ALA B 1 49 ? -4.719 -0.329 10.086 1.00 0.00 49 ALA B C 16
ATOM 26201 O O . ALA B 1 49 ? -5.056 0.828 10.359 1.00 0.00 49 ALA B O 16
ATOM 26208 N N . LEU B 1 50 ? -5.501 -1.378 10.359 1.00 0.00 50 LEU B N 16
ATOM 26209 C CA . LEU B 1 50 ? -6.816 -1.231 10.998 1.00 0.00 50 LEU B CA 16
ATOM 26210 C C . LEU B 1 50 ? -6.837 -1.650 12.462 1.00 0.00 50 LEU B C 16
ATOM 26211 O O . LEU B 1 50 ? -7.609 -1.092 13.242 1.00 0.00 50 LEU B O 16
ATOM 26227 N N . ASN B 1 51 ? -6.059 -2.672 12.805 1.00 0.00 51 ASN B N 16
ATOM 26228 C CA . ASN B 1 51 ? -6.002 -3.209 14.166 1.00 0.00 51 ASN B CA 16
ATOM 26229 C C . ASN B 1 51 ? -5.285 -2.299 15.147 1.00 0.00 51 ASN B C 16
ATOM 26230 O O . ASN B 1 51 ? -5.386 -2.602 16.358 1.00 0.00 51 ASN B O 16
ATOM 26241 N N . SER A 1 1 ? 42.690 9.736 7.490 1.00 0.00 1 SER A N 17
ATOM 26242 C CA . SER A 1 1 ? 43.286 8.576 6.813 1.00 0.00 1 SER A CA 17
ATOM 26243 C C . SER A 1 1 ? 42.115 7.934 6.108 1.00 0.00 1 SER A C 17
ATOM 26244 O O . SER A 1 1 ? 41.900 8.282 4.953 1.00 0.00 1 SER A O 17
ATOM 26252 N N . ASP A 1 2 ? 41.404 7.019 6.768 1.00 0.00 2 ASP A N 17
ATOM 26253 C CA . ASP A 1 2 ? 40.215 6.423 6.176 1.00 0.00 2 ASP A CA 17
ATOM 26254 C C . ASP A 1 2 ? 39.128 7.508 6.255 1.00 0.00 2 ASP A C 17
ATOM 26255 O O . ASP A 1 2 ? 39.274 8.482 7.009 1.00 0.00 2 ASP A O 17
ATOM 26264 N N . SER A 1 3 ? 38.087 7.367 5.445 1.00 0.00 3 SER A N 17
ATOM 26265 C CA . SER A 1 3 ? 36.942 8.241 5.352 1.00 0.00 3 SER A CA 17
ATOM 26266 C C . SER A 1 3 ? 35.769 7.295 5.106 1.00 0.00 3 SER A C 17
ATOM 26267 O O . SER A 1 3 ? 35.463 6.994 3.956 1.00 0.00 3 SER A O 17
ATOM 26275 N N . ALA A 1 4 ? 35.081 6.882 6.176 1.00 0.00 4 ALA A N 17
ATOM 26276 C CA . ALA A 1 4 ? 33.940 5.959 6.175 1.00 0.00 4 ALA A CA 17
ATOM 26277 C C . ALA A 1 4 ? 32.766 6.319 5.242 1.00 0.00 4 ALA A C 17
ATOM 26278 O O . ALA A 1 4 ? 31.798 5.544 5.151 1.00 0.00 4 ALA A O 17
ATOM 26285 N N . VAL A 1 5 ? 32.777 7.511 4.639 1.00 0.00 5 VAL A N 17
ATOM 26286 C CA . VAL A 1 5 ? 31.770 7.988 3.707 1.00 0.00 5 VAL A CA 17
ATOM 26287 C C . VAL A 1 5 ? 31.802 7.038 2.503 1.00 0.00 5 VAL A C 17
ATOM 26288 O O . VAL A 1 5 ? 32.865 6.588 2.075 1.00 0.00 5 VAL A O 17
ATOM 26301 N N . ARG A 1 6 ? 30.648 6.709 1.927 1.00 0.00 6 ARG A N 17
ATOM 26302 C CA . ARG A 1 6 ? 30.599 5.802 0.785 1.00 0.00 6 ARG A CA 17
ATOM 26303 C C . ARG A 1 6 ? 29.509 6.211 -0.186 1.00 0.00 6 ARG A C 17
ATOM 26304 O O . ARG A 1 6 ? 28.650 7.041 0.133 1.00 0.00 6 ARG A O 17
ATOM 26325 N N . LYS A 1 7 ? 29.583 5.672 -1.401 1.00 0.00 7 LYS A N 17
ATOM 26326 C CA . LYS A 1 7 ? 28.591 5.939 -2.432 1.00 0.00 7 LYS A CA 17
ATOM 26327 C C . LYS A 1 7 ? 27.457 4.928 -2.259 1.00 0.00 7 LYS A C 17
ATOM 26328 O O . LYS A 1 7 ? 27.458 4.092 -1.347 1.00 0.00 7 LYS A O 17
ATOM 26347 N N . LYS A 1 8 ? 26.449 5.051 -3.104 1.00 0.00 8 LYS A N 17
ATOM 26348 C CA . LYS A 1 8 ? 25.268 4.213 -3.180 1.00 0.00 8 LYS A CA 17
ATOM 26349 C C . LYS A 1 8 ? 24.809 4.282 -4.626 1.00 0.00 8 LYS A C 17
ATOM 26350 O O . LYS A 1 8 ? 25.427 4.954 -5.456 1.00 0.00 8 LYS A O 17
ATOM 26369 N N . SER A 1 9 ? 23.718 3.601 -4.927 1.00 0.00 9 SER A N 17
ATOM 26370 C CA . SER A 1 9 ? 23.129 3.579 -6.243 1.00 0.00 9 SER A CA 17
ATOM 26371 C C . SER A 1 9 ? 21.642 3.836 -6.024 1.00 0.00 9 SER A C 17
ATOM 26372 O O . SER A 1 9 ? 21.031 3.264 -5.116 1.00 0.00 9 SER A O 17
ATOM 26380 N N . GLU A 1 10 ? 21.060 4.705 -6.835 1.00 0.00 10 GLU A N 17
ATOM 26381 C CA . GLU A 1 10 ? 19.651 5.078 -6.785 1.00 0.00 10 GLU A CA 17
ATOM 26382 C C . GLU A 1 10 ? 18.977 4.810 -8.142 1.00 0.00 10 GLU A C 17
ATOM 26383 O O . GLU A 1 10 ? 17.803 5.122 -8.343 1.00 0.00 10 GLU A O 17
ATOM 26395 N N . VAL A 1 11 ? 19.720 4.208 -9.072 1.00 0.00 11 VAL A N 17
ATOM 26396 C CA . VAL A 1 11 ? 19.291 3.840 -10.412 1.00 0.00 11 VAL A CA 17
ATOM 26397 C C . VAL A 1 11 ? 18.311 2.662 -10.389 1.00 0.00 11 VAL A C 17
ATOM 26398 O O . VAL A 1 11 ? 17.244 2.738 -10.998 1.00 0.00 11 VAL A O 17
ATOM 26411 N N . ARG A 1 12 ? 18.665 1.577 -9.697 1.00 0.00 12 ARG A N 17
ATOM 26412 C CA . ARG A 1 12 ? 17.856 0.369 -9.615 1.00 0.00 12 ARG A CA 17
ATOM 26413 C C . ARG A 1 12 ? 16.583 0.605 -8.814 1.00 0.00 12 ARG A C 17
ATOM 26414 O O . ARG A 1 12 ? 16.529 1.497 -7.960 1.00 0.00 12 ARG A O 17
ATOM 26435 N N . GLN A 1 13 ? 15.561 -0.216 -9.047 1.00 0.00 13 GLN A N 17
ATOM 26436 C CA . GLN A 1 13 ? 14.297 -0.125 -8.323 1.00 0.00 13 GLN A CA 17
ATOM 26437 C C . GLN A 1 13 ? 14.425 -0.975 -7.058 1.00 0.00 13 GLN A C 17
ATOM 26438 O O . GLN A 1 13 ? 13.805 -2.027 -6.927 1.00 0.00 13 GLN A O 17
ATOM 26452 N N . LYS A 1 14 ? 15.301 -0.538 -6.148 1.00 0.00 14 LYS A N 17
ATOM 26453 C CA . LYS A 1 14 ? 15.525 -1.225 -4.876 1.00 0.00 14 LYS A CA 17
ATOM 26454 C C . LYS A 1 14 ? 14.236 -1.158 -4.057 1.00 0.00 14 LYS A C 17
ATOM 26455 O O . LYS A 1 14 ? 13.869 -2.122 -3.396 1.00 0.00 14 LYS A O 17
ATOM 26474 N N . THR A 1 15 ? 13.573 0.000 -4.070 1.00 0.00 15 THR A N 17
ATOM 26475 C CA . THR A 1 15 ? 12.325 0.216 -3.388 1.00 0.00 15 THR A CA 17
ATOM 26476 C C . THR A 1 15 ? 11.287 -0.672 -4.053 1.00 0.00 15 THR A C 17
ATOM 26477 O O . THR A 1 15 ? 11.350 -0.984 -5.245 1.00 0.00 15 THR A O 17
ATOM 26488 N N . VAL A 1 16 ? 10.355 -1.099 -3.233 1.00 0.00 16 VAL A N 17
ATOM 26489 C CA . VAL A 1 16 ? 9.252 -1.924 -3.662 1.00 0.00 16 VAL A CA 17
ATOM 26490 C C . VAL A 1 16 ? 8.248 -0.968 -4.287 1.00 0.00 16 VAL A C 17
ATOM 26491 O O . VAL A 1 16 ? 8.124 0.184 -3.868 1.00 0.00 16 VAL A O 17
ATOM 26504 N N . VAL A 1 17 ? 7.512 -1.453 -5.271 1.00 0.00 17 VAL A N 17
ATOM 26505 C CA . VAL A 1 17 ? 6.480 -0.708 -5.946 1.00 0.00 17 VAL A CA 17
ATOM 26506 C C . VAL A 1 17 ? 5.366 -1.682 -6.296 1.00 0.00 17 VAL A C 17
ATOM 26507 O O . VAL A 1 17 ? 5.557 -2.647 -7.048 1.00 0.00 17 VAL A O 17
ATOM 26520 N N . ARG A 1 18 ? 4.216 -1.480 -5.671 1.00 0.00 18 ARG A N 17
ATOM 26521 C CA . ARG A 1 18 ? 3.019 -2.276 -5.872 1.00 0.00 18 ARG A CA 17
ATOM 26522 C C . ARG A 1 18 ? 1.835 -1.324 -5.733 1.00 0.00 18 ARG A C 17
ATOM 26523 O O . ARG A 1 18 ? 2.022 -0.127 -5.497 1.00 0.00 18 ARG A O 17
ATOM 26544 N N . THR A 1 19 ? 0.639 -1.852 -5.930 1.00 0.00 19 THR A N 17
ATOM 26545 C CA . THR A 1 19 ? -0.619 -1.143 -5.833 1.00 0.00 19 THR A CA 17
ATOM 26546 C C . THR A 1 19 ? -1.465 -2.000 -4.893 1.00 0.00 19 THR A C 17
ATOM 26547 O O . THR A 1 19 ? -1.412 -3.232 -4.990 1.00 0.00 19 THR A O 17
ATOM 26558 N N . LEU A 1 20 ? -2.227 -1.391 -3.987 1.00 0.00 20 LEU A N 17
ATOM 26559 C CA . LEU A 1 20 ? -3.081 -2.116 -3.045 1.00 0.00 20 LEU A CA 17
ATOM 26560 C C . LEU A 1 20 ? -4.532 -1.704 -3.244 1.00 0.00 20 LEU A C 17
ATOM 26561 O O . LEU A 1 20 ? -4.826 -0.750 -3.970 1.00 0.00 20 LEU A O 17
ATOM 26577 N 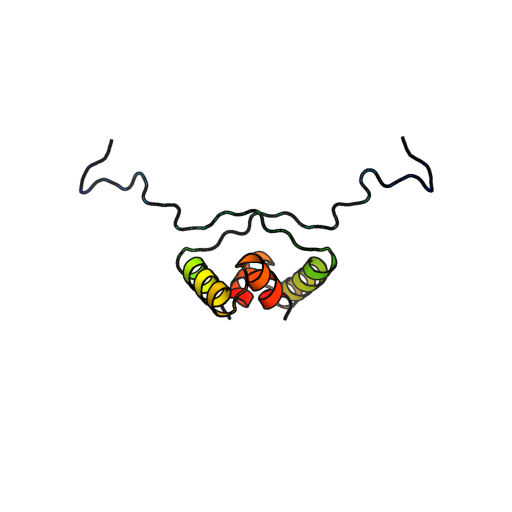N . ARG A 1 21 ? -5.428 -2.456 -2.606 1.00 0.00 21 ARG A N 17
ATOM 26578 C CA . ARG A 1 21 ? -6.869 -2.280 -2.628 1.00 0.00 21 ARG A CA 17
ATOM 26579 C C . ARG A 1 21 ? -7.422 -2.477 -1.228 1.00 0.00 21 ARG A C 17
ATOM 26580 O O . ARG A 1 21 ? -7.065 -3.451 -0.555 1.00 0.00 21 ARG A O 17
ATOM 26601 N N . PHE A 1 22 ? -8.332 -1.604 -0.818 1.00 0.00 22 PHE A N 17
ATOM 26602 C CA . PHE A 1 22 ? -8.986 -1.661 0.488 1.00 0.00 22 PHE A CA 17
ATOM 26603 C C . PHE A 1 22 ? -10.476 -1.449 0.242 1.00 0.00 22 PHE A C 17
ATOM 26604 O O . PHE A 1 22 ? -10.856 -0.866 -0.776 1.00 0.00 22 PHE A O 17
ATOM 26621 N N . SER A 1 23 ? -11.342 -1.976 1.099 1.00 0.00 23 SER A N 17
ATOM 26622 C CA . SER A 1 23 ? -12.787 -1.805 0.956 1.00 0.00 23 SER A CA 17
ATOM 26623 C C . SER A 1 23 ? -13.115 -0.324 1.237 1.00 0.00 23 SER A C 17
ATOM 26624 O O . SER A 1 23 ? -12.271 0.379 1.793 1.00 0.00 23 SER A O 17
ATOM 26632 N N . PRO A 1 24 ? -14.323 0.173 0.924 1.00 0.00 24 PRO A N 17
ATOM 26633 C CA . PRO A 1 24 ? -14.662 1.575 1.155 1.00 0.00 24 PRO A CA 17
ATOM 26634 C C . PRO A 1 24 ? -14.482 1.979 2.616 1.00 0.00 24 PRO A C 17
ATOM 26635 O O . PRO A 1 24 ? -13.833 2.978 2.923 1.00 0.00 24 PRO A O 17
ATOM 26646 N N . VAL A 1 25 ? -15.035 1.151 3.499 1.00 0.00 25 VAL A N 17
ATOM 26647 C CA . VAL A 1 25 ? -15.010 1.297 4.941 1.00 0.00 25 VAL A CA 17
ATOM 26648 C C . VAL A 1 25 ? -13.569 1.305 5.460 1.00 0.00 25 VAL A C 17
ATOM 26649 O O . VAL A 1 25 ? -13.240 2.104 6.334 1.00 0.00 25 VAL A O 17
ATOM 26662 N N . GLU A 1 26 ? -12.728 0.404 4.949 1.00 0.00 26 GLU A N 17
ATOM 26663 C CA . GLU A 1 26 ? -11.331 0.248 5.339 1.00 0.00 26 GLU A CA 17
ATOM 26664 C C . GLU A 1 26 ? -10.513 1.462 4.911 1.00 0.00 26 GLU A C 17
ATOM 26665 O O . GLU A 1 26 ? -9.733 1.981 5.705 1.00 0.00 26 GLU A O 17
ATOM 26677 N N . ASP A 1 27 ? -10.690 1.919 3.669 1.00 0.00 27 ASP A N 17
ATOM 26678 C CA . ASP A 1 27 ? -9.977 3.081 3.140 1.00 0.00 27 ASP A CA 17
ATOM 26679 C C . ASP A 1 27 ? -10.352 4.308 3.954 1.00 0.00 27 ASP A C 17
ATOM 26680 O O . ASP A 1 27 ? -9.479 5.085 4.322 1.00 0.00 27 ASP A O 17
ATOM 26689 N N . GLU A 1 28 ? -11.638 4.445 4.281 1.00 0.00 28 GLU A N 17
ATOM 26690 C CA . GLU A 1 28 ? -12.169 5.541 5.073 1.00 0.00 28 GLU A CA 17
ATOM 26691 C C . GLU A 1 28 ? -11.619 5.462 6.505 1.00 0.00 28 GLU A C 17
ATOM 26692 O O . GLU A 1 28 ? -11.326 6.497 7.101 1.00 0.00 28 GLU A O 17
ATOM 26704 N N . THR A 1 29 ? -11.455 4.256 7.061 1.00 0.00 29 THR A N 17
ATOM 26705 C CA . THR A 1 29 ? -10.915 4.059 8.402 1.00 0.00 29 THR A CA 17
ATOM 26706 C C . THR A 1 29 ? -9.469 4.561 8.379 1.00 0.00 29 THR A C 17
ATOM 26707 O O . THR A 1 29 ? -9.103 5.433 9.165 1.00 0.00 29 THR A O 17
ATOM 26718 N N . ILE A 1 30 ? -8.654 4.035 7.458 1.00 0.00 30 ILE A N 17
ATOM 26719 C CA . ILE A 1 30 ? -7.250 4.399 7.301 1.00 0.00 30 ILE A CA 17
ATOM 26720 C C . ILE A 1 30 ? -7.149 5.910 7.081 1.00 0.00 30 ILE A C 17
ATOM 26721 O O . ILE A 1 30 ? -6.327 6.562 7.712 1.00 0.00 30 ILE A O 17
ATOM 26737 N N . ARG A 1 31 ? -7.984 6.486 6.214 1.00 0.00 31 ARG A N 17
ATOM 26738 C CA . ARG A 1 31 ? -7.979 7.913 5.919 1.00 0.00 31 ARG A CA 17
ATOM 26739 C C . ARG A 1 31 ? -8.252 8.732 7.178 1.00 0.00 31 ARG A C 17
ATOM 26740 O O . ARG A 1 31 ? -7.537 9.701 7.424 1.00 0.00 31 ARG A O 17
ATOM 26761 N N . LYS A 1 32 ? -9.273 8.375 7.962 1.00 0.00 32 LYS A N 17
ATOM 26762 C CA . LYS A 1 32 ? -9.596 9.114 9.179 1.00 0.00 32 LYS A CA 17
ATOM 26763 C C . LYS A 1 32 ? -8.459 9.013 10.186 1.00 0.00 32 LYS A C 17
ATOM 26764 O O . LYS A 1 32 ? -8.073 10.045 10.730 1.00 0.00 32 LYS A O 17
ATOM 26783 N N . LYS A 1 33 ? -7.941 7.810 10.462 1.00 0.00 33 LYS A N 17
ATOM 26784 C CA . LYS A 1 33 ? -6.854 7.636 11.426 1.00 0.00 33 LYS A CA 17
ATOM 26785 C C . LYS A 1 33 ? -5.623 8.420 10.970 1.00 0.00 33 LYS A C 17
ATOM 26786 O O . LYS A 1 33 ? -5.030 9.142 11.769 1.00 0.00 33 LYS A O 17
ATOM 26805 N N . ALA A 1 34 ? -5.265 8.307 9.690 1.00 0.00 34 ALA A N 17
ATOM 26806 C CA . ALA A 1 34 ? -4.124 8.990 9.101 1.00 0.00 34 ALA A CA 17
ATOM 26807 C C . ALA A 1 34 ? -4.250 10.498 9.299 1.00 0.00 34 ALA A C 17
ATOM 26808 O O . ALA A 1 34 ? -3.355 11.131 9.857 1.00 0.00 34 ALA A O 17
ATOM 26815 N N . GLU A 1 35 ? -5.368 11.069 8.853 1.00 0.00 35 GLU A N 17
ATOM 26816 C CA . GLU A 1 35 ? -5.611 12.500 8.951 1.00 0.00 35 GLU A CA 17
ATOM 26817 C C . GLU A 1 35 ? -5.707 12.971 10.401 1.00 0.00 35 GLU A C 17
ATOM 26818 O O . GLU A 1 35 ? -5.259 14.075 10.701 1.00 0.00 35 GLU A O 17
ATOM 26830 N N . ASP A 1 36 ? -6.261 12.165 11.310 1.00 0.00 36 ASP A N 17
ATOM 26831 C CA . ASP A 1 36 ? -6.387 12.525 12.725 1.00 0.00 36 ASP A CA 17
ATOM 26832 C C . ASP A 1 36 ? -4.981 12.613 13.312 1.00 0.00 36 ASP A C 17
ATOM 26833 O O . ASP A 1 36 ? -4.676 13.532 14.068 1.00 0.00 36 ASP A O 17
ATOM 26842 N N . SER A 1 37 ? -4.102 11.690 12.913 1.00 0.00 37 SER A N 17
ATOM 26843 C CA . SER A 1 37 ? -2.708 11.617 13.325 1.00 0.00 37 SER A CA 17
ATOM 26844 C C . SER A 1 37 ? -1.881 12.696 12.599 1.00 0.00 37 SER A C 17
ATOM 26845 O O . SER A 1 37 ? -0.722 12.936 12.946 1.00 0.00 37 SER A O 17
ATOM 26853 N N . GLY A 1 38 ? -2.452 13.361 11.589 1.00 0.00 38 GLY A N 17
ATOM 26854 C CA . GLY A 1 38 ? -1.819 14.405 10.799 1.00 0.00 38 GLY A CA 17
ATOM 26855 C C . GLY A 1 38 ? -0.760 13.889 9.821 1.00 0.00 38 GLY A C 17
ATOM 26856 O O . GLY A 1 38 ? -0.088 14.702 9.186 1.00 0.00 38 GLY A O 17
ATOM 26860 N N . LEU A 1 39 ? -0.556 12.573 9.698 1.00 0.00 39 LEU A N 17
ATOM 26861 C CA . LEU A 1 39 ? 0.425 11.996 8.790 1.00 0.00 39 LEU A CA 17
ATOM 26862 C C . LEU A 1 39 ? -0.377 11.406 7.655 1.00 0.00 39 LEU A C 17
ATOM 26863 O O . LEU A 1 39 ? -1.319 10.651 7.893 1.00 0.00 39 LEU A O 17
ATOM 26879 N N . THR A 1 40 ? -0.026 11.761 6.428 1.00 0.00 40 THR A N 17
ATOM 26880 C CA . THR A 1 40 ? -0.694 11.263 5.236 1.00 0.00 40 THR A CA 17
ATOM 26881 C C . THR A 1 40 ? -0.787 9.727 5.270 1.00 0.00 40 THR A C 17
ATOM 26882 O O . THR A 1 40 ? 0.074 9.043 5.827 1.00 0.00 40 THR A O 17
ATOM 26893 N N . VAL A 1 41 ? -1.803 9.175 4.608 1.00 0.00 41 VAL A N 17
ATOM 26894 C CA . VAL A 1 41 ? -2.089 7.750 4.508 1.00 0.00 41 VAL A CA 17
ATOM 26895 C C . VAL A 1 41 ? -0.837 6.939 4.171 1.00 0.00 41 VAL A C 17
ATOM 26896 O O . VAL A 1 41 ? -0.644 5.865 4.736 1.00 0.00 41 VAL A O 17
ATOM 26909 N N . SER A 1 42 ? 0.034 7.413 3.278 1.00 0.00 42 SER A N 17
ATOM 26910 C CA . SER A 1 42 ? 1.235 6.663 2.929 1.00 0.00 42 SER A CA 17
ATOM 26911 C C . SER A 1 42 ? 2.142 6.460 4.150 1.00 0.00 42 SER A C 17
ATOM 26912 O O . SER A 1 42 ? 2.692 5.370 4.331 1.00 0.00 42 SER A O 17
ATOM 26920 N N . ALA A 1 43 ? 2.312 7.506 4.965 1.00 0.00 43 ALA A N 17
ATOM 26921 C CA . ALA A 1 43 ? 3.110 7.468 6.180 1.00 0.00 43 ALA A CA 17
ATOM 26922 C C . ALA A 1 43 ? 2.376 6.617 7.217 1.00 0.00 43 ALA A C 17
ATOM 26923 O O . ALA A 1 43 ? 3.012 5.807 7.874 1.00 0.00 43 ALA A O 17
ATOM 26930 N N . TYR A 1 44 ? 1.051 6.761 7.350 1.00 0.00 44 TYR A N 17
ATOM 26931 C CA . TYR A 1 44 ? 0.254 5.985 8.299 1.00 0.00 44 TYR A CA 17
ATOM 26932 C C . TYR A 1 44 ? 0.492 4.489 8.049 1.00 0.00 44 TYR A C 17
ATOM 26933 O O . TYR A 1 44 ? 0.854 3.761 8.968 1.00 0.00 44 TYR A O 17
ATOM 26951 N N . ILE A 1 45 ? 0.345 4.049 6.793 1.00 0.00 45 ILE A N 17
ATOM 26952 C CA . ILE A 1 45 ? 0.534 2.668 6.358 1.00 0.00 45 ILE A CA 17
ATOM 26953 C C . ILE A 1 45 ? 1.940 2.187 6.722 1.00 0.00 45 ILE A C 17
ATOM 26954 O O . ILE A 1 45 ? 2.095 1.234 7.480 1.00 0.00 45 ILE A O 17
ATOM 26970 N N . ARG A 1 46 ? 2.972 2.838 6.178 1.00 0.00 46 ARG A N 17
ATOM 26971 C CA . ARG A 1 46 ? 4.368 2.484 6.416 1.00 0.00 46 ARG A CA 17
ATOM 26972 C C . ARG A 1 46 ? 4.652 2.383 7.910 1.00 0.00 46 ARG A C 17
ATOM 26973 O O . ARG A 1 46 ? 5.289 1.430 8.333 1.00 0.00 46 ARG A O 17
ATOM 26994 N N . ASN A 1 47 ? 4.170 3.331 8.710 1.00 0.00 47 ASN A N 17
ATOM 26995 C CA . ASN A 1 47 ? 4.350 3.343 10.151 1.00 0.00 47 ASN A CA 17
ATOM 26996 C C . ASN A 1 47 ? 3.695 2.117 10.768 1.00 0.00 47 ASN A C 17
ATOM 26997 O O . ASN A 1 47 ? 4.386 1.355 11.439 1.00 0.00 47 ASN A O 17
ATOM 27008 N N . ALA A 1 48 ? 2.399 1.920 10.538 1.00 0.00 48 ALA A N 17
ATOM 27009 C CA . ALA A 1 48 ? 1.641 0.807 11.088 1.00 0.00 48 ALA A CA 17
ATOM 27010 C C . ALA A 1 48 ? 2.188 -0.564 10.683 1.00 0.00 48 ALA A C 17
ATOM 27011 O O . ALA A 1 48 ? 2.088 -1.512 11.451 1.00 0.00 48 ALA A O 17
ATOM 27018 N N . ALA A 1 49 ? 2.767 -0.688 9.488 1.00 0.00 49 ALA A N 17
ATOM 27019 C CA . ALA A 1 49 ? 3.310 -1.949 9.001 1.00 0.00 49 ALA A CA 17
ATOM 27020 C C . ALA A 1 49 ? 4.656 -2.325 9.632 1.00 0.00 49 ALA A C 17
ATOM 27021 O O . ALA A 1 49 ? 5.021 -3.502 9.622 1.00 0.00 49 ALA A O 17
ATOM 27028 N N . LEU A 1 50 ? 5.420 -1.343 10.120 1.00 0.00 50 LEU A N 17
ATOM 27029 C CA . LEU A 1 50 ? 6.721 -1.578 10.753 1.00 0.00 50 LEU A CA 17
ATOM 27030 C C . LEU A 1 50 ? 6.573 -1.611 12.265 1.00 0.00 50 LEU A C 17
ATOM 27031 O O . LEU A 1 50 ? 7.397 -2.223 12.947 1.00 0.00 50 LEU A O 17
ATOM 27047 N N . ASN A 1 51 ? 5.575 -0.895 12.771 1.00 0.00 51 ASN A N 17
ATOM 27048 C CA . ASN A 1 51 ? 5.236 -0.795 14.187 1.00 0.00 51 ASN A CA 17
ATOM 27049 C C . ASN A 1 51 ? 3.960 -1.584 14.430 1.00 0.00 51 ASN A C 17
ATOM 27050 O O . ASN A 1 51 ? 3.982 -2.810 14.171 1.00 0.00 51 ASN A O 17
ATOM 27061 N N . SER B 1 1 ? -42.938 -11.766 4.743 1.00 0.00 1 SER B N 17
ATOM 27062 C CA . SER B 1 1 ? -43.557 -10.499 4.330 1.00 0.00 1 SER B CA 17
ATOM 27063 C C . SER B 1 1 ? -42.421 -9.730 3.698 1.00 0.00 1 SER B C 17
ATOM 27064 O O . SER B 1 1 ? -42.303 -9.794 2.480 1.00 0.00 1 SER B O 17
ATOM 27072 N N . ASP B 1 2 ? -41.631 -9.018 4.500 1.00 0.00 2 ASP B N 17
ATOM 27073 C CA . ASP B 1 2 ? -40.467 -8.309 3.991 1.00 0.00 2 ASP B CA 17
ATOM 27074 C C . ASP B 1 2 ? -39.398 -9.387 3.730 1.00 0.00 2 ASP B C 17
ATOM 27075 O O . ASP B 1 2 ? -39.539 -10.527 4.200 1.00 0.00 2 ASP B O 17
ATOM 27084 N N . SER B 1 3 ? -38.384 -9.045 2.945 1.00 0.00 3 SER B N 17
ATOM 27085 C CA . SER B 1 3 ? -37.254 -9.864 2.566 1.00 0.00 3 SER B CA 17
ATOM 27086 C C . SER B 1 3 ? -36.067 -8.907 2.620 1.00 0.00 3 SER B C 17
ATOM 27087 O O . SER B 1 3 ? -35.695 -8.329 1.599 1.00 0.00 3 SER B O 17
ATOM 27095 N N . ALA B 1 4 ? -35.483 -8.751 3.811 1.00 0.00 4 ALA B N 17
ATOM 27096 C CA . ALA B 1 4 ? -34.356 -7.877 4.107 1.00 0.00 4 ALA B CA 17
ATOM 27097 C C . ALA B 1 4 ? -33.070 -8.240 3.343 1.00 0.00 4 ALA B C 17
ATOM 27098 O O . ALA B 1 4 ? -32.126 -8.791 3.909 1.00 0.00 4 ALA B O 17
ATOM 27105 N N . VAL B 1 5 ? -33.009 -7.901 2.059 1.00 0.00 5 VAL B N 17
ATOM 27106 C CA . VAL B 1 5 ? -31.886 -8.123 1.162 1.00 0.00 5 VAL B CA 17
ATOM 27107 C C . VAL B 1 5 ? -31.852 -6.904 0.233 1.00 0.00 5 VAL B C 17
ATOM 27108 O O . VAL B 1 5 ? -32.890 -6.307 -0.056 1.00 0.00 5 VAL B O 17
ATOM 27121 N N . ARG B 1 6 ? -30.672 -6.478 -0.228 1.00 0.00 6 ARG B N 17
ATOM 27122 C CA . ARG B 1 6 ? -30.553 -5.310 -1.102 1.00 0.00 6 ARG B CA 17
ATOM 27123 C C . ARG B 1 6 ? -29.374 -5.476 -2.047 1.00 0.00 6 ARG B C 17
ATOM 27124 O O . ARG B 1 6 ? -28.313 -5.954 -1.631 1.00 0.00 6 ARG B O 17
ATOM 27145 N N . LYS B 1 7 ? -29.565 -5.114 -3.319 1.00 0.00 7 LYS B N 17
ATOM 27146 C CA . LYS B 1 7 ? -28.511 -5.210 -4.324 1.00 0.00 7 LYS B CA 17
ATOM 27147 C C . LYS B 1 7 ? -27.492 -4.103 -4.079 1.00 0.00 7 LYS B C 17
ATOM 27148 O O . LYS B 1 7 ? -27.765 -3.144 -3.348 1.00 0.00 7 LYS B O 17
ATOM 27167 N N . LYS B 1 8 ? -26.327 -4.228 -4.704 1.00 0.00 8 LYS B N 17
ATOM 27168 C CA . LYS B 1 8 ? -25.219 -3.287 -4.612 1.00 0.00 8 LYS B CA 17
ATOM 27169 C C . LYS B 1 8 ? -24.750 -2.892 -6.011 1.00 0.00 8 LYS B C 17
ATOM 27170 O O . LYS B 1 8 ? -25.342 -3.315 -7.009 1.00 0.00 8 LYS B O 17
ATOM 27189 N N . SER B 1 9 ? -23.702 -2.073 -6.093 1.00 0.00 9 SER B N 17
ATOM 27190 C CA . SER B 1 9 ? -23.124 -1.591 -7.337 1.00 0.00 9 SER B CA 17
ATOM 27191 C C . SER B 1 9 ? -21.669 -2.041 -7.401 1.00 0.00 9 SER B C 17
ATOM 27192 O O . SER B 1 9 ? -20.754 -1.334 -6.986 1.00 0.00 9 SER B O 17
ATOM 27200 N N . GLU B 1 10 ? -21.453 -3.257 -7.890 1.00 0.00 10 GLU B N 17
ATOM 27201 C CA . GLU B 1 10 ? -20.134 -3.863 -8.025 1.00 0.00 10 GLU B CA 17
ATOM 27202 C C . GLU B 1 10 ? -19.268 -3.242 -9.118 1.00 0.00 10 GLU B C 17
ATOM 27203 O O . GLU B 1 10 ? -18.063 -3.501 -9.186 1.00 0.00 10 GLU B O 17
ATOM 27215 N N . VAL B 1 11 ? -19.893 -2.439 -9.964 1.00 0.00 11 VAL B N 17
ATOM 27216 C CA . VAL B 1 11 ? -19.245 -1.750 -11.069 1.00 0.00 11 VAL B CA 17
ATOM 27217 C C . VAL B 1 11 ? -18.496 -0.540 -10.517 1.00 0.00 11 VAL B C 17
ATOM 27218 O O . VAL B 1 11 ? -17.304 -0.411 -10.796 1.00 0.00 11 VAL B O 17
ATOM 27231 N N . ARG B 1 12 ? -19.161 0.335 -9.745 1.00 0.00 12 ARG B N 17
ATOM 27232 C CA . ARG B 1 12 ? -18.502 1.517 -9.195 1.00 0.00 12 ARG B CA 17
ATOM 27233 C C . ARG B 1 12 ? -17.330 1.074 -8.325 1.00 0.00 12 ARG B C 17
ATOM 27234 O O . ARG B 1 12 ? -17.426 0.111 -7.562 1.00 0.00 12 ARG B O 17
ATOM 27255 N N . GLN B 1 13 ? -16.217 1.788 -8.441 1.00 0.00 13 GLN B N 17
ATOM 27256 C CA . GLN B 1 13 ? -14.988 1.549 -7.705 1.00 0.00 13 GLN B CA 17
ATOM 27257 C C . GLN B 1 13 ? -15.109 1.974 -6.235 1.00 0.00 13 GLN B C 17
ATOM 27258 O O . GLN B 1 13 ? -14.508 2.950 -5.798 1.00 0.00 13 GLN B O 17
ATOM 27272 N N . LYS B 1 14 ? -15.879 1.217 -5.453 1.00 0.00 14 LYS B N 17
ATOM 27273 C CA . LYS B 1 14 ? -16.075 1.469 -4.023 1.00 0.00 14 LYS B CA 17
ATOM 27274 C C . LYS B 1 14 ? -14.736 1.430 -3.271 1.00 0.00 14 LYS B C 17
ATOM 27275 O O . LYS B 1 14 ? -14.566 2.094 -2.259 1.00 0.00 14 LYS B O 17
ATOM 27294 N N . THR B 1 15 ? -13.806 0.614 -3.758 1.00 0.00 15 THR B N 17
ATOM 27295 C CA . THR B 1 15 ? -12.474 0.420 -3.238 1.00 0.00 15 THR B CA 17
ATOM 27296 C C . THR B 1 15 ? -11.608 1.666 -3.483 1.00 0.00 15 THR B C 17
ATOM 27297 O O . THR B 1 15 ? -12.061 2.770 -3.796 1.00 0.00 15 THR B O 17
ATOM 27308 N N . VAL B 1 16 ? -10.322 1.467 -3.268 1.00 0.00 16 VAL B N 17
ATOM 27309 C CA . VAL B 1 16 ? -9.210 2.374 -3.421 1.00 0.00 16 VAL B CA 17
ATOM 27310 C C . VAL B 1 16 ? -8.233 1.549 -4.242 1.00 0.00 16 VAL B C 17
ATOM 27311 O O . VAL B 1 16 ? -8.169 0.326 -4.118 1.00 0.00 16 VAL B O 17
ATOM 27324 N N . VAL B 1 17 ? -7.458 2.218 -5.066 1.00 0.00 17 VAL B N 17
ATOM 27325 C CA . VAL B 1 17 ? -6.457 1.644 -5.920 1.00 0.00 17 VAL B CA 17
ATOM 27326 C C . VAL B 1 17 ? -5.369 2.698 -5.994 1.00 0.00 17 VAL B C 17
ATOM 27327 O O . VAL B 1 17 ? -5.480 3.709 -6.691 1.00 0.00 17 VAL B O 17
ATOM 27340 N N . ARG B 1 18 ? -4.339 2.499 -5.188 1.00 0.00 18 ARG B N 17
ATOM 27341 C CA . ARG B 1 18 ? -3.221 3.432 -5.132 1.00 0.00 18 ARG B CA 17
ATOM 27342 C C . ARG B 1 18 ? -1.900 2.691 -5.048 1.00 0.00 18 ARG B C 17
ATOM 27343 O O . ARG B 1 18 ? -1.850 1.562 -4.552 1.00 0.00 18 ARG B O 17
ATOM 27364 N N . THR B 1 19 ? -0.850 3.328 -5.548 1.00 0.00 19 THR B N 17
ATOM 27365 C CA . THR B 1 19 ? 0.509 2.815 -5.575 1.00 0.00 19 THR B CA 17
ATOM 27366 C C . THR B 1 19 ? 1.221 3.284 -4.308 1.00 0.00 19 THR B C 17
ATOM 27367 O O . THR B 1 19 ? 1.109 4.459 -3.945 1.00 0.00 19 THR B O 17
ATOM 27378 N N . LEU B 1 20 ? 1.969 2.400 -3.644 1.00 0.00 20 LEU B N 17
ATOM 27379 C CA . LEU B 1 20 ? 2.713 2.722 -2.437 1.00 0.00 20 LEU B CA 17
ATOM 27380 C C . LEU B 1 20 ? 4.074 2.044 -2.503 1.00 0.00 20 LEU B C 17
ATOM 27381 O O . LEU B 1 20 ? 4.149 0.857 -2.842 1.00 0.00 20 LEU B O 17
ATOM 27397 N N . ARG B 1 21 ? 5.134 2.780 -2.161 1.00 0.00 21 ARG B N 17
ATOM 27398 C CA . ARG B 1 21 ? 6.501 2.296 -2.152 1.00 0.00 21 ARG B CA 17
ATOM 27399 C C . ARG B 1 21 ? 7.066 2.301 -0.741 1.00 0.00 21 ARG B C 17
ATOM 27400 O O . ARG B 1 21 ? 6.574 3.037 0.119 1.00 0.00 21 ARG B O 17
ATOM 27421 N N . PHE B 1 22 ? 8.109 1.506 -0.526 1.00 0.00 22 PHE B N 17
ATOM 27422 C CA . PHE B 1 22 ? 8.806 1.354 0.743 1.00 0.00 22 PHE B CA 17
ATOM 27423 C C . PHE B 1 22 ? 10.287 1.129 0.449 1.00 0.00 22 PHE B C 17
ATOM 27424 O O . PHE B 1 22 ? 10.635 0.674 -0.648 1.00 0.00 22 PHE B O 17
ATOM 27441 N N . SER B 1 23 ? 11.171 1.475 1.381 1.00 0.00 23 SER B N 17
ATOM 27442 C CA . SER B 1 23 ? 12.612 1.289 1.234 1.00 0.00 23 SER B CA 17
ATOM 27443 C C . SER B 1 23 ? 12.914 -0.218 1.239 1.00 0.00 23 SER B C 17
ATOM 27444 O O . SER B 1 23 ? 12.048 -0.991 1.645 1.00 0.00 23 SER B O 17
ATOM 27452 N N . PRO B 1 24 ? 14.131 -0.668 0.879 1.00 0.00 24 PRO B N 17
ATOM 27453 C CA . PRO B 1 24 ? 14.431 -2.094 0.894 1.00 0.00 24 PRO B CA 17
ATOM 27454 C C . PRO B 1 24 ? 14.325 -2.619 2.328 1.00 0.00 24 PRO B C 17
ATOM 27455 O O . PRO B 1 24 ? 13.712 -3.650 2.551 1.00 0.00 24 PRO B O 17
ATOM 27466 N N . VAL B 1 25 ? 14.836 -1.872 3.313 1.00 0.00 25 VAL B N 17
ATOM 27467 C CA . VAL B 1 25 ? 14.783 -2.242 4.723 1.00 0.00 25 VAL B CA 17
ATOM 27468 C C . VAL B 1 25 ? 13.318 -2.457 5.147 1.00 0.00 25 VAL B C 17
ATOM 27469 O O . VAL B 1 25 ? 13.012 -3.406 5.866 1.00 0.00 25 VAL B O 17
ATOM 27482 N N . GLU B 1 26 ? 12.424 -1.551 4.743 1.00 0.00 26 GLU B N 17
ATOM 27483 C CA . GLU B 1 26 ? 11.005 -1.601 5.058 1.00 0.00 26 GLU B CA 17
ATOM 27484 C C . GLU B 1 26 ? 10.352 -2.806 4.383 1.00 0.00 26 GLU B C 17
ATOM 27485 O O . GLU B 1 26 ? 9.693 -3.590 5.058 1.00 0.00 26 GLU B O 17
ATOM 27497 N N . ASP B 1 27 ? 10.539 -2.962 3.070 1.00 0.00 27 ASP B N 17
ATOM 27498 C CA . ASP B 1 27 ? 9.963 -4.055 2.295 1.00 0.00 27 ASP B CA 17
ATOM 27499 C C . ASP B 1 27 ? 10.436 -5.405 2.802 1.00 0.00 27 ASP B C 17
ATOM 27500 O O . ASP B 1 27 ? 9.652 -6.343 2.849 1.00 0.00 27 ASP B O 17
ATOM 27509 N N . GLU B 1 28 ? 11.708 -5.520 3.171 1.00 0.00 28 GLU B N 17
ATOM 27510 C CA . GLU B 1 28 ? 12.303 -6.733 3.705 1.00 0.00 28 GLU B CA 17
ATOM 27511 C C . GLU B 1 28 ? 11.615 -7.040 5.027 1.00 0.00 28 GLU B C 17
ATOM 27512 O O . GLU B 1 28 ? 11.147 -8.158 5.211 1.00 0.00 28 GLU B O 17
ATOM 27524 N N . THR B 1 29 ? 11.533 -6.058 5.929 1.00 0.00 29 THR B N 17
ATOM 27525 C CA . THR B 1 29 ? 10.894 -6.220 7.226 1.00 0.00 29 THR B CA 17
ATOM 27526 C C . THR B 1 29 ? 9.462 -6.720 7.020 1.00 0.00 29 THR B C 17
ATOM 27527 O O . THR B 1 29 ? 9.119 -7.802 7.489 1.00 0.00 29 THR B O 17
ATOM 27538 N N . ILE B 1 30 ? 8.642 -5.961 6.291 1.00 0.00 30 ILE B N 17
ATOM 27539 C CA . ILE B 1 30 ? 7.252 -6.287 6.016 1.00 0.00 30 ILE B CA 17
ATOM 27540 C C . ILE B 1 30 ? 7.152 -7.680 5.381 1.00 0.00 30 ILE B C 17
ATOM 27541 O O . ILE B 1 30 ? 6.319 -8.477 5.803 1.00 0.00 30 ILE B O 17
ATOM 27557 N N . ARG B 1 31 ? 7.973 -7.996 4.375 1.00 0.00 31 ARG B N 17
ATOM 27558 C CA . ARG B 1 31 ? 7.949 -9.295 3.704 1.00 0.00 31 ARG B CA 17
ATOM 27559 C C . ARG B 1 31 ? 8.208 -10.414 4.699 1.00 0.00 31 ARG B C 17
ATOM 27560 O O . ARG B 1 31 ? 7.493 -11.415 4.672 1.00 0.00 31 ARG B O 17
ATOM 27581 N N . LYS B 1 32 ? 9.251 -10.277 5.518 1.00 0.00 32 LYS B N 17
ATOM 27582 C CA . LYS B 1 32 ? 9.599 -11.293 6.496 1.00 0.00 32 LYS B CA 17
ATOM 27583 C C . LYS B 1 32 ? 8.462 -11.469 7.484 1.00 0.00 32 LYS B C 17
ATOM 27584 O O . LYS B 1 32 ? 8.073 -12.599 7.730 1.00 0.00 32 LYS B O 17
ATOM 27603 N N . LYS B 1 33 ? 7.936 -10.385 8.053 1.00 0.00 33 LYS B N 17
ATOM 27604 C CA . LYS B 1 33 ? 6.861 -10.413 9.038 1.00 0.00 33 LYS B CA 17
ATOM 27605 C C . LYS B 1 33 ? 5.660 -11.136 8.459 1.00 0.00 33 LYS B C 17
ATOM 27606 O O . LYS B 1 33 ? 5.129 -12.040 9.102 1.00 0.00 33 LYS B O 17
ATOM 27625 N N . ALA B 1 34 ? 5.268 -10.735 7.251 1.00 0.00 34 ALA B N 17
ATOM 27626 C CA . ALA B 1 34 ? 4.155 -11.272 6.500 1.00 0.00 34 ALA B CA 17
ATOM 27627 C C . ALA B 1 34 ? 4.313 -12.780 6.314 1.00 0.00 34 ALA B C 17
ATOM 27628 O O . ALA B 1 34 ? 3.459 -13.555 6.759 1.00 0.00 34 ALA B O 17
ATOM 27635 N N . GLU B 1 35 ? 5.418 -13.196 5.690 1.00 0.00 35 GLU B N 17
ATOM 27636 C CA . GLU B 1 35 ? 5.650 -14.618 5.415 1.00 0.00 35 GLU B CA 17
ATOM 27637 C C . GLU B 1 35 ? 5.875 -15.459 6.678 1.00 0.00 35 GLU B C 17
ATOM 27638 O O . GLU B 1 35 ? 5.664 -16.672 6.660 1.00 0.00 35 GLU B O 17
ATOM 27650 N N . ASP B 1 36 ? 6.246 -14.832 7.791 1.00 0.00 36 ASP B N 17
ATOM 27651 C CA . ASP B 1 36 ? 6.487 -15.450 9.099 1.00 0.00 36 ASP B CA 17
ATOM 27652 C C . ASP B 1 36 ? 5.209 -15.432 9.952 1.00 0.00 36 ASP B C 17
ATOM 27653 O O . ASP B 1 36 ? 5.218 -15.855 11.106 1.00 0.00 36 ASP B O 17
ATOM 27662 N N . SER B 1 37 ? 4.098 -14.941 9.393 1.00 0.00 37 SER B N 17
ATOM 27663 C CA . SER B 1 37 ? 2.795 -14.838 10.036 1.00 0.00 37 SER B CA 17
ATOM 27664 C C . SER B 1 37 ? 1.725 -15.591 9.235 1.00 0.00 37 SER B C 17
ATOM 27665 O O . SER B 1 37 ? 0.596 -15.706 9.721 1.00 0.00 37 SER B O 17
ATOM 27673 N N . GLY B 1 38 ? 2.054 -16.109 8.044 1.00 0.00 38 GLY B N 17
ATOM 27674 C CA . GLY B 1 38 ? 1.122 -16.835 7.186 1.00 0.00 38 GLY B CA 17
ATOM 27675 C C . GLY B 1 38 ? 0.141 -15.864 6.534 1.00 0.00 38 GLY B C 17
ATOM 27676 O O . GLY B 1 38 ? -1.023 -16.215 6.318 1.00 0.00 38 GLY B O 17
ATOM 27680 N N . LEU B 1 39 ? 0.578 -14.627 6.264 1.00 0.00 39 LEU B N 17
ATOM 27681 C CA . LEU B 1 39 ? -0.203 -13.559 5.680 1.00 0.00 39 LEU B CA 17
ATOM 27682 C C . LEU B 1 39 ? 0.550 -12.996 4.491 1.00 0.00 39 LEU B C 17
ATOM 27683 O O . LEU B 1 39 ? 1.736 -12.700 4.606 1.00 0.00 39 LEU B O 17
ATOM 27699 N N . THR B 1 40 ? -0.089 -12.866 3.333 1.00 0.00 40 THR B N 17
ATOM 27700 C CA . THR B 1 40 ? 0.597 -12.258 2.199 1.00 0.00 40 THR B CA 17
ATOM 27701 C C . THR B 1 40 ? 0.810 -10.792 2.623 1.00 0.00 40 THR B C 17
ATOM 27702 O O . THR B 1 40 ? 0.007 -10.240 3.382 1.00 0.00 40 THR B O 17
ATOM 27713 N N . VAL B 1 41 ? 1.844 -10.128 2.109 1.00 0.00 41 VAL B N 17
ATOM 27714 C CA . VAL B 1 41 ? 2.162 -8.734 2.402 1.00 0.00 41 VAL B CA 17
ATOM 27715 C C . VAL B 1 41 ? 0.916 -7.847 2.287 1.00 0.00 41 VAL B C 17
ATOM 27716 O O . VAL B 1 41 ? 0.721 -6.986 3.138 1.00 0.00 41 VAL B O 17
ATOM 27729 N N . SER B 1 42 ? 0.047 -8.041 1.290 1.00 0.00 42 SER B N 17
ATOM 27730 C CA . SER B 1 42 ? -1.151 -7.212 1.168 1.00 0.00 42 SER B CA 17
ATOM 27731 C C . SER B 1 42 ? -2.064 -7.374 2.397 1.00 0.00 42 SER B C 17
ATOM 27732 O O . SER B 1 42 ? -2.588 -6.383 2.914 1.00 0.00 42 SER B O 17
ATOM 27740 N N . ALA B 1 43 ? -2.271 -8.617 2.853 1.00 0.00 43 ALA B N 17
ATOM 27741 C CA . ALA B 1 43 ? -3.086 -8.932 4.018 1.00 0.00 43 ALA B CA 17
ATOM 27742 C C . ALA B 1 43 ? -2.418 -8.358 5.263 1.00 0.00 43 ALA B C 17
ATOM 27743 O O . ALA B 1 43 ? -3.108 -7.841 6.134 1.00 0.00 43 ALA B O 17
ATOM 27750 N N . TYR B 1 44 ? -1.091 -8.459 5.355 1.00 0.00 44 TYR B N 17
ATOM 27751 C CA . TYR B 1 44 ? -0.313 -7.940 6.468 1.00 0.00 44 TYR B CA 17
ATOM 27752 C C . TYR B 1 44 ? -0.531 -6.423 6.536 1.00 0.00 44 TYR B C 17
ATOM 27753 O O . TYR B 1 44 ? -0.959 -5.916 7.565 1.00 0.00 44 TYR B O 17
ATOM 27771 N N . ILE B 1 45 ? -0.325 -5.706 5.423 1.00 0.00 45 ILE B N 17
ATOM 27772 C CA . ILE B 1 45 ? -0.488 -4.256 5.329 1.00 0.00 45 ILE B CA 17
ATOM 27773 C C . ILE B 1 45 ? -1.881 -3.839 5.794 1.00 0.00 45 ILE B C 17
ATOM 27774 O O . ILE B 1 45 ? -2.004 -3.081 6.753 1.00 0.00 45 ILE B O 17
ATOM 27790 N N . ARG B 1 46 ? -2.933 -4.299 5.109 1.00 0.00 46 ARG B N 17
ATOM 27791 C CA . ARG B 1 46 ? -4.306 -3.935 5.463 1.00 0.00 46 ARG B CA 17
ATOM 27792 C C . ARG B 1 46 ? -4.615 -4.251 6.923 1.00 0.00 46 ARG B C 17
ATOM 27793 O O . ARG B 1 46 ? -5.149 -3.399 7.620 1.00 0.00 46 ARG B O 17
ATOM 27814 N N . ASN B 1 47 ? -4.265 -5.445 7.392 1.00 0.00 47 ASN B N 17
ATOM 27815 C CA . ASN B 1 47 ? -4.535 -5.854 8.755 1.00 0.00 47 ASN B CA 17
ATOM 27816 C C . ASN B 1 47 ? -3.836 -4.941 9.750 1.00 0.00 47 ASN B C 17
ATOM 27817 O O . ASN B 1 47 ? -4.515 -4.395 10.615 1.00 0.00 47 ASN B O 17
ATOM 27828 N N . ALA B 1 48 ? -2.526 -4.730 9.593 1.00 0.00 48 ALA B N 17
ATOM 27829 C CA . ALA B 1 48 ? -1.727 -3.878 10.464 1.00 0.00 48 ALA B CA 17
ATOM 27830 C C . ALA B 1 48 ? -2.177 -2.416 10.409 1.00 0.00 48 ALA B C 17
ATOM 27831 O O . ALA B 1 48 ? -1.983 -1.678 11.367 1.00 0.00 48 ALA B O 17
ATOM 27838 N N . ALA B 1 49 ? -2.752 -1.967 9.290 1.00 0.00 49 ALA B N 17
ATOM 27839 C CA . ALA B 1 49 ? -3.216 -0.595 9.128 1.00 0.00 49 ALA B CA 17
ATOM 27840 C C . ALA B 1 49 ? -4.547 -0.362 9.838 1.00 0.00 49 ALA B C 17
ATOM 27841 O O . ALA B 1 49 ? -4.809 0.740 10.314 1.00 0.00 49 ALA B O 17
ATOM 27848 N N . LEU B 1 50 ? -5.416 -1.369 9.859 1.00 0.00 50 LEU B N 17
ATOM 27849 C CA . LEU B 1 50 ? -6.726 -1.269 10.485 1.00 0.00 50 LEU B CA 17
ATOM 27850 C C . LEU B 1 50 ? -6.623 -1.505 11.984 1.00 0.00 50 LEU B C 17
ATOM 27851 O O . LEU B 1 50 ? -7.252 -0.784 12.761 1.00 0.00 50 LEU B O 17
ATOM 27867 N N . ASN B 1 51 ? -5.892 -2.547 12.380 1.00 0.00 51 ASN B N 17
ATOM 27868 C CA . ASN B 1 51 ? -5.681 -2.937 13.776 1.00 0.00 51 ASN B CA 17
ATOM 27869 C C . ASN B 1 51 ? -4.764 -1.960 14.469 1.00 0.00 51 ASN B C 17
ATOM 27870 O O . ASN B 1 51 ? -5.264 -1.207 15.329 1.00 0.00 51 ASN B O 17
ATOM 27881 N N . SER A 1 1 ? 27.681 -17.492 5.622 1.00 0.00 1 SER A N 18
ATOM 27882 C CA . SER A 1 1 ? 27.963 -16.906 4.296 1.00 0.00 1 SER A CA 18
ATOM 27883 C C . SER A 1 1 ? 27.130 -17.579 3.199 1.00 0.00 1 SER A C 18
ATOM 27884 O O . SER A 1 1 ? 26.568 -16.921 2.323 1.00 0.00 1 SER A O 18
ATOM 27892 N N . ASP A 1 2 ? 27.077 -18.902 3.297 1.00 0.00 2 ASP A N 18
ATOM 27893 C CA . ASP A 1 2 ? 26.521 -20.092 2.648 1.00 0.00 2 ASP A CA 18
ATOM 27894 C C . ASP A 1 2 ? 25.045 -19.999 2.226 1.00 0.00 2 ASP A C 18
ATOM 27895 O O . ASP A 1 2 ? 24.351 -21.002 2.082 1.00 0.00 2 ASP A O 18
ATOM 27904 N N . SER A 1 3 ? 24.543 -18.783 2.042 1.00 0.00 3 SER A N 18
ATOM 27905 C CA . SER A 1 3 ? 23.201 -18.380 1.653 1.00 0.00 3 SER A CA 18
ATOM 27906 C C . SER A 1 3 ? 22.839 -18.809 0.216 1.00 0.00 3 SER A C 18
ATOM 27907 O O . SER A 1 3 ? 22.503 -17.979 -0.632 1.00 0.00 3 SER A O 18
ATOM 27915 N N . ALA A 1 4 ? 22.828 -20.116 -0.054 1.00 0.00 4 ALA A N 18
ATOM 27916 C CA . ALA A 1 4 ? 22.530 -20.720 -1.351 1.00 0.00 4 ALA A CA 18
ATOM 27917 C C . ALA A 1 4 ? 21.173 -20.332 -1.962 1.00 0.00 4 ALA A C 18
ATOM 27918 O O . ALA A 1 4 ? 21.010 -20.473 -3.173 1.00 0.00 4 ALA A O 18
ATOM 27925 N N . VAL A 1 5 ? 20.225 -19.819 -1.168 1.00 0.00 5 VAL A N 18
ATOM 27926 C CA . VAL A 1 5 ? 18.884 -19.418 -1.598 1.00 0.00 5 VAL A CA 18
ATOM 27927 C C . VAL A 1 5 ? 18.857 -18.484 -2.818 1.00 0.00 5 VAL A C 18
ATOM 27928 O O . VAL A 1 5 ? 17.919 -18.561 -3.614 1.00 0.00 5 VAL A O 18
ATOM 27941 N N . ARG A 1 6 ? 19.853 -17.605 -2.999 1.00 0.00 6 ARG A N 18
ATOM 27942 C CA . ARG A 1 6 ? 19.894 -16.674 -4.127 1.00 0.00 6 ARG A CA 18
ATOM 27943 C C . ARG A 1 6 ? 21.312 -16.567 -4.664 1.00 0.00 6 ARG A C 18
ATOM 27944 O O . ARG A 1 6 ? 22.219 -16.281 -3.886 1.00 0.00 6 ARG A O 18
ATOM 27965 N N . LYS A 1 7 ? 21.496 -16.769 -5.970 1.00 0.00 7 LYS A N 18
ATOM 27966 C CA . LYS A 1 7 ? 22.803 -16.682 -6.622 1.00 0.00 7 LYS A CA 18
ATOM 27967 C C . LYS A 1 7 ? 23.283 -15.227 -6.630 1.00 0.00 7 LYS A C 18
ATOM 27968 O O . LYS A 1 7 ? 24.273 -14.914 -5.976 1.00 0.00 7 LYS A O 18
ATOM 27987 N N . LYS A 1 8 ? 22.615 -14.336 -7.370 1.00 0.00 8 LYS A N 18
ATOM 27988 C CA . LYS A 1 8 ? 22.944 -12.908 -7.470 1.00 0.00 8 LYS A CA 18
ATOM 27989 C C . LYS A 1 8 ? 21.642 -12.108 -7.502 1.00 0.00 8 LYS A C 18
ATOM 27990 O O . LYS A 1 8 ? 20.552 -12.690 -7.487 1.00 0.00 8 LYS A O 18
ATOM 28009 N N . SER A 1 9 ? 21.730 -10.780 -7.588 1.00 0.00 9 SER A N 18
ATOM 28010 C CA . SER A 1 9 ? 20.602 -9.866 -7.641 1.00 0.00 9 SER A CA 18
ATOM 28011 C C . SER A 1 9 ? 20.990 -8.766 -8.630 1.00 0.00 9 SER A C 18
ATOM 28012 O O . SER A 1 9 ? 21.952 -8.051 -8.371 1.00 0.00 9 SER A O 18
ATOM 28020 N N . GLU A 1 10 ? 20.256 -8.622 -9.743 1.00 0.00 10 GLU A N 18
ATOM 28021 C CA . GLU A 1 10 ? 20.534 -7.610 -10.777 1.00 0.00 10 GLU A CA 18
ATOM 28022 C C . GLU A 1 10 ? 19.398 -6.594 -10.961 1.00 0.00 10 GLU A C 18
ATOM 28023 O O . GLU A 1 10 ? 19.462 -5.719 -11.826 1.00 0.00 10 GLU A O 18
ATOM 28035 N N . VAL A 1 11 ? 18.340 -6.716 -10.165 1.00 0.00 11 VAL A N 18
ATOM 28036 C CA . VAL A 1 11 ? 17.179 -5.831 -10.204 1.00 0.00 11 VAL A CA 18
ATOM 28037 C C . VAL A 1 11 ? 17.598 -4.405 -9.826 1.00 0.00 11 VAL A C 18
ATOM 28038 O O . VAL A 1 11 ? 18.341 -4.210 -8.860 1.00 0.00 11 VAL A O 18
ATOM 28051 N N . ARG A 1 12 ? 17.115 -3.402 -10.564 1.00 0.00 12 ARG A N 18
ATOM 28052 C CA . ARG A 1 12 ? 17.470 -2.009 -10.301 1.00 0.00 12 ARG A CA 18
ATOM 28053 C C . ARG A 1 12 ? 16.542 -1.333 -9.309 1.00 0.00 12 ARG A C 18
ATOM 28054 O O . ARG A 1 12 ? 16.985 -0.450 -8.573 1.00 0.00 12 ARG A O 18
ATOM 28075 N N . GLN A 1 13 ? 15.260 -1.693 -9.285 1.00 0.00 13 GLN A N 18
ATOM 28076 C CA . GLN A 1 13 ? 14.287 -1.089 -8.389 1.00 0.00 13 GLN A CA 18
ATOM 28077 C C . GLN A 1 13 ? 14.463 -1.635 -6.973 1.00 0.00 13 GLN A C 18
ATOM 28078 O O . GLN A 1 13 ? 13.961 -2.703 -6.626 1.00 0.00 13 GLN A O 18
ATOM 28092 N N . LYS A 1 14 ? 15.191 -0.891 -6.135 1.00 0.00 14 LYS A N 18
ATOM 28093 C CA . LYS A 1 14 ? 15.416 -1.285 -4.745 1.00 0.00 14 LYS A CA 18
ATOM 28094 C C . LYS A 1 14 ? 14.093 -1.244 -3.980 1.00 0.00 14 LYS A C 18
ATOM 28095 O O . LYS A 1 14 ? 13.884 -2.015 -3.048 1.00 0.00 14 LYS A O 18
ATOM 28114 N N . THR A 1 15 ? 13.218 -0.315 -4.350 1.00 0.00 15 THR A N 18
ATOM 28115 C CA . THR A 1 15 ? 11.917 -0.129 -3.761 1.00 0.00 15 THR A CA 18
ATOM 28116 C C . THR A 1 15 ? 10.958 -1.183 -4.336 1.00 0.00 15 THR A C 18
ATOM 28117 O O . THR A 1 15 ? 11.255 -1.883 -5.308 1.00 0.00 15 THR A O 18
ATOM 28128 N N . VAL A 1 16 ? 9.799 -1.292 -3.709 1.00 0.00 16 VAL A N 18
ATOM 28129 C CA . VAL A 1 16 ? 8.712 -2.189 -4.046 1.00 0.00 16 VAL A CA 18
ATOM 28130 C C . VAL A 1 16 ? 7.737 -1.372 -4.851 1.00 0.00 16 VAL A C 18
ATOM 28131 O O . VAL A 1 16 ? 7.557 -0.195 -4.542 1.00 0.00 16 VAL A O 18
ATOM 28144 N N . VAL A 1 17 ? 7.074 -1.966 -5.829 1.00 0.00 17 VAL A N 18
ATOM 28145 C CA . VAL A 1 17 ? 6.100 -1.236 -6.600 1.00 0.00 17 VAL A CA 18
ATOM 28146 C C . VAL A 1 17 ? 4.976 -2.184 -6.977 1.00 0.00 17 VAL A C 18
ATOM 28147 O O . VAL A 1 17 ? 5.105 -3.059 -7.836 1.00 0.00 17 VAL A O 18
ATOM 28160 N N . ARG A 1 18 ? 3.888 -2.096 -6.221 1.00 0.00 18 ARG A N 18
ATOM 28161 C CA . ARG A 1 18 ? 2.705 -2.925 -6.471 1.00 0.00 18 ARG A CA 18
ATOM 28162 C C . ARG A 1 18 ? 1.446 -2.135 -6.198 1.00 0.00 18 ARG A C 18
ATOM 28163 O O . ARG A 1 18 ? 1.471 -1.160 -5.447 1.00 0.00 18 ARG A O 18
ATOM 28184 N N . THR A 1 19 ? 0.349 -2.566 -6.802 1.00 0.00 19 THR A N 18
ATOM 28185 C CA . THR A 1 19 ? -0.939 -1.930 -6.640 1.00 0.00 19 THR A CA 18
ATOM 28186 C C . THR A 1 19 ? -1.576 -2.543 -5.399 1.00 0.00 19 THR A C 18
ATOM 28187 O O . THR A 1 19 ? -2.066 -3.676 -5.388 1.00 0.00 19 THR A O 18
ATOM 28198 N N . LEU A 1 20 ? -1.478 -1.790 -4.316 1.00 0.00 20 LEU A N 18
ATOM 28199 C CA . LEU A 1 20 ? -1.971 -2.108 -2.988 1.00 0.00 20 LEU A CA 18
ATOM 28200 C C . LEU A 1 20 ? -3.344 -1.462 -2.847 1.00 0.00 20 LEU A C 18
ATOM 28201 O O . LEU A 1 20 ? -3.466 -0.297 -2.464 1.00 0.00 20 LEU A O 18
ATOM 28217 N N . ARG A 1 21 ? -4.370 -2.184 -3.285 1.00 0.00 21 ARG A N 18
ATOM 28218 C CA . ARG A 1 21 ? -5.747 -1.727 -3.212 1.00 0.00 21 ARG A CA 18
ATOM 28219 C C . ARG A 1 21 ? -6.288 -1.875 -1.794 1.00 0.00 21 ARG A C 18
ATOM 28220 O O . ARG A 1 21 ? -5.742 -2.616 -0.972 1.00 0.00 21 ARG A O 18
ATOM 28241 N N . PHE A 1 22 ? -7.383 -1.165 -1.538 1.00 0.00 22 PHE A N 18
ATOM 28242 C CA . PHE A 1 22 ? -8.111 -1.141 -0.278 1.00 0.00 22 PHE A CA 18
ATOM 28243 C C . PHE A 1 22 ? -9.594 -1.129 -0.592 1.00 0.00 22 PHE A C 18
ATOM 28244 O O . PHE A 1 22 ? -9.982 -1.025 -1.760 1.00 0.00 22 PHE A O 18
ATOM 28261 N N . SER A 1 23 ? -10.430 -1.289 0.419 1.00 0.00 23 SER A N 18
ATOM 28262 C CA . SER A 1 23 ? -11.883 -1.288 0.293 1.00 0.00 23 SER A CA 18
ATOM 28263 C C . SER A 1 23 ? -12.413 0.049 0.863 1.00 0.00 23 SER A C 18
ATOM 28264 O O . SER A 1 23 ? -11.609 0.802 1.416 1.00 0.00 23 SER A O 18
ATOM 28272 N N . PRO A 1 24 ? -13.704 0.412 0.755 1.00 0.00 24 PRO A N 18
ATOM 28273 C CA . PRO A 1 24 ? -14.167 1.703 1.255 1.00 0.00 24 PRO A CA 18
ATOM 28274 C C . PRO A 1 24 ? -14.180 1.792 2.778 1.00 0.00 24 PRO A C 18
ATOM 28275 O O . PRO A 1 24 ? -13.969 2.882 3.315 1.00 0.00 24 PRO A O 18
ATOM 28286 N N . VAL A 1 25 ? -14.468 0.699 3.488 1.00 0.00 25 VAL A N 18
ATOM 28287 C CA . VAL A 1 25 ? -14.480 0.713 4.946 1.00 0.00 25 VAL A CA 18
ATOM 28288 C C . VAL A 1 25 ? -13.020 0.674 5.412 1.00 0.00 25 VAL A C 18
ATOM 28289 O O . VAL A 1 25 ? -12.683 1.330 6.393 1.00 0.00 25 VAL A O 18
ATOM 28302 N N . GLU A 1 26 ? -12.146 -0.059 4.704 1.00 0.00 26 GLU A N 18
ATOM 28303 C CA . GLU A 1 26 ? -10.727 -0.144 5.043 1.00 0.00 26 GLU A CA 18
ATOM 28304 C C . GLU A 1 26 ? -10.144 1.269 4.945 1.00 0.00 26 GLU A C 18
ATOM 28305 O O . GLU A 1 26 ? -9.567 1.781 5.901 1.00 0.00 26 GLU A O 18
ATOM 28317 N N . ASP A 1 27 ? -10.344 1.896 3.782 1.00 0.00 27 ASP A N 18
ATOM 28318 C CA . ASP A 1 27 ? -9.879 3.236 3.465 1.00 0.00 27 ASP A CA 18
ATOM 28319 C C . ASP A 1 27 ? -10.410 4.248 4.457 1.00 0.00 27 ASP A C 18
ATOM 28320 O O . ASP A 1 27 ? -9.645 5.076 4.916 1.00 0.00 27 ASP A O 18
ATOM 28329 N N . GLU A 1 28 ? -11.706 4.207 4.778 1.00 0.00 28 GLU A N 18
ATOM 28330 C CA . GLU A 1 28 ? -12.302 5.134 5.724 1.00 0.00 28 GLU A CA 18
ATOM 28331 C C . GLU A 1 28 ? -11.615 5.050 7.089 1.00 0.00 28 GLU A C 18
ATOM 28332 O O . GLU A 1 28 ? -11.213 6.087 7.613 1.00 0.00 28 GLU A O 18
ATOM 28344 N N . THR A 1 29 ? -11.471 3.852 7.664 1.00 0.00 29 THR A N 18
ATOM 28345 C CA . THR A 1 29 ? -10.818 3.684 8.957 1.00 0.00 29 THR A CA 18
ATOM 28346 C C . THR A 1 29 ? -9.394 4.256 8.891 1.00 0.00 29 THR A C 18
ATOM 28347 O O . THR A 1 29 ? -9.015 5.093 9.716 1.00 0.00 29 THR A O 18
ATOM 28358 N N . ILE A 1 30 ? -8.614 3.820 7.895 1.00 0.00 30 ILE A N 18
ATOM 28359 C CA . ILE A 1 30 ? -7.238 4.255 7.706 1.00 0.00 30 ILE A CA 18
ATOM 28360 C C . ILE A 1 30 ? -7.175 5.769 7.575 1.00 0.00 30 ILE A C 18
ATOM 28361 O O . ILE A 1 30 ? -6.344 6.409 8.211 1.00 0.00 30 ILE A O 18
ATOM 28377 N N . ARG A 1 31 ? -8.034 6.352 6.747 1.00 0.00 31 ARG A N 18
ATOM 28378 C CA . ARG A 1 31 ? -8.080 7.779 6.505 1.00 0.00 31 ARG A CA 18
ATOM 28379 C C . ARG A 1 31 ? -8.402 8.554 7.769 1.00 0.00 31 ARG A C 18
ATOM 28380 O O . ARG A 1 31 ? -7.736 9.552 8.028 1.00 0.00 31 ARG A O 18
ATOM 28401 N N . LYS A 1 32 ? -9.386 8.112 8.555 1.00 0.00 32 LYS A N 18
ATOM 28402 C CA . LYS A 1 32 ? -9.746 8.796 9.791 1.00 0.00 32 LYS A CA 18
ATOM 28403 C C . LYS A 1 32 ? -8.546 8.841 10.717 1.00 0.00 32 LYS A C 18
ATOM 28404 O O . LYS A 1 32 ? -8.216 9.910 11.228 1.00 0.00 32 LYS A O 18
ATOM 28423 N N . LYS A 1 33 ? -7.920 7.687 10.950 1.00 0.00 33 LYS A N 18
ATOM 28424 C CA . LYS A 1 33 ? -6.768 7.562 11.830 1.00 0.00 33 LYS A CA 18
ATOM 28425 C C . LYS A 1 33 ? -5.601 8.370 11.300 1.00 0.00 33 LYS A C 18
ATOM 28426 O O . LYS A 1 33 ? -4.997 9.096 12.083 1.00 0.00 33 LYS A O 18
ATOM 28445 N N . ALA A 1 34 ? -5.287 8.260 10.014 1.00 0.00 34 ALA A N 18
ATOM 28446 C CA . ALA A 1 34 ? -4.203 8.982 9.374 1.00 0.00 34 ALA A CA 18
ATOM 28447 C C . ALA A 1 34 ? -4.387 10.482 9.584 1.00 0.00 34 ALA A C 18
ATOM 28448 O O . ALA A 1 34 ? -3.496 11.129 10.140 1.00 0.00 34 ALA A O 18
ATOM 28455 N N . GLU A 1 35 ? -5.549 11.013 9.189 1.00 0.00 35 GLU A N 18
ATOM 28456 C CA . GLU A 1 35 ? -5.831 12.439 9.298 1.00 0.00 35 GLU A CA 18
ATOM 28457 C C . GLU A 1 35 ? -5.766 12.915 10.750 1.00 0.00 35 GLU A C 18
ATOM 28458 O O . GLU A 1 35 ? -5.228 13.992 11.019 1.00 0.00 35 GLU A O 18
ATOM 28470 N N . ASP A 1 36 ? -6.252 12.099 11.689 1.00 0.00 36 ASP A N 18
ATOM 28471 C CA . ASP A 1 36 ? -6.250 12.408 13.116 1.00 0.00 36 ASP A CA 18
ATOM 28472 C C . ASP A 1 36 ? -4.831 12.327 13.700 1.00 0.00 36 ASP A C 18
ATOM 28473 O O . ASP A 1 36 ? -4.536 12.954 14.722 1.00 0.00 36 ASP A O 18
ATOM 28482 N N . SER A 1 37 ? -3.953 11.541 13.063 1.00 0.00 37 SER A N 18
ATOM 28483 C CA . SER A 1 37 ? -2.549 11.344 13.415 1.00 0.00 37 SER A CA 18
ATOM 28484 C C . SER A 1 37 ? -1.717 12.482 12.809 1.00 0.00 37 SER A C 18
ATOM 28485 O O . SER A 1 37 ? -0.524 12.589 13.099 1.00 0.00 37 SER A O 18
ATOM 28493 N N . GLY A 1 38 ? -2.322 13.325 11.964 1.00 0.00 38 GLY A N 18
ATOM 28494 C CA . GLY A 1 38 ? -1.654 14.427 11.306 1.00 0.00 38 GLY A CA 18
ATOM 28495 C C . GLY A 1 38 ? -0.812 13.952 10.121 1.00 0.00 38 GLY A C 18
ATOM 28496 O O . GLY A 1 38 ? -0.055 14.753 9.572 1.00 0.00 38 GLY A O 18
ATOM 28500 N N . LEU A 1 39 ? -0.903 12.682 9.708 1.00 0.00 39 LEU A N 18
ATOM 28501 C CA . LEU A 1 39 ? -0.139 12.096 8.621 1.00 0.00 39 LEU A CA 18
ATOM 28502 C C . LEU A 1 39 ? -1.041 11.649 7.487 1.00 0.00 39 LEU A C 18
ATOM 28503 O O . LEU A 1 39 ? -2.219 11.349 7.649 1.00 0.00 39 LEU A O 18
ATOM 28519 N N . THR A 1 40 ? -0.462 11.596 6.301 1.00 0.00 40 THR A N 18
ATOM 28520 C CA . THR A 1 40 ? -1.153 11.113 5.126 1.00 0.00 40 THR A CA 18
ATOM 28521 C C . THR A 1 40 ? -1.193 9.606 5.313 1.00 0.00 40 THR A C 18
ATOM 28522 O O . THR A 1 40 ? -0.289 8.998 5.901 1.00 0.00 40 THR A O 18
ATOM 28533 N N . VAL A 1 41 ? -2.221 9.000 4.737 1.00 0.00 41 VAL A N 18
ATOM 28534 C CA . VAL A 1 41 ? -2.442 7.577 4.769 1.00 0.00 41 VAL A CA 18
ATOM 28535 C C . VAL A 1 41 ? -1.185 6.817 4.327 1.00 0.00 41 VAL A C 18
ATOM 28536 O O . VAL A 1 41 ? -0.941 5.728 4.820 1.00 0.00 41 VAL A O 18
ATOM 28549 N N . SER A 1 42 ? -0.362 7.373 3.430 1.00 0.00 42 SER A N 18
ATOM 28550 C CA . SER A 1 42 ? 0.872 6.736 2.975 1.00 0.00 42 SER A CA 18
ATOM 28551 C C . SER A 1 42 ? 1.804 6.537 4.180 1.00 0.00 42 SER A C 18
ATOM 28552 O O . SER A 1 42 ? 2.179 5.409 4.507 1.00 0.00 42 SER A O 18
ATOM 28560 N N . ALA A 1 43 ? 2.164 7.634 4.857 1.00 0.00 43 ALA A N 18
ATOM 28561 C CA . ALA A 1 43 ? 3.018 7.611 6.033 1.00 0.00 43 ALA A CA 18
ATOM 28562 C C . ALA A 1 43 ? 2.370 6.745 7.114 1.00 0.00 43 ALA A C 18
ATOM 28563 O O . ALA A 1 43 ? 3.070 6.001 7.787 1.00 0.00 43 ALA A O 18
ATOM 28570 N N . TYR A 1 44 ? 1.045 6.823 7.278 1.00 0.00 44 TYR A N 18
ATOM 28571 C CA . TYR A 1 44 ? 0.329 6.028 8.263 1.00 0.00 44 TYR A CA 18
ATOM 28572 C C . TYR A 1 44 ? 0.522 4.533 7.963 1.00 0.00 44 TYR A C 18
ATOM 28573 O O . TYR A 1 44 ? 0.910 3.791 8.858 1.00 0.00 44 TYR A O 18
ATOM 28591 N N . ILE A 1 45 ? 0.296 4.092 6.718 1.00 0.00 45 ILE A N 18
ATOM 28592 C CA . ILE A 1 45 ? 0.435 2.705 6.275 1.00 0.00 45 ILE A CA 18
ATOM 28593 C C . ILE A 1 45 ? 1.838 2.198 6.589 1.00 0.00 45 ILE A C 18
ATOM 28594 O O . ILE A 1 45 ? 1.986 1.251 7.360 1.00 0.00 45 ILE A O 18
ATOM 28610 N N . ARG A 1 46 ? 2.863 2.808 5.984 1.00 0.00 46 ARG A N 18
ATOM 28611 C CA . ARG A 1 46 ? 4.249 2.410 6.167 1.00 0.00 46 ARG A CA 18
ATOM 28612 C C . ARG A 1 46 ? 4.604 2.361 7.646 1.00 0.00 46 ARG A C 18
ATOM 28613 O O . ARG A 1 46 ? 5.215 1.390 8.075 1.00 0.00 46 ARG A O 18
ATOM 28634 N N . ASN A 1 47 ? 4.191 3.365 8.420 1.00 0.00 47 ASN A N 18
ATOM 28635 C CA . ASN A 1 47 ? 4.464 3.444 9.842 1.00 0.00 47 ASN A CA 18
ATOM 28636 C C . ASN A 1 47 ? 3.812 2.290 10.605 1.00 0.00 47 ASN A C 18
ATOM 28637 O O . ASN A 1 47 ? 4.507 1.557 11.305 1.00 0.00 47 ASN A O 18
ATOM 28648 N N . ALA A 1 48 ? 2.491 2.128 10.470 1.00 0.00 48 ALA A N 18
ATOM 28649 C CA . ALA A 1 48 ? 1.721 1.087 11.152 1.00 0.00 48 ALA A CA 18
ATOM 28650 C C . ALA A 1 48 ? 2.178 -0.316 10.759 1.00 0.00 48 ALA A C 18
ATOM 28651 O O . ALA A 1 48 ? 2.027 -1.256 11.531 1.00 0.00 48 ALA A O 18
ATOM 28658 N N . ALA A 1 49 ? 2.708 -0.475 9.550 1.00 0.00 49 ALA A N 18
ATOM 28659 C CA . ALA A 1 49 ? 3.166 -1.767 9.067 1.00 0.00 49 ALA A CA 18
ATOM 28660 C C . ALA A 1 49 ? 4.488 -2.204 9.693 1.00 0.00 49 ALA A C 18
ATOM 28661 O O . ALA A 1 49 ? 4.759 -3.402 9.749 1.00 0.00 49 ALA A O 18
ATOM 28668 N N . LEU A 1 50 ? 5.325 -1.253 10.103 1.00 0.00 50 LEU A N 18
ATOM 28669 C CA . LEU A 1 50 ? 6.620 -1.545 10.703 1.00 0.00 50 LEU A CA 18
ATOM 28670 C C . LEU A 1 50 ? 6.514 -1.585 12.225 1.00 0.00 50 LEU A C 18
ATOM 28671 O O . LEU A 1 50 ? 7.108 -2.464 12.846 1.00 0.00 50 LEU A O 18
ATOM 28687 N N . ASN A 1 51 ? 5.814 -0.611 12.817 1.00 0.00 51 ASN A N 18
ATOM 28688 C CA . ASN A 1 51 ? 5.641 -0.473 14.262 1.00 0.00 51 ASN A CA 18
ATOM 28689 C C . ASN A 1 51 ? 4.376 -1.159 14.731 1.00 0.00 51 ASN A C 18
ATOM 28690 O O . ASN A 1 51 ? 4.383 -2.398 14.842 1.00 0.00 51 ASN A O 18
ATOM 28701 N N . SER B 1 1 ? -27.477 15.115 10.311 1.00 0.00 1 SER B N 18
ATOM 28702 C CA . SER B 1 1 ? -27.868 14.979 8.892 1.00 0.00 1 SER B CA 18
ATOM 28703 C C . SER B 1 1 ? -27.117 15.981 8.004 1.00 0.00 1 SER B C 18
ATOM 28704 O O . SER B 1 1 ? -26.582 15.638 6.948 1.00 0.00 1 SER B O 18
ATOM 28712 N N . ASP B 1 2 ? -27.104 17.216 8.490 1.00 0.00 2 ASP B N 18
ATOM 28713 C CA . ASP B 1 2 ? -26.622 18.568 8.201 1.00 0.00 2 ASP B CA 18
ATOM 28714 C C . ASP B 1 2 ? -25.157 18.641 7.746 1.00 0.00 2 ASP B C 18
ATOM 28715 O O . ASP B 1 2 ? -24.436 19.592 8.048 1.00 0.00 2 ASP B O 18
ATOM 28724 N N . SER B 1 3 ? -24.674 17.614 7.056 1.00 0.00 3 SER B N 18
ATOM 28725 C CA . SER B 1 3 ? -23.334 17.417 6.530 1.00 0.00 3 SER B CA 18
ATOM 28726 C C . SER B 1 3 ? -22.952 18.391 5.400 1.00 0.00 3 SER B C 18
ATOM 28727 O O . SER B 1 3 ? -22.655 17.973 4.277 1.00 0.00 3 SER B O 18
ATOM 28735 N N . ALA B 1 4 ? -22.889 19.694 5.696 1.00 0.00 4 ALA B N 18
ATOM 28736 C CA . ALA B 1 4 ? -22.528 20.745 4.740 1.00 0.00 4 ALA B CA 18
ATOM 28737 C C . ALA B 1 4 ? -21.134 20.525 4.121 1.00 0.00 4 ALA B C 18
ATOM 28738 O O . ALA B 1 4 ? -20.826 21.090 3.071 1.00 0.00 4 ALA B O 18
ATOM 28745 N N . VAL B 1 5 ? -20.304 19.695 4.760 1.00 0.00 5 VAL B N 18
ATOM 28746 C CA . VAL B 1 5 ? -18.952 19.332 4.361 1.00 0.00 5 VAL B CA 18
ATOM 28747 C C . VAL B 1 5 ? -18.848 18.759 2.940 1.00 0.00 5 VAL B C 18
ATOM 28748 O O . VAL B 1 5 ? -17.783 18.923 2.342 1.00 0.00 5 VAL B O 18
ATOM 28761 N N . ARG B 1 6 ? -19.883 18.110 2.379 1.00 0.00 6 ARG B N 18
ATOM 28762 C CA . ARG B 1 6 ? -19.826 17.535 1.028 1.00 0.00 6 ARG B CA 18
ATOM 28763 C C . ARG B 1 6 ? -21.213 17.552 0.391 1.00 0.00 6 ARG B C 18
ATOM 28764 O O . ARG B 1 6 ? -22.173 17.092 1.007 1.00 0.00 6 ARG B O 18
ATOM 28785 N N . LYS B 1 7 ? -21.323 18.045 -0.847 1.00 0.00 7 LYS B N 18
ATOM 28786 C CA . LYS B 1 7 ? -22.597 18.116 -1.567 1.00 0.00 7 LYS B CA 18
ATOM 28787 C C . LYS B 1 7 ? -23.039 16.733 -2.053 1.00 0.00 7 LYS B C 18
ATOM 28788 O O . LYS B 1 7 ? -24.092 16.273 -1.618 1.00 0.00 7 LYS B O 18
ATOM 28807 N N . LYS B 1 8 ? -22.301 16.063 -2.942 1.00 0.00 8 LYS B N 18
ATOM 28808 C CA . LYS B 1 8 ? -22.644 14.730 -3.461 1.00 0.00 8 LYS B CA 18
ATOM 28809 C C . LYS B 1 8 ? -21.363 13.918 -3.676 1.00 0.00 8 LYS B C 18
ATOM 28810 O O . LYS B 1 8 ? -20.266 14.401 -3.391 1.00 0.00 8 LYS B O 18
ATOM 28829 N N . SER B 1 9 ? -21.488 12.690 -4.179 1.00 0.00 9 SER B N 18
ATOM 28830 C CA . SER B 1 9 ? -20.390 11.787 -4.484 1.00 0.00 9 SER B CA 18
ATOM 28831 C C . SER B 1 9 ? -20.902 10.903 -5.617 1.00 0.00 9 SER B C 18
ATOM 28832 O O . SER B 1 9 ? -21.857 10.150 -5.435 1.00 0.00 9 SER B O 18
ATOM 28840 N N . GLU B 1 10 ? -20.303 11.034 -6.801 1.00 0.00 10 GLU B N 18
ATOM 28841 C CA . GLU B 1 10 ? -20.678 10.290 -8.005 1.00 0.00 10 GLU B CA 18
ATOM 28842 C C . GLU B 1 10 ? -19.608 9.278 -8.435 1.00 0.00 10 GLU B C 18
ATOM 28843 O O . GLU B 1 10 ? -19.576 8.834 -9.588 1.00 0.00 10 GLU B O 18
ATOM 28855 N N . VAL B 1 11 ? -18.712 8.939 -7.511 1.00 0.00 11 VAL B N 18
ATOM 28856 C CA . VAL B 1 11 ? -17.632 7.987 -7.709 1.00 0.00 11 VAL B CA 18
ATOM 28857 C C . VAL B 1 11 ? -18.202 6.606 -8.052 1.00 0.00 11 VAL B C 18
ATOM 28858 O O . VAL B 1 11 ? -19.335 6.290 -7.677 1.00 0.00 11 VAL B O 18
ATOM 28871 N N . ARG B 1 12 ? -17.423 5.776 -8.752 1.00 0.00 12 ARG B N 18
ATOM 28872 C CA . ARG B 1 12 ? -17.833 4.425 -9.148 1.00 0.00 12 ARG B CA 18
ATOM 28873 C C . ARG B 1 12 ? -16.785 3.374 -8.804 1.00 0.00 12 ARG B C 18
ATOM 28874 O O . ARG B 1 12 ? -16.948 2.208 -9.166 1.00 0.00 12 ARG B O 18
ATOM 28895 N N . GLN B 1 13 ? -15.723 3.748 -8.095 1.00 0.00 13 GLN B N 18
ATOM 28896 C CA . GLN B 1 13 ? -14.659 2.852 -7.687 1.00 0.00 13 GLN B CA 18
ATOM 28897 C C . GLN B 1 13 ? -14.584 2.929 -6.170 1.00 0.00 13 GLN B C 18
ATOM 28898 O O . GLN B 1 13 ? -13.908 3.795 -5.621 1.00 0.00 13 GLN B O 18
ATOM 28912 N N . LYS B 1 14 ? -15.313 2.048 -5.476 1.00 0.00 14 LYS B N 18
ATOM 28913 C CA . LYS B 1 14 ? -15.303 2.026 -4.013 1.00 0.00 14 LYS B CA 18
ATOM 28914 C C . LYS B 1 14 ? -13.909 1.687 -3.477 1.00 0.00 14 LYS B C 18
ATOM 28915 O O . LYS B 1 14 ? -13.593 2.026 -2.337 1.00 0.00 14 LYS B O 18
ATOM 28934 N N . THR B 1 15 ? -13.099 0.976 -4.264 1.00 0.00 15 THR B N 18
ATOM 28935 C CA . THR B 1 15 ? -11.743 0.611 -3.897 1.00 0.00 15 THR B CA 18
ATOM 28936 C C . THR B 1 15 ? -10.863 1.866 -3.968 1.00 0.00 15 THR B C 18
ATOM 28937 O O . THR B 1 15 ? -11.308 2.940 -4.374 1.00 0.00 15 THR B O 18
ATOM 28948 N N . VAL B 1 16 ? -9.597 1.733 -3.592 1.00 0.00 16 VAL B N 18
ATOM 28949 C CA . VAL B 1 16 ? -8.623 2.810 -3.617 1.00 0.00 16 VAL B CA 18
ATOM 28950 C C . VAL B 1 16 ? -7.456 2.227 -4.373 1.00 0.00 16 VAL B C 18
ATOM 28951 O O . VAL B 1 16 ? -6.896 1.242 -3.898 1.00 0.00 16 VAL B O 18
ATOM 28964 N N . VAL B 1 17 ? -7.116 2.765 -5.541 1.00 0.00 17 VAL B N 18
ATOM 28965 C CA . VAL B 1 17 ? -6.019 2.240 -6.333 1.00 0.00 17 VAL B CA 18
ATOM 28966 C C . VAL B 1 17 ? -4.914 3.274 -6.478 1.00 0.00 17 VAL B C 18
ATOM 28967 O O . VAL B 1 17 ? -5.052 4.286 -7.175 1.00 0.00 17 VAL B O 18
ATOM 28980 N N . ARG B 1 18 ? -3.807 3.048 -5.778 1.00 0.00 18 ARG B N 18
ATOM 28981 C CA . ARG B 1 18 ? -2.651 3.939 -5.853 1.00 0.00 18 ARG B CA 18
ATOM 28982 C C . ARG B 1 18 ? -1.399 3.096 -6.018 1.00 0.00 18 ARG B C 18
ATOM 28983 O O . ARG B 1 18 ? -1.487 1.875 -6.209 1.00 0.00 18 ARG B O 18
ATOM 29004 N N . THR B 1 19 ? -0.239 3.736 -6.016 1.00 0.00 19 THR B N 18
ATOM 29005 C CA . THR B 1 19 ? 1.050 3.087 -6.133 1.00 0.00 19 THR B CA 18
ATOM 29006 C C . THR B 1 19 ? 1.753 3.541 -4.865 1.00 0.00 19 THR B C 18
ATOM 29007 O O . THR B 1 19 ? 2.085 4.718 -4.703 1.00 0.00 19 THR B O 18
ATOM 29018 N N . LEU B 1 20 ? 1.873 2.625 -3.916 1.00 0.00 20 LEU B N 18
ATOM 29019 C CA . LEU B 1 20 ? 2.465 2.843 -2.619 1.00 0.00 20 LEU B CA 18
ATOM 29020 C C . LEU B 1 20 ? 3.764 2.066 -2.491 1.00 0.00 20 LEU B C 18
ATOM 29021 O O . LEU B 1 20 ? 3.764 0.884 -2.151 1.00 0.00 20 LEU B O 18
ATOM 29037 N N . ARG B 1 21 ? 4.862 2.705 -2.880 1.00 0.00 21 ARG B N 18
ATOM 29038 C CA . ARG B 1 21 ? 6.205 2.158 -2.805 1.00 0.00 21 ARG B CA 18
ATOM 29039 C C . ARG B 1 21 ? 6.589 1.906 -1.349 1.00 0.00 21 ARG B C 18
ATOM 29040 O O . ARG B 1 21 ? 6.047 2.546 -0.451 1.00 0.00 21 ARG B O 18
ATOM 29061 N N . PHE B 1 22 ? 7.548 1.011 -1.140 1.00 0.00 22 PHE B N 18
ATOM 29062 C CA . PHE B 1 22 ? 8.127 0.640 0.149 1.00 0.00 22 PHE B CA 18
ATOM 29063 C C . PHE B 1 22 ? 9.618 0.524 -0.139 1.00 0.00 22 PHE B C 18
ATOM 29064 O O . PHE B 1 22 ? 10.010 0.146 -1.249 1.00 0.00 22 PHE B O 18
ATOM 29081 N N . SER B 1 23 ? 10.451 0.921 0.805 1.00 0.00 23 SER B N 18
ATOM 29082 C CA . SER B 1 23 ? 11.906 0.893 0.681 1.00 0.00 23 SER B CA 18
ATOM 29083 C C . SER B 1 23 ? 12.404 -0.559 0.791 1.00 0.00 23 SER B C 18
ATOM 29084 O O . SER B 1 23 ? 11.617 -1.423 1.173 1.00 0.00 23 SER B O 18
ATOM 29092 N N . PRO B 1 24 ? 13.680 -0.872 0.498 1.00 0.00 24 PRO B N 18
ATOM 29093 C CA . PRO B 1 24 ? 14.165 -2.246 0.584 1.00 0.00 24 PRO B CA 18
ATOM 29094 C C . PRO B 1 24 ? 14.093 -2.771 2.018 1.00 0.00 24 PRO B C 18
ATOM 29095 O O . PRO B 1 24 ? 13.636 -3.891 2.237 1.00 0.00 24 PRO B O 18
ATOM 29106 N N . VAL B 1 25 ? 14.501 -1.947 2.983 1.00 0.00 25 VAL B N 18
ATOM 29107 C CA . VAL B 1 25 ? 14.506 -2.274 4.400 1.00 0.00 25 VAL B CA 18
ATOM 29108 C C . VAL B 1 25 ? 13.071 -2.435 4.914 1.00 0.00 25 VAL B C 18
ATOM 29109 O O . VAL B 1 25 ? 12.806 -3.321 5.724 1.00 0.00 25 VAL B O 18
ATOM 29122 N N . GLU B 1 26 ? 12.153 -1.574 4.458 1.00 0.00 26 GLU B N 18
ATOM 29123 C CA . GLU B 1 26 ? 10.753 -1.610 4.865 1.00 0.00 26 GLU B CA 18
ATOM 29124 C C . GLU B 1 26 ? 10.104 -2.882 4.331 1.00 0.00 26 GLU B C 18
ATOM 29125 O O . GLU B 1 26 ? 9.373 -3.544 5.062 1.00 0.00 26 GLU B O 18
ATOM 29137 N N . ASP B 1 27 ? 10.373 -3.217 3.063 1.00 0.00 27 ASP B N 18
ATOM 29138 C CA . ASP B 1 27 ? 9.843 -4.409 2.410 1.00 0.00 27 ASP B CA 18
ATOM 29139 C C . ASP B 1 27 ? 10.327 -5.633 3.147 1.00 0.00 27 ASP B C 18
ATOM 29140 O O . ASP B 1 27 ? 9.541 -6.519 3.414 1.00 0.00 27 ASP B O 18
ATOM 29149 N N . GLU B 1 28 ? 11.611 -5.668 3.492 1.00 0.00 28 GLU B N 18
ATOM 29150 C CA . GLU B 1 28 ? 12.243 -6.739 4.228 1.00 0.00 28 GLU B CA 18
ATOM 29151 C C . GLU B 1 28 ? 11.516 -6.919 5.564 1.00 0.00 28 GLU B C 18
ATOM 29152 O O . GLU B 1 28 ? 11.063 -8.029 5.817 1.00 0.00 28 GLU B O 18
ATOM 29164 N N . THR B 1 29 ? 11.331 -5.873 6.380 1.00 0.00 29 THR B N 18
ATOM 29165 C CA . THR B 1 29 ? 10.628 -6.003 7.658 1.00 0.00 29 THR B CA 18
ATOM 29166 C C . THR B 1 29 ? 9.187 -6.489 7.429 1.00 0.00 29 THR B C 18
ATOM 29167 O O . THR B 1 29 ? 8.780 -7.490 8.020 1.00 0.00 29 THR B O 18
ATOM 29178 N N . ILE B 1 30 ? 8.419 -5.805 6.571 1.00 0.00 30 ILE B N 18
ATOM 29179 C CA . ILE B 1 30 ? 7.033 -6.164 6.280 1.00 0.00 30 ILE B CA 18
ATOM 29180 C C . ILE B 1 30 ? 6.963 -7.612 5.816 1.00 0.00 30 ILE B C 18
ATOM 29181 O O . ILE B 1 30 ? 6.139 -8.374 6.304 1.00 0.00 30 ILE B O 18
ATOM 29197 N N . ARG B 1 31 ? 7.795 -7.993 4.851 1.00 0.00 31 ARG B N 18
ATOM 29198 C CA . ARG B 1 31 ? 7.837 -9.329 4.292 1.00 0.00 31 ARG B CA 18
ATOM 29199 C C . ARG B 1 31 ? 8.208 -10.343 5.347 1.00 0.00 31 ARG B C 18
ATOM 29200 O O . ARG B 1 31 ? 7.599 -11.398 5.350 1.00 0.00 31 ARG B O 18
ATOM 29221 N N . LYS B 1 32 ? 9.189 -10.078 6.203 1.00 0.00 32 LYS B N 18
ATOM 29222 C CA . LYS B 1 32 ? 9.579 -11.031 7.232 1.00 0.00 32 LYS B CA 18
ATOM 29223 C C . LYS B 1 32 ? 8.397 -11.283 8.152 1.00 0.00 32 LYS B C 18
ATOM 29224 O O . LYS B 1 32 ? 8.065 -12.436 8.394 1.00 0.00 32 LYS B O 18
ATOM 29243 N N . LYS B 1 33 ? 7.743 -10.227 8.633 1.00 0.00 33 LYS B N 18
ATOM 29244 C CA . LYS B 1 33 ? 6.610 -10.364 9.536 1.00 0.00 33 LYS B CA 18
ATOM 29245 C C . LYS B 1 33 ? 5.461 -11.083 8.834 1.00 0.00 33 LYS B C 18
ATOM 29246 O O . LYS B 1 33 ? 4.907 -12.039 9.370 1.00 0.00 33 LYS B O 18
ATOM 29265 N N . ALA B 1 34 ? 5.117 -10.628 7.632 1.00 0.00 34 ALA B N 18
ATOM 29266 C CA . ALA B 1 34 ? 4.063 -11.152 6.781 1.00 0.00 34 ALA B CA 18
ATOM 29267 C C . ALA B 1 34 ? 4.271 -12.641 6.502 1.00 0.00 34 ALA B C 18
ATOM 29268 O O . ALA B 1 34 ? 3.397 -13.456 6.795 1.00 0.00 34 ALA B O 18
ATOM 29275 N N . GLU B 1 35 ? 5.430 -12.991 5.945 1.00 0.00 35 GLU B N 18
ATOM 29276 C CA . GLU B 1 35 ? 5.806 -14.347 5.573 1.00 0.00 35 GLU B CA 18
ATOM 29277 C C . GLU B 1 35 ? 5.830 -15.267 6.787 1.00 0.00 35 GLU B C 18
ATOM 29278 O O . GLU B 1 35 ? 5.337 -16.394 6.705 1.00 0.00 35 GLU B O 18
ATOM 29290 N N . ASP B 1 36 ? 6.373 -14.802 7.912 1.00 0.00 36 ASP B N 18
ATOM 29291 C CA . ASP B 1 36 ? 6.454 -15.572 9.147 1.00 0.00 36 ASP B CA 18
ATOM 29292 C C . ASP B 1 36 ? 5.041 -15.824 9.668 1.00 0.00 36 ASP B C 18
ATOM 29293 O O . ASP B 1 36 ? 4.710 -16.936 10.081 1.00 0.00 36 ASP B O 18
ATOM 29302 N N . SER B 1 37 ? 4.178 -14.809 9.582 1.00 0.00 37 SER B N 18
ATOM 29303 C CA . SER B 1 37 ? 2.790 -14.882 10.000 1.00 0.00 37 SER B CA 18
ATOM 29304 C C . SER B 1 37 ? 1.956 -15.623 8.940 1.00 0.00 37 SER B C 18
ATOM 29305 O O . SER B 1 37 ? 0.769 -15.862 9.163 1.00 0.00 37 SER B O 18
ATOM 29313 N N . GLY B 1 38 ? 2.531 -15.999 7.793 1.00 0.00 38 GLY B N 18
ATOM 29314 C CA . GLY B 1 38 ? 1.851 -16.698 6.720 1.00 0.00 38 GLY B CA 18
ATOM 29315 C C . GLY B 1 38 ? 0.725 -15.875 6.093 1.00 0.00 38 GLY B C 18
ATOM 29316 O O . GLY B 1 38 ? -0.237 -16.467 5.602 1.00 0.00 38 GLY B O 18
ATOM 29320 N N . LEU B 1 39 ? 0.786 -14.542 6.153 1.00 0.00 39 LEU B N 18
ATOM 29321 C CA . LEU B 1 39 ? -0.200 -13.636 5.601 1.00 0.00 39 LEU B CA 18
ATOM 29322 C C . LEU B 1 39 ? 0.540 -12.812 4.579 1.00 0.00 39 LEU B C 18
ATOM 29323 O O . LEU B 1 39 ? 1.504 -12.148 4.939 1.00 0.00 39 LEU B O 18
ATOM 29339 N N . THR B 1 40 ? 0.117 -12.845 3.322 1.00 0.00 40 THR B N 18
ATOM 29340 C CA . THR B 1 40 ? 0.757 -12.052 2.284 1.00 0.00 40 THR B CA 18
ATOM 29341 C C . THR B 1 40 ? 0.793 -10.603 2.740 1.00 0.00 40 THR B C 18
ATOM 29342 O O . THR B 1 40 ? -0.124 -10.112 3.409 1.00 0.00 40 THR B O 18
ATOM 29353 N N . VAL B 1 41 ? 1.831 -9.905 2.295 1.00 0.00 41 VAL B N 18
ATOM 29354 C CA . VAL B 1 41 ? 2.072 -8.518 2.619 1.00 0.00 41 VAL B CA 18
ATOM 29355 C C . VAL B 1 41 ? 0.819 -7.653 2.427 1.00 0.00 41 VAL B C 18
ATOM 29356 O O . VAL B 1 41 ? 0.594 -6.743 3.212 1.00 0.00 41 VAL B O 18
ATOM 29369 N N . SER B 1 42 ? -0.038 -7.941 1.442 1.00 0.00 42 SER B N 18
ATOM 29370 C CA . SER B 1 42 ? -1.261 -7.176 1.217 1.00 0.00 42 SER B CA 18
ATOM 29371 C C . SER B 1 42 ? -2.181 -7.268 2.454 1.00 0.00 42 SER B C 18
ATOM 29372 O O . SER B 1 42 ? -2.677 -6.247 2.934 1.00 0.00 42 SER B O 18
ATOM 29380 N N . ALA B 1 43 ? -2.438 -8.484 2.956 1.00 0.00 43 ALA B N 18
ATOM 29381 C CA . ALA B 1 43 ? -3.267 -8.712 4.135 1.00 0.00 43 ALA B CA 18
ATOM 29382 C C . ALA B 1 43 ? -2.553 -8.154 5.362 1.00 0.00 43 ALA B C 18
ATOM 29383 O O . ALA B 1 43 ? -3.184 -7.497 6.181 1.00 0.00 43 ALA B O 18
ATOM 29390 N N . TYR B 1 44 ? -1.244 -8.394 5.483 1.00 0.00 44 TYR B N 18
ATOM 29391 C CA . TYR B 1 44 ? -0.446 -7.910 6.599 1.00 0.00 44 TYR B CA 18
ATOM 29392 C C . TYR B 1 44 ? -0.606 -6.383 6.729 1.00 0.00 44 TYR B C 18
ATOM 29393 O O . TYR B 1 44 ? -0.916 -5.890 7.813 1.00 0.00 44 TYR B O 18
ATOM 29411 N N . ILE B 1 45 ? -0.425 -5.650 5.621 1.00 0.00 45 ILE B N 18
ATOM 29412 C CA . ILE B 1 45 ? -0.534 -4.196 5.532 1.00 0.00 45 ILE B CA 18
ATOM 29413 C C . ILE B 1 45 ? -1.913 -3.739 5.993 1.00 0.00 45 ILE B C 18
ATOM 29414 O O . ILE B 1 45 ? -2.015 -3.033 6.994 1.00 0.00 45 ILE B O 18
ATOM 29430 N N . ARG B 1 46 ? -2.973 -4.131 5.272 1.00 0.00 46 ARG B N 18
ATOM 29431 C CA . ARG B 1 46 ? -4.329 -3.712 5.615 1.00 0.00 46 ARG B CA 18
ATOM 29432 C C . ARG B 1 46 ? -4.648 -4.027 7.075 1.00 0.00 46 ARG B C 18
ATOM 29433 O O . ARG B 1 46 ? -5.119 -3.150 7.784 1.00 0.00 46 ARG B O 18
ATOM 29454 N N . ASN B 1 47 ? -4.342 -5.237 7.543 1.00 0.00 47 ASN B N 18
ATOM 29455 C CA . ASN B 1 47 ? -4.609 -5.649 8.911 1.00 0.00 47 ASN B CA 18
ATOM 29456 C C . ASN B 1 47 ? -3.926 -4.722 9.912 1.00 0.00 47 ASN B C 18
ATOM 29457 O O . ASN B 1 47 ? -4.603 -4.207 10.801 1.00 0.00 47 ASN B O 18
ATOM 29468 N N . ALA B 1 48 ? -2.618 -4.483 9.752 1.00 0.00 48 ALA B N 18
ATOM 29469 C CA . ALA B 1 48 ? -1.845 -3.617 10.641 1.00 0.00 48 ALA B CA 18
ATOM 29470 C C . ALA B 1 48 ? -2.382 -2.184 10.629 1.00 0.00 48 ALA B C 18
ATOM 29471 O O . ALA B 1 48 ? -2.308 -1.484 11.638 1.00 0.00 48 ALA B O 18
ATOM 29478 N N . ALA B 1 49 ? -2.903 -1.741 9.483 1.00 0.00 49 ALA B N 18
ATOM 29479 C CA . ALA B 1 49 ? -3.447 -0.406 9.289 1.00 0.00 49 ALA B CA 18
ATOM 29480 C C . ALA B 1 49 ? -4.849 -0.218 9.884 1.00 0.00 49 ALA B C 18
ATOM 29481 O O . ALA B 1 49 ? -5.280 0.921 10.068 1.00 0.00 49 ALA B O 18
ATOM 29488 N N . LEU B 1 50 ? -5.573 -1.297 10.177 1.00 0.00 50 LEU B N 18
ATOM 29489 C CA . LEU B 1 50 ? -6.923 -1.234 10.738 1.00 0.00 50 LEU B CA 18
ATOM 29490 C C . LEU B 1 50 ? -6.908 -1.534 12.225 1.00 0.00 50 LEU B C 18
ATOM 29491 O O . LEU B 1 50 ? -7.695 -0.943 12.969 1.00 0.00 50 LEU B O 18
ATOM 29507 N N . ASN B 1 51 ? -6.047 -2.472 12.624 1.00 0.00 51 ASN B N 18
ATOM 29508 C CA . ASN B 1 51 ? -5.860 -2.915 14.005 1.00 0.00 51 ASN B CA 18
ATOM 29509 C C . ASN B 1 51 ? -4.712 -2.120 14.600 1.00 0.00 51 ASN B C 18
ATOM 29510 O O . ASN B 1 51 ? -3.797 -2.719 15.202 1.00 0.00 51 ASN B O 18
ATOM 29521 N N . SER A 1 1 ? 25.742 -12.111 5.899 1.00 0.00 1 SER A N 19
ATOM 29522 C CA . SER A 1 1 ? 24.805 -13.222 6.098 1.00 0.00 1 SER A CA 19
ATOM 29523 C C . SER A 1 1 ? 25.466 -14.524 5.659 1.00 0.00 1 SER A C 19
ATOM 29524 O O . SER A 1 1 ? 26.121 -14.557 4.616 1.00 0.00 1 SER A O 19
ATOM 29532 N N . ASP A 1 2 ? 25.293 -15.600 6.426 1.00 0.00 2 ASP A N 19
ATOM 29533 C CA . ASP A 1 2 ? 25.835 -16.933 6.134 1.00 0.00 2 ASP A CA 19
ATOM 29534 C C . ASP A 1 2 ? 25.143 -17.561 4.921 1.00 0.00 2 ASP A C 19
ATOM 29535 O O . ASP A 1 2 ? 25.668 -18.504 4.338 1.00 0.00 2 ASP A O 19
ATOM 29544 N N . SER A 1 3 ? 23.996 -17.019 4.510 1.00 0.00 3 SER A N 19
ATOM 29545 C CA . SER A 1 3 ? 23.214 -17.482 3.386 1.00 0.00 3 SER A CA 19
ATOM 29546 C C . SER A 1 3 ? 22.947 -16.290 2.465 1.00 0.00 3 SER A C 19
ATOM 29547 O O . SER A 1 3 ? 22.725 -15.160 2.925 1.00 0.00 3 SER A O 19
ATOM 29555 N N . ALA A 1 4 ? 23.031 -16.561 1.162 1.00 0.00 4 ALA A N 19
ATOM 29556 C CA . ALA A 1 4 ? 22.824 -15.688 0.017 1.00 0.00 4 ALA A CA 19
ATOM 29557 C C . ALA A 1 4 ? 22.814 -16.584 -1.233 1.00 0.00 4 ALA A C 19
ATOM 29558 O O . ALA A 1 4 ? 23.306 -17.716 -1.175 1.00 0.00 4 ALA A O 19
ATOM 29565 N N . VAL A 1 5 ? 22.272 -16.102 -2.352 1.00 0.00 5 VAL A N 19
ATOM 29566 C CA . VAL A 1 5 ? 22.198 -16.820 -3.624 1.00 0.00 5 VAL A CA 19
ATOM 29567 C C . VAL A 1 5 ? 22.198 -15.826 -4.792 1.00 0.00 5 VAL A C 19
ATOM 29568 O O . VAL A 1 5 ? 22.182 -14.604 -4.614 1.00 0.00 5 VAL A O 19
ATOM 29581 N N . ARG A 1 6 ? 22.276 -16.363 -6.012 1.00 0.00 6 ARG A N 19
ATOM 29582 C CA . ARG A 1 6 ? 22.247 -15.599 -7.251 1.00 0.00 6 ARG A CA 19
ATOM 29583 C C . ARG A 1 6 ? 20.809 -15.103 -7.388 1.00 0.00 6 ARG A C 19
ATOM 29584 O O . ARG A 1 6 ? 19.885 -15.909 -7.263 1.00 0.00 6 ARG A O 19
ATOM 29605 N N . LYS A 1 7 ? 20.598 -13.804 -7.589 1.00 0.00 7 LYS A N 19
ATOM 29606 C CA . LYS A 1 7 ? 19.269 -13.210 -7.742 1.00 0.00 7 LYS A CA 19
ATOM 29607 C C . LYS A 1 7 ? 19.296 -12.050 -8.736 1.00 0.00 7 LYS A C 19
ATOM 29608 O O . LYS A 1 7 ? 20.362 -11.681 -9.243 1.00 0.00 7 LYS A O 19
ATOM 29627 N N . LYS A 1 8 ? 18.118 -11.504 -9.038 1.00 0.00 8 LYS A N 19
ATOM 29628 C CA . LYS A 1 8 ? 17.910 -10.399 -9.970 1.00 0.00 8 LYS A CA 19
ATOM 29629 C C . LYS A 1 8 ? 18.622 -9.152 -9.455 1.00 0.00 8 LYS A C 19
ATOM 29630 O O . LYS A 1 8 ? 18.550 -8.846 -8.264 1.00 0.00 8 LYS A O 19
ATOM 29649 N N . SER A 1 9 ? 19.299 -8.415 -10.332 1.00 0.00 9 SER A N 19
ATOM 29650 C CA . SER A 1 9 ? 20.012 -7.207 -9.960 1.00 0.00 9 SER A CA 19
ATOM 29651 C C . SER A 1 9 ? 19.046 -6.022 -9.940 1.00 0.00 9 SER A C 19
ATOM 29652 O O . SER A 1 9 ? 19.070 -5.155 -10.814 1.00 0.00 9 SER A O 19
ATOM 29660 N N . GLU A 1 10 ? 18.203 -5.939 -8.913 1.00 0.00 10 GLU A N 19
ATOM 29661 C CA . GLU A 1 10 ? 17.240 -4.845 -8.748 1.00 0.00 10 GLU A CA 19
ATOM 29662 C C . GLU A 1 10 ? 17.924 -3.601 -8.147 1.00 0.00 10 GLU A C 19
ATOM 29663 O O . GLU A 1 10 ? 17.272 -2.710 -7.604 1.00 0.00 10 GLU A O 19
ATOM 29675 N N . VAL A 1 11 ? 19.257 -3.530 -8.218 1.00 0.00 11 VAL A N 19
ATOM 29676 C CA . VAL A 1 11 ? 20.107 -2.457 -7.714 1.00 0.00 11 VAL A CA 19
ATOM 29677 C C . VAL A 1 11 ? 19.594 -1.071 -8.125 1.00 0.00 11 VAL A C 19
ATOM 29678 O O . VAL A 1 11 ? 19.646 -0.137 -7.320 1.00 0.00 11 VAL A O 19
ATOM 29691 N N . ARG A 1 12 ? 19.086 -0.932 -9.352 1.00 0.00 12 ARG A N 19
ATOM 29692 C CA . ARG A 1 12 ? 18.568 0.320 -9.892 1.00 0.00 12 ARG A CA 19
ATOM 29693 C C . ARG A 1 12 ? 17.311 0.833 -9.187 1.00 0.00 12 ARG A C 19
ATOM 29694 O O . ARG A 1 12 ? 17.136 2.052 -9.130 1.00 0.00 12 ARG A O 19
ATOM 29715 N N . GLN A 1 13 ? 16.453 -0.023 -8.626 1.00 0.00 13 GLN A N 19
ATOM 29716 C CA . GLN A 1 13 ? 15.233 0.400 -7.943 1.00 0.00 13 GLN A CA 19
ATOM 29717 C C . GLN A 1 13 ? 15.110 -0.369 -6.634 1.00 0.00 13 GLN A C 19
ATOM 29718 O O . GLN A 1 13 ? 14.496 -1.429 -6.564 1.00 0.00 13 GLN A O 19
ATOM 29732 N N . LYS A 1 14 ? 15.718 0.171 -5.581 1.00 0.00 14 LYS A N 19
ATOM 29733 C CA . LYS A 1 14 ? 15.678 -0.446 -4.260 1.00 0.00 14 LYS A CA 19
ATOM 29734 C C . LYS A 1 14 ? 14.286 -0.364 -3.632 1.00 0.00 14 LYS A C 19
ATOM 29735 O O . LYS A 1 14 ? 13.930 -1.225 -2.826 1.00 0.00 14 LYS A O 19
ATOM 29754 N N . THR A 1 15 ? 13.516 0.681 -3.943 1.00 0.00 15 THR A N 19
ATOM 29755 C CA . THR A 1 15 ? 12.176 0.818 -3.406 1.00 0.00 15 THR A CA 19
ATOM 29756 C C . THR A 1 15 ? 11.243 -0.127 -4.160 1.00 0.00 15 THR A C 19
ATOM 29757 O O . THR A 1 15 ? 11.459 -0.473 -5.325 1.00 0.00 15 THR A O 19
ATOM 29768 N N . VAL A 1 16 ? 10.168 -0.496 -3.490 1.00 0.00 16 VAL A N 19
ATOM 29769 C CA . VAL A 1 16 ? 9.134 -1.356 -4.022 1.00 0.00 16 VAL A CA 19
ATOM 29770 C C . VAL A 1 16 ? 8.097 -0.435 -4.637 1.00 0.00 16 VAL A C 19
ATOM 29771 O O . VAL A 1 16 ? 7.880 0.680 -4.158 1.00 0.00 16 VAL A O 19
ATOM 29784 N N . VAL A 1 17 ? 7.435 -0.911 -5.675 1.00 0.00 17 VAL A N 19
ATOM 29785 C CA . VAL A 1 17 ? 6.378 -0.197 -6.347 1.00 0.00 17 VAL A CA 19
ATOM 29786 C C . VAL A 1 17 ? 5.330 -1.258 -6.655 1.00 0.00 17 VAL A C 19
ATOM 29787 O O . VAL A 1 17 ? 5.391 -1.992 -7.643 1.00 0.00 17 VAL A O 19
ATOM 29800 N N . ARG A 1 18 ? 4.415 -1.417 -5.711 1.00 0.00 18 ARG A N 19
ATOM 29801 C CA . ARG A 1 18 ? 3.335 -2.389 -5.802 1.00 0.00 18 ARG A CA 19
ATOM 29802 C C . ARG A 1 18 ? 2.009 -1.641 -5.844 1.00 0.00 18 ARG A C 19
ATOM 29803 O O . ARG A 1 18 ? 1.969 -0.423 -5.641 1.00 0.00 18 ARG A O 19
ATOM 29824 N N . THR A 1 19 ? 0.925 -2.352 -6.116 1.00 0.00 19 THR A N 19
ATOM 29825 C CA . THR A 1 19 ? -0.405 -1.767 -6.183 1.00 0.00 19 THR A CA 19
ATOM 29826 C C . THR A 1 19 ? -1.229 -2.417 -5.080 1.00 0.00 19 THR A C 19
ATOM 29827 O O . THR A 1 19 ? -1.257 -3.650 -4.991 1.00 0.00 19 THR A O 19
ATOM 29838 N N . LEU A 1 20 ? -1.878 -1.609 -4.243 1.00 0.00 20 LEU A N 19
ATOM 29839 C CA . LEU A 1 20 ? -2.699 -2.051 -3.127 1.00 0.00 20 LEU A CA 19
ATOM 29840 C C . LEU A 1 20 ? -4.085 -1.427 -3.245 1.00 0.00 20 LEU A C 19
ATOM 29841 O O . LEU A 1 20 ? -4.234 -0.325 -3.782 1.00 0.00 20 LEU A O 19
ATOM 29857 N N . ARG A 1 21 ? -5.100 -2.124 -2.737 1.00 0.00 21 ARG A N 19
ATOM 29858 C CA . ARG A 1 21 ? -6.483 -1.698 -2.717 1.00 0.00 21 ARG A CA 19
ATOM 29859 C C . ARG A 1 21 ? -7.068 -2.047 -1.360 1.00 0.00 21 ARG A C 19
ATOM 29860 O O . ARG A 1 21 ? -6.556 -2.948 -0.687 1.00 0.00 21 ARG A O 19
ATOM 29881 N N . PHE A 1 22 ? -8.149 -1.367 -0.994 1.00 0.00 22 PHE A N 19
ATOM 29882 C CA . PHE A 1 22 ? -8.858 -1.559 0.262 1.00 0.00 22 PHE A CA 19
ATOM 29883 C C . PHE A 1 22 ? -10.338 -1.346 -0.002 1.00 0.00 22 PHE A C 19
ATOM 29884 O O . PHE A 1 22 ? -10.702 -0.682 -0.980 1.00 0.00 22 PHE A O 19
ATOM 29901 N N . SER A 1 23 ? -11.197 -1.913 0.833 1.00 0.00 23 SER A N 19
ATOM 29902 C CA . SER A 1 23 ? -12.639 -1.754 0.694 1.00 0.00 23 SER A CA 19
ATOM 29903 C C . SER A 1 23 ? -12.976 -0.285 1.026 1.00 0.00 23 SER A C 19
ATOM 29904 O O . SER A 1 23 ? -12.108 0.424 1.545 1.00 0.00 23 SER A O 19
ATOM 29912 N N . PRO A 1 24 ? -14.196 0.213 0.770 1.00 0.00 24 PRO A N 19
ATOM 29913 C CA . PRO A 1 24 ? -14.507 1.606 1.058 1.00 0.00 24 PRO A CA 19
ATOM 29914 C C . PRO A 1 24 ? -14.376 1.906 2.551 1.00 0.00 24 PRO A C 19
ATOM 29915 O O . PRO A 1 24 ? -13.755 2.906 2.895 1.00 0.00 24 PRO A O 19
ATOM 29926 N N . VAL A 1 25 ? -14.904 1.039 3.420 1.00 0.00 25 VAL A N 19
ATOM 29927 C CA . VAL A 1 25 ? -14.831 1.217 4.867 1.00 0.00 25 VAL A CA 19
ATOM 29928 C C . VAL A 1 25 ? -13.374 1.119 5.332 1.00 0.00 25 VAL A C 19
ATOM 29929 O O . VAL A 1 25 ? -12.946 1.911 6.165 1.00 0.00 25 VAL A O 19
ATOM 29942 N N . GLU A 1 26 ? -12.606 0.161 4.807 1.00 0.00 26 GLU A N 19
ATOM 29943 C CA . GLU A 1 26 ? -11.204 -0.034 5.172 1.00 0.00 26 GLU A CA 19
ATOM 29944 C C . GLU A 1 26 ? -10.411 1.231 4.834 1.00 0.00 26 GLU A C 19
ATOM 29945 O O . GLU A 1 26 ? -9.612 1.703 5.639 1.00 0.00 26 GLU A O 19
ATOM 29957 N N . ASP A 1 27 ? -10.637 1.784 3.642 1.00 0.00 27 ASP A N 19
ATOM 29958 C CA . ASP A 1 27 ? -9.964 2.992 3.189 1.00 0.00 27 ASP A CA 19
ATOM 29959 C C . ASP A 1 27 ? -10.393 4.181 4.034 1.00 0.00 27 ASP A C 19
ATOM 29960 O O . ASP A 1 27 ? -9.542 4.959 4.436 1.00 0.00 27 ASP A O 19
ATOM 29969 N N . GLU A 1 28 ? -11.690 4.311 4.315 1.00 0.00 28 GLU A N 19
ATOM 29970 C CA . GLU A 1 28 ? -12.262 5.379 5.128 1.00 0.00 28 GLU A CA 19
ATOM 29971 C C . GLU A 1 28 ? -11.611 5.356 6.513 1.00 0.00 28 GLU A C 19
ATOM 29972 O O . GLU A 1 28 ? -11.224 6.404 7.020 1.00 0.00 28 GLU A O 19
ATOM 29984 N N . THR A 1 29 ? -11.447 4.166 7.094 1.00 0.00 29 THR A N 19
ATOM 29985 C CA . THR A 1 29 ? -10.832 3.968 8.401 1.00 0.00 29 THR A CA 19
ATOM 29986 C C . THR A 1 29 ? -9.386 4.479 8.345 1.00 0.00 29 THR A C 19
ATOM 29987 O O . THR A 1 29 ? -8.975 5.275 9.189 1.00 0.00 29 THR A O 19
ATOM 29998 N N . ILE A 1 30 ? -8.617 4.043 7.340 1.00 0.00 30 ILE A N 19
ATOM 29999 C CA . ILE A 1 30 ? -7.228 4.457 7.168 1.00 0.00 30 ILE A CA 19
ATOM 30000 C C . ILE A 1 30 ? -7.175 5.975 6.957 1.00 0.00 30 ILE A C 19
ATOM 30001 O O . ILE A 1 30 ? -6.291 6.632 7.498 1.00 0.00 30 ILE A O 19
ATOM 30017 N N . ARG A 1 31 ? -8.091 6.548 6.173 1.00 0.00 31 ARG A N 19
ATOM 30018 C CA . ARG A 1 31 ? -8.142 7.980 5.888 1.00 0.00 31 ARG A CA 19
ATOM 30019 C C . ARG A 1 31 ? -8.330 8.753 7.188 1.00 0.00 31 ARG A C 19
ATOM 30020 O O . ARG A 1 31 ? -7.626 9.734 7.424 1.00 0.00 31 ARG A O 19
ATOM 30041 N N . LYS A 1 32 ? -9.268 8.292 8.016 1.00 0.00 32 LYS A N 19
ATOM 30042 C CA . LYS A 1 32 ? -9.599 8.872 9.303 1.00 0.00 32 LYS A CA 19
ATOM 30043 C C . LYS A 1 32 ? -8.399 8.864 10.225 1.00 0.00 32 LYS A C 19
ATOM 30044 O O . LYS A 1 32 ? -7.986 9.914 10.701 1.00 0.00 32 LYS A O 19
ATOM 30063 N N . LYS A 1 33 ? -7.858 7.678 10.498 1.00 0.00 33 LYS A N 19
ATOM 30064 C CA . LYS A 1 33 ? -6.740 7.514 11.406 1.00 0.00 33 LYS A CA 19
ATOM 30065 C C . LYS A 1 33 ? -5.515 8.271 10.926 1.00 0.00 33 LYS A C 19
ATOM 30066 O O . LYS A 1 33 ? -4.851 8.892 11.747 1.00 0.00 33 LYS A O 19
ATOM 30085 N N . ALA A 1 34 ? -5.227 8.252 9.624 1.00 0.00 34 ALA A N 19
ATOM 30086 C CA . ALA A 1 34 ? -4.094 8.963 9.059 1.00 0.00 34 ALA A CA 19
ATOM 30087 C C . ALA A 1 34 ? -4.238 10.453 9.389 1.00 0.00 34 ALA A C 19
ATOM 30088 O O . ALA A 1 34 ? -3.335 11.069 9.958 1.00 0.00 34 ALA A O 19
ATOM 30095 N N . GLU A 1 35 ? -5.406 11.018 9.079 1.00 0.00 35 GLU A N 19
ATOM 30096 C CA . GLU A 1 35 ? -5.701 12.424 9.318 1.00 0.00 35 GLU A CA 19
ATOM 30097 C C . GLU A 1 35 ? -5.653 12.777 10.805 1.00 0.00 35 GLU A C 19
ATOM 30098 O O . GLU A 1 35 ? -5.109 13.820 11.171 1.00 0.00 35 GLU A O 19
ATOM 30110 N N . ASP A 1 36 ? -6.202 11.907 11.652 1.00 0.00 36 ASP A N 19
ATOM 30111 C CA . ASP A 1 36 ? -6.275 12.035 13.103 1.00 0.00 36 ASP A CA 19
ATOM 30112 C C . ASP A 1 36 ? -4.887 11.966 13.736 1.00 0.00 36 ASP A C 19
ATOM 30113 O O . ASP A 1 36 ? -4.675 12.477 14.837 1.00 0.00 36 ASP A O 19
ATOM 30122 N N . SER A 1 37 ? -3.941 11.356 13.024 1.00 0.00 37 SER A N 19
ATOM 30123 C CA . SER A 1 37 ? -2.554 11.166 13.396 1.00 0.00 37 SER A CA 19
ATOM 30124 C C . SER A 1 37 ? -1.661 12.249 12.766 1.00 0.00 37 SER A C 19
ATOM 30125 O O . SER A 1 37 ? -0.488 12.367 13.119 1.00 0.00 37 SER A O 19
ATOM 30133 N N . GLY A 1 38 ? -2.191 13.084 11.864 1.00 0.00 38 GLY A N 19
ATOM 30134 C CA . GLY A 1 38 ? -1.419 14.130 11.205 1.00 0.00 38 GLY A CA 19
ATOM 30135 C C . GLY A 1 38 ? -0.308 13.539 10.331 1.00 0.00 38 GLY A C 19
ATOM 30136 O O . GLY A 1 38 ? 0.771 14.130 10.228 1.00 0.00 38 GLY A O 19
ATOM 30140 N N . LEU A 1 39 ? -0.531 12.354 9.756 1.00 0.00 39 LEU A N 19
ATOM 30141 C CA . LEU A 1 39 ? 0.389 11.634 8.900 1.00 0.00 39 LEU A CA 19
ATOM 30142 C C . LEU A 1 39 ? -0.402 11.310 7.651 1.00 0.00 39 LEU A C 19
ATOM 30143 O O . LEU A 1 39 ? -1.529 10.827 7.750 1.00 0.00 39 LEU A O 19
ATOM 30159 N N . THR A 1 40 ? 0.151 11.556 6.471 1.00 0.00 40 THR A N 19
ATOM 30160 C CA . THR A 1 40 ? -0.563 11.233 5.245 1.00 0.00 40 THR A CA 19
ATOM 30161 C C . THR A 1 40 ? -0.797 9.713 5.227 1.00 0.00 40 THR A C 19
ATOM 30162 O O . THR A 1 40 ? 0.002 8.951 5.775 1.00 0.00 40 THR A O 19
ATOM 30173 N N . VAL A 1 41 ? -1.849 9.247 4.554 1.00 0.00 41 VAL A N 19
ATOM 30174 C CA . VAL A 1 41 ? -2.203 7.834 4.445 1.00 0.00 41 VAL A CA 19
ATOM 30175 C C . VAL A 1 41 ? -0.995 6.974 4.058 1.00 0.00 41 VAL A C 19
ATOM 30176 O O . VAL A 1 41 ? -0.829 5.883 4.602 1.00 0.00 41 VAL A O 19
ATOM 30189 N N . SER A 1 42 ? -0.142 7.418 3.132 1.00 0.00 42 SER A N 19
ATOM 30190 C CA . SER A 1 42 ? 1.017 6.610 2.755 1.00 0.00 42 SER A CA 19
ATOM 30191 C C . SER A 1 42 ? 1.987 6.414 3.924 1.00 0.00 42 SER A C 19
ATOM 30192 O O . SER A 1 42 ? 2.575 5.339 4.060 1.00 0.00 42 SER A O 19
ATOM 30200 N N . ALA A 1 43 ? 2.179 7.450 4.743 1.00 0.00 43 ALA A N 19
ATOM 30201 C CA . ALA A 1 43 ? 3.041 7.400 5.911 1.00 0.00 43 ALA A CA 19
ATOM 30202 C C . ALA A 1 43 ? 2.372 6.497 6.939 1.00 0.00 43 ALA A C 19
ATOM 30203 O O . ALA A 1 43 ? 3.010 5.601 7.472 1.00 0.00 43 ALA A O 19
ATOM 30210 N N . TYR A 1 44 ? 1.073 6.694 7.176 1.00 0.00 44 TYR A N 19
ATOM 30211 C CA . TYR A 1 44 ? 0.290 5.906 8.112 1.00 0.00 44 TYR A CA 19
ATOM 30212 C C . TYR A 1 44 ? 0.445 4.411 7.802 1.00 0.00 44 TYR A C 19
ATOM 30213 O O . TYR A 1 44 ? 0.709 3.627 8.706 1.00 0.00 44 TYR A O 19
ATOM 30231 N N . ILE A 1 45 ? 0.336 4.020 6.525 1.00 0.00 45 ILE A N 19
ATOM 30232 C CA . ILE A 1 45 ? 0.472 2.635 6.079 1.00 0.00 45 ILE A CA 19
ATOM 30233 C C . ILE A 1 45 ? 1.831 2.065 6.502 1.00 0.00 45 ILE A C 19
ATOM 30234 O O . ILE A 1 45 ? 1.880 1.102 7.265 1.00 0.00 45 ILE A O 19
ATOM 30250 N N . ARG A 1 46 ? 2.930 2.629 5.988 1.00 0.00 46 ARG A N 19
ATOM 30251 C CA . ARG A 1 46 ? 4.284 2.168 6.280 1.00 0.00 46 ARG A CA 19
ATOM 30252 C C . ARG A 1 46 ? 4.544 2.151 7.788 1.00 0.00 46 ARG A C 19
ATOM 30253 O O . ARG A 1 46 ? 5.051 1.165 8.302 1.00 0.00 46 ARG A O 19
ATOM 30274 N N . ASN A 1 47 ? 4.155 3.209 8.499 1.00 0.00 47 ASN A N 19
ATOM 30275 C CA . ASN A 1 47 ? 4.343 3.354 9.928 1.00 0.00 47 ASN A CA 19
ATOM 30276 C C . ASN A 1 47 ? 3.651 2.203 10.639 1.00 0.00 47 ASN A C 19
ATOM 30277 O O . ASN A 1 47 ? 4.318 1.451 11.344 1.00 0.00 47 ASN A O 19
ATOM 30288 N N . ALA A 1 48 ? 2.352 2.012 10.401 1.00 0.00 48 ALA A N 19
ATOM 30289 C CA . ALA A 1 48 ? 1.581 0.940 11.015 1.00 0.00 48 ALA A CA 19
ATOM 30290 C C . ALA A 1 48 ? 2.105 -0.452 10.633 1.00 0.00 48 ALA A C 19
ATOM 30291 O O . ALA A 1 48 ? 1.901 -1.405 11.380 1.00 0.00 48 ALA A O 19
ATOM 30298 N N . ALA A 1 49 ? 2.763 -0.591 9.478 1.00 0.00 49 ALA A N 19
ATOM 30299 C CA . ALA A 1 49 ? 3.308 -1.866 9.030 1.00 0.00 49 ALA A CA 19
ATOM 30300 C C . ALA A 1 49 ? 4.636 -2.233 9.710 1.00 0.00 49 ALA A C 19
ATOM 30301 O O . ALA A 1 49 ? 5.002 -3.408 9.704 1.00 0.00 49 ALA A O 19
ATOM 30308 N N . LEU A 1 50 ? 5.357 -1.275 10.296 1.00 0.00 50 LEU A N 19
ATOM 30309 C CA . LEU A 1 50 ? 6.655 -1.517 10.932 1.00 0.00 50 LEU A CA 19
ATOM 30310 C C . LEU A 1 50 ? 6.666 -1.276 12.441 1.00 0.00 50 LEU A C 19
ATOM 30311 O O . LEU A 1 50 ? 7.504 -1.831 13.154 1.00 0.00 50 LEU A O 19
ATOM 30327 N N . ASN A 1 51 ? 5.810 -0.369 12.903 1.00 0.00 51 ASN A N 19
ATOM 30328 C CA . ASN A 1 51 ? 5.680 0.044 14.305 1.00 0.00 51 ASN A CA 19
ATOM 30329 C C . ASN A 1 51 ? 4.598 -0.764 14.993 1.00 0.00 51 ASN A C 19
ATOM 30330 O O . ASN A 1 51 ? 4.357 -0.564 16.202 1.00 0.00 51 ASN A O 19
ATOM 30341 N N . SER B 1 1 ? -25.320 10.373 8.162 1.00 0.00 1 SER B N 19
ATOM 30342 C CA . SER B 1 1 ? -24.224 11.346 8.171 1.00 0.00 1 SER B CA 19
ATOM 30343 C C . SER B 1 1 ? -24.762 12.761 8.043 1.00 0.00 1 SER B C 19
ATOM 30344 O O . SER B 1 1 ? -25.339 13.084 7.006 1.00 0.00 1 SER B O 19
ATOM 30352 N N . ASP B 1 2 ? -24.553 13.580 9.072 1.00 0.00 2 ASP B N 19
ATOM 30353 C CA . ASP B 1 2 ? -24.946 14.989 9.163 1.00 0.00 2 ASP B CA 19
ATOM 30354 C C . ASP B 1 2 ? -24.369 15.768 7.969 1.00 0.00 2 ASP B C 19
ATOM 30355 O O . ASP B 1 2 ? -25.100 16.264 7.119 1.00 0.00 2 ASP B O 19
ATOM 30364 N N . SER B 1 3 ? -23.046 15.852 7.884 1.00 0.00 3 SER B N 19
ATOM 30365 C CA . SER B 1 3 ? -22.277 16.510 6.855 1.00 0.00 3 SER B CA 19
ATOM 30366 C C . SER B 1 3 ? -22.442 15.674 5.574 1.00 0.00 3 SER B C 19
ATOM 30367 O O . SER B 1 3 ? -21.824 14.609 5.419 1.00 0.00 3 SER B O 19
ATOM 30375 N N . ALA B 1 4 ? -23.266 16.148 4.636 1.00 0.00 4 ALA B N 19
ATOM 30376 C CA . ALA B 1 4 ? -23.561 15.494 3.367 1.00 0.00 4 ALA B CA 19
ATOM 30377 C C . ALA B 1 4 ? -23.406 16.464 2.193 1.00 0.00 4 ALA B C 19
ATOM 30378 O O . ALA B 1 4 ? -24.379 17.074 1.748 1.00 0.00 4 ALA B O 19
ATOM 30385 N N . VAL B 1 5 ? -22.172 16.658 1.719 1.00 0.00 5 VAL B N 19
ATOM 30386 C CA . VAL B 1 5 ? -21.892 17.537 0.578 1.00 0.00 5 VAL B CA 19
ATOM 30387 C C . VAL B 1 5 ? -21.976 16.715 -0.712 1.00 0.00 5 VAL B C 19
ATOM 30388 O O . VAL B 1 5 ? -22.157 15.493 -0.665 1.00 0.00 5 VAL B O 19
ATOM 30401 N N . ARG B 1 6 ? -21.877 17.362 -1.874 1.00 0.00 6 ARG B N 19
ATOM 30402 C CA . ARG B 1 6 ? -21.927 16.644 -3.142 1.00 0.00 6 ARG B CA 19
ATOM 30403 C C . ARG B 1 6 ? -20.626 15.880 -3.343 1.00 0.00 6 ARG B C 19
ATOM 30404 O O . ARG B 1 6 ? -19.548 16.381 -3.011 1.00 0.00 6 ARG B O 19
ATOM 30425 N N . LYS B 1 7 ? -20.716 14.669 -3.883 1.00 0.00 7 LYS B N 19
ATOM 30426 C CA . LYS B 1 7 ? -19.565 13.831 -4.192 1.00 0.00 7 LYS B CA 19
ATOM 30427 C C . LYS B 1 7 ? -19.682 13.480 -5.664 1.00 0.00 7 LYS B C 19
ATOM 30428 O O . LYS B 1 7 ? -20.782 13.514 -6.229 1.00 0.00 7 LYS B O 19
ATOM 30447 N N . LYS B 1 8 ? -18.550 13.214 -6.299 1.00 0.00 8 LYS B N 19
ATOM 30448 C CA . LYS B 1 8 ? -18.520 12.875 -7.710 1.00 0.00 8 LYS B CA 19
ATOM 30449 C C . LYS B 1 8 ? -19.083 11.452 -7.865 1.00 0.00 8 LYS B C 19
ATOM 30450 O O . LYS B 1 8 ? -19.484 10.808 -6.888 1.00 0.00 8 LYS B O 19
ATOM 30469 N N . SER B 1 9 ? -19.203 10.956 -9.094 1.00 0.00 9 SER B N 19
ATOM 30470 C CA . SER B 1 9 ? -19.729 9.617 -9.317 1.00 0.00 9 SER B CA 19
ATOM 30471 C C . SER B 1 9 ? -18.556 8.641 -9.390 1.00 0.00 9 SER B C 19
ATOM 30472 O O . SER B 1 9 ? -17.947 8.476 -10.445 1.00 0.00 9 SER B O 19
ATOM 30480 N N . GLU B 1 10 ? -18.252 7.967 -8.282 1.00 0.00 10 GLU B N 19
ATOM 30481 C CA . GLU B 1 10 ? -17.175 6.984 -8.165 1.00 0.00 10 GLU B CA 19
ATOM 30482 C C . GLU B 1 10 ? -17.693 5.626 -7.682 1.00 0.00 10 GLU B C 19
ATOM 30483 O O . GLU B 1 10 ? -16.909 4.709 -7.433 1.00 0.00 10 GLU B O 19
ATOM 30495 N N . VAL B 1 11 ? -19.014 5.468 -7.577 1.00 0.00 11 VAL B N 19
ATOM 30496 C CA . VAL B 1 11 ? -19.676 4.237 -7.140 1.00 0.00 11 VAL B CA 19
ATOM 30497 C C . VAL B 1 11 ? -19.212 3.024 -7.958 1.00 0.00 11 VAL B C 19
ATOM 30498 O O . VAL B 1 11 ? -19.101 1.916 -7.424 1.00 0.00 11 VAL B O 19
ATOM 30511 N N . ARG B 1 12 ? -18.854 3.242 -9.231 1.00 0.00 12 ARG B N 19
ATOM 30512 C CA . ARG B 1 12 ? -18.378 2.203 -10.134 1.00 0.00 12 ARG B CA 19
ATOM 30513 C C . ARG B 1 12 ? -17.156 1.466 -9.590 1.00 0.00 12 ARG B C 19
ATOM 30514 O O . ARG B 1 12 ? -16.888 0.351 -10.043 1.00 0.00 12 ARG B O 19
ATOM 30535 N N . GLN B 1 13 ? -16.423 2.053 -8.643 1.00 0.00 13 GLN B N 19
ATOM 30536 C CA . GLN B 1 13 ? -15.242 1.490 -8.024 1.00 0.00 13 GLN B CA 19
ATOM 30537 C C . GLN B 1 13 ? -15.165 2.073 -6.616 1.00 0.00 13 GLN B C 19
ATOM 30538 O O . GLN B 1 13 ? -14.429 3.025 -6.366 1.00 0.00 13 GLN B O 19
ATOM 30552 N N . LYS B 1 14 ? -15.957 1.500 -5.701 1.00 0.00 14 LYS B N 19
ATOM 30553 C CA . LYS B 1 14 ? -16.016 1.912 -4.299 1.00 0.00 14 LYS B CA 19
ATOM 30554 C C . LYS B 1 14 ? -14.701 1.675 -3.563 1.00 0.00 14 LYS B C 19
ATOM 30555 O O . LYS B 1 14 ? -14.404 2.395 -2.614 1.00 0.00 14 LYS B O 19
ATOM 30574 N N . THR B 1 15 ? -13.945 0.648 -3.954 1.00 0.00 15 THR B N 19
ATOM 30575 C CA . THR B 1 15 ? -12.658 0.338 -3.364 1.00 0.00 15 THR B CA 19
ATOM 30576 C C . THR B 1 15 ? -11.737 1.514 -3.705 1.00 0.00 15 THR B C 19
ATOM 30577 O O . THR B 1 15 ? -12.074 2.389 -4.507 1.00 0.00 15 THR B O 19
ATOM 30588 N N . VAL B 1 16 ? -10.566 1.535 -3.102 1.00 0.00 16 VAL B N 19
ATOM 30589 C CA . VAL B 1 16 ? -9.552 2.543 -3.349 1.00 0.00 16 VAL B CA 19
ATOM 30590 C C . VAL B 1 16 ? -8.441 1.799 -4.093 1.00 0.00 16 VAL B C 19
ATOM 30591 O O . VAL B 1 16 ? -8.302 0.581 -3.927 1.00 0.00 16 VAL B O 19
ATOM 30604 N N . VAL B 1 17 ? -7.623 2.499 -4.865 1.00 0.00 17 VAL B N 19
ATOM 30605 C CA . VAL B 1 17 ? -6.513 1.916 -5.582 1.00 0.00 17 VAL B CA 19
ATOM 30606 C C . VAL B 1 17 ? -5.363 2.888 -5.447 1.00 0.00 17 VAL B C 19
ATOM 30607 O O . VAL B 1 17 ? -5.495 4.064 -5.796 1.00 0.00 17 VAL B O 19
ATOM 30620 N N . ARG B 1 18 ? -4.245 2.414 -4.896 1.00 0.00 18 ARG B N 19
ATOM 30621 C CA . ARG B 1 18 ? -3.080 3.271 -4.732 1.00 0.00 18 ARG B CA 19
ATOM 30622 C C . ARG B 1 18 ? -1.795 2.522 -5.027 1.00 0.00 18 ARG B C 19
ATOM 30623 O O . ARG B 1 18 ? -1.706 1.292 -4.958 1.00 0.00 18 ARG B O 19
ATOM 30644 N N . THR B 1 19 ? -0.782 3.316 -5.321 1.00 0.00 19 THR B N 19
ATOM 30645 C CA . THR B 1 19 ? 0.569 2.917 -5.642 1.00 0.00 19 THR B CA 19
ATOM 30646 C C . THR B 1 19 ? 1.315 3.347 -4.382 1.00 0.00 19 THR B C 19
ATOM 30647 O O . THR B 1 19 ? 1.467 4.541 -4.115 1.00 0.00 19 THR B O 19
ATOM 30658 N N . LEU B 1 20 ? 1.632 2.387 -3.516 1.00 0.00 20 LEU B N 19
ATOM 30659 C CA . LEU B 1 20 ? 2.314 2.613 -2.249 1.00 0.00 20 LEU B CA 19
ATOM 30660 C C . LEU B 1 20 ? 3.727 2.078 -2.365 1.00 0.00 20 LEU B C 19
ATOM 30661 O O . LEU B 1 20 ? 3.900 0.914 -2.741 1.00 0.00 20 LEU B O 19
ATOM 30677 N N . ARG B 1 21 ? 4.725 2.939 -2.184 1.00 0.00 21 ARG B N 19
ATOM 30678 C CA . ARG B 1 21 ? 6.114 2.532 -2.255 1.00 0.00 21 ARG B CA 19
ATOM 30679 C C . ARG B 1 21 ? 6.620 2.245 -0.853 1.00 0.00 21 ARG B C 19
ATOM 30680 O O . ARG B 1 21 ? 6.102 2.803 0.116 1.00 0.00 21 ARG B O 19
ATOM 30701 N N . PHE B 1 22 ? 7.625 1.381 -0.767 1.00 0.00 22 PHE B N 19
ATOM 30702 C CA . PHE B 1 22 ? 8.256 0.963 0.477 1.00 0.00 22 PHE B CA 19
ATOM 30703 C C . PHE B 1 22 ? 9.756 1.005 0.242 1.00 0.00 22 PHE B C 19
ATOM 30704 O O . PHE B 1 22 ? 10.203 0.763 -0.884 1.00 0.00 22 PHE B O 19
ATOM 30721 N N . SER B 1 23 ? 10.534 1.380 1.250 1.00 0.00 23 SER B N 19
ATOM 30722 C CA . SER B 1 23 ? 11.989 1.453 1.129 1.00 0.00 23 SER B CA 19
ATOM 30723 C C . SER B 1 23 ? 12.544 0.012 1.145 1.00 0.00 23 SER B C 19
ATOM 30724 O O . SER B 1 23 ? 11.789 -0.920 1.436 1.00 0.00 23 SER B O 19
ATOM 30732 N N . PRO B 1 24 ? 13.839 -0.220 0.871 1.00 0.00 24 PRO B N 19
ATOM 30733 C CA . PRO B 1 24 ? 14.381 -1.574 0.844 1.00 0.00 24 PRO B CA 19
ATOM 30734 C C . PRO B 1 24 ? 14.394 -2.255 2.214 1.00 0.00 24 PRO B C 19
ATOM 30735 O O . PRO B 1 24 ? 14.284 -3.477 2.293 1.00 0.00 24 PRO B O 19
ATOM 30746 N N . VAL B 1 25 ? 14.555 -1.497 3.297 1.00 0.00 25 VAL B N 19
ATOM 30747 C CA . VAL B 1 25 ? 14.586 -2.044 4.649 1.00 0.00 25 VAL B CA 19
ATOM 30748 C C . VAL B 1 25 ? 13.159 -2.410 5.073 1.00 0.00 25 VAL B C 19
ATOM 30749 O O . VAL B 1 25 ? 12.939 -3.478 5.647 1.00 0.00 25 VAL B O 19
ATOM 30762 N N . GLU B 1 26 ? 12.185 -1.562 4.738 1.00 0.00 26 GLU B N 19
ATOM 30763 C CA . GLU B 1 26 ? 10.777 -1.762 5.062 1.00 0.00 26 GLU B CA 19
ATOM 30764 C C . GLU B 1 26 ? 10.304 -3.021 4.359 1.00 0.00 26 GLU B C 19
ATOM 30765 O O . GLU B 1 26 ? 9.688 -3.873 4.972 1.00 0.00 26 GLU B O 19
ATOM 30777 N N . ASP B 1 27 ? 10.613 -3.134 3.067 1.00 0.00 27 ASP B N 19
ATOM 30778 C CA . ASP B 1 27 ? 10.243 -4.257 2.217 1.00 0.00 27 ASP B CA 19
ATOM 30779 C C . ASP B 1 27 ? 10.738 -5.567 2.795 1.00 0.00 27 ASP B C 19
ATOM 30780 O O . ASP B 1 27 ? 9.973 -6.518 2.904 1.00 0.00 27 ASP B O 19
ATOM 30789 N N . GLU B 1 28 ? 12.008 -5.603 3.180 1.00 0.00 28 GLU B N 19
ATOM 30790 C CA . GLU B 1 28 ? 12.656 -6.757 3.772 1.00 0.00 28 GLU B CA 19
ATOM 30791 C C . GLU B 1 28 ? 11.928 -7.120 5.077 1.00 0.00 28 GLU B C 19
ATOM 30792 O O . GLU B 1 28 ? 11.582 -8.279 5.288 1.00 0.00 28 GLU B O 19
ATOM 30804 N N . THR B 1 29 ? 11.654 -6.131 5.933 1.00 0.00 29 THR B N 19
ATOM 30805 C CA . THR B 1 29 ? 10.959 -6.316 7.207 1.00 0.00 29 THR B CA 19
ATOM 30806 C C . THR B 1 29 ? 9.550 -6.879 6.972 1.00 0.00 29 THR B C 19
ATOM 30807 O O . THR B 1 29 ? 9.192 -7.928 7.517 1.00 0.00 29 THR B O 19
ATOM 30818 N N . ILE B 1 30 ? 8.770 -6.180 6.146 1.00 0.00 30 ILE B N 19
ATOM 30819 C CA . ILE B 1 30 ? 7.400 -6.495 5.793 1.00 0.00 30 ILE B CA 19
ATOM 30820 C C . ILE B 1 30 ? 7.324 -7.847 5.078 1.00 0.00 30 ILE B C 19
ATOM 30821 O O . ILE B 1 30 ? 6.334 -8.562 5.196 1.00 0.00 30 ILE B O 19
ATOM 30837 N N . ARG B 1 31 ? 8.354 -8.239 4.339 1.00 0.00 31 ARG B N 19
ATOM 30838 C CA . ARG B 1 31 ? 8.350 -9.519 3.643 1.00 0.00 31 ARG B CA 19
ATOM 30839 C C . ARG B 1 31 ? 8.391 -10.661 4.648 1.00 0.00 31 ARG B C 19
ATOM 30840 O O . ARG B 1 31 ? 7.669 -11.645 4.464 1.00 0.00 31 ARG B O 19
ATOM 30861 N N . LYS B 1 32 ? 9.239 -10.548 5.674 1.00 0.00 32 LYS B N 19
ATOM 30862 C CA . LYS B 1 32 ? 9.387 -11.601 6.669 1.00 0.00 32 LYS B CA 19
ATOM 30863 C C . LYS B 1 32 ? 8.276 -11.629 7.707 1.00 0.00 32 LYS B C 19
ATOM 30864 O O . LYS B 1 32 ? 7.797 -12.719 7.995 1.00 0.00 32 LYS B O 19
ATOM 30883 N N . LYS B 1 33 ? 7.855 -10.489 8.266 1.00 0.00 33 LYS B N 19
ATOM 30884 C CA . LYS B 1 33 ? 6.817 -10.493 9.296 1.00 0.00 33 LYS B CA 19
ATOM 30885 C C . LYS B 1 33 ? 5.507 -11.037 8.736 1.00 0.00 33 LYS B C 19
ATOM 30886 O O . LYS B 1 33 ? 4.855 -11.856 9.379 1.00 0.00 33 LYS B O 19
ATOM 30905 N N . ALA B 1 34 ? 5.186 -10.669 7.498 1.00 0.00 34 ALA B N 19
ATOM 30906 C CA . ALA B 1 34 ? 3.997 -11.096 6.790 1.00 0.00 34 ALA B CA 19
ATOM 30907 C C . ALA B 1 34 ? 3.996 -12.618 6.693 1.00 0.00 34 ALA B C 19
ATOM 30908 O O . ALA B 1 34 ? 3.061 -13.289 7.127 1.00 0.00 34 ALA B O 19
ATOM 30915 N N . GLU B 1 35 ? 5.078 -13.155 6.130 1.00 0.00 35 GLU B N 19
ATOM 30916 C CA . GLU B 1 35 ? 5.224 -14.586 5.927 1.00 0.00 35 GLU B CA 19
ATOM 30917 C C . GLU B 1 35 ? 5.305 -15.369 7.234 1.00 0.00 35 GLU B C 19
ATOM 30918 O O . GLU B 1 35 ? 4.806 -16.487 7.291 1.00 0.00 35 GLU B O 19
ATOM 30930 N N . ASP B 1 36 ? 5.920 -14.819 8.282 1.00 0.00 36 ASP B N 19
ATOM 30931 C CA . ASP B 1 36 ? 6.015 -15.480 9.582 1.00 0.00 36 ASP B CA 19
ATOM 30932 C C . ASP B 1 36 ? 4.599 -15.614 10.147 1.00 0.00 36 ASP B C 19
ATOM 30933 O O . ASP B 1 36 ? 4.234 -16.668 10.678 1.00 0.00 36 ASP B O 19
ATOM 30942 N N . SER B 1 37 ? 3.786 -14.566 9.979 1.00 0.00 37 SER B N 19
ATOM 30943 C CA . SER B 1 37 ? 2.400 -14.508 10.421 1.00 0.00 37 SER B CA 19
ATOM 30944 C C . SER B 1 37 ? 1.487 -15.294 9.456 1.00 0.00 37 SER B C 19
ATOM 30945 O O . SER B 1 37 ? 0.300 -15.480 9.729 1.00 0.00 37 SER B O 19
ATOM 30953 N N . GLY B 1 38 ? 2.021 -15.769 8.325 1.00 0.00 38 GLY B N 19
ATOM 30954 C CA . GLY B 1 38 ? 1.295 -16.510 7.306 1.00 0.00 38 GLY B CA 19
ATOM 30955 C C . GLY B 1 38 ? 0.350 -15.612 6.497 1.00 0.00 38 GLY B C 19
ATOM 30956 O O . GLY B 1 38 ? -0.387 -16.106 5.638 1.00 0.00 38 GLY B O 19
ATOM 30960 N N . LEU B 1 39 ? 0.329 -14.303 6.758 1.00 0.00 39 LEU B N 19
ATOM 30961 C CA . LEU B 1 39 ? -0.504 -13.319 6.101 1.00 0.00 39 LEU B CA 19
ATOM 30962 C C . LEU B 1 39 ? 0.351 -12.629 5.059 1.00 0.00 39 LEU B C 19
ATOM 30963 O O . LEU B 1 39 ? 1.205 -11.831 5.424 1.00 0.00 39 LEU B O 19
ATOM 30979 N N . THR B 1 40 ? 0.134 -12.931 3.777 1.00 0.00 40 THR B N 19
ATOM 30980 C CA . THR B 1 40 ? 0.853 -12.344 2.643 1.00 0.00 40 THR B CA 19
ATOM 30981 C C . THR B 1 40 ? 0.956 -10.819 2.828 1.00 0.00 40 THR B C 19
ATOM 30982 O O . THR B 1 40 ? 0.073 -10.205 3.430 1.00 0.00 40 THR B O 19
ATOM 30993 N N . VAL B 1 41 ? 2.007 -10.193 2.293 1.00 0.00 41 VAL B N 19
ATOM 30994 C CA . VAL B 1 41 ? 2.300 -8.766 2.403 1.00 0.00 41 VAL B CA 19
ATOM 30995 C C . VAL B 1 41 ? 1.061 -7.899 2.201 1.00 0.00 41 VAL B C 19
ATOM 30996 O O . VAL B 1 41 ? 0.845 -6.979 2.988 1.00 0.00 41 VAL B O 19
ATOM 31009 N N . SER B 1 42 ? 0.222 -8.174 1.200 1.00 0.00 42 SER B N 19
ATOM 31010 C CA . SER B 1 42 ? -0.968 -7.362 0.989 1.00 0.00 42 SER B CA 19
ATOM 31011 C C . SER B 1 42 ? -1.914 -7.418 2.200 1.00 0.00 42 SER B C 19
ATOM 31012 O O . SER B 1 42 ? -2.401 -6.379 2.654 1.00 0.00 42 SER B O 19
ATOM 31020 N N . ALA B 1 43 ? -2.182 -8.622 2.722 1.00 0.00 43 ALA B N 19
ATOM 31021 C CA . ALA B 1 43 ? -3.037 -8.816 3.888 1.00 0.00 43 ALA B CA 19
ATOM 31022 C C . ALA B 1 43 ? -2.368 -8.210 5.119 1.00 0.00 43 ALA B C 19
ATOM 31023 O O . ALA B 1 43 ? -3.052 -7.626 5.951 1.00 0.00 43 ALA B O 19
ATOM 31030 N N . TYR B 1 44 ? -1.048 -8.350 5.249 1.00 0.00 44 TYR B N 19
ATOM 31031 C CA . TYR B 1 44 ? -0.310 -7.797 6.371 1.00 0.00 44 TYR B CA 19
ATOM 31032 C C . TYR B 1 44 ? -0.527 -6.287 6.396 1.00 0.00 44 TYR B C 19
ATOM 31033 O O . TYR B 1 44 ? -0.975 -5.767 7.406 1.00 0.00 44 TYR B O 19
ATOM 31051 N N . ILE B 1 45 ? -0.281 -5.595 5.279 1.00 0.00 45 ILE B N 19
ATOM 31052 C CA . ILE B 1 45 ? -0.448 -4.148 5.156 1.00 0.00 45 ILE B CA 19
ATOM 31053 C C . ILE B 1 45 ? -1.861 -3.756 5.593 1.00 0.00 45 ILE B C 19
ATOM 31054 O O . ILE B 1 45 ? -2.030 -3.021 6.562 1.00 0.00 45 ILE B O 19
ATOM 31070 N N . ARG B 1 46 ? -2.886 -4.259 4.899 1.00 0.00 46 ARG B N 19
ATOM 31071 C CA . ARG B 1 46 ? -4.281 -3.950 5.196 1.00 0.00 46 ARG B CA 19
ATOM 31072 C C . ARG B 1 46 ? -4.637 -4.181 6.666 1.00 0.00 46 ARG B C 19
ATOM 31073 O O . ARG B 1 46 ? -5.234 -3.300 7.278 1.00 0.00 46 ARG B O 19
ATOM 31094 N N . ASN B 1 47 ? -4.259 -5.323 7.230 1.00 0.00 47 ASN B N 19
ATOM 31095 C CA . ASN B 1 47 ? -4.524 -5.710 8.605 1.00 0.00 47 ASN B CA 19
ATOM 31096 C C . ASN B 1 47 ? -3.803 -4.830 9.621 1.00 0.00 47 ASN B C 19
ATOM 31097 O O . ASN B 1 47 ? -4.445 -4.337 10.548 1.00 0.00 47 ASN B O 19
ATOM 31108 N N . ALA B 1 48 ? -2.486 -4.675 9.464 1.00 0.00 48 ALA B N 19
ATOM 31109 C CA . ALA B 1 48 ? -1.621 -3.883 10.332 1.00 0.00 48 ALA B CA 19
ATOM 31110 C C . ALA B 1 48 ? -2.031 -2.417 10.319 1.00 0.00 48 ALA B C 19
ATOM 31111 O O . ALA B 1 48 ? -1.895 -1.737 11.326 1.00 0.00 48 ALA B O 19
ATOM 31118 N N . ALA B 1 49 ? -2.526 -1.925 9.182 1.00 0.00 49 ALA B N 19
ATOM 31119 C CA . ALA B 1 49 ? -2.943 -0.549 9.051 1.00 0.00 49 ALA B CA 19
ATOM 31120 C C . ALA B 1 49 ? -4.159 -0.263 9.917 1.00 0.00 49 ALA B C 19
ATOM 31121 O O . ALA B 1 49 ? -4.137 0.659 10.715 1.00 0.00 49 ALA B O 19
ATOM 31128 N N . LEU B 1 50 ? -5.228 -1.031 9.734 1.00 0.00 50 LEU B N 19
ATOM 31129 C CA . LEU B 1 50 ? -6.485 -0.841 10.449 1.00 0.00 50 LEU B CA 19
ATOM 31130 C C . LEU B 1 50 ? -6.453 -1.173 11.928 1.00 0.00 50 LEU B C 19
ATOM 31131 O O . LEU B 1 50 ? -7.120 -0.497 12.709 1.00 0.00 50 LEU B O 19
ATOM 31147 N N . ASN B 1 51 ? -5.765 -2.252 12.289 1.00 0.00 51 ASN B N 19
ATOM 31148 C CA . ASN B 1 51 ? -5.709 -2.722 13.663 1.00 0.00 51 ASN B CA 19
ATOM 31149 C C . ASN B 1 51 ? -4.458 -2.234 14.356 1.00 0.00 51 ASN B C 19
ATOM 31150 O O . ASN B 1 51 ? -3.542 -3.057 14.576 1.00 0.00 51 ASN B O 19
ATOM 31161 N N . SER A 1 1 ? 23.865 -13.883 7.866 1.00 0.00 1 SER A N 20
ATOM 31162 C CA . SER A 1 1 ? 24.960 -13.534 6.950 1.00 0.00 1 SER A CA 20
ATOM 31163 C C . SER A 1 1 ? 24.580 -14.036 5.575 1.00 0.00 1 SER A C 20
ATOM 31164 O O . SER A 1 1 ? 24.324 -15.226 5.403 1.00 0.00 1 SER A O 20
ATOM 31172 N N . ASP A 1 2 ? 24.523 -13.132 4.605 1.00 0.00 2 ASP A N 20
ATOM 31173 C CA . ASP A 1 2 ? 24.133 -13.448 3.234 1.00 0.00 2 ASP A CA 20
ATOM 31174 C C . ASP A 1 2 ? 25.217 -14.249 2.504 1.00 0.00 2 ASP A C 20
ATOM 31175 O O . ASP A 1 2 ? 26.309 -14.465 3.044 1.00 0.00 2 ASP A O 20
ATOM 31184 N N . SER A 1 3 ? 24.945 -14.701 1.280 1.00 0.00 3 SER A N 20
ATOM 31185 C CA . SER A 1 3 ? 25.859 -15.481 0.448 1.00 0.00 3 SER A CA 20
ATOM 31186 C C . SER A 1 3 ? 25.843 -14.966 -0.991 1.00 0.00 3 SER A C 20
ATOM 31187 O O . SER A 1 3 ? 25.044 -14.088 -1.328 1.00 0.00 3 SER A O 20
ATOM 31195 N N . ALA A 1 4 ? 26.762 -15.474 -1.820 1.00 0.00 4 ALA A N 20
ATOM 31196 C CA . ALA A 1 4 ? 26.861 -15.118 -3.225 1.00 0.00 4 ALA A CA 20
ATOM 31197 C C . ALA A 1 4 ? 25.655 -15.773 -3.899 1.00 0.00 4 ALA A C 20
ATOM 31198 O O . ALA A 1 4 ? 25.647 -16.982 -4.119 1.00 0.00 4 ALA A O 20
ATOM 31205 N N . VAL A 1 5 ? 24.630 -14.980 -4.190 1.00 0.00 5 VAL A N 20
ATOM 31206 C CA . VAL A 1 5 ? 23.386 -15.422 -4.809 1.00 0.00 5 VAL A CA 20
ATOM 31207 C C . VAL A 1 5 ? 23.134 -14.637 -6.100 1.00 0.00 5 VAL A C 20
ATOM 31208 O O . VAL A 1 5 ? 22.615 -15.190 -7.073 1.00 0.00 5 VAL A O 20
ATOM 31221 N N . ARG A 1 6 ? 23.485 -13.349 -6.111 1.00 0.00 6 ARG A N 20
ATOM 31222 C CA . ARG A 1 6 ? 23.350 -12.442 -7.245 1.00 0.00 6 ARG A CA 20
ATOM 31223 C C . ARG A 1 6 ? 24.614 -12.604 -8.095 1.00 0.00 6 ARG A C 20
ATOM 31224 O O . ARG A 1 6 ? 25.632 -13.093 -7.605 1.00 0.00 6 ARG A O 20
ATOM 31245 N N . LYS A 1 7 ? 24.587 -12.195 -9.366 1.00 0.00 7 LYS A N 20
ATOM 31246 C CA . LYS A 1 7 ? 25.740 -12.308 -10.262 1.00 0.00 7 LYS A CA 20
ATOM 31247 C C . LYS A 1 7 ? 25.987 -10.958 -10.925 1.00 0.00 7 LYS A C 20
ATOM 31248 O O . LYS A 1 7 ? 26.708 -10.148 -10.343 1.00 0.00 7 LYS A O 20
ATOM 31267 N N . LYS A 1 8 ? 25.421 -10.719 -12.112 1.00 0.00 8 LYS A N 20
ATOM 31268 C CA . LYS A 1 8 ? 25.575 -9.481 -12.872 1.00 0.00 8 LYS A CA 20
ATOM 31269 C C . LYS A 1 8 ? 24.226 -9.025 -13.428 1.00 0.00 8 LYS A C 20
ATOM 31270 O O . LYS A 1 8 ? 23.691 -9.675 -14.331 1.00 0.00 8 LYS A O 20
ATOM 31289 N N . SER A 1 9 ? 23.629 -7.982 -12.853 1.00 0.00 9 SER A N 20
ATOM 31290 C CA . SER A 1 9 ? 22.354 -7.422 -13.291 1.00 0.00 9 SER A CA 20
ATOM 31291 C C . SER A 1 9 ? 22.401 -5.912 -13.094 1.00 0.00 9 SER A C 20
ATOM 31292 O O . SER A 1 9 ? 22.802 -5.434 -12.034 1.00 0.00 9 SER A O 20
ATOM 31300 N N . GLU A 1 10 ? 22.016 -5.154 -14.118 1.00 0.00 10 GLU A N 20
ATOM 31301 C CA . GLU A 1 10 ? 22.018 -3.699 -14.092 1.00 0.00 10 GLU A CA 20
ATOM 31302 C C . GLU A 1 10 ? 20.629 -3.212 -13.683 1.00 0.00 10 GLU A C 20
ATOM 31303 O O . GLU A 1 10 ? 19.802 -2.887 -14.538 1.00 0.00 10 GLU A O 20
ATOM 31315 N N . VAL A 1 11 ? 20.353 -3.208 -12.382 1.00 0.00 11 VAL A N 20
ATOM 31316 C CA . VAL A 1 11 ? 19.087 -2.765 -11.814 1.00 0.00 11 VAL A CA 20
ATOM 31317 C C . VAL A 1 11 ? 19.438 -1.946 -10.574 1.00 0.00 11 VAL A C 20
ATOM 31318 O O . VAL A 1 11 ? 20.202 -2.414 -9.724 1.00 0.00 11 VAL A O 20
ATOM 31331 N N . ARG A 1 12 ? 18.883 -0.741 -10.449 1.00 0.00 12 ARG A N 20
ATOM 31332 C CA . ARG A 1 12 ? 19.114 0.168 -9.330 1.00 0.00 12 ARG A CA 20
ATOM 31333 C C . ARG A 1 12 ? 17.764 0.656 -8.816 1.00 0.00 12 ARG A C 20
ATOM 31334 O O . ARG A 1 12 ? 17.252 1.682 -9.265 1.00 0.00 12 ARG A O 20
ATOM 31355 N N . GLN A 1 13 ? 17.158 -0.113 -7.913 1.00 0.00 13 GLN A N 20
ATOM 31356 C CA . GLN A 1 13 ? 15.863 0.169 -7.307 1.00 0.00 13 GLN A CA 20
ATOM 31357 C C . GLN A 1 13 ? 15.978 0.121 -5.793 1.00 0.00 13 GLN A C 20
ATOM 31358 O O . GLN A 1 13 ? 16.090 -0.942 -5.184 1.00 0.00 13 GLN A O 20
ATOM 31372 N N . LYS A 1 14 ? 15.989 1.289 -5.163 1.00 0.00 14 LYS A N 20
ATOM 31373 C CA . LYS A 1 14 ? 16.061 1.404 -3.712 1.00 0.00 14 LYS A CA 20
ATOM 31374 C C . LYS A 1 14 ? 14.662 1.625 -3.136 1.00 0.00 14 LYS A C 20
ATOM 31375 O O . LYS A 1 14 ? 14.514 2.308 -2.121 1.00 0.00 14 LYS A O 20
ATOM 31394 N N . THR A 1 15 ? 13.637 1.143 -3.827 1.00 0.00 15 THR A N 20
ATOM 31395 C CA . THR A 1 15 ? 12.264 1.255 -3.418 1.00 0.00 15 THR A CA 20
ATOM 31396 C C . THR A 1 15 ? 11.465 0.208 -4.177 1.00 0.00 15 THR A C 20
ATOM 31397 O O . THR A 1 15 ? 11.848 -0.235 -5.262 1.00 0.00 15 THR A O 20
ATOM 31408 N N . VAL A 1 16 ? 10.310 -0.096 -3.613 1.00 0.00 16 VAL A N 20
ATOM 31409 C CA . VAL A 1 16 ? 9.327 -1.017 -4.126 1.00 0.00 16 VAL A CA 20
ATOM 31410 C C . VAL A 1 16 ? 8.314 -0.132 -4.843 1.00 0.00 16 VAL A C 20
ATOM 31411 O O . VAL A 1 16 ? 8.165 1.047 -4.499 1.00 0.00 16 VAL A O 20
ATOM 31424 N N . VAL A 1 17 ? 7.607 -0.686 -5.819 1.00 0.00 17 VAL A N 20
ATOM 31425 C CA . VAL A 1 17 ? 6.589 0.015 -6.574 1.00 0.00 17 VAL A CA 20
ATOM 31426 C C . VAL A 1 17 ? 5.500 -1.020 -6.855 1.00 0.00 17 VAL A C 20
ATOM 31427 O O . VAL A 1 17 ? 5.671 -1.935 -7.657 1.00 0.00 17 VAL A O 20
ATOM 31440 N N . ARG A 1 18 ? 4.413 -0.964 -6.095 1.00 0.00 18 ARG A N 20
ATOM 31441 C CA . ARG A 1 18 ? 3.279 -1.880 -6.253 1.00 0.00 18 ARG A CA 20
ATOM 31442 C C . ARG A 1 18 ? 2.004 -1.097 -5.971 1.00 0.00 18 ARG A C 20
ATOM 31443 O O . ARG A 1 18 ? 2.062 0.067 -5.565 1.00 0.00 18 ARG A O 20
ATOM 31464 N N . THR A 1 19 ? 0.871 -1.732 -6.214 1.00 0.00 19 THR A N 20
ATOM 31465 C CA . THR A 1 19 ? -0.472 -1.222 -6.043 1.00 0.00 19 THR A CA 20
ATOM 31466 C C . THR A 1 19 ? -1.194 -2.144 -5.071 1.00 0.00 19 THR A C 20
ATOM 31467 O O . THR A 1 19 ? -1.060 -3.365 -5.189 1.00 0.00 19 THR A O 20
ATOM 31478 N N . LEU A 1 20 ? -1.944 -1.581 -4.128 1.00 0.00 20 LEU A N 20
ATOM 31479 C CA . LEU A 1 20 ? -2.720 -2.327 -3.144 1.00 0.00 20 LEU A CA 20
ATOM 31480 C C . LEU A 1 20 ? -4.178 -1.926 -3.313 1.00 0.00 20 LEU A C 20
ATOM 31481 O O . LEU A 1 20 ? -4.493 -1.019 -4.092 1.00 0.00 20 LEU A O 20
ATOM 31497 N N . ARG A 1 21 ? -5.067 -2.638 -2.633 1.00 0.00 21 ARG A N 20
ATOM 31498 C CA . ARG A 1 21 ? -6.501 -2.414 -2.650 1.00 0.00 21 ARG A CA 20
ATOM 31499 C C . ARG A 1 21 ? -6.978 -2.325 -1.212 1.00 0.00 21 ARG A C 20
ATOM 31500 O O . ARG A 1 21 ? -6.383 -2.959 -0.335 1.00 0.00 21 ARG A O 20
ATOM 31521 N N . PHE A 1 22 ? -8.049 -1.577 -0.984 1.00 0.00 22 PHE A N 20
ATOM 31522 C CA . PHE A 1 22 ? -8.653 -1.382 0.327 1.00 0.00 22 PHE A CA 20
ATOM 31523 C C . PHE A 1 22 ? -10.143 -1.210 0.092 1.00 0.00 22 PHE A C 20
ATOM 31524 O O . PHE A 1 22 ? -10.504 -0.590 -0.908 1.00 0.00 22 PHE A O 20
ATOM 31541 N N . SER A 1 23 ? -10.978 -1.777 0.962 1.00 0.00 23 SER A N 20
ATOM 31542 C CA . SER A 1 23 ? -12.436 -1.691 0.880 1.00 0.00 23 SER A CA 20
ATOM 31543 C C . SER A 1 23 ? -12.863 -0.237 1.179 1.00 0.00 23 SER A C 20
ATOM 31544 O O . SER A 1 23 ? -12.011 0.555 1.597 1.00 0.00 23 SER A O 20
ATOM 31552 N N . PRO A 1 24 ? -14.139 0.164 1.019 1.00 0.00 24 PRO A N 20
ATOM 31553 C CA . PRO A 1 24 ? -14.530 1.543 1.284 1.00 0.00 24 PRO A CA 20
ATOM 31554 C C . PRO A 1 24 ? -14.426 1.874 2.769 1.00 0.00 24 PRO A C 20
ATOM 31555 O O . PRO A 1 24 ? -13.971 2.963 3.118 1.00 0.00 24 PRO A O 20
ATOM 31566 N N . VAL A 1 25 ? -14.785 0.930 3.640 1.00 0.00 25 VAL A N 20
ATOM 31567 C CA . VAL A 1 25 ? -14.726 1.115 5.080 1.00 0.00 25 VAL A CA 20
ATOM 31568 C C . VAL A 1 25 ? -13.261 1.103 5.547 1.00 0.00 25 VAL A C 20
ATOM 31569 O O . VAL A 1 25 ? -12.887 1.880 6.427 1.00 0.00 25 VAL A O 20
ATOM 31582 N N . GLU A 1 26 ? -12.409 0.276 4.935 1.00 0.00 26 GLU A N 20
ATOM 31583 C CA . GLU A 1 26 ? -10.996 0.187 5.282 1.00 0.00 26 GLU A CA 20
ATOM 31584 C C . GLU A 1 26 ? -10.312 1.489 4.885 1.00 0.00 26 GLU A C 20
ATOM 31585 O O . GLU A 1 26 ? -9.501 2.002 5.646 1.00 0.00 26 GLU A O 20
ATOM 31597 N N . ASP A 1 27 ? -10.631 2.024 3.705 1.00 0.00 27 ASP A N 20
ATOM 31598 C CA . ASP A 1 27 ? -10.072 3.278 3.214 1.00 0.00 27 ASP A CA 20
ATOM 31599 C C . ASP A 1 27 ? -10.540 4.411 4.112 1.00 0.00 27 ASP A C 20
ATOM 31600 O O . ASP A 1 27 ? -9.742 5.238 4.532 1.00 0.00 27 ASP A O 20
ATOM 31609 N N . GLU A 1 28 ? -11.834 4.433 4.432 1.00 0.00 28 GLU A N 20
ATOM 31610 C CA . GLU A 1 28 ? -12.462 5.409 5.304 1.00 0.00 28 GLU A CA 20
ATOM 31611 C C . GLU A 1 28 ? -11.708 5.412 6.631 1.00 0.00 28 GLU A C 20
ATOM 31612 O O . GLU A 1 28 ? -11.317 6.476 7.098 1.00 0.00 28 GLU A O 20
ATOM 31624 N N . THR A 1 29 ? -11.463 4.235 7.209 1.00 0.00 29 THR A N 20
ATOM 31625 C CA . THR A 1 29 ? -10.768 4.077 8.476 1.00 0.00 29 THR A CA 20
ATOM 31626 C C . THR A 1 29 ? -9.301 4.482 8.358 1.00 0.00 29 THR A C 20
ATOM 31627 O O . THR A 1 29 ? -8.835 5.283 9.154 1.00 0.00 29 THR A O 20
ATOM 31638 N N . ILE A 1 30 ? -8.545 3.975 7.390 1.00 0.00 30 ILE A N 20
ATOM 31639 C CA . ILE A 1 30 ? -7.137 4.339 7.266 1.00 0.00 30 ILE A CA 20
ATOM 31640 C C . ILE A 1 30 ? -7.001 5.845 7.049 1.00 0.00 30 ILE A C 20
ATOM 31641 O O . ILE A 1 30 ? -6.019 6.440 7.478 1.00 0.00 30 ILE A O 20
ATOM 31657 N N . ARG A 1 31 ? -7.965 6.473 6.385 1.00 0.00 31 ARG A N 20
ATOM 31658 C CA . ARG A 1 31 ? -7.926 7.899 6.108 1.00 0.00 31 ARG A CA 20
ATOM 31659 C C . ARG A 1 31 ? -8.273 8.662 7.365 1.00 0.00 31 ARG A C 20
ATOM 31660 O O . ARG A 1 31 ? -7.575 9.609 7.712 1.00 0.00 31 ARG A O 20
ATOM 31681 N N . LYS A 1 32 ? -9.318 8.226 8.070 1.00 0.00 32 LYS A N 20
ATOM 31682 C CA . LYS A 1 32 ? -9.744 8.882 9.291 1.00 0.00 32 LYS A CA 20
ATOM 31683 C C . LYS A 1 32 ? -8.676 8.731 10.373 1.00 0.00 32 LYS A C 20
ATOM 31684 O O . LYS A 1 32 ? -8.513 9.629 11.192 1.00 0.00 32 LYS A O 20
ATOM 31703 N N . LYS A 1 33 ? -7.910 7.637 10.367 1.00 0.00 33 LYS A N 20
ATOM 31704 C CA . LYS A 1 33 ? -6.838 7.403 11.322 1.00 0.00 33 LYS A CA 20
ATOM 31705 C C . LYS A 1 33 ? -5.649 8.253 10.888 1.00 0.00 33 LYS A C 20
ATOM 31706 O O . LYS A 1 33 ? -5.093 8.951 11.723 1.00 0.00 33 LYS A O 20
ATOM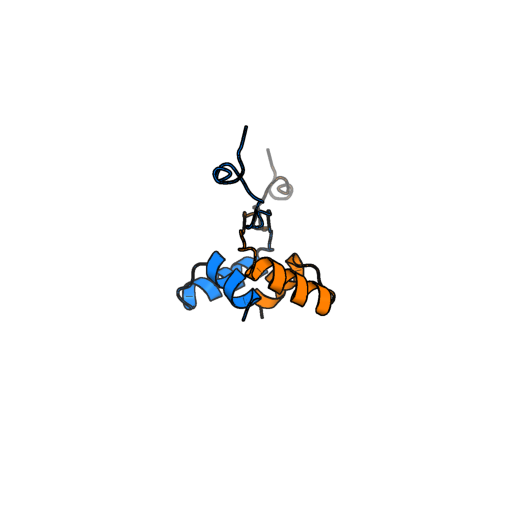 31725 N N . ALA A 1 34 ? -5.264 8.202 9.607 1.00 0.00 34 ALA A N 20
ATOM 31726 C CA . ALA A 1 34 ? -4.142 8.959 9.059 1.00 0.00 34 ALA A CA 20
ATOM 31727 C C . ALA A 1 34 ? -4.309 10.445 9.361 1.00 0.00 34 ALA A C 20
ATOM 31728 O O . ALA A 1 34 ? -3.446 11.034 10.010 1.00 0.00 34 ALA A O 20
ATOM 31735 N N . GLU A 1 35 ? -5.426 11.032 8.931 1.00 0.00 35 GLU A N 20
ATOM 31736 C CA . GLU A 1 35 ? -5.693 12.452 9.140 1.00 0.00 35 GLU A CA 20
ATOM 31737 C C . GLU A 1 35 ? -5.796 12.800 10.630 1.00 0.00 35 GLU A C 20
ATOM 31738 O O . GLU A 1 35 ? -5.261 13.830 11.038 1.00 0.00 35 GLU A O 20
ATOM 31750 N N . ASP A 1 36 ? -6.448 11.970 11.457 1.00 0.00 36 ASP A N 20
ATOM 31751 C CA . ASP A 1 36 ? -6.574 12.250 12.895 1.00 0.00 36 ASP A CA 20
ATOM 31752 C C . ASP A 1 36 ? -5.213 12.187 13.578 1.00 0.00 36 ASP A C 20
ATOM 31753 O O . ASP A 1 36 ? -4.987 12.838 14.595 1.00 0.00 36 ASP A O 20
ATOM 31762 N N . SER A 1 37 ? -4.298 11.403 13.006 1.00 0.00 37 SER A N 20
ATOM 31763 C CA . SER A 1 37 ? -2.946 11.232 13.491 1.00 0.00 37 SER A CA 20
ATOM 31764 C C . SER A 1 37 ? -2.021 12.275 12.853 1.00 0.00 37 SER A C 20
ATOM 31765 O O . SER A 1 37 ? -0.839 12.318 13.188 1.00 0.00 37 SER A O 20
ATOM 31773 N N . GLY A 1 38 ? -2.520 13.127 11.953 1.00 0.00 38 GLY A N 20
ATOM 31774 C CA . GLY A 1 38 ? -1.746 14.161 11.288 1.00 0.00 38 GLY A CA 20
ATOM 31775 C C . GLY A 1 38 ? -0.662 13.588 10.379 1.00 0.00 38 GLY A C 20
ATOM 31776 O O . GLY A 1 38 ? 0.419 14.173 10.302 1.00 0.00 38 GLY A O 20
ATOM 31780 N N . LEU A 1 39 ? -0.911 12.441 9.742 1.00 0.00 39 LEU A N 20
ATOM 31781 C CA . LEU A 1 39 ? 0.005 11.759 8.841 1.00 0.00 39 LEU A CA 20
ATOM 31782 C C . LEU A 1 39 ? -0.724 11.466 7.539 1.00 0.00 39 LEU A C 20
ATOM 31783 O O . LEU A 1 39 ? -1.946 11.303 7.502 1.00 0.00 39 LEU A O 20
ATOM 31799 N N . THR A 1 40 ? 0.032 11.383 6.453 1.00 0.00 40 THR A N 20
ATOM 31800 C CA . THR A 1 40 ? -0.530 11.049 5.158 1.00 0.00 40 THR A CA 20
ATOM 31801 C C . THR A 1 40 ? -0.760 9.542 5.226 1.00 0.00 40 THR A C 20
ATOM 31802 O O . THR A 1 40 ? 0.033 8.816 5.829 1.00 0.00 40 THR A O 20
ATOM 31813 N N . VAL A 1 41 ? -1.784 9.057 4.535 1.00 0.00 41 VAL A N 20
ATOM 31814 C CA . VAL A 1 41 ? -2.129 7.643 4.445 1.00 0.00 41 VAL A CA 20
ATOM 31815 C C . VAL A 1 41 ? -0.878 6.833 4.061 1.00 0.00 41 VAL A C 20
ATOM 31816 O O . VAL A 1 41 ? -0.636 5.778 4.643 1.00 0.00 41 VAL A O 20
ATOM 31829 N N . SER A 1 42 ? -0.031 7.332 3.155 1.00 0.00 42 SER A N 20
ATOM 31830 C CA . SER A 1 42 ? 1.183 6.635 2.743 1.00 0.00 42 SER A CA 20
ATOM 31831 C C . SER A 1 42 ? 2.119 6.365 3.935 1.00 0.00 42 SER A C 20
ATOM 31832 O O . SER A 1 42 ? 2.623 5.246 4.082 1.00 0.00 42 SER A O 20
ATOM 31840 N N . ALA A 1 43 ? 2.369 7.394 4.755 1.00 0.00 43 ALA A N 20
ATOM 31841 C CA . ALA A 1 43 ? 3.208 7.333 5.941 1.00 0.00 43 ALA A CA 20
ATOM 31842 C C . ALA A 1 43 ? 2.523 6.454 6.974 1.00 0.00 43 ALA A C 20
ATOM 31843 O O . ALA A 1 43 ? 3.177 5.593 7.542 1.00 0.00 43 ALA A O 20
ATOM 31850 N N . TYR A 1 44 ? 1.223 6.655 7.204 1.00 0.00 44 TYR A N 20
ATOM 31851 C CA . TYR A 1 44 ? 0.426 5.902 8.155 1.00 0.00 44 TYR A CA 20
ATOM 31852 C C . TYR A 1 44 ? 0.587 4.403 7.883 1.00 0.00 44 TYR A C 20
ATOM 31853 O O . TYR A 1 44 ? 1.003 3.668 8.772 1.00 0.00 44 TYR A O 20
ATOM 31871 N N . ILE A 1 45 ? 0.344 3.968 6.638 1.00 0.00 45 ILE A N 20
ATOM 31872 C CA . ILE A 1 45 ? 0.446 2.574 6.212 1.00 0.00 45 ILE A CA 20
ATOM 31873 C C . ILE A 1 45 ? 1.798 1.974 6.598 1.00 0.00 45 ILE A C 20
ATOM 31874 O O . ILE A 1 45 ? 1.849 0.983 7.320 1.00 0.00 45 ILE A O 20
ATOM 31890 N N . ARG A 1 46 ? 2.897 2.519 6.068 1.00 0.00 46 ARG A N 20
ATOM 31891 C CA . ARG A 1 46 ? 4.221 1.980 6.369 1.00 0.00 46 ARG A CA 20
ATOM 31892 C C . ARG A 1 46 ? 4.535 2.056 7.860 1.00 0.00 46 ARG A C 20
ATOM 31893 O O . ARG A 1 46 ? 5.002 1.071 8.412 1.00 0.00 46 ARG A O 20
ATOM 31914 N N . ASN A 1 47 ? 4.281 3.192 8.507 1.00 0.00 47 ASN A N 20
ATOM 31915 C CA . ASN A 1 47 ? 4.541 3.408 9.923 1.00 0.00 47 ASN A CA 20
ATOM 31916 C C . ASN A 1 47 ? 3.912 2.293 10.746 1.00 0.00 47 ASN A C 20
ATOM 31917 O O . ASN A 1 47 ? 4.632 1.609 11.469 1.00 0.00 47 ASN A O 20
ATOM 31928 N N . ALA A 1 48 ? 2.606 2.084 10.573 1.00 0.00 48 ALA A N 20
ATOM 31929 C CA . ALA A 1 48 ? 1.826 1.070 11.262 1.00 0.00 48 ALA A CA 20
ATOM 31930 C C . ALA A 1 48 ? 2.228 -0.359 10.884 1.00 0.00 48 ALA A C 20
ATOM 31931 O O . ALA A 1 48 ? 2.069 -1.268 11.695 1.00 0.00 48 ALA A O 20
ATOM 31938 N N . ALA A 1 49 ? 2.714 -0.585 9.661 1.00 0.00 49 ALA A N 20
ATOM 31939 C CA . ALA A 1 49 ? 3.115 -1.909 9.188 1.00 0.00 49 ALA A CA 20
ATOM 31940 C C . ALA A 1 49 ? 4.514 -2.319 9.648 1.00 0.00 49 ALA A C 20
ATOM 31941 O O . ALA A 1 49 ? 4.835 -3.504 9.650 1.00 0.00 49 ALA A O 20
ATOM 31948 N N . LEU A 1 50 ? 5.349 -1.362 10.042 1.00 0.00 50 LEU A N 20
ATOM 31949 C CA . LEU A 1 50 ? 6.713 -1.615 10.472 1.00 0.00 50 LEU A CA 20
ATOM 31950 C C . LEU A 1 50 ? 6.921 -1.492 11.969 1.00 0.00 50 LEU A C 20
ATOM 31951 O O . LEU A 1 50 ? 7.771 -2.201 12.512 1.00 0.00 50 LEU A O 20
ATOM 31967 N N . ASN A 1 51 ? 6.242 -0.536 12.602 1.00 0.00 51 ASN A N 20
ATOM 31968 C CA . ASN A 1 51 ? 6.380 -0.248 14.027 1.00 0.00 51 ASN A CA 20
ATOM 31969 C C . ASN A 1 51 ? 5.275 -0.905 14.821 1.00 0.00 51 ASN A C 20
ATOM 31970 O O . ASN A 1 51 ? 5.468 -2.066 15.237 1.00 0.00 51 ASN A O 20
ATOM 31981 N N . SER B 1 1 ? -24.613 10.732 11.634 1.00 0.00 1 SER B N 20
ATOM 31982 C CA . SER B 1 1 ? -25.191 11.978 11.121 1.00 0.00 1 SER B CA 20
ATOM 31983 C C . SER B 1 1 ? -24.606 12.325 9.750 1.00 0.00 1 SER B C 20
ATOM 31984 O O . SER B 1 1 ? -23.851 13.296 9.619 1.00 0.00 1 SER B O 20
ATOM 31992 N N . ASP B 1 2 ? -24.876 11.497 8.737 1.00 0.00 2 ASP B N 20
ATOM 31993 C CA . ASP B 1 2 ? -24.415 11.699 7.362 1.00 0.00 2 ASP B CA 20
ATOM 31994 C C . ASP B 1 2 ? -25.492 12.452 6.586 1.00 0.00 2 ASP B C 20
ATOM 31995 O O . ASP B 1 2 ? -26.634 12.565 7.036 1.00 0.00 2 ASP B O 20
ATOM 32004 N N . SER B 1 3 ? -25.124 12.966 5.417 1.00 0.00 3 SER B N 20
ATOM 32005 C CA . SER B 1 3 ? -25.991 13.733 4.543 1.00 0.00 3 SER B CA 20
ATOM 32006 C C . SER B 1 3 ? -25.847 13.291 3.087 1.00 0.00 3 SER B C 20
ATOM 32007 O O . SER B 1 3 ? -24.875 12.622 2.704 1.00 0.00 3 SER B O 20
ATOM 32015 N N . ALA B 1 4 ? -26.826 13.690 2.270 1.00 0.00 4 ALA B N 20
ATOM 32016 C CA . ALA B 1 4 ? -26.888 13.407 0.848 1.00 0.00 4 ALA B CA 20
ATOM 32017 C C . ALA B 1 4 ? -25.943 14.370 0.116 1.00 0.00 4 ALA B C 20
ATOM 32018 O O . ALA B 1 4 ? -26.382 15.370 -0.451 1.00 0.00 4 ALA B O 20
ATOM 32025 N N . VAL B 1 5 ? -24.636 14.118 0.188 1.00 0.00 5 VAL B N 20
ATOM 32026 C CA . VAL B 1 5 ? -23.614 14.925 -0.470 1.00 0.00 5 VAL B CA 20
ATOM 32027 C C . VAL B 1 5 ? -23.546 14.530 -1.956 1.00 0.00 5 VAL B C 20
ATOM 32028 O O . VAL B 1 5 ? -23.179 15.355 -2.795 1.00 0.00 5 VAL B O 20
ATOM 32041 N N . ARG B 1 6 ? -23.908 13.286 -2.308 1.00 0.00 6 ARG B N 20
ATOM 32042 C CA . ARG B 1 6 ? -23.910 12.836 -3.701 1.00 0.00 6 ARG B CA 20
ATOM 32043 C C . ARG B 1 6 ? -25.058 13.537 -4.438 1.00 0.00 6 ARG B C 20
ATOM 32044 O O . ARG B 1 6 ? -25.980 14.067 -3.811 1.00 0.00 6 ARG B O 20
ATOM 32065 N N . LYS B 1 7 ? -25.038 13.537 -5.777 1.00 0.00 7 LYS B N 20
ATOM 32066 C CA . LYS B 1 7 ? -26.075 14.176 -6.594 1.00 0.00 7 LYS B CA 20
ATOM 32067 C C . LYS B 1 7 ? -26.512 13.235 -7.708 1.00 0.00 7 LYS B C 20
ATOM 32068 O O . LYS B 1 7 ? -27.598 12.662 -7.631 1.00 0.00 7 LYS B O 20
ATOM 32087 N N . LYS B 1 8 ? -25.708 13.113 -8.767 1.00 0.00 8 LYS B N 20
ATOM 32088 C CA . LYS B 1 8 ? -25.999 12.261 -9.911 1.00 0.00 8 LYS B CA 20
ATOM 32089 C C . LYS B 1 8 ? -24.690 11.864 -10.584 1.00 0.00 8 LYS B C 20
ATOM 32090 O O . LYS B 1 8 ? -24.203 12.560 -11.475 1.00 0.00 8 LYS B O 20
ATOM 32109 N N . SER B 1 9 ? -24.082 10.773 -10.131 1.00 0.00 9 SER B N 20
ATOM 32110 C CA . SER B 1 9 ? -22.831 10.273 -10.688 1.00 0.00 9 SER B CA 20
ATOM 32111 C C . SER B 1 9 ? -22.960 8.763 -10.839 1.00 0.00 9 SER B C 20
ATOM 32112 O O . SER B 1 9 ? -23.436 8.082 -9.925 1.00 0.00 9 SER B O 20
ATOM 32120 N N . GLU B 1 10 ? -22.506 8.237 -11.974 1.00 0.00 10 GLU B N 20
ATOM 32121 C CA . GLU B 1 10 ? -22.583 6.821 -12.321 1.00 0.00 10 GLU B CA 20
ATOM 32122 C C . GLU B 1 10 ? -21.299 6.015 -12.097 1.00 0.00 10 GLU B C 20
ATOM 32123 O O . GLU B 1 10 ? -21.243 4.828 -12.413 1.00 0.00 10 GLU B O 20
ATOM 32135 N N . VAL B 1 11 ? -20.254 6.665 -11.601 1.00 0.00 11 VAL B N 20
ATOM 32136 C CA . VAL B 1 11 ? -18.958 6.045 -11.320 1.00 0.00 11 VAL B CA 20
ATOM 32137 C C . VAL B 1 11 ? -19.112 5.195 -10.053 1.00 0.00 11 VAL B C 20
ATOM 32138 O O . VAL B 1 11 ? -19.725 5.664 -9.092 1.00 0.00 11 VAL B O 20
ATOM 32151 N N . ARG B 1 12 ? -18.531 3.990 -9.998 1.00 0.00 12 ARG B N 20
ATOM 32152 C CA . ARG B 1 12 ? -18.638 3.112 -8.829 1.00 0.00 12 ARG B CA 20
ATOM 32153 C C . ARG B 1 12 ? -17.310 2.420 -8.548 1.00 0.00 12 ARG B C 20
ATOM 32154 O O . ARG B 1 12 ? -16.708 1.866 -9.475 1.00 0.00 12 ARG B O 20
ATOM 32175 N N . GLN B 1 13 ? -16.838 2.453 -7.302 1.00 0.00 13 GLN B N 20
ATOM 32176 C CA . GLN B 1 13 ? -15.600 1.813 -6.879 1.00 0.00 13 GLN B CA 20
ATOM 32177 C C . GLN B 1 13 ? -15.723 1.352 -5.425 1.00 0.00 13 GLN B C 20
ATOM 32178 O O . GLN B 1 13 ? -15.535 2.116 -4.482 1.00 0.00 13 GLN B O 20
ATOM 32192 N N . LYS B 1 14 ? -16.062 0.081 -5.220 1.00 0.00 14 LYS B N 20
ATOM 32193 C CA . LYS B 1 14 ? -16.206 -0.528 -3.894 1.00 0.00 14 LYS B CA 20
ATOM 32194 C C . LYS B 1 14 ? -14.835 -0.909 -3.320 1.00 0.00 14 LYS B C 20
ATOM 32195 O O . LYS B 1 14 ? -14.724 -1.858 -2.549 1.00 0.00 14 LYS B O 20
ATOM 32214 N N . THR B 1 15 ? -13.773 -0.255 -3.774 1.00 0.00 15 THR B N 20
ATOM 32215 C CA . THR B 1 15 ? -12.407 -0.467 -3.371 1.00 0.00 15 THR B CA 20
ATOM 32216 C C . THR B 1 15 ? -11.605 0.709 -3.913 1.00 0.00 15 THR B C 20
ATOM 32217 O O . THR B 1 15 ? -12.031 1.383 -4.855 1.00 0.00 15 THR B O 20
ATOM 32228 N N . VAL B 1 16 ? -10.404 0.875 -3.384 1.00 0.00 16 VAL B N 20
ATOM 32229 C CA . VAL B 1 16 ? -9.448 1.899 -3.774 1.00 0.00 16 VAL B CA 20
ATOM 32230 C C . VAL B 1 16 ? -8.310 1.179 -4.493 1.00 0.00 16 VAL B C 20
ATOM 32231 O O . VAL B 1 16 ? -8.084 -0.006 -4.231 1.00 0.00 16 VAL B O 20
ATOM 32244 N N . VAL B 1 17 ? -7.569 1.889 -5.335 1.00 0.00 17 VAL B N 20
ATOM 32245 C CA . VAL B 1 17 ? -6.414 1.413 -6.062 1.00 0.00 17 VAL B CA 20
ATOM 32246 C C . VAL B 1 17 ? -5.393 2.538 -5.969 1.00 0.00 17 VAL B C 20
ATOM 32247 O O . VAL B 1 17 ? -5.631 3.646 -6.458 1.00 0.00 17 VAL B O 20
ATOM 32260 N N . ARG B 1 18 ? -4.285 2.289 -5.274 1.00 0.00 18 ARG B N 20
ATOM 32261 C CA . ARG B 1 18 ? -3.229 3.290 -5.140 1.00 0.00 18 ARG B CA 20
ATOM 32262 C C . ARG B 1 18 ? -1.877 2.609 -5.115 1.00 0.00 18 ARG B C 20
ATOM 32263 O O . ARG B 1 18 ? -1.742 1.476 -4.638 1.00 0.00 18 ARG B O 20
ATOM 32284 N N . THR B 1 19 ? -0.880 3.314 -5.623 1.00 0.00 19 THR B N 20
ATOM 32285 C CA . THR B 1 19 ? 0.493 2.862 -5.714 1.00 0.00 19 THR B CA 20
ATOM 32286 C C . THR B 1 19 ? 1.226 3.368 -4.466 1.00 0.00 19 THR B C 20
ATOM 32287 O O . THR B 1 19 ? 1.049 4.527 -4.077 1.00 0.00 19 THR B O 20
ATOM 32298 N N . LEU B 1 20 ? 1.991 2.502 -3.792 1.00 0.00 20 LEU B N 20
ATOM 32299 C CA . LEU B 1 20 ? 2.766 2.859 -2.600 1.00 0.00 20 LEU B CA 20
ATOM 32300 C C . LEU B 1 20 ? 4.189 2.371 -2.816 1.00 0.00 20 LEU B C 20
ATOM 32301 O O . LEU B 1 20 ? 4.435 1.414 -3.564 1.00 0.00 20 LEU B O 20
ATOM 32317 N N . ARG B 1 21 ? 5.117 3.066 -2.179 1.00 0.00 21 ARG B N 20
ATOM 32318 C CA . ARG B 1 21 ? 6.553 2.855 -2.186 1.00 0.00 21 ARG B CA 20
ATOM 32319 C C . ARG B 1 21 ? 6.975 2.407 -0.795 1.00 0.00 21 ARG B C 20
ATOM 32320 O O . ARG B 1 21 ? 6.346 2.794 0.192 1.00 0.00 21 ARG B O 20
ATOM 32341 N N . PHE B 1 22 ? 8.045 1.629 -0.714 1.00 0.00 22 PHE B N 20
ATOM 32342 C CA . PHE B 1 22 ? 8.610 1.125 0.533 1.00 0.00 22 PHE B CA 20
ATOM 32343 C C . PHE B 1 22 ? 10.098 1.012 0.267 1.00 0.00 22 PHE B C 20
ATOM 32344 O O . PHE B 1 22 ? 10.475 0.644 -0.846 1.00 0.00 22 PHE B O 20
ATOM 32361 N N . SER B 1 23 ? 10.925 1.383 1.238 1.00 0.00 23 SER B N 20
ATOM 32362 C CA . SER B 1 23 ? 12.374 1.309 1.107 1.00 0.00 23 SER B CA 20
ATOM 32363 C C . SER B 1 23 ? 12.788 -0.186 1.120 1.00 0.00 23 SER B C 20
ATOM 32364 O O . SER B 1 23 ? 11.963 -1.028 1.474 1.00 0.00 23 SER B O 20
ATOM 32372 N N . PRO B 1 24 ? 14.036 -0.566 0.788 1.00 0.00 24 PRO B N 20
ATOM 32373 C CA . PRO B 1 24 ? 14.441 -1.968 0.736 1.00 0.00 24 PRO B CA 20
ATOM 32374 C C . PRO B 1 24 ? 14.437 -2.670 2.090 1.00 0.00 24 PRO B C 20
ATOM 32375 O O . PRO B 1 24 ? 14.024 -3.827 2.182 1.00 0.00 24 PRO B O 20
ATOM 32386 N N . VAL B 1 25 ? 14.900 -1.984 3.132 1.00 0.00 25 VAL B N 20
ATOM 32387 C CA . VAL B 1 25 ? 14.969 -2.512 4.487 1.00 0.00 25 VAL B CA 20
ATOM 32388 C C . VAL B 1 25 ? 13.550 -2.731 5.024 1.00 0.00 25 VAL B C 20
ATOM 32389 O O . VAL B 1 25 ? 13.235 -3.774 5.590 1.00 0.00 25 VAL B O 20
ATOM 32402 N N . GLU B 1 26 ? 12.682 -1.741 4.820 1.00 0.00 26 GLU B N 20
ATOM 32403 C CA . GLU B 1 26 ? 11.303 -1.743 5.278 1.00 0.00 26 GLU B CA 20
ATOM 32404 C C . GLU B 1 26 ? 10.480 -2.789 4.530 1.00 0.00 26 GLU B C 20
ATOM 32405 O O . GLU B 1 26 ? 9.661 -3.479 5.133 1.00 0.00 26 GLU B O 20
ATOM 32417 N N . ASP B 1 27 ? 10.723 -2.945 3.231 1.00 0.00 27 ASP B N 20
ATOM 32418 C CA . ASP B 1 27 ? 10.036 -3.926 2.407 1.00 0.00 27 ASP B CA 20
ATOM 32419 C C . ASP B 1 27 ? 10.380 -5.330 2.875 1.00 0.00 27 ASP B C 20
ATOM 32420 O O . ASP B 1 27 ? 9.492 -6.179 2.962 1.00 0.00 27 ASP B O 20
ATOM 32429 N N . GLU B 1 28 ? 11.664 -5.563 3.149 1.00 0.00 28 GLU B N 20
ATOM 32430 C CA . GLU B 1 28 ? 12.175 -6.836 3.615 1.00 0.00 28 GLU B CA 20
ATOM 32431 C C . GLU B 1 28 ? 11.523 -7.145 4.963 1.00 0.00 28 GLU B C 20
ATOM 32432 O O . GLU B 1 28 ? 11.021 -8.251 5.136 1.00 0.00 28 GLU B O 20
ATOM 32444 N N . THR B 1 29 ? 11.459 -6.173 5.884 1.00 0.00 29 THR B N 20
ATOM 32445 C CA . THR B 1 29 ? 10.834 -6.352 7.192 1.00 0.00 29 THR B CA 20
ATOM 32446 C C . THR B 1 29 ? 9.394 -6.816 6.982 1.00 0.00 29 THR B C 20
ATOM 32447 O O . THR B 1 29 ? 9.002 -7.852 7.515 1.00 0.00 29 THR B O 20
ATOM 32458 N N . ILE B 1 30 ? 8.621 -6.085 6.176 1.00 0.00 30 ILE B N 20
ATOM 32459 C CA . ILE B 1 30 ? 7.234 -6.421 5.903 1.00 0.00 30 ILE B CA 20
ATOM 32460 C C . ILE B 1 30 ? 7.141 -7.828 5.308 1.00 0.00 30 ILE B C 20
ATOM 32461 O O . ILE B 1 30 ? 6.237 -8.581 5.654 1.00 0.00 30 ILE B O 20
ATOM 32477 N N . ARG B 1 31 ? 8.048 -8.199 4.401 1.00 0.00 31 ARG B N 20
ATOM 32478 C CA . ARG B 1 31 ? 8.045 -9.514 3.767 1.00 0.00 31 ARG B CA 20
ATOM 32479 C C . ARG B 1 31 ? 8.224 -10.613 4.809 1.00 0.00 31 ARG B C 20
ATOM 32480 O O . ARG B 1 31 ? 7.482 -11.594 4.784 1.00 0.00 31 ARG B O 20
ATOM 32501 N N . LYS B 1 32 ? 9.198 -10.458 5.708 1.00 0.00 32 LYS B N 20
ATOM 32502 C CA . LYS B 1 32 ? 9.480 -11.438 6.751 1.00 0.00 32 LYS B CA 20
ATOM 32503 C C . LYS B 1 32 ? 8.313 -11.530 7.725 1.00 0.00 32 LYS B C 20
ATOM 32504 O O . LYS B 1 32 ? 7.896 -12.636 8.067 1.00 0.00 32 LYS B O 20
ATOM 32523 N N . LYS B 1 33 ? 7.793 -10.387 8.184 1.00 0.00 33 LYS B N 20
ATOM 32524 C CA . LYS B 1 33 ? 6.679 -10.353 9.126 1.00 0.00 33 LYS B CA 20
ATOM 32525 C C . LYS B 1 33 ? 5.474 -11.057 8.507 1.00 0.00 33 LYS B C 20
ATOM 32526 O O . LYS B 1 33 ? 4.878 -11.917 9.152 1.00 0.00 33 LYS B O 20
ATOM 32545 N N . ALA B 1 34 ? 5.137 -10.721 7.261 1.00 0.00 34 ALA B N 20
ATOM 32546 C CA . ALA B 1 34 ? 4.018 -11.288 6.522 1.00 0.00 34 ALA B CA 20
ATOM 32547 C C . ALA B 1 34 ? 4.142 -12.806 6.361 1.00 0.00 34 ALA B C 20
ATOM 32548 O O . ALA B 1 34 ? 3.202 -13.552 6.647 1.00 0.00 34 ALA B O 20
ATOM 32555 N N . GLU B 1 35 ? 5.308 -13.264 5.908 1.00 0.00 35 GLU B N 20
ATOM 32556 C CA . GLU B 1 35 ? 5.608 -14.673 5.681 1.00 0.00 35 GLU B CA 20
ATOM 32557 C C . GLU B 1 35 ? 5.379 -15.485 6.953 1.00 0.00 35 GLU B C 20
ATOM 32558 O O . GLU B 1 35 ? 4.709 -16.519 6.920 1.00 0.00 35 GLU B O 20
ATOM 32570 N N . ASP B 1 36 ? 5.944 -15.007 8.062 1.00 0.00 36 ASP B N 20
ATOM 32571 C CA . ASP B 1 36 ? 5.858 -15.650 9.363 1.00 0.00 36 ASP B CA 20
ATOM 32572 C C . ASP B 1 36 ? 4.441 -15.613 9.922 1.00 0.00 36 ASP B C 20
ATOM 32573 O O . ASP B 1 36 ? 3.954 -16.608 10.463 1.00 0.00 36 ASP B O 20
ATOM 32582 N N . SER B 1 37 ? 3.794 -14.455 9.805 1.00 0.00 37 SER B N 20
ATOM 32583 C CA . SER B 1 37 ? 2.448 -14.218 10.283 1.00 0.00 37 SER B CA 20
ATOM 32584 C C . SER B 1 37 ? 1.436 -15.053 9.501 1.00 0.00 37 SER B C 20
ATOM 32585 O O . SER B 1 37 ? 0.331 -15.280 9.997 1.00 0.00 37 SER B O 20
ATOM 32593 N N . GLY B 1 38 ? 1.803 -15.547 8.313 1.00 0.00 38 GLY B N 20
ATOM 32594 C CA . GLY B 1 38 ? 0.897 -16.333 7.503 1.00 0.00 38 GLY B CA 20
ATOM 32595 C C . GLY B 1 38 ? -0.173 -15.442 6.873 1.00 0.00 38 GLY B C 20
ATOM 32596 O O . GLY B 1 38 ? -1.245 -15.922 6.505 1.00 0.00 38 GLY B O 20
ATOM 32600 N N . LEU B 1 39 ? 0.103 -14.138 6.790 1.00 0.00 39 LEU B N 20
ATOM 32601 C CA . LEU B 1 39 ? -0.735 -13.098 6.232 1.00 0.00 39 LEU B CA 20
ATOM 32602 C C . LEU B 1 39 ? 0.119 -12.528 5.121 1.00 0.00 39 LEU B C 20
ATOM 32603 O O . LEU B 1 39 ? 1.121 -11.886 5.421 1.00 0.00 39 LEU B O 20
ATOM 32619 N N . THR B 1 40 ? -0.219 -12.791 3.856 1.00 0.00 40 THR B N 20
ATOM 32620 C CA . THR B 1 40 ? 0.534 -12.298 2.704 1.00 0.00 40 THR B CA 20
ATOM 32621 C C . THR B 1 40 ? 0.749 -10.783 2.842 1.00 0.00 40 THR B C 20
ATOM 32622 O O . THR B 1 40 ? -0.037 -10.109 3.499 1.00 0.00 40 THR B O 20
ATOM 32633 N N . VAL B 1 41 ? 1.773 -10.217 2.201 1.00 0.00 41 VAL B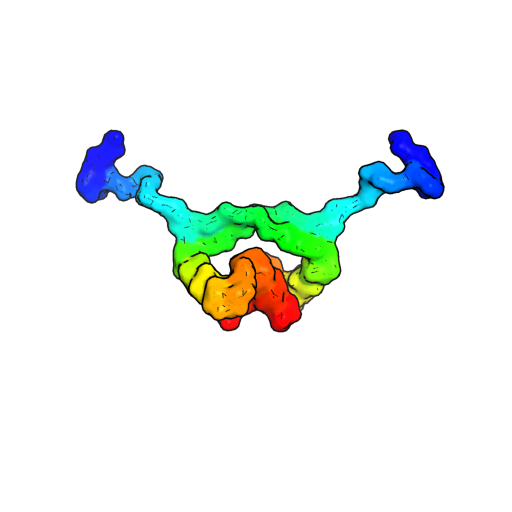 N 20
ATOM 32634 C CA . VAL B 1 41 ? 2.130 -8.800 2.275 1.00 0.00 41 VAL B CA 20
ATOM 32635 C C . VAL B 1 41 ? 0.913 -7.872 2.146 1.00 0.00 41 VAL B C 20
ATOM 32636 O O . VAL B 1 41 ? 0.794 -6.924 2.921 1.00 0.00 41 VAL B O 20
ATOM 32649 N N . SER B 1 42 ? -0.006 -8.128 1.214 1.00 0.00 42 SER B N 20
ATOM 32650 C CA . SER B 1 42 ? -1.183 -7.283 1.061 1.00 0.00 42 SER B CA 20
ATOM 32651 C C . SER B 1 42 ? -2.114 -7.350 2.288 1.00 0.00 42 SER B C 20
ATOM 32652 O O . SER B 1 42 ? -2.617 -6.311 2.724 1.00 0.00 42 SER B O 20
ATOM 32660 N N . ALA B 1 43 ? -2.338 -8.557 2.825 1.00 0.00 43 ALA B N 20
ATOM 32661 C CA . ALA B 1 43 ? -3.167 -8.824 3.996 1.00 0.00 43 ALA B CA 20
ATOM 32662 C C . ALA B 1 43 ? -2.510 -8.197 5.220 1.00 0.00 43 ALA B C 20
ATOM 32663 O O . ALA B 1 43 ? -3.168 -7.523 6.004 1.00 0.00 43 ALA B O 20
ATOM 32670 N N . TYR B 1 44 ? -1.200 -8.396 5.350 1.00 0.00 44 TYR B N 20
ATOM 32671 C CA . TYR B 1 44 ? -0.374 -7.892 6.421 1.00 0.00 44 TYR B CA 20
ATOM 32672 C C . TYR B 1 44 ? -0.513 -6.371 6.492 1.00 0.00 44 TYR B C 20
ATOM 32673 O O . TYR B 1 44 ? -0.827 -5.826 7.545 1.00 0.00 44 TYR B O 20
ATOM 32691 N N . ILE B 1 45 ? -0.333 -5.684 5.356 1.00 0.00 45 ILE B N 20
ATOM 32692 C CA . ILE B 1 45 ? -0.443 -4.233 5.269 1.00 0.00 45 ILE B CA 20
ATOM 32693 C C . ILE B 1 45 ? -1.805 -3.758 5.768 1.00 0.00 45 ILE B C 20
ATOM 32694 O O . ILE B 1 45 ? -1.864 -2.925 6.667 1.00 0.00 45 ILE B O 20
ATOM 32710 N N . ARG B 1 46 ? -2.892 -4.228 5.147 1.00 0.00 46 ARG B N 20
ATOM 32711 C CA . ARG B 1 46 ? -4.230 -3.799 5.552 1.00 0.00 46 ARG B CA 20
ATOM 32712 C C . ARG B 1 46 ? -4.480 -4.099 7.022 1.00 0.00 46 ARG B C 20
ATOM 32713 O O . ARG B 1 46 ? -4.898 -3.198 7.732 1.00 0.00 46 ARG B O 20
ATOM 32734 N N . ASN B 1 47 ? -4.203 -5.314 7.487 1.00 0.00 47 ASN B N 20
ATOM 32735 C CA . ASN B 1 47 ? -4.418 -5.697 8.871 1.00 0.00 47 ASN B CA 20
ATOM 32736 C C . ASN B 1 47 ? -3.688 -4.747 9.817 1.00 0.00 47 ASN B C 20
ATOM 32737 O O . ASN B 1 47 ? -4.333 -4.131 10.665 1.00 0.00 47 ASN B O 20
ATOM 32748 N N . ALA B 1 48 ? -2.371 -4.592 9.645 1.00 0.00 48 ALA B N 20
ATOM 32749 C CA . ALA B 1 48 ? -1.546 -3.727 10.480 1.00 0.00 48 ALA B CA 20
ATOM 32750 C C . ALA B 1 48 ? -1.990 -2.262 10.438 1.00 0.00 48 ALA B C 20
ATOM 32751 O O . ALA B 1 48 ? -1.736 -1.528 11.393 1.00 0.00 48 ALA B O 20
ATOM 32758 N N . ALA B 1 49 ? -2.621 -1.829 9.343 1.00 0.00 49 ALA B N 20
ATOM 32759 C CA . ALA B 1 49 ? -3.106 -0.465 9.162 1.00 0.00 49 ALA B CA 20
ATOM 32760 C C . ALA B 1 49 ? -4.489 -0.232 9.781 1.00 0.00 49 ALA B C 20
ATOM 32761 O O . ALA B 1 49 ? -4.916 0.916 9.900 1.00 0.00 49 ALA B O 20
ATOM 32768 N N . LEU B 1 50 ? -5.204 -1.286 10.173 1.00 0.00 50 LEU B N 20
ATOM 32769 C CA . LEU B 1 50 ? -6.527 -1.177 10.778 1.00 0.00 50 LEU B CA 20
ATOM 32770 C C . LEU B 1 50 ? -6.497 -1.548 12.258 1.00 0.00 50 LEU B C 20
ATOM 32771 O O . LEU B 1 50 ? -7.307 -1.037 13.035 1.00 0.00 50 LEU B O 20
ATOM 32787 N N . ASN B 1 51 ? -5.583 -2.444 12.629 1.00 0.00 51 ASN B N 20
ATOM 32788 C CA . ASN B 1 51 ? -5.388 -2.964 13.979 1.00 0.00 51 ASN B CA 20
ATOM 32789 C C . ASN B 1 51 ? -4.050 -2.498 14.521 1.00 0.00 51 ASN B C 20
ATOM 32790 O O . ASN B 1 51 ? -3.974 -1.343 14.990 1.00 0.00 51 ASN B O 20
#